Protein 8H25 (pdb70)

Secondary structure (DSSP, 8-state):
--EEESSSEEETTEEE--EEEEE-GGGS-GGGHHHHHHHHHHHT--EEEEE--HHHHTSBTTB---SGGG-HHHHHHHHHHTT-EEEEE--S---TTBGGGG--GGGGGSS--TTSS-HHHHHHHHHHHHHHGGGTGGGBGGGTSSEEEEESSSSGGGT---HHHHHHHHHHHHHTT--S-EEEEE-SSHHHHHHH--GGGTPEEEEEESS-HHHHHHHHHHHHHHTT-----EEEEEE-S---BTTSPPP---HHHHHHHHHHHHHHSEEEEEEEE--B--TT-B-EEEETTEEEEBPSB--TT-SB-TTS-B-HHHHHHHHHHHHH-TTS---PPP---BPPPEEEE--EEEEGGGSHHHH---EEESS--BGGGGT--SSEEEEEE--EE---SSSSPPEEEEEEEESEEEEEETTEEEEEEEGGGTTS-EEPPS--EE--EEEEEE------SSGGGG-GGGS-EEEEEEEETTEE---EEEEE--GGGGGG--TTS---SSS-EEEEEEEEESS--BEEEE-TT--EEEEEETTEEEEEEETT-SB-EEEE-GGG--SEEEEEEEEESSS---SEEEEESS--B---/--EEESSSEEETTEEE--EEEEE-GGGS-GGGHHHHHHHHHHHT--EEEEE--HHHHTSBTTB---SGGG-HHHHHHHHHHTT-EEEEE--S---TTBGGGG--GGGGGSS--TTSS-HHHHHHHHHHHHHHGGGTGGGBGGGTSSEEEEESSSSGGGT---HHHHHHHHHHHHHTT--S-EEEEE-SSHHHHHHH--GGGTPEEEEEESS-HHHHHHHHHHHHHHTT-----EEEEEE-S---BTTSPPP---HHHHHHHHHHHHHHSEEEEEEEE--B--TT-B-EEEETTEEEEBPSB--TT-SB-TTS-B-HHHHHHHHHHHHH-TTS---PPP---BPPPEEEE--EEEEGGGSHHHH---EEESS--BGGGGT--SSEEEEEE--EE---SSSSPPEEEEEEEESEEEEEETTEEEEEEEGGGBTB-EEPPS--EE--EEEEEE------SSGGGG-GGGS-EEEEEEEETTEE---EEEEE--GGGGGG--TTS---SSS-EEEEEEEEESS--BEEEE-TT--EEEEEETTEEEEEEETT-SB-EEEE-GGG--SEEEEEEEEESSS---SEEEEESS--B---/--EEESSSEEETTEEE--EEEEE-GGGS-GGGHHHHHHHHHHHT--EEEEE--HHHHTSBTTB---SGGG-HHHHHHHHHHTT-EEEEE--S---TTBGGGG--GGGGGSS--TTSS-HHHHHHHHHHHHHHGGGTGGGBGGGTSSEEEEESSSSGGGT---HHHHHHHHHHHHHTT--S-EEEEE-SSHHHHHHH--GGGTPEEEEEESS-HHHHHHHHHHHHHHTT-----EEEEEE-S---BTTSPPP---HHHHHHHHHHHHHHSEEEEEEEE--B--TT-B-EEEETTEEEEBPSB--TT-SB-TTS-B-HHHHHHHHHHHHH-TTS---PPP---BPPPEEEE--EEEEGGGSHHHH---EEESS---GGGGT--SSEEEEEE--EE---SSSSPPEEEEEEEESEEEEEETTEEEEEEEGGGTTS-EEPPS--EE--EEEEEE------SSGGGG-GGGS-EEEEEEEETTEE---EEEEE--GGGGGGS-TTS---SSS-EEEEEEEEESS--BEEEE-TT--EEEEEETTEEEEEEETT-SB-EEEE-GGG--SEEEEEEEEESSS---SEEEEESS--B---/--EEESSSEEETTEEE--EEEEE-GGGS-GGGHHHHHHHHHHHT--EEEEE--HHHHTSBTTB---SGGG-HHHHHHHHHHTT-EEEEE--S---TTBGGGG--GGGGGSS--TTSS-HHHHHHHHHHHHHHGGGTGGGBGGGTSSEEEEESSSSGGGT---HHHHHHHHHHHHHTT--S-EEEEE-SSHHHHHHH--GGGTPEEEEEESS-HHHHHHHHHHHHHHTT-----EEEEEE-S---BTTSPPP---HHHHHHHHHHHHHHSEEEEEEEE--B--TT-B-EEEETTEEEEBPSB--TT-SB-TTS-B-HHHHHHHHHHHHHSTTS---PPP---BPPPEEEE--EEEEGGGSHHHH---EEESS--BGGGGT--SSEEEEEE--EE---SSSSPPEEEEEEEESEEEEEETTEEEEEEEGGGTTS-EEPPS--EE--EEEEEE------SSGGGG-GGGS-EEEEEEEETTEE---EEEEE--GGGGGG--TTS---SSS-EEEEEEEEESS--BEEEE-TT--EEEEEETTEEEEEEETT-SB-EEEE-GGG--SEEEEEEEEESSS---SEEEEESS--B---

B-factor: mean 45.54, std 9.88, range [16.18, 108.48]

CATH classification: 3.20.20.80 (+1 more: 2.60.120.260)

Radius of gyration: 41.24 Å; Cα contacts (8 Å, |Δi|>4): 6181; chains: 4; bounding box: 92×114×86 Å

Solvent-accessible surface area: 79110 Å² total; per-residue (Å²): 76,87,19,54,38,99,110,52,0,46,17,73,61,142,94,41,61,0,2,0,0,0,0,0,0,5,1,8,30,34,103,17,1,116,17,1,0,60,0,0,80,4,0,5,2,25,0,2,0,2,3,0,0,0,6,38,0,7,72,99,82,53,110,79,61,30,74,48,49,13,43,0,57,88,0,1,62,22,0,75,126,32,44,2,51,0,0,0,0,0,0,0,2,0,14,3,24,2,4,0,0,0,0,0,5,8,4,25,47,87,101,32,88,4,2,9,68,23,103,80,0,23,90,16,0,33,140,0,0,57,22,0,0,80,51,0,25,98,21,0,7,78,82,64,13,7,0,0,0,0,1,1,1,2,23,1,0,5,8,2,44,1,74,79,0,1,27,27,0,4,147,20,0,108,137,38,29,2,85,2,33,8,0,3,0,0,5,1,28,50,3,0,0,63,10,0,7,2,7,125,68,46,22,2,0,0,0,1,8,11,58,58,5,74,132,12,0,74,53,0,18,55,17,5,126,83,68,71,51,97,30,12,24,0,0,0,11,0,70,0,6,92,26,20,32,22,30,52,86,37,88,86,60,59,37,90,100,0,6,122,46,0,75,28,0,1,112,86,10,3,0,0,0,7,0,0,3,0,2,2,3,33,13,24,15,4,0,3,13,22,140,83,91,69,6,36,11,5,2,8,27,5,43,6,39,2,0,0,39,18,8,0,18,22,31,86,4,0,85,14,0,22,142,10,0,97,94,36,55,86,146,47,156,44,45,134,8,68,104,29,83,41,19,77,88,39,114,21,96,37,77,28,55,0,6,0,22,42,2,7,113,61,4,10,168,53,60,84,33,45,19,2,76,5,2,4,95,25,25,14,21,21,2,1,0,0,1,28,4,90,6,53,4,15,29,16,62,172,50,72,42,6,92,0,43,0,13,46,4,42,7,22,0,7,0,2,6,58,69,126,127,37,18,48,12,66,2,93,40,18,14,64,82,7,106,5,52,130,53,130,30,127,36,41,0,0,2,2,2,6,3,6,2,0,0,4,82,10,11,17,0,52,11,38,26,0,38,0,1,0,69,26,2,0,8,2,18,58,6,12,1,72,34,8,74,1,10,24,9,64,7,82,68,0,47,124,11,61,20,106,89,96,59,89,82,108,3,0,0,0,1,29,0,38,12,108,21,138,104,40,53,3,1,9,2,7,1,115,23,1,0,4,2,0,0,1,0,49,25,65,12,0,0,12,4,26,86,96,1,3,13,4,17,4,13,1,2,28,30,26,13,87,65,34,109,0,37,2,4,0,0,0,3,48,19,123,54,18,121,29,0,96,5,13,68,95,50,10,79,81,144,71,80,84,15,45,38,95,110,50,0,33,19,90,64,151,88,41,61,0,11,0,0,0,0,0,0,5,1,8,29,28,101,15,1,112,15,0,0,62,0,0,80,0,0,10,7,32,0,1,0,2,3,0,0,0,7,37,0,7,71,100,90,54,106,80,66,28,80,48,48,12,43,0,57,84,0,0,58,20,0,74,119,34,59,4,52,0,0,0,0,0,0,0,4,0,14,3,24,3,4,0,0,0,0,0,4,9,3,25,49,79,103,29,86,3,2,10,66,24,102,75,0,22,84,13,0,37,145,0,0,57,22,0,0,80,49,3,27,100,17,1,8,77,82,63,13,8,2,0,0,1,0,2,1,2,24,2,0,6,9,3,43,1,70,84,0,0,26,20,0,6,143,24,0,113,141,39,29,2,80,0,31,13,0,3,1,0,5,2,29,46,2,0,0,64,8,1,4,3,8,126,75,45,21,2,0,0,0,1,8,10,54,54,6,72,113,12,0,77,48,0,17,55,17,4,128,83,69,71,52,97,24,12,30,1,0,0,11,0,69,0,6,98,22,19,31,22,30,49,87,44,71,101,54,42,42,79,65,0,3,86,46,0,57,25,0,0,119,93,11,4,0,0,0,6,0,0,3,0,1,1,2,32,12,23,15,4,0,3,11,21,138,83,88,72,6,35,12,5,1,7,25,4,33,6,19,2,0,0,49,12,9,0,19,24,32,78,2,0,84,14,0,26,138,4,1,95,94,38,56,90,142,46,144,52,43,132,9,71,104,31,84,43,19,76,88,39,115,25,92,37,70,29,55,0,3,0,21,36,2,6,111,65,3,12,175,34,63,76,32,43,19,1,75,4,2,4,93,25,28,15,23,19,1,2,0,0,2,32,4,96,5,33,4,10,35,15,54,175,64,82,35,7,85,0,46,1,12,35,4,41,8,21,0,7,0,2,5,59,70,128,132,37,18,46,13,68,3,84,40,11,8,64,76,7,104,6,60,159,62,125,22,133,28,41,1,0,2,3,1,6,3,8,2,0,0,3,81,9,9,15,0,47,9,40,26,0,38,0,2,0,67,23,2,0,5,2,20,57,2,12,2,61,34,8,64,0,14,24,9,60,7,90,68,0,47,123,12,62,18,106,103,84,62,86,69,115,4,0,0,0,1,29,0,49,9,109,21,138,105,40,52,3,1,6,2,9,0,114,40,3,0,5,1,0,0,1,0,50,22,65,15,0,0,10,4,25,73,94,0,2,11,3,17,4,12,1,1,27,29,31,12,86,64,36,96,0,42,1,4,0,0,0,4,35,18,121,51,24,111,38,0,91,7,14,63,100,52,10,87,73,135,81,76,86,18,49,37,94,112,52,0,43,19,76,60,145,94,40,64,0,1,0,0,0,0,0,0,4,2,8,30,34,101,17,1,119,16,0,0,61,0,0,80,3,0,3,2,17,0,1,0,1,3,0,0,0,7,36,0,6,73,95,76,52,108,79,62,28,73,47,49,12,43,1,57,87,0,1,62,22,0,75,124,30,42,2,51,0,0,0,0,0,0,0,2,0,11,4,25,3,4,0,0,0,0,0,4,9,4,24,49,88,102,32,86,4,3,8,70,22,103,75,0,23,86,10,0,34,128,0,0,58,23,0,0,81,50,0,25,98,19,0,8,77,81,62,12,7,0,0,0,0,0,2,1,2,22,2,0,7,9,2,41,2,65,79,0,0,25,29,0,2,131,20,0,110,139,38,29,1,81,1,32,8,0,3,1,0,4,1,28,46,4,0,1,61,8,1,4,3,6,120,72,46,23,3,0,0,0,1,8,10,57,58,6,74,126,12,0,78,40,0,18,53,16,4,128,82,66,71,52,95,31,13,23,0,0,0,10,0,69,0,6,92,23,20,30,20,30,51,74,43,88,138,57,82,40,99,67,0,6,103,39,0,75,27,0,1,112,87,9,3,0,0,0,7,0,0,2,0,1,1,3,32,13,23,15,4,0,3,13,22,128,132,105,67,6,35,12,4,1,9,25,4,43,6,35,2,0,0,41,18,8,0,18,23,31,96,6,0,89,15,0,22,144,10,0,95,95,36,52,84,147,57,157,46,46,134,9,71,104,29,84,40,20,77,89,38,115,18,95,38,77,27,54,0,6,0,22,32,4,7,96,73,4,10,166,55,64,86,33,45,18,2,74,4,2,4,92,25,25,13,22,20,2,3,0,0,2,29,4,89,6,55,6,17,31,16,59,151,51,77,41,7,90,0,46,1,13,47,4,42,8,22,0,7,0,3,6,57,72,129,135,37,17,48,12,68,3,84,40,14,9,64,80,7,102,6,52,132,54,134,28,128,37,40,2,0,1,3,2,7,3,6,2,0,0,4,83,12,10,17,0,49,10,39,25,0,40,0,1,0,72,25,2,0,6,3,19,58,6,14,2,66,35,8,68,1,9,25,9,64,8,84,68,0,50,125,11,78,18,106,103,79,60,90,82,116,4,0,0,0,1,28,0,33,12,106,21,137,105,40,50,3,1,8,1,10,1,116,26,2,1,4,1,0,0,1,1,48,26,65,15,0,0,11,4,27,94,96,0,3,12,3,18,3,14,0,2,29,30,27,12,86,65,36,125,0,47,1,4,0,0,0,3,58,19,126,54,18,119,27,0,95,5,14,68,88,51,11,88,81,150,76,80,81,15,44,37,96,108,52,1,30,18,90,66,143,82,42,62,0,9,0,0,0,0,0,0,5,1,8,30,31,103,17,1,119,17,0,0,60,0,0,78,3,0,12,3,24,0,1,0,2,3,0,0,0,6,38,0,6,71,92,88,52,104,80,59,31,74,47,49,12,43,0,56,83,0,1,60,22,0,72,127,33,45,3,52,1,0,0,0,0,0,0,3,0,15,2,24,3,4,1,0,0,0,1,4,8,4,25,49,79,104,29,81,4,2,9,63,24,103,78,0,20,81,11,0,36,142,0,0,57,22,0,0,82,50,0,25,99,17,0,7,78,82,60,12,6,0,0,0,0,0,2,2,3,24,2,0,5,9,2,42,1,73,87,0,0,29,22,0,5,145,23,0,109,139,40,29,1,84,1,31,11,0,3,1,1,5,1,26,50,2,0,0,64,8,1,4,2,9,126,73,48,20,2,0,0,0,2,8,10,54,48,6,75,97,8,0,77,53,0,17,54,16,4,129,83,68,72,51,96,22,11,30,0,0,0,11,0,69,0,6,98,24,20,31,21,29,48,69,48,56,119,56,71,41,87,75,0,3,81,46,0,90,27,0,1,125,93,12,3,0,0,0,6,0,0,2,0,1,2,3,32,13,24,14,4,0,2,11,20,142,85,82,74,7,35,12,5,3,8,26,4,36,9,21,2,0,0,49,12,11,0,17,24,32,90,4,0,80,13,0,24,139,5,0,94,114,48,54,88,138,49,168,57,45,134,8,71,104,30,86,42,18,78,85,43,108,26,90,38,70,29,55,0,5,0,24,42,2,6,109,60,4,13,171,28,64,75,34,45,19,1,78,4,1,4,92,25,26,13,22,21,1,2,0,0,1,34,4,95,6,39,4,11,34,18,47,149,52,80,37,6,90,0,43,1,12,46,4,41,8,22,0,7,0,2,7,60,70,129,131,37,18,47,13,65,3,84,39,11,7,62,71,8,110,5,60,130,62,128,24,133,30,41,2,0,2,4,2,5,2,7,2,0,0,3,80,10,9,8,0,50,7,40,26,0,40,0,2,0,68,25,2,0,6,2,18,52,2,14,1,68,34,6,63,1,12,24,9,61,9,92,67,0,50,122,12,60,18,107,91,93,59,93,79,108,3,0,0,0,1,29,0,47,10,112,21,138,104,41,52,3,2,6,1,8,1,109,42,3,0,3,1,0,0,1,1,50,24,64,16,0,0,11,4,25,76,92,0,3,14,3,17,4,12,0,1,28,29,29,12,84,64,36,97,0,44,1,4,0,0,0,2,32,14,121,50,24,109,23,0,102,7,13,64,63,51,17,90,72,159,81

Nearest PDB structures (foldseek):
  8h25-assembly1_C  TM=1.002E+00  e=0.000E+00  Lacticaseibacillus casei
  4e8c-assembly1_B  TM=9.889E-01  e=1.359E-101  Streptococcus pneumoniae TIGR4
  8fa5-assembly2_A  TM=9.360E-01  e=6.084E-71  Xanthomonas campestris pv. campestris
  3wf2-assembly1_A  TM=9.189E-01  e=3.619E-66  Homo sapiens
  3ogv-assembly1_A  TM=7.553E-01  e=1.209E-33  Trichoderma reesei

Structure (mmCIF, N/CA/C/O backbone):
data_8H25
#
_entry.id   8H25
#
_cell.length_a   92.384
_cell.length_b   110.998
_cell.length_c   120.337
_cell.angle_alpha   90.000
_cell.angle_beta   90.015
_cell.angle_gamma   90.000
#
_symmetry.space_group_name_H-M   'P 1 21 1'
#
loop_
_entity.id
_entity.type
_entity.pdbx_description
1 polymer Beta-galactosidase
2 non-polymer DI(HYDROXYETHYL)ETHER
3 non-polymer '4-(2-HYDROXYETHYL)-1-PIPERAZINE ETHANESULFONIC ACID'
4 non-polymer GLYCEROL
5 water water
#
loop_
_atom_site.group_PDB
_atom_site.id
_atom_site.type_symbol
_atom_site.label_atom_id
_atom_site.label_alt_id
_atom_site.label_comp_id
_atom_site.label_asym_id
_atom_site.label_entity_id
_atom_site.label_seq_id
_atom_site.pdbx_PDB_ins_code
_atom_site.Cartn_x
_atom_site.Cartn_y
_atom_site.Cartn_z
_atom_site.occupancy
_atom_site.B_iso_or_equiv
_atom_site.auth_seq_id
_atom_site.auth_comp_id
_atom_site.auth_asym_id
_atom_site.auth_atom_id
_atom_site.pdbx_PDB_model_num
ATOM 1 N N . THR A 1 2 ? 1.940 -42.890 -58.595 1.000 69.316 2 THR A N 1
ATOM 2 C CA . THR A 1 2 ? 0.762 -42.117 -59.079 1.000 66.925 2 THR A CA 1
ATOM 3 C C . THR A 1 2 ? 1.218 -40.745 -59.571 1.000 63.011 2 THR A C 1
ATOM 4 O O . THR A 1 2 ? 2.042 -40.098 -58.925 1.000 57.981 2 THR A O 1
ATOM 8 N N . THR A 1 3 ? 0.667 -40.322 -60.718 1.000 60.396 3 THR A N 1
ATOM 9 C CA . THR A 1 3 ? 0.891 -38.991 -61.262 1.000 62.562 3 THR A CA 1
ATOM 10 C C . THR A 1 3 ? -0.431 -38.227 -61.238 1.000 61.667 3 THR A C 1
ATOM 11 O O . THR A 1 3 ? -1.489 -38.831 -61.398 1.000 62.134 3 THR A O 1
ATOM 15 N N . PHE A 1 4 ? -0.355 -36.901 -61.037 1.000 58.819 4 PHE A N 1
ATOM 16 C CA . PHE A 1 4 ? -1.537 -36.053 -61.042 1.000 58.039 4 PHE A CA 1
ATOM 17 C C . PHE A 1 4 ? -1.198 -34.673 -61.607 1.000 56.251 4 PHE A C 1
ATOM 18 O O . PHE A 1 4 ? -0.244 -34.039 -61.154 1.000 50.304 4 PHE A O 1
ATOM 26 N N . SER A 1 5 ? -1.998 -34.220 -62.588 1.000 52.553 5 SER A N 1
ATOM 27 C CA . SER A 1 5 ? -1.892 -32.873 -63.141 1.000 52.707 5 SER A CA 1
ATOM 28 C C . SER A 1 5 ? -3.265 -32.388 -63.608 1.000 53.135 5 SER A C 1
ATOM 29 O O . SER A 1 5 ? -4.219 -33.160 -63.627 1.000 55.506 5 SER A O 1
ATOM 32 N N . ILE A 1 6 ? -3.351 -31.107 -63.989 1.000 55.733 6 ILE A N 1
ATOM 33 C CA . ILE A 1 6 ? -4.620 -30.478 -64.326 1.000 56.063 6 ILE A CA 1
ATOM 34 C C . ILE A 1 6 ? -4.572 -29.976 -65.771 1.000 56.984 6 ILE A C 1
ATOM 35 O O . ILE A 1 6 ? -3.767 -29.106 -66.096 1.000 51.062 6 ILE A O 1
ATOM 40 N N . GLU A 1 7 ? -5.446 -30.543 -66.618 1.000 59.829 7 GLU A N 1
ATOM 41 C CA . GLU A 1 7 ? -5.689 -30.068 -67.972 1.000 61.481 7 GLU A CA 1
ATOM 42 C C . GLU A 1 7 ? -7.189 -29.816 -68.124 1.000 60.290 7 GLU A C 1
ATOM 43 O O . GLU A 1 7 ? -7.796 -29.262 -67.215 1.000 59.073 7 GLU A O 1
ATOM 49 N N . HIS A 1 8 ? -7.786 -30.225 -69.255 1.000 58.611 8 HIS A N 1
ATOM 50 C CA . HIS A 1 8 ? -9.227 -30.137 -69.441 1.000 59.334 8 HIS A CA 1
ATOM 51 C C . HIS A 1 8 ? -9.931 -30.945 -68.355 1.000 57.012 8 HIS A C 1
ATOM 52 O O . HIS A 1 8 ? -10.935 -30.499 -67.803 1.000 53.909 8 HIS A O 1
ATOM 59 N N . ASP A 1 9 ? -9.422 -32.157 -68.108 1.000 56.685 9 ASP A N 1
ATOM 60 C CA . ASP A 1 9 ? -9.820 -32.960 -66.966 1.000 56.794 9 ASP A CA 1
ATOM 61 C C . ASP A 1 9 ? -8.648 -33.021 -65.996 1.000 59.358 9 ASP A C 1
ATOM 62 O O . ASP A 1 9 ? -7.522 -32.666 -66.349 1.000 58.676 9 ASP A O 1
ATOM 67 N N . PHE A 1 10 ? -8.933 -33.479 -64.773 1.000 57.009 10 PHE A N 1
ATOM 68 C CA . PHE A 1 10 ? -7.892 -33.991 -63.904 1.000 56.893 10 PHE A CA 1
ATOM 69 C C . PHE A 1 10 ? -7.263 -35.193 -64.602 1.000 60.528 10 PHE A C 1
ATOM 70 O O . PHE A 1 10 ? -7.975 -36.048 -65.118 1.000 60.345 10 PHE A O 1
ATOM 78 N N . MET A 1 11 ? -5.930 -35.231 -64.639 1.000 64.363 11 MET A N 1
ATOM 79 C CA . MET A 1 11 ? -5.224 -36.342 -65.250 1.000 65.680 11 MET A CA 1
ATOM 80 C C . MET A 1 11 ? -4.531 -37.143 -64.152 1.000 61.554 11 MET A C 1
ATOM 81 O O . MET A 1 11 ? -3.593 -36.655 -63.528 1.000 60.321 11 MET A O 1
ATOM 86 N N . LEU A 1 12 ? -5.030 -38.362 -63.919 1.000 60.734 12 LEU A N 1
ATOM 87 C CA . LEU A 1 12 ? -4.450 -39.291 -62.961 1.000 61.651 12 LEU A CA 1
ATOM 88 C C . LEU A 1 12 ? -3.854 -40.473 -63.722 1.000 62.540 12 LEU A C 1
ATOM 89 O O . LEU A 1 12 ? -4.591 -41.239 -64.339 1.000 59.160 12 LEU A O 1
ATOM 94 N N . ASP A 1 13 ? -2.521 -40.604 -63.666 1.000 67.838 13 ASP A N 1
ATOM 95 C CA . ASP A 1 13 ? -1.793 -41.626 -64.407 1.000 70.214 13 ASP A CA 1
ATOM 96 C C . ASP A 1 13 ? -2.069 -41.481 -65.905 1.000 73.334 13 ASP A C 1
ATOM 97 O O . ASP A 1 13 ? -2.237 -42.477 -66.607 1.000 78.913 13 ASP A O 1
ATOM 102 N N . GLY A 1 14 ? -2.126 -40.230 -66.380 1.000 73.389 14 GLY A N 1
ATOM 103 C CA . GLY A 1 14 ? -2.269 -39.930 -67.794 1.000 73.184 14 GLY A CA 1
ATOM 104 C C . GLY A 1 14 ? -3.713 -39.976 -68.291 1.000 73.690 14 GLY A C 1
ATOM 105 O O . GLY A 1 14 ? -3.973 -39.591 -69.429 1.000 72.537 14 GLY A O 1
ATOM 106 N N . LYS A 1 15 ? -4.646 -40.413 -67.435 1.000 73.055 15 LYS A N 1
ATOM 107 C CA . LYS A 1 15 ? -6.012 -40.691 -67.853 1.000 73.626 15 LYS A CA 1
ATOM 108 C C . LYS A 1 15 ? -6.966 -39.681 -67.214 1.000 70.944 15 LYS A C 1
ATOM 109 O O . LYS A 1 15 ? -6.785 -39.301 -66.059 1.000 69.823 15 LYS A O 1
ATOM 115 N N . PRO A 1 16 ? -8.007 -39.204 -67.942 1.000 68.307 16 PRO A N 1
ATOM 116 C CA . PRO A 1 16 ? -9.054 -38.370 -67.346 1.000 64.116 16 PRO A CA 1
ATOM 117 C C . PRO A 1 16 ? -9.636 -38.971 -66.067 1.000 56.642 16 PRO A C 1
ATOM 118 O O . PRO A 1 16 ? -10.014 -40.140 -66.045 1.000 52.589 16 PRO A O 1
ATOM 122 N N . PHE A 1 17 ? -9.707 -38.154 -65.009 1.000 55.871 17 PHE A N 1
ATOM 123 C CA . PHE A 1 17 ? -10.121 -38.621 -63.694 1.000 55.386 17 PHE A CA 1
ATOM 124 C C . PHE A 1 17 ? -11.201 -37.703 -63.125 1.000 53.838 17 PHE A C 1
ATOM 125 O O . PHE A 1 17 ? -11.120 -36.480 -63.248 1.000 51.854 17 PHE A O 1
ATOM 133 N N . LYS A 1 18 ? -12.219 -38.309 -62.507 1.000 51.686 18 LYS A N 1
ATOM 134 C CA . LYS A 1 18 ? -13.228 -37.561 -61.777 1.000 50.135 18 LYS A CA 1
ATOM 135 C C . LYS A 1 18 ? -12.984 -37.758 -60.284 1.000 46.631 18 LYS A C 1
ATOM 136 O O . LYS A 1 18 ? -13.045 -38.881 -59.787 1.000 44.016 18 LYS A O 1
ATOM 142 N N . ILE A 1 19 ? -12.708 -36.654 -59.578 1.000 44.634 19 ILE A N 1
ATOM 143 C CA . ILE A 1 19 ? -12.518 -36.701 -58.139 1.000 42.639 19 ILE A CA 1
ATOM 144 C C . ILE A 1 19 ? -13.890 -36.779 -57.477 1.000 41.764 19 ILE A C 1
ATOM 145 O O . ILE A 1 19 ? -14.739 -35.920 -57.702 1.000 45.773 19 ILE A O 1
ATOM 150 N N . LEU A 1 20 ? -14.087 -37.845 -56.692 1.000 44.434 20 LEU A N 1
ATOM 151 C CA . LEU A 1 20 ? -15.233 -37.998 -55.814 1.000 43.262 20 LEU A CA 1
ATOM 152 C C . LEU A 1 20 ? -14.726 -38.019 -54.379 1.000 42.967 20 LEU A C 1
ATOM 153 O O . LEU A 1 20 ? -14.272 -39.055 -53.894 1.000 39.440 20 LEU A O 1
ATOM 158 N N . SER A 1 21 ? -14.800 -36.854 -53.717 1.000 44.268 21 SER A N 1
ATOM 159 C CA . SER A 1 21 ? -14.182 -36.656 -52.417 1.000 43.500 21 SER A CA 1
ATOM 160 C C . SER A 1 21 ? -15.245 -36.478 -51.337 1.000 42.986 21 SER A C 1
ATOM 161 O O . SER A 1 21 ? -16.387 -36.114 -51.624 1.000 44.342 21 SER A O 1
ATOM 164 N N . GLY A 1 22 ? -14.836 -36.742 -50.093 1.000 41.495 22 GLY A N 1
ATOM 165 C CA . GLY A 1 22 ? -15.665 -36.538 -48.917 1.000 40.377 22 GLY A CA 1
ATOM 166 C C . GLY A 1 22 ? -14.838 -35.956 -47.774 1.000 41.866 22 GLY A C 1
ATOM 167 O O . GLY A 1 22 ? -13.734 -36.430 -47.512 1.000 36.553 22 GLY A O 1
ATOM 168 N N . ALA A 1 23 ? -15.387 -34.927 -47.113 1.000 42.783 23 ALA A N 1
ATOM 169 C CA . ALA A 1 23 ? -14.687 -34.226 -46.052 1.000 42.488 23 ALA A CA 1
ATOM 170 C C . ALA A 1 23 ? -14.796 -35.013 -44.752 1.000 42.507 23 ALA A C 1
ATOM 171 O O . ALA A 1 23 ? -15.891 -35.318 -44.289 1.000 40.828 23 ALA A O 1
ATOM 173 N N . ILE A 1 24 ? -13.631 -35.367 -44.197 1.000 43.558 24 ILE A N 1
ATOM 174 C CA . ILE A 1 24 ? -13.537 -35.929 -42.864 1.000 42.878 24 ILE A CA 1
ATOM 175 C C . ILE A 1 24 ? -12.417 -35.180 -42.154 1.000 44.240 24 ILE A C 1
ATOM 176 O O . ILE A 1 24 ? -11.277 -35.193 -42.608 1.000 43.439 24 ILE A O 1
ATOM 181 N N . HIS A 1 25 ? -12.768 -34.517 -41.054 1.000 43.398 25 HIS A N 1
ATOM 182 C CA . HIS A 1 25 ? -11.803 -33.771 -40.277 1.000 42.607 25 HIS A CA 1
ATOM 183 C C . HIS A 1 25 ? -11.258 -34.711 -39.210 1.000 44.220 25 HIS A C 1
ATOM 184 O O . HIS A 1 25 ? -11.966 -35.044 -38.263 1.000 43.900 25 HIS A O 1
ATOM 191 N N . TYR A 1 26 ? -10.005 -35.150 -39.395 1.000 44.008 26 TYR A N 1
ATOM 192 C CA . TYR A 1 26 ? -9.354 -36.068 -38.470 1.000 44.031 26 TYR A CA 1
ATOM 193 C C . TYR A 1 26 ? -9.429 -35.540 -37.039 1.000 42.769 26 TYR A C 1
ATOM 194 O O . TYR A 1 26 ? -9.584 -36.309 -36.095 1.000 50.318 26 TYR A O 1
ATOM 203 N N . PHE A 1 27 ? -9.358 -34.216 -36.889 1.000 41.316 27 PHE A N 1
ATOM 204 C CA . PHE A 1 27 ? -9.290 -33.580 -35.582 1.000 37.765 27 PHE A CA 1
ATOM 205 C C . PHE A 1 27 ? -10.661 -33.551 -34.899 1.000 39.321 27 PHE A C 1
ATOM 206 O O . PHE A 1 27 ? -10.742 -33.190 -33.726 1.000 41.638 27 PHE A O 1
ATOM 214 N N . ARG A 1 28 ? -11.725 -33.949 -35.617 1.000 38.768 28 ARG A N 1
ATOM 215 C CA . ARG A 1 28 ? -13.081 -33.970 -35.080 1.000 39.582 28 ARG A CA 1
ATOM 216 C C . ARG A 1 28 ? -13.586 -35.402 -34.871 1.000 40.838 28 ARG A C 1
ATOM 217 O O . ARG A 1 28 ? -14.770 -35.601 -34.595 1.000 41.347 28 ARG A O 1
ATOM 225 N N . VAL A 1 29 ? -12.692 -36.396 -34.980 1.000 43.057 29 VAL A N 1
ATOM 226 C CA . VAL A 1 29 ? -13.060 -37.803 -34.885 1.000 43.931 29 VAL A CA 1
ATOM 227 C C . VAL A 1 29 ? -11.961 -38.533 -34.114 1.000 46.907 29 VAL A C 1
ATOM 228 O O . VAL A 1 29 ? -10.779 -38.342 -34.398 1.000 47.503 29 VAL A O 1
ATOM 232 N N . HIS A 1 30 ? -12.357 -39.373 -33.144 1.000 47.646 30 HIS A N 1
ATOM 233 C CA . HIS A 1 30 ? -11.396 -40.141 -32.369 1.000 46.459 30 HIS A CA 1
ATOM 234 C C . HIS A 1 30 ? -10.588 -41.020 -33.324 1.000 46.206 30 HIS A C 1
ATOM 235 O O . HIS A 1 30 ? -11.163 -41.635 -34.221 1.000 41.256 30 HIS A O 1
ATOM 242 N N . PRO A 1 31 ? -9.239 -41.082 -33.191 1.000 45.444 31 PRO A N 1
ATOM 243 C CA . PRO A 1 31 ? -8.409 -41.840 -34.136 1.000 45.144 31 PRO A CA 1
ATOM 244 C C . PRO A 1 31 ? -8.738 -43.331 -34.229 1.000 45.958 31 PRO A C 1
ATOM 245 O O . PRO A 1 31 ? -8.456 -43.960 -35.243 1.000 50.114 31 PRO A O 1
ATOM 249 N N . ASP A 1 32 ? -9.352 -43.893 -33.182 1.000 45.007 32 ASP A N 1
ATOM 250 C CA . ASP A 1 32 ? -9.804 -45.277 -33.206 1.000 42.897 32 ASP A CA 1
ATOM 251 C C . ASP A 1 32 ? -10.886 -45.480 -34.270 1.000 42.989 32 ASP A C 1
ATOM 252 O O . ASP A 1 32 ? -11.050 -46.602 -34.750 1.000 40.043 32 ASP A O 1
ATOM 257 N N . ASP A 1 33 ? -11.603 -44.407 -34.649 1.000 42.061 33 ASP A N 1
ATOM 258 C CA . ASP A 1 33 ? -12.715 -44.517 -35.585 1.000 43.448 33 ASP A CA 1
ATOM 259 C C . ASP A 1 33 ? -12.360 -43.968 -36.968 1.000 44.560 33 ASP A C 1
ATOM 260 O O . ASP A 1 33 ? -13.235 -43.848 -37.817 1.000 44.623 33 ASP A O 1
ATOM 265 N N . TRP A 1 34 ? -11.085 -43.651 -37.215 1.000 46.954 34 TRP A N 1
ATOM 266 C CA . TRP A 1 34 ? -10.664 -43.164 -38.523 1.000 47.771 34 TRP A CA 1
ATOM 267 C C . TRP A 1 34 ? -10.888 -44.222 -39.604 1.000 48.709 34 TRP A C 1
ATOM 268 O O . TRP A 1 34 ? -11.471 -43.933 -40.648 1.000 51.312 34 TRP A O 1
ATOM 279 N N . TYR A 1 35 ? -10.416 -45.446 -39.348 1.000 49.587 35 TYR A N 1
ATOM 280 C CA . TYR A 1 35 ? -10.588 -46.550 -40.279 1.000 49.776 35 TYR A CA 1
ATOM 281 C C . TYR A 1 35 ? -12.063 -46.697 -40.646 1.000 46.166 35 TYR A C 1
ATOM 282 O O . TYR A 1 35 ? -12.407 -46.781 -41.819 1.000 44.954 35 TYR A O 1
ATOM 291 N N . HIS A 1 36 ? -12.916 -46.725 -39.621 1.000 45.118 36 HIS A N 1
ATOM 292 C CA . HIS A 1 36 ? -14.355 -46.846 -39.780 1.000 44.841 36 HIS A CA 1
ATOM 293 C C . HIS A 1 36 ? -14.874 -45.831 -40.797 1.000 44.410 36 HIS A C 1
ATOM 294 O O . HIS A 1 36 ? -15.453 -46.215 -41.813 1.000 45.083 36 HIS A O 1
ATOM 301 N N . SER A 1 37 ? -14.641 -44.541 -40.529 1.000 43.245 37 SER A N 1
ATOM 302 C CA . SER A 1 37 ? -15.184 -43.469 -41.351 1.000 43.633 37 SER A CA 1
ATOM 303 C C . SER A 1 37 ? -14.629 -43.534 -42.771 1.000 43.063 37 SER A C 1
ATOM 304 O O . SER A 1 37 ? -15.377 -43.357 -43.734 1.000 44.224 37 SER A O 1
ATOM 307 N N . LEU A 1 38 ? -13.317 -43.764 -42.890 1.000 39.886 38 LEU A N 1
ATOM 308 C CA . LEU A 1 38 ? -12.671 -43.835 -44.188 1.000 39.979 38 LEU A CA 1
ATOM 309 C C . LEU A 1 38 ? -13.206 -45.031 -44.975 1.000 43.501 38 LEU A C 1
ATOM 310 O O . LEU A 1 38 ? -13.515 -44.897 -46.157 1.000 42.758 38 LEU A O 1
ATOM 315 N N . TYR A 1 39 ? -13.346 -46.190 -44.313 1.000 44.983 39 TYR A N 1
ATOM 316 C CA . TYR A 1 39 ? -13.906 -47.376 -44.948 1.000 42.935 39 TYR A CA 1
ATOM 317 C C . TYR A 1 39 ? -15.269 -47.040 -45.545 1.000 43.657 39 TYR A C 1
ATOM 318 O O . TYR A 1 39 ? -15.546 -47.388 -46.691 1.000 45.526 39 TYR A O 1
ATOM 327 N N . ASN A 1 40 ? -16.107 -46.343 -44.769 1.000 45.680 40 ASN A N 1
ATOM 328 C CA . ASN A 1 40 ? -17.455 -46.008 -45.201 1.000 46.531 40 ASN A CA 1
ATOM 329 C C . ASN A 1 40 ? -17.419 -45.028 -46.369 1.000 48.358 40 ASN A C 1
ATOM 330 O O . ASN A 1 40 ? -18.350 -45.004 -47.169 1.000 55.138 40 ASN A O 1
ATOM 335 N N . LEU A 1 41 ? -16.354 -44.225 -46.463 1.000 47.020 41 LEU A N 1
ATOM 336 C CA . LEU A 1 41 ? -16.170 -43.340 -47.604 1.000 47.289 41 LEU A CA 1
ATOM 337 C C . LEU A 1 41 ? -15.860 -44.164 -48.854 1.000 47.438 41 LEU A C 1
ATOM 338 O O . LEU A 1 41 ? -16.376 -43.871 -49.934 1.000 51.243 41 LEU A O 1
ATOM 343 N N . LYS A 1 42 ? -15.018 -45.193 -48.701 1.000 46.033 42 LYS A N 1
ATOM 344 C CA . LYS A 1 42 ? -14.682 -46.085 -49.801 1.000 45.966 42 LYS A CA 1
ATOM 345 C C . LYS A 1 42 ? -15.919 -46.879 -50.222 1.000 46.263 42 LYS A C 1
ATOM 346 O O . LYS A 1 42 ? -16.133 -47.103 -51.411 1.000 45.650 42 LYS A O 1
ATOM 352 N N . ALA A 1 43 ? -16.731 -47.277 -49.231 1.000 45.036 43 ALA A N 1
ATOM 353 C CA . ALA A 1 43 ? -17.899 -48.113 -49.448 1.000 44.598 43 ALA A CA 1
ATOM 354 C C . ALA A 1 43 ? -18.983 -47.355 -50.209 1.000 44.478 43 ALA A C 1
ATOM 355 O O . ALA A 1 43 ? -19.808 -47.969 -50.887 1.000 46.489 43 ALA A O 1
ATOM 357 N N . LEU A 1 44 ? -18.982 -46.024 -50.075 1.000 45.808 44 LEU A N 1
ATOM 358 C CA . LEU A 1 44 ? -19.937 -45.172 -50.764 1.000 42.073 44 LEU A CA 1
ATOM 359 C C . LEU A 1 44 ? -19.663 -45.212 -52.264 1.000 44.520 44 LEU A C 1
ATOM 360 O O . LEU A 1 44 ? -20.582 -45.064 -53.067 1.000 46.970 44 LEU A O 1
ATOM 365 N N . GLY A 1 45 ? -18.391 -45.418 -52.630 1.000 45.652 45 GLY A N 1
ATOM 366 C CA . GLY A 1 45 ? -17.958 -45.415 -54.020 1.000 42.312 45 GLY A CA 1
ATOM 367 C C . GLY A 1 45 ? -17.077 -44.215 -54.358 1.000 43.166 45 GLY A C 1
ATOM 368 O O . GLY A 1 45 ? -16.851 -43.918 -55.530 1.000 41.049 45 GLY A O 1
ATOM 369 N N . PHE A 1 46 ? -16.573 -43.544 -53.315 1.000 44.496 46 PHE A N 1
ATOM 370 C CA . PHE A 1 46 ? -15.761 -42.352 -53.478 1.000 45.861 46 PHE A CA 1
ATOM 371 C C . PHE A 1 46 ? -14.292 -42.759 -53.485 1.000 46.193 46 PHE A C 1
ATOM 372 O O . PHE A 1 46 ? -13.927 -43.804 -52.942 1.000 46.582 46 PHE A O 1
ATOM 380 N N . ASN A 1 47 ? -13.462 -41.926 -54.120 1.000 46.745 47 ASN A N 1
ATOM 381 C CA . ASN A 1 47 ? -12.069 -42.266 -54.365 1.000 46.342 47 ASN A CA 1
ATOM 382 C C . ASN A 1 47 ? -11.118 -41.390 -53.554 1.000 47.169 47 ASN A C 1
ATOM 383 O O . ASN A 1 47 ? -9.927 -41.667 -53.543 1.000 48.989 47 ASN A O 1
ATOM 388 N N . THR A 1 48 ? -11.633 -40.343 -52.890 1.000 46.529 48 THR A N 1
ATOM 389 C CA . THR A 1 48 ? -10.786 -39.348 -52.253 1.000 44.278 48 THR A CA 1
ATOM 390 C C . THR A 1 48 ? -11.379 -38.903 -50.916 1.000 44.057 48 THR A C 1
ATOM 391 O O . THR A 1 48 ? -12.595 -38.888 -50.737 1.000 39.279 48 THR A O 1
ATOM 395 N N . VAL A 1 49 ? -10.485 -38.540 -49.986 1.000 44.025 49 VAL A N 1
ATOM 396 C CA . VAL A 1 49 ? -10.859 -37.928 -48.719 1.000 45.707 49 VAL A CA 1
ATOM 397 C C . VAL A 1 49 ? -10.219 -36.544 -48.655 1.000 45.108 49 VAL A C 1
ATOM 398 O O . VAL A 1 49 ? -9.136 -36.338 -49.195 1.000 42.943 49 VAL A O 1
ATOM 402 N N . GLU A 1 50 ? -10.899 -35.607 -47.988 1.000 45.545 50 GLU A N 1
ATOM 403 C CA . GLU A 1 50 ? -10.435 -34.229 -47.892 1.000 43.984 50 GLU A CA 1
ATOM 404 C C . GLU A 1 50 ? -10.496 -33.777 -46.434 1.000 41.559 50 GLU A C 1
ATOM 405 O O . GLU A 1 50 ? -11.421 -34.133 -45.704 1.000 44.236 50 GLU A O 1
ATOM 411 N N . THR A 1 51 ? -9.501 -32.985 -46.023 1.000 37.593 51 THR A N 1
ATOM 412 C CA . THR A 1 51 ? -9.451 -32.473 -44.665 1.000 39.426 51 THR A CA 1
ATOM 413 C C . THR A 1 51 ? -8.737 -31.123 -44.615 1.000 38.638 51 THR A C 1
ATOM 414 O O . THR A 1 51 ? -7.786 -30.880 -45.360 1.000 37.813 51 THR A O 1
ATOM 418 N N . TYR A 1 52 ? -9.219 -30.272 -43.702 1.000 37.050 52 TYR A N 1
ATOM 419 C CA . TYR A 1 52 ? -8.502 -29.088 -43.264 1.000 39.274 52 TYR A CA 1
ATOM 420 C C . TYR A 1 52 ? -7.379 -29.482 -42.312 1.000 38.360 52 TYR A C 1
ATOM 421 O O . TYR A 1 52 ? -7.345 -30.611 -41.824 1.000 40.566 52 TYR A O 1
ATOM 430 N N . VAL A 1 53 ? -6.487 -28.520 -42.052 1.000 39.665 53 VAL A N 1
ATOM 431 C CA . VAL A 1 53 ? -5.468 -28.636 -41.019 1.000 42.608 53 VAL A CA 1
ATOM 432 C C . VAL A 1 53 ? -5.625 -27.448 -40.068 1.000 41.047 53 VAL A C 1
ATOM 433 O O . VAL A 1 53 ? -5.423 -26.304 -40.477 1.000 39.958 53 VAL A O 1
ATOM 437 N N . PRO A 1 54 ? -6.001 -27.674 -38.784 1.000 40.303 54 PRO A N 1
ATOM 438 C CA . PRO A 1 54 ? -6.277 -26.579 -37.852 1.000 40.890 54 PRO A CA 1
ATOM 439 C C . PRO A 1 54 ? -5.041 -26.050 -37.125 1.000 45.135 54 PRO A C 1
ATOM 440 O O . PRO A 1 54 ? -4.515 -26.691 -36.212 1.000 47.540 54 PRO A O 1
ATOM 444 N N . TRP A 1 55 ? -4.595 -24.857 -37.533 1.000 43.731 55 TRP A N 1
ATOM 445 C CA . TRP A 1 55 ? -3.405 -24.234 -36.978 1.000 40.961 55 TRP A CA 1
ATOM 446 C C . TRP A 1 55 ? -3.522 -24.144 -35.456 1.000 41.168 55 TRP A C 1
ATOM 447 O O . TRP A 1 55 ? -2.555 -24.430 -34.747 1.000 45.005 55 TRP A O 1
ATOM 458 N N . ASN A 1 56 ? -4.718 -23.807 -34.950 1.000 37.129 56 ASN A N 1
ATOM 459 C CA . ASN A 1 56 ? -4.882 -23.516 -33.533 1.000 35.940 56 ASN A CA 1
ATOM 460 C C . ASN A 1 56 ? -4.920 -24.779 -32.667 1.000 36.646 56 ASN A C 1
ATOM 461 O O . ASN A 1 56 ? -4.999 -24.651 -31.447 1.000 39.336 56 ASN A O 1
ATOM 466 N N . LEU A 1 57 ? -4.866 -25.982 -33.266 1.000 35.328 57 LEU A N 1
ATOM 467 C CA . LEU A 1 57 ? -4.642 -27.201 -32.496 1.000 36.653 57 LEU A CA 1
ATOM 468 C C . LEU A 1 57 ? -3.187 -27.661 -32.615 1.000 38.557 57 LEU A C 1
ATOM 469 O O . LEU A 1 57 ? -2.607 -28.128 -31.639 1.000 41.330 57 LEU A O 1
ATOM 474 N N . HIS A 1 58 ? -2.622 -27.569 -33.824 1.000 39.973 58 HIS A N 1
ATOM 475 C CA . HIS A 1 58 ? -1.261 -28.018 -34.078 1.000 39.356 58 HIS A CA 1
ATOM 476 C C . HIS A 1 58 ? -0.251 -27.089 -33.405 1.000 38.755 58 HIS A C 1
ATOM 477 O O . HIS A 1 58 ? 0.806 -27.551 -32.977 1.000 39.334 58 HIS A O 1
ATOM 484 N N . GLU A 1 59 ? -0.571 -25.790 -33.321 1.000 38.352 59 GLU A N 1
ATOM 485 C CA . GLU A 1 59 ? 0.245 -24.839 -32.580 1.000 39.045 59 GLU A CA 1
ATOM 486 C C . GLU A 1 59 ? -0.645 -24.052 -31.625 1.000 39.122 59 GLU A C 1
ATOM 487 O O . GLU A 1 59 ? -0.779 -22.837 -31.747 1.000 39.677 59 GLU A O 1
ATOM 493 N N . TYR A 1 60 ? -1.235 -24.767 -30.663 1.000 40.978 60 TYR A N 1
ATOM 494 C CA . TYR A 1 60 ? -2.165 -24.190 -29.709 1.000 43.026 60 TYR A CA 1
ATOM 495 C C . TYR A 1 60 ? -1.502 -23.034 -28.970 1.000 45.149 60 TYR A C 1
ATOM 496 O O . TYR A 1 60 ? -2.096 -21.973 -28.824 1.000 47.126 60 TYR A O 1
ATOM 505 N N . ARG A 1 61 ? -0.276 -23.280 -28.495 1.000 49.853 61 ARG A N 1
ATOM 506 C CA . ARG A 1 61 ? 0.576 -22.266 -27.899 1.000 54.219 61 ARG A CA 1
ATOM 507 C C . ARG A 1 61 ? 1.789 -22.086 -28.808 1.000 52.197 61 ARG A C 1
ATOM 508 O O . ARG A 1 61 ? 2.273 -23.058 -29.385 1.000 44.747 61 ARG A O 1
ATOM 516 N N . GLU A 1 62 ? 2.267 -20.841 -28.940 1.000 51.545 62 GLU A N 1
ATOM 517 C CA . GLU A 1 62 ? 3.326 -20.521 -29.884 1.000 52.119 62 GLU A CA 1
ATOM 518 C C . GLU A 1 62 ? 4.555 -21.381 -29.592 1.000 54.861 62 GLU A C 1
ATOM 519 O O . GLU A 1 62 ? 5.062 -21.389 -28.473 1.000 53.656 62 GLU A O 1
ATOM 525 N N . GLY A 1 63 ? 5.005 -22.128 -30.608 1.000 55.990 63 GLY A N 1
ATOM 526 C CA . GLY A 1 63 ? 6.214 -22.932 -30.503 1.000 55.443 63 GLY A CA 1
ATOM 527 C C . GLY A 1 63 ? 5.972 -24.340 -29.951 1.000 58.344 63 GLY A C 1
ATOM 528 O O . GLY A 1 63 ? 6.897 -25.149 -29.938 1.000 62.097 63 GLY A O 1
ATOM 529 N N . GLU A 1 64 ? 4.742 -24.627 -29.506 1.000 58.741 64 GLU A N 1
ATOM 530 C CA . GLU A 1 64 ? 4.395 -25.933 -28.969 1.000 59.176 64 GLU A CA 1
ATOM 531 C C . GLU A 1 64 ? 3.564 -26.699 -29.992 1.000 53.689 64 GLU A C 1
ATOM 532 O O . GLU A 1 64 ? 2.341 -26.586 -30.013 1.000 48.950 64 GLU A O 1
ATOM 538 N N . PHE A 1 65 ? 4.253 -27.482 -30.831 1.000 48.864 65 PHE A N 1
ATOM 539 C CA . PHE A 1 65 ? 3.623 -28.224 -31.906 1.000 47.237 65 PHE A CA 1
ATOM 540 C C . PHE A 1 65 ? 3.180 -29.594 -31.401 1.000 46.408 65 PHE A C 1
ATOM 541 O O . PHE A 1 65 ? 3.838 -30.191 -30.553 1.000 42.188 65 PHE A O 1
ATOM 549 N N . ASP A 1 66 ? 2.049 -30.078 -31.933 1.000 47.308 66 ASP A N 1
ATOM 550 C CA . ASP A 1 66 ? 1.508 -31.374 -31.559 1.000 49.606 66 ASP A CA 1
ATOM 551 C C . ASP A 1 66 ? 0.949 -32.033 -32.818 1.000 49.755 66 ASP A C 1
ATOM 552 O O . ASP A 1 66 ? 0.108 -31.453 -33.500 1.000 46.795 66 ASP A O 1
ATOM 557 N N . PHE A 1 67 ? 1.461 -33.232 -33.125 1.000 54.369 67 PHE A N 1
ATOM 558 C CA . PHE A 1 67 ? 1.002 -34.030 -34.252 1.000 54.685 67 PHE A CA 1
ATOM 559 C C . PHE A 1 67 ? 0.775 -35.470 -33.793 1.000 53.337 67 PHE A C 1
ATOM 560 O O . PHE A 1 67 ? 0.951 -36.402 -34.572 1.000 57.220 67 PHE A O 1
ATOM 568 N N . SER A 1 68 ? 0.358 -35.641 -32.530 1.000 52.269 68 SER A N 1
ATOM 569 C CA . SER A 1 68 ? 0.181 -36.960 -31.940 1.000 51.747 68 SER A CA 1
ATOM 570 C C . SER A 1 68 ? -1.303 -37.231 -31.698 1.000 47.363 68 SER A C 1
ATOM 571 O O . SER A 1 68 ? -2.102 -36.302 -31.635 1.000 49.944 68 SER A O 1
ATOM 574 N N . GLY A 1 69 ? -1.649 -38.515 -31.550 1.000 44.309 69 GLY A N 1
ATOM 575 C CA . GLY A 1 69 ? -3.010 -38.925 -31.242 1.000 46.228 69 GLY A CA 1
ATOM 576 C C . GLY A 1 69 ? -4.010 -38.483 -32.313 1.000 44.843 69 GLY A C 1
ATOM 577 O O . GLY A 1 69 ? -3.873 -38.838 -33.479 1.000 42.729 69 GLY A O 1
ATOM 578 N N . ILE A 1 70 ? -4.987 -37.667 -31.907 1.000 45.239 70 ILE A N 1
ATOM 579 C CA . ILE A 1 70 ? -6.053 -37.221 -32.793 1.000 44.940 70 ILE A CA 1
ATOM 580 C C . ILE A 1 70 ? -5.518 -36.177 -33.777 1.000 45.188 70 ILE A C 1
ATOM 581 O O . ILE A 1 70 ? -6.204 -35.838 -34.743 1.000 49.053 70 ILE A O 1
ATOM 586 N N . LEU A 1 71 ? -4.299 -35.672 -33.543 1.000 45.141 71 LEU A N 1
ATOM 587 C CA . LEU A 1 71 ? -3.683 -34.690 -34.426 1.000 44.969 71 LEU A CA 1
ATOM 588 C C . LEU A 1 71 ? -2.627 -35.339 -35.323 1.000 44.441 71 LEU A C 1
ATOM 589 O O . LEU A 1 71 ? -1.870 -34.628 -35.980 1.000 44.080 71 LEU A O 1
ATOM 594 N N . ASP A 1 72 ? -2.573 -36.677 -35.371 1.000 46.967 72 ASP A N 1
ATOM 595 C CA . ASP A 1 72 ? -1.575 -37.370 -36.177 1.000 46.118 72 ASP A CA 1
ATOM 596 C C . ASP A 1 72 ? -2.085 -37.497 -37.610 1.000 45.528 72 ASP A C 1
ATOM 597 O O . ASP A 1 72 ? -2.642 -38.526 -37.990 1.000 43.012 72 ASP A O 1
ATOM 602 N N . ILE A 1 73 ? -1.857 -36.438 -38.400 1.000 46.279 73 ILE A N 1
ATOM 603 C CA . ILE A 1 73 ? -2.352 -36.356 -39.765 1.000 45.450 73 ILE A CA 1
ATOM 604 C C . ILE A 1 73 ? -1.646 -37.387 -40.645 1.000 45.735 73 ILE A C 1
ATOM 605 O O . ILE A 1 73 ? -2.225 -37.851 -41.622 1.000 43.715 73 ILE A O 1
ATOM 610 N N . GLU A 1 74 ? -0.394 -37.727 -40.315 1.000 48.793 74 GLU A N 1
ATOM 611 C CA . GLU A 1 74 ? 0.354 -38.718 -41.076 1.000 50.248 74 GLU A CA 1
ATOM 612 C C . GLU A 1 74 ? -0.353 -40.069 -41.007 1.000 49.771 74 GLU A C 1
ATOM 613 O O . GLU A 1 74 ? -0.522 -40.722 -42.034 1.000 53.333 74 GLU A O 1
ATOM 619 N N . HIS A 1 75 ? -0.766 -40.473 -39.799 1.000 48.489 75 HIS A N 1
ATOM 620 C CA . HIS A 1 75 ? -1.453 -41.740 -39.594 1.000 47.056 75 HIS A CA 1
ATOM 621 C C . HIS A 1 75 ? -2.820 -41.713 -40.280 1.000 46.483 75 HIS A C 1
ATOM 622 O O . HIS A 1 75 ? -3.269 -42.724 -40.816 1.000 44.190 75 HIS A O 1
ATOM 629 N N . PHE A 1 76 ? -3.490 -40.556 -40.243 1.000 46.321 76 PHE A N 1
ATOM 630 C CA . PHE A 1 76 ? -4.769 -40.397 -40.913 1.000 46.672 76 PHE A CA 1
ATOM 631 C C . PHE A 1 76 ? -4.619 -40.682 -42.407 1.000 45.449 76 PHE A C 1
ATOM 632 O O . PHE A 1 76 ? -5.366 -41.480 -42.963 1.000 43.753 76 PHE A O 1
ATOM 640 N N . LEU A 1 77 ? -3.646 -40.021 -43.044 1.000 46.587 77 LEU A N 1
ATOM 641 C CA . LEU A 1 77 ? -3.416 -40.146 -44.475 1.000 47.788 77 LEU A CA 1
ATOM 642 C C . LEU A 1 77 ? -2.953 -41.561 -44.828 1.000 51.276 77 LEU A C 1
ATOM 643 O O . LEU A 1 77 ? -3.233 -42.035 -45.928 1.000 54.290 77 LEU A O 1
ATOM 648 N N . ASP A 1 78 ? -2.261 -42.232 -43.896 1.000 50.575 78 ASP A N 1
ATOM 649 C CA . ASP A 1 78 ? -1.830 -43.611 -44.084 1.000 52.131 78 ASP A CA 1
ATOM 650 C C . ASP A 1 78 ? -3.041 -44.539 -44.151 1.000 51.731 78 ASP A C 1
ATOM 651 O O . ASP A 1 78 ? -3.129 -45.363 -45.054 1.000 52.431 78 ASP A O 1
ATOM 656 N N . VAL A 1 79 ? -3.960 -44.415 -43.186 1.000 51.691 79 VAL A N 1
ATOM 657 C CA . VAL A 1 79 ? -5.147 -45.259 -43.146 1.000 50.148 79 VAL A CA 1
ATOM 658 C C . VAL A 1 79 ? -5.945 -45.079 -44.438 1.000 47.899 79 VAL A C 1
ATOM 659 O O . VAL A 1 79 ? -6.492 -46.045 -44.954 1.000 48.308 79 VAL A O 1
ATOM 663 N N . ALA A 1 80 ? -6.014 -43.845 -44.949 1.000 42.895 80 ALA A N 1
ATOM 664 C CA . ALA A 1 80 ? -6.723 -43.559 -46.187 1.000 43.813 80 ALA A CA 1
ATOM 665 C C . ALA A 1 80 ? -6.062 -44.276 -47.366 1.000 45.457 80 ALA A C 1
ATOM 666 O O . ALA A 1 80 ? -6.743 -44.919 -48.159 1.000 39.324 80 ALA A O 1
ATOM 668 N N . GLU A 1 81 ? -4.733 -44.155 -47.471 1.000 49.370 81 GLU A N 1
ATOM 669 C CA . GLU A 1 81 ? -3.961 -44.763 -48.546 1.000 52.331 81 GLU A CA 1
ATOM 670 C C . GLU A 1 81 ? -4.158 -46.279 -48.543 1.000 51.242 81 GLU A C 1
ATOM 671 O O . GLU A 1 81 ? -4.412 -46.871 -49.587 1.000 54.177 81 GLU A O 1
ATOM 677 N N . ASP A 1 82 ? -4.055 -46.897 -47.360 1.000 52.503 82 ASP A N 1
ATOM 678 C CA . ASP A 1 82 ? -4.153 -48.342 -47.213 1.000 48.718 82 ASP A CA 1
ATOM 679 C C . ASP A 1 82 ? -5.543 -48.837 -47.620 1.000 45.270 82 ASP A C 1
ATOM 680 O O . ASP A 1 82 ? -5.689 -49.988 -48.013 1.000 47.274 82 ASP A O 1
ATOM 685 N N . LEU A 1 83 ? -6.559 -47.972 -47.515 1.000 43.365 83 LEU A N 1
ATOM 686 C CA . LEU A 1 83 ? -7.906 -48.278 -47.980 1.000 42.578 83 LEU A CA 1
ATOM 687 C C . LEU A 1 83 ? -8.054 -47.949 -49.465 1.000 44.939 83 LEU A C 1
ATOM 688 O O . LEU A 1 83 ? -9.124 -48.142 -50.034 1.000 44.613 83 LEU A O 1
ATOM 693 N N . GLY A 1 84 ? -6.982 -47.447 -50.087 1.000 45.494 84 GLY A N 1
ATOM 694 C CA . GLY A 1 84 ? -6.966 -47.178 -51.514 1.000 48.176 84 GLY A CA 1
ATOM 695 C C . GLY A 1 84 ? -7.633 -45.851 -51.882 1.000 48.815 84 GLY A C 1
ATOM 696 O O . GLY A 1 84 ? -8.062 -45.683 -53.021 1.000 45.865 84 GLY A O 1
ATOM 697 N N . LEU A 1 85 ? -7.694 -44.914 -50.921 1.000 52.423 85 LEU A N 1
ATOM 698 C CA . LEU A 1 85 ? -8.216 -43.575 -51.155 1.000 48.673 85 LEU A CA 1
ATOM 699 C C . LEU A 1 85 ? -7.066 -42.610 -51.446 1.000 47.498 85 LEU A C 1
ATOM 700 O O . LEU A 1 85 ? -6.009 -42.698 -50.825 1.000 42.189 85 LEU A O 1
ATOM 705 N N . TYR A 1 86 ? -7.300 -41.689 -52.391 1.000 47.845 86 TYR A N 1
ATOM 706 C CA . TYR A 1 86 ? -6.459 -40.517 -52.578 1.000 50.455 86 TYR A CA 1
ATOM 707 C C . TYR A 1 86 ? -6.860 -39.467 -51.538 1.000 52.381 86 TYR A C 1
ATOM 708 O O . TYR A 1 86 ? -7.777 -39.701 -50.752 1.000 54.883 86 TYR A O 1
ATOM 717 N N . ALA A 1 87 ? -6.166 -38.318 -51.520 1.000 51.342 87 ALA A N 1
ATOM 718 C CA . ALA A 1 87 ? -6.402 -37.305 -50.499 1.000 48.240 87 ALA A CA 1
ATOM 719 C C . ALA A 1 87 ? -6.218 -35.895 -51.057 1.000 46.265 87 ALA A C 1
ATOM 720 O O . ALA A 1 87 ? -5.401 -35.670 -51.947 1.000 45.833 87 ALA A O 1
ATOM 722 N N . ILE A 1 88 ? -7.002 -34.962 -50.504 1.000 42.777 88 ILE A N 1
ATOM 723 C CA . ILE A 1 88 ? -6.840 -33.533 -50.721 1.000 42.666 88 ILE A CA 1
ATOM 724 C C . ILE A 1 88 ? -6.664 -32.891 -49.352 1.000 40.583 88 ILE A C 1
ATOM 725 O O . ILE A 1 88 ? -7.495 -33.083 -48.468 1.000 40.713 88 ILE A O 1
ATOM 730 N N . VAL A 1 89 ? -5.588 -32.119 -49.190 1.000 40.182 89 VAL A N 1
ATOM 731 C CA . VAL A 1 89 ? -5.302 -31.454 -47.932 1.000 40.759 89 VAL A CA 1
ATOM 732 C C . VAL A 1 89 ? -5.478 -29.957 -48.153 1.000 41.498 89 VAL A C 1
ATOM 733 O O . VAL A 1 89 ? -5.124 -29.444 -49.212 1.000 40.143 89 VAL A O 1
ATOM 737 N N . ARG A 1 90 ? -6.039 -29.274 -47.150 1.000 42.704 90 ARG A N 1
ATOM 738 C CA . ARG A 1 90 ? -6.265 -27.840 -47.226 1.000 43.001 90 ARG A CA 1
ATOM 739 C C . ARG A 1 90 ? -5.611 -27.196 -46.005 1.000 43.083 90 ARG A C 1
ATOM 740 O O . ARG A 1 90 ? -6.269 -26.941 -44.998 1.000 38.986 90 ARG A O 1
ATOM 748 N N . PRO A 1 91 ? -4.284 -26.936 -46.062 1.000 46.389 91 PRO A N 1
ATOM 749 C CA . PRO A 1 91 ? -3.516 -26.502 -44.892 1.000 48.731 91 PRO A CA 1
ATOM 750 C C . PRO A 1 91 ? -3.399 -24.987 -44.766 1.000 48.632 91 PRO A C 1
ATOM 751 O O . PRO A 1 91 ? -2.324 -24.462 -44.482 1.000 53.780 91 PRO A O 1
ATOM 755 N N . SER A 1 92 ? -4.515 -24.292 -44.990 1.000 47.869 92 SER A N 1
ATOM 756 C CA . SER A 1 92 ? -4.539 -22.843 -44.928 1.000 45.704 92 SER A CA 1
ATOM 757 C C . SER A 1 92 ? -4.432 -22.405 -43.473 1.000 41.687 92 SER A C 1
ATOM 758 O O . SER A 1 92 ? -4.903 -23.109 -42.585 1.000 41.636 92 SER A O 1
ATOM 761 N N . PRO A 1 93 ? -3.818 -21.239 -43.174 1.000 42.978 93 PRO A N 1
ATOM 762 C CA . PRO A 1 93 ? -3.831 -20.704 -41.814 1.000 40.698 93 PRO A CA 1
ATOM 763 C C . PRO A 1 93 ? -5.263 -20.413 -41.361 1.000 40.604 93 PRO A C 1
ATOM 764 O O . PRO A 1 93 ? -5.587 -20.570 -40.182 1.000 35.950 93 PRO A O 1
ATOM 768 N N . TYR A 1 94 ? -6.109 -20.018 -42.327 1.000 39.900 94 TYR A N 1
ATOM 769 C CA . TYR A 1 94 ? -7.532 -19.815 -42.111 1.000 38.143 94 TYR A CA 1
ATOM 770 C C . TYR A 1 94 ? -8.314 -20.921 -42.812 1.000 42.037 94 TYR A C 1
ATOM 771 O O . TYR A 1 94 ? -8.179 -21.084 -44.024 1.000 43.656 94 TYR A O 1
ATOM 780 N N . ILE A 1 95 ? -9.149 -21.646 -42.056 1.000 38.611 95 ILE A N 1
ATOM 781 C CA . ILE A 1 95 ? -9.895 -22.769 -42.602 1.000 38.081 95 ILE A CA 1
ATOM 782 C C . ILE A 1 95 ? -11.407 -22.567 -42.463 1.000 37.281 95 ILE A C 1
ATOM 783 O O . ILE A 1 95 ? -12.158 -23.358 -43.030 1.000 38.111 95 ILE A O 1
ATOM 788 N N . CYS A 1 96 ? -11.842 -21.546 -41.704 1.000 33.726 96 CYS A N 1
ATOM 789 C CA . CYS A 1 96 ? -13.257 -21.287 -41.456 1.000 34.906 96 CYS A CA 1
ATOM 790 C C . CYS A 1 96 ? -13.863 -22.455 -40.677 1.000 36.480 96 CYS A C 1
ATOM 791 O O . CYS A 1 96 ? -13.804 -22.472 -39.448 1.000 36.407 96 CYS A O 1
ATOM 794 N N . ALA A 1 97 ? -14.479 -23.406 -41.393 1.000 37.667 97 ALA A N 1
ATOM 795 C CA . ALA A 1 97 ? -14.723 -24.754 -40.898 1.000 39.685 97 ALA A CA 1
ATOM 796 C C . ALA A 1 97 ? -15.704 -24.793 -39.724 1.000 38.386 97 ALA A C 1
ATOM 797 O O . ALA A 1 97 ? -15.806 -25.820 -39.053 1.000 40.664 97 ALA A O 1
ATOM 799 N N . GLU A 1 98 ? -16.446 -23.704 -39.490 1.000 37.858 98 GLU A N 1
ATOM 800 C CA . GLU A 1 98 ? -17.282 -23.589 -38.301 1.000 37.969 98 GLU A CA 1
ATOM 801 C C . GLU A 1 98 ? -16.448 -23.984 -37.085 1.000 35.950 98 GLU A C 1
ATOM 802 O O . GLU A 1 98 ? -16.831 -24.853 -36.303 1.000 33.783 98 GLU A O 1
ATOM 808 N N . TRP A 1 99 ? -15.295 -23.318 -36.944 1.000 33.770 99 TRP A N 1
ATOM 809 C CA . TRP A 1 99 ? -14.259 -23.725 -36.012 1.000 32.407 99 TRP A CA 1
ATOM 810 C C . TRP A 1 99 ? -13.713 -22.479 -35.316 1.000 33.813 99 TRP A C 1
ATOM 811 O O . TRP A 1 99 ? -13.563 -21.432 -35.944 1.000 33.532 99 TRP A O 1
ATOM 822 N N . GLU A 1 100 ? -13.439 -22.606 -34.014 1.000 34.283 100 GLU A N 1
ATOM 823 C CA . GLU A 1 100 ? -12.889 -21.538 -33.195 1.000 34.293 100 GLU A CA 1
ATOM 824 C C . GLU A 1 100 ? -11.907 -20.705 -34.023 1.000 33.109 100 GLU A C 1
ATOM 825 O O . GLU A 1 100 ? -10.898 -21.217 -34.501 1.000 30.688 100 GLU A O 1
ATOM 831 N N . PHE A 1 101 ? -12.275 -19.432 -34.215 1.000 32.756 101 PHE A N 1
ATOM 832 C CA . PHE A 1 101 ? -11.447 -18.398 -34.823 1.000 34.913 101 PHE A CA 1
ATOM 833 C C . PHE A 1 101 ? -11.070 -18.753 -36.263 1.000 35.916 101 PHE A C 1
ATOM 834 O O . PHE A 1 101 ? -10.084 -18.233 -36.795 1.000 35.345 101 PHE A O 1
ATOM 842 N N . GLY A 1 102 ? -11.862 -19.630 -36.896 1.000 33.899 102 GLY A N 1
ATOM 843 C CA . GLY A 1 102 ? -11.561 -20.101 -38.235 1.000 33.805 102 GLY A CA 1
ATOM 844 C C . GLY A 1 102 ? -10.179 -20.746 -38.341 1.000 33.512 102 GLY A C 1
ATOM 845 O O . GLY A 1 102 ? -9.601 -20.779 -39.426 1.000 31.408 102 GLY A O 1
ATOM 846 N N . GLY A 1 103 ? -9.661 -21.253 -37.214 1.000 33.830 103 GLY A N 1
ATOM 847 C CA . GLY A 1 103 ? -8.413 -21.998 -37.199 1.000 38.828 103 GLY A CA 1
ATOM 848 C C . GLY A 1 103 ? -7.217 -21.177 -36.716 1.000 37.955 103 GLY A C 1
ATOM 849 O O . GLY A 1 103 ? -6.159 -21.745 -36.450 1.000 41.153 103 GLY A O 1
ATOM 850 N N . PHE A 1 104 ? -7.380 -19.852 -36.612 1.000 36.917 104 PHE A N 1
ATOM 851 C CA . PHE A 1 104 ? -6.290 -18.989 -36.182 1.000 39.858 104 PHE A CA 1
ATOM 852 C C . PHE A 1 104 ? -6.007 -19.204 -34.699 1.000 41.358 104 PHE A C 1
ATOM 853 O O . PHE A 1 104 ? -6.938 -19.190 -33.894 1.000 45.148 104 PHE A O 1
ATOM 861 N N . PRO A 1 105 ? -4.729 -19.416 -34.301 1.000 43.228 105 PRO A N 1
ATOM 862 C CA . PRO A 1 105 ? -4.344 -19.417 -32.887 1.000 42.920 105 PRO A CA 1
ATOM 863 C C . PRO A 1 105 ? -4.630 -18.087 -32.199 1.000 41.552 105 PRO A C 1
ATOM 864 O O . PRO A 1 105 ? -4.343 -17.023 -32.743 1.000 41.133 105 PRO A O 1
ATOM 868 N N . ALA A 1 106 ? -5.162 -18.159 -30.974 1.000 42.605 106 ALA A N 1
ATOM 869 C CA . ALA A 1 106 ? -5.615 -16.969 -30.269 1.000 42.435 106 ALA A CA 1
ATOM 870 C C . ALA A 1 106 ? -4.449 -16.021 -29.984 1.000 41.378 106 ALA A C 1
ATOM 871 O O . ALA A 1 106 ? -4.663 -14.818 -29.865 1.000 41.811 106 ALA A O 1
ATOM 873 N N . TRP A 1 107 ? -3.222 -16.556 -29.883 1.000 40.445 107 TRP A N 1
ATOM 874 C CA . TRP A 1 107 ? -2.068 -15.740 -29.522 1.000 43.028 107 TRP A CA 1
ATOM 875 C C . TRP A 1 107 ? -1.696 -14.765 -30.642 1.000 43.192 107 TRP A C 1
ATOM 876 O O . TRP A 1 107 ? -0.961 -13.811 -30.397 1.000 42.527 107 TRP A O 1
ATOM 887 N N . LEU A 1 108 ? -2.232 -14.971 -31.852 1.000 46.841 108 LEU A N 1
ATOM 888 C CA . LEU A 1 108 ? -2.078 -14.008 -32.938 1.000 46.657 108 LEU A CA 1
ATOM 889 C C . LEU A 1 108 ? -2.669 -12.648 -32.566 1.000 45.394 108 LEU A C 1
ATOM 890 O O . LEU A 1 108 ? -2.202 -11.624 -33.068 1.000 43.702 108 LEU A O 1
ATOM 895 N N . LEU A 1 109 ? -3.691 -12.640 -31.698 1.000 44.721 109 LEU A N 1
ATOM 896 C CA . LEU A 1 109 ? -4.347 -11.408 -31.276 1.000 44.844 109 LEU A CA 1
ATOM 897 C C . LEU A 1 109 ? -3.403 -10.534 -30.450 1.000 44.811 109 LEU A C 1
ATOM 898 O O . LEU A 1 109 ? -3.602 -9.324 -30.379 1.000 45.454 109 LEU A O 1
ATOM 903 N N . THR A 1 110 ? -2.407 -11.149 -29.802 1.000 44.480 110 THR A N 1
ATOM 904 C CA . THR A 1 110 ? -1.476 -10.417 -28.955 1.000 46.227 110 THR A CA 1
ATOM 905 C C . THR A 1 110 ? -0.340 -9.821 -29.787 1.000 48.079 110 THR A C 1
ATOM 906 O O . THR A 1 110 ? 0.504 -9.109 -29.248 1.000 51.052 110 THR A O 1
ATOM 910 N N . LYS A 1 111 ? -0.315 -10.101 -31.094 1.000 50.455 111 LYS A N 1
ATOM 911 C CA . LYS A 1 111 ? 0.743 -9.603 -31.960 1.000 50.588 111 LYS A CA 1
ATOM 912 C C . LYS A 1 111 ? 0.209 -8.440 -32.796 1.000 47.621 111 LYS A C 1
ATOM 913 O O . LYS A 1 111 ? -0.997 -8.303 -32.978 1.000 43.217 111 LYS A O 1
ATOM 919 N N . SER A 1 112 ? 1.126 -7.592 -33.276 1.000 51.143 112 SER A N 1
ATOM 920 C CA . SER A 1 112 ? 0.801 -6.501 -34.186 1.000 53.758 112 SER A CA 1
ATOM 921 C C . SER A 1 112 ? 0.767 -7.053 -35.609 1.000 55.153 112 SER A C 1
ATOM 922 O O . SER A 1 112 ? 1.820 -7.373 -36.169 1.000 53.737 112 SER A O 1
ATOM 925 N N . MET A 1 113 ? -0.442 -7.180 -36.182 1.000 52.162 113 MET A N 1
ATOM 926 C CA . MET A 1 113 ? -0.641 -8.115 -37.280 1.000 49.866 113 MET A CA 1
ATOM 927 C C . MET A 1 113 ? -2.058 -7.990 -37.842 1.000 53.412 113 MET A C 1
ATOM 928 O O . MET A 1 113 ? -3.027 -8.023 -37.088 1.000 56.110 113 MET A O 1
ATOM 933 N N . ARG A 1 114 ? -2.168 -7.847 -39.173 1.000 50.738 114 ARG A N 1
ATOM 934 C CA . ARG A 1 114 ? -3.460 -7.771 -39.841 1.000 48.118 114 ARG A CA 1
ATOM 935 C C . ARG A 1 114 ? -3.705 -9.066 -40.615 1.000 45.228 114 ARG A C 1
ATOM 936 O O . ARG A 1 114 ? -3.090 -9.307 -41.651 1.000 41.955 114 ARG A O 1
ATOM 944 N N . LEU A 1 115 ? -4.636 -9.879 -40.109 1.000 43.508 115 LEU A N 1
ATOM 945 C CA . LEU A 1 115 ? -4.846 -11.233 -40.598 1.000 43.823 115 LEU A CA 1
ATOM 946 C C . LEU A 1 115 ? -5.407 -11.227 -42.024 1.000 40.102 115 LEU A C 1
ATOM 947 O O . LEU A 1 115 ? -6.213 -10.372 -42.387 1.000 45.074 115 LEU A O 1
ATOM 952 N N . ARG A 1 116 ? -4.961 -12.214 -42.812 1.000 37.385 116 ARG A N 1
ATOM 953 C CA . ARG A 1 116 ? -5.410 -12.458 -44.176 1.000 38.473 116 ARG A CA 1
ATOM 954 C C . ARG A 1 116 ? -5.101 -11.260 -45.072 1.000 39.791 116 ARG A C 1
ATOM 955 O O . ARG A 1 116 ? -5.926 -10.866 -45.891 1.000 39.350 116 ARG A O 1
ATOM 963 N N . THR A 1 117 ? -3.889 -10.710 -44.919 1.000 41.661 117 THR A N 1
ATOM 964 C CA . THR A 1 117 ? -3.392 -9.639 -45.770 1.000 42.274 117 THR A CA 1
ATOM 965 C C . THR A 1 117 ? -1.890 -9.837 -45.952 1.000 41.583 117 THR A C 1
ATOM 966 O O . THR A 1 117 ? -1.301 -10.686 -45.286 1.000 38.439 117 THR A O 1
ATOM 970 N N . ASP A 1 118 ? -1.280 -9.037 -46.837 1.000 43.591 118 ASP A N 1
ATOM 971 C CA . ASP A 1 118 ? 0.150 -9.097 -47.086 1.000 44.638 118 ASP A CA 1
ATOM 972 C C . ASP A 1 118 ? 0.882 -8.395 -45.942 1.000 45.105 118 ASP A C 1
ATOM 973 O O . ASP A 1 118 ? 1.487 -7.343 -46.139 1.000 44.708 118 ASP A O 1
ATOM 978 N N . ASP A 1 119 ? 0.828 -9.011 -44.754 1.000 44.878 119 ASP A N 1
ATOM 979 C CA . ASP A 1 119 ? 1.453 -8.487 -43.555 1.000 47.141 119 ASP A CA 1
ATOM 980 C C . ASP A 1 119 ? 2.693 -9.333 -43.276 1.000 47.946 119 ASP A C 1
ATOM 981 O O . ASP A 1 119 ? 2.595 -10.552 -43.194 1.000 48.687 119 ASP A O 1
ATOM 986 N N . PRO A 1 120 ? 3.900 -8.734 -43.162 1.000 49.995 120 PRO A N 1
ATOM 987 C CA . PRO A 1 120 ? 5.132 -9.515 -43.025 1.000 48.849 120 PRO A CA 1
ATOM 988 C C . PRO A 1 120 ? 5.200 -10.368 -41.757 1.000 48.191 120 PRO A C 1
ATOM 989 O O . PRO A 1 120 ? 5.764 -11.462 -41.781 1.000 49.554 120 PRO A O 1
ATOM 993 N N . ASN A 1 121 ? 4.618 -9.874 -40.653 1.000 45.411 121 ASN A N 1
ATOM 994 C CA . ASN A 1 121 ? 4.613 -10.615 -39.401 1.000 45.036 121 ASN A CA 1
ATOM 995 C C . ASN A 1 121 ? 3.645 -11.793 -39.490 1.000 43.498 121 ASN A C 1
ATOM 996 O O . ASN A 1 121 ? 3.898 -12.851 -38.915 1.000 44.009 121 ASN A O 1
ATOM 1001 N N . TYR A 1 122 ? 2.536 -11.592 -40.211 1.000 40.830 122 TYR A N 1
ATOM 1002 C CA . TYR A 1 122 ? 1.542 -12.631 -40.420 1.000 38.569 122 TYR A CA 1
ATOM 1003 C C . TYR A 1 122 ? 2.141 -13.754 -41.260 1.000 35.964 122 TYR A C 1
ATOM 1004 O O . TYR A 1 122 ? 2.054 -14.919 -40.890 1.000 35.249 122 TYR A O 1
ATOM 1013 N N . LEU A 1 123 ? 2.757 -13.386 -42.386 1.000 35.305 123 LEU A N 1
ATOM 1014 C CA . LEU A 1 123 ? 3.332 -14.359 -43.302 1.000 37.343 123 LEU A CA 1
ATOM 1015 C C . LEU A 1 123 ? 4.479 -15.106 -42.633 1.000 39.164 123 LEU A C 1
ATOM 1016 O O . LEU A 1 123 ? 4.635 -16.302 -42.859 1.000 41.652 123 LEU A O 1
ATOM 1021 N N . GLN A 1 124 ? 5.258 -14.405 -41.797 1.000 40.995 124 GLN A N 1
ATOM 1022 C CA . GLN A 1 124 ? 6.366 -15.020 -41.088 1.000 41.921 124 GLN A CA 1
ATOM 1023 C C . GLN A 1 124 ? 5.829 -16.096 -40.145 1.000 44.488 124 GLN A C 1
ATOM 1024 O O . GLN A 1 124 ? 6.367 -17.197 -40.101 1.000 46.861 124 GLN A O 1
ATOM 1030 N N . ALA A 1 125 ? 4.755 -15.787 -39.407 1.000 47.242 125 ALA A N 1
ATOM 1031 C CA . ALA A 1 125 ? 4.194 -16.734 -38.454 1.000 46.173 125 ALA A CA 1
ATOM 1032 C C . ALA A 1 125 ? 3.676 -17.978 -39.180 1.000 44.731 125 ALA A C 1
ATOM 1033 O O . ALA A 1 125 ? 3.764 -19.083 -38.657 1.000 41.275 125 ALA A O 1
ATOM 1035 N N . ILE A 1 126 ? 3.143 -17.791 -40.392 1.000 45.973 126 ILE A N 1
ATOM 1036 C CA . ILE A 1 126 ? 2.709 -18.907 -41.221 1.000 47.159 126 ILE A CA 1
ATOM 1037 C C . ILE A 1 126 ? 3.925 -19.733 -41.645 1.000 48.273 126 ILE A C 1
ATOM 1038 O O . ILE A 1 126 ? 3.880 -20.962 -41.616 1.000 52.276 126 ILE A O 1
ATOM 1043 N N . ASP A 1 127 ? 5.001 -19.042 -42.047 1.000 51.097 127 ASP A N 1
ATOM 1044 C CA . ASP A 1 127 ? 6.250 -19.676 -42.453 1.000 51.524 127 ASP A CA 1
ATOM 1045 C C . ASP A 1 127 ? 6.729 -20.627 -41.358 1.000 48.292 127 ASP A C 1
ATOM 1046 O O . ASP A 1 127 ? 7.102 -21.761 -41.643 1.000 53.523 127 ASP A O 1
ATOM 1051 N N . ARG A 1 128 ? 6.692 -20.154 -40.109 1.000 44.892 128 ARG A N 1
ATOM 1052 C CA . ARG A 1 128 ? 7.173 -20.911 -38.963 1.000 44.854 128 ARG A CA 1
ATOM 1053 C C . ARG A 1 128 ? 6.226 -22.070 -38.657 1.000 44.489 128 ARG A C 1
ATOM 1054 O O . ARG A 1 128 ? 6.674 -23.134 -38.250 1.000 43.882 128 ARG A O 1
ATOM 1062 N N . TYR A 1 129 ? 4.916 -21.852 -38.832 1.000 43.105 129 TYR A N 1
ATOM 1063 C CA . TYR A 1 129 ? 3.934 -22.914 -38.694 1.000 43.235 129 TYR A CA 1
ATOM 1064 C C . TYR A 1 129 ? 4.205 -23.996 -39.742 1.000 44.072 129 TYR A C 1
ATOM 1065 O O . TYR A 1 129 ? 4.205 -25.182 -39.424 1.000 41.721 129 TYR A O 1
ATOM 1074 N N . TYR A 1 130 ? 4.467 -23.576 -40.986 1.000 47.505 130 TYR A N 1
ATOM 1075 C CA . TYR A 1 130 ? 4.660 -24.507 -42.092 1.000 47.268 130 TYR A CA 1
ATOM 1076 C C . TYR A 1 130 ? 5.954 -25.305 -41.930 1.000 48.090 130 TYR A C 1
ATOM 1077 O O . TYR A 1 130 ? 6.036 -26.434 -42.401 1.000 47.796 130 TYR A O 1
ATOM 1086 N N . ALA A 1 131 ? 6.954 -24.740 -41.245 1.000 52.024 131 ALA A N 1
ATOM 1087 C CA . ALA A 1 131 ? 8.201 -25.447 -40.977 1.000 53.385 131 ALA A CA 1
ATOM 1088 C C . ALA A 1 131 ? 7.947 -26.704 -40.146 1.000 55.818 131 ALA A C 1
ATOM 1089 O O . ALA A 1 131 ? 8.671 -27.690 -40.284 1.000 57.027 131 ALA A O 1
ATOM 1091 N N . ALA A 1 132 ? 6.928 -26.661 -39.276 1.000 55.361 132 ALA A N 1
ATOM 1092 C CA . ALA A 1 132 ? 6.582 -27.796 -38.434 1.000 53.086 132 ALA A CA 1
ATOM 1093 C C . ALA A 1 132 ? 5.592 -28.718 -39.145 1.000 49.059 132 ALA A C 1
ATOM 1094 O O . ALA A 1 132 ? 5.677 -29.932 -39.000 1.000 48.695 132 ALA A O 1
ATOM 1096 N N . LEU A 1 133 ? 4.651 -28.138 -39.902 1.000 47.551 133 LEU A N 1
ATOM 1097 C CA . LEU A 1 133 ? 3.555 -28.900 -40.484 1.000 43.877 133 LEU A CA 1
ATOM 1098 C C . LEU A 1 133 ? 4.012 -29.644 -41.737 1.000 44.863 133 LEU A C 1
ATOM 1099 O O . LEU A 1 133 ? 3.734 -30.831 -41.894 1.000 46.736 133 LEU A O 1
ATOM 1104 N N . MET A 1 134 ? 4.691 -28.937 -42.640 1.000 41.862 134 MET A N 1
ATOM 1105 C CA . MET A 1 134 ? 4.837 -29.417 -44.002 1.000 47.294 134 MET A CA 1
ATOM 1106 C C . MET A 1 134 ? 5.701 -30.677 -44.074 1.000 49.517 134 MET A C 1
ATOM 1107 O O . MET A 1 134 ? 5.494 -31.486 -44.974 1.000 49.559 134 MET A O 1
ATOM 1112 N N . PRO A 1 135 ? 6.672 -30.925 -43.160 1.000 52.684 135 PRO A N 1
ATOM 1113 C CA . PRO A 1 135 ? 7.324 -32.240 -43.081 1.000 53.033 135 PRO A CA 1
ATOM 1114 C C . PRO A 1 135 ? 6.382 -33.424 -42.860 1.000 53.564 135 PRO A C 1
ATOM 1115 O O . PRO A 1 135 ? 6.708 -34.545 -43.241 1.000 57.888 135 PRO A O 1
ATOM 1119 N N . HIS A 1 136 ? 5.217 -33.176 -42.247 1.000 53.486 136 HIS A N 1
ATOM 1120 C CA . HIS A 1 136 ? 4.222 -34.219 -42.048 1.000 52.891 136 HIS A CA 1
ATOM 1121 C C . HIS A 1 136 ? 3.347 -34.397 -43.288 1.000 52.113 136 HIS A C 1
ATOM 1122 O O . HIS A 1 136 ? 2.506 -35.290 -43.308 1.000 53.396 136 HIS A O 1
ATOM 1129 N N . LEU A 1 137 ? 3.541 -33.562 -44.319 1.000 52.585 137 LEU A N 1
ATOM 1130 C CA . LEU A 1 137 ? 2.715 -33.619 -45.519 1.000 53.292 137 LEU A CA 1
ATOM 1131 C C . LEU A 1 137 ? 3.541 -33.932 -46.766 1.000 52.303 137 LEU A C 1
ATOM 1132 O O . LEU A 1 137 ? 3.052 -34.614 -47.663 1.000 54.274 137 LEU A O 1
ATOM 1137 N N . VAL A 1 138 ? 4.772 -33.413 -46.836 1.000 54.088 138 VAL A N 1
ATOM 1138 C CA . VAL A 1 138 ? 5.556 -33.395 -48.064 1.000 57.137 138 VAL A CA 1
ATOM 1139 C C . VAL A 1 138 ? 5.620 -34.792 -48.675 1.000 56.520 138 VAL A C 1
ATOM 1140 O O . VAL A 1 138 ? 5.334 -34.962 -49.858 1.000 59.022 138 VAL A O 1
ATOM 1144 N N . ASN A 1 139 ? 5.982 -35.788 -47.857 1.000 57.153 139 ASN A N 1
ATOM 1145 C CA . ASN A 1 139 ? 6.240 -37.132 -48.352 1.000 55.055 139 ASN A CA 1
ATOM 1146 C C . ASN A 1 139 ? 4.939 -37.899 -48.597 1.000 50.989 139 ASN A C 1
ATOM 1147 O O . ASN A 1 139 ? 4.980 -38.995 -49.147 1.000 47.031 139 ASN A O 1
ATOM 1152 N N . HIS A 1 140 ? 3.789 -37.318 -48.229 1.000 50.045 140 HIS A N 1
ATOM 1153 C CA . HIS A 1 140 ? 2.498 -37.936 -48.491 1.000 47.006 140 HIS A CA 1
ATOM 1154 C C . HIS A 1 140 ? 1.957 -37.516 -49.855 1.000 47.131 140 HIS A C 1
ATOM 1155 O O . HIS A 1 140 ? 0.928 -38.025 -50.292 1.000 47.234 140 HIS A O 1
ATOM 1162 N N . GLN A 1 141 ? 2.650 -36.590 -50.525 1.000 46.986 141 GLN A N 1
ATOM 1163 C CA . GLN A 1 141 ? 2.281 -36.179 -51.869 1.000 49.509 141 GLN A CA 1
ATOM 1164 C C . GLN A 1 141 ? 2.477 -37.344 -52.836 1.000 52.076 141 GLN A C 1
ATOM 1165 O O . GLN A 1 141 ? 3.303 -38.224 -52.592 1.000 54.606 141 GLN A O 1
ATOM 1171 N N . VAL A 1 142 ? 1.714 -37.333 -53.936 1.000 52.309 142 VAL A N 1
ATOM 1172 C CA . VAL A 1 142 ? 1.845 -38.339 -54.980 1.000 53.361 142 VAL A CA 1
ATOM 1173 C C . VAL A 1 142 ? 3.234 -38.245 -55.607 1.000 55.435 142 VAL A C 1
ATOM 1174 O O . VAL A 1 142 ? 3.787 -39.253 -56.034 1.000 59.220 142 VAL A O 1
ATOM 1178 N N . THR A 1 143 ? 3.796 -37.031 -55.636 1.000 59.243 143 THR A N 1
ATOM 1179 C CA . THR A 1 143 ? 5.123 -36.791 -56.177 1.000 59.134 143 THR A CA 1
ATOM 1180 C C . THR A 1 143 ? 6.198 -37.491 -55.344 1.000 58.483 143 THR A C 1
ATOM 1181 O O . THR A 1 143 ? 7.320 -37.652 -55.814 1.000 52.477 143 THR A O 1
ATOM 1185 N N . HIS A 1 144 ? 5.863 -37.891 -54.108 1.000 62.483 144 HIS A N 1
ATOM 1186 C CA . HIS A 1 144 ? 6.795 -38.596 -53.237 1.000 59.684 144 HIS A CA 1
ATOM 1187 C C . HIS A 1 144 ? 6.279 -39.998 -52.905 1.000 58.296 144 HIS A C 1
ATOM 1188 O O . HIS A 1 144 ? 6.748 -40.618 -51.953 1.000 53.742 144 HIS A O 1
ATOM 1195 N N . GLY A 1 145 ? 5.312 -40.494 -53.691 1.000 59.530 145 GLY A N 1
ATOM 1196 C CA . GLY A 1 145 ? 4.825 -41.861 -53.560 1.000 57.478 145 GLY A CA 1
ATOM 1197 C C . GLY A 1 145 ? 3.619 -42.003 -52.630 1.000 57.380 145 GLY A C 1
ATOM 1198 O O . GLY A 1 145 ? 3.140 -43.113 -52.420 1.000 57.831 145 GLY A O 1
ATOM 1199 N N . GLY A 1 146 ? 3.126 -40.883 -52.083 1.000 58.961 146 GLY A N 1
ATOM 1200 C CA . GLY A 1 146 ? 1.966 -40.893 -51.204 1.000 57.980 146 GLY A CA 1
ATOM 1201 C C . GLY A 1 146 ? 0.658 -40.797 -51.989 1.000 56.056 146 GLY A C 1
ATOM 1202 O O . GLY A 1 146 ? 0.621 -41.152 -53.165 1.000 57.257 146 GLY A O 1
ATOM 1203 N N . ASN A 1 147 ? -0.406 -40.299 -51.340 1.000 53.944 147 ASN A N 1
ATOM 1204 C CA . ASN A 1 147 ? -1.736 -40.325 -51.928 1.000 50.590 147 ASN A CA 1
ATOM 1205 C C . ASN A 1 147 ? -2.359 -38.929 -52.018 1.000 49.335 147 ASN A C 1
ATOM 1206 O O . ASN A 1 147 ? -3.509 -38.815 -52.435 1.000 47.166 147 ASN A O 1
ATOM 1211 N N . VAL A 1 148 ? -1.613 -37.866 -51.682 1.000 49.902 148 VAL A N 1
ATOM 1212 C CA . VAL A 1 148 ? -2.162 -36.514 -51.699 1.000 48.563 148 VAL A CA 1
ATOM 1213 C C . VAL A 1 148 ? -2.061 -35.927 -53.110 1.000 46.105 148 VAL A C 1
ATOM 1214 O O . VAL A 1 148 ? -0.964 -35.748 -53.633 1.000 43.620 148 VAL A O 1
ATOM 1218 N N . LEU A 1 149 ? -3.224 -35.579 -53.683 1.000 44.729 149 LEU A N 1
ATOM 1219 C CA . LEU A 1 149 ? -3.349 -35.134 -55.066 1.000 44.390 149 LEU A CA 1
ATOM 1220 C C . LEU A 1 149 ? -3.088 -33.635 -55.217 1.000 48.514 149 LEU A C 1
ATOM 1221 O O . LEU A 1 149 ? -2.519 -33.218 -56.216 1.000 48.670 149 LEU A O 1
ATOM 1226 N N . MET A 1 150 ? -3.561 -32.819 -54.266 1.000 49.220 150 MET A N 1
ATOM 1227 C CA . MET A 1 150 ? -3.603 -31.371 -54.418 1.000 48.260 150 MET A CA 1
ATOM 1228 C C . MET A 1 150 ? -3.736 -30.709 -53.048 1.000 43.804 150 MET A C 1
ATOM 1229 O O . MET A 1 150 ? -4.141 -31.361 -52.085 1.000 43.620 150 MET A O 1
ATOM 1234 N N . MET A 1 151 ? -3.467 -29.399 -52.996 1.000 41.469 151 MET A N 1
ATOM 1235 C CA . MET A 1 151 ? -3.557 -28.644 -51.757 1.000 41.431 151 MET A CA 1
ATOM 1236 C C . MET A 1 151 ? -4.108 -27.250 -52.029 1.000 41.646 151 MET A C 1
ATOM 1237 O O . MET A 1 151 ? -3.761 -26.640 -53.038 1.000 41.150 151 MET A O 1
ATOM 1242 N N . GLN A 1 152 ? -4.931 -26.746 -51.093 1.000 43.029 152 GLN A N 1
ATOM 1243 C CA . GLN A 1 152 ? -5.621 -25.473 -51.254 1.000 45.594 152 GLN A CA 1
ATOM 1244 C C . GLN A 1 152 ? -4.748 -24.325 -50.754 1.000 48.340 152 GLN A C 1
ATOM 1245 O O . GLN A 1 152 ? -4.011 -24.485 -49.785 1.000 46.345 152 GLN A O 1
ATOM 1251 N N . VAL A 1 153 ? -4.865 -23.173 -51.431 1.000 48.158 153 VAL A N 1
ATOM 1252 C CA . VAL A 1 153 ? -4.282 -21.922 -50.978 1.000 47.899 153 VAL A CA 1
ATOM 1253 C C . VAL A 1 153 ? -5.387 -21.092 -50.327 1.000 49.695 153 VAL A C 1
ATOM 1254 O O . VAL A 1 153 ? -6.399 -20.816 -50.968 1.000 54.004 153 VAL A O 1
ATOM 1258 N N . GLU A 1 154 ? -5.183 -20.689 -49.064 1.000 50.583 154 GLU A N 1
ATOM 1259 C CA . GLU A 1 154 ? -6.182 -19.933 -48.314 1.000 48.648 154 GLU A CA 1
ATOM 1260 C C . GLU A 1 154 ? -7.492 -20.722 -48.289 1.000 45.014 154 GLU A C 1
ATOM 1261 O O . GLU A 1 154 ? -7.482 -21.930 -48.498 1.000 44.124 154 GLU A O 1
ATOM 1267 N N . ASN A 1 155 ? -8.609 -20.041 -48.002 1.000 43.981 155 ASN A N 1
ATOM 1268 C CA . ASN A 1 155 ? -9.924 -20.662 -48.018 1.000 40.611 155 ASN A CA 1
ATOM 1269 C C . ASN A 1 155 ? -10.985 -19.575 -48.180 1.000 42.100 155 ASN A C 1
ATOM 1270 O O . ASN A 1 155 ? -11.209 -18.782 -47.265 1.000 39.990 155 ASN A O 1
ATOM 1275 N N . GLU A 1 156 ? -11.642 -19.562 -49.349 1.000 41.560 156 GLU A N 1
ATOM 1276 C CA . GLU A 1 156 ? -12.706 -18.618 -49.650 1.000 40.583 156 GLU A CA 1
ATOM 1277 C C . GLU A 1 156 ? -12.235 -17.203 -49.348 1.000 41.555 156 GLU A C 1
ATOM 1278 O O . GLU A 1 156 ? -12.907 -16.468 -48.627 1.000 47.862 156 GLU A O 1
ATOM 1284 N N . TYR A 1 157 ? -11.082 -16.828 -49.909 1.000 41.198 157 TYR A N 1
ATOM 1285 C CA . TYR A 1 157 ? -10.477 -15.545 -49.596 1.000 40.325 157 TYR A CA 1
ATOM 1286 C C . TYR A 1 157 ? -11.290 -14.415 -50.224 1.000 39.636 157 TYR A C 1
ATOM 1287 O O . TYR A 1 157 ? -11.322 -13.297 -49.697 1.000 38.065 157 TYR A O 1
ATOM 1296 N N . GLY A 1 158 ? -11.953 -14.723 -51.345 1.000 37.147 158 GLY A N 1
ATOM 1297 C CA . GLY A 1 158 ? -12.869 -13.788 -51.978 1.000 39.377 158 GLY A CA 1
ATOM 1298 C C . GLY A 1 158 ? -14.079 -13.468 -51.103 1.000 38.749 158 GLY A C 1
ATOM 1299 O O . GLY A 1 158 ? -14.850 -12.571 -51.431 1.000 40.638 158 GLY A O 1
ATOM 1300 N N . SER A 1 159 ? -14.252 -14.216 -50.004 1.000 38.938 159 SER A N 1
ATOM 1301 C CA . SER A 1 159 ? -15.252 -13.882 -49.001 1.000 38.825 159 SER A CA 1
ATOM 1302 C C . SER A 1 159 ? -14.606 -13.202 -47.792 1.000 38.075 159 SER A C 1
ATOM 1303 O O . SER A 1 159 ? -15.161 -13.256 -46.699 1.000 39.784 159 SER A O 1
ATOM 1306 N N . TYR A 1 160 ? -13.447 -12.552 -47.987 1.000 36.764 160 TYR A N 1
ATOM 1307 C CA . TYR A 1 160 ? -12.830 -11.770 -46.925 1.000 36.530 160 TYR A CA 1
ATOM 1308 C C . TYR A 1 160 ? -11.983 -10.613 -47.462 1.000 36.719 160 TYR A C 1
ATOM 1309 O O . TYR A 1 160 ? -12.036 -9.522 -46.901 1.000 37.112 160 TYR A O 1
ATOM 1318 N N . GLY A 1 161 ? -11.172 -10.844 -48.501 1.000 38.509 161 GLY A N 1
ATOM 1319 C CA . GLY A 1 161 ? -10.285 -9.808 -49.013 1.000 40.636 161 GLY A CA 1
ATOM 1320 C C . GLY A 1 161 ? -10.012 -9.938 -50.511 1.000 42.652 161 GLY A C 1
ATOM 1321 O O . GLY A 1 161 ? -10.574 -10.816 -51.168 1.000 44.383 161 GLY A O 1
ATOM 1322 N N . GLU A 1 162 ? -9.148 -9.050 -51.030 1.000 43.785 162 GLU A N 1
ATOM 1323 C CA . GLU A 1 162 ? -8.738 -9.081 -52.426 1.000 44.793 162 GLU A CA 1
ATOM 1324 C C . GLU A 1 162 ? -7.255 -8.735 -52.556 1.000 44.266 162 GLU A C 1
ATOM 1325 O O . GLU A 1 162 ? -6.819 -8.244 -53.595 1.000 45.182 162 GLU A O 1
ATOM 1331 N N . ASP A 1 163 ? -6.481 -9.024 -51.506 1.000 47.914 163 ASP A N 1
ATOM 1332 C CA . ASP A 1 163 ? -5.048 -8.775 -51.500 1.000 46.952 163 ASP A CA 1
ATOM 1333 C C . ASP A 1 163 ? -4.354 -9.915 -52.245 1.000 47.491 163 ASP A C 1
ATOM 1334 O O . ASP A 1 163 ? -4.170 -10.996 -51.694 1.000 47.684 163 ASP A O 1
ATOM 1339 N N . HIS A 1 164 ? -3.984 -9.674 -53.508 1.000 51.267 164 HIS A N 1
ATOM 1340 C CA . HIS A 1 164 ? -3.429 -10.722 -54.352 1.000 55.386 164 HIS A CA 1
ATOM 1341 C C . HIS A 1 164 ? -1.972 -10.996 -53.983 1.000 53.269 164 HIS A C 1
ATOM 1342 O O . HIS A 1 164 ? -1.503 -12.117 -54.146 1.000 55.048 164 HIS A O 1
ATOM 1349 N N . ASP A 1 165 ? -1.262 -9.977 -53.486 1.000 49.770 165 ASP A N 1
ATOM 1350 C CA . ASP A 1 165 ? 0.106 -10.153 -53.019 1.000 50.371 165 ASP A CA 1
ATOM 1351 C C . ASP A 1 165 ? 0.142 -11.165 -51.870 1.000 47.511 165 ASP A C 1
ATOM 1352 O O . ASP A 1 165 ? 1.115 -11.908 -51.732 1.000 48.306 165 ASP A O 1
ATOM 1357 N N . TYR A 1 166 ? -0.920 -11.192 -51.052 1.000 44.237 166 TYR A N 1
ATOM 1358 C CA . TYR A 1 166 ? -1.058 -12.171 -49.979 1.000 43.492 166 TYR A CA 1
ATOM 1359 C C . TYR A 1 166 ? -1.140 -13.591 -50.545 1.000 44.284 166 TYR A C 1
ATOM 1360 O O . TYR A 1 166 ? -0.385 -14.469 -50.128 1.000 43.378 166 TYR A O 1
ATOM 1369 N N . LEU A 1 167 ? -2.057 -13.811 -51.494 1.000 45.774 167 LEU A N 1
ATOM 1370 C CA . LEU A 1 167 ? -2.264 -15.137 -52.061 1.000 49.639 167 LEU A CA 1
ATOM 1371 C C . LEU A 1 167 ? -0.976 -15.646 -52.704 1.000 49.451 167 LEU A C 1
ATOM 1372 O O . LEU A 1 167 ? -0.614 -16.805 -52.528 1.000 55.219 167 LEU A O 1
ATOM 1377 N N . ALA A 1 168 ? -0.302 -14.772 -53.462 1.000 50.266 168 ALA A N 1
ATOM 1378 C CA . ALA A 1 168 ? 0.923 -15.136 -54.159 1.000 52.312 168 ALA A CA 1
ATOM 1379 C C . ALA A 1 168 ? 2.003 -15.515 -53.149 1.000 51.543 168 ALA A C 1
ATOM 1380 O O . ALA A 1 168 ? 2.734 -16.480 -53.364 1.000 54.744 168 ALA A O 1
ATOM 1382 N N . ALA A 1 169 ? 2.082 -14.761 -52.047 1.000 49.486 169 ALA A N 1
ATOM 1383 C CA . ALA A 1 169 ? 3.097 -14.989 -51.031 1.000 50.210 169 ALA A CA 1
ATOM 1384 C C . ALA A 1 169 ? 2.851 -16.316 -50.318 1.000 51.823 169 ALA A C 1
ATOM 1385 O O . ALA A 1 169 ? 3.802 -17.030 -49.999 1.000 50.857 169 ALA A O 1
ATOM 1387 N N . LEU A 1 170 ? 1.574 -16.638 -50.076 1.000 51.214 170 LEU A N 1
ATOM 1388 C CA . LEU A 1 170 ? 1.209 -17.854 -49.367 1.000 49.832 170 LEU A CA 1
ATOM 1389 C C . LEU A 1 170 ? 1.520 -19.073 -50.236 1.000 50.630 170 LEU A C 1
ATOM 1390 O O . LEU A 1 170 ? 2.063 -20.061 -49.745 1.000 45.523 170 LEU A O 1
ATOM 1395 N N . ALA A 1 171 ? 1.176 -18.996 -51.528 1.000 53.316 171 ALA A N 1
ATOM 1396 C CA . ALA A 1 171 ? 1.498 -20.060 -52.466 1.000 54.392 171 ALA A CA 1
ATOM 1397 C C . ALA A 1 171 ? 3.007 -20.308 -52.482 1.000 52.786 171 ALA A C 1
ATOM 1398 O O . ALA A 1 171 ? 3.442 -21.457 -52.468 1.000 49.412 171 ALA A O 1
ATOM 1400 N N . LYS A 1 172 ? 3.791 -19.223 -52.503 1.000 51.409 172 LYS A N 1
ATOM 1401 C CA . LYS A 1 172 ? 5.245 -19.315 -52.522 1.000 52.788 172 LYS A CA 1
ATOM 1402 C C . LYS A 1 172 ? 5.764 -19.993 -51.256 1.000 48.847 172 LYS A C 1
ATOM 1403 O O . LYS A 1 172 ? 6.746 -20.726 -51.315 1.000 50.215 172 LYS A O 1
ATOM 1409 N N . LEU A 1 173 ? 5.119 -19.724 -50.115 1.000 47.727 173 LEU A N 1
ATOM 1410 C CA . LEU A 1 173 ? 5.499 -20.343 -48.853 1.000 46.702 173 LEU A CA 1
ATOM 1411 C C . LEU A 1 173 ? 5.286 -21.852 -48.932 1.000 47.544 173 LEU A C 1
ATOM 1412 O O . LEU A 1 173 ? 6.145 -22.629 -48.517 1.000 47.982 173 LEU A O 1
ATOM 1417 N N . MET A 1 174 ? 4.132 -22.259 -49.471 1.000 44.735 174 MET A N 1
ATOM 1418 C CA . MET A 1 174 ? 3.787 -23.664 -49.585 1.000 44.923 174 MET A CA 1
ATOM 1419 C C . MET A 1 174 ? 4.818 -24.387 -50.449 1.000 44.520 174 MET A C 1
ATOM 1420 O O . MET A 1 174 ? 5.287 -25.460 -50.074 1.000 45.607 174 MET A O 1
ATOM 1425 N N . LYS A 1 175 ? 5.181 -23.788 -51.593 1.000 42.734 175 LYS A N 1
ATOM 1426 C CA . LYS A 1 175 ? 6.167 -24.369 -52.492 1.000 42.718 175 LYS A CA 1
ATOM 1427 C C . LYS A 1 175 ? 7.535 -24.429 -51.812 1.000 43.130 175 LYS A C 1
ATOM 1428 O O . LYS A 1 175 ? 8.243 -25.424 -51.953 1.000 39.016 175 LYS A O 1
ATOM 1434 N N . LYS A 1 176 ? 7.886 -23.378 -51.057 1.000 43.477 176 LYS A N 1
ATOM 1435 C CA . LYS A 1 176 ? 9.165 -23.315 -50.364 1.000 45.193 176 LYS A CA 1
ATOM 1436 C C . LYS A 1 176 ? 9.304 -24.483 -49.385 1.000 49.443 176 LYS A C 1
ATOM 1437 O O . LYS A 1 176 ? 10.409 -24.988 -49.179 1.000 51.594 176 LYS A O 1
ATOM 1443 N N . HIS A 1 177 ? 8.184 -24.898 -48.776 1.000 49.479 177 HIS A N 1
ATOM 1444 C CA . HIS A 1 177 ? 8.188 -25.986 -47.809 1.000 48.181 177 HIS A CA 1
ATOM 1445 C C . HIS A 1 177 ? 7.995 -27.340 -48.496 1.000 48.322 177 HIS A C 1
ATOM 1446 O O . HIS A 1 177 ? 7.866 -28.358 -47.818 1.000 49.771 177 HIS A O 1
ATOM 1453 N N . GLY A 1 178 ? 7.975 -27.346 -49.837 1.000 48.285 178 GLY A N 1
ATOM 1454 C CA . GLY A 1 178 ? 8.125 -28.566 -50.616 1.000 49.179 178 GLY A CA 1
ATOM 1455 C C . GLY A 1 178 ? 6.811 -29.084 -51.202 1.000 48.506 178 GLY A C 1
ATOM 1456 O O . GLY A 1 178 ? 6.764 -30.215 -51.676 1.000 50.389 178 GLY A O 1
ATOM 1457 N N . VAL A 1 179 ? 5.754 -28.261 -51.175 1.000 50.101 179 VAL A N 1
ATOM 1458 C CA . VAL A 1 179 ? 4.499 -28.612 -51.826 1.000 51.523 179 VAL A CA 1
ATOM 1459 C C . VAL A 1 179 ? 4.680 -28.421 -53.330 1.000 51.083 179 VAL A C 1
ATOM 1460 O O . VAL A 1 179 ? 4.771 -27.291 -53.805 1.000 46.664 179 VAL A O 1
ATOM 1464 N N . ASP A 1 180 ? 4.763 -29.539 -54.063 1.000 56.326 180 ASP A N 1
ATOM 1465 C CA . ASP A 1 180 ? 4.961 -29.508 -55.505 1.000 60.889 180 ASP A CA 1
ATOM 1466 C C . ASP A 1 180 ? 3.754 -30.106 -56.228 1.000 58.512 180 ASP A C 1
ATOM 1467 O O . ASP A 1 180 ? 3.709 -30.098 -57.456 1.000 61.651 180 ASP A O 1
ATOM 1472 N N . VAL A 1 181 ? 2.774 -30.614 -55.471 1.000 56.821 181 VAL A N 1
ATOM 1473 C CA . VAL A 1 181 ? 1.517 -31.063 -56.051 1.000 53.804 181 VAL A CA 1
ATOM 1474 C C . VAL A 1 181 ? 0.742 -29.843 -56.554 1.000 52.756 181 VAL A C 1
ATOM 1475 O O . VAL A 1 181 ? 0.976 -28.735 -56.085 1.000 52.464 181 VAL A O 1
ATOM 1479 N N . PRO A 1 182 ? -0.192 -29.987 -57.526 1.000 52.825 182 PRO A N 1
ATOM 1480 C CA . PRO A 1 182 ? -1.012 -28.857 -57.969 1.000 51.876 182 PRO A CA 1
ATOM 1481 C C . PRO A 1 182 ? -1.754 -28.154 -56.832 1.000 51.155 182 PRO A C 1
ATOM 1482 O O . PRO A 1 182 ? -2.195 -28.809 -55.887 1.000 51.951 182 PRO A O 1
ATOM 1486 N N . LEU A 1 183 ? -1.876 -26.822 -56.954 1.000 45.297 183 LEU A N 1
ATOM 1487 C CA . LEU A 1 183 ? -2.538 -25.977 -55.971 1.000 42.731 183 LEU A CA 1
ATOM 1488 C C . LEU A 1 183 ? -3.906 -25.560 -56.504 1.000 42.265 183 LEU A C 1
ATOM 1489 O O . LEU A 1 183 ? -4.136 -25.596 -57.707 1.000 42.381 183 LEU A O 1
ATOM 1494 N N . PHE A 1 184 ? -4.803 -25.145 -55.603 1.000 44.531 184 PHE A N 1
ATOM 1495 C CA . PHE A 1 184 ? -6.098 -24.616 -56.007 1.000 44.583 184 PHE A CA 1
ATOM 1496 C C . PHE A 1 184 ? -6.632 -23.635 -54.962 1.000 45.492 184 PHE A C 1
ATOM 1497 O O . PHE A 1 184 ? -6.161 -23.589 -53.826 1.000 47.327 184 PHE A O 1
ATOM 1505 N N . THR A 1 185 ? -7.612 -22.833 -55.390 1.000 45.419 185 THR A N 1
ATOM 1506 C CA . THR A 1 185 ? -8.409 -22.000 -54.505 1.000 45.649 185 THR A CA 1
ATOM 1507 C C . THR A 1 185 ? -9.855 -22.481 -54.569 1.000 42.078 185 THR A C 1
ATOM 1508 O O . THR A 1 185 ? -10.231 -23.159 -55.527 1.000 37.525 185 THR A O 1
ATOM 1512 N N . SER A 1 186 ? -10.645 -22.140 -53.542 1.000 40.838 186 SER A N 1
ATOM 1513 C CA . SER A 1 186 ? -12.084 -22.367 -53.566 1.000 40.372 186 SER A CA 1
ATOM 1514 C C . SER A 1 186 ? -12.797 -21.099 -53.113 1.000 38.703 186 SER A C 1
ATOM 1515 O O . SER A 1 186 ? -12.292 -20.375 -52.265 1.000 40.772 186 SER A O 1
ATOM 1518 N N . ASP A 1 187 ? -13.966 -20.833 -53.704 1.000 37.358 187 ASP A N 1
ATOM 1519 C CA . ASP A 1 187 ? -14.698 -19.600 -53.472 1.000 34.790 187 ASP A CA 1
ATOM 1520 C C . ASP A 1 187 ? -16.170 -19.818 -53.800 1.000 34.271 187 ASP A C 1
ATOM 1521 O O . ASP A 1 187 ? -16.530 -20.807 -54.428 1.000 35.687 187 ASP A O 1
ATOM 1526 N N . GLY A 1 188 ? -17.018 -18.875 -53.385 1.000 34.751 188 GLY A N 1
ATOM 1527 C CA . GLY A 1 188 ? -18.359 -18.804 -53.938 1.000 36.284 188 GLY A CA 1
ATOM 1528 C C . GLY A 1 188 ? -18.272 -18.636 -55.452 1.000 36.974 188 GLY A C 1
ATOM 1529 O O . GLY A 1 188 ? -17.505 -17.797 -55.929 1.000 33.425 188 GLY A O 1
ATOM 1530 N N . PRO A 1 189 ? -19.005 -19.442 -56.256 1.000 36.032 189 PRO A N 1
ATOM 1531 C CA . PRO A 1 189 ? -18.857 -19.405 -57.712 1.000 37.495 189 PRO A CA 1
ATOM 1532 C C . PRO A 1 189 ? -19.635 -18.252 -58.347 1.000 36.939 189 PRO A C 1
ATOM 1533 O O . PRO A 1 189 ? -20.649 -18.465 -58.992 1.000 39.363 189 PRO A O 1
ATOM 1537 N N . TRP A 1 190 ? -19.142 -17.027 -58.144 1.000 39.166 190 TRP A N 1
ATOM 1538 C CA . TRP A 1 190 ? -19.690 -15.843 -58.791 1.000 37.833 190 TRP A CA 1
ATOM 1539 C C . TRP A 1 190 ? -18.592 -14.791 -58.894 1.000 36.238 190 TRP A C 1
ATOM 1540 O O . TRP A 1 190 ? -17.618 -14.851 -58.145 1.000 33.940 190 TRP A O 1
ATOM 1551 N N . PRO A 1 191 ? -18.673 -13.840 -59.853 1.000 38.071 191 PRO A N 1
ATOM 1552 C CA . PRO A 1 191 ? -17.524 -13.000 -60.204 1.000 38.702 191 PRO A CA 1
ATOM 1553 C C . PRO A 1 191 ? -16.833 -12.285 -59.041 1.000 41.091 191 PRO A C 1
ATOM 1554 O O . PRO A 1 191 ? -15.604 -12.243 -58.993 1.000 39.624 191 PRO A O 1
ATOM 1558 N N . ALA A 1 192 ? -17.619 -11.720 -58.114 1.000 40.374 192 ALA A N 1
ATOM 1559 C CA . ALA A 1 192 ? -17.072 -10.860 -57.073 1.000 40.747 192 ALA A CA 1
ATOM 1560 C C . ALA A 1 192 ? -16.111 -11.637 -56.175 1.000 41.553 192 ALA A C 1
ATOM 1561 O O . ALA A 1 192 ? -15.020 -11.156 -55.867 1.000 44.956 192 ALA A O 1
ATOM 1563 N N . THR A 1 193 ? -16.528 -12.839 -55.763 1.000 41.090 193 THR A N 1
ATOM 1564 C CA . THR A 1 193 ? -15.725 -13.704 -54.912 1.000 40.201 193 THR A CA 1
ATOM 1565 C C . THR A 1 193 ? -14.546 -14.287 -55.691 1.000 39.312 193 THR A C 1
ATOM 1566 O O . THR A 1 193 ? -13.429 -14.352 -55.172 1.000 36.763 193 THR A O 1
ATOM 1570 N N . LEU A 1 194 ? -14.798 -14.708 -56.937 1.000 39.573 194 LEU A N 1
ATOM 1571 C CA . LEU A 1 194 ? -13.771 -15.329 -57.762 1.000 39.271 194 LEU A CA 1
ATOM 1572 C C . LEU A 1 194 ? -12.698 -14.303 -58.145 1.000 38.729 194 LEU A C 1
ATOM 1573 O O . LEU A 1 194 ? -11.508 -14.607 -58.128 1.000 34.969 194 LEU A O 1
ATOM 1578 N N . ASN A 1 195 ? -13.118 -13.084 -58.497 1.000 39.614 195 ASN A N 1
ATOM 1579 C CA . ASN A 1 195 ? -12.182 -12.036 -58.873 1.000 42.130 195 ASN A CA 1
ATOM 1580 C C . ASN A 1 195 ? -11.253 -11.711 -57.704 1.000 43.418 195 ASN A C 1
ATOM 1581 O O . ASN A 1 195 ? -10.057 -11.504 -57.903 1.000 44.800 195 ASN A O 1
ATOM 1586 N N . ALA A 1 196 ? -11.822 -11.643 -56.497 1.000 40.854 196 ALA A N 1
ATOM 1587 C CA . ALA A 1 196 ? -11.085 -11.250 -55.309 1.000 40.881 196 ALA A CA 1
ATOM 1588 C C . ALA A 1 196 ? -10.247 -12.415 -54.783 1.000 39.899 196 ALA A C 1
ATOM 1589 O O . ALA A 1 196 ? -9.127 -12.211 -54.314 1.000 38.302 196 ALA A O 1
ATOM 1591 N N . GLY A 1 197 ? -10.787 -13.634 -54.893 1.000 40.818 197 GLY A N 1
ATOM 1592 C CA . GLY A 1 197 ? -10.275 -14.778 -54.149 1.000 41.318 197 GLY A CA 1
ATOM 1593 C C . GLY A 1 197 ? -9.352 -15.702 -54.942 1.000 41.764 197 GLY A C 1
ATOM 1594 O O . GLY A 1 197 ? -8.530 -16.395 -54.343 1.000 37.258 197 GLY A O 1
ATOM 1595 N N . SER A 1 198 ? -9.505 -15.748 -56.273 1.000 43.743 198 SER A N 1
ATOM 1596 C CA . SER A 1 198 ? -8.830 -16.768 -57.064 1.000 46.318 198 SER A CA 1
ATOM 1597 C C . SER A 1 198 ? -7.412 -16.326 -57.431 1.000 47.998 198 SER A C 1
ATOM 1598 O O . SER A 1 198 ? -7.058 -15.158 -57.274 1.000 45.547 198 SER A O 1
ATOM 1601 N N . MET A 1 199 ? -6.630 -17.286 -57.944 1.000 46.989 199 MET A N 1
ATOM 1602 C CA . MET A 1 199 ? -5.273 -17.055 -58.411 1.000 49.998 199 MET A CA 1
ATOM 1603 C C . MET A 1 199 ? -5.170 -17.451 -59.885 1.000 50.188 199 MET A C 1
ATOM 1604 O O . MET A 1 199 ? -4.139 -17.950 -60.333 1.000 54.438 199 MET A O 1
ATOM 1609 N N . ILE A 1 200 ? -6.236 -17.186 -60.646 1.000 49.340 200 ILE A N 1
ATOM 1610 C CA . ILE A 1 200 ? -6.379 -17.718 -61.991 1.000 50.517 200 ILE A CA 1
ATOM 1611 C C . ILE A 1 200 ? -5.296 -17.149 -62.909 1.000 49.754 200 ILE A C 1
ATOM 1612 O O . ILE A 1 200 ? -4.800 -17.856 -63.781 1.000 45.863 200 ILE A O 1
ATOM 1617 N N . ASN A 1 201 ? -4.917 -15.884 -62.686 1.000 51.828 201 ASN A N 1
ATOM 1618 C CA . ASN A 1 201 ? -3.884 -15.220 -63.469 1.000 53.857 201 ASN A CA 1
ATOM 1619 C C . ASN A 1 201 ? -2.501 -15.800 -63.177 1.000 56.458 201 ASN A C 1
ATOM 1620 O O . ASN A 1 201 ? -1.569 -15.541 -63.934 1.000 60.590 201 ASN A O 1
ATOM 1625 N N . ASP A 1 202 ? -2.366 -16.568 -62.086 1.000 54.043 202 ASP A N 1
ATOM 1626 C CA . ASP A 1 202 ? -1.123 -17.257 -61.773 1.000 53.342 202 ASP A CA 1
ATOM 1627 C C . ASP A 1 202 ? -1.188 -18.704 -62.271 1.000 54.935 202 ASP A C 1
ATOM 1628 O O . ASP A 1 202 ? -0.292 -19.496 -61.985 1.000 55.149 202 ASP A O 1
ATOM 1633 N N . GLY A 1 203 ? -2.254 -19.051 -63.004 1.000 53.089 203 GLY A N 1
ATOM 1634 C CA . GLY A 1 203 ? -2.388 -20.362 -63.620 1.000 51.707 203 GLY A CA 1
ATOM 1635 C C . GLY A 1 203 ? -2.868 -21.435 -62.644 1.000 51.587 203 GLY A C 1
ATOM 1636 O O . GLY A 1 203 ? -2.734 -22.623 -62.922 1.000 55.672 203 GLY A O 1
ATOM 1637 N N . ILE A 1 204 ? -3.434 -21.010 -61.510 1.000 48.211 204 ILE A N 1
ATOM 1638 C CA . ILE A 1 204 ? -3.815 -21.912 -60.435 1.000 45.686 204 ILE A CA 1
ATOM 1639 C C . ILE A 1 204 ? -5.324 -22.139 -60.494 1.000 43.598 204 ILE A C 1
ATOM 1640 O O . ILE A 1 204 ? -6.089 -21.194 -60.668 1.000 44.620 204 ILE A O 1
ATOM 1645 N N . LEU A 1 205 ? -5.735 -23.407 -60.372 1.000 42.364 205 LEU A N 1
ATOM 1646 C CA . LEU A 1 205 ? -7.125 -23.800 -60.569 1.000 43.218 205 LEU A CA 1
ATOM 1647 C C . LEU A 1 205 ? -8.015 -23.124 -59.530 1.000 45.248 205 LEU A C 1
ATOM 1648 O O . LEU A 1 205 ? -7.716 -23.163 -58.338 1.000 45.362 205 LEU A O 1
ATOM 1653 N N . ALA A 1 206 ? -9.118 -22.531 -60.002 1.000 45.614 206 ALA A N 1
ATOM 1654 C CA . ALA A 1 206 ? -10.164 -22.029 -59.126 1.000 44.857 206 ALA A CA 1
ATOM 1655 C C . ALA A 1 206 ? -11.337 -23.007 -59.132 1.000 46.505 206 ALA A C 1
ATOM 1656 O O . ALA A 1 206 ? -11.742 -23.475 -60.198 1.000 46.969 206 ALA A O 1
ATOM 1658 N N . THR A 1 207 ? -11.853 -23.304 -57.928 1.000 43.451 207 THR A N 1
ATOM 1659 C CA . THR A 1 207 ? -12.993 -24.182 -57.728 1.000 41.137 207 THR A CA 1
ATOM 1660 C C . THR A 1 207 ? -14.106 -23.399 -57.040 1.000 41.724 207 THR A C 1
ATOM 1661 O O . THR A 1 207 ? -13.887 -22.267 -56.613 1.000 40.212 207 THR A O 1
ATOM 1665 N N . GLY A 1 208 ? -15.281 -24.026 -56.904 1.000 42.064 208 GLY A N 1
ATOM 1666 C CA . GLY A 1 208 ? -16.457 -23.355 -56.367 1.000 43.135 208 GLY A CA 1
ATOM 1667 C C . GLY A 1 208 ? -17.075 -24.116 -55.196 1.000 42.710 208 GLY A C 1
ATOM 1668 O O . GLY A 1 208 ? -17.021 -25.342 -55.157 1.000 43.920 208 GLY A O 1
ATOM 1669 N N . ASN A 1 209 ? -17.663 -23.367 -54.253 1.000 41.828 209 ASN A N 1
ATOM 1670 C CA . ASN A 1 209 ? -18.338 -23.934 -53.097 1.000 42.250 209 ASN A CA 1
ATOM 1671 C C . ASN A 1 209 ? -19.820 -23.568 -53.158 1.000 44.092 209 ASN A C 1
ATOM 1672 O O . ASN A 1 209 ? -20.167 -22.396 -53.280 1.000 40.695 209 ASN A O 1
ATOM 1677 N N . PHE A 1 210 ? -20.690 -24.582 -53.068 1.000 42.930 210 PHE A N 1
ATOM 1678 C CA . PHE A 1 210 ? -22.129 -24.376 -53.119 1.000 43.744 210 PHE A CA 1
ATOM 1679 C C . PHE A 1 210 ? -22.838 -25.657 -52.691 1.000 45.177 210 PHE A C 1
ATOM 1680 O O . PHE A 1 210 ? -22.216 -26.714 -52.609 1.000 48.250 210 PHE A O 1
ATOM 1688 N N . GLY A 1 211 ? -24.144 -25.549 -52.421 1.000 46.531 211 GLY A N 1
ATOM 1689 C CA . GLY A 1 211 ? -24.929 -26.676 -51.942 1.000 48.052 211 GLY A CA 1
ATOM 1690 C C . GLY A 1 211 ? -26.151 -26.983 -52.806 1.000 47.505 211 GLY A C 1
ATOM 1691 O O . GLY A 1 211 ? -26.918 -27.881 -52.461 1.000 44.930 211 GLY A O 1
ATOM 1692 N N . SER A 1 212 ? -26.310 -26.263 -53.927 1.000 49.792 212 SER A N 1
ATOM 1693 C CA . SER A 1 212 ? -27.447 -26.449 -54.822 1.000 49.959 212 SER A CA 1
ATOM 1694 C C . SER A 1 212 ? -27.235 -25.674 -56.123 1.000 50.117 212 SER A C 1
ATOM 1695 O O . SER A 1 212 ? -26.231 -24.979 -56.275 1.000 53.100 212 SER A O 1
ATOM 1698 N N . ALA A 1 213 ? -28.184 -25.821 -57.060 1.000 49.952 213 ALA A N 1
ATOM 1699 C CA . ALA A 1 213 ? -28.200 -25.073 -58.312 1.000 46.838 213 ALA A CA 1
ATOM 1700 C C . ALA A 1 213 ? -26.875 -25.257 -59.050 1.000 44.507 213 ALA A C 1
ATOM 1701 O O . ALA A 1 213 ? -26.242 -24.284 -59.458 1.000 44.210 213 ALA A O 1
ATOM 1703 N N . ALA A 1 214 ? -26.485 -26.524 -59.225 1.000 45.537 214 ALA A N 1
ATOM 1704 C CA . ALA A 1 214 ? -25.163 -26.896 -59.699 1.000 48.975 214 ALA A CA 1
ATOM 1705 C C . ALA A 1 214 ? -24.915 -26.366 -61.110 1.000 51.200 214 ALA A C 1
ATOM 1706 O O . ALA A 1 214 ? -23.781 -26.031 -61.440 1.000 52.826 214 ALA A O 1
ATOM 1708 N N . ASP A 1 215 ? -25.969 -26.300 -61.934 1.000 51.260 215 ASP A N 1
ATOM 1709 C CA . ASP A 1 215 ? -25.838 -25.835 -63.306 1.000 54.539 215 ASP A CA 1
ATOM 1710 C C . ASP A 1 215 ? -25.577 -24.332 -63.312 1.000 54.243 215 ASP A C 1
ATOM 1711 O O . ASP A 1 215 ? -24.641 -23.873 -63.967 1.000 53.121 215 ASP A O 1
ATOM 1716 N N . LYS A 1 216 ? -26.403 -23.583 -62.570 1.000 52.798 216 LYS A N 1
ATOM 1717 C CA . LYS A 1 216 ? -26.233 -22.147 -62.412 1.000 50.166 216 LYS A CA 1
ATOM 1718 C C . LYS A 1 216 ? -24.803 -21.827 -61.967 1.000 46.758 216 LYS A C 1
ATOM 1719 O O . LYS A 1 216 ? -24.152 -20.952 -62.533 1.000 49.561 216 LYS A O 1
ATOM 1725 N N . ASN A 1 217 ? -24.311 -22.568 -60.970 1.000 40.064 217 ASN A N 1
ATOM 1726 C CA . ASN A 1 217 ? -23.049 -22.255 -60.314 1.000 37.643 217 ASN A CA 1
ATOM 1727 C C . ASN A 1 217 ? -21.862 -22.694 -61.172 1.000 37.658 217 ASN A C 1
ATOM 1728 O O . ASN A 1 217 ? -20.874 -21.966 -61.276 1.000 35.629 217 ASN A O 1
ATOM 1733 N N . PHE A 1 218 ? -21.958 -23.879 -61.789 1.000 38.149 218 PHE A N 1
ATOM 1734 C CA . PHE A 1 218 ? -20.906 -24.358 -62.673 1.000 39.198 218 PHE A CA 1
ATOM 1735 C C . PHE A 1 218 ? -20.844 -23.501 -63.935 1.000 42.287 218 PHE A C 1
ATOM 1736 O O . PHE A 1 218 ? -19.759 -23.264 -64.460 1.000 45.217 218 PHE A O 1
ATOM 1744 N N . ASP A 1 219 ? -22.001 -23.023 -64.405 1.000 42.581 219 ASP A N 1
ATOM 1745 C CA . ASP A 1 219 ? -22.043 -22.109 -65.537 1.000 45.584 219 ASP A CA 1
ATOM 1746 C C . ASP A 1 219 ? -21.226 -20.854 -65.236 1.000 43.323 219 ASP A C 1
ATOM 1747 O O . ASP A 1 219 ? -20.474 -20.402 -66.099 1.000 48.317 219 ASP A O 1
ATOM 1752 N N . ARG A 1 220 ? -21.377 -20.297 -64.026 1.000 39.629 220 ARG A N 1
ATOM 1753 C CA . ARG A 1 220 ? -20.649 -19.089 -63.657 1.000 42.996 220 ARG A CA 1
ATOM 1754 C C . ARG A 1 220 ? -19.163 -19.404 -63.481 1.000 41.197 220 ARG A C 1
ATOM 1755 O O . ARG A 1 220 ? -18.311 -18.604 -63.859 1.000 42.214 220 ARG A O 1
ATOM 1763 N N . LEU A 1 221 ? -18.870 -20.580 -62.916 1.000 41.799 221 LEU A N 1
ATOM 1764 C CA . LEU A 1 221 ? -17.499 -21.010 -62.696 1.000 45.134 221 LEU A CA 1
ATOM 1765 C C . LEU A 1 221 ? -16.805 -21.219 -64.043 1.000 47.279 221 LEU A C 1
ATOM 1766 O O . LEU A 1 221 ? -15.675 -20.776 -64.233 1.000 50.871 221 LEU A O 1
ATOM 1771 N N . ALA A 1 222 ? -17.496 -21.888 -64.973 1.000 48.650 222 ALA A N 1
ATOM 1772 C CA . ALA A 1 222 ? -16.978 -22.107 -66.317 1.000 50.699 222 ALA A CA 1
ATOM 1773 C C . ALA A 1 222 ? -16.740 -20.768 -67.015 1.000 52.201 222 ALA A C 1
ATOM 1774 O O . ALA A 1 222 ? -15.678 -20.559 -67.604 1.000 51.616 222 ALA A O 1
ATOM 1776 N N . ALA A 1 223 ? -17.728 -19.868 -66.930 1.000 49.530 223 ALA A N 1
ATOM 1777 C CA . ALA A 1 223 ? -17.631 -18.542 -67.526 1.000 52.519 223 ALA A CA 1
ATOM 1778 C C . ALA A 1 223 ? -16.384 -17.810 -67.033 1.000 51.180 223 ALA A C 1
ATOM 1779 O O . ALA A 1 223 ? -15.714 -17.138 -67.818 1.000 57.044 223 ALA A O 1
ATOM 1781 N N . PHE A 1 224 ? -16.084 -17.941 -65.732 1.000 49.526 224 PHE A N 1
ATOM 1782 C CA . PHE A 1 224 ? -14.925 -17.297 -65.129 1.000 46.824 224 PHE A CA 1
ATOM 1783 C C . PHE A 1 224 ? -13.637 -17.892 -65.700 1.000 45.618 224 PHE A C 1
ATOM 1784 O O . PHE A 1 224 ? -12.726 -17.156 -66.072 1.000 47.533 224 PHE A O 1
ATOM 1792 N N . HIS A 1 225 ? -13.560 -19.227 -65.750 1.000 46.008 225 HIS A N 1
ATOM 1793 C CA . HIS A 1 225 ? -12.416 -19.913 -66.334 1.000 44.728 225 HIS A CA 1
ATOM 1794 C C . HIS A 1 225 ? -12.155 -19.405 -67.750 1.000 48.799 225 HIS A C 1
ATOM 1795 O O . HIS A 1 225 ? -11.030 -19.027 -68.082 1.000 55.231 225 HIS A O 1
ATOM 1802 N N . GLN A 1 226 ? -13.211 -19.411 -68.571 1.000 47.782 226 GLN A N 1
ATOM 1803 C CA . GLN A 1 226 ? -13.118 -19.095 -69.988 1.000 48.885 226 GLN A CA 1
ATOM 1804 C C . GLN A 1 226 ? -12.704 -17.639 -70.193 1.000 47.456 226 GLN A C 1
ATOM 1805 O O . GLN A 1 226 ? -11.984 -17.332 -71.140 1.000 45.170 226 GLN A O 1
ATOM 1811 N N . ALA A 1 227 ? -13.156 -16.749 -69.300 1.000 45.025 227 ALA A N 1
ATOM 1812 C CA . ALA A 1 227 ? -12.831 -15.334 -69.404 1.000 44.062 227 ALA A CA 1
ATOM 1813 C C . ALA A 1 227 ? -11.328 -15.111 -69.217 1.000 42.469 227 ALA A C 1
ATOM 1814 O O . ALA A 1 227 ? -10.795 -14.126 -69.712 1.000 40.452 227 ALA A O 1
ATOM 1816 N N . HIS A 1 228 ? -10.654 -16.039 -68.525 1.000 47.088 228 HIS A N 1
ATOM 1817 C CA . HIS A 1 228 ? -9.211 -15.988 -68.319 1.000 49.420 228 HIS A CA 1
ATOM 1818 C C . HIS A 1 228 ? -8.484 -16.999 -69.210 1.000 53.577 228 HIS A C 1
ATOM 1819 O O . HIS A 1 228 ? -7.316 -17.301 -68.975 1.000 50.577 228 HIS A O 1
ATOM 1826 N N . GLY A 1 229 ? -9.176 -17.511 -70.238 1.000 55.002 229 GLY A N 1
ATOM 1827 C CA . GLY A 1 229 ? -8.558 -18.340 -71.263 1.000 56.336 229 GLY A CA 1
ATOM 1828 C C . GLY A 1 229 ? -8.032 -19.673 -70.732 1.000 58.452 229 GLY A C 1
ATOM 1829 O O . GLY A 1 229 ? -7.057 -20.208 -71.264 1.000 54.979 229 GLY A O 1
ATOM 1830 N N . GLN A 1 230 ? -8.691 -20.209 -69.697 1.000 56.998 230 GLN A N 1
ATOM 1831 C CA . GLN A 1 230 ? -8.287 -21.467 -69.090 1.000 57.581 230 GLN A CA 1
ATOM 1832 C C . GLN A 1 230 ? -9.291 -22.549 -69.474 1.000 58.791 230 GLN A C 1
ATOM 1833 O O . GLN A 1 230 ? -10.489 -22.288 -69.526 1.000 58.298 230 GLN A O 1
ATOM 1839 N N . ASP A 1 231 ? -8.774 -23.750 -69.760 1.000 63.148 231 ASP A N 1
ATOM 1840 C CA . ASP A 1 231 ? -9.582 -24.919 -70.080 1.000 61.677 231 ASP A CA 1
ATOM 1841 C C . ASP A 1 231 ? -9.362 -25.934 -68.961 1.000 56.979 231 ASP A C 1
ATOM 1842 O O . ASP A 1 231 ? -8.357 -26.642 -68.949 1.000 56.771 231 ASP A O 1
ATOM 1847 N N . TRP A 1 232 ? -10.313 -25.972 -68.016 1.000 53.332 232 TRP A N 1
ATOM 1848 C CA . TRP A 1 232 ? -10.116 -26.618 -66.729 1.000 50.627 232 TRP A CA 1
ATOM 1849 C C . TRP A 1 232 ? -11.318 -27.477 -66.365 1.000 44.974 232 TRP A C 1
ATOM 1850 O O . TRP A 1 232 ? -12.417 -27.249 -66.858 1.000 49.097 232 TRP A O 1
ATOM 1861 N N . PRO A 1 233 ? -11.155 -28.458 -65.451 1.000 45.307 233 PRO A N 1
ATOM 1862 C CA . PRO A 1 233 ? -12.287 -29.228 -64.938 1.000 44.916 233 PRO A CA 1
ATOM 1863 C C . PRO A 1 233 ? -13.084 -28.408 -63.926 1.000 48.589 233 PRO A C 1
ATOM 1864 O O . PRO A 1 233 ? -12.534 -27.542 -63.249 1.000 50.635 233 PRO A O 1
ATOM 1868 N N . LEU A 1 234 ? -14.389 -28.684 -63.856 1.000 49.135 234 LEU A N 1
ATOM 1869 C CA . LEU A 1 234 ? -15.287 -28.008 -62.935 1.000 46.124 234 LEU A CA 1
ATOM 1870 C C . LEU A 1 234 ? -15.401 -28.865 -61.683 1.000 45.942 234 LEU A C 1
ATOM 1871 O O . LEU A 1 234 ? -15.777 -30.032 -61.778 1.000 49.111 234 LEU A O 1
ATOM 1876 N N . MET A 1 235 ? -15.034 -28.298 -60.526 1.000 39.943 235 MET A N 1
ATOM 1877 C CA . MET A 1 235 ? -15.077 -29.046 -59.282 1.000 40.829 235 MET A CA 1
ATOM 1878 C C . MET A 1 235 ? -15.724 -28.205 -58.187 1.000 41.967 235 MET A C 1
ATOM 1879 O O . MET A 1 235 ? -15.317 -27.077 -57.932 1.000 39.371 235 MET A O 1
ATOM 1884 N N . CYS A 1 236 ? -16.729 -28.807 -57.547 1.000 42.841 236 CYS A N 1
ATOM 1885 C CA . CYS A 1 236 ? -17.344 -28.276 -56.347 1.000 43.743 236 CYS A CA 1
ATOM 1886 C C . CYS A 1 236 ? -16.531 -28.717 -55.132 1.000 42.976 236 CYS A C 1
ATOM 1887 O O . CYS A 1 236 ? -16.648 -29.853 -54.678 1.000 41.001 236 CYS A O 1
ATOM 1890 N N . MET A 1 237 ? -15.696 -27.810 -54.613 1.000 42.812 237 MET A N 1
ATOM 1891 C CA . MET A 1 237 ? -14.706 -28.173 -53.609 1.000 42.931 237 MET A CA 1
ATOM 1892 C C . MET A 1 237 ? -15.370 -28.304 -52.239 1.000 43.157 237 MET A C 1
ATOM 1893 O O . MET A 1 237 ? -14.821 -28.934 -51.337 1.000 41.170 237 MET A O 1
ATOM 1898 N N . GLU A 1 238 ? -16.552 -27.695 -52.093 1.000 45.424 238 GLU A N 1
ATOM 1899 C CA . GLU A 1 238 ? -17.416 -27.937 -50.949 1.000 47.214 238 GLU A CA 1
ATOM 1900 C C . GLU A 1 238 ? -18.857 -28.036 -51.431 1.000 44.508 238 GLU A C 1
ATOM 1901 O O . GLU A 1 238 ? -19.477 -27.021 -51.745 1.000 49.085 238 GLU A O 1
ATOM 1907 N N . PHE A 1 239 ? -19.376 -29.266 -51.513 1.000 42.952 239 PHE A N 1
ATOM 1908 C CA . PHE A 1 239 ? -20.799 -29.462 -51.724 1.000 40.243 239 PHE A CA 1
ATOM 1909 C C . PHE A 1 239 ? -21.469 -29.603 -50.362 1.000 39.441 239 PHE A C 1
ATOM 1910 O O . PHE A 1 239 ? -21.408 -30.671 -49.750 1.000 38.939 239 PHE A O 1
ATOM 1918 N N . TRP A 1 240 ? -22.084 -28.509 -49.896 1.000 37.879 240 TRP A N 1
ATOM 1919 C CA . TRP A 1 240 ? -22.753 -28.482 -48.605 1.000 37.721 240 TRP A CA 1
ATOM 1920 C C . TRP A 1 240 ? -23.968 -29.408 -48.651 1.000 41.607 240 TRP A C 1
ATOM 1921 O O . TRP A 1 240 ? -25.021 -29.025 -49.158 1.000 39.542 240 TRP A O 1
ATOM 1932 N N . ASP A 1 241 ? -23.803 -30.627 -48.116 1.000 44.335 241 ASP A N 1
ATOM 1933 C CA . ASP A 1 241 ? -24.836 -31.650 -48.176 1.000 47.283 241 ASP A CA 1
ATOM 1934 C C . ASP A 1 241 ? -25.577 -31.730 -46.841 1.000 47.770 241 ASP A C 1
ATOM 1935 O O . ASP A 1 241 ? -26.247 -32.725 -46.562 1.000 51.967 241 ASP A O 1
ATOM 1940 N N . GLY A 1 242 ? -25.435 -30.675 -46.031 1.000 45.184 242 GLY A N 1
ATOM 1941 C CA . GLY A 1 242 ? -26.179 -30.501 -44.794 1.000 45.121 242 GLY A CA 1
ATOM 1942 C C . GLY A 1 242 ? -25.982 -29.075 -44.276 1.000 40.414 242 GLY A C 1
ATOM 1943 O O . GLY A 1 242 ? -25.726 -28.179 -45.070 1.000 39.237 242 GLY A O 1
ATOM 1944 N N . TRP A 1 243 ? -26.086 -28.860 -42.958 1.000 40.923 243 TRP A N 1
ATOM 1945 C CA . TRP A 1 243 ? -25.752 -27.558 -42.395 1.000 43.046 243 TRP A CA 1
ATOM 1946 C C . TRP A 1 243 ? -25.442 -27.668 -40.902 1.000 41.982 243 TRP A C 1
ATOM 1947 O O . TRP A 1 243 ? -25.816 -28.641 -40.251 1.000 42.427 243 TRP A O 1
ATOM 1958 N N . PHE A 1 244 ? -24.758 -26.637 -40.378 1.000 42.774 244 PHE A N 1
ATOM 1959 C CA . PHE A 1 244 ? -24.380 -26.544 -38.975 1.000 38.939 244 PHE A CA 1
ATOM 1960 C C . PHE A 1 244 ? -25.519 -25.933 -38.165 1.000 38.383 244 PHE A C 1
ATOM 1961 O O . PHE A 1 244 ? -26.399 -25.287 -38.723 1.000 38.923 244 PHE A O 1
ATOM 1969 N N . ASN A 1 245 ? -25.471 -26.125 -36.842 1.000 39.333 245 ASN A N 1
ATOM 1970 C CA . ASN A 1 245 ? -26.487 -25.614 -35.936 1.000 42.074 245 ASN A CA 1
ATOM 1971 C C . ASN A 1 245 ? -25.854 -24.650 -34.932 1.000 45.371 245 ASN A C 1
ATOM 1972 O O . ASN A 1 245 ? -24.652 -24.714 -34.653 1.000 39.398 245 ASN A O 1
ATOM 1977 N N . ARG A 1 246 ? -26.701 -23.773 -34.371 1.000 46.165 246 ARG A N 1
ATOM 1978 C CA . ARG A 1 246 ? -26.292 -22.804 -33.367 1.000 42.839 246 ARG A CA 1
ATOM 1979 C C . ARG A 1 246 ? -27.236 -22.881 -32.170 1.000 42.075 246 ARG A C 1
ATOM 1980 O O . ARG A 1 246 ? -28.394 -23.270 -32.313 1.000 41.622 246 ARG A O 1
ATOM 1988 N N . TRP A 1 247 ? -26.721 -22.509 -30.991 1.000 39.835 247 TRP A N 1
ATOM 1989 C CA . TRP A 1 247 ? -27.485 -22.541 -29.756 1.000 38.809 247 TRP A CA 1
ATOM 1990 C C . TRP A 1 247 ? -28.719 -21.648 -29.875 1.000 42.101 247 TRP A C 1
ATOM 1991 O O . TRP A 1 247 ? -28.608 -20.470 -30.201 1.000 40.514 247 TRP A O 1
ATOM 2002 N N . GLY A 1 248 ? -29.894 -22.222 -29.590 1.000 44.842 248 GLY A N 1
ATOM 2003 C CA . GLY A 1 248 ? -31.133 -21.463 -29.526 1.000 44.582 248 GLY A CA 1
ATOM 2004 C C . GLY A 1 248 ? -31.882 -21.452 -30.859 1.000 48.060 248 GLY A C 1
ATOM 2005 O O . GLY A 1 248 ? -32.974 -20.882 -30.939 1.000 46.303 248 GLY A O 1
ATOM 2006 N N . GLU A 1 249 ? -31.289 -22.064 -31.895 1.000 46.038 249 GLU A N 1
ATOM 2007 C CA . GLU A 1 249 ? -31.917 -22.143 -33.202 1.000 48.793 249 GLU A CA 1
ATOM 2008 C C . GLU A 1 249 ? -32.251 -23.602 -33.497 1.000 47.378 249 GLU A C 1
ATOM 2009 O O . GLU A 1 249 ? -31.461 -24.482 -33.191 1.000 45.326 249 GLU A O 1
ATOM 2015 N N . PRO A 1 250 ? -33.409 -23.909 -34.121 1.000 44.815 250 PRO A N 1
ATOM 2016 C CA . PRO A 1 250 ? -33.805 -25.296 -34.363 1.000 43.597 250 PRO A CA 1
ATOM 2017 C C . PRO A 1 250 ? -32.898 -26.004 -35.370 1.000 40.143 250 PRO A C 1
ATOM 2018 O O . PRO A 1 250 ? -32.242 -25.358 -36.177 1.000 35.803 250 PRO A O 1
ATOM 2022 N N . ILE A 1 251 ? -32.890 -27.339 -35.308 1.000 40.628 251 ILE A N 1
ATOM 2023 C CA . ILE A 1 251 ? -32.033 -28.168 -36.140 1.000 45.098 251 ILE A CA 1
ATOM 2024 C C . ILE A 1 251 ? -32.516 -28.098 -37.591 1.000 48.358 251 ILE A C 1
ATOM 2025 O O . ILE A 1 251 ? -33.719 -28.137 -37.850 1.000 46.225 251 ILE A O 1
ATOM 2030 N N . ILE A 1 252 ? -31.562 -28.000 -38.526 1.000 52.806 252 ILE A N 1
ATOM 2031 C CA . ILE A 1 252 ? -31.866 -27.906 -39.949 1.000 59.897 252 ILE A CA 1
ATOM 2032 C C . ILE A 1 252 ? -31.632 -29.274 -40.589 1.000 58.435 252 ILE A C 1
ATOM 2033 O O . ILE A 1 252 ? -30.549 -29.847 -40.453 1.000 58.600 252 ILE A O 1
ATOM 2038 N N . ARG A 1 253 ? -32.667 -29.791 -41.268 1.000 57.193 253 ARG A N 1
ATOM 2039 C CA . ARG A 1 253 ? -32.648 -31.131 -41.843 1.000 58.819 253 ARG A CA 1
ATOM 2040 C C . ARG A 1 253 ? -32.932 -31.039 -43.343 1.000 56.804 253 ARG A C 1
ATOM 2041 O O . ARG A 1 253 ? -33.923 -30.440 -43.748 1.000 54.866 253 ARG A O 1
ATOM 2049 N N . ARG A 1 254 ? -32.060 -31.639 -44.160 1.000 56.569 254 ARG A N 1
ATOM 2050 C CA . ARG A 1 254 ? -32.188 -31.588 -45.608 1.000 54.142 254 ARG A CA 1
ATOM 2051 C C . ARG A 1 254 ? -32.581 -32.973 -46.120 1.000 54.038 254 ARG A C 1
ATOM 2052 O O . ARG A 1 254 ? -31.909 -33.960 -45.811 1.000 51.038 254 ARG A O 1
ATOM 2060 N N . ASP A 1 255 ? -33.657 -33.020 -46.922 1.000 50.041 255 ASP A N 1
ATOM 2061 C CA . ASP A 1 255 ? -34.229 -34.271 -47.398 1.000 50.501 255 ASP A CA 1
ATOM 2062 C C . ASP A 1 255 ? -33.156 -35.117 -48.088 1.000 49.038 255 ASP A C 1
ATOM 2063 O O . ASP A 1 255 ? -32.469 -34.642 -48.987 1.000 46.772 255 ASP A O 1
ATOM 2068 N N . PRO A 1 256 ? -32.996 -36.404 -47.700 1.000 52.539 256 PRO A N 1
ATOM 2069 C CA . PRO A 1 256 ? -31.954 -37.269 -48.261 1.000 53.301 256 PRO A CA 1
ATOM 2070 C C . PRO A 1 256 ? -31.933 -37.386 -49.784 1.000 55.265 256 PRO A C 1
ATOM 2071 O O . PRO A 1 256 ? -30.863 -37.317 -50.388 1.000 55.684 256 PRO A O 1
ATOM 2075 N N . ASP A 1 257 ? -33.118 -37.561 -50.387 1.000 55.165 257 ASP A N 1
ATOM 2076 C CA . ASP A 1 257 ? -33.231 -37.881 -51.802 1.000 55.075 257 ASP A CA 1
ATOM 2077 C C . ASP A 1 257 ? -32.950 -36.642 -52.650 1.000 53.618 257 ASP A C 1
ATOM 2078 O O . ASP A 1 257 ? -32.259 -36.742 -53.662 1.000 48.798 257 ASP A O 1
ATOM 2083 N N . GLU A 1 258 ? -33.495 -35.489 -52.237 1.000 51.910 258 GLU A N 1
ATOM 2084 C CA . GLU A 1 258 ? -33.241 -34.235 -52.930 1.000 52.288 258 GLU A CA 1
ATOM 2085 C C . GLU A 1 258 ? -31.742 -33.929 -52.922 1.000 48.601 258 GLU A C 1
ATOM 2086 O O . GLU A 1 258 ? -31.208 -33.417 -53.903 1.000 49.920 258 GLU A O 1
ATOM 2092 N N . THR A 1 259 ? -31.075 -34.234 -51.806 1.000 42.904 259 THR A N 1
ATOM 2093 C CA . THR A 1 259 ? -29.644 -33.998 -51.678 1.000 40.084 259 THR A CA 1
ATOM 2094 C C . THR A 1 259 ? -28.897 -34.772 -52.758 1.000 38.234 259 THR A C 1
ATOM 2095 O O . THR A 1 259 ? -28.023 -34.221 -53.425 1.000 35.552 259 THR A O 1
ATOM 2099 N N . ALA A 1 260 ? -29.261 -36.053 -52.911 1.000 38.861 260 ALA A N 1
ATOM 2100 C CA . ALA A 1 260 ? -28.688 -36.920 -53.930 1.000 38.095 260 ALA A CA 1
ATOM 2101 C C . ALA A 1 260 ? -28.897 -36.325 -55.324 1.000 41.765 260 ALA A C 1
ATOM 2102 O O . ALA A 1 260 ? -27.958 -36.290 -56.118 1.000 43.508 260 ALA A O 1
ATOM 2104 N N . GLU A 1 261 ? -30.124 -35.855 -55.600 1.000 42.793 261 GLU A N 1
ATOM 2105 C CA . GLU A 1 261 ? -30.483 -35.273 -56.886 1.000 44.853 261 GLU A CA 1
ATOM 2106 C C . GLU A 1 261 ? -29.617 -34.052 -57.183 1.000 45.305 261 GLU A C 1
ATOM 2107 O O . GLU A 1 261 ? -29.143 -33.889 -58.302 1.000 52.557 261 GLU A O 1
ATOM 2113 N N . ASP A 1 262 ? -29.461 -33.167 -56.192 1.000 44.571 262 ASP A N 1
ATOM 2114 C CA . ASP A 1 262 ? -28.661 -31.966 -56.358 1.000 43.903 262 ASP A CA 1
ATOM 2115 C C . ASP A 1 262 ? -27.202 -32.354 -56.592 1.000 40.146 262 ASP A C 1
ATOM 2116 O O . ASP A 1 262 ? -26.513 -31.720 -57.387 1.000 39.677 262 ASP A O 1
ATOM 2121 N N . LEU A 1 263 ? -26.748 -33.412 -55.912 1.000 40.133 263 LEU A N 1
ATOM 2122 C CA . LEU A 1 263 ? -25.383 -33.895 -56.050 1.000 40.167 263 LEU A CA 1
ATOM 2123 C C . LEU A 1 263 ? -25.182 -34.545 -57.422 1.000 42.980 263 LEU A C 1
ATOM 2124 O O . LEU A 1 263 ? -24.088 -34.471 -57.979 1.000 40.598 263 LEU A O 1
ATOM 2129 N N . ARG A 1 264 ? -26.240 -35.178 -57.958 1.000 42.972 264 ARG A N 1
ATOM 2130 C CA . ARG A 1 264 ? -26.182 -35.808 -59.268 1.000 39.791 264 ARG A CA 1
ATOM 2131 C C . ARG A 1 264 ? -25.713 -34.803 -60.316 1.000 39.919 264 ARG A C 1
ATOM 2132 O O . ARG A 1 264 ? -24.826 -35.097 -61.109 1.000 39.135 264 ARG A O 1
ATOM 2140 N N . ALA A 1 265 ? -26.315 -33.610 -60.305 1.000 37.424 265 ALA A N 1
ATOM 2141 C CA . ALA A 1 265 ? -26.080 -32.604 -61.327 1.000 36.955 265 ALA A CA 1
ATOM 2142 C C . ALA A 1 265 ? -24.636 -32.103 -61.289 1.000 39.144 265 ALA A C 1
ATOM 2143 O O . ALA A 1 265 ? -24.111 -31.644 -62.304 1.000 40.996 265 ALA A O 1
ATOM 2145 N N . VAL A 1 266 ? -23.997 -32.175 -60.114 1.000 39.752 266 VAL A N 1
ATOM 2146 C CA . VAL A 1 266 ? -22.585 -31.840 -59.989 1.000 40.420 266 VAL A CA 1
ATOM 2147 C C . VAL A 1 266 ? -21.754 -32.919 -60.678 1.000 44.046 266 VAL A C 1
ATOM 2148 O O . VAL A 1 266 ? -20.882 -32.611 -61.484 1.000 48.337 266 VAL A O 1
ATOM 2152 N N . ILE A 1 267 ? -22.040 -34.182 -60.348 1.000 48.763 267 ILE A N 1
ATOM 2153 C CA . ILE A 1 267 ? -21.231 -35.317 -60.767 1.000 50.165 267 ILE A CA 1
ATOM 2154 C C . ILE A 1 267 ? -21.291 -35.480 -62.285 1.000 52.244 267 ILE A C 1
ATOM 2155 O O . ILE A 1 267 ? -20.308 -35.883 -62.892 1.000 53.081 267 ILE A O 1
ATOM 2160 N N . GLU A 1 268 ? -22.450 -35.174 -62.882 1.000 52.899 268 GLU A N 1
ATOM 2161 C CA . GLU A 1 268 ? -22.631 -35.250 -64.323 1.000 55.265 268 GLU A CA 1
ATOM 2162 C C . GLU A 1 268 ? -21.628 -34.340 -65.029 1.000 53.687 268 GLU A C 1
ATOM 2163 O O . GLU A 1 268 ? -21.078 -34.711 -66.065 1.000 53.081 268 GLU A O 1
ATOM 2169 N N . ARG A 1 269 ? -21.392 -33.149 -64.460 1.000 51.043 269 ARG A N 1
ATOM 2170 C CA . ARG A 1 269 ? -20.620 -32.116 -65.133 1.000 49.244 269 ARG A CA 1
ATOM 2171 C C . ARG A 1 269 ? -19.188 -32.032 -64.606 1.000 47.141 269 ARG A C 1
ATOM 2172 O O . ARG A 1 269 ? -18.364 -31.385 -65.246 1.000 46.430 269 ARG A O 1
ATOM 2180 N N . GLY A 1 270 ? -18.875 -32.657 -63.461 1.000 46.565 270 GLY A N 1
ATOM 2181 C CA . GLY A 1 270 ? -17.503 -32.637 -62.977 1.000 45.975 270 GLY A CA 1
ATOM 2182 C C . GLY A 1 270 ? -17.290 -33.320 -61.623 1.000 48.177 270 GLY A C 1
ATOM 2183 O O . GLY A 1 270 ? -18.018 -34.233 -61.250 1.000 52.101 270 GLY A O 1
ATOM 2184 N N . SER A 1 271 ? -16.253 -32.856 -60.911 1.000 47.583 271 SER A N 1
ATOM 2185 C CA . SER A 1 271 ? -15.769 -33.453 -59.675 1.000 45.103 271 SER A CA 1
ATOM 2186 C C . SER A 1 271 ? -16.439 -32.790 -58.471 1.000 43.342 271 SER A C 1
ATOM 2187 O O . SER A 1 271 ? -17.024 -31.715 -58.599 1.000 42.863 271 SER A O 1
ATOM 2190 N N . VAL A 1 272 ? -16.337 -33.428 -57.297 1.000 40.571 272 VAL A N 1
ATOM 2191 C CA . VAL A 1 272 ? -17.053 -32.961 -56.120 1.000 42.263 272 VAL A CA 1
ATOM 2192 C C . VAL A 1 272 ? -16.334 -33.407 -54.846 1.000 43.556 272 VAL A C 1
ATOM 2193 O O . VAL A 1 272 ? -15.670 -34.445 -54.823 1.000 39.832 272 VAL A O 1
ATOM 2197 N N . ASN A 1 273 ? -16.499 -32.594 -53.791 1.000 43.253 273 ASN A N 1
ATOM 2198 C CA . ASN A 1 273 ? -16.101 -32.938 -52.436 1.000 40.307 273 ASN A CA 1
ATOM 2199 C C . ASN A 1 273 ? -17.268 -32.651 -51.494 1.000 39.433 273 ASN A C 1
ATOM 2200 O O . ASN A 1 273 ? -17.710 -31.509 -51.401 1.000 39.857 273 ASN A O 1
ATOM 2205 N N . LEU A 1 274 ? -17.753 -33.686 -50.800 1.000 43.348 274 LEU A N 1
ATOM 2206 C CA . LEU A 1 274 ? -18.874 -33.537 -49.882 1.000 43.709 274 LEU A CA 1
ATOM 2207 C C . LEU A 1 274 ? -18.413 -32.820 -48.616 1.000 43.279 274 LEU A C 1
ATOM 2208 O O . LEU A 1 274 ? -17.480 -33.276 -47.950 1.000 43.176 274 LEU A O 1
ATOM 2213 N N . TYR A 1 275 ? -19.081 -31.706 -48.294 1.000 43.775 275 TYR A N 1
ATOM 2214 C CA . TYR A 1 275 ? -18.863 -31.008 -47.034 1.000 45.245 275 TYR A CA 1
ATOM 2215 C C . TYR A 1 275 ? -20.172 -30.990 -46.244 1.000 44.546 275 TYR A C 1
ATOM 2216 O O . TYR A 1 275 ? -21.048 -30.194 -46.561 1.000 38.660 275 TYR A O 1
ATOM 2225 N N . MET A 1 276 ? -20.326 -31.849 -45.219 1.000 43.787 276 MET A N 1
ATOM 2226 C CA . MET A 1 276 ? -19.342 -32.819 -44.759 1.000 41.938 276 MET A CA 1
ATOM 2227 C C . MET A 1 276 ? -19.783 -34.214 -45.189 1.000 40.554 276 MET A C 1
ATOM 2228 O O . MET A 1 276 ? -20.960 -34.431 -45.471 1.000 37.541 276 MET A O 1
ATOM 2233 N N . PHE A 1 277 ? -18.834 -35.158 -45.239 1.000 38.567 277 PHE A N 1
ATOM 2234 C CA . PHE A 1 277 ? -19.186 -36.563 -45.389 1.000 38.911 277 PHE A CA 1
ATOM 2235 C C . PHE A 1 277 ? -19.431 -37.161 -44.006 1.000 37.002 277 PHE A C 1
ATOM 2236 O O . PHE A 1 277 ? -20.443 -37.819 -43.780 1.000 33.544 277 PHE A O 1
ATOM 2244 N N . HIS A 1 278 ? -18.463 -36.952 -43.105 1.000 39.058 278 HIS A N 1
ATOM 2245 C CA . HIS A 1 278 ? -18.616 -37.263 -41.692 1.000 39.129 278 HIS A CA 1
ATOM 2246 C C . HIS A 1 278 ? -18.089 -36.078 -40.887 1.000 41.417 278 HIS A C 1
ATOM 2247 O O . HIS A 1 278 ? -16.910 -35.747 -40.973 1.000 41.232 278 HIS A O 1
ATOM 2254 N N . GLY A 1 279 ? -18.976 -35.449 -40.107 1.000 42.897 279 GLY A N 1
ATOM 2255 C CA . GLY A 1 279 ? -18.679 -34.178 -39.467 1.000 41.577 279 GLY A CA 1
ATOM 2256 C C . GLY A 1 279 ? -18.023 -34.353 -38.103 1.000 42.949 279 GLY A C 1
ATOM 2257 O O . GLY A 1 279 ? -17.056 -33.666 -37.785 1.000 43.864 279 GLY A O 1
ATOM 2258 N N . GLY A 1 280 ? -18.567 -35.275 -37.302 1.000 43.224 280 GLY A N 1
ATOM 2259 C CA . GLY A 1 280 ? -18.018 -35.576 -35.993 1.000 43.109 280 GLY A CA 1
ATOM 2260 C C . GLY A 1 280 ? -18.351 -34.485 -34.977 1.000 43.971 280 GLY A C 1
ATOM 2261 O O . GLY A 1 280 ? -19.451 -33.938 -34.981 1.000 46.286 280 GLY A O 1
ATOM 2262 N N . THR A 1 281 ? -17.373 -34.160 -34.122 1.000 43.254 281 THR A N 1
ATOM 2263 C CA . THR A 1 281 ? -17.631 -33.419 -32.900 1.000 42.342 281 THR A CA 1
ATOM 2264 C C . THR A 1 281 ? -16.623 -32.287 -32.753 1.000 38.661 281 THR A C 1
ATOM 2265 O O . THR A 1 281 ? -15.448 -32.465 -33.060 1.000 40.608 281 THR A O 1
ATOM 2269 N N . ASN A 1 282 ? -17.106 -31.139 -32.271 1.000 38.939 282 ASN A N 1
ATOM 2270 C CA . ASN A 1 282 ? -16.252 -30.041 -31.849 1.000 38.855 282 ASN A CA 1
ATOM 2271 C C . ASN A 1 282 ? -15.890 -30.253 -30.384 1.000 42.099 282 ASN A C 1
ATOM 2272 O O . ASN A 1 282 ? -16.554 -29.723 -29.499 1.000 42.068 282 ASN A O 1
ATOM 2277 N N . PHE A 1 283 ? -14.844 -31.055 -30.143 1.000 43.066 283 PHE A N 1
ATOM 2278 C CA . PHE A 1 283 ? -14.420 -31.372 -28.792 1.000 44.509 283 PHE A CA 1
ATOM 2279 C C . PHE A 1 283 ? -13.939 -30.098 -28.099 1.000 44.963 283 PHE A C 1
ATOM 2280 O O . PHE A 1 283 ? -13.450 -29.169 -28.754 1.000 44.089 283 PHE A O 1
ATOM 2288 N N . GLY A 1 284 ? -14.102 -30.067 -26.767 1.000 45.608 284 GLY A N 1
ATOM 2289 C CA . GLY A 1 284 ? -13.575 -28.978 -25.961 1.000 44.536 284 GLY A CA 1
ATOM 2290 C C . GLY A 1 284 ? -14.273 -27.651 -26.255 1.000 45.363 284 GLY A C 1
ATOM 2291 O O . GLY A 1 284 ? -15.497 -27.563 -26.196 1.000 44.688 284 GLY A O 1
ATOM 2292 N N . PHE A 1 285 ? -13.477 -26.633 -26.600 1.000 43.273 285 PHE A N 1
ATOM 2293 C CA . PHE A 1 285 ? -13.970 -25.281 -26.780 1.000 41.672 285 PHE A CA 1
ATOM 2294 C C . PHE A 1 285 ? -13.844 -24.846 -28.240 1.000 39.989 285 PHE A C 1
ATOM 2295 O O . PHE A 1 285 ? -13.852 -23.648 -28.527 1.000 38.216 285 PHE A O 1
ATOM 2303 N N . MET A 1 286 ? -13.766 -25.807 -29.170 1.000 39.487 286 MET A N 1
ATOM 2304 C CA . MET A 1 286 ? -13.281 -25.502 -30.509 1.000 39.506 286 MET A CA 1
ATOM 2305 C C . MET A 1 286 ? -14.428 -25.188 -31.479 1.000 40.136 286 MET A C 1
ATOM 2306 O O . MET A 1 286 ? -14.184 -24.949 -32.661 1.000 35.469 286 MET A O 1
ATOM 2311 N N . ASN A 1 287 ? -15.670 -25.123 -30.977 1.000 38.277 287 ASN A N 1
ATOM 2312 C CA . ASN A 1 287 ? -16.791 -24.671 -31.783 1.000 37.691 287 ASN A CA 1
ATOM 2313 C C . ASN A 1 287 ? -16.482 -23.298 -32.380 1.000 39.966 287 ASN A C 1
ATOM 2314 O O . ASN A 1 287 ? -15.702 -22.525 -31.828 1.000 43.176 287 ASN A O 1
ATOM 2319 N N . GLY A 1 288 ? -17.120 -23.004 -33.518 1.000 38.158 288 GLY A N 1
ATOM 2320 C CA . GLY A 1 288 ? -17.027 -21.700 -34.146 1.000 36.860 288 GLY A CA 1
ATOM 2321 C C . GLY A 1 288 ? -18.183 -20.795 -33.725 1.000 36.870 288 GLY A C 1
ATOM 2322 O O . GLY A 1 288 ? -19.009 -21.181 -32.902 1.000 36.954 288 GLY A O 1
ATOM 2323 N N . THR A 1 289 ? -18.235 -19.596 -34.319 1.000 37.292 289 THR A N 1
ATOM 2324 C CA . THR A 1 289 ? -19.251 -18.605 -34.003 1.000 38.697 289 THR A CA 1
ATOM 2325 C C . THR A 1 289 ? -19.564 -17.784 -35.249 1.000 40.152 289 THR A C 1
ATOM 2326 O O . THR A 1 289 ? -18.652 -17.332 -35.936 1.000 39.413 289 THR A O 1
ATOM 2330 N N . SER A 1 290 ? -20.865 -17.595 -35.517 1.000 42.108 290 SER A N 1
ATOM 2331 C CA . SER A 1 290 ? -21.328 -16.764 -36.619 1.000 43.035 290 SER A CA 1
ATOM 2332 C C . SER A 1 290 ? -21.565 -15.346 -36.119 1.000 41.894 290 SER A C 1
ATOM 2333 O O . SER A 1 290 ? -21.761 -15.141 -34.928 1.000 44.224 290 SER A O 1
ATOM 2336 N N . ALA A 1 291 ? -21.578 -14.382 -37.046 1.000 41.212 291 ALA A N 1
ATOM 2337 C CA . ALA A 1 291 ? -21.865 -12.997 -36.721 1.000 40.630 291 ALA A CA 1
ATOM 2338 C C . ALA A 1 291 ? -22.854 -12.419 -37.731 1.000 43.877 291 ALA A C 1
ATOM 2339 O O . ALA A 1 291 ? -22.679 -12.573 -38.940 1.000 45.205 291 ALA A O 1
ATOM 2341 N N . ARG A 1 292 ? -23.905 -11.781 -37.208 1.000 45.811 292 ARG A N 1
ATOM 2342 C CA . ARG A 1 292 ? -24.816 -10.952 -37.980 1.000 48.487 292 ARG A CA 1
ATOM 2343 C C . ARG A 1 292 ? -24.629 -9.500 -37.546 1.000 49.814 292 ARG A C 1
ATOM 2344 O O . ARG A 1 292 ? -25.008 -9.130 -36.437 1.000 49.812 292 ARG A O 1
ATOM 2352 N N . LYS A 1 293 ? -24.031 -8.691 -38.429 1.000 51.966 293 LYS A N 1
ATOM 2353 C CA . LYS A 1 293 ? -23.617 -7.333 -38.105 1.000 55.145 293 LYS A CA 1
ATOM 2354 C C . LYS A 1 293 ? -22.618 -7.394 -36.944 1.000 55.889 293 LYS A C 1
ATOM 2355 O O . LYS A 1 293 ? -21.496 -7.859 -37.139 1.000 59.388 293 LYS A O 1
ATOM 2361 N N . ASP A 1 294 ? -23.023 -6.958 -35.744 1.000 56.294 294 ASP A N 1
ATOM 2362 C CA . ASP A 1 294 ? -22.133 -6.923 -34.590 1.000 57.571 294 ASP A CA 1
ATOM 2363 C C . ASP A 1 294 ? -22.538 -7.978 -33.556 1.000 53.267 294 ASP A C 1
ATOM 2364 O O . ASP A 1 294 ? -21.887 -8.086 -32.519 1.000 52.753 294 ASP A O 1
ATOM 2369 N N . HIS A 1 295 ? -23.578 -8.768 -33.861 1.000 45.856 295 HIS A N 1
ATOM 2370 C CA . HIS A 1 295 ? -24.123 -9.745 -32.931 1.000 45.595 295 HIS A CA 1
ATOM 2371 C C . HIS A 1 295 ? -23.579 -11.139 -33.254 1.000 44.458 295 HIS A C 1
ATOM 2372 O O . HIS A 1 295 ? -23.774 -11.636 -34.360 1.000 48.149 295 HIS A O 1
ATOM 2379 N N . ASP A 1 296 ? -22.923 -11.765 -32.268 1.000 42.664 296 ASP A N 1
ATOM 2380 C CA . ASP A 1 296 ? -22.335 -13.087 -32.399 1.000 40.036 296 ASP A CA 1
ATOM 2381 C C . ASP A 1 296 ? -23.372 -14.164 -32.063 1.000 42.179 296 ASP A C 1
ATOM 2382 O O . ASP A 1 296 ? -24.219 -13.967 -31.192 1.000 43.191 296 ASP A O 1
ATOM 2387 N N . LEU A 1 297 ? -23.248 -15.322 -32.729 1.000 40.190 297 LEU A N 1
ATOM 2388 C CA . LEU A 1 297 ? -24.149 -16.453 -32.561 1.000 41.171 297 LEU A CA 1
ATOM 2389 C C . LEU A 1 297 ? -23.325 -17.736 -32.507 1.000 41.640 297 LEU A C 1
ATOM 2390 O O . LEU A 1 297 ? -22.951 -18.264 -33.555 1.000 46.428 297 LEU A O 1
ATOM 2395 N N . PRO A 1 298 ? -22.999 -18.278 -31.309 1.000 38.871 298 PRO A N 1
ATOM 2396 C CA . PRO A 1 298 ? -22.130 -19.454 -31.224 1.000 37.680 298 PRO A CA 1
ATOM 2397 C C . PRO A 1 298 ? -22.761 -20.734 -31.770 1.000 35.224 298 PRO A C 1
ATOM 2398 O O . PRO A 1 298 ? -23.962 -20.958 -31.631 1.000 31.590 298 PRO A O 1
ATOM 2402 N N . GLN A 1 299 ? -21.919 -21.563 -32.399 1.000 35.621 299 GLN A N 1
ATOM 2403 C CA . GLN A 1 299 ? -22.324 -22.841 -32.962 1.000 36.297 299 GLN A CA 1
ATOM 2404 C C . GLN A 1 299 ? -22.222 -23.913 -31.873 1.000 36.060 299 GLN A C 1
ATOM 2405 O O . GLN A 1 299 ? -21.503 -23.738 -30.891 1.000 41.367 299 GLN A O 1
ATOM 2411 N N . VAL A 1 300 ? -22.955 -25.018 -32.047 1.000 34.047 300 VAL A N 1
ATOM 2412 C CA . VAL A 1 300 ? -23.088 -26.042 -31.020 1.000 33.988 300 VAL A CA 1
ATOM 2413 C C . VAL A 1 300 ? -21.885 -26.986 -31.049 1.000 31.524 300 VAL A C 1
ATOM 2414 O O . VAL A 1 300 ? -21.053 -26.928 -31.949 1.000 31.800 300 VAL A O 1
ATOM 2418 N N . THR A 1 301 ? -21.830 -27.878 -30.056 1.000 30.343 301 THR A N 1
ATOM 2419 C CA . THR A 1 301 ? -20.738 -28.826 -29.911 1.000 32.716 301 THR A CA 1
ATOM 2420 C C . THR A 1 301 ? -20.768 -29.865 -31.032 1.000 36.352 301 THR A C 1
ATOM 2421 O O . THR A 1 301 ? -19.735 -30.181 -31.621 1.000 37.154 301 THR A O 1
ATOM 2425 N N . SER A 1 302 ? -21.954 -30.422 -31.298 1.000 39.248 302 SER A N 1
ATOM 2426 C CA . SER A 1 302 ? -22.115 -31.418 -32.346 1.000 41.512 302 SER A CA 1
ATOM 2427 C C . SER A 1 302 ? -21.798 -30.805 -33.707 1.000 39.063 302 SER A C 1
ATOM 2428 O O . SER A 1 302 ? -22.253 -29.701 -34.013 1.000 40.576 302 SER A O 1
ATOM 2431 N N . TYR A 1 303 ? -21.000 -31.527 -34.508 1.000 38.551 303 TYR A N 1
ATOM 2432 C CA . TYR A 1 303 ? -20.824 -31.198 -35.916 1.000 37.513 303 TYR A CA 1
ATOM 2433 C C . TYR A 1 303 ? -21.404 -32.334 -36.755 1.000 38.288 303 TYR A C 1
ATOM 2434 O O . TYR A 1 303 ? -20.812 -32.764 -37.745 1.000 36.117 303 TYR A O 1
ATOM 2443 N N . ASP A 1 304 ? -22.580 -32.819 -36.340 1.000 38.301 304 ASP A N 1
ATOM 2444 C CA . ASP A 1 304 ? -23.308 -33.822 -37.094 1.000 37.306 304 ASP A CA 1
ATOM 2445 C C . ASP A 1 304 ? -23.464 -33.323 -38.527 1.000 36.044 304 ASP A C 1
ATOM 2446 O O . ASP A 1 304 ? -23.155 -34.043 -39.477 1.000 35.254 304 ASP A O 1
ATOM 2451 N N . TYR A 1 305 ? -23.969 -32.092 -38.649 1.000 37.645 305 TYR A N 1
ATOM 2452 C CA . TYR A 1 305 ? -24.048 -31.382 -39.916 1.000 39.617 305 TYR A CA 1
ATOM 2453 C C . TYR A 1 305 ? -25.122 -31.984 -40.823 1.000 38.403 305 TYR A C 1
ATOM 2454 O O . TYR A 1 305 ? -25.189 -31.625 -41.993 1.000 39.975 305 TYR A O 1
ATOM 2463 N N . ASP A 1 306 ? -25.958 -32.882 -40.283 1.000 39.318 306 ASP A N 1
ATOM 2464 C CA . ASP A 1 306 ? -26.898 -33.663 -41.078 1.000 41.271 306 ASP A CA 1
ATOM 2465 C C . ASP A 1 306 ? -26.160 -34.303 -42.253 1.000 41.620 306 ASP A C 1
ATOM 2466 O O . ASP A 1 306 ? -26.642 -34.275 -43.381 1.000 47.670 306 ASP A O 1
ATOM 2471 N N . ALA A 1 307 ? -24.997 -34.896 -41.970 1.000 41.516 307 ALA A N 1
ATOM 2472 C CA . ALA A 1 307 ? -24.127 -35.451 -42.995 1.000 43.306 307 ALA A CA 1
ATOM 2473 C C . ALA A 1 307 ? -24.505 -36.904 -43.289 1.000 41.957 307 ALA A C 1
ATOM 2474 O O . ALA A 1 307 ? -25.266 -37.516 -42.541 1.000 42.653 307 ALA A O 1
ATOM 2476 N N . PRO A 1 308 ? -23.994 -37.495 -44.396 1.000 41.277 308 PRO A N 1
ATOM 2477 C CA . PRO A 1 308 ? -24.186 -38.917 -44.693 1.000 43.902 308 PRO A CA 1
ATOM 2478 C C . PRO A 1 308 ? -23.876 -39.854 -43.529 1.000 46.068 308 PRO A C 1
ATOM 2479 O O . PRO A 1 308 ? -24.620 -40.803 -43.286 1.000 48.021 308 PRO A O 1
ATOM 2483 N N . LEU A 1 309 ? -22.764 -39.593 -42.827 1.000 45.948 309 LEU A N 1
ATOM 2484 C CA . LEU A 1 309 ? -22.520 -40.219 -41.539 1.000 44.512 309 LEU A CA 1
ATOM 2485 C C . LEU A 1 309 ? -22.959 -39.251 -40.442 1.000 43.965 309 LEU A C 1
ATOM 2486 O O . LEU A 1 309 ? -22.677 -38.056 -40.515 1.000 38.004 309 LEU A O 1
ATOM 2491 N N . ASN A 1 310 ? -23.654 -39.781 -39.427 1.000 44.108 310 ASN A N 1
ATOM 2492 C CA . ASN A 1 310 ? -24.037 -38.994 -38.265 1.000 40.663 310 ASN A CA 1
ATOM 2493 C C . ASN A 1 310 ? -22.787 -38.737 -37.420 1.000 38.838 310 ASN A C 1
ATOM 2494 O O . ASN A 1 310 ? -21.704 -39.209 -37.752 1.000 37.619 310 ASN A O 1
ATOM 2499 N N . GLU A 1 311 ? -22.947 -37.976 -36.331 1.000 40.242 311 GLU A N 1
ATOM 2500 C CA . GLU A 1 311 ? -21.830 -37.587 -35.481 1.000 40.149 311 GLU A CA 1
ATOM 2501 C C . GLU A 1 311 ? -21.041 -38.823 -35.051 1.000 40.817 311 GLU A C 1
ATOM 2502 O O . GLU A 1 311 ? -19.809 -38.807 -35.069 1.000 42.134 311 GLU A O 1
ATOM 2508 N N . GLN A 1 312 ? -21.764 -39.893 -34.701 1.000 40.105 312 GLN A N 1
ATOM 2509 C CA . GLN A 1 312 ? -21.167 -41.141 -34.256 1.000 40.567 312 GLN A CA 1
ATOM 2510 C C . GLN A 1 312 ? -20.338 -41.790 -35.364 1.000 40.498 312 GLN A C 1
ATOM 2511 O O . GLN A 1 312 ? -19.358 -42.475 -35.076 1.000 43.657 312 GLN A O 1
ATOM 2517 N N . GLY A 1 313 ? -20.748 -41.605 -36.623 1.000 39.297 313 GLY A N 1
ATOM 2518 C CA . GLY A 1 313 ? -20.070 -42.227 -37.752 1.000 38.510 313 GLY A CA 1
ATOM 2519 C C . GLY A 1 313 ? -20.922 -43.290 -38.452 1.000 38.368 313 GLY A C 1
ATOM 2520 O O . GLY A 1 313 ? -20.423 -43.998 -39.323 1.000 37.436 313 GLY A O 1
ATOM 2521 N N . ASN A 1 314 ? -22.208 -43.374 -38.089 1.000 38.997 314 ASN A N 1
ATOM 2522 C CA . ASN A 1 314 ? -23.099 -44.394 -38.615 1.000 42.405 314 ASN A CA 1
ATOM 2523 C C . ASN A 1 314 ? -23.841 -43.861 -39.837 1.000 42.028 314 ASN A C 1
ATOM 2524 O O . ASN A 1 314 ? -24.117 -42.668 -39.937 1.000 42.997 314 ASN A O 1
ATOM 2529 N N . PRO A 1 315 ? -24.197 -44.743 -40.802 1.000 44.301 315 PRO A N 1
ATOM 2530 C CA . PRO A 1 315 ? -24.798 -44.311 -42.061 1.000 45.249 315 PRO A CA 1
ATOM 2531 C C . PRO A 1 315 ? -26.257 -43.901 -41.894 1.000 48.036 315 PRO A C 1
ATOM 2532 O O . PRO A 1 315 ? -27.013 -44.572 -41.187 1.000 53.744 315 PRO A O 1
ATOM 2536 N N . THR A 1 316 ? -26.630 -42.799 -42.560 1.000 46.098 316 THR A N 1
ATOM 2537 C CA . THR A 1 316 ? -27.984 -42.276 -42.507 1.000 45.323 316 THR A CA 1
ATOM 2538 C C . THR A 1 316 ? -28.684 -42.542 -43.838 1.000 44.869 316 THR A C 1
ATOM 2539 O O . THR A 1 316 ? -28.023 -42.820 -44.839 1.000 41.552 316 THR A O 1
ATOM 2543 N N . PRO A 1 317 ? -30.033 -42.438 -43.898 1.000 45.604 317 PRO A N 1
ATOM 2544 C CA . PRO A 1 317 ? -30.750 -42.449 -45.176 1.000 45.236 317 PRO A CA 1
ATOM 2545 C C . PRO A 1 317 ? -30.064 -41.665 -46.295 1.000 44.149 317 PRO A C 1
ATOM 2546 O O . PRO A 1 317 ? -30.084 -42.084 -47.448 1.000 43.286 317 PRO A O 1
ATOM 2550 N N . LYS A 1 318 ? -29.447 -40.528 -45.948 1.000 44.558 318 LYS A N 1
ATOM 2551 C CA . LYS A 1 318 ? -28.744 -39.702 -46.919 1.000 44.134 318 LYS A CA 1
ATOM 2552 C C . LYS A 1 318 ? -27.562 -40.460 -47.526 1.000 44.923 318 LYS A C 1
ATOM 2553 O O . LYS A 1 318 ? -27.290 -40.319 -48.717 1.000 49.226 318 LYS A O 1
ATOM 2559 N N . TYR A 1 319 ? -26.855 -41.244 -46.705 1.000 42.686 319 TYR A N 1
ATOM 2560 C CA . TYR A 1 319 ? -25.743 -42.052 -47.181 1.000 43.664 319 TYR A CA 1
ATOM 2561 C C . TYR A 1 319 ? -26.235 -43.005 -48.269 1.000 46.277 319 TYR A C 1
ATOM 2562 O O . TYR A 1 319 ? -25.649 -43.066 -49.347 1.000 44.862 319 TYR A O 1
ATOM 2571 N N . PHE A 1 320 ? -27.329 -43.721 -47.975 1.000 47.518 320 PHE A N 1
ATOM 2572 C CA . PHE A 1 320 ? -27.851 -44.756 -48.855 1.000 50.105 320 PHE A CA 1
ATOM 2573 C C . PHE A 1 320 ? -28.380 -44.151 -50.152 1.000 47.803 320 PHE A C 1
ATOM 2574 O O . PHE A 1 320 ? -28.185 -44.734 -51.218 1.000 49.509 320 PHE A O 1
ATOM 2582 N N . ALA A 1 321 ? -29.027 -42.983 -50.052 1.000 46.256 321 ALA A N 1
ATOM 2583 C CA . ALA A 1 321 ? -29.579 -42.309 -51.218 1.000 44.460 321 ALA A CA 1
ATOM 2584 C C . ALA A 1 321 ? -28.460 -41.865 -52.159 1.000 44.319 321 ALA A C 1
ATOM 2585 O O . ALA A 1 321 ? -28.621 -41.917 -53.376 1.000 42.865 321 ALA A O 1
ATOM 2587 N N . ILE A 1 322 ? -27.334 -41.418 -51.584 1.000 42.659 322 ILE A N 1
ATOM 2588 C CA . ILE A 1 322 ? -26.173 -40.994 -52.352 1.000 41.243 322 ILE A CA 1
ATOM 2589 C C . ILE A 1 322 ? -25.479 -42.215 -52.955 1.000 41.376 322 ILE A C 1
ATOM 2590 O O . ILE A 1 322 ? -24.970 -42.146 -54.071 1.000 39.738 322 ILE A O 1
ATOM 2595 N N . GLN A 1 323 ? -25.439 -43.321 -52.204 1.000 42.717 323 GLN A N 1
ATOM 2596 C CA . GLN A 1 323 ? -24.796 -44.540 -52.669 1.000 43.636 323 GLN A CA 1
ATOM 2597 C C . GLN A 1 323 ? -25.552 -45.075 -53.882 1.000 43.398 323 GLN A C 1
ATOM 2598 O O . GLN A 1 323 ? -24.939 -45.459 -54.874 1.000 38.959 323 GLN A O 1
ATOM 2604 N N . LYS A 1 324 ? -26.885 -45.086 -53.771 1.000 46.079 324 LYS A N 1
ATOM 2605 C CA . LYS A 1 324 ? -27.778 -45.503 -54.837 1.000 44.764 324 LYS A CA 1
ATOM 2606 C C . LYS A 1 324 ? -27.595 -44.608 -56.063 1.000 46.407 324 LYS A C 1
ATOM 2607 O O . LYS A 1 324 ? -27.450 -45.105 -57.174 1.000 48.455 324 LYS A O 1
ATOM 2613 N N . MET A 1 325 ? -27.590 -43.288 -55.850 1.000 45.332 325 MET A N 1
ATOM 2614 C CA . MET A 1 325 ? -27.487 -42.317 -56.931 1.000 46.332 325 MET A CA 1
ATOM 2615 C C . MET A 1 325 ? -26.179 -42.515 -57.699 1.000 48.701 325 MET A C 1
ATOM 2616 O O . MET A 1 325 ? -26.174 -42.481 -58.927 1.000 46.682 325 MET A O 1
ATOM 2621 N N . LEU A 1 326 ? -25.076 -42.725 -56.970 1.000 50.520 326 LEU A N 1
ATOM 2622 C CA . LEU A 1 326 ? -23.762 -42.855 -57.581 1.000 48.369 326 LEU A CA 1
ATOM 2623 C C . LEU A 1 326 ? -23.685 -44.111 -58.450 1.000 51.102 326 LEU A C 1
ATOM 2624 O O . LEU A 1 326 ? -23.011 -44.104 -59.482 1.000 54.876 326 LEU A O 1
ATOM 2629 N N . HIS A 1 327 ? -24.366 -45.186 -58.026 1.000 50.517 327 HIS A N 1
ATOM 2630 C CA . HIS A 1 327 ? -24.350 -46.449 -58.752 1.000 51.169 327 HIS A CA 1
ATOM 2631 C C . HIS A 1 327 ? -25.198 -46.345 -60.019 1.000 51.886 327 HIS A C 1
ATOM 2632 O O . HIS A 1 327 ? -24.977 -47.103 -60.964 1.000 46.849 327 HIS A O 1
ATOM 2639 N N . GLU A 1 328 ? -26.159 -45.410 -60.033 1.000 51.323 328 GLU A N 1
ATOM 2640 C CA . GLU A 1 328 ? -26.944 -45.142 -61.225 1.000 50.667 328 GLU A CA 1
ATOM 2641 C C . GLU A 1 328 ? -26.079 -44.384 -62.231 1.000 52.473 328 GLU A C 1
ATOM 2642 O O . GLU A 1 328 ? -26.019 -44.767 -63.398 1.000 58.144 328 GLU A O 1
ATOM 2648 N N . VAL A 1 329 ? -25.381 -43.335 -61.774 1.000 53.863 329 VAL A N 1
ATOM 2649 C CA . VAL A 1 329 ? -24.665 -42.446 -62.678 1.000 56.907 329 VAL A CA 1
ATOM 2650 C C . VAL A 1 329 ? -23.338 -43.074 -63.100 1.000 57.591 329 VAL A C 1
ATOM 2651 O O . VAL A 1 329 ? -22.942 -42.941 -64.257 1.000 61.796 329 VAL A O 1
ATOM 2655 N N . LEU A 1 330 ? -22.649 -43.742 -62.163 1.000 55.544 330 LEU A N 1
ATOM 2656 C CA . LEU A 1 330 ? -21.348 -44.339 -62.435 1.000 53.727 330 LEU A CA 1
ATOM 2657 C C . LEU A 1 330 ? -21.376 -45.809 -62.017 1.000 51.037 330 LEU A C 1
ATOM 2658 O O . LEU A 1 330 ? -20.875 -46.174 -60.958 1.000 46.633 330 LEU A O 1
ATOM 2663 N N . PRO A 1 331 ? -21.958 -46.711 -62.845 1.000 51.116 331 PRO A N 1
ATOM 2664 C CA . PRO A 1 331 ? -22.189 -48.101 -62.440 1.000 49.623 331 PRO A CA 1
ATOM 2665 C C . PRO A 1 331 ? -20.953 -48.977 -62.222 1.000 50.148 331 PRO A C 1
ATOM 2666 O O . PRO A 1 331 ? -21.051 -50.004 -61.558 1.000 47.232 331 PRO A O 1
ATOM 2670 N N . ASP A 1 332 ? -19.794 -48.569 -62.756 1.000 54.994 332 ASP A N 1
ATOM 2671 C CA . ASP A 1 332 ? -18.588 -49.381 -62.684 1.000 59.056 332 ASP A CA 1
ATOM 2672 C C . ASP A 1 332 ? -17.871 -49.218 -61.342 1.000 57.536 332 ASP A C 1
ATOM 2673 O O . ASP A 1 332 ? -17.035 -50.055 -61.000 1.000 54.986 332 ASP A O 1
ATOM 2678 N N . ILE A 1 333 ? -18.176 -48.145 -60.595 1.000 57.944 333 ILE A N 1
ATOM 2679 C CA . ILE A 1 333 ? -17.522 -47.888 -59.319 1.000 52.564 333 ILE A CA 1
ATOM 2680 C C . ILE A 1 333 ? -17.926 -48.967 -58.318 1.000 49.390 333 ILE A C 1
ATOM 2681 O O . ILE A 1 333 ? -19.112 -49.214 -58.100 1.000 49.561 333 ILE A O 1
ATOM 2686 N N . GLN A 1 334 ? -16.917 -49.586 -57.696 1.000 51.901 334 GLN A N 1
ATOM 2687 C CA . GLN A 1 334 ? -17.127 -50.628 -56.703 1.000 55.049 334 GLN A CA 1
ATOM 2688 C C . GLN A 1 334 ? -17.660 -49.999 -55.411 1.000 54.896 334 GLN A C 1
ATOM 2689 O O . GLN A 1 334 ? -17.183 -48.951 -54.978 1.000 53.799 334 GLN A O 1
ATOM 2695 N N . GLN A 1 335 ? -18.663 -50.656 -54.818 1.000 52.719 335 GLN A N 1
ATOM 2696 C CA . GLN A 1 335 ? -19.289 -50.213 -53.583 1.000 49.992 335 GLN A CA 1
ATOM 2697 C C . GLN A 1 335 ? -19.304 -51.372 -52.590 1.000 47.620 335 GLN A C 1
ATOM 2698 O O . GLN A 1 335 ? -19.008 -52.506 -52.952 1.000 45.657 335 GLN A O 1
ATOM 2704 N N . ALA A 1 336 ? -19.665 -51.067 -51.341 1.000 50.588 336 ALA A N 1
ATOM 2705 C CA . ALA A 1 336 ? -19.784 -52.063 -50.289 1.000 54.092 336 ALA A CA 1
ATOM 2706 C C . ALA A 1 336 ? -20.830 -51.614 -49.275 1.000 56.954 336 ALA A C 1
ATOM 2707 O O . ALA A 1 336 ? -21.305 -50.480 -49.325 1.000 68.889 336 ALA A O 1
ATOM 2709 N N . GLU A 1 337 ? -21.182 -52.522 -48.359 1.000 59.373 337 GLU A N 1
ATOM 2710 C CA . GLU A 1 337 ? -22.092 -52.207 -47.271 1.000 65.568 337 GLU A CA 1
ATOM 2711 C C . GLU A 1 337 ? -21.333 -51.384 -46.232 1.000 66.386 337 GLU A C 1
ATOM 2712 O O . GLU A 1 337 ? -20.200 -51.719 -45.890 1.000 69.170 337 GLU A O 1
ATOM 2718 N N . PRO A 1 338 ? -21.917 -50.279 -45.710 1.000 64.646 338 PRO A N 1
ATOM 2719 C CA . PRO A 1 338 ? -21.261 -49.485 -44.670 1.000 60.415 338 PRO A CA 1
ATOM 2720 C C . PRO A 1 338 ? -21.264 -50.185 -43.314 1.000 58.693 338 PRO A C 1
ATOM 2721 O O . PRO A 1 338 ? -22.211 -50.898 -42.986 1.000 59.037 338 PRO A O 1
ATOM 2725 N N . LEU A 1 339 ? -20.194 -49.957 -42.539 1.000 54.347 339 LEU A N 1
ATOM 2726 C CA . LEU A 1 339 ? -20.081 -50.473 -41.185 1.000 51.944 339 LEU A CA 1
ATOM 2727 C C . LEU A 1 339 ? -20.954 -49.639 -40.250 1.000 48.816 339 LEU A C 1
ATOM 2728 O O . LEU A 1 339 ? -21.127 -48.440 -40.453 1.000 49.348 339 LEU A O 1
ATOM 2733 N N . VAL A 1 340 ? -21.488 -50.306 -39.223 1.000 50.233 340 VAL A N 1
ATOM 2734 C CA . VAL A 1 340 ? -22.344 -49.693 -38.223 1.000 50.650 340 VAL A CA 1
ATOM 2735 C C . VAL A 1 340 ? -21.765 -50.038 -36.854 1.000 52.026 340 VAL A C 1
ATOM 2736 O O . VAL A 1 340 ? -21.509 -51.207 -36.564 1.000 47.199 340 VAL A O 1
ATOM 2740 N N . LYS A 1 341 ? -21.546 -49.002 -36.032 1.000 57.304 341 LYS A N 1
ATOM 2741 C CA . LYS A 1 341 ? -21.031 -49.184 -34.684 1.000 57.001 341 LYS A CA 1
ATOM 2742 C C . LYS A 1 341 ? -22.201 -49.282 -33.710 1.000 54.891 341 LYS A C 1
ATOM 2743 O O . LYS A 1 341 ? -23.215 -48.607 -33.879 1.000 56.268 341 LYS A O 1
ATOM 2749 N N . PRO A 1 342 ? -22.088 -50.110 -32.647 1.000 56.146 342 PRO A N 1
ATOM 2750 C CA . PRO A 1 342 ? -23.113 -50.167 -31.604 1.000 56.081 342 PRO A CA 1
ATOM 2751 C C . PRO A 1 342 ? -23.018 -49.000 -30.624 1.000 56.415 342 PRO A C 1
ATOM 2752 O O . PRO A 1 342 ? -22.089 -48.191 -30.692 1.000 58.939 342 PRO A O 1
ATOM 2756 N N . THR A 1 343 ? -24.004 -48.934 -29.722 1.000 54.823 343 THR A N 1
ATOM 2757 C CA . THR A 1 343 ? -24.050 -47.926 -28.673 1.000 54.317 343 THR A CA 1
ATOM 2758 C C . THR A 1 343 ? -24.224 -48.625 -27.330 1.000 56.475 343 THR A C 1
ATOM 2759 O O . THR A 1 343 ? -24.862 -49.677 -27.269 1.000 58.953 343 THR A O 1
ATOM 2763 N N . LEU A 1 344 ? -23.655 -48.038 -26.267 1.000 54.789 344 LEU A N 1
ATOM 2764 C CA . LEU A 1 344 ? -23.894 -48.523 -24.917 1.000 52.985 344 LEU A CA 1
ATOM 2765 C C . LEU A 1 344 ? -25.400 -48.601 -24.663 1.000 51.406 344 LEU A C 1
ATOM 2766 O O . LEU A 1 344 ? -26.150 -47.743 -25.108 1.000 51.701 344 LEU A O 1
ATOM 2771 N N . ALA A 1 345 ? -25.824 -49.633 -23.929 1.000 49.994 345 ALA A N 1
ATOM 2772 C CA . ALA A 1 345 ? -27.177 -49.697 -23.408 1.000 49.351 345 ALA A CA 1
ATOM 2773 C C . ALA A 1 345 ? -27.378 -48.543 -22.426 1.000 48.076 345 ALA A C 1
ATOM 2774 O O . ALA A 1 345 ? -26.460 -48.207 -21.683 1.000 51.773 345 ALA A O 1
ATOM 2776 N N . PRO A 1 346 ? -28.563 -47.897 -22.402 1.000 48.607 346 PRO A N 1
ATOM 2777 C CA . PRO A 1 346 ? -28.833 -46.818 -21.448 1.000 47.421 346 PRO A CA 1
ATOM 2778 C C . PRO A 1 346 ? -28.507 -47.203 -20.003 1.000 45.635 346 PRO A C 1
ATOM 2779 O O . PRO A 1 346 ? -28.615 -48.369 -19.622 1.000 41.073 346 PRO A O 1
ATOM 2783 N N . ALA A 1 347 ? -28.092 -46.209 -19.209 1.000 45.652 347 ALA A N 1
ATOM 2784 C CA . ALA A 1 347 ? -27.749 -46.419 -17.809 1.000 46.232 347 ALA A CA 1
ATOM 2785 C C . ALA A 1 347 ? -27.783 -45.083 -17.064 1.000 45.647 347 ALA A C 1
ATOM 2786 O O . ALA A 1 347 ? -27.774 -44.028 -17.698 1.000 47.267 347 ALA A O 1
ATOM 2788 N N . GLU A 1 348 ? -27.837 -45.151 -15.730 1.000 44.167 348 GLU A N 1
ATOM 2789 C CA . GLU A 1 348 ? -27.765 -43.967 -14.893 1.000 48.395 348 GLU A CA 1
ATOM 2790 C C . GLU A 1 348 ? -26.709 -44.179 -13.815 1.000 47.114 348 GLU A C 1
ATOM 2791 O O . GLU A 1 348 ? -26.663 -45.234 -13.180 1.000 45.042 348 GLU A O 1
ATOM 2797 N N . HIS A 1 349 ? -25.870 -43.162 -13.603 1.000 46.982 349 HIS A N 1
ATOM 2798 C CA . HIS A 1 349 ? -24.788 -43.262 -12.639 1.000 47.875 349 HIS A CA 1
ATOM 2799 C C . HIS A 1 349 ? -25.004 -42.219 -11.549 1.000 47.219 349 HIS A C 1
ATOM 2800 O O . HIS A 1 349 ? -25.217 -41.052 -11.856 1.000 45.957 349 HIS A O 1
ATOM 2807 N N . PRO A 1 350 ? -24.952 -42.604 -10.252 1.000 50.155 350 PRO A N 1
ATOM 2808 C CA . PRO A 1 350 ? -25.164 -41.652 -9.159 1.000 51.128 350 PRO A CA 1
ATOM 2809 C C . PRO A 1 350 ? -23.990 -40.691 -8.995 1.000 47.059 350 PRO A C 1
ATOM 2810 O O . PRO A 1 350 ? -22.874 -41.009 -9.389 1.000 44.555 350 PRO A O 1
ATOM 2814 N N . LEU A 1 351 ? -24.274 -39.517 -8.421 1.000 47.469 351 LEU A N 1
ATOM 2815 C CA . LEU A 1 351 ? -23.264 -38.512 -8.121 1.000 47.454 351 LEU A CA 1
ATOM 2816 C C . LEU A 1 351 ? -22.306 -39.063 -7.067 1.000 46.988 351 LEU A C 1
ATOM 2817 O O . LEU A 1 351 ? -22.742 -39.532 -6.022 1.000 44.404 351 LEU A O 1
ATOM 2822 N N . THR A 1 352 ? -21.002 -39.025 -7.366 1.000 51.176 352 THR A N 1
ATOM 2823 C CA . THR A 1 352 ? -19.979 -39.516 -6.455 1.000 53.433 352 THR A CA 1
ATOM 2824 C C . THR A 1 352 ? -19.601 -38.418 -5.464 1.000 54.172 352 THR A C 1
ATOM 2825 O O . THR A 1 352 ? -19.587 -38.651 -4.257 1.000 58.101 352 THR A O 1
ATOM 2829 N N . ALA A 1 353 ? -19.272 -37.233 -5.994 1.000 49.995 353 ALA A N 1
ATOM 2830 C CA . ALA A 1 353 ? -18.797 -36.123 -5.184 1.000 52.286 353 ALA A CA 1
ATOM 2831 C C . ALA A 1 353 ? -18.994 -34.816 -5.947 1.000 50.322 353 ALA A C 1
ATOM 2832 O O . ALA A 1 353 ? -19.232 -34.834 -7.152 1.000 52.873 353 ALA A O 1
ATOM 2834 N N . LYS A 1 354 ? -18.898 -33.693 -5.224 1.000 50.181 354 LYS A N 1
ATOM 2835 C CA . LYS A 1 354 ? -19.073 -32.374 -5.810 1.000 50.137 354 LYS A CA 1
ATOM 2836 C C . LYS A 1 354 ? -18.321 -31.327 -4.987 1.000 50.716 354 LYS A C 1
ATOM 2837 O O . LYS A 1 354 ? -18.266 -31.410 -3.761 1.000 53.972 354 LYS A O 1
ATOM 2843 N N . VAL A 1 355 ? -17.775 -30.327 -5.690 1.000 50.255 355 VAL A N 1
ATOM 2844 C CA . VAL A 1 355 ? -16.946 -29.295 -5.090 1.000 50.073 355 VAL A CA 1
ATOM 2845 C C . VAL A 1 355 ? -17.142 -27.996 -5.870 1.000 54.185 355 VAL A C 1
ATOM 2846 O O . VAL A 1 355 ? -17.265 -28.020 -7.093 1.000 56.232 355 VAL A O 1
ATOM 2850 N N . SER A 1 356 ? -17.164 -26.869 -5.148 1.000 53.107 356 SER A N 1
ATOM 2851 C CA . SER A 1 356 ? -17.349 -25.563 -5.753 1.000 56.032 356 SER A CA 1
ATOM 2852 C C . SER A 1 356 ? -16.043 -25.072 -6.371 1.000 54.149 356 SER A C 1
ATOM 2853 O O . SER A 1 356 ? -14.963 -25.346 -5.857 1.000 54.875 356 SER A O 1
ATOM 2856 N N . LEU A 1 357 ? -16.175 -24.315 -7.469 1.000 51.569 357 LEU A N 1
ATOM 2857 C CA . LEU A 1 357 ? -15.044 -23.704 -8.148 1.000 47.640 357 LEU A CA 1
ATOM 2858 C C . LEU A 1 357 ? -14.210 -22.864 -7.177 1.000 46.672 357 LEU A C 1
ATOM 2859 O O . LEU A 1 357 ? -12.986 -22.877 -7.259 1.000 43.963 357 LEU A O 1
ATOM 2864 N N . PHE A 1 358 ? -14.870 -22.133 -6.269 1.000 46.420 358 PHE A N 1
ATOM 2865 C CA . PHE A 1 358 ? -14.182 -21.193 -5.390 1.000 49.957 358 PHE A CA 1
ATOM 2866 C C . PHE A 1 358 ? -13.269 -21.909 -4.397 1.000 50.822 358 PHE A C 1
ATOM 2867 O O . PHE A 1 358 ? -12.324 -21.311 -3.890 1.000 56.858 358 PHE A O 1
ATOM 2875 N N . ALA A 1 359 ? -13.542 -23.193 -4.141 1.000 52.396 359 ALA A N 1
ATOM 2876 C CA . ALA A 1 359 ? -12.811 -23.954 -3.145 1.000 48.554 359 ALA A CA 1
ATOM 2877 C C . ALA A 1 359 ? -11.522 -24.546 -3.717 1.000 48.415 359 ALA A C 1
ATOM 2878 O O . ALA A 1 359 ? -10.624 -24.889 -2.954 1.000 44.508 359 ALA A O 1
ATOM 2880 N N . VAL A 1 360 ? -11.421 -24.658 -5.050 1.000 48.474 360 VAL A N 1
ATOM 2881 C CA . VAL A 1 360 ? -10.334 -25.395 -5.683 1.000 47.992 360 VAL A CA 1
ATOM 2882 C C . VAL A 1 360 ? -9.601 -24.519 -6.699 1.000 45.463 360 VAL A C 1
ATOM 2883 O O . VAL A 1 360 ? -8.921 -25.033 -7.581 1.000 44.991 360 VAL A O 1
ATOM 2887 N N . LEU A 1 361 ? -9.708 -23.196 -6.549 1.000 49.641 361 LEU A N 1
ATOM 2888 C CA . LEU A 1 361 ? -9.243 -22.253 -7.554 1.000 52.027 361 LEU A CA 1
ATOM 2889 C C . LEU A 1 361 ? -7.755 -22.449 -7.853 1.000 56.829 361 LEU A C 1
ATOM 2890 O O . LEU A 1 361 ? -7.342 -22.330 -9.003 1.000 56.931 361 LEU A O 1
ATOM 2895 N N . ASP A 1 362 ? -6.958 -22.755 -6.823 1.000 56.819 362 ASP A N 1
ATOM 2896 C CA . ASP A 1 362 ? -5.509 -22.776 -6.949 1.000 59.915 362 ASP A CA 1
ATOM 2897 C C . ASP A 1 362 ? -5.027 -24.103 -7.542 1.000 58.524 362 ASP A C 1
ATOM 2898 O O . ASP A 1 362 ? -3.860 -24.218 -7.909 1.000 58.956 362 ASP A O 1
ATOM 2903 N N . GLN A 1 363 ? -5.924 -25.093 -7.658 1.000 57.891 363 GLN A N 1
ATOM 2904 C CA . GLN A 1 363 ? -5.619 -26.319 -8.383 1.000 60.431 363 GLN A CA 1
ATOM 2905 C C . GLN A 1 363 ? -5.860 -26.136 -9.884 1.000 58.226 363 GLN A C 1
ATOM 2906 O O . GLN A 1 363 ? -5.383 -26.936 -10.688 1.000 60.440 363 GLN A O 1
ATOM 2912 N N . LEU A 1 364 ? -6.612 -25.091 -10.253 1.000 53.682 364 LEU A N 1
ATOM 2913 C CA . LEU A 1 364 ? -7.047 -24.889 -11.627 1.000 51.217 364 LEU A CA 1
ATOM 2914 C C . LEU A 1 364 ? -6.139 -23.905 -12.355 1.000 50.666 364 LEU A C 1
ATOM 2915 O O . LEU A 1 364 ? -6.016 -24.000 -13.574 1.000 48.734 364 LEU A O 1
ATOM 2920 N N . ALA A 1 365 ? -5.526 -22.963 -11.621 1.000 51.895 365 A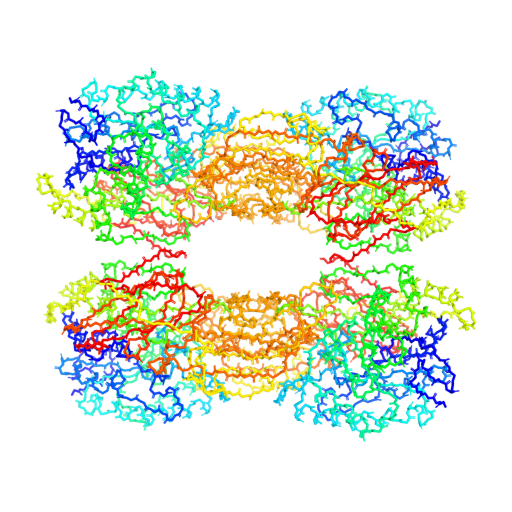LA A N 1
ATOM 2921 C CA . ALA A 1 365 ? -4.791 -21.882 -12.255 1.000 51.715 365 ALA A CA 1
ATOM 2922 C C . ALA A 1 365 ? -3.810 -21.216 -11.291 1.000 54.894 365 ALA A C 1
ATOM 2923 O O . ALA A 1 365 ? -4.076 -21.095 -10.095 1.000 49.583 365 ALA A O 1
ATOM 2925 N N . LYS A 1 366 ? -2.677 -20.777 -11.852 1.000 55.321 366 LYS A N 1
ATOM 2926 C CA . LYS A 1 366 ? -1.764 -19.877 -11.171 1.000 56.635 366 LYS A CA 1
ATOM 2927 C C . LYS A 1 366 ? -2.220 -18.444 -11.440 1.000 55.902 366 LYS A C 1
ATOM 2928 O O . LYS A 1 366 ? -2.179 -17.979 -12.579 1.000 53.271 366 LYS A O 1
ATOM 2934 N N . PRO A 1 367 ? -2.682 -17.703 -10.406 1.000 55.245 367 PRO A N 1
ATOM 2935 C CA . PRO A 1 367 ? -3.202 -16.351 -10.607 1.000 55.072 367 PRO A CA 1
ATOM 2936 C C . PRO A 1 367 ? -2.124 -15.362 -11.037 1.000 53.636 367 PRO A C 1
ATOM 2937 O O . PRO A 1 367 ? -0.993 -15.427 -10.566 1.000 51.591 367 PRO A O 1
ATOM 2941 N N . VAL A 1 368 ? -2.497 -14.461 -11.953 1.000 53.861 368 VAL A N 1
ATOM 2942 C CA . VAL A 1 368 ? -1.641 -13.363 -12.362 1.000 52.007 368 VAL A CA 1
ATOM 2943 C C . VAL A 1 368 ? -2.183 -12.092 -11.716 1.000 53.049 368 VAL A C 1
ATOM 2944 O O . VAL A 1 368 ? -3.332 -11.725 -11.942 1.000 50.518 368 VAL A O 1
ATOM 2948 N N . ALA A 1 369 ? -1.343 -11.451 -10.897 1.000 53.304 369 ALA A N 1
ATOM 2949 C CA . ALA A 1 369 ? -1.692 -10.202 -10.242 1.000 54.366 369 ALA A CA 1
ATOM 2950 C C . ALA A 1 369 ? -1.475 -9.050 -11.216 1.000 54.487 369 ALA A C 1
ATOM 2951 O O . ALA A 1 369 ? -0.496 -9.039 -11.959 1.000 60.080 369 ALA A O 1
ATOM 2953 N N . ALA A 1 370 ? -2.400 -8.088 -11.205 1.000 53.608 370 ALA A N 1
ATOM 2954 C CA . ALA A 1 370 ? -2.268 -6.892 -12.020 1.000 52.252 370 ALA A CA 1
ATOM 2955 C C . ALA A 1 370 ? -3.146 -5.793 -11.439 1.000 49.604 370 ALA A C 1
ATOM 2956 O O . ALA A 1 370 ? -4.175 -6.074 -10.826 1.000 50.814 370 ALA A O 1
ATOM 2958 N N . ALA A 1 371 ? -2.718 -4.544 -11.653 1.000 47.603 371 ALA A N 1
ATOM 2959 C CA . ALA A 1 371 ? -3.478 -3.377 -11.245 1.000 45.482 371 ALA A CA 1
ATOM 2960 C C . ALA A 1 371 ? -4.783 -3.313 -12.033 1.000 42.512 371 ALA A C 1
ATOM 2961 O O . ALA A 1 371 ? -5.823 -2.965 -11.484 1.000 40.996 371 ALA A O 1
ATOM 2963 N N . TYR A 1 372 ? -4.709 -3.648 -13.327 1.000 43.732 372 TYR A N 1
ATOM 2964 C CA . TYR A 1 372 ? -5.862 -3.576 -14.212 1.000 42.067 372 TYR A CA 1
ATOM 2965 C C . TYR A 1 372 ? -5.910 -4.836 -15.071 1.000 41.654 372 TYR A C 1
ATOM 2966 O O . TYR A 1 372 ? -4.878 -5.463 -15.300 1.000 42.311 372 TYR A O 1
ATOM 2975 N N . PRO A 1 373 ? -7.105 -5.248 -15.554 1.000 39.937 373 PRO A N 1
ATOM 2976 C CA . PRO A 1 373 ? -7.277 -6.573 -16.148 1.000 40.530 373 PRO A CA 1
ATOM 2977 C C . PRO A 1 373 ? -6.859 -6.637 -17.613 1.000 42.880 373 PRO A C 1
ATOM 2978 O O . PRO A 1 373 ? -6.922 -5.637 -18.322 1.000 43.771 373 PRO A O 1
ATOM 2982 N N . GLN A 1 374 ? -6.441 -7.833 -18.040 1.000 46.628 374 GLN A N 1
ATOM 2983 C CA . GLN A 1 374 ? -6.136 -8.120 -19.431 1.000 47.022 374 GLN A CA 1
ATOM 2984 C C . GLN A 1 374 ? -7.028 -9.262 -19.901 1.000 45.300 374 GLN A C 1
ATOM 2985 O O . GLN A 1 374 ? -7.529 -10.032 -19.085 1.000 44.982 374 GLN A O 1
ATOM 2991 N N . THR A 1 375 ? -7.213 -9.365 -21.222 1.000 44.207 375 THR A N 1
ATOM 2992 C CA . THR A 1 375 ? -7.958 -10.472 -21.803 1.000 43.463 375 THR A CA 1
ATOM 2993 C C . THR A 1 375 ? -7.090 -11.727 -21.765 1.000 43.441 375 THR A C 1
ATOM 2994 O O . THR A 1 375 ? -5.871 -11.641 -21.620 1.000 45.177 375 THR A O 1
ATOM 2998 N N . GLN A 1 376 ? -7.739 -12.886 -21.913 1.000 42.113 376 GLN A N 1
ATOM 2999 C CA . GLN A 1 376 ? -7.143 -14.172 -21.582 1.000 44.420 376 GLN A CA 1
ATOM 3000 C C . GLN A 1 376 ? -5.916 -14.448 -22.454 1.000 45.599 376 GLN A C 1
ATOM 3001 O O . GLN A 1 376 ? -5.001 -15.144 -22.019 1.000 43.228 376 GLN A O 1
ATOM 3007 N N . GLU A 1 377 ? -5.894 -13.896 -23.673 1.000 45.699 377 GLU A N 1
ATOM 3008 C CA . GLU A 1 377 ? -4.805 -14.144 -24.606 1.000 45.549 377 GLU A CA 1
ATOM 3009 C C . GLU A 1 377 ? -3.483 -13.632 -24.030 1.000 46.560 377 GLU A C 1
ATOM 3010 O O . GLU A 1 377 ? -2.440 -14.255 -24.215 1.000 44.191 377 GLU A O 1
ATOM 3016 N N . PHE A 1 378 ? -3.542 -12.501 -23.315 1.000 45.376 378 PHE A N 1
ATOM 3017 C CA . PHE A 1 378 ? -2.366 -11.905 -22.701 1.000 46.688 378 PHE A CA 1
ATOM 3018 C C . PHE A 1 378 ? -1.988 -12.625 -21.404 1.000 47.206 378 PHE A C 1
ATOM 3019 O O . PHE A 1 378 ? -0.923 -12.359 -20.854 1.000 50.763 378 PHE A O 1
ATOM 3027 N N . LEU A 1 379 ? -2.856 -13.524 -20.919 1.000 47.535 379 LEU A N 1
ATOM 3028 C CA . LEU A 1 379 ? -2.557 -14.359 -19.765 1.000 46.240 379 LEU A CA 1
ATOM 3029 C C . LEU A 1 379 ? -2.068 -15.734 -20.207 1.000 46.333 379 LEU A C 1
ATOM 3030 O O . LEU A 1 379 ? -1.790 -16.586 -19.365 1.000 50.440 379 LEU A O 1
ATOM 3035 N N . GLY A 1 380 ? -1.998 -15.957 -21.524 1.000 43.806 380 GLY A N 1
ATOM 3036 C CA . GLY A 1 380 ? -1.512 -17.217 -22.052 1.000 41.566 380 GLY A CA 1
ATOM 3037 C C . GLY A 1 380 ? -2.612 -18.271 -22.159 1.000 43.054 380 GLY A C 1
ATOM 3038 O O . GLY A 1 380 ? -2.317 -19.456 -22.316 1.000 35.333 380 GLY A O 1
ATOM 3039 N N . GLN A 1 381 ? -3.873 -17.826 -22.097 1.000 45.057 381 GLN A N 1
ATOM 3040 C CA . GLN A 1 381 ? -5.030 -18.704 -22.209 1.000 42.978 381 GLN A CA 1
ATOM 3041 C C . GLN A 1 381 ? -5.744 -18.412 -23.522 1.000 43.958 381 GLN A C 1
ATOM 3042 O O . GLN A 1 381 ? -6.024 -17.258 -23.835 1.000 48.341 381 GLN A O 1
ATOM 3048 N N . TYR A 1 382 ? -6.039 -19.466 -24.288 1.000 44.665 382 TYR A N 1
ATOM 3049 C CA . TYR A 1 382 ? -6.503 -19.298 -25.655 1.000 44.760 382 TYR A CA 1
ATOM 3050 C C . TYR A 1 382 ? -7.901 -19.889 -25.844 1.000 44.116 382 TYR A C 1
ATOM 3051 O O . TYR A 1 382 ? -8.502 -19.686 -26.897 1.000 45.066 382 TYR A O 1
ATOM 3060 N N . THR A 1 383 ? -8.428 -20.572 -24.818 1.000 43.953 383 THR A N 1
ATOM 3061 C CA . THR A 1 383 ? -9.804 -21.045 -24.810 1.000 45.116 383 THR A CA 1
ATOM 3062 C C . THR A 1 383 ? -10.307 -21.105 -23.371 1.000 43.341 383 THR A C 1
ATOM 3063 O O . THR A 1 383 ? -9.507 -21.178 -22.444 1.000 44.221 383 THR A O 1
ATOM 3067 N N . GLY A 1 384 ? -11.633 -21.088 -23.195 1.000 41.449 384 GLY A N 1
ATOM 3068 C CA . GLY A 1 384 ? -12.246 -21.502 -21.939 1.000 40.835 384 GLY A CA 1
ATOM 3069 C C . GLY A 1 384 ? -12.624 -20.331 -21.033 1.000 38.554 384 GLY A C 1
ATOM 3070 O O . GLY A 1 384 ? -13.014 -19.262 -21.504 1.000 37.250 384 GLY A O 1
ATOM 3071 N N . TYR A 1 385 ? -12.501 -20.564 -19.723 1.000 36.789 385 TYR A N 1
ATOM 3072 C CA . TYR A 1 385 ? -13.045 -19.675 -18.713 1.000 37.990 385 TYR A CA 1
ATOM 3073 C C . TYR A 1 385 ? -11.926 -18.919 -17.997 1.000 40.180 385 TYR A C 1
ATOM 3074 O O . TYR A 1 385 ? -10.884 -19.494 -17.694 1.000 40.316 385 TYR A O 1
ATOM 3083 N N . THR A 1 386 ? -12.182 -17.643 -17.683 1.000 39.476 386 THR A N 1
ATOM 3084 C CA . THR A 1 386 ? -11.240 -16.808 -16.956 1.000 43.451 386 THR A CA 1
ATOM 3085 C C . THR A 1 386 ? -11.967 -16.140 -15.791 1.000 43.506 386 THR A C 1
ATOM 3086 O O . THR A 1 386 ? -12.969 -15.456 -16.005 1.000 42.439 386 THR A O 1
ATOM 3090 N N . LEU A 1 387 ? -11.456 -16.352 -14.568 1.000 41.882 387 LEU A N 1
ATOM 3091 C CA . LEU A 1 387 ? -12.015 -15.723 -13.380 1.000 43.463 387 LEU A CA 1
ATOM 3092 C C . LEU A 1 387 ? -11.169 -14.510 -12.998 1.000 43.201 387 LEU A C 1
ATOM 3093 O O . LEU A 1 387 ? -9.960 -14.622 -12.837 1.000 45.899 387 LEU A O 1
ATOM 3098 N N . TYR A 1 388 ? -11.826 -13.355 -12.861 1.000 43.990 388 TYR A N 1
ATOM 3099 C CA . TYR A 1 388 ? -11.197 -12.146 -12.353 1.000 44.509 388 TYR A CA 1
ATOM 3100 C C . TYR A 1 388 ? -11.692 -11.889 -10.932 1.000 45.755 388 TYR A C 1
ATOM 3101 O O . TYR A 1 388 ? -12.899 -11.884 -10.690 1.000 45.780 388 TYR A O 1
ATOM 3110 N N . ARG A 1 389 ? -10.747 -11.662 -10.012 1.000 45.572 389 ARG A N 1
ATOM 3111 C CA . ARG A 1 389 ? -11.054 -11.455 -8.605 1.000 47.059 389 ARG A CA 1
ATOM 3112 C C . ARG A 1 389 ? -10.518 -10.095 -8.166 1.000 43.953 389 ARG A C 1
ATOM 3113 O O . ARG A 1 389 ? -9.372 -9.756 -8.452 1.000 43.586 389 ARG A O 1
ATOM 3121 N N . ALA A 1 390 ? -11.361 -9.325 -7.471 1.000 42.762 390 ALA A N 1
ATOM 3122 C CA . ALA A 1 390 ? -10.955 -8.048 -6.901 1.000 45.899 390 ALA A CA 1
ATOM 3123 C C . ALA A 1 390 ? -11.486 -7.937 -5.472 1.000 47.787 390 ALA A C 1
ATOM 3124 O O . ALA A 1 390 ? -12.325 -8.733 -5.054 1.000 49.493 390 ALA A O 1
ATOM 3126 N N . GLN A 1 391 ? -10.997 -6.928 -4.743 1.000 50.540 391 GLN A N 1
ATOM 3127 C CA . GLN A 1 391 ? -11.416 -6.674 -3.373 1.000 51.012 391 GLN A CA 1
ATOM 3128 C C . GLN A 1 391 ? -11.883 -5.222 -3.266 1.000 50.121 391 GLN A C 1
ATOM 3129 O O . GLN A 1 391 ? -11.305 -4.433 -2.521 1.000 47.333 391 GLN A O 1
ATOM 3135 N N . PRO A 1 392 ? -12.925 -4.810 -4.024 1.000 50.828 392 PRO A N 1
ATOM 3136 C CA . PRO A 1 392 ? -13.350 -3.409 -4.055 1.000 51.283 392 PRO A CA 1
ATOM 3137 C C . PRO A 1 392 ? -13.970 -2.897 -2.757 1.000 53.483 392 PRO A C 1
ATOM 3138 O O . PRO A 1 392 ? -14.722 -3.610 -2.099 1.000 53.018 392 PRO A O 1
ATOM 3142 N N . LEU A 1 393 ? -13.641 -1.641 -2.430 1.000 56.312 393 LEU A N 1
ATOM 3143 C CA . LEU A 1 393 ? -14.256 -0.893 -1.346 1.000 51.969 393 LEU A CA 1
ATOM 3144 C C . LEU A 1 393 ? -15.671 -0.498 -1.757 1.000 52.561 393 LEU A C 1
ATOM 3145 O O . LEU A 1 393 ? -15.862 0.119 -2.807 1.000 49.949 393 LEU A O 1
ATOM 3150 N N . ILE A 1 394 ? -16.661 -0.868 -0.934 1.000 52.108 394 ILE A N 1
ATOM 3151 C CA . ILE A 1 394 ? -18.037 -0.450 -1.151 1.000 49.345 394 ILE A CA 1
ATOM 3152 C C . ILE A 1 394 ? -18.405 0.587 -0.089 1.000 48.715 394 ILE A C 1
ATOM 3153 O O . ILE A 1 394 ? -18.160 0.371 1.094 1.000 47.562 394 ILE A O 1
ATOM 3158 N N . SER A 1 395 ? -19.006 1.703 -0.525 1.000 48.428 395 SER A N 1
ATOM 3159 C CA . SER A 1 395 ? -19.293 2.842 0.335 1.000 48.589 395 SER A CA 1
ATOM 3160 C C . SER A 1 395 ? -20.452 3.657 -0.241 1.000 49.862 395 SER A C 1
ATOM 3161 O O . SER A 1 395 ? -20.892 3.406 -1.360 1.000 53.222 395 SER A O 1
ATOM 3164 N N . GLY A 1 396 ? -20.918 4.647 0.534 1.000 48.979 396 GLY A N 1
ATOM 3165 C CA . GLY A 1 396 ? -22.168 5.337 0.268 1.000 46.334 396 GLY A CA 1
ATOM 3166 C C . GLY A 1 396 ? -22.177 6.075 -1.069 1.000 47.344 396 GLY A C 1
ATOM 3167 O O . GLY A 1 396 ? -21.144 6.554 -1.538 1.000 43.221 396 GLY A O 1
ATOM 3168 N N . THR A 1 397 ? -23.383 6.195 -1.639 1.000 47.341 397 THR A N 1
ATOM 3169 C CA . THR A 1 397 ? -23.593 6.706 -2.981 1.000 49.672 397 THR A CA 1
ATOM 3170 C C . THR A 1 397 ? -24.267 8.072 -2.905 1.000 53.721 397 THR A C 1
ATOM 3171 O O . THR A 1 397 ? -24.723 8.486 -1.841 1.000 52.406 397 THR A O 1
ATOM 3175 N N . ASP A 1 398 ? -24.343 8.756 -4.052 1.000 54.228 398 ASP A N 1
ATOM 3176 C CA . ASP A 1 398 ? -24.907 10.093 -4.128 1.000 59.030 398 ASP A CA 1
ATOM 3177 C C . ASP A 1 398 ? -26.326 10.089 -3.565 1.000 59.275 398 ASP A C 1
ATOM 3178 O O . ASP A 1 398 ? -26.651 10.896 -2.694 1.000 59.163 398 ASP A O 1
ATOM 3183 N N . LYS A 1 399 ? -27.153 9.170 -4.078 1.000 60.363 399 LYS A N 1
ATOM 3184 C CA . LYS A 1 399 ? -28.578 9.169 -3.805 1.000 64.830 399 LYS A CA 1
ATOM 3185 C C . LYS A 1 399 ? -28.916 8.271 -2.620 1.000 61.879 399 LYS A C 1
ATOM 3186 O O . LYS A 1 399 ? -30.078 8.180 -2.237 1.000 65.330 399 LYS A O 1
ATOM 3192 N N . GLY A 1 400 ? -27.912 7.580 -2.075 1.000 60.976 400 GLY A N 1
ATOM 3193 C CA . GLY A 1 400 ? -28.122 6.671 -0.958 1.000 61.319 400 GLY A CA 1
ATOM 3194 C C . GLY A 1 400 ? -28.553 5.273 -1.403 1.000 61.858 400 GLY A C 1
ATOM 3195 O O . GLY A 1 400 ? -28.579 4.357 -0.590 1.000 60.325 400 GLY A O 1
ATOM 3196 N N . THR A 1 401 ? -28.894 5.120 -2.692 1.000 64.674 401 THR A N 1
ATOM 3197 C CA . THR A 1 401 ? -29.337 3.853 -3.255 1.000 66.433 401 THR A CA 1
ATOM 3198 C C . THR A 1 401 ? -28.144 2.905 -3.374 1.000 67.191 401 THR A C 1
ATOM 3199 O O . THR A 1 401 ? -27.001 3.323 -3.203 1.000 74.473 401 THR A O 1
ATOM 3203 N N . PRO A 1 402 ? -28.365 1.596 -3.645 1.000 66.261 402 PRO A N 1
ATOM 3204 C CA . PRO A 1 402 ? -27.260 0.646 -3.795 1.000 63.511 402 PRO A CA 1
ATOM 3205 C C . PRO A 1 402 ? -26.248 1.055 -4.865 1.000 61.307 402 PRO A C 1
ATOM 3206 O O . PRO A 1 402 ? -26.624 1.589 -5.909 1.000 61.223 402 PRO A O 1
ATOM 3210 N N . ALA A 1 403 ? -24.968 0.786 -4.587 1.000 57.370 403 ALA A N 1
ATOM 3211 C CA . ALA A 1 403 ? -23.889 1.100 -5.507 1.000 57.472 403 ALA A CA 1
ATOM 3212 C C . ALA A 1 403 ? -23.988 0.202 -6.740 1.000 54.778 403 ALA A C 1
ATOM 3213 O O . ALA A 1 403 ? -24.257 -0.992 -6.629 1.000 52.704 403 ALA A O 1
ATOM 3215 N N . LYS A 1 404 ? -23.747 0.790 -7.912 1.000 53.536 404 LYS A N 1
ATOM 3216 C CA . LYS A 1 404 ? -23.914 0.093 -9.175 1.000 51.642 404 LYS A CA 1
ATOM 3217 C C . LYS A 1 404 ? -22.580 -0.523 -9.588 1.000 50.362 404 LYS A C 1
ATOM 3218 O O . LYS A 1 404 ? -21.538 0.126 -9.510 1.000 47.471 404 LYS A O 1
ATOM 3224 N N . LEU A 1 405 ? -22.635 -1.803 -9.982 1.000 47.307 405 LEU A N 1
ATOM 3225 C CA . LEU A 1 405 ? -21.511 -2.501 -10.581 1.000 45.356 405 LEU A CA 1
ATOM 3226 C C . LEU A 1 405 ? -21.727 -2.553 -12.092 1.000 43.383 405 LEU A C 1
ATOM 3227 O O . LEU A 1 405 ? -22.829 -2.838 -12.549 1.000 39.742 405 LEU A O 1
ATOM 3232 N N . ARG A 1 406 ? -20.679 -2.228 -12.857 1.000 44.640 406 ARG A N 1
ATOM 3233 C CA . ARG A 1 406 ? -20.729 -2.294 -14.309 1.000 46.557 406 ARG A CA 1
ATOM 3234 C C . ARG A 1 406 ? -19.450 -2.959 -14.803 1.000 46.283 406 ARG A C 1
ATOM 3235 O O . ARG A 1 406 ? -18.359 -2.585 -14.371 1.000 42.323 406 ARG A O 1
ATOM 3243 N N . VAL A 1 407 ? -19.603 -3.949 -15.698 1.000 40.559 407 VAL A N 1
ATOM 3244 C CA . VAL A 1 407 ? -18.467 -4.558 -16.366 1.000 39.825 407 VAL A CA 1
ATOM 3245 C C . VAL A 1 407 ? -18.276 -3.851 -17.704 1.000 40.548 407 VAL A C 1
ATOM 3246 O O . VAL A 1 407 ? -19.196 -3.821 -18.519 1.000 40.274 407 VAL A O 1
ATOM 3250 N N . ILE A 1 408 ? -17.085 -3.272 -17.913 1.000 41.106 408 ILE A N 1
ATOM 3251 C CA . ILE A 1 408 ? -16.836 -2.465 -19.097 1.000 41.773 408 ILE A CA 1
ATOM 3252 C C . ILE A 1 408 ? -15.973 -3.256 -20.077 1.000 44.132 408 ILE A C 1
ATOM 3253 O O . ILE A 1 408 ? -14.816 -3.543 -19.782 1.000 40.038 408 ILE A O 1
ATOM 3258 N N . ASP A 1 409 ? -16.562 -3.587 -21.238 1.000 45.107 409 ASP A N 1
ATOM 3259 C CA . ASP A 1 409 ? -15.849 -4.150 -22.377 1.000 46.578 409 ASP A CA 1
ATOM 3260 C C . ASP A 1 409 ? -15.356 -5.550 -22.025 1.000 47.749 409 ASP A C 1
ATOM 3261 O O . ASP A 1 409 ? -14.174 -5.759 -21.746 1.000 45.811 409 ASP A O 1
ATOM 3266 N N . ALA A 1 410 ? -16.293 -6.500 -22.029 1.000 48.250 410 ALA A N 1
ATOM 3267 C CA . ALA A 1 410 ? -15.973 -7.887 -21.743 1.000 46.249 410 ALA A CA 1
ATOM 3268 C C . ALA A 1 410 ? -16.794 -8.785 -22.658 1.000 43.804 410 ALA A C 1
ATOM 3269 O O . ALA A 1 410 ? -17.862 -8.394 -23.125 1.000 45.761 410 ALA A O 1
ATOM 3271 N N . ARG A 1 411 ? -16.266 -9.984 -22.904 1.000 41.526 411 ARG A N 1
ATOM 3272 C CA . ARG A 1 411 ? -16.877 -10.956 -23.793 1.000 41.183 411 ARG A CA 1
ATOM 3273 C C . ARG A 1 411 ? -16.461 -12.352 -23.335 1.000 39.743 411 ARG A C 1
ATOM 3274 O O . ARG A 1 411 ? -15.325 -12.531 -22.909 1.000 42.960 411 ARG A O 1
ATOM 3282 N N . ASP A 1 412 ? -17.344 -13.350 -23.453 1.000 41.942 412 ASP A N 1
ATOM 3283 C CA . ASP A 1 412 ? -18.632 -13.261 -24.125 1.000 42.227 412 ASP A CA 1
ATOM 3284 C C . ASP A 1 412 ? -19.773 -13.234 -23.109 1.000 39.795 412 ASP A C 1
ATOM 3285 O O . ASP A 1 412 ? -20.832 -12.672 -23.380 1.000 41.622 412 ASP A O 1
ATOM 3290 N N . ARG A 1 413 ? -19.571 -13.894 -21.967 1.000 36.743 413 ARG A N 1
ATOM 3291 C CA . ARG A 1 413 ? -20.598 -14.042 -20.951 1.000 35.720 413 ARG A CA 1
ATOM 3292 C C . ARG A 1 413 ? -19.937 -13.917 -19.581 1.000 35.682 413 ARG A C 1
ATOM 3293 O O . ARG A 1 413 ? -18.921 -14.563 -19.338 1.000 36.814 413 ARG A O 1
ATOM 3301 N N . ILE A 1 414 ? -20.513 -13.082 -18.705 1.000 35.317 414 ILE A N 1
ATOM 3302 C CA . ILE A 1 414 ? -19.937 -12.831 -17.395 1.000 35.392 414 ILE A CA 1
ATOM 3303 C C . ILE A 1 414 ? -20.941 -13.227 -16.315 1.000 34.888 414 ILE A C 1
ATOM 3304 O O . ILE A 1 414 ? -22.137 -13.001 -16.462 1.000 35.516 414 ILE A O 1
ATOM 3309 N N . GLN A 1 415 ? -20.427 -13.825 -15.236 1.000 35.305 415 GLN A N 1
ATOM 3310 C CA . GLN A 1 415 ? -21.190 -14.076 -14.024 1.000 37.138 415 GLN A CA 1
ATOM 3311 C C . GLN A 1 415 ? -20.516 -13.343 -12.866 1.000 37.795 415 GLN A C 1
ATOM 3312 O O . GLN A 1 415 ? -19.311 -13.488 -12.662 1.000 35.629 415 GLN A O 1
ATOM 3318 N N . ALA A 1 416 ? -21.303 -12.559 -12.117 1.000 39.732 416 ALA A N 1
ATOM 3319 C CA . ALA A 1 416 ? -20.777 -11.712 -11.056 1.000 40.282 416 ALA A CA 1
ATOM 3320 C C . ALA A 1 416 ? -21.204 -12.239 -9.688 1.000 43.399 416 ALA A C 1
ATOM 3321 O O . ALA A 1 416 ? -22.376 -12.569 -9.482 1.000 44.741 416 ALA A O 1
ATOM 3323 N N . TYR A 1 417 ? -20.234 -12.297 -8.762 1.000 42.539 417 TYR A N 1
ATOM 3324 C CA . TYR A 1 417 ? -20.467 -12.721 -7.391 1.000 45.759 417 TYR A CA 1
ATOM 3325 C C . TYR A 1 417 ? -19.836 -11.715 -6.429 1.000 48.747 417 TYR A C 1
ATOM 3326 O O . TYR A 1 417 ? -18.769 -11.164 -6.712 1.000 49.057 417 TYR A O 1
ATOM 3335 N N . LEU A 1 418 ? -20.511 -11.487 -5.292 1.000 49.854 418 LEU A N 1
ATOM 3336 C CA . LEU A 1 418 ? -19.941 -10.738 -4.182 1.000 51.036 418 LEU A CA 1
ATOM 3337 C C . LEU A 1 418 ? -19.911 -11.646 -2.949 1.000 52.954 418 LEU A C 1
ATOM 3338 O O . LEU A 1 418 ? -20.940 -12.196 -2.560 1.000 50.292 418 LEU A O 1
ATOM 3343 N N . ASP A 1 419 ? -18.712 -11.814 -2.370 1.000 55.103 419 ASP A N 1
ATOM 3344 C CA . ASP A 1 419 ? -18.474 -12.741 -1.271 1.000 56.055 419 ASP A CA 1
ATOM 3345 C C . ASP A 1 419 ? -19.011 -14.125 -1.639 1.000 60.428 419 ASP A C 1
ATOM 3346 O O . ASP A 1 419 ? -19.625 -14.790 -0.808 1.000 62.902 419 ASP A O 1
ATOM 3351 N N . GLN A 1 420 ? -18.784 -14.526 -2.900 1.000 57.379 420 GLN A N 1
ATOM 3352 C CA . GLN A 1 420 ? -19.121 -15.845 -3.416 1.000 53.636 420 GLN A CA 1
ATOM 3353 C C . GLN A 1 420 ? -20.634 -16.076 -3.408 1.000 52.277 420 GLN A C 1
ATOM 3354 O O . GLN A 1 420 ? -21.075 -17.220 -3.333 1.000 56.993 420 GLN A O 1
ATOM 3360 N N . HIS A 1 421 ? -21.421 -14.996 -3.524 1.000 51.907 421 HIS A N 1
ATOM 3361 C CA . HIS A 1 421 ? -22.863 -15.087 -3.708 1.000 53.366 421 HIS A CA 1
ATOM 3362 C C . HIS A 1 421 ? -23.242 -14.433 -5.033 1.000 53.726 421 HIS A C 1
ATOM 3363 O O . HIS A 1 421 ? -22.823 -13.313 -5.311 1.000 50.293 421 HIS A O 1
ATOM 3370 N N . TRP A 1 422 ? -24.063 -15.136 -5.825 1.000 52.434 422 TRP A N 1
ATOM 3371 C CA . TRP A 1 422 ? -24.431 -14.715 -7.168 1.000 48.986 422 TRP A CA 1
ATOM 3372 C C . TRP A 1 422 ? -25.171 -13.382 -7.138 1.000 48.226 422 TRP A C 1
ATOM 3373 O O . TRP A 1 422 ? -26.069 -13.197 -6.316 1.000 48.825 422 TRP A O 1
ATOM 3384 N N . LEU A 1 423 ? -24.789 -12.483 -8.063 1.000 46.973 423 LEU A N 1
ATOM 3385 C CA . LEU A 1 423 ? -25.436 -11.193 -8.249 1.000 46.486 423 LEU A CA 1
ATOM 3386 C C . LEU A 1 423 ? -26.167 -11.147 -9.590 1.000 45.482 423 LEU A C 1
ATOM 3387 O O . LEU A 1 423 ? -27.308 -10.701 -9.649 1.000 47.187 423 LEU A O 1
ATOM 3392 N N . ALA A 1 424 ? -25.481 -11.546 -10.673 1.000 43.708 424 ALA A N 1
ATOM 3393 C CA . ALA A 1 424 ? -26.007 -11.357 -12.016 1.000 42.585 424 ALA A CA 1
ATOM 3394 C C . ALA A 1 424 ? -25.203 -12.137 -13.058 1.000 42.281 424 ALA A C 1
ATOM 3395 O O . ALA A 1 424 ? -24.027 -12.438 -12.863 1.000 38.698 424 ALA A O 1
ATOM 3397 N N . THR A 1 425 ? -25.881 -12.425 -14.175 1.000 42.928 425 THR A N 1
ATOM 3398 C CA . THR A 1 425 ? -25.310 -13.063 -15.349 1.000 42.622 425 THR A CA 1
ATOM 3399 C C . THR A 1 425 ? -25.646 -12.189 -16.554 1.000 42.500 425 THR A C 1
ATOM 3400 O O . THR A 1 425 ? -26.807 -11.819 -16.741 1.000 40.239 425 THR A O 1
ATOM 3404 N N . GLN A 1 426 ? -24.628 -11.835 -17.349 1.000 42.419 426 GLN A N 1
ATOM 3405 C CA . GLN A 1 426 ? -24.823 -10.956 -18.493 1.000 41.212 426 GLN A CA 1
ATOM 3406 C C . GLN A 1 426 ? -24.188 -11.590 -19.728 1.000 42.477 426 GLN A C 1
ATOM 3407 O O . GLN A 1 426 ? -23.029 -12.004 -19.676 1.000 40.383 426 GLN A O 1
ATOM 3413 N N . TYR A 1 427 ? -24.971 -11.650 -20.823 1.000 43.261 427 TYR A N 1
ATOM 3414 C CA . TYR A 1 427 ? -24.514 -12.211 -22.086 1.000 41.490 427 TYR A CA 1
ATOM 3415 C C . TYR A 1 427 ? -24.359 -11.119 -23.142 1.000 40.978 427 TYR A C 1
ATOM 3416 O O . TYR A 1 427 ? -25.285 -10.354 -23.400 1.000 43.394 427 TYR A O 1
ATOM 3425 N N . GLN A 1 428 ? -23.165 -11.077 -23.742 1.000 41.809 428 GLN A N 1
ATOM 3426 C CA . GLN A 1 428 ? -22.838 -10.251 -24.894 1.000 41.753 428 GLN A CA 1
ATOM 3427 C C . GLN A 1 428 ? -23.293 -8.809 -24.658 1.000 42.961 428 GLN A C 1
ATOM 3428 O O . GLN A 1 428 ? -22.678 -8.111 -23.852 1.000 42.413 428 GLN A O 1
ATOM 3434 N N . GLU A 1 429 ? -24.358 -8.363 -25.350 1.000 44.778 429 GLU A N 1
ATOM 3435 C CA . GLU A 1 429 ? -24.720 -6.951 -25.412 1.000 45.751 429 GLU A CA 1
ATOM 3436 C C . GLU A 1 429 ? -25.177 -6.436 -24.046 1.000 44.442 429 GLU A C 1
ATOM 3437 O O . GLU A 1 429 ? -25.073 -5.244 -23.777 1.000 43.980 429 GLU A O 1
ATOM 3443 N N . ALA A 1 430 ? -25.715 -7.334 -23.211 1.000 44.505 430 ALA A N 1
ATOM 3444 C CA . ALA A 1 430 ? -26.222 -6.981 -21.894 1.000 42.908 430 ALA A CA 1
ATOM 3445 C C . ALA A 1 430 ? -25.076 -6.630 -20.942 1.000 41.809 430 ALA A C 1
ATOM 3446 O O . ALA A 1 430 ? -25.287 -5.911 -19.967 1.000 43.558 430 ALA A O 1
ATOM 3448 N N . ILE A 1 431 ? -23.872 -7.154 -21.211 1.000 40.898 431 ILE A N 1
ATOM 3449 C CA . ILE A 1 431 ? -22.691 -6.830 -20.419 1.000 40.292 431 ILE A CA 1
ATOM 3450 C C . ILE A 1 431 ? -22.504 -5.317 -20.447 1.000 41.886 431 ILE A C 1
ATOM 3451 O O . ILE A 1 431 ? -22.454 -4.727 -21.525 1.000 43.601 431 ILE A O 1
ATOM 3456 N N . GLY A 1 432 ? -22.426 -4.705 -19.259 1.000 44.041 432 GLY A N 1
ATOM 3457 C CA . GLY A 1 432 ? -22.340 -3.261 -19.124 1.000 42.801 432 GLY A CA 1
ATOM 3458 C C . GLY A 1 432 ? -23.582 -2.658 -18.468 1.000 44.366 432 GLY A C 1
ATOM 3459 O O . GLY A 1 432 ? -23.544 -1.505 -18.031 1.000 43.074 432 GLY A O 1
ATOM 3460 N N . ASP A 1 433 ? -24.677 -3.430 -18.424 1.000 41.878 433 ASP A N 1
ATOM 3461 C CA . ASP A 1 433 ? -25.875 -3.029 -17.698 1.000 42.769 433 ASP A CA 1
ATOM 3462 C C . ASP A 1 433 ? -25.595 -3.011 -16.192 1.000 43.940 433 ASP A C 1
ATOM 3463 O O . ASP A 1 433 ? -24.743 -3.759 -15.705 1.000 44.212 433 ASP A O 1
ATOM 3468 N N . ASP A 1 434 ? -26.335 -2.167 -15.460 1.000 44.603 434 ASP A N 1
ATOM 3469 C CA . ASP A 1 434 ? -26.092 -1.971 -14.041 1.000 46.372 434 ASP A CA 1
ATOM 3470 C C . ASP A 1 434 ? -26.426 -3.243 -13.263 1.000 49.566 434 ASP A C 1
ATOM 3471 O O . ASP A 1 434 ? -27.453 -3.874 -13.504 1.000 49.593 434 ASP A O 1
ATOM 3476 N N . ILE A 1 435 ? -25.523 -3.604 -12.342 1.000 46.222 435 ILE A N 1
ATOM 3477 C CA . ILE A 1 435 ? -25.742 -4.669 -11.380 1.000 45.084 435 ILE A CA 1
ATOM 3478 C C . ILE A 1 435 ? -25.731 -4.049 -9.983 1.000 48.387 435 ILE A C 1
ATOM 3479 O O . ILE A 1 435 ? -24.740 -3.432 -9.593 1.000 42.993 435 ILE A O 1
ATOM 3484 N N . LEU A 1 436 ? -26.842 -4.195 -9.250 1.000 49.396 436 LEU A N 1
ATOM 3485 C CA . LEU A 1 436 ? -26.996 -3.582 -7.938 1.000 52.315 436 LEU A CA 1
ATOM 3486 C C . LEU A 1 436 ? -26.230 -4.395 -6.899 1.000 53.702 436 LEU A C 1
ATOM 3487 O O . LEU A 1 436 ? -26.502 -5.576 -6.727 1.000 54.565 436 LEU A O 1
ATOM 3492 N N . LEU A 1 437 ? -25.274 -3.749 -6.223 1.000 54.364 437 LEU A N 1
ATOM 3493 C CA . LEU A 1 437 ? -24.494 -4.399 -5.183 1.000 54.895 437 LEU A CA 1
ATOM 3494 C C . LEU A 1 437 ? -25.300 -4.439 -3.890 1.000 56.731 437 LEU A C 1
ATOM 3495 O O . LEU A 1 437 ? -26.110 -3.553 -3.635 1.000 50.491 437 LEU A O 1
ATOM 3500 N N . PRO A 1 438 ? -25.111 -5.475 -3.039 1.000 61.946 438 PRO A N 1
ATOM 3501 C CA . PRO A 1 438 ? -25.661 -5.474 -1.685 1.000 65.322 438 PRO A CA 1
ATOM 3502 C C . PRO A 1 438 ? -25.272 -4.208 -0.927 1.000 72.954 438 PRO A C 1
ATOM 3503 O O . PRO A 1 438 ? -24.171 -3.686 -1.107 1.000 69.301 438 PRO A O 1
ATOM 3507 N N . GLN A 1 439 ? -26.207 -3.716 -0.107 1.000 78.368 439 GLN A N 1
ATOM 3508 C CA . GLN A 1 439 ? -26.009 -2.480 0.629 1.000 78.541 439 GLN A CA 1
ATOM 3509 C C . GLN A 1 439 ? -25.152 -2.811 1.846 1.000 74.386 439 GLN A C 1
ATOM 3510 O O . GLN A 1 439 ? -25.681 -3.109 2.917 1.000 72.733 439 GLN A O 1
ATOM 3516 N N . VAL A 1 440 ? -23.826 -2.791 1.648 1.000 72.149 440 VAL A N 1
ATOM 3517 C CA . VAL A 1 440 ? -22.877 -3.237 2.659 1.000 68.934 440 VAL A CA 1
ATOM 3518 C C . VAL A 1 440 ? -21.756 -2.202 2.758 1.000 65.940 440 VAL A C 1
ATOM 3519 O O . VAL A 1 440 ? -21.846 -1.149 2.132 1.000 65.003 440 VAL A O 1
ATOM 3523 N N . GLU A 1 441 ? -20.717 -2.506 3.551 1.000 63.212 441 GLU A N 1
ATOM 3524 C CA . GLU A 1 441 ? -19.668 -1.544 3.860 1.000 61.116 441 GLU A CA 1
ATOM 3525 C C . GLU A 1 441 ? -18.315 -2.254 3.894 1.000 57.847 441 GLU A C 1
ATOM 3526 O O . GLU A 1 441 ? -18.242 -3.440 4.200 1.000 55.352 441 GLU A O 1
ATOM 3532 N N . GLY A 1 442 ? -17.253 -1.508 3.566 1.000 56.550 442 GLY A N 1
ATOM 3533 C CA . GLY A 1 442 ? -15.893 -2.015 3.627 1.000 54.005 442 GLY A CA 1
ATOM 3534 C C . GLY A 1 442 ? -15.497 -2.728 2.339 1.000 55.527 442 GLY A C 1
ATOM 3535 O O . GLY A 1 442 ? -16.185 -2.628 1.324 1.000 51.302 442 GLY A O 1
ATOM 3536 N N . HIS A 1 443 ? -14.360 -3.437 2.403 1.000 53.106 443 HIS A N 1
ATOM 3537 C CA . HIS A 1 443 ? -13.858 -4.219 1.286 1.000 56.548 443 HIS A CA 1
ATOM 3538 C C . HIS A 1 443 ? -14.607 -5.550 1.220 1.000 58.543 443 HIS A C 1
ATOM 3539 O O . HIS A 1 443 ? -14.945 -6.131 2.252 1.000 61.608 443 HIS A O 1
ATOM 3546 N N . HIS A 1 444 ? -14.859 -6.020 -0.009 1.000 55.411 444 HIS A N 1
ATOM 3547 C CA . HIS A 1 444 ? -15.590 -7.255 -0.258 1.000 53.539 444 HIS A CA 1
ATOM 3548 C C . HIS A 1 444 ? -14.986 -7.959 -1.471 1.000 50.337 444 HIS A C 1
ATOM 3549 O O . HIS A 1 444 ? -14.382 -7.319 -2.320 1.000 46.849 444 HIS A O 1
ATOM 3556 N N . GLN A 1 445 ? -15.150 -9.284 -1.535 1.000 51.291 445 GLN A N 1
ATOM 3557 C CA . GLN A 1 445 ? -14.598 -10.085 -2.616 1.000 51.166 445 GLN A CA 1
ATOM 3558 C C . GLN A 1 445 ? -15.549 -10.060 -3.810 1.000 46.833 445 GLN A C 1
ATOM 3559 O O . GLN A 1 445 ? -16.677 -10.537 -3.714 1.000 45.801 445 GLN A O 1
ATOM 3565 N N . LEU A 1 446 ? -15.072 -9.505 -4.929 1.000 45.178 446 LEU A N 1
ATOM 3566 C CA . LEU A 1 446 ? -15.808 -9.510 -6.183 1.000 44.411 446 LEU A CA 1
ATOM 3567 C C . LEU A 1 446 ? -15.212 -10.568 -7.102 1.000 44.178 446 LEU A C 1
ATOM 3568 O O . LEU A 1 446 ? -14.013 -10.556 -7.360 1.000 47.254 446 LEU A O 1
ATOM 3573 N N . ASP A 1 447 ? -16.062 -11.480 -7.585 1.000 47.314 447 ASP A N 1
ATOM 3574 C CA . ASP A 1 447 ? -15.641 -12.524 -8.507 1.000 47.954 447 ASP A CA 1
ATOM 3575 C C . ASP A 1 447 ? -16.416 -12.375 -9.814 1.000 45.385 447 ASP A C 1
ATOM 3576 O O . ASP A 1 447 ? -17.639 -12.252 -9.801 1.000 46.259 447 ASP A O 1
ATOM 3581 N N . LEU A 1 448 ? -15.687 -12.385 -10.936 1.000 42.160 448 LEU A N 1
ATOM 3582 C CA . LEU A 1 448 ? -16.287 -12.327 -12.259 1.000 43.546 448 LEU A CA 1
ATOM 3583 C C . LEU A 1 448 ? -15.770 -13.502 -13.081 1.000 43.296 448 LEU A C 1
ATOM 3584 O O . LEU A 1 448 ? -14.610 -13.510 -13.480 1.000 48.489 448 LEU A O 1
ATOM 3589 N N . LEU A 1 449 ? -16.626 -14.507 -13.287 1.000 43.807 449 LEU A N 1
ATOM 3590 C CA . LEU A 1 449 ? -16.285 -15.641 -14.134 1.000 45.210 449 LEU A CA 1
ATOM 3591 C C . LEU A 1 449 ? -16.704 -15.310 -15.563 1.000 40.598 449 LEU A C 1
ATOM 3592 O O . LEU A 1 449 ? -17.881 -15.087 -15.817 1.000 41.463 449 LEU A O 1
ATOM 3597 N N . VAL A 1 450 ? -15.724 -15.254 -16.471 1.000 40.869 450 VAL A N 1
ATOM 3598 C CA . VAL A 1 450 ? -15.947 -14.835 -17.846 1.000 39.331 450 VAL A CA 1
ATOM 3599 C C . VAL A 1 450 ? -15.727 -16.037 -18.758 1.000 38.098 450 VAL A C 1
ATOM 3600 O O . VAL A 1 450 ? -14.716 -16.729 -18.659 1.000 34.998 450 VAL A O 1
ATOM 3604 N N . GLU A 1 451 ? -16.693 -16.289 -19.650 1.000 38.216 451 GLU A N 1
ATOM 3605 C CA . GLU A 1 451 ? -16.606 -17.422 -20.556 1.000 35.271 451 GLU A CA 1
ATOM 3606 C C . GLU A 1 451 ? -16.331 -16.928 -21.972 1.000 35.456 451 GLU A C 1
ATOM 3607 O O . GLU A 1 451 ? -17.042 -16.064 -22.481 1.000 35.580 451 GLU A O 1
ATOM 3613 N N . ASN A 1 452 ? -15.290 -17.503 -22.586 1.000 37.511 452 ASN A N 1
ATOM 3614 C CA . ASN A 1 452 ? -15.058 -17.432 -24.019 1.000 38.205 452 ASN A CA 1
ATOM 3615 C C . ASN A 1 452 ? -15.936 -18.491 -24.681 1.000 37.743 452 ASN A C 1
ATOM 3616 O O . ASN A 1 452 ? -15.730 -19.683 -24.470 1.000 36.503 452 ASN A O 1
ATOM 3621 N N . MET A 1 453 ? -16.916 -18.043 -25.470 1.000 37.860 453 MET A N 1
ATOM 3622 C CA . MET A 1 453 ? -17.850 -18.950 -26.122 1.000 38.679 453 MET A CA 1
ATOM 3623 C C . MET A 1 453 ? -17.448 -19.174 -27.580 1.000 37.660 453 MET A C 1
ATOM 3624 O O . MET A 1 453 ? -18.156 -19.850 -28.315 1.000 38.120 453 MET A O 1
ATOM 3629 N N . SER A 1 454 ? -16.302 -18.590 -27.958 1.000 40.218 454 SER A N 1
ATOM 3630 C CA . SER A 1 454 ? -15.521 -18.891 -29.154 1.000 41.638 454 SER A CA 1
ATOM 3631 C C . SER A 1 454 ? -15.512 -17.675 -30.080 1.000 38.927 454 SER A C 1
ATOM 3632 O O . SER A 1 454 ? -16.463 -16.896 -30.124 1.000 35.824 454 SER A O 1
ATOM 3635 N N . ARG A 1 455 ? -14.407 -17.529 -30.816 1.000 35.545 455 ARG A N 1
ATOM 3636 C CA . ARG A 1 455 ? -14.177 -16.361 -31.646 1.000 35.194 455 ARG A CA 1
ATOM 3637 C C . ARG A 1 455 ? -14.792 -16.585 -33.024 1.000 35.938 455 ARG A C 1
ATOM 3638 O O . ARG A 1 455 ? -14.787 -17.696 -33.547 1.000 34.312 455 ARG A O 1
ATOM 3646 N N . VAL A 1 456 ? -15.305 -15.498 -33.606 1.000 37.667 456 VAL A N 1
ATOM 3647 C CA . VAL A 1 456 ? -15.987 -15.531 -34.889 1.000 36.911 456 VAL A CA 1
ATOM 3648 C C . VAL A 1 456 ? -15.042 -16.118 -35.935 1.000 39.514 456 VAL A C 1
ATOM 3649 O O . VAL A 1 456 ? -13.854 -15.785 -35.956 1.000 39.578 456 VAL A O 1
ATOM 3653 N N . ASN A 1 457 ? -15.589 -16.977 -36.807 1.000 37.136 457 ASN A N 1
ATOM 3654 C CA . ASN A 1 457 ? -14.773 -17.771 -37.713 1.000 37.157 457 ASN A CA 1
ATOM 3655 C C . ASN A 1 457 ? -15.004 -17.375 -39.169 1.000 36.334 457 ASN A C 1
ATOM 3656 O O . ASN A 1 457 ? -14.421 -17.997 -40.054 1.000 39.995 457 ASN A O 1
ATOM 3661 N N . TYR A 1 458 ? -15.836 -16.352 -39.419 1.000 35.251 458 TYR A N 1
ATOM 3662 C CA . TYR A 1 458 ? -16.137 -15.941 -40.782 1.000 35.328 458 TYR A CA 1
ATOM 3663 C C . TYR A 1 458 ? -16.645 -14.502 -40.815 1.000 31.949 458 TYR A C 1
ATOM 3664 O O . TYR A 1 458 ? -17.482 -14.110 -40.005 1.000 32.785 458 TYR A O 1
ATOM 3673 N N . GLY A 1 459 ? -16.134 -13.730 -41.778 1.000 31.840 459 GLY A N 1
ATOM 3674 C CA . GLY A 1 459 ? -16.743 -12.473 -42.174 1.000 30.968 459 GLY A CA 1
ATOM 3675 C C . GLY A 1 459 ? -16.052 -11.267 -41.549 1.000 33.583 459 GLY A C 1
ATOM 3676 O O . GLY A 1 459 ? -14.872 -11.316 -41.198 1.000 33.098 459 GLY A O 1
ATOM 3677 N N . ALA A 1 460 ? -16.832 -10.193 -41.397 1.000 34.112 460 ALA A N 1
ATOM 3678 C CA . ALA A 1 460 ? -16.310 -8.878 -41.074 1.000 35.941 460 ALA A CA 1
ATOM 3679 C C . ALA A 1 460 ? -15.642 -8.858 -39.702 1.000 36.459 460 ALA A C 1
ATOM 3680 O O . ALA A 1 460 ? -14.762 -8.032 -39.479 1.000 35.043 460 ALA A O 1
ATOM 3682 N N . LYS A 1 461 ? -16.068 -9.745 -38.789 1.000 35.769 461 LYS A N 1
ATOM 3683 C CA . LYS A 1 461 ? -15.703 -9.620 -37.386 1.000 37.475 461 LYS A CA 1
ATOM 3684 C C . LYS A 1 461 ? -14.512 -10.503 -37.020 1.000 35.868 461 LYS A C 1
ATOM 3685 O O . LYS A 1 461 ? -14.213 -10.647 -35.840 1.000 34.364 461 LYS A O 1
ATOM 3691 N N . ILE A 1 462 ? -13.822 -11.076 -38.011 1.000 36.202 462 ILE A N 1
ATOM 3692 C CA . ILE A 1 462 ? -12.702 -11.955 -37.717 1.000 37.495 462 ILE A CA 1
ATOM 3693 C C . ILE A 1 462 ? -11.655 -11.190 -36.902 1.000 38.349 462 ILE A C 1
ATOM 3694 O O . ILE A 1 462 ? -10.986 -11.790 -36.068 1.000 38.905 462 ILE A O 1
ATOM 3699 N N . GLU A 1 463 ? -11.530 -9.876 -37.138 1.000 39.628 463 GLU A N 1
ATOM 3700 C CA . GLU A 1 463 ? -10.607 -9.039 -36.384 1.000 43.363 463 GLU A CA 1
ATOM 3701 C C . GLU A 1 463 ? -11.360 -8.000 -35.554 1.000 43.412 463 GLU A C 1
ATOM 3702 O O . GLU A 1 463 ? -10.822 -6.932 -35.272 1.000 43.705 463 GLU A O 1
ATOM 3708 N N . ALA A 1 464 ? -12.593 -8.317 -35.137 1.000 42.444 464 ALA A N 1
ATOM 3709 C CA . ALA A 1 464 ? -13.357 -7.398 -34.308 1.000 40.983 464 ALA A CA 1
ATOM 3710 C C . ALA A 1 464 ? -12.722 -7.325 -32.921 1.000 40.864 464 ALA A C 1
ATOM 3711 O O . ALA A 1 464 ? -12.110 -8.288 -32.470 1.000 40.880 464 ALA A O 1
ATOM 3713 N N . ILE A 1 465 ? -12.913 -6.187 -32.243 1.000 40.177 465 ILE A N 1
ATOM 3714 C CA . ILE A 1 465 ? -12.356 -5.967 -30.916 1.000 42.535 465 ILE A CA 1
ATOM 3715 C C . ILE A 1 465 ? -12.966 -6.961 -29.922 1.000 40.088 465 ILE A C 1
ATOM 3716 O O . ILE A 1 465 ? -12.365 -7.246 -28.887 1.000 43.202 465 ILE A O 1
ATOM 3721 N N . THR A 1 466 ? -14.143 -7.505 -30.262 1.000 38.106 466 THR A N 1
ATOM 3722 C CA . THR A 1 466 ? -14.823 -8.499 -29.444 1.000 35.450 466 THR A CA 1
ATOM 3723 C C . THR A 1 466 ? -14.186 -9.886 -29.566 1.000 32.688 466 THR A C 1
ATOM 3724 O O . THR A 1 466 ? -14.593 -10.802 -28.857 1.000 32.385 466 THR A O 1
ATOM 3728 N N . GLN A 1 467 ? -13.189 -10.056 -30.447 1.000 32.946 467 GLN A N 1
ATOM 3729 C CA . GLN A 1 467 ? -12.496 -11.332 -30.565 1.000 32.306 467 GLN A CA 1
ATOM 3730 C C . GLN A 1 467 ? -11.596 -11.557 -29.349 1.000 33.578 467 GLN A C 1
ATOM 3731 O O . GLN A 1 467 ? -11.196 -12.689 -29.074 1.000 35.115 467 GLN A O 1
ATOM 3737 N N . PHE A 1 468 ? -11.258 -10.475 -28.634 1.000 36.379 468 PHE A N 1
ATOM 3738 C CA . PHE A 1 468 ? -10.573 -10.578 -27.354 1.000 37.062 468 PHE A CA 1
ATOM 3739 C C . PHE A 1 468 ? -11.564 -11.003 -26.270 1.000 38.509 468 PHE A C 1
ATOM 3740 O O . PHE A 1 468 ? -12.603 -10.372 -26.105 1.000 42.306 468 PHE A O 1
ATOM 3748 N N . LYS A 1 469 ? -11.225 -12.058 -25.520 1.000 40.113 469 LYS A N 1
ATOM 3749 C CA . LYS A 1 469 ? -12.155 -12.652 -24.572 1.000 42.127 469 LYS A CA 1
ATOM 3750 C C . LYS A 1 469 ? -11.622 -12.491 -23.151 1.000 42.182 469 LYS A C 1
ATOM 3751 O O . LYS A 1 469 ? -10.440 -12.709 -22.893 1.000 42.325 469 LYS A O 1
ATOM 3757 N N . GLY A 1 470 ? -12.524 -12.137 -22.233 1.000 41.594 470 GLY A N 1
ATOM 3758 C CA . GLY A 1 470 ? -12.157 -11.704 -20.896 1.000 41.847 470 GLY A CA 1
ATOM 3759 C C . GLY A 1 470 ? -12.622 -10.272 -20.670 1.000 41.632 470 GLY A C 1
ATOM 3760 O O . GLY A 1 470 ? -13.510 -9.803 -21.373 1.000 40.428 470 GLY A O 1
ATOM 3761 N N . ILE A 1 471 ? -12.015 -9.585 -19.696 1.000 45.651 471 ILE A N 1
ATOM 3762 C CA . ILE A 1 471 ? -12.314 -8.185 -19.442 1.000 43.125 471 ILE A CA 1
ATOM 3763 C C . ILE A 1 471 ? -11.210 -7.337 -20.060 1.000 44.304 471 ILE A C 1
ATOM 3764 O O . ILE A 1 471 ? -10.044 -7.496 -19.708 1.000 46.718 471 ILE A O 1
ATOM 3769 N N . ARG A 1 472 ? -11.597 -6.420 -20.956 1.000 47.181 472 ARG A N 1
ATOM 3770 C CA . ARG A 1 472 ? -10.638 -5.636 -21.718 1.000 47.745 472 ARG A CA 1
ATOM 3771 C C . ARG A 1 472 ? -10.391 -4.284 -21.050 1.000 49.604 472 ARG A C 1
ATOM 3772 O O . ARG A 1 472 ? -9.243 -3.849 -20.967 1.000 45.663 472 ARG A O 1
ATOM 3780 N N . THR A 1 473 ? -11.456 -3.608 -20.599 1.000 48.155 473 THR A N 1
ATOM 3781 C CA . THR A 1 473 ? -11.307 -2.255 -20.080 1.000 50.927 473 THR A CA 1
ATOM 3782 C C . THR A 1 473 ? -11.268 -2.269 -18.550 1.000 51.036 473 THR A C 1
ATOM 3783 O O . THR A 1 473 ? -10.261 -1.885 -17.961 1.000 50.834 473 THR A O 1
ATOM 3787 N N . GLY A 1 474 ? -12.354 -2.705 -17.899 1.000 52.221 474 GLY A N 1
ATOM 3788 C CA . GLY A 1 474 ? -12.354 -2.780 -16.446 1.000 51.232 474 GLY A CA 1
ATOM 3789 C C . GLY A 1 474 ? -13.742 -2.971 -15.844 1.000 51.020 474 GLY A C 1
ATOM 3790 O O . GLY A 1 474 ? -14.705 -3.265 -16.550 1.000 48.765 474 GLY A O 1
ATOM 3791 N N . VAL A 1 475 ? -13.799 -2.814 -14.516 1.000 50.447 475 VAL A N 1
ATOM 3792 C CA . VAL A 1 475 ? -15.019 -2.957 -13.740 1.000 49.026 475 VAL A CA 1
ATOM 3793 C C . VAL A 1 475 ? -15.199 -1.695 -12.901 1.000 48.353 475 VAL A C 1
ATOM 3794 O O . VAL A 1 475 ? -14.242 -1.230 -12.277 1.000 45.054 475 VAL A O 1
ATOM 3798 N N . MET A 1 476 ? -16.431 -1.169 -12.886 1.000 47.243 476 MET A N 1
ATOM 3799 C CA . MET A 1 476 ? -16.749 0.053 -12.168 1.000 47.247 476 MET A CA 1
ATOM 3800 C C . MET A 1 476 ? -17.634 -0.259 -10.963 1.000 47.117 476 MET A C 1
ATOM 3801 O O . MET A 1 476 ? -18.575 -1.042 -11.053 1.000 42.583 476 MET A O 1
ATOM 3806 N N . VAL A 1 477 ? -17.301 0.373 -9.832 1.000 46.746 477 VAL A N 1
ATOM 3807 C CA . VAL A 1 477 ? -18.163 0.426 -8.665 1.000 44.922 477 VAL A CA 1
ATOM 3808 C C . VAL A 1 477 ? -18.525 1.888 -8.450 1.000 44.689 477 VAL A C 1
ATOM 3809 O O . VAL A 1 477 ? -17.636 2.736 -8.362 1.000 45.064 477 VAL A O 1
ATOM 3813 N N . ASP A 1 478 ? -19.831 2.175 -8.379 1.000 40.362 478 ASP A N 1
ATOM 3814 C CA . ASP A 1 478 ? -20.307 3.547 -8.406 1.000 39.997 478 ASP A CA 1
ATOM 3815 C C . ASP A 1 478 ? -19.762 4.184 -9.688 1.000 39.933 478 ASP A C 1
ATOM 3816 O O . ASP A 1 478 ? -20.080 3.707 -10.776 1.000 38.246 478 ASP A O 1
ATOM 3821 N N . LEU A 1 479 ? -18.915 5.214 -9.579 1.000 38.050 479 LEU A N 1
ATOM 3822 C CA . LEU A 1 479 ? -18.486 5.971 -10.745 1.000 38.145 479 LEU A CA 1
ATOM 3823 C C . LEU A 1 479 ? -17.023 5.683 -11.093 1.000 37.241 479 LEU A C 1
ATOM 3824 O O . LEU A 1 479 ? -16.511 6.252 -12.057 1.000 41.476 479 LEU A O 1
ATOM 3829 N N . HIS A 1 480 ? -16.358 4.785 -10.354 1.000 33.897 480 HIS A N 1
ATOM 3830 C CA . HIS A 1 480 ? -14.920 4.621 -10.498 1.000 36.094 480 HIS A CA 1
ATOM 3831 C C . HIS A 1 480 ? -14.562 3.200 -10.920 1.000 36.405 480 HIS A C 1
ATOM 3832 O O . HIS A 1 480 ? -15.180 2.242 -10.465 1.000 40.339 480 HIS A O 1
ATOM 3839 N N . PHE A 1 481 ? -13.552 3.093 -11.791 1.000 38.236 481 PHE A N 1
ATOM 3840 C CA . PHE A 1 481 ? -12.911 1.831 -12.104 1.000 41.616 481 PHE A CA 1
ATOM 3841 C C . PHE A 1 481 ? -12.098 1.376 -10.900 1.000 41.797 481 PHE A C 1
ATOM 3842 O O . PHE A 1 481 ? -11.375 2.174 -10.305 1.000 47.180 481 PHE A O 1
ATOM 3850 N N . ILE A 1 482 ? -12.181 0.085 -10.580 1.000 41.523 482 ILE A N 1
ATOM 3851 C CA . ILE A 1 482 ? -11.461 -0.462 -9.443 1.000 42.134 482 ILE A CA 1
ATOM 3852 C C . ILE A 1 482 ? -10.041 -0.836 -9.869 1.000 43.907 482 ILE A C 1
ATOM 3853 O O . ILE A 1 482 ? -9.771 -1.059 -11.048 1.000 45.200 482 ILE A O 1
ATOM 3858 N N . LYS A 1 483 ? -9.140 -0.896 -8.881 1.000 46.050 483 LYS A N 1
ATOM 3859 C CA . LYS A 1 483 ? -7.759 -1.301 -9.081 1.000 49.023 483 LYS A CA 1
ATOM 3860 C C . LYS A 1 483 ? -7.481 -2.527 -8.210 1.000 47.620 483 LYS A C 1
ATOM 3861 O O . LYS A 1 483 ? -7.992 -2.621 -7.099 1.000 45.169 483 LYS A O 1
ATOM 3867 N N . GLY A 1 484 ? -6.681 -3.461 -8.737 1.000 47.687 484 GLY A N 1
ATOM 3868 C CA . GLY A 1 484 ? -6.260 -4.639 -7.995 1.000 49.011 484 GLY A CA 1
ATOM 3869 C C . GLY A 1 484 ? -7.067 -5.873 -8.387 1.000 48.755 484 GLY A C 1
ATOM 3870 O O . GLY A 1 484 ? -8.180 -6.061 -7.906 1.000 50.488 484 GLY A O 1
ATOM 3871 N N . TYR A 1 485 ? -6.496 -6.694 -9.276 1.000 44.976 485 TYR A N 1
ATOM 3872 C CA . TYR A 1 485 ? -7.132 -7.923 -9.720 1.000 46.435 485 TYR A CA 1
ATOM 3873 C C . TYR A 1 485 ? -6.189 -9.100 -9.498 1.000 44.226 485 TYR A C 1
ATOM 3874 O O . TYR A 1 485 ? -4.980 -8.945 -9.644 1.000 40.961 485 TYR A O 1
ATOM 3883 N N . GLN A 1 486 ? -6.764 -10.259 -9.147 1.000 44.318 486 GLN A N 1
ATOM 3884 C CA . GLN A 1 486 ? -6.132 -11.547 -9.372 1.000 46.106 486 GLN A CA 1
ATOM 3885 C C . GLN A 1 486 ? -6.855 -12.233 -10.527 1.000 44.825 486 GLN A C 1
ATOM 3886 O O . GLN A 1 486 ? -8.076 -12.338 -10.517 1.000 45.584 486 GLN A O 1
ATOM 3892 N N . GLN A 1 487 ? -6.081 -12.665 -11.526 1.000 42.862 487 GLN A N 1
ATOM 3893 C CA . GLN A 1 487 ? -6.617 -13.167 -12.778 1.000 41.726 487 GLN A CA 1
ATOM 3894 C C . GLN A 1 487 ? -6.288 -14.648 -12.900 1.000 43.126 487 GLN A C 1
ATOM 3895 O O . GLN A 1 487 ? -5.120 -15.020 -12.962 1.000 44.329 487 GLN A O 1
ATOM 3901 N N . TYR A 1 488 ? -7.335 -15.480 -12.928 1.000 45.533 488 TYR A N 1
ATOM 3902 C CA . TYR A 1 488 ? -7.191 -16.925 -12.918 1.000 44.783 488 TYR A CA 1
ATOM 3903 C C . TYR A 1 488 ? -7.522 -17.475 -14.303 1.000 46.203 488 TYR A C 1
ATOM 3904 O O . TYR A 1 488 ? -8.693 -17.551 -14.671 1.000 46.341 488 TYR A O 1
ATOM 3913 N N . PRO A 1 489 ? -6.512 -17.850 -15.125 1.000 47.194 489 PRO A N 1
ATOM 3914 C CA . PRO A 1 489 ? -6.764 -18.593 -16.358 1.000 47.335 489 PRO A CA 1
ATOM 3915 C C . PRO A 1 489 ? -7.013 -20.072 -16.078 1.000 46.165 489 PRO A C 1
ATOM 3916 O O . PRO A 1 489 ? -6.072 -20.844 -15.928 1.000 48.477 489 PRO A O 1
ATOM 3920 N N . LEU A 1 490 ? -8.294 -20.457 -16.028 1.000 43.591 490 LEU A N 1
ATOM 3921 C CA . LEU A 1 490 ? -8.687 -21.773 -15.547 1.000 44.716 490 LEU A CA 1
ATOM 3922 C C . LEU A 1 490 ? -8.343 -22.849 -16.577 1.000 47.942 490 LEU A C 1
ATOM 3923 O O . LEU A 1 490 ? -8.718 -22.734 -17.745 1.000 48.480 490 LEU A O 1
ATOM 3928 N N . ASP A 1 491 ? -7.633 -23.891 -16.120 1.000 47.143 491 ASP A N 1
ATOM 3929 C CA . ASP A 1 491 ? -7.375 -25.078 -16.919 1.000 50.571 491 ASP A CA 1
ATOM 3930 C C . ASP A 1 491 ? -8.231 -26.221 -16.376 1.000 47.281 491 ASP A C 1
ATOM 3931 O O . ASP A 1 491 ? -7.846 -26.892 -15.418 1.000 44.044 491 ASP A O 1
ATOM 3936 N N . LEU A 1 492 ? -9.380 -26.449 -17.023 1.000 49.463 492 LEU A N 1
ATOM 3937 C CA . LEU A 1 492 ? -10.338 -27.453 -16.581 1.000 50.344 492 LEU A CA 1
ATOM 3938 C C . LEU A 1 492 ? -9.793 -28.864 -16.793 1.000 47.917 492 LEU A C 1
ATOM 3939 O O . LEU A 1 492 ? -10.355 -29.814 -16.260 1.000 47.136 492 LEU A O 1
ATOM 3944 N N . ASN A 1 493 ? -8.706 -29.013 -17.564 1.000 50.593 493 ASN A N 1
ATOM 3945 C CA . ASN A 1 493 ? -8.103 -30.324 -17.758 1.000 53.749 493 ASN A CA 1
ATOM 3946 C C . ASN A 1 493 ? -7.437 -30.797 -16.466 1.000 52.662 493 ASN A C 1
ATOM 3947 O O . ASN A 1 493 ? -6.985 -31.937 -16.397 1.000 55.282 493 ASN A O 1
ATOM 3952 N N . GLN A 1 494 ? -7.398 -29.928 -15.443 1.000 52.280 494 GLN A N 1
ATOM 3953 C CA . GLN A 1 494 ? -6.938 -30.308 -14.116 1.000 50.579 494 GLN A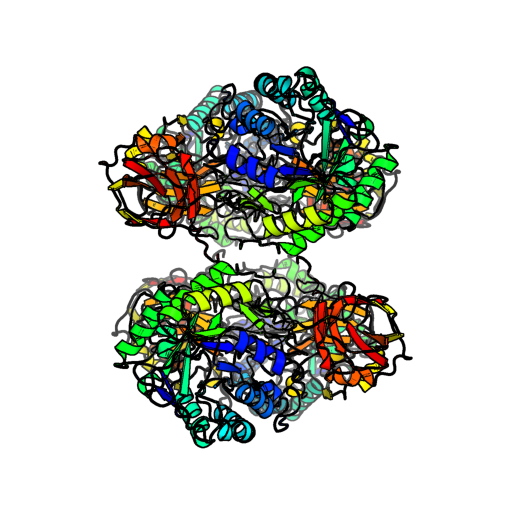 CA 1
ATOM 3954 C C . GLN A 1 494 ? -8.072 -30.906 -13.284 1.000 51.536 494 GLN A C 1
ATOM 3955 O O . GLN A 1 494 ? -7.835 -31.313 -12.148 1.000 51.810 494 GLN A O 1
ATOM 3961 N N . ALA A 1 495 ? -9.283 -30.980 -13.857 1.000 46.054 495 ALA A N 1
ATOM 3962 C CA . ALA A 1 495 ? -10.477 -31.348 -13.110 1.000 44.872 495 ALA A CA 1
ATOM 3963 C C . ALA A 1 495 ? -10.317 -32.693 -12.401 1.000 39.917 495 ALA A C 1
ATOM 3964 O O . ALA A 1 495 ? -10.750 -32.822 -11.260 1.000 41.311 495 ALA A O 1
ATOM 3966 N N . PRO A 1 496 ? -9.718 -33.741 -13.018 1.000 38.946 496 PRO A N 1
ATOM 3967 C CA . PRO A 1 496 ? -9.545 -35.028 -12.332 1.000 41.461 496 PRO A CA 1
ATOM 3968 C C . PRO A 1 496 ? -8.618 -35.016 -11.113 1.000 44.259 496 PRO A C 1
ATOM 3969 O O . PRO A 1 496 ? -8.638 -35.954 -10.321 1.000 44.977 496 PRO A O 1
ATOM 3973 N N . GLU A 1 497 ? -7.803 -33.959 -10.973 1.000 48.151 497 GLU A N 1
ATOM 3974 C CA . GLU A 1 497 ? -6.848 -33.851 -9.878 1.000 51.642 497 GLU A CA 1
ATOM 3975 C C . GLU A 1 497 ? -7.472 -33.111 -8.693 1.000 51.360 497 GLU A C 1
ATOM 3976 O O . GLU A 1 497 ? -6.843 -32.998 -7.644 1.000 55.059 497 GLU A O 1
ATOM 3982 N N . LEU A 1 498 ? -8.692 -32.585 -8.864 1.000 49.561 498 LEU A N 1
ATOM 3983 C CA . LEU A 1 498 ? -9.324 -31.761 -7.844 1.000 48.730 498 LEU A CA 1
ATOM 3984 C C . LEU A 1 498 ? -9.601 -32.591 -6.594 1.000 49.082 498 LEU A C 1
ATOM 3985 O O . LEU A 1 498 ? -9.860 -33.785 -6.688 1.000 51.677 498 LEU A O 1
ATOM 3990 N N . ASP A 1 499 ? -9.562 -31.920 -5.437 1.000 53.282 499 ASP A N 1
ATOM 3991 C CA . ASP A 1 499 ? -9.939 -32.495 -4.156 1.000 54.859 499 ASP A CA 1
ATOM 3992 C C . ASP A 1 499 ? -11.428 -32.236 -3.916 1.000 55.122 499 ASP A C 1
ATOM 3993 O O . ASP A 1 499 ? -11.809 -31.141 -3.503 1.000 54.770 499 ASP A O 1
ATOM 3998 N N . PHE A 1 500 ? -12.257 -33.264 -4.152 1.000 52.061 500 PHE A N 1
ATOM 3999 C CA . PHE A 1 500 ? -13.710 -33.132 -4.119 1.000 51.477 500 PHE A CA 1
ATOM 4000 C C . PHE A 1 500 ? -14.254 -33.214 -2.690 1.000 49.820 500 PHE A C 1
ATOM 4001 O O . PHE A 1 500 ? -15.437 -32.944 -2.467 1.000 47.574 500 PHE A O 1
ATOM 4009 N N . SER A 1 501 ? -13.393 -33.571 -1.726 1.000 51.607 501 SER A N 1
ATOM 4010 C CA . SER A 1 501 ? -13.768 -33.580 -0.318 1.000 54.387 501 SER A CA 1
ATOM 4011 C C . SER A 1 501 ? -13.910 -32.159 0.229 1.000 53.072 501 SER A C 1
ATOM 4012 O O . SER A 1 501 ? -14.370 -31.984 1.355 1.000 53.688 501 SER A O 1
ATOM 4015 N N . LYS A 1 502 ? -13.510 -31.150 -0.560 1.000 53.767 502 LYS A N 1
ATOM 4016 C CA . LYS A 1 502 ? -13.699 -29.760 -0.180 1.000 57.081 502 LYS A CA 1
ATOM 4017 C C . LYS A 1 502 ? -15.154 -29.362 -0.417 1.000 54.383 502 LYS A C 1
ATOM 4018 O O . LYS A 1 502 ? -15.920 -30.102 -1.036 1.000 59.685 502 LYS A O 1
ATOM 4024 N N . ASP A 1 503 ? -15.516 -28.179 0.091 1.000 57.076 503 ASP A N 1
ATOM 4025 C CA . ASP A 1 503 ? -16.904 -27.821 0.329 1.000 58.335 503 ASP A CA 1
ATOM 4026 C C . ASP A 1 503 ? -17.614 -27.494 -0.987 1.000 54.067 503 ASP A C 1
ATOM 4027 O O . ASP A 1 503 ? -16.991 -27.077 -1.968 1.000 47.158 503 ASP A O 1
ATOM 4032 N N . TRP A 1 504 ? -18.934 -27.715 -0.991 1.000 50.750 504 TRP A N 1
ATOM 4033 C CA . TRP A 1 504 ? -19.800 -27.303 -2.081 1.000 46.823 504 TRP A CA 1
ATOM 4034 C C . TRP A 1 504 ? -20.851 -26.327 -1.557 1.000 47.842 504 TRP A C 1
ATOM 4035 O O . TRP A 1 504 ? -21.309 -26.457 -0.424 1.000 51.504 504 TRP A O 1
ATOM 4046 N N . GLN A 1 505 ? -21.234 -25.372 -2.412 1.000 47.313 505 GLN A N 1
ATOM 4047 C CA . GLN A 1 505 ? -22.226 -24.363 -2.083 1.000 52.073 505 GLN A CA 1
ATOM 4048 C C . GLN A 1 505 ? -23.233 -24.273 -3.226 1.000 50.445 505 GLN A C 1
ATOM 4049 O O . GLN A 1 505 ? -22.867 -24.428 -4.385 1.000 49.908 505 GLN A O 1
ATOM 4055 N N . PRO A 1 506 ? -24.531 -24.028 -2.938 1.000 48.044 506 PRO A N 1
ATOM 4056 C CA . PRO A 1 506 ? -25.531 -23.886 -3.998 1.000 50.747 506 PRO A CA 1
ATOM 4057 C C . PRO A 1 506 ? -25.389 -22.552 -4.736 1.000 52.947 506 PRO A C 1
ATOM 4058 O O . PRO A 1 506 ? -24.768 -21.616 -4.226 1.000 50.658 506 PRO A O 1
ATOM 4062 N N . GLU A 1 507 ? -25.969 -22.485 -5.942 1.000 52.142 507 GLU A N 1
ATOM 4063 C CA . GLU A 1 507 ? -25.955 -21.287 -6.771 1.000 50.338 507 GLU A CA 1
ATOM 4064 C C . GLU A 1 507 ? -24.520 -20.789 -6.922 1.000 45.048 507 GLU A C 1
ATOM 4065 O O . GLU A 1 507 ? -24.180 -19.682 -6.514 1.000 46.991 507 GLU A O 1
ATOM 4071 N N . THR A 1 508 ? -23.698 -21.632 -7.548 1.000 43.288 508 THR A N 1
ATOM 4072 C CA . THR A 1 508 ? -22.257 -21.464 -7.574 1.000 42.786 508 THR A CA 1
ATOM 4073 C C . THR A 1 508 ? -21.677 -22.382 -8.650 1.000 43.918 508 THR A C 1
ATOM 4074 O O . THR A 1 508 ? -22.121 -23.523 -8.803 1.000 40.736 508 THR A O 1
ATOM 4078 N N . PRO A 1 509 ? -20.682 -21.922 -9.449 1.000 42.968 509 PRO A N 1
ATOM 4079 C CA . PRO A 1 509 ? -19.971 -22.813 -10.362 1.000 44.240 509 PRO A CA 1
ATOM 4080 C C . PRO A 1 509 ? -19.344 -23.962 -9.575 1.000 45.999 509 PRO A C 1
ATOM 4081 O O . PRO A 1 509 ? -18.744 -23.735 -8.533 1.000 48.839 509 PRO A O 1
ATOM 4085 N N . ALA A 1 510 ? -19.495 -25.193 -10.074 1.000 46.168 510 ALA A N 1
ATOM 4086 C CA . ALA A 1 510 ? -19.013 -26.355 -9.351 1.000 47.758 510 ALA A CA 1
ATOM 4087 C C . ALA A 1 510 ? -18.661 -27.486 -10.310 1.000 45.510 510 ALA A C 1
ATOM 4088 O O . ALA A 1 510 ? -19.083 -27.494 -11.463 1.000 40.774 510 ALA A O 1
ATOM 4090 N N . PHE A 1 511 ? -17.871 -28.429 -9.792 1.000 44.892 511 PHE A N 1
ATOM 4091 C CA . PHE A 1 511 ? -17.552 -29.664 -10.483 1.000 44.606 511 PHE A CA 1
ATOM 4092 C C . PHE A 1 511 ? -18.361 -30.792 -9.850 1.000 44.375 511 PHE A C 1
ATOM 4093 O O . PHE A 1 511 ? -18.502 -30.828 -8.631 1.000 47.565 511 PHE A O 1
ATOM 4101 N N . TYR A 1 512 ? -18.886 -31.696 -10.691 1.000 45.154 512 TYR A N 1
ATOM 4102 C CA . TYR A 1 512 ? -19.683 -32.832 -10.253 1.000 41.357 512 TYR A CA 1
ATOM 4103 C C . TYR A 1 512 ? -19.119 -34.107 -10.867 1.000 44.151 512 TYR A C 1
ATOM 4104 O O . TYR A 1 512 ? -19.084 -34.236 -12.087 1.000 47.946 512 TYR A O 1
ATOM 4113 N N . LYS A 1 513 ? -18.675 -35.035 -10.009 1.000 45.656 513 LYS A N 1
ATOM 4114 C CA . LYS A 1 513 ? -17.999 -36.241 -10.451 1.000 44.898 513 LYS A CA 1
ATOM 4115 C C . LYS A 1 513 ? -18.985 -37.404 -10.452 1.000 43.771 513 LYS A C 1
ATOM 4116 O O . LYS A 1 513 ? -19.689 -37.621 -9.471 1.000 40.907 513 LYS A O 1
ATOM 4122 N N . TYR A 1 514 ? -18.996 -38.161 -11.554 1.000 40.533 514 TYR A N 1
ATOM 4123 C CA . TYR A 1 514 ? -19.755 -39.398 -11.647 1.000 40.868 514 TYR A CA 1
ATOM 4124 C C . TYR A 1 514 ? -18.783 -40.519 -12.003 1.000 41.051 514 TYR A C 1
ATOM 4125 O O . TYR A 1 514 ? -18.298 -40.578 -13.130 1.000 40.658 514 TYR A O 1
ATOM 4134 N N . THR A 1 515 ? -18.432 -41.336 -11.003 1.000 40.497 515 THR A N 1
ATOM 4135 C CA . THR A 1 515 ? -17.504 -42.444 -11.155 1.000 42.119 515 THR A CA 1
ATOM 4136 C C . THR A 1 515 ? -18.312 -43.729 -11.252 1.000 40.832 515 THR A C 1
ATOM 4137 O O . THR A 1 515 ? -19.252 -43.929 -10.487 1.000 37.531 515 THR A O 1
ATOM 4141 N N . PHE A 1 516 ? -17.962 -44.593 -12.212 1.000 44.341 516 PHE A N 1
ATOM 4142 C CA . PHE A 1 516 ? -18.822 -45.706 -12.590 1.000 46.482 516 PHE A CA 1
ATOM 4143 C C . PHE A 1 516 ? -17.999 -46.748 -13.346 1.000 50.364 516 PHE A C 1
ATOM 4144 O O . PHE A 1 516 ? -16.990 -46.416 -13.977 1.000 51.312 516 PHE A O 1
ATOM 4152 N N . ASP A 1 517 ? -18.464 -48.004 -13.296 1.000 52.490 517 ASP A N 1
ATOM 4153 C CA . ASP A 1 517 ? -17.762 -49.109 -13.922 1.000 55.340 517 ASP A CA 1
ATOM 4154 C C . ASP A 1 517 ? -18.441 -49.498 -15.233 1.000 55.923 517 ASP A C 1
ATOM 4155 O O . ASP A 1 517 ? -19.659 -49.450 -15.342 1.000 53.171 517 ASP A O 1
ATOM 4160 N N . LEU A 1 518 ? -17.614 -49.872 -16.215 1.000 60.017 518 LEU A N 1
ATOM 4161 C CA . LEU A 1 518 ? -18.076 -50.385 -17.496 1.000 63.060 518 LEU A CA 1
ATOM 4162 C C . LEU A 1 518 ? -17.414 -51.735 -17.765 1.000 63.000 518 LEU A C 1
ATOM 4163 O O . LEU A 1 518 ? -16.214 -51.896 -17.531 1.000 56.081 518 LEU A O 1
ATOM 4168 N N . THR A 1 519 ? -18.214 -52.682 -18.272 1.000 66.000 519 THR A N 1
ATOM 4169 C CA . THR A 1 519 ? -17.742 -54.022 -18.576 1.000 70.458 519 THR A CA 1
ATOM 4170 C C . THR A 1 519 ? -17.012 -54.005 -19.918 1.000 69.417 519 THR A C 1
ATOM 4171 O O . THR A 1 519 ? -15.969 -54.634 -20.062 1.000 73.461 519 THR A O 1
ATOM 4175 N N . GLU A 1 520 ? -17.568 -53.267 -20.888 1.000 67.725 520 GLU A N 1
ATOM 4176 C CA . GLU A 1 520 ? -16.991 -53.141 -22.217 1.000 68.022 520 GLU A CA 1
ATOM 4177 C C . GLU A 1 520 ? -17.301 -51.744 -22.759 1.000 63.650 520 GLU A C 1
ATOM 4178 O O . GLU A 1 520 ? -18.457 -51.328 -22.750 1.000 59.372 520 GLU A O 1
ATOM 4184 N N . PRO A 1 521 ? -16.301 -50.975 -23.254 1.000 56.791 521 PRO A N 1
ATOM 4185 C CA . PRO A 1 521 ? -16.555 -49.633 -23.786 1.000 56.570 521 PRO A CA 1
ATOM 4186 C C . PRO A 1 521 ? -17.220 -49.622 -25.162 1.000 54.443 521 PRO A C 1
ATOM 4187 O O . PRO A 1 521 ? -16.816 -50.359 -26.055 1.000 50.008 521 PRO A O 1
ATOM 4191 N N . HIS A 1 522 ? -18.246 -48.772 -25.314 1.000 57.119 522 HIS A N 1
ATOM 4192 C CA . HIS A 1 522 ? -18.900 -48.529 -26.590 1.000 52.819 522 HIS A CA 1
ATOM 4193 C C . HIS A 1 522 ? -19.204 -47.037 -26.707 1.000 53.556 522 HIS A C 1
ATOM 4194 O O . HIS A 1 522 ? -19.137 -46.300 -25.728 1.000 51.434 522 HIS A O 1
ATOM 4201 N N . ASP A 1 523 ? -19.543 -46.603 -27.924 1.000 51.527 523 ASP A N 1
ATOM 4202 C CA . ASP A 1 523 ? -20.007 -45.248 -28.171 1.000 50.271 523 ASP A CA 1
ATOM 4203 C C . ASP A 1 523 ? -21.247 -44.988 -27.316 1.000 48.936 523 ASP A C 1
ATOM 4204 O O . ASP A 1 523 ? -22.015 -45.908 -27.046 1.000 49.038 523 ASP A O 1
ATOM 4209 N N . THR A 1 524 ? -21.431 -43.731 -26.883 1.000 47.664 524 THR A N 1
ATOM 4210 C CA . THR A 1 524 ? -22.542 -43.380 -26.011 1.000 43.437 524 THR A CA 1
ATOM 4211 C C . THR A 1 524 ? -22.836 -41.884 -26.084 1.000 42.091 524 THR A C 1
ATOM 4212 O O . THR A 1 524 ? -22.061 -41.116 -26.657 1.000 45.791 524 THR A O 1
ATOM 4216 N N . TYR A 1 525 ? -23.969 -41.494 -25.482 1.000 39.214 525 TYR A N 1
ATOM 4217 C CA . TYR A 1 525 ? -24.392 -40.103 -25.401 1.000 39.757 525 TYR A CA 1
ATOM 4218 C C . TYR A 1 525 ? -24.621 -39.739 -23.935 1.000 37.725 525 TYR A C 1
ATOM 4219 O O . TYR A 1 525 ? -25.322 -40.461 -23.229 1.000 40.226 525 TYR A O 1
ATOM 4228 N N . LEU A 1 526 ? -24.023 -38.624 -23.491 1.000 36.588 526 LEU A N 1
ATOM 4229 C CA . LEU A 1 526 ? -24.275 -38.081 -22.165 1.000 37.725 526 LEU A CA 1
ATOM 4230 C C . LEU A 1 526 ? -25.520 -37.199 -22.204 1.000 37.005 526 LEU A C 1
ATOM 4231 O O . LEU A 1 526 ? -25.590 -36.266 -23.000 1.000 38.420 526 LEU A O 1
ATOM 4236 N N . ASP A 1 527 ? -26.479 -37.497 -21.321 1.000 38.000 527 ASP A N 1
ATOM 4237 C CA . ASP A 1 527 ? -27.704 -36.724 -21.211 1.000 41.588 527 ASP A CA 1
ATOM 4238 C C . ASP A 1 527 ? -27.425 -35.498 -20.347 1.000 42.828 527 ASP A C 1
ATOM 4239 O O . ASP A 1 527 ? -27.057 -35.641 -19.186 1.000 47.082 527 ASP A O 1
ATOM 4244 N N . CYS A 1 528 ? -27.613 -34.304 -20.921 1.000 41.501 528 CYS A N 1
ATOM 4245 C CA . CYS A 1 528 ? -27.244 -33.055 -20.273 1.000 41.857 528 CYS A CA 1
ATOM 4246 C C . CYS A 1 528 ? -28.465 -32.347 -19.691 1.000 41.671 528 CYS A C 1
ATOM 4247 O O . CYS A 1 528 ? -28.336 -31.260 -19.132 1.000 44.527 528 CYS A O 1
ATOM 4250 N N . ARG A 1 529 ? -29.638 -32.985 -19.789 1.000 43.166 529 ARG A N 1
ATOM 4251 C CA . ARG A 1 529 ? -30.863 -32.463 -19.218 1.000 45.207 529 ARG A CA 1
ATOM 4252 C C . ARG A 1 529 ? -30.715 -32.501 -17.701 1.000 46.987 529 ARG A C 1
ATOM 4253 O O . ARG A 1 529 ? -30.174 -33.452 -17.130 1.000 46.653 529 ARG A O 1
ATOM 4261 N N . GLY A 1 530 ? -31.154 -31.433 -17.042 1.000 47.066 530 GLY A N 1
ATOM 4262 C CA . GLY A 1 530 ? -30.948 -31.309 -15.608 1.000 47.544 530 GLY A CA 1
ATOM 4263 C C . GLY A 1 530 ? -29.678 -30.538 -15.254 1.000 48.180 530 GLY A C 1
ATOM 4264 O O . GLY A 1 530 ? -29.525 -30.168 -14.092 1.000 46.316 530 GLY A O 1
ATOM 4265 N N . PHE A 1 531 ? -28.799 -30.273 -16.237 1.000 46.061 531 PHE A N 1
ATOM 4266 C CA . PHE A 1 531 ? -27.667 -29.377 -16.022 1.000 44.529 531 PHE A CA 1
ATOM 4267 C C . PHE A 1 531 ? -27.914 -28.055 -16.747 1.000 46.760 531 PHE A C 1
ATOM 4268 O O . PHE A 1 531 ? -28.573 -28.039 -17.782 1.000 48.346 531 PHE A O 1
ATOM 4276 N N . GLY A 1 532 ? -27.372 -26.959 -16.197 1.000 47.301 532 GLY A N 1
ATOM 4277 C CA . GLY A 1 532 ? -27.646 -25.622 -16.706 1.000 48.131 532 GLY A CA 1
ATOM 4278 C C . GLY A 1 532 ? -26.787 -25.270 -17.916 1.000 47.837 532 GLY A C 1
ATOM 4279 O O . GLY A 1 532 ? -27.302 -25.131 -19.024 1.000 50.633 532 GLY A O 1
ATOM 4280 N N . LYS A 1 533 ? -25.481 -25.110 -17.681 1.000 45.780 533 LYS A N 1
ATOM 4281 C CA . LYS A 1 533 ? -24.530 -24.759 -18.726 1.000 44.984 533 LYS A CA 1
ATOM 4282 C C . LYS A 1 533 ? -23.116 -25.103 -18.257 1.000 41.773 533 LYS A C 1
ATOM 4283 O O . LYS A 1 533 ? -22.823 -24.990 -17.073 1.000 40.362 533 LYS A O 1
ATOM 4289 N N . GLY A 1 534 ? -22.254 -25.511 -19.197 1.000 40.121 534 GLY A N 1
ATOM 4290 C CA . GLY A 1 534 ? -20.860 -25.795 -18.902 1.000 41.965 534 GLY A CA 1
ATOM 4291 C C . GLY A 1 534 ? -20.237 -26.784 -19.885 1.000 42.133 534 GLY A C 1
ATOM 4292 O O . GLY A 1 534 ? -20.586 -26.792 -21.062 1.000 39.993 534 GLY A O 1
ATOM 4293 N N . VAL A 1 535 ? -19.307 -27.611 -19.381 1.000 43.521 535 VAL A N 1
ATOM 4294 C CA . VAL A 1 535 ? -18.642 -28.632 -20.178 1.000 46.359 535 VAL A CA 1
ATOM 4295 C C . VAL A 1 535 ? -18.585 -29.936 -19.381 1.000 46.842 535 VAL A C 1
ATOM 4296 O O . VAL A 1 535 ? -18.732 -29.923 -18.163 1.000 48.519 535 VAL A O 1
ATOM 4300 N N . MET A 1 536 ? -18.336 -31.051 -20.082 1.000 44.734 536 MET A N 1
ATOM 4301 C CA . MET A 1 536 ? -18.174 -32.350 -19.450 1.000 42.093 536 MET A CA 1
ATOM 4302 C C . MET A 1 536 ? -16.854 -32.976 -19.896 1.000 42.978 536 MET A C 1
ATOM 4303 O O . MET A 1 536 ? -16.523 -32.945 -21.074 1.000 45.126 536 MET A O 1
ATOM 4308 N N . LEU A 1 537 ? -16.109 -33.545 -18.937 1.000 42.810 537 LEU A N 1
ATOM 4309 C CA . LEU A 1 537 ? -14.836 -34.197 -19.197 1.000 42.900 537 LEU A CA 1
ATOM 4310 C C . LEU A 1 537 ? -14.975 -35.693 -18.938 1.000 42.504 537 LEU A C 1
ATOM 4311 O O . LEU A 1 537 ? -15.386 -36.083 -17.853 1.000 42.309 537 LEU A O 1
ATOM 4316 N N . VAL A 1 538 ? -14.609 -36.507 -19.937 1.000 42.157 538 VAL A N 1
ATOM 4317 C CA . VAL A 1 538 ? -14.659 -37.956 -19.839 1.000 46.222 538 VAL A CA 1
ATOM 4318 C C . VAL A 1 538 ? -13.229 -38.484 -19.717 1.000 48.285 538 VAL A C 1
ATOM 4319 O O . VAL A 1 538 ? -12.447 -38.367 -20.659 1.000 44.398 538 VAL A O 1
ATOM 4323 N N . ASN A 1 539 ? -12.908 -39.055 -18.548 1.000 46.991 539 ASN A N 1
ATOM 4324 C CA . ASN A 1 539 ? -11.582 -39.572 -18.247 1.000 48.689 539 ASN A CA 1
ATOM 4325 C C . ASN A 1 539 ? -10.530 -38.509 -18.569 1.000 48.182 539 ASN A C 1
ATOM 4326 O O . ASN A 1 539 ? -9.490 -38.814 -19.150 1.000 47.109 539 ASN A O 1
ATOM 4331 N N . GLY A 1 540 ? -10.832 -37.258 -18.193 1.000 49.359 540 GLY A N 1
ATOM 4332 C CA . GLY A 1 540 ? -9.885 -36.157 -18.273 1.000 49.658 540 GLY A CA 1
ATOM 4333 C C . GLY A 1 540 ? -9.934 -35.396 -19.597 1.000 50.426 540 GLY A C 1
ATOM 4334 O O . GLY A 1 540 ? -9.128 -34.490 -19.793 1.000 49.607 540 GLY A O 1
ATOM 4335 N N . VAL A 1 541 ? -10.866 -35.760 -20.495 1.000 48.679 541 VAL A N 1
ATOM 4336 C CA . VAL A 1 541 ? -10.925 -35.185 -21.833 1.000 47.251 541 VAL A CA 1
ATOM 4337 C C . VAL A 1 541 ? -12.248 -34.441 -22.004 1.000 44.672 541 VAL A C 1
ATOM 4338 O O . VAL A 1 541 ? -13.315 -35.045 -21.903 1.000 44.929 541 VAL A O 1
ATOM 4342 N N . ASN A 1 542 ? -12.151 -33.135 -22.295 1.000 45.031 542 ASN A N 1
ATOM 4343 C CA . ASN A 1 542 ? -13.297 -32.253 -22.446 1.000 45.210 542 ASN A CA 1
ATOM 4344 C C . ASN A 1 542 ? -13.982 -32.560 -23.775 1.000 45.866 542 ASN A C 1
ATOM 4345 O O . ASN A 1 542 ? -13.421 -32.267 -24.828 1.000 50.381 542 ASN A O 1
ATOM 4350 N N . VAL A 1 543 ? -15.198 -33.121 -23.715 1.000 45.930 543 VAL A N 1
ATOM 4351 C CA . VAL A 1 543 ? -15.887 -33.579 -24.911 1.000 48.902 543 VAL A CA 1
ATOM 4352 C C . VAL A 1 543 ? -16.813 -32.491 -25.450 1.000 48.856 543 VAL A C 1
ATOM 4353 O O . VAL A 1 543 ? -17.430 -32.691 -26.486 1.000 51.400 543 VAL A O 1
ATOM 4357 N N . GLY A 1 544 ? -16.914 -31.352 -24.754 1.000 49.187 544 GLY A N 1
ATOM 4358 C CA . GLY A 1 544 ? -17.542 -30.172 -25.328 1.000 44.001 544 GLY A CA 1
ATOM 4359 C C . GLY A 1 544 ? -18.543 -29.517 -24.382 1.000 41.649 544 GLY A C 1
ATOM 4360 O O . GLY A 1 544 ? -18.649 -29.911 -23.224 1.000 42.473 544 GLY A O 1
ATOM 4361 N N . ARG A 1 545 ? -19.265 -28.518 -24.908 1.000 37.310 545 ARG A N 1
ATOM 4362 C CA . ARG A 1 545 ? -20.156 -27.668 -24.134 1.000 38.763 545 ARG A CA 1
ATOM 4363 C C . ARG A 1 545 ? -21.571 -28.239 -24.122 1.000 39.170 545 ARG A C 1
ATOM 4364 O O . ARG A 1 545 ? -21.967 -28.938 -25.053 1.000 38.641 545 ARG A O 1
ATOM 4372 N N . PHE A 1 546 ? -22.325 -27.905 -23.067 1.000 39.370 546 PHE A N 1
ATOM 4373 C CA . PHE A 1 546 ? -23.756 -28.159 -23.008 1.000 39.187 546 PHE A CA 1
ATOM 4374 C C . PHE A 1 546 ? -24.458 -26.890 -22.522 1.000 38.991 546 PHE A C 1
ATOM 4375 O O . PHE A 1 546 ? -23.840 -26.022 -21.898 1.000 35.932 546 PHE A O 1
ATOM 4383 N N . TRP A 1 547 ? -25.757 -26.794 -22.829 1.000 37.432 547 TRP A N 1
ATOM 4384 C CA . TRP A 1 547 ? -26.562 -25.641 -22.474 1.000 36.474 547 TRP A CA 1
ATOM 4385 C C . TRP A 1 547 ? -28.034 -26.035 -22.547 1.000 39.948 547 TRP A C 1
ATOM 4386 O O . TRP A 1 547 ? -28.473 -26.571 -23.561 1.000 40.164 547 TRP A O 1
ATOM 4397 N N . GLU A 1 548 ? -28.785 -25.766 -21.471 1.000 40.843 548 GLU A N 1
ATOM 4398 C CA . GLU A 1 548 ? -30.208 -26.066 -21.418 1.000 43.199 548 GLU A CA 1
ATOM 4399 C C . GLU A 1 548 ? -30.962 -25.351 -22.542 1.000 42.973 548 GLU A C 1
ATOM 4400 O O . GLU A 1 548 ? -32.054 -25.773 -22.904 1.000 41.033 548 GLU A O 1
ATOM 4406 N N . LYS A 1 549 ? -30.383 -24.269 -23.079 1.000 45.186 549 LYS A N 1
ATOM 4407 C CA . LYS A 1 549 ? -30.987 -23.498 -24.156 1.000 48.517 549 LYS A CA 1
ATOM 4408 C C . LYS A 1 549 ? -31.355 -24.393 -25.342 1.000 49.172 549 LYS A C 1
ATOM 4409 O O . LYS A 1 549 ? -32.396 -24.188 -25.953 1.000 53.857 549 LYS A O 1
ATOM 4415 N N . GLY A 1 550 ? -30.484 -25.349 -25.688 1.000 48.158 550 GLY A N 1
ATOM 4416 C CA . GLY A 1 550 ? -30.759 -26.305 -26.751 1.000 48.194 550 GLY A CA 1
ATOM 4417 C C . GLY A 1 550 ? -30.369 -25.768 -28.128 1.000 45.367 550 GLY A C 1
ATOM 4418 O O . GLY A 1 550 ? -29.814 -24.677 -28.231 1.000 43.628 550 GLY A O 1
ATOM 4419 N N . PRO A 1 551 ? -30.696 -26.471 -29.237 1.000 43.606 551 PRO A N 1
ATOM 4420 C CA . PRO A 1 551 ? -31.557 -27.657 -29.212 1.000 43.210 551 PRO A CA 1
ATOM 4421 C C . PRO A 1 551 ? -30.879 -28.976 -28.844 1.000 43.932 551 PRO A C 1
ATOM 4422 O O . PRO A 1 551 ? -31.564 -29.920 -28.451 1.000 47.967 551 PRO A O 1
ATOM 4426 N N . THR A 1 552 ? -29.546 -29.042 -28.976 1.000 39.299 552 THR A N 1
ATOM 4427 C CA . THR A 1 552 ? -28.777 -30.209 -28.574 1.000 40.740 552 THR A CA 1
ATOM 4428 C C . THR A 1 552 ? -28.709 -30.295 -27.051 1.000 41.995 552 THR A C 1
ATOM 4429 O O . THR A 1 552 ? -28.232 -29.366 -26.396 1.000 42.382 552 THR A O 1
ATOM 4433 N N . LEU A 1 553 ? -29.165 -31.430 -26.504 1.000 42.208 553 LEU A N 1
ATOM 4434 C CA . LEU A 1 553 ? -29.236 -31.638 -25.064 1.000 41.811 553 LEU A CA 1
ATOM 4435 C C . LEU A 1 553 ? -28.452 -32.888 -24.663 1.000 39.783 553 LEU A C 1
ATOM 4436 O O . LEU A 1 553 ? -28.754 -33.513 -23.653 1.000 40.182 553 LEU A O 1
ATOM 4441 N N . SER A 1 554 ? -27.417 -33.233 -25.437 1.000 38.939 554 SER A N 1
ATOM 4442 C CA . SER A 1 554 ? -26.547 -34.345 -25.088 1.000 38.778 554 SER A CA 1
ATOM 4443 C C . SER A 1 554 ? -25.153 -34.112 -25.662 1.000 35.934 554 SER A C 1
ATOM 4444 O O . SER A 1 554 ? -24.953 -33.186 -26.431 1.000 33.287 554 SER A O 1
ATOM 4447 N N . LEU A 1 555 ? -24.204 -34.963 -25.262 1.000 39.538 555 LEU A N 1
ATOM 4448 C CA . LEU A 1 555 ? -22.835 -34.914 -25.749 1.000 39.212 555 LEU A CA 1
ATOM 4449 C C . LEU A 1 555 ? -22.433 -36.314 -26.201 1.000 38.099 555 LEU A C 1
ATOM 4450 O O . LEU A 1 555 ? -22.509 -37.261 -25.420 1.000 35.331 555 LEU A O 1
ATOM 4455 N N . TYR A 1 556 ? -22.022 -36.435 -27.469 1.000 38.983 556 TYR A N 1
ATOM 4456 C CA . TYR A 1 556 ? -21.497 -37.690 -27.982 1.000 40.887 556 TYR A CA 1
ATOM 4457 C C . TYR A 1 556 ? -20.165 -37.995 -27.301 1.000 43.298 556 TYR A C 1
ATOM 4458 O O . TYR A 1 556 ? -19.344 -37.096 -27.105 1.000 46.775 556 TYR A O 1
ATOM 4467 N N . VAL A 1 557 ? -19.971 -39.269 -26.947 1.000 43.618 557 VAL A N 1
ATOM 4468 C CA . VAL A 1 557 ? -18.729 -39.744 -26.360 1.000 45.630 557 VAL A CA 1
ATOM 4469 C C . VAL A 1 557 ? -18.299 -41.000 -27.113 1.000 45.802 557 VAL A C 1
ATOM 4470 O O . VAL A 1 557 ? -18.985 -42.017 -27.043 1.000 46.846 557 VAL A O 1
ATOM 4474 N N . PRO A 1 558 ? -17.179 -40.976 -27.874 1.000 46.353 558 PRO A N 1
ATOM 4475 C CA . PRO A 1 558 ? -16.725 -42.163 -28.599 1.000 47.092 558 PRO A CA 1
ATOM 4476 C C . PRO A 1 558 ? -16.207 -43.227 -27.642 1.000 48.194 558 PRO A C 1
ATOM 4477 O O . PRO A 1 558 ? -15.820 -42.909 -26.523 1.000 49.085 558 PRO A O 1
ATOM 4481 N N . ALA A 1 559 ? -16.196 -44.483 -28.103 1.000 48.791 559 ALA A N 1
ATOM 4482 C CA . ALA A 1 559 ? -15.762 -45.617 -27.302 1.000 48.509 559 ALA A CA 1
ATOM 4483 C C . ALA A 1 559 ? -14.305 -45.437 -26.883 1.000 49.959 559 ALA A C 1
ATOM 4484 O O . ALA A 1 559 ? -13.935 -45.810 -25.775 1.000 50.668 559 ALA A O 1
ATOM 4486 N N . GLY A 1 560 ? -13.497 -44.850 -27.778 1.000 50.008 560 GLY A N 1
ATOM 4487 C CA . GLY A 1 560 ? -12.066 -44.658 -27.572 1.000 50.043 560 GLY A CA 1
ATOM 4488 C C . GLY A 1 560 ? -11.724 -43.839 -26.324 1.000 49.845 560 GLY A C 1
ATOM 4489 O O . GLY A 1 560 ? -10.608 -43.943 -25.822 1.000 50.378 560 GLY A O 1
ATOM 4490 N N . LEU A 1 561 ? -12.667 -43.014 -25.838 1.000 49.028 561 LEU A N 1
ATOM 4491 C CA . LEU A 1 561 ? -12.451 -42.221 -24.631 1.000 47.054 561 LEU A CA 1
ATOM 4492 C C . LEU A 1 561 ? -12.812 -43.011 -23.374 1.000 47.719 561 LEU A C 1
ATOM 4493 O O . LEU A 1 561 ? -12.620 -42.517 -22.268 1.000 45.692 561 LEU A O 1
ATOM 4498 N N . LEU A 1 562 ? -13.353 -44.221 -23.549 1.000 49.012 562 LEU A N 1
ATOM 4499 C CA . LEU A 1 562 ? -13.784 -45.055 -22.444 1.000 50.278 562 LEU A CA 1
ATOM 4500 C C . LEU A 1 562 ? -12.906 -46.302 -22.385 1.000 50.683 562 LEU A C 1
ATOM 4501 O O . LEU A 1 562 ? -12.173 -46.600 -23.326 1.000 48.017 562 LEU A O 1
ATOM 4506 N N . HIS A 1 563 ? -12.968 -47.005 -21.249 1.000 50.480 563 HIS A N 1
ATOM 4507 C CA . HIS A 1 563 ? -12.254 -48.263 -21.086 1.000 54.933 563 HIS A CA 1
ATOM 4508 C C . HIS A 1 563 ? -13.047 -49.186 -20.171 1.000 55.780 563 HIS A C 1
ATOM 4509 O O . HIS A 1 563 ? -13.942 -48.742 -19.458 1.000 57.867 563 HIS A O 1
ATOM 4516 N N . ALA A 1 564 ? -12.731 -50.485 -20.253 1.000 57.276 564 ALA A N 1
ATOM 4517 C CA . ALA A 1 564 ? -13.246 -51.472 -19.319 1.000 57.825 564 ALA A CA 1
ATOM 4518 C C . ALA A 1 564 ? -12.680 -51.160 -17.940 1.000 57.165 564 ALA A C 1
ATOM 4519 O O . ALA A 1 564 ? -11.503 -50.815 -17.822 1.000 64.368 564 ALA A O 1
ATOM 4521 N N . GLY A 1 565 ? -13.536 -51.240 -16.914 1.000 54.821 565 GLY A N 1
ATOM 4522 C CA . GLY A 1 565 ? -13.153 -50.866 -15.561 1.000 55.256 565 GLY A CA 1
ATOM 4523 C C . GLY A 1 565 ? -13.796 -49.548 -15.127 1.000 55.342 565 GLY A C 1
ATOM 4524 O O . GLY A 1 565 ? -14.911 -49.241 -15.544 1.000 50.503 565 GLY A O 1
ATOM 4525 N N . GLN A 1 566 ? -13.067 -48.790 -14.301 1.000 54.500 566 GLN A N 1
ATOM 4526 C CA . GLN A 1 566 ? -13.613 -47.646 -13.594 1.000 58.560 566 GLN A CA 1
ATOM 4527 C C . GLN A 1 566 ? -13.402 -46.385 -14.431 1.000 57.786 566 GLN A C 1
ATOM 4528 O O . GLN A 1 566 ? -12.270 -45.954 -14.627 1.000 64.973 566 GLN A O 1
ATOM 4534 N N . ASN A 1 567 ? -14.515 -45.797 -14.890 1.000 52.129 567 ASN A N 1
ATOM 4535 C CA . ASN A 1 567 ? -14.495 -44.595 -15.706 1.000 49.035 567 ASN A CA 1
ATOM 4536 C C . ASN A 1 567 ? -14.936 -43.410 -14.856 1.000 50.504 567 ASN A C 1
ATOM 4537 O O . ASN A 1 567 ? -15.414 -43.595 -13.746 1.000 50.323 567 ASN A O 1
ATOM 4542 N N . GLU A 1 568 ? -14.766 -42.194 -15.386 1.000 48.934 568 GLU A N 1
ATOM 4543 C CA . GLU A 1 568 ? -15.044 -40.989 -14.624 1.000 49.421 568 GLU A CA 1
ATOM 4544 C C . GLU A 1 568 ? -15.523 -39.884 -15.562 1.000 45.820 568 GLU A C 1
ATOM 4545 O O . GLU A 1 568 ? -14.851 -39.558 -16.540 1.000 46.184 568 GLU A O 1
ATOM 4551 N N . VAL A 1 569 ? -16.697 -39.320 -15.252 1.000 39.960 569 VAL A N 1
ATOM 4552 C CA . VAL A 1 569 ? -17.180 -38.119 -15.907 1.000 35.238 569 VAL A CA 1
ATOM 4553 C C . VAL A 1 569 ? -17.195 -36.996 -14.877 1.000 32.240 569 VAL A C 1
ATOM 4554 O O . VAL A 1 569 ? -17.705 -37.180 -13.781 1.000 31.416 569 VAL A O 1
ATOM 4558 N N . ILE A 1 570 ? -16.630 -35.840 -15.246 1.000 31.788 570 ILE A N 1
ATOM 4559 C CA . ILE A 1 570 ? -16.674 -34.645 -14.417 1.000 32.124 570 ILE A CA 1
ATOM 4560 C C . ILE A 1 570 ? -17.400 -33.551 -15.187 1.000 32.341 570 ILE A C 1
ATOM 4561 O O . ILE A 1 570 ? -17.005 -33.210 -16.294 1.000 32.529 570 ILE A O 1
ATOM 4566 N N . VAL A 1 571 ? -18.453 -33.012 -14.574 1.000 34.988 571 VAL A N 1
ATOM 4567 C CA . VAL A 1 571 ? -19.211 -31.911 -15.137 1.000 37.176 571 VAL A CA 1
ATOM 4568 C C . VAL A 1 571 ? -18.769 -30.615 -14.463 1.000 39.411 571 VAL A C 1
ATOM 4569 O O . VAL A 1 571 ? -18.786 -30.523 -13.239 1.000 42.166 571 VAL A O 1
ATOM 4573 N N . PHE A 1 572 ? -18.356 -29.634 -15.274 1.000 39.099 572 PHE A N 1
ATOM 4574 C CA . PHE A 1 572 ? -18.228 -28.262 -14.818 1.000 36.657 572 PHE A CA 1
ATOM 4575 C C . PHE A 1 572 ? -19.481 -27.505 -15.235 1.000 37.900 572 PHE A C 1
ATOM 4576 O O . PHE A 1 572 ? -19.788 -27.436 -16.420 1.000 39.856 572 PHE A O 1
ATOM 4584 N N . GLU A 1 573 ? -20.190 -26.954 -14.247 1.000 37.725 573 GLU A N 1
ATOM 4585 C CA . GLU A 1 573 ? -21.501 -26.372 -14.456 1.000 39.407 573 GLU A CA 1
ATOM 4586 C C . GLU A 1 573 ? -21.544 -25.031 -13.729 1.000 37.335 573 GLU A C 1
ATOM 4587 O O . GLU A 1 573 ? -21.133 -24.937 -12.573 1.000 35.510 573 GLU A O 1
ATOM 4593 N N . THR A 1 574 ? -22.078 -24.006 -14.404 1.000 39.938 574 THR A N 1
ATOM 4594 C CA . THR A 1 574 ? -21.884 -22.626 -13.985 1.000 41.105 574 THR A CA 1
ATOM 4595 C C . THR A 1 574 ? -23.165 -21.974 -13.456 1.000 40.592 574 THR A C 1
ATOM 4596 O O . THR A 1 574 ? -23.083 -20.943 -12.790 1.000 42.866 574 THR A O 1
ATOM 4600 N N . GLU A 1 575 ? -24.339 -22.539 -13.764 1.000 41.224 575 GLU A N 1
ATOM 4601 C CA . GLU A 1 575 ? -25.611 -21.887 -13.474 1.000 40.024 575 GLU A CA 1
ATOM 4602 C C . GLU A 1 575 ? -26.145 -22.296 -12.102 1.000 38.582 575 GLU A C 1
ATOM 4603 O O . GLU A 1 575 ? -26.974 -21.592 -11.536 1.000 36.375 575 GLU A O 1
ATOM 4609 N N . GLY A 1 576 ? -25.689 -23.442 -11.582 1.000 39.640 576 GLY A N 1
ATOM 4610 C CA . GLY A 1 576 ? -26.162 -23.957 -10.304 1.000 41.570 576 GLY A CA 1
ATOM 4611 C C . GLY A 1 576 ? -27.271 -25.000 -10.453 1.000 42.929 576 GLY A C 1
ATOM 4612 O O . GLY A 1 576 ? -27.939 -25.338 -9.478 1.000 45.398 576 GLY A O 1
ATOM 4613 N N . ARG A 1 577 ? -27.468 -25.502 -11.678 1.000 40.813 577 ARG A N 1
ATOM 4614 C CA . ARG A 1 577 ? -28.446 -26.544 -11.949 1.000 40.566 577 ARG A CA 1
ATOM 4615 C C . ARG A 1 577 ? -27.701 -27.814 -12.347 1.000 40.711 577 ARG A C 1
ATOM 4616 O O . ARG A 1 577 ? -26.929 -27.796 -13.302 1.000 43.980 577 ARG A O 1
ATOM 4624 N N . TYR A 1 578 ? -27.934 -28.902 -11.597 1.000 39.382 578 TYR A N 1
ATOM 4625 C CA . TYR A 1 578 ? -27.243 -30.165 -11.824 1.000 39.069 578 TYR A CA 1
ATOM 4626 C C . TYR A 1 578 ? -28.171 -31.341 -11.532 1.000 37.078 578 TYR A C 1
ATOM 4627 O O . TYR A 1 578 ? -29.209 -31.168 -10.907 1.000 34.404 578 TYR A O 1
ATOM 4636 N N . ALA A 1 579 ? -27.770 -32.540 -11.979 1.000 39.690 579 ALA A N 1
ATOM 4637 C CA . ALA A 1 579 ? -28.562 -33.746 -11.804 1.000 41.339 579 ALA A CA 1
ATOM 4638 C C . ALA A 1 579 ? -27.907 -34.654 -10.768 1.000 43.249 579 ALA A C 1
ATOM 4639 O O . ALA A 1 579 ? -26.680 -34.764 -10.734 1.000 46.822 579 ALA A O 1
ATOM 4641 N N . GLU A 1 580 ? -28.742 -35.315 -9.951 1.000 43.247 580 GLU A N 1
ATOM 4642 C CA . GLU A 1 580 ? -28.290 -36.264 -8.943 1.000 43.727 580 GLU A CA 1
ATOM 4643 C C . GLU A 1 580 ? -27.681 -37.505 -9.587 1.000 41.515 580 GLU A C 1
ATOM 4644 O O . GLU A 1 580 ? -26.926 -38.224 -8.945 1.000 44.909 580 GLU A O 1
ATOM 4650 N N . SER A 1 581 ? -28.042 -37.776 -10.838 1.000 44.717 581 SER A N 1
ATOM 4651 C CA . SER A 1 581 ? -27.494 -38.915 -11.550 1.000 45.117 581 SER A CA 1
ATOM 4652 C C . SER A 1 581 ? -27.249 -38.546 -13.008 1.000 44.426 581 SER A C 1
ATOM 4653 O O . SER A 1 581 ? -28.093 -37.924 -13.652 1.000 44.572 581 SER A O 1
ATOM 4656 N N . LEU A 1 582 ? -26.071 -38.938 -13.506 1.000 44.801 582 LEU A N 1
ATOM 4657 C CA . LEU A 1 582 ? -25.713 -38.747 -14.898 1.000 48.992 582 LEU A CA 1
ATOM 4658 C C . LEU A 1 582 ? -26.281 -39.902 -15.727 1.000 48.566 582 LEU A C 1
ATOM 4659 O O . LEU A 1 582 ? -25.900 -41.051 -15.520 1.000 51.518 582 LEU A O 1
ATOM 4664 N N . LYS A 1 583 ? -27.169 -39.574 -16.673 1.000 46.222 583 LYS A N 1
ATOM 4665 C CA . LYS A 1 583 ? -27.808 -40.572 -17.516 1.000 50.873 583 LYS A CA 1
ATOM 4666 C C . LYS A 1 583 ? -27.058 -40.665 -18.844 1.000 47.284 583 LYS A C 1
ATOM 4667 O O . LYS A 1 583 ? -26.655 -39.651 -19.412 1.000 49.276 583 LYS A O 1
ATOM 4673 N N . MET A 1 584 ? -26.848 -41.900 -19.310 1.000 45.902 584 MET A N 1
ATOM 4674 C CA . MET A 1 584 ? -26.203 -42.153 -20.586 1.000 48.204 584 MET A CA 1
ATOM 4675 C C . MET A 1 584 ? -27.222 -42.848 -21.486 1.000 48.355 584 MET A C 1
ATOM 4676 O O . MET A 1 584 ? -27.831 -43.839 -21.081 1.000 43.870 584 MET A O 1
ATOM 4681 N N . ALA A 1 585 ? -27.424 -42.293 -22.687 1.000 44.468 585 ALA A N 1
ATOM 4682 C CA . ALA A 1 585 ? -28.492 -42.727 -23.572 1.000 43.387 585 ALA A CA 1
ATOM 4683 C C . ALA A 1 585 ? -27.896 -43.289 -24.860 1.000 43.501 585 ALA A C 1
ATOM 4684 O O . ALA A 1 585 ? -26.731 -43.037 -25.168 1.000 44.689 585 ALA A O 1
ATOM 4686 N N . ASP A 1 586 ? -28.722 -44.037 -25.609 1.000 44.113 586 ASP A N 1
ATOM 4687 C CA . ASP A 1 586 ? -28.271 -44.751 -26.796 1.000 44.461 586 ASP A CA 1
ATOM 4688 C C . ASP A 1 586 ? -28.568 -43.959 -28.069 1.000 42.448 586 ASP A C 1
ATOM 4689 O O . ASP A 1 586 ? -28.321 -44.458 -29.163 1.000 42.054 586 ASP A O 1
ATOM 4694 N N . HIS A 1 587 ? -29.086 -42.732 -27.915 1.000 44.668 587 HIS A N 1
ATOM 4695 C CA . HIS A 1 587 ? -29.395 -41.852 -29.031 1.000 44.677 587 HIS A CA 1
ATOM 4696 C C . HIS A 1 587 ? -29.141 -40.407 -28.606 1.000 45.676 587 HIS A C 1
ATOM 4697 O O . HIS A 1 587 ? -29.130 -40.109 -27.415 1.000 42.562 587 HIS A O 1
ATOM 4704 N N . PRO A 1 588 ? -28.909 -39.460 -29.547 1.000 49.219 588 PRO A N 1
ATOM 4705 C CA . PRO A 1 588 ? -28.759 -38.045 -29.191 1.000 48.160 588 PRO A CA 1
ATOM 4706 C C . PRO A 1 588 ? -30.091 -37.423 -28.778 1.000 48.436 588 PRO A C 1
ATOM 4707 O O . PRO A 1 588 ? -31.106 -37.624 -29.446 1.000 47.993 588 PRO A O 1
ATOM 4711 N N . ILE A 1 589 ? -30.077 -36.678 -27.662 1.000 47.698 589 ILE A N 1
ATOM 4712 C CA . ILE A 1 589 ? -31.283 -36.062 -27.126 1.000 47.661 589 ILE A CA 1
ATOM 4713 C C . ILE A 1 589 ? -31.407 -34.648 -27.689 1.000 48.234 589 ILE A C 1
ATOM 4714 O O . ILE A 1 589 ? -30.414 -33.934 -27.805 1.000 46.376 589 ILE A O 1
ATOM 4719 N N . PHE A 1 590 ? -32.644 -34.254 -28.015 1.000 45.381 590 PHE A N 1
ATOM 4720 C CA . PHE A 1 590 ? -32.933 -32.929 -28.531 1.000 47.433 590 PHE A CA 1
ATOM 4721 C C . PHE A 1 590 ? -34.152 -32.353 -27.816 1.000 50.002 590 PHE A C 1
ATOM 4722 O O . PHE A 1 590 ? -35.011 -33.092 -27.343 1.000 50.428 590 PHE A O 1
ATOM 4730 N N . GLU A 1 591 ? -34.204 -31.017 -27.757 1.000 52.540 591 GLU A N 1
ATOM 4731 C CA . GLU A 1 591 ? -35.364 -30.280 -27.285 1.000 58.962 591 GLU A CA 1
ATOM 4732 C C . GLU A 1 591 ? -35.583 -29.079 -28.200 1.000 61.688 591 GLU A C 1
ATOM 4733 O O . GLU A 1 591 ? -34.653 -28.633 -28.871 1.000 62.557 591 GLU A O 1
ATOM 4739 N N . GLU A 1 592 ? -36.822 -28.575 -28.221 1.000 67.411 592 GLU A N 1
ATOM 4740 C CA . GLU A 1 592 ? -37.145 -27.364 -28.958 1.000 74.444 592 GLU A CA 1
ATOM 4741 C C . GLU A 1 592 ? -36.695 -26.157 -28.131 1.000 74.646 592 GLU A C 1
ATOM 4742 O O . GLU A 1 592 ? -37.028 -26.050 -26.947 1.000 76.911 592 GLU A O 1
ATOM 4748 N N . PRO A 1 593 ? -35.913 -25.218 -28.717 1.000 71.169 593 PRO A N 1
ATOM 4749 C CA . PRO A 1 593 ? -35.474 -24.025 -27.991 1.000 68.155 593 PRO A CA 1
ATOM 4750 C C . PRO A 1 593 ? -36.572 -22.949 -27.901 1.000 63.675 593 PRO A C 1
ATOM 4751 O O . PRO A 1 593 ? -37.347 -22.805 -28.848 1.000 64.364 593 PRO A O 1
ATOM 4755 N N . THR B 1 2 ? -72.614 -52.501 -33.923 1.000 64.867 2 THR B N 1
ATOM 4756 C CA . THR B 1 2 ? -71.436 -52.161 -33.078 1.000 64.038 2 THR B CA 1
ATOM 4757 C C . THR B 1 2 ? -71.903 -51.432 -31.818 1.000 63.479 2 THR B C 1
ATOM 4758 O O . THR B 1 2 ? -72.771 -50.559 -31.879 1.000 65.068 2 THR B O 1
ATOM 4762 N N . THR B 1 3 ? -71.308 -51.814 -30.682 1.000 62.674 3 THR B N 1
ATOM 4763 C CA . THR B 1 3 ? -71.526 -51.174 -29.396 1.000 61.565 3 THR B CA 1
ATOM 4764 C C . THR B 1 3 ? -70.224 -50.504 -28.964 1.000 59.626 3 THR B C 1
ATOM 4765 O O . THR B 1 3 ? -69.138 -51.008 -29.257 1.000 56.272 3 THR B O 1
ATOM 4769 N N . PHE B 1 4 ? -70.348 -49.369 -28.264 1.000 57.437 4 PHE B N 1
ATOM 4770 C CA . PHE B 1 4 ? -69.191 -48.650 -27.753 1.000 56.232 4 PHE B CA 1
ATOM 4771 C C . PHE B 1 4 ? -69.535 -47.976 -26.423 1.000 54.429 4 PHE B C 1
ATOM 4772 O O . PHE B 1 4 ? -70.528 -47.248 -26.331 1.000 52.680 4 PHE B O 1
ATOM 4780 N N . SER B 1 5 ? -68.692 -48.217 -25.409 1.000 55.074 5 SER B N 1
ATOM 4781 C CA . SER B 1 5 ? -68.796 -47.545 -24.120 1.000 58.370 5 SER B CA 1
ATOM 4782 C C . SER B 1 5 ? -67.405 -47.381 -23.510 1.000 55.436 5 SER B C 1
ATOM 4783 O O . SER B 1 5 ? -66.428 -47.929 -24.016 1.000 54.383 5 SER B O 1
ATOM 4786 N N . ILE B 1 6 ? -67.332 -46.621 -22.411 1.000 61.209 6 ILE B N 1
ATOM 4787 C CA . ILE B 1 6 ? -66.062 -46.277 -21.789 1.000 62.610 6 ILE B CA 1
ATOM 4788 C C . ILE B 1 6 ? -66.045 -46.804 -20.354 1.000 65.419 6 ILE B C 1
ATOM 4789 O O . ILE B 1 6 ? -66.864 -46.399 -19.532 1.000 64.980 6 ILE B O 1
ATOM 4794 N N . GLU B 1 7 ? -65.109 -47.728 -20.085 1.000 70.088 7 GLU B N 1
ATOM 4795 C CA . GLU B 1 7 ? -64.840 -48.250 -18.752 1.000 70.571 7 GLU B CA 1
ATOM 4796 C C . GLU B 1 7 ? -63.341 -48.080 -18.499 1.000 67.102 7 GLU B C 1
ATOM 4797 O O . GLU B 1 7 ? -62.792 -47.039 -18.854 1.000 68.922 7 GLU B O 1
ATOM 4803 N N . HIS B 1 8 ? -62.681 -49.084 -17.901 1.000 61.248 8 HIS B N 1
ATOM 4804 C CA . HIS B 1 8 ? -61.235 -49.052 -17.727 1.000 58.535 8 HIS B CA 1
ATOM 4805 C C . HIS B 1 8 ? -60.552 -48.941 -19.088 1.000 58.564 8 HIS B C 1
ATOM 4806 O O . HIS B 1 8 ? -59.589 -48.194 -19.246 1.000 55.755 8 HIS B O 1
ATOM 4813 N N . ASP B 1 9 ? -61.035 -49.744 -20.043 1.000 60.839 9 ASP B N 1
ATOM 4814 C CA . ASP B 1 9 ? -60.670 -49.613 -21.443 1.000 60.028 9 ASP B CA 1
ATOM 4815 C C . ASP B 1 9 ? -61.879 -49.092 -22.210 1.000 61.738 9 ASP B C 1
ATOM 4816 O O . ASP B 1 9 ? -62.994 -49.088 -21.692 1.000 65.201 9 ASP B O 1
ATOM 4821 N N . PHE B 1 10 ? -61.642 -48.655 -23.449 1.000 62.041 10 PHE B N 1
ATOM 4822 C CA . PHE B 1 10 ? -62.716 -48.541 -24.418 1.000 63.743 10 PHE B CA 1
ATOM 4823 C C . PHE B 1 10 ? -63.275 -49.942 -24.641 1.000 64.938 10 PHE B C 1
ATOM 4824 O O . PHE B 1 10 ? -62.513 -50.893 -24.805 1.000 54.442 10 PHE B O 1
ATOM 4832 N N . MET B 1 11 ? -64.604 -50.068 -24.598 1.000 71.255 11 MET B N 1
ATOM 4833 C CA . MET B 1 11 ? -65.245 -51.353 -24.811 1.000 76.469 11 MET B CA 1
ATOM 4834 C C . MET B 1 11 ? -65.984 -51.307 -26.144 1.000 76.946 11 MET B C 1
ATOM 4835 O O . MET B 1 11 ? -66.971 -50.585 -26.286 1.000 75.498 11 MET B O 1
ATOM 4840 N N . LEU B 1 12 ? -65.464 -52.063 -27.120 1.000 79.794 12 LEU B N 1
ATOM 4841 C CA . LEU B 1 12 ? -66.077 -52.200 -28.431 1.000 81.904 12 LEU B CA 1
ATOM 4842 C C . LEU B 1 12 ? -66.610 -53.624 -28.579 1.000 78.868 12 LEU B C 1
ATOM 4843 O O . LEU B 1 12 ? -65.830 -54.572 -28.614 1.000 76.655 12 LEU B O 1
ATOM 4848 N N . ASP B 1 13 ? -67.941 -53.755 -28.659 1.000 79.250 13 ASP B N 1
ATOM 4849 C CA . ASP B 1 13 ? -68.615 -55.044 -28.708 1.000 81.746 13 ASP B CA 1
ATOM 4850 C C . ASP B 1 13 ? -68.259 -55.865 -27.469 1.000 83.431 13 ASP B C 1
ATOM 4851 O O . ASP B 1 13 ? -68.038 -57.072 -27.563 1.000 79.753 13 ASP B O 1
ATOM 4856 N N . GLY B 1 14 ? -68.199 -55.193 -26.310 1.000 82.874 14 GLY B N 1
ATOM 4857 C CA . GLY B 1 14 ? -67.986 -55.851 -25.030 1.000 80.986 14 GLY B CA 1
ATOM 4858 C C . GLY B 1 14 ? -66.514 -56.128 -24.719 1.000 82.905 14 GLY B C 1
ATOM 4859 O O . GLY B 1 14 ? -66.196 -56.549 -23.608 1.000 78.702 14 GLY B O 1
ATOM 4860 N N . LYS B 1 15 ? -65.623 -55.873 -25.687 1.000 83.075 15 LYS B N 1
ATOM 4861 C CA . LYS B 1 15 ? -64.233 -56.298 -25.593 1.000 82.740 15 LYS B CA 1
ATOM 4862 C C . LYS B 1 15 ? -63.321 -55.076 -25.480 1.000 80.397 15 LYS B C 1
ATOM 4863 O O . LYS B 1 15 ? -63.569 -54.059 -26.125 1.000 81.759 15 LYS B O 1
ATOM 4869 N N . PRO B 1 16 ? -62.249 -55.128 -24.652 1.000 74.811 16 PRO B N 1
ATOM 4870 C CA . PRO B 1 16 ? -61.251 -54.055 -24.602 1.000 73.765 16 PRO B CA 1
ATOM 4871 C C . PRO B 1 16 ? -60.728 -53.662 -25.983 1.000 72.090 16 PRO B C 1
ATOM 4872 O O . PRO B 1 16 ? -60.319 -54.522 -26.759 1.000 72.024 16 PRO B O 1
ATOM 4876 N N . PHE B 1 17 ? -60.738 -52.354 -26.271 1.000 70.486 17 PHE B N 1
ATOM 4877 C CA . PHE B 1 17 ? -60.383 -51.850 -27.589 1.000 68.213 17 PHE B CA 1
ATOM 4878 C C . PHE B 1 17 ? -59.360 -50.725 -27.462 1.000 63.123 17 PHE B C 1
ATOM 4879 O O . PHE B 1 17 ? -59.475 -49.863 -26.595 1.000 63.676 17 PHE B O 1
ATOM 4887 N N . LYS B 1 18 ? -58.350 -50.749 -28.337 1.000 59.589 18 LYS B N 1
ATOM 4888 C CA . LYS B 1 18 ? -57.404 -49.653 -28.438 1.000 56.189 18 LYS B CA 1
ATOM 4889 C C . LYS B 1 18 ? -57.705 -48.869 -29.709 1.000 57.809 18 LYS B C 1
ATOM 4890 O O . LYS B 1 18 ? -57.643 -49.415 -30.807 1.000 60.486 18 LYS B O 1
ATOM 4896 N N . ILE B 1 19 ? -58.042 -47.584 -29.543 1.000 56.741 19 ILE B N 1
ATOM 4897 C CA . ILE B 1 19 ? -58.310 -46.715 -30.674 1.000 52.274 19 ILE B CA 1
ATOM 4898 C C . ILE B 1 19 ? -56.972 -46.287 -31.267 1.000 50.543 19 ILE B C 1
ATOM 4899 O O . ILE B 1 19 ? -56.134 -45.725 -30.562 1.000 49.470 19 ILE B O 1
ATOM 4904 N N . LEU B 1 20 ? -56.785 -46.597 -32.556 1.000 44.898 20 LEU B N 1
ATOM 4905 C CA . LEU B 1 20 ? -55.684 -46.089 -33.352 1.000 43.584 20 LEU B CA 1
ATOM 4906 C C . LEU B 1 20 ? -56.273 -45.216 -34.459 1.000 43.684 20 LEU B C 1
ATOM 4907 O O . LEU B 1 20 ? -56.716 -45.726 -35.492 1.000 43.248 20 LEU B O 1
ATOM 4912 N N . SER B 1 21 ? -56.273 -43.896 -34.223 1.000 42.503 21 SER B N 1
ATOM 4913 C CA . SER B 1 21 ? -56.968 -42.948 -35.077 1.000 38.361 21 SER B CA 1
ATOM 4914 C C . SER B 1 21 ? -55.974 -42.061 -35.816 1.000 37.481 21 SER B C 1
ATOM 4915 O O . SER B 1 21 ? -54.829 -41.896 -35.394 1.000 35.367 21 SER B O 1
ATOM 4918 N N . GLY B 1 22 ? -56.448 -41.497 -36.933 1.000 38.622 22 GLY B N 1
ATOM 4919 C CA . GLY B 1 22 ? -55.691 -40.535 -37.714 1.000 38.193 22 GLY B CA 1
ATOM 4920 C C . GLY B 1 22 ? -56.597 -39.411 -38.206 1.000 37.630 22 GLY B C 1
ATOM 4921 O O . GLY B 1 22 ? -57.706 -39.665 -38.678 1.000 37.856 22 GLY B O 1
ATOM 4922 N N . ALA B 1 23 ? -56.115 -38.169 -38.066 1.000 38.103 23 ALA B N 1
ATOM 4923 C CA . ALA B 1 23 ? -56.901 -36.994 -38.399 1.000 36.706 23 ALA B CA 1
ATOM 4924 C C . ALA B 1 23 ? -56.838 -36.750 -39.904 1.000 37.009 23 ALA B C 1
ATOM 4925 O O . ALA B 1 23 ? -55.752 -36.633 -40.477 1.000 36.737 23 ALA B O 1
ATOM 4927 N N . ILE B 1 24 ? -58.021 -36.737 -40.528 1.000 34.790 24 ILE B N 1
ATOM 4928 C CA . ILE B 1 24 ? -58.177 -36.327 -41.911 1.000 35.875 24 ILE B CA 1
ATOM 4929 C C . ILE B 1 24 ? -59.355 -35.359 -41.948 1.000 34.848 24 ILE B C 1
ATOM 4930 O O . ILE B 1 24 ? -60.472 -35.717 -41.580 1.000 33.926 24 ILE B O 1
ATOM 4935 N N . HIS B 1 25 ? -59.084 -34.126 -42.370 1.000 35.862 25 HIS B N 1
ATOM 4936 C CA . HIS B 1 25 ? -60.120 -33.109 -42.434 1.000 34.378 25 HIS B CA 1
ATOM 4937 C C . HIS B 1 25 ? -60.715 -33.152 -43.829 1.000 31.930 25 HIS B C 1
ATOM 4938 O O . HIS B 1 25 ? -60.051 -32.773 -44.786 1.000 34.278 25 HIS B O 1
ATOM 4945 N N . TYR B 1 26 ? -61.945 -33.664 -43.931 1.000 31.349 26 TYR B N 1
ATOM 4946 C CA . TYR B 1 26 ? -62.613 -33.839 -45.215 1.000 31.477 26 TYR B CA 1
ATOM 4947 C C . TYR B 1 26 ? -62.628 -32.523 -45.991 1.000 31.282 26 TYR B C 1
ATOM 4948 O O . TYR B 1 26 ? -62.509 -32.515 -47.211 1.000 33.064 26 TYR B O 1
ATOM 4957 N N . PHE B 1 27 ? -62.737 -31.408 -45.266 1.000 34.124 27 PHE B N 1
ATOM 4958 C CA . PHE B 1 27 ? -62.886 -30.089 -45.868 1.000 31.934 27 PHE B CA 1
ATOM 4959 C C . PHE B 1 27 ? -61.556 -29.566 -46.409 1.000 31.523 27 PHE B C 1
ATOM 4960 O O . PHE B 1 27 ? -61.546 -28.548 -47.090 1.000 33.296 27 PHE B O 1
ATOM 4968 N N . ARG B 1 28 ? -60.449 -30.273 -46.140 1.000 31.351 28 ARG B N 1
ATOM 4969 C CA . ARG B 1 28 ? -59.121 -29.888 -46.598 1.000 30.404 28 ARG B CA 1
ATOM 4970 C C . ARG B 1 28 ? -58.596 -30.841 -47.679 1.000 32.500 28 ARG B C 1
ATOM 4971 O O . ARG B 1 28 ? -57.426 -30.765 -48.048 1.000 34.674 28 ARG B O 1
ATOM 4979 N N . VAL B 1 29 ? -59.459 -31.724 -48.202 1.000 34.655 29 VAL B N 1
ATOM 4980 C CA . VAL B 1 29 ? -59.070 -32.735 -49.178 1.000 32.619 29 VAL B CA 1
ATOM 4981 C C . VAL B 1 29 ? -60.203 -32.876 -50.198 1.000 32.872 29 VAL B C 1
ATOM 4982 O O . VAL B 1 29 ? -61.367 -32.973 -49.818 1.000 30.749 29 VAL B O 1
ATOM 4986 N N . HIS B 1 30 ? -59.869 -32.887 -51.493 1.000 33.235 30 HIS B N 1
ATOM 4987 C CA . HIS B 1 30 ? -60.878 -33.040 -52.528 1.000 33.685 30 HIS B CA 1
ATOM 4988 C C . HIS B 1 30 ? -61.582 -34.381 -52.337 1.000 33.912 30 HIS B C 1
ATOM 4989 O O . HIS B 1 30 ? -60.926 -35.381 -52.063 1.000 34.290 30 HIS B O 1
ATOM 4996 N N . PRO B 1 31 ? -62.932 -34.442 -52.419 1.000 35.398 31 PRO B N 1
ATOM 4997 C CA . PRO B 1 31 ? -63.672 -35.680 -52.178 1.000 37.115 31 PRO B CA 1
ATOM 4998 C C . PRO B 1 31 ? -63.282 -36.865 -53.059 1.000 38.966 31 PRO B C 1
ATOM 4999 O O . PRO B 1 31 ? -63.463 -38.013 -52.661 1.000 39.409 31 PRO B O 1
ATOM 5003 N N . ASP B 1 32 ? -62.723 -36.582 -54.243 1.000 39.979 32 ASP B N 1
ATOM 5004 C CA . ASP B 1 32 ? -62.219 -37.621 -55.125 1.000 40.708 32 ASP B CA 1
ATOM 5005 C C . ASP B 1 32 ? -61.075 -38.394 -54.461 1.000 43.605 32 ASP B C 1
ATOM 5006 O O . ASP B 1 32 ? -60.837 -39.547 -54.820 1.000 44.723 32 ASP B O 1
ATOM 5011 N N . ASP B 1 33 ? -60.374 -37.770 -53.498 1.000 42.461 33 ASP B N 1
ATOM 5012 C CA . ASP B 1 33 ? -59.194 -38.367 -52.894 1.000 40.639 33 ASP B CA 1
ATOM 5013 C C . ASP B 1 33 ? -59.455 -38.863 -51.473 1.000 40.577 33 ASP B C 1
ATOM 5014 O O . ASP B 1 33 ? -58.510 -39.279 -50.795 1.000 41.197 33 ASP B O 1
ATOM 5019 N N . TRP B 1 34 ? -60.720 -38.844 -51.025 1.000 38.989 34 TRP B N 1
ATOM 5020 C CA . TRP B 1 34 ? -61.071 -39.332 -49.698 1.000 37.242 34 TRP B CA 1
ATOM 5021 C C . TRP B 1 34 ? -60.737 -40.825 -49.567 1.000 41.079 34 TRP B C 1
ATOM 5022 O O . TRP B 1 34 ? -60.091 -41.235 -48.602 1.000 39.866 34 TRP B O 1
ATOM 5033 N N . TYR B 1 35 ? -61.181 -41.638 -50.537 1.000 41.443 35 TYR B N 1
ATOM 5034 C CA . TYR B 1 35 ? -60.920 -43.071 -50.529 1.000 44.177 35 TYR B CA 1
ATOM 5035 C C . TYR B 1 35 ? -59.422 -43.323 -50.376 1.000 42.197 35 TYR B C 1
ATOM 5036 O O . TYR B 1 35 ? -59.002 -44.117 -49.541 1.000 44.093 35 TYR B O 1
ATOM 5045 N N . HIS B 1 36 ? -58.629 -42.637 -51.206 1.000 41.711 36 HIS B N 1
ATOM 5046 C CA . HIS B 1 36 ? -57.182 -42.766 -51.213 1.000 40.364 36 HIS B CA 1
ATOM 5047 C C . HIS B 1 36 ? -56.637 -42.602 -49.797 1.000 43.541 36 HIS B C 1
ATOM 5048 O O . HIS B 1 36 ? -55.972 -43.501 -49.283 1.000 48.068 36 HIS B O 1
ATOM 5055 N N . SER B 1 37 ? -56.923 -41.448 -49.177 1.000 44.703 37 SER B N 1
ATOM 5056 C CA . SER B 1 37 ? -56.353 -41.110 -47.882 1.000 43.071 37 SER B CA 1
ATOM 5057 C C . SER B 1 37 ? -56.814 -42.097 -46.812 1.000 39.325 37 SER B C 1
ATOM 5058 O O . SER B 1 37 ? -56.014 -42.521 -45.984 1.000 36.752 37 SER B O 1
ATOM 5061 N N . LEU B 1 38 ? -58.109 -42.427 -46.822 1.000 36.623 38 LEU B N 1
ATOM 5062 C CA . LEU B 1 38 ? -58.678 -43.354 -45.859 1.000 37.857 38 LEU B CA 1
ATOM 5063 C C . LEU B 1 38 ? -58.042 -44.742 -46.030 1.000 40.658 38 LEU B C 1
ATOM 5064 O O . LEU B 1 38 ? -57.655 -45.369 -45.046 1.000 44.631 38 LEU B O 1
ATOM 5069 N N . TYR B 1 39 ? -57.905 -45.203 -47.277 1.000 39.290 39 TYR B N 1
ATOM 5070 C CA . TYR B 1 39 ? -57.267 -46.479 -47.561 1.000 42.271 39 TYR B CA 1
ATOM 5071 C C . TYR B 1 39 ? -55.873 -46.510 -46.930 1.000 41.545 39 TYR B C 1
ATOM 5072 O O . TYR B 1 39 ? -55.502 -47.492 -46.285 1.000 41.421 39 TYR B O 1
ATOM 5081 N N . ASN B 1 40 ? -55.110 -45.427 -47.109 1.000 39.514 40 ASN B N 1
ATOM 5082 C CA . ASN B 1 40 ? -53.746 -45.355 -46.607 1.000 40.601 40 ASN B CA 1
ATOM 5083 C C . ASN B 1 40 ? -53.735 -45.349 -45.079 1.000 38.894 40 ASN B C 1
ATOM 5084 O O . ASN B 1 40 ? -52.752 -45.775 -44.476 1.000 35.987 40 ASN B O 1
ATOM 5089 N N . LEU B 1 41 ? -54.823 -44.864 -44.465 1.000 40.619 41 LEU B N 1
ATOM 5090 C CA . LEU B 1 41 ? -54.969 -44.922 -43.019 1.000 45.223 41 LEU B CA 1
ATOM 5091 C C . LEU B 1 41 ? -55.163 -46.371 -42.578 1.000 46.407 41 LEU B C 1
ATOM 5092 O O . LEU B 1 41 ? -54.587 -46.791 -41.584 1.000 48.848 41 LEU B O 1
ATOM 5097 N N . LYS B 1 42 ? -55.972 -47.124 -43.328 1.000 50.210 42 LYS B N 1
ATOM 5098 C CA . LYS B 1 42 ? -56.199 -48.534 -43.048 1.000 50.476 42 LYS B CA 1
ATOM 5099 C C . LYS B 1 42 ? -54.909 -49.322 -43.260 1.000 47.282 42 LYS B C 1
ATOM 5100 O O . LYS B 1 42 ? -54.615 -50.247 -42.507 1.000 49.423 42 LYS B O 1
ATOM 5106 N N . ALA B 1 43 ? -54.153 -48.946 -44.298 1.000 45.531 43 ALA B N 1
ATOM 5107 C CA . ALA B 1 43 ? -52.939 -49.646 -44.691 1.000 44.001 43 ALA B CA 1
ATOM 5108 C C . ALA B 1 43 ? -51.838 -49.468 -43.644 1.000 46.997 43 ALA B C 1
ATOM 5109 O O . ALA B 1 43 ? -50.948 -50.315 -43.526 1.000 48.219 43 ALA B O 1
ATOM 5111 N N . LEU B 1 44 ? -51.900 -48.358 -42.898 1.000 43.683 44 LEU B N 1
ATOM 5112 C CA . LEU B 1 44 ? -50.940 -48.082 -41.842 1.000 43.962 44 LEU B CA 1
ATOM 5113 C C . LEU B 1 44 ? -51.120 -49.088 -40.704 1.000 42.886 44 LEU B C 1
ATOM 5114 O O . LEU B 1 44 ? -50.153 -49.433 -40.026 1.000 39.789 44 LEU B O 1
ATOM 5119 N N . GLY B 1 45 ? -52.364 -49.549 -40.525 1.000 44.097 45 GLY B N 1
ATOM 5120 C CA . GLY B 1 45 ? -52.712 -50.465 -39.451 1.000 47.747 45 GLY B CA 1
ATOM 5121 C C . GLY B 1 45 ? -53.646 -49.822 -38.427 1.000 47.783 45 GLY B C 1
ATOM 5122 O O . GLY B 1 45 ? -53.817 -50.343 -37.330 1.000 51.712 45 GLY B O 1
ATOM 5123 N N . PHE B 1 46 ? -54.263 -48.695 -38.801 1.000 49.859 46 PHE B N 1
ATOM 5124 C CA . PHE B 1 46 ? -55.121 -47.930 -37.910 1.000 47.998 46 PHE B CA 1
ATOM 5125 C C . PHE B 1 46 ? -56.577 -48.333 -38.142 1.000 42.438 46 PHE B C 1
ATOM 5126 O O . PHE B 1 46 ? -56.921 -48.818 -39.206 1.000 38.072 46 PHE B O 1
ATOM 5134 N N . ASN B 1 47 ? -57.422 -48.125 -37.128 1.000 43.494 47 ASN B N 1
ATOM 5135 C CA . ASN B 1 47 ? -58.789 -48.627 -37.129 1.000 44.257 47 ASN B CA 1
ATOM 5136 C C . ASN B 1 47 ? -59.821 -47.496 -37.175 1.000 42.123 47 ASN B C 1
ATOM 5137 O O . ASN B 1 47 ? -61.022 -47.767 -37.312 1.000 38.138 47 ASN B O 1
ATOM 5142 N N . THR B 1 48 ? -59.373 -46.239 -37.041 1.000 43.929 48 THR B N 1
ATOM 5143 C CA . THR B 1 48 ? -60.292 -45.122 -36.850 1.000 45.265 48 THR B CA 1
ATOM 5144 C C . THR B 1 48 ? -59.795 -43.879 -37.587 1.000 43.390 48 THR B C 1
ATOM 5145 O O . THR B 1 48 ? -58.589 -43.684 -37.743 1.000 42.683 48 THR B O 1
ATOM 5149 N N . VAL B 1 49 ? -60.747 -43.053 -38.042 1.000 39.195 49 VAL B N 1
ATOM 5150 C CA . VAL B 1 49 ? -60.460 -41.756 -38.636 1.000 38.728 49 VAL B CA 1
ATOM 5151 C C . VAL B 1 49 ? -61.144 -40.681 -37.790 1.000 37.335 49 VAL B C 1
ATOM 5152 O O . VAL B 1 49 ? -62.200 -40.927 -37.211 1.000 43.470 49 VAL B O 1
ATOM 5156 N N . GLU B 1 50 ? -60.533 -39.493 -37.726 1.000 34.455 50 GLU B N 1
ATOM 5157 C CA . GLU B 1 50 ? -61.049 -38.400 -36.911 1.000 35.313 50 GLU B CA 1
ATOM 5158 C C . GLU B 1 50 ? -61.096 -37.117 -37.738 1.000 32.650 50 GLU B C 1
ATOM 5159 O O . GLU B 1 50 ? -60.199 -36.867 -38.544 1.000 31.120 50 GLU B O 1
ATOM 5165 N N . THR B 1 51 ? -62.137 -36.304 -37.520 1.000 33.278 51 THR B N 1
ATOM 5166 C CA . THR B 1 51 ? -62.285 -35.042 -38.225 1.000 33.552 51 THR B CA 1
ATOM 5167 C C . THR B 1 51 ? -63.040 -34.014 -37.385 1.000 34.630 51 THR B C 1
ATOM 5168 O O . THR B 1 51 ? -63.962 -34.355 -36.644 1.000 31.682 51 THR B O 1
ATOM 5172 N N . TYR B 1 52 ? -62.641 -32.746 -37.548 1.000 34.913 52 TYR B N 1
ATOM 5173 C CA . TYR B 1 52 ? -63.411 -31.596 -37.107 1.000 35.058 52 TYR B CA 1
ATOM 5174 C C . TYR B 1 52 ? -64.573 -31.346 -38.060 1.000 36.809 52 TYR B C 1
ATOM 5175 O O . TYR B 1 52 ? -64.603 -31.904 -39.152 1.000 37.960 52 TYR B O 1
ATOM 5184 N N . VAL B 1 53 ? -65.491 -30.464 -37.636 1.000 39.575 53 VAL B N 1
ATOM 5185 C CA . VAL B 1 53 ? -66.555 -29.939 -38.477 1.000 39.433 53 VAL B CA 1
ATOM 5186 C C . VAL B 1 53 ? -66.475 -28.411 -38.458 1.000 38.526 53 VAL B C 1
ATOM 5187 O O . VAL B 1 53 ? -66.687 -27.801 -37.415 1.000 43.716 53 VAL B O 1
ATOM 5191 N N . PRO B 1 54 ? -66.165 -27.743 -39.595 1.000 38.842 54 PRO B N 1
ATOM 5192 C CA . PRO B 1 54 ? -65.973 -26.291 -39.622 1.000 38.145 54 PRO B CA 1
ATOM 5193 C C . PRO B 1 54 ? -67.254 -25.481 -39.814 1.000 36.982 54 PRO B C 1
ATOM 5194 O O . PRO B 1 54 ? -67.800 -25.412 -40.917 1.000 34.394 54 PRO B O 1
ATOM 5198 N N . TRP B 1 55 ? -67.704 -24.838 -38.729 1.000 35.009 55 TRP B N 1
ATOM 5199 C CA . TRP B 1 55 ? -68.933 -24.060 -38.741 1.000 34.490 55 TRP B CA 1
ATOM 5200 C C . TRP B 1 55 ? -68.898 -23.019 -39.863 1.000 35.892 55 TRP B C 1
ATOM 5201 O O . TRP B 1 55 ? -69.888 -22.830 -40.573 1.000 36.049 55 TRP B O 1
ATOM 5212 N N . ASN B 1 56 ? -67.739 -22.377 -40.062 1.000 34.720 56 ASN B N 1
ATOM 5213 C CA . ASN B 1 56 ? -67.651 -21.237 -40.966 1.000 33.680 56 ASN B CA 1
ATOM 5214 C C . ASN B 1 56 ? -67.608 -21.660 -42.436 1.000 34.299 56 ASN B C 1
ATOM 5215 O O . ASN B 1 56 ? -67.578 -20.786 -43.299 1.000 34.041 56 ASN B O 1
ATOM 5220 N N . LEU B 1 57 ? -67.612 -22.967 -42.742 1.000 34.985 57 LEU B N 1
ATOM 5221 C CA . LEU B 1 57 ? -67.833 -23.425 -44.111 1.000 34.267 57 LEU B CA 1
ATOM 5222 C C . LEU B 1 57 ? -69.265 -23.927 -44.289 1.000 33.132 57 LEU B C 1
ATOM 5223 O O . LEU B 1 57 ? -69.878 -23.692 -45.331 1.000 37.548 57 LEU B O 1
ATOM 5228 N N . HIS B 1 58 ? -69.776 -24.658 -43.294 1.000 32.215 58 HIS B N 1
ATOM 5229 C CA . HIS B 1 58 ? -71.114 -25.225 -43.359 1.000 31.154 58 HIS B CA 1
ATOM 5230 C C . HIS B 1 58 ? -72.174 -24.123 -43.262 1.000 31.462 58 HIS B C 1
ATOM 5231 O O . HIS B 1 58 ? -73.236 -24.261 -43.854 1.000 32.388 58 HIS B O 1
ATOM 5238 N N . GLU B 1 59 ? -71.892 -23.050 -42.508 1.000 31.522 59 GLU B N 1
ATOM 5239 C CA . GLU B 1 59 ? -72.754 -21.877 -42.470 1.000 31.023 59 GLU B CA 1
ATOM 5240 C C . GLU B 1 59 ? -71.921 -20.622 -42.718 1.000 31.049 59 GLU B C 1
ATOM 5241 O O . GLU B 1 59 ? -71.813 -19.753 -41.851 1.000 31.665 59 GLU B O 1
ATOM 5247 N N . TYR B 1 60 ? -71.358 -20.532 -43.924 1.000 32.875 60 TYR B N 1
ATOM 5248 C CA . TYR B 1 60 ? -70.474 -19.438 -44.298 1.000 35.417 60 TYR B CA 1
ATOM 5249 C C . TYR B 1 60 ? -71.189 -18.099 -44.117 1.000 37.847 60 TYR B C 1
ATOM 5250 O O . TYR B 1 60 ? -70.634 -17.148 -43.561 1.000 37.966 60 TYR B O 1
ATOM 5259 N N . ARG B 1 61 ? -72.421 -18.043 -44.632 1.000 39.144 61 ARG B N 1
ATOM 5260 C CA . ARG B 1 61 ? -73.317 -16.912 -44.445 1.000 41.526 61 ARG B CA 1
ATOM 5261 C C . ARG B 1 61 ? -74.503 -17.405 -43.619 1.000 40.553 61 ARG B C 1
ATOM 5262 O O . ARG B 1 61 ? -74.936 -18.549 -43.781 1.000 42.766 61 ARG B O 1
ATOM 5270 N N . GLU B 1 62 ? -75.009 -16.548 -42.724 1.000 38.469 62 GLU B N 1
ATOM 5271 C CA . GLU B 1 62 ? -76.036 -16.952 -41.769 1.000 40.367 62 GLU B CA 1
ATOM 5272 C C . GLU B 1 62 ? -77.254 -17.487 -42.521 1.000 38.698 62 GLU B C 1
ATOM 5273 O O . GLU B 1 62 ? -77.801 -16.807 -43.384 1.000 36.290 62 GLU B O 1
ATOM 5279 N N . GLY B 1 63 ? -77.642 -18.727 -42.205 1.000 42.039 63 GLY B N 1
ATOM 5280 C CA . GLY B 1 63 ? -78.832 -19.340 -42.777 1.000 40.805 63 GLY B CA 1
ATOM 5281 C C . GLY B 1 63 ? -78.577 -20.067 -44.099 1.000 43.043 63 GLY B C 1
ATOM 5282 O O . GLY B 1 63 ? -79.489 -20.709 -44.623 1.000 42.828 63 GLY B O 1
ATOM 5283 N N . GLU B 1 64 ? -77.353 -19.958 -44.637 1.000 42.349 64 GLU B N 1
ATOM 5284 C CA . GLU B 1 64 ? -76.995 -20.611 -45.889 1.000 41.235 64 GLU B CA 1
ATOM 5285 C C . GLU B 1 64 ? -76.118 -21.823 -45.593 1.000 41.104 64 GLU B C 1
ATOM 5286 O O . GLU B 1 64 ? -74.895 -21.705 -45.527 1.000 43.242 64 GLU B O 1
ATOM 5292 N N . PHE B 1 65 ? -76.758 -22.985 -45.428 1.000 37.605 65 PHE B N 1
ATOM 5293 C CA . PHE B 1 65 ? -76.070 -24.215 -45.074 1.000 38.437 65 PHE B CA 1
ATOM 5294 C C . PHE B 1 65 ? -75.617 -24.946 -46.337 1.000 41.918 65 PHE B C 1
ATOM 5295 O O . PHE B 1 65 ? -76.288 -24.892 -47.367 1.000 42.805 65 PHE B O 1
ATOM 5303 N N . ASP B 1 66 ? -74.462 -25.620 -46.244 1.000 41.354 66 ASP B N 1
ATOM 5304 C CA . ASP B 1 66 ? -73.901 -26.356 -47.366 1.000 40.423 66 ASP B CA 1
ATOM 5305 C C . ASP B 1 66 ? -73.277 -27.641 -46.830 1.000 38.014 66 ASP B C 1
ATOM 5306 O O . ASP B 1 66 ? -72.425 -27.588 -45.951 1.000 36.589 66 ASP B O 1
ATOM 5311 N N . PHE B 1 67 ? -73.737 -28.787 -47.355 1.000 39.277 67 PHE B N 1
ATOM 5312 C CA . PHE B 1 67 ? -73.209 -30.099 -47.003 1.000 35.832 67 PHE B CA 1
ATOM 5313 C C . PHE B 1 67 ? -72.959 -30.908 -48.277 1.000 38.692 67 PHE B C 1
ATOM 5314 O O . PHE B 1 67 ? -73.075 -32.138 -48.279 1.000 36.958 67 PHE B O 1
ATOM 5322 N N . SER B 1 68 ? -72.593 -30.206 -49.360 1.000 40.376 68 SER B N 1
ATOM 5323 C CA . SER B 1 68 ? -72.407 -30.829 -50.664 1.000 41.612 68 SER B CA 1
ATOM 5324 C C . SER B 1 68 ? -70.929 -30.823 -51.035 1.000 37.763 68 SER B C 1
ATOM 5325 O O . SER B 1 68 ? -70.159 -30.032 -50.504 1.000 33.236 68 SER B O 1
ATOM 5328 N N . GLY B 1 69 ? -70.559 -31.704 -51.967 1.000 38.524 69 GLY B N 1
ATOM 5329 C CA . GLY B 1 69 ? -69.203 -31.761 -52.488 1.000 40.746 69 GLY B CA 1
ATOM 5330 C C . GLY B 1 69 ? -68.183 -32.062 -51.390 1.000 38.734 69 GLY B C 1
ATOM 5331 O O . GLY B 1 69 ? -68.259 -33.086 -50.713 1.000 41.733 69 GLY B O 1
ATOM 5332 N N . ILE B 1 70 ? -67.239 -31.138 -51.209 1.000 35.716 70 ILE B N 1
ATOM 5333 C CA . ILE B 1 70 ? -66.155 -31.301 -50.251 1.000 35.940 70 ILE B CA 1
ATOM 5334 C C . ILE B 1 70 ? -66.671 -31.148 -48.819 1.000 35.793 70 ILE B C 1
ATOM 5335 O O . ILE B 1 70 ? -65.953 -31.466 -47.878 1.000 37.847 70 ILE B O 1
ATOM 5340 N N . LEU B 1 71 ? -67.911 -30.663 -48.661 1.000 35.902 71 LEU B N 1
ATOM 5341 C CA . LEU B 1 71 ? -68.515 -30.500 -47.349 1.000 36.317 71 LEU B CA 1
ATOM 5342 C C . LEU B 1 71 ? -69.512 -31.624 -47.051 1.000 36.927 71 LEU B C 1
ATOM 5343 O O . LEU B 1 71 ? -70.260 -31.531 -46.081 1.000 34.164 71 LEU B O 1
ATOM 5348 N N . ASP B 1 72 ? -69.523 -32.692 -47.863 1.000 36.912 72 ASP B N 1
ATOM 5349 C CA . ASP B 1 72 ? -70.463 -33.787 -47.663 1.000 38.639 72 ASP B CA 1
ATOM 5350 C C . ASP B 1 72 ? -69.882 -34.768 -46.644 1.000 39.091 72 ASP B C 1
ATOM 5351 O O . ASP B 1 72 ? -69.267 -35.773 -47.010 1.000 42.395 72 ASP B O 1
ATOM 5356 N N . ILE B 1 73 ? -70.108 -34.467 -45.358 1.000 40.208 73 ILE B N 1
ATOM 5357 C CA . ILE B 1 73 ? -69.539 -35.243 -44.265 1.000 40.188 73 ILE B CA 1
ATOM 5358 C C . ILE B 1 73 ? -70.164 -36.640 -44.219 1.000 40.482 73 ILE B C 1
ATOM 5359 O O . ILE B 1 73 ? -69.524 -37.590 -43.768 1.000 42.613 73 ILE B O 1
ATOM 5364 N N . GLU B 1 74 ? -71.418 -36.761 -44.671 1.000 38.943 74 GLU B N 1
ATOM 5365 C CA . GLU B 1 74 ? -72.097 -38.047 -44.710 1.000 40.179 74 GLU B CA 1
ATOM 5366 C C . GLU B 1 74 ? -71.346 -39.007 -45.630 1.000 38.805 74 GLU B C 1
ATOM 5367 O O . GLU B 1 74 ? -71.103 -40.156 -45.256 1.000 45.773 74 GLU B O 1
ATOM 5373 N N . HIS B 1 75 ? -70.982 -38.527 -46.824 1.000 34.366 75 HIS B N 1
ATOM 5374 C CA . HIS B 1 75 ? -70.260 -39.332 -47.798 1.000 35.424 75 HIS B CA 1
ATOM 5375 C C . HIS B 1 75 ? -68.863 -39.668 -47.280 1.000 36.385 75 HIS B C 1
ATOM 5376 O O . HIS B 1 75 ? -68.346 -40.753 -47.528 1.000 38.334 75 HIS B O 1
ATOM 5383 N N . PHE B 1 76 ? -68.242 -38.725 -46.564 1.000 35.386 76 PHE B N 1
ATOM 5384 C CA . PHE B 1 76 ? -66.937 -38.960 -45.969 1.000 33.064 76 PHE B CA 1
ATOM 5385 C C . PHE B 1 76 ? -66.993 -40.148 -45.013 1.000 33.155 76 PHE B C 1
ATOM 5386 O O . PHE B 1 76 ? -66.182 -41.080 -45.121 1.000 30.717 76 PHE B O 1
ATOM 5394 N N . LEU B 1 77 ? -67.960 -40.102 -44.087 1.000 34.120 77 LEU B N 1
ATOM 5395 C CA . LEU B 1 77 ? -68.115 -41.132 -43.072 1.000 36.634 77 LEU B CA 1
ATOM 5396 C C . LEU B 1 77 ? -68.499 -42.468 -43.713 1.000 41.404 77 LEU B C 1
ATOM 5397 O O . LEU B 1 77 ? -68.128 -43.519 -43.192 1.000 48.008 77 LEU B O 1
ATOM 5402 N N . ASP B 1 78 ? -69.222 -42.416 -44.845 1.000 41.569 78 ASP B N 1
ATOM 5403 C CA . ASP B 1 78 ? -69.600 -43.612 -45.585 1.000 43.485 78 ASP B CA 1
ATOM 5404 C C . ASP B 1 78 ? -68.360 -44.296 -46.157 1.000 41.403 78 ASP B C 1
ATOM 5405 O O . ASP B 1 78 ? -68.203 -45.503 -46.001 1.000 41.926 78 ASP B O 1
ATOM 5410 N N . VAL B 1 79 ? -67.491 -43.528 -46.828 1.000 38.263 79 VAL B N 1
ATOM 5411 C CA . VAL B 1 79 ? -66.287 -44.087 -47.430 1.000 37.943 79 VAL B CA 1
ATOM 5412 C C . VAL B 1 79 ? -65.434 -44.760 -46.352 1.000 36.643 79 VAL B C 1
ATOM 5413 O O . VAL B 1 79 ? -64.842 -45.817 -46.596 1.000 37.707 79 VAL B O 1
ATOM 5417 N N . ALA B 1 80 ? -65.372 -44.147 -45.165 1.000 35.806 80 ALA B N 1
ATOM 5418 C CA . ALA B 1 80 ? -64.599 -44.697 -44.062 1.000 37.980 80 ALA B CA 1
ATOM 5419 C C . ALA B 1 80 ? -65.187 -46.038 -43.615 1.000 38.364 80 ALA B C 1
ATOM 5420 O O . ALA B 1 80 ? -64.449 -47.009 -43.455 1.000 38.643 80 ALA B O 1
ATOM 5422 N N . GLU B 1 81 ? -66.512 -46.067 -43.415 1.000 39.102 81 GLU B N 1
ATOM 5423 C CA . GLU B 1 81 ? -67.217 -47.255 -42.962 1.000 43.250 81 GLU B CA 1
ATOM 5424 C C . GLU B 1 81 ? -67.004 -48.407 -43.945 1.000 42.572 81 GLU B C 1
ATOM 5425 O O . GLU B 1 81 ? -66.683 -49.517 -43.527 1.000 34.810 81 GLU B O 1
ATOM 5431 N N . ASP B 1 82 ? -67.152 -48.123 -45.247 1.000 44.426 82 ASP B N 1
ATOM 5432 C CA . ASP B 1 82 ? -67.039 -49.132 -46.289 1.000 43.462 82 ASP B CA 1
ATOM 5433 C C . ASP B 1 82 ? -65.633 -49.726 -46.328 1.000 41.744 82 ASP B C 1
ATOM 5434 O O . ASP B 1 82 ? -65.462 -50.863 -46.766 1.000 46.585 82 ASP B O 1
ATOM 5439 N N . LEU B 1 83 ? -64.634 -48.956 -45.884 1.000 43.561 83 LEU B N 1
ATOM 5440 C CA . LEU B 1 83 ? -63.263 -49.438 -45.772 1.000 43.796 83 LEU B CA 1
ATOM 5441 C C . LEU B 1 83 ? -63.039 -50.124 -44.423 1.000 39.015 83 LEU B C 1
ATOM 5442 O O . LEU B 1 83 ? -61.933 -50.581 -44.141 1.000 36.904 83 LEU B O 1
ATOM 5447 N N . GLY B 1 84 ? -64.087 -50.178 -43.589 1.000 38.608 84 GLY B N 1
ATOM 5448 C CA . GLY B 1 84 ? -64.027 -50.865 -42.310 1.000 40.649 84 GLY B CA 1
ATOM 5449 C C . GLY B 1 84 ? -63.353 -50.043 -41.210 1.000 39.924 84 GLY B C 1
ATOM 5450 O O . GLY B 1 84 ? -62.862 -50.616 -40.242 1.000 39.576 84 GLY B O 1
ATOM 5451 N N . LEU B 1 85 ? -63.359 -48.709 -41.353 1.000 38.475 85 LEU B N 1
ATOM 5452 C CA . LEU B 1 85 ? -62.845 -47.800 -40.328 1.000 39.312 85 LEU B CA 1
ATOM 5453 C C . LEU B 1 85 ? -63.990 -47.296 -39.450 1.000 39.824 85 LEU B C 1
ATOM 5454 O O . LEU B 1 85 ? -65.084 -47.020 -39.952 1.000 39.006 85 LEU B O 1
ATOM 5459 N N . TYR B 1 86 ? -63.718 -47.178 -38.142 1.000 41.585 86 TYR B N 1
ATOM 5460 C CA . TYR B 1 86 ? -64.582 -46.439 -37.226 1.000 45.167 86 TYR B CA 1
ATOM 5461 C C . TYR B 1 86 ? -64.268 -44.947 -37.361 1.000 43.499 86 TYR B C 1
ATOM 5462 O O . TYR B 1 86 ? -63.380 -44.583 -38.130 1.000 40.334 86 TYR B O 1
ATOM 5471 N N . ALA B 1 87 ? -64.983 -44.092 -36.614 1.000 45.400 87 ALA B N 1
ATOM 5472 C CA . ALA B 1 87 ? -64.825 -42.650 -36.750 1.000 46.190 87 ALA B CA 1
ATOM 5473 C C . ALA B 1 87 ? -65.022 -41.935 -35.416 1.000 46.991 87 ALA B C 1
ATOM 5474 O O . ALA B 1 87 ? -65.818 -42.362 -34.578 1.000 49.022 87 ALA B O 1
ATOM 5476 N N . ILE B 1 88 ? -64.289 -40.823 -35.255 1.000 45.969 88 ILE B N 1
ATOM 5477 C CA . ILE B 1 88 ? -64.508 -39.860 -34.186 1.000 44.144 88 ILE B CA 1
ATOM 5478 C C . ILE B 1 88 ? -64.780 -38.503 -34.828 1.000 43.794 88 ILE B C 1
ATOM 5479 O O . ILE B 1 88 ? -63.987 -38.045 -35.652 1.000 39.312 88 ILE B O 1
ATOM 5484 N N . VAL B 1 89 ? -65.895 -37.871 -34.442 1.000 43.069 89 VAL B N 1
ATOM 5485 C CA . VAL B 1 89 ? -66.259 -36.573 -34.977 1.000 42.915 89 VAL B CA 1
ATOM 5486 C C . VAL B 1 89 ? -66.129 -35.543 -33.860 1.000 42.545 89 VAL B C 1
ATOM 5487 O O . VAL B 1 89 ? -66.440 -35.839 -32.715 1.000 41.913 89 VAL B O 1
ATOM 5491 N N . ARG B 1 90 ? -65.653 -34.340 -34.206 1.000 40.471 90 ARG B N 1
ATOM 5492 C CA . ARG B 1 90 ? -65.473 -33.270 -33.239 1.000 39.819 90 ARG B CA 1
ATOM 5493 C C . ARG B 1 90 ? -66.217 -32.035 -33.741 1.000 37.064 90 ARG B C 1
ATOM 5494 O O . ARG B 1 90 ? -65.618 -31.154 -34.354 1.000 36.447 90 ARG B O 1
ATOM 5502 N N . PRO B 1 91 ? -67.548 -31.953 -33.512 1.000 36.033 91 PRO B N 1
ATOM 5503 C CA . PRO B 1 91 ? -68.389 -30.903 -34.090 1.000 36.324 91 PRO B CA 1
ATOM 5504 C C . PRO B 1 91 ? -68.559 -29.671 -33.206 1.000 37.032 91 PRO B C 1
ATOM 5505 O O . PRO B 1 91 ? -69.665 -29.153 -33.040 1.000 38.935 91 PRO B O 1
ATOM 5509 N N . SER B 1 92 ? -67.448 -29.210 -32.632 1.000 33.975 92 SER B N 1
ATOM 5510 C CA . SER B 1 92 ? -67.477 -28.044 -31.766 1.000 35.966 92 SER B CA 1
ATOM 5511 C C . SER B 1 92 ? -67.678 -26.788 -32.611 1.000 35.957 92 SER B C 1
ATOM 5512 O O . SER B 1 92 ? -67.240 -26.742 -33.753 1.000 35.676 92 SER B O 1
ATOM 5515 N N . PRO B 1 93 ? -68.333 -25.728 -32.089 1.000 37.425 93 PRO B N 1
ATOM 5516 C CA . PRO B 1 93 ? -68.401 -24.449 -32.801 1.000 36.871 93 PRO B CA 1
ATOM 5517 C C . PRO B 1 93 ? -67.000 -23.864 -32.993 1.000 33.269 93 PRO B C 1
ATOM 5518 O O . PRO B 1 93 ? -66.728 -23.208 -33.995 1.000 32.814 93 PRO B O 1
ATOM 5522 N N . TYR B 1 94 ? -66.120 -24.136 -32.022 1.000 34.210 94 TYR B N 1
ATOM 5523 C CA . TYR B 1 94 ? -64.713 -23.771 -32.082 1.000 30.983 94 TYR B CA 1
ATOM 5524 C C . TYR B 1 94 ? -63.875 -25.027 -32.262 1.000 30.562 94 TYR B C 1
ATOM 5525 O O . TYR B 1 94 ? -63.947 -25.920 -31.429 1.000 32.726 94 TYR B O 1
ATOM 5534 N N . ILE B 1 95 ? -63.050 -25.065 -33.317 1.000 30.968 95 ILE B N 1
ATOM 5535 C CA . ILE B 1 95 ? -62.244 -26.240 -33.620 1.000 30.386 95 ILE B CA 1
ATOM 5536 C C . ILE B 1 95 ? -60.747 -25.919 -33.621 1.000 31.388 95 ILE B C 1
ATOM 5537 O O . ILE B 1 95 ? -59.942 -26.845 -33.710 1.000 31.989 95 ILE B O 1
ATOM 5542 N N . CYS B 1 96 ? -60.377 -24.628 -33.556 1.000 31.764 96 CYS B N 1
ATOM 5543 C CA . CYS B 1 96 ? -58.984 -24.197 -33.607 1.000 34.058 96 CYS B CA 1
ATOM 5544 C C . CYS B 1 96 ? -58.381 -24.570 -34.963 1.000 35.616 96 CYS B C 1
ATOM 5545 O O . CYS B 1 96 ? -58.505 -23.809 -35.921 1.000 35.473 96 CYS B O 1
ATOM 5548 N N . ALA B 1 97 ? -57.695 -25.720 -35.030 1.000 35.402 97 ALA B N 1
ATOM 5549 C CA . ALA B 1 97 ? -57.439 -26.432 -36.276 1.000 33.719 97 ALA B CA 1
ATOM 5550 C C . ALA B 1 97 ? -56.522 -25.668 -37.228 1.000 33.151 97 ALA B C 1
ATOM 5551 O O . ALA B 1 97 ? -56.426 -26.024 -38.402 1.000 33.032 97 ALA B O 1
ATOM 5553 N N . GLU B 1 98 ? -55.821 -24.646 -36.730 1.000 35.284 98 GLU B N 1
ATOM 5554 C CA . GLU B 1 98 ? -55.051 -23.759 -37.585 1.000 33.087 98 GLU B CA 1
ATOM 5555 C C . GLU B 1 98 ? -55.938 -23.325 -38.749 1.000 32.257 98 GLU B C 1
ATOM 5556 O O . GLU B 1 98 ? -55.567 -23.464 -39.913 1.000 34.043 98 GLU B O 1
ATOM 5562 N N . TRP B 1 99 ? -57.113 -22.787 -38.406 1.000 33.484 99 TRP B N 1
ATOM 5563 C CA . TRP B 1 99 ? -58.186 -22.550 -39.361 1.000 32.904 99 TRP B CA 1
ATOM 5564 C C . TRP B 1 99 ? -58.796 -21.176 -39.089 1.000 32.489 99 TRP B C 1
ATOM 5565 O O . TRP B 1 99 ? -58.933 -20.781 -37.936 1.000 33.287 99 TRP B O 1
ATOM 5576 N N . GLU B 1 100 ? -59.133 -20.455 -40.165 1.000 32.533 100 GLU B N 1
ATOM 5577 C CA . GLU B 1 100 ? -59.737 -19.130 -40.099 1.000 28.525 100 GLU B CA 1
ATOM 5578 C C . GLU B 1 100 ? -60.692 -19.063 -38.913 1.000 28.195 100 GLU B C 1
ATOM 5579 O O . GLU B 1 100 ? -61.668 -19.809 -38.854 1.000 27.361 100 GLU B O 1
ATOM 5585 N N . PHE B 1 101 ? -60.341 -18.193 -37.954 1.000 28.836 101 PHE B N 1
ATOM 5586 C CA . PHE B 1 101 ? -61.171 -17.829 -36.814 1.000 29.558 101 PHE B CA 1
ATOM 5587 C C . PHE B 1 101 ? -61.478 -19.040 -35.933 1.000 30.248 101 PHE B C 1
ATOM 5588 O O . PHE B 1 101 ? -62.440 -19.026 -35.172 1.000 31.432 101 PHE B O 1
ATOM 5596 N N . GLY B 1 102 ? -60.640 -20.081 -36.021 1.000 31.327 102 GLY B N 1
ATOM 5597 C CA . GLY B 1 102 ? -60.867 -21.316 -35.291 1.000 32.097 102 GLY B CA 1
ATOM 5598 C C . GLY B 1 102 ? -62.224 -21.947 -35.604 1.000 30.706 102 GLY B C 1
ATOM 5599 O O . GLY B 1 102 ? -62.744 -22.706 -34.795 1.000 30.909 102 GLY B O 1
ATOM 5600 N N . GLY B 1 103 ? -62.787 -21.636 -36.777 1.000 29.613 103 GLY B N 1
ATOM 5601 C CA . GLY B 1 103 ? -64.023 -22.252 -37.232 1.000 28.882 103 GLY B CA 1
ATOM 5602 C C . GLY B 1 103 ? -65.247 -21.354 -37.064 1.000 29.857 103 GLY B C 1
ATOM 5603 O O . GLY B 1 103 ? -66.301 -21.651 -37.614 1.000 33.162 103 GLY B O 1
ATOM 5604 N N . PHE B 1 104 ? -65.118 -20.262 -36.307 1.000 32.735 104 PHE B N 1
ATOM 5605 C CA . PHE B 1 104 ? -66.241 -19.365 -36.070 1.000 31.659 104 PHE B CA 1
ATOM 5606 C C . PHE B 1 104 ? -66.581 -18.587 -37.337 1.000 31.660 104 PHE B C 1
ATOM 5607 O O . PHE B 1 104 ? -65.683 -18.027 -37.962 1.000 35.007 104 PHE B O 1
ATOM 5615 N N . PRO B 1 105 ? -67.866 -18.550 -37.763 1.000 29.069 105 PRO B N 1
ATOM 5616 C CA . PRO B 1 105 ? -68.301 -17.672 -38.850 1.000 28.070 105 PRO B CA 1
ATOM 5617 C C . PRO B 1 105 ? -68.086 -16.192 -38.544 1.000 26.623 105 PRO B C 1
ATOM 5618 O O . PRO B 1 105 ? -68.384 -15.730 -37.450 1.000 28.572 105 PRO B O 1
ATOM 5622 N N . ALA B 1 106 ? -67.592 -15.443 -39.530 1.000 27.759 106 ALA B N 1
ATOM 5623 C CA . ALA B 1 106 ? -67.206 -14.052 -39.322 1.000 28.175 106 ALA B CA 1
ATOM 5624 C C . ALA B 1 106 ? -68.406 -13.191 -38.933 1.000 28.516 106 ALA B C 1
ATOM 5625 O O . ALA B 1 106 ? -68.228 -12.172 -38.273 1.000 32.825 106 ALA B O 1
ATOM 5627 N N . TRP B 1 107 ? -69.620 -13.593 -39.338 1.000 29.679 107 TRP B N 1
ATOM 5628 C CA . TRP B 1 107 ? -70.808 -12.788 -39.084 1.000 31.143 107 TRP B CA 1
ATOM 5629 C C . TRP B 1 107 ? -71.166 -12.759 -37.596 1.000 31.291 107 TRP B C 1
ATOM 5630 O O . TRP B 1 107 ? -71.934 -11.890 -37.177 1.000 32.521 107 TRP B O 1
ATOM 5641 N N . LEU B 1 108 ? -70.581 -13.670 -36.802 1.000 32.155 108 LEU B N 1
ATOM 5642 C CA . LEU B 1 108 ? -70.719 -13.629 -35.350 1.000 33.789 108 LEU B CA 1
ATOM 5643 C C . LEU B 1 108 ? -70.180 -12.315 -34.783 1.000 33.683 108 LEU B C 1
ATOM 5644 O O . LEU B 1 108 ? -70.642 -11.872 -33.737 1.000 33.536 108 LEU B O 1
ATOM 5649 N N . LEU B 1 109 ? -69.191 -11.711 -35.458 1.000 35.364 109 LEU B N 1
ATOM 5650 C CA . LEU B 1 109 ? -68.576 -10.472 -34.997 1.000 34.934 109 LEU B CA 1
ATOM 5651 C C . LEU B 1 109 ? -69.564 -9.305 -35.069 1.000 37.348 109 LEU B C 1
ATOM 5652 O O . LEU B 1 109 ? -69.391 -8.311 -34.366 1.000 40.360 109 LEU B O 1
ATOM 5657 N N . THR B 1 110 ? -70.577 -9.409 -35.939 1.000 37.531 110 THR B N 1
ATOM 5658 C CA . THR B 1 110 ? -71.557 -8.346 -36.094 1.000 39.790 110 THR B CA 1
ATOM 5659 C C . THR B 1 110 ? -72.667 -8.467 -35.048 1.000 43.811 110 THR B C 1
ATOM 5660 O O . THR B 1 110 ? -73.543 -7.609 -34.983 1.000 51.500 110 THR B O 1
ATOM 5664 N N . LYS B 1 111 ? -72.646 -9.532 -34.240 1.000 46.093 111 LYS B N 1
ATOM 5665 C CA . LYS B 1 111 ? -73.657 -9.739 -33.214 1.000 48.724 111 LYS B CA 1
ATOM 5666 C C . LYS B 1 111 ? -73.099 -9.360 -31.842 1.000 48.454 111 LYS B C 1
ATOM 5667 O O . LYS B 1 111 ? -71.888 -9.331 -31.645 1.000 47.694 111 LYS B O 1
ATOM 5673 N N . SER B 1 112 ? -74.006 -9.056 -30.911 1.000 49.103 112 SER B N 1
ATOM 5674 C CA . SER B 1 112 ? -73.654 -8.800 -29.520 1.000 56.448 112 SER B CA 1
ATOM 5675 C C . SER B 1 112 ? -73.553 -10.137 -28.788 1.000 53.957 112 SER B C 1
ATOM 5676 O O . SER B 1 112 ? -74.578 -10.779 -28.543 1.000 54.227 112 SER B O 1
ATOM 5679 N N . MET B 1 113 ? -72.323 -10.563 -28.464 1.000 49.226 113 MET B N 1
ATOM 5680 C CA . MET B 1 113 ? -72.074 -11.977 -28.216 1.000 47.068 113 MET B CA 1
ATOM 5681 C C . MET B 1 113 ? -70.638 -12.190 -27.730 1.000 45.202 113 MET B C 1
ATOM 5682 O O . MET B 1 113 ? -69.696 -11.705 -28.354 1.000 43.391 113 MET B O 1
ATOM 5687 N N . ARG B 1 114 ? -70.480 -12.922 -26.618 1.000 45.968 114 ARG B N 1
ATOM 5688 C CA . ARG B 1 114 ? -69.172 -13.237 -26.068 1.000 44.452 114 ARG B CA 1
ATOM 5689 C C . ARG B 1 114 ? -68.867 -14.717 -26.299 1.000 44.796 114 ARG B C 1
ATOM 5690 O O . ARG B 1 114 ? -69.424 -15.590 -25.640 1.000 45.787 114 ARG B O 1
ATOM 5698 N N . LEU B 1 115 ? -67.942 -14.983 -27.224 1.000 43.647 115 LEU B N 1
ATOM 5699 C CA . LEU B 1 115 ? -67.683 -16.327 -27.720 1.000 41.205 115 LEU B CA 1
ATOM 5700 C C . LEU B 1 115 ? -67.052 -17.201 -26.631 1.000 39.927 115 LEU B C 1
ATOM 5701 O O . LEU B 1 115 ? -66.251 -16.737 -25.827 1.000 41.765 115 LEU B O 1
ATOM 5706 N N . ARG B 1 116 ? -67.432 -18.483 -26.640 1.000 41.448 116 ARG B N 1
ATOM 5707 C CA . ARG B 1 116 ? -66.922 -19.518 -25.754 1.000 38.037 116 ARG B CA 1
ATOM 5708 C C . ARG B 1 116 ? -67.206 -19.181 -24.293 1.000 37.113 116 ARG B C 1
ATOM 5709 O O . ARG B 1 116 ? -66.351 -19.365 -23.433 1.000 43.002 116 ARG B O 1
ATOM 5717 N N . THR B 1 117 ? -68.431 -18.717 -24.030 1.000 35.278 117 THR B N 1
ATOM 5718 C CA . THR B 1 117 ? -68.908 -18.452 -22.682 1.000 37.104 117 THR B CA 1
ATOM 5719 C C . THR B 1 117 ? -70.397 -18.789 -22.636 1.000 39.784 117 THR B C 1
ATOM 5720 O O . THR B 1 117 ? -70.998 -19.044 -23.679 1.000 37.341 117 THR B O 1
ATOM 5724 N N . ASP B 1 118 ? -70.983 -18.764 -21.431 1.000 41.068 118 ASP B N 1
ATOM 5725 C CA . ASP B 1 118 ? -72.400 -19.042 -21.258 1.000 42.147 118 ASP B CA 1
ATOM 5726 C C . ASP B 1 118 ? -73.196 -17.803 -21.662 1.000 45.093 118 ASP B C 1
ATOM 5727 O O . ASP B 1 118 ? -73.815 -17.157 -20.824 1.000 46.202 118 ASP B O 1
ATOM 5732 N N . ASP B 1 119 ? -73.179 -17.502 -22.968 1.000 46.639 119 ASP B N 1
ATOM 5733 C CA . ASP B 1 119 ? -73.864 -16.357 -23.542 1.000 45.683 119 ASP B CA 1
ATOM 5734 C C . ASP B 1 119 ? -75.093 -16.886 -24.280 1.000 45.233 119 ASP B C 1
ATOM 5735 O O . ASP B 1 119 ? -74.969 -17.771 -25.125 1.000 48.280 119 ASP B O 1
ATOM 5740 N N . PRO B 1 120 ? -76.315 -16.402 -23.966 1.000 45.384 120 PRO B N 1
ATOM 5741 C CA . PRO B 1 120 ? -77.536 -16.969 -24.543 1.000 46.189 120 PRO B CA 1
ATOM 5742 C C . PRO B 1 120 ? -77.635 -16.834 -26.065 1.000 50.393 120 PRO B C 1
ATOM 5743 O O . PRO B 1 120 ? -78.171 -17.715 -26.731 1.000 48.620 120 PRO B O 1
ATOM 5747 N N . ASN B 1 121 ? -77.115 -15.731 -26.611 1.000 49.145 121 ASN B N 1
ATOM 5748 C CA . ASN B 1 121 ? -77.151 -15.479 -28.042 1.000 47.809 121 ASN B CA 1
ATOM 5749 C C . ASN B 1 121 ? -76.154 -16.400 -28.750 1.000 45.826 121 ASN B C 1
ATOM 5750 O O . ASN B 1 121 ? -76.404 -16.852 -29.868 1.000 42.816 121 ASN B O 1
ATOM 5755 N N . TYR B 1 122 ? -75.020 -16.659 -28.091 1.000 43.915 122 TYR B N 1
ATOM 5756 C CA . TYR B 1 122 ? -73.996 -17.549 -28.611 1.000 42.604 122 TYR B CA 1
ATOM 5757 C C . TYR B 1 122 ? -74.535 -18.975 -28.672 1.000 40.353 122 TYR B C 1
ATOM 5758 O O . TYR B 1 122 ? -74.433 -19.628 -29.707 1.000 42.161 122 TYR B O 1
ATOM 5767 N N . LEU B 1 123 ? -75.107 -19.442 -27.557 1.000 39.022 123 LEU B N 1
ATOM 5768 C CA . LEU B 1 123 ? -75.616 -20.801 -27.462 1.000 40.845 123 LEU B CA 1
ATOM 5769 C C . LEU B 1 123 ? -76.776 -21.002 -28.436 1.000 41.495 123 LEU B C 1
ATOM 5770 O O . LEU B 1 123 ? -76.901 -22.067 -29.031 1.000 40.289 123 LEU B O 1
ATOM 5775 N N . GLN B 1 124 ? -77.599 -19.965 -28.615 1.000 42.054 124 GLN B N 1
ATOM 5776 C CA . GLN B 1 124 ? -78.723 -20.030 -29.530 1.000 43.579 124 GLN B CA 1
ATOM 5777 C C . GLN B 1 124 ? -78.212 -20.225 -30.957 1.000 43.828 124 GLN B C 1
ATOM 5778 O O . GLN B 1 124 ? -78.738 -21.062 -31.688 1.000 40.430 124 GLN B O 1
ATOM 5784 N N . ALA B 1 125 ? -77.172 -19.469 -31.348 1.000 44.973 125 ALA B N 1
ATOM 5785 C CA . ALA B 1 125 ? -76.640 -19.561 -32.699 1.000 39.605 125 ALA B CA 1
ATOM 5786 C C . ALA B 1 125 ? -76.067 -20.957 -32.948 1.000 39.523 125 ALA B C 1
ATOM 5787 O O . ALA B 1 125 ? -76.154 -21.475 -34.061 1.000 37.331 125 ALA B O 1
ATOM 5789 N N . ILE B 1 126 ? -75.482 -21.562 -31.905 1.000 37.911 126 ILE B N 1
ATOM 5790 C CA . ILE B 1 126 ? -74.990 -22.927 -31.992 1.000 40.709 126 ILE B CA 1
ATOM 5791 C C . ILE B 1 126 ? -76.168 -23.888 -32.174 1.000 43.653 126 ILE B C 1
ATOM 5792 O O . ILE B 1 126 ? -76.090 -24.820 -32.975 1.000 41.334 126 ILE B O 1
ATOM 5797 N N . ASP B 1 127 ? -77.244 -23.658 -31.410 1.000 44.722 127 ASP B N 1
ATOM 5798 C CA . ASP B 1 127 ? -78.450 -24.469 -31.473 1.000 45.104 127 ASP B CA 1
ATOM 5799 C C . ASP B 1 127 ? -78.956 -24.537 -32.912 1.000 44.796 127 ASP B C 1
ATOM 5800 O O . ASP B 1 127 ? -79.287 -25.616 -33.410 1.000 40.046 127 ASP B O 1
ATOM 5805 N N . ARG B 1 128 ? -78.981 -23.371 -33.572 1.000 43.471 128 ARG B N 1
ATOM 5806 C CA . ARG B 1 128 ? -79.485 -23.254 -34.930 1.000 44.734 128 ARG B CA 1
ATOM 5807 C C . ARG B 1 128 ? -78.524 -23.915 -35.919 1.000 44.585 128 ARG B C 1
ATOM 5808 O O . ARG B 1 128 ? -78.956 -24.504 -36.903 1.000 48.208 128 ARG B O 1
ATOM 5816 N N . TYR B 1 129 ? -77.217 -23.791 -35.669 1.000 44.242 129 TYR B N 1
ATOM 5817 C CA . TYR B 1 129 ? -76.212 -24.478 -36.467 1.000 43.012 129 TYR B CA 1
ATOM 5818 C C . TYR B 1 129 ? -76.403 -25.992 -36.336 1.000 44.066 129 TYR B C 1
ATOM 5819 O O . TYR B 1 129 ? -76.373 -26.711 -37.335 1.000 49.783 129 TYR B O 1
ATOM 5828 N N . TYR B 1 130 ? -76.625 -26.468 -35.104 1.000 42.648 130 TYR B N 1
ATOM 5829 C CA . TYR B 1 130 ? -76.742 -27.895 -34.838 1.000 43.941 130 TYR B CA 1
ATOM 5830 C C . TYR B 1 130 ? -78.013 -28.481 -35.462 1.000 43.857 130 TYR B C 1
ATOM 5831 O O . TYR B 1 130 ? -78.033 -29.658 -35.817 1.000 51.206 130 TYR B O 1
ATOM 5840 N N . ALA B 1 131 ? -79.057 -27.661 -35.619 1.000 41.288 131 ALA B N 1
ATOM 5841 C CA . ALA B 1 131 ? -80.287 -28.099 -36.260 1.000 43.332 131 ALA B CA 1
ATOM 5842 C C . ALA B 1 131 ? -80.029 -28.530 -37.704 1.000 46.545 131 ALA B C 1
ATOM 5843 O O . ALA B 1 131 ? -80.716 -29.415 -38.219 1.000 51.213 131 ALA B O 1
ATOM 5845 N N . ALA B 1 132 ? -79.049 -27.890 -38.359 1.000 47.577 132 ALA B N 1
ATOM 5846 C CA . ALA B 1 132 ? -78.700 -28.204 -39.737 1.000 45.611 132 ALA B CA 1
ATOM 5847 C C . ALA B 1 132 ? -77.670 -29.334 -39.784 1.000 45.919 132 ALA B C 1
ATOM 5848 O O . ALA B 1 132 ? -77.735 -30.190 -40.664 1.000 45.473 132 ALA B O 1
ATOM 5850 N N . LEU B 1 133 ? -76.714 -29.323 -38.844 1.000 46.090 133 LEU B N 1
ATOM 5851 C CA . LEU B 1 133 ? -75.577 -30.229 -38.900 1.000 43.935 133 LEU B CA 1
ATOM 5852 C C . LEU B 1 133 ? -75.960 -31.623 -38.409 1.000 43.979 133 LEU B C 1
ATOM 5853 O O . LEU B 1 133 ? -75.635 -32.625 -39.046 1.000 41.010 133 LEU B O 1
ATOM 5858 N N . MET B 1 134 ? -76.611 -31.685 -37.245 1.000 43.930 134 MET B N 1
ATOM 5859 C CA . MET B 1 134 ? -76.666 -32.927 -36.495 1.000 46.273 134 MET B CA 1
ATOM 5860 C C . MET B 1 134 ? -77.490 -33.998 -37.217 1.000 47.317 134 MET B C 1
ATOM 5861 O O . MET B 1 134 ? -77.215 -35.188 -37.041 1.000 53.704 134 MET B O 1
ATOM 5866 N N . PRO B 1 135 ? -78.502 -33.656 -38.055 1.000 45.025 135 PRO B N 1
ATOM 5867 C CA . PRO B 1 135 ? -79.122 -34.653 -38.937 1.000 45.998 135 PRO B CA 1
ATOM 5868 C C . PRO B 1 135 ? -78.165 -35.383 -39.881 1.000 44.736 135 PRO B C 1
ATOM 5869 O O . PRO B 1 135 ? -78.445 -36.511 -40.290 1.000 45.815 135 PRO B O 1
ATOM 5873 N N . HIS B 1 136 ? -77.038 -34.743 -40.226 1.000 42.097 136 HIS B N 1
ATOM 5874 C CA . HIS B 1 136 ? -76.033 -35.371 -41.067 1.000 41.794 136 HIS B CA 1
ATOM 5875 C C . HIS B 1 136 ? -75.087 -36.248 -40.245 1.000 42.488 136 HIS B C 1
ATOM 5876 O O . HIS B 1 136 ? -74.212 -36.901 -40.814 1.000 44.230 136 HIS B O 1
ATOM 5883 N N . LEU B 1 137 ? -75.254 -36.276 -38.915 1.000 43.696 137 LEU B N 1
ATOM 5884 C CA . LEU B 1 137 ? -74.369 -37.045 -38.049 1.000 42.565 137 LEU B CA 1
ATOM 5885 C C . LEU B 1 137 ? -75.119 -38.134 -37.283 1.000 41.961 137 LEU B C 1
ATOM 5886 O O . LEU B 1 137 ? -74.554 -39.204 -37.034 1.000 48.165 137 LEU B O 1
ATOM 5891 N N . VAL B 1 138 ? -76.362 -37.848 -36.879 1.000 41.538 138 VAL B N 1
ATOM 5892 C CA . VAL B 1 138 ? -77.068 -38.661 -35.898 1.000 43.311 138 VAL B CA 1
ATOM 5893 C C . VAL B 1 138 ? -77.055 -40.137 -36.311 1.000 45.095 138 VAL B C 1
ATOM 5894 O O . VAL B 1 138 ? -76.696 -41.004 -35.512 1.000 40.283 138 VAL B O 1
ATOM 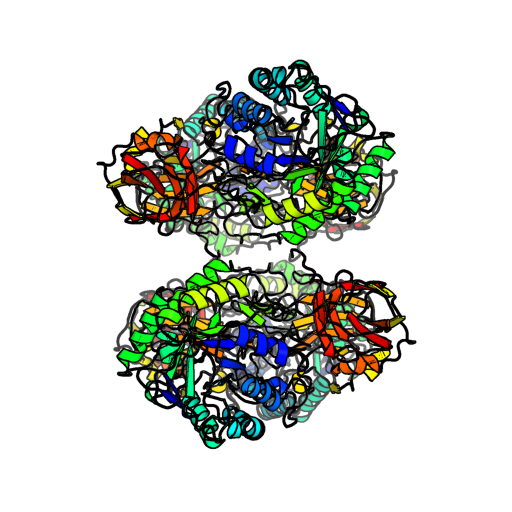5898 N N . ASN B 1 139 ? -77.432 -40.412 -37.567 1.000 46.844 139 ASN B N 1
ATOM 5899 C CA . ASN B 1 139 ? -77.606 -41.778 -38.033 1.000 49.222 139 ASN B CA 1
ATOM 5900 C C . ASN B 1 139 ? -76.266 -42.451 -38.344 1.000 52.139 139 ASN B C 1
ATOM 5901 O O . ASN B 1 139 ? -76.240 -43.647 -38.625 1.000 54.026 139 ASN B O 1
ATOM 5906 N N . HIS B 1 140 ? -75.159 -41.701 -38.273 1.000 49.594 140 HIS B N 1
ATOM 5907 C CA . HIS B 1 140 ? -73.836 -42.267 -38.494 1.000 48.137 140 HIS B CA 1
ATOM 5908 C C . HIS B 1 140 ? -73.232 -42.784 -37.188 1.000 44.249 140 HIS B C 1
ATOM 5909 O O . HIS B 1 140 ? -72.165 -43.403 -37.197 1.000 39.825 140 HIS B O 1
ATOM 5916 N N . GLN B 1 141 ? -73.926 -42.535 -36.073 1.000 46.400 141 GLN B N 1
ATOM 5917 C CA . GLN B 1 141 ? -73.505 -43.049 -34.780 1.000 47.995 141 GLN B CA 1
ATOM 5918 C C . GLN B 1 141 ? -73.616 -44.572 -34.775 1.000 52.063 141 GLN B C 1
ATOM 5919 O O . GLN B 1 141 ? -74.423 -45.143 -35.509 1.000 55.726 141 GLN B O 1
ATOM 5925 N N . VAL B 1 142 ? -72.800 -45.223 -33.934 1.000 55.232 142 VAL B N 1
ATOM 5926 C CA . VAL B 1 142 ? -72.854 -46.669 -33.767 1.000 56.061 142 VAL B CA 1
ATOM 5927 C C . VAL B 1 142 ? -74.214 -47.069 -33.198 1.000 58.363 142 VAL B C 1
ATOM 5928 O O . VAL B 1 142 ? -74.713 -48.149 -33.499 1.000 64.431 142 VAL B O 1
ATOM 5932 N N . THR B 1 143 ? -74.812 -46.179 -32.397 1.000 57.816 143 THR B N 1
ATOM 5933 C CA . THR B 1 143 ? -76.120 -46.410 -31.806 1.000 57.805 143 THR B CA 1
ATOM 5934 C C . THR B 1 143 ? -77.208 -46.486 -32.880 1.000 57.809 143 THR B C 1
ATOM 5935 O O . THR B 1 143 ? -78.303 -46.969 -32.604 1.000 59.287 143 THR B O 1
ATOM 5939 N N . HIS B 1 144 ? -76.918 -45.993 -34.091 1.000 58.837 144 HIS B N 1
ATOM 5940 C CA . HIS B 1 144 ? -77.867 -46.037 -35.195 1.000 58.000 144 HIS B CA 1
ATOM 5941 C C . HIS B 1 144 ? -77.322 -46.879 -36.352 1.000 56.878 144 HIS B C 1
ATOM 5942 O O . HIS B 1 144 ? -77.818 -46.773 -37.474 1.000 55.386 144 HIS B O 1
ATOM 5949 N N . GLY B 1 145 ? -76.302 -47.706 -36.078 1.000 51.170 145 GLY B N 1
ATOM 5950 C CA . GLY B 1 145 ? -75.776 -48.644 -37.059 1.000 52.394 145 GLY B CA 1
ATOM 5951 C C . GLY B 1 145 ? -74.614 -48.091 -37.891 1.000 52.631 145 GLY B C 1
ATOM 5952 O O . GLY B 1 145 ? -74.108 -48.777 -38.779 1.000 45.827 145 GLY B O 1
ATOM 5953 N N . GLY B 1 146 ? -74.183 -46.856 -37.596 1.000 51.095 146 GLY B N 1
ATOM 5954 C CA . GLY B 1 146 ? -73.070 -46.239 -38.301 1.000 46.380 146 GLY B CA 1
ATOM 5955 C C . GLY B 1 146 ? -71.731 -46.598 -37.660 1.000 42.663 146 GLY B C 1
ATOM 5956 O O . GLY B 1 146 ? -71.627 -47.617 -36.977 1.000 39.172 146 GLY B O 1
ATOM 5957 N N . ASN B 1 147 ? -70.715 -45.752 -37.877 1.000 42.066 147 ASN B N 1
ATOM 5958 C CA . ASN B 1 147 ? -69.357 -46.085 -37.466 1.000 42.574 147 ASN B CA 1
ATOM 5959 C C . ASN B 1 147 ? -68.763 -45.041 -36.518 1.000 43.558 147 ASN B C 1
ATOM 5960 O O . ASN B 1 147 ? -67.594 -45.167 -36.153 1.000 44.557 147 ASN B O 1
ATOM 5965 N N . VAL B 1 148 ? -69.558 -44.048 -36.083 1.000 47.227 148 VAL B N 1
ATOM 5966 C CA . VAL B 1 148 ? -69.042 -42.985 -35.227 1.000 47.098 148 VAL B CA 1
ATOM 5967 C C . VAL B 1 148 ? -69.093 -43.442 -33.768 1.000 46.874 148 VAL B C 1
ATOM 5968 O O . VAL B 1 148 ? -70.176 -43.683 -33.235 1.000 46.686 148 VAL B O 1
ATOM 5972 N N . LEU B 1 149 ? -67.911 -43.490 -33.126 1.000 44.860 149 LEU B N 1
ATOM 5973 C CA . LEU B 1 149 ? -67.740 -44.035 -31.787 1.000 44.077 149 LEU B CA 1
ATOM 5974 C C . LEU B 1 149 ? -68.044 -42.997 -30.708 1.000 44.698 149 LEU B C 1
ATOM 5975 O O . LEU B 1 149 ? -68.607 -43.351 -29.671 1.000 50.372 149 LEU B O 1
ATOM 5980 N N . MET B 1 150 ? -67.605 -41.742 -30.907 1.000 44.207 150 MET B N 1
ATOM 5981 C CA . MET B 1 150 ? -67.814 -40.700 -29.907 1.000 44.843 150 MET B CA 1
ATOM 5982 C C . MET B 1 150 ? -67.602 -39.318 -30.519 1.000 45.299 150 MET B C 1
ATOM 5983 O O . MET B 1 150 ? -67.163 -39.195 -31.660 1.000 44.136 150 MET B O 1
ATOM 5988 N N . MET B 1 151 ? -67.947 -38.280 -29.746 1.000 47.686 151 MET B N 1
ATOM 5989 C CA . MET B 1 151 ? -67.917 -36.909 -30.227 1.000 47.048 151 MET B CA 1
ATOM 5990 C C . MET B 1 151 ? -67.401 -35.980 -29.132 1.000 46.051 151 MET B C 1
ATOM 5991 O O . MET B 1 151 ? -67.728 -36.164 -27.964 1.000 45.720 151 MET B O 1
ATOM 5996 N N . GLN B 1 152 ? -66.632 -34.960 -29.539 1.000 47.877 152 GLN B N 1
ATOM 5997 C CA . GLN B 1 152 ? -65.971 -34.048 -28.620 1.000 45.047 152 GLN B CA 1
ATOM 5998 C C . GLN B 1 152 ? -66.899 -32.889 -28.262 1.000 44.394 152 GLN B C 1
ATOM 5999 O O . GLN B 1 152 ? -67.681 -32.426 -29.094 1.000 47.888 152 GLN B O 1
ATOM 6005 N N . VAL B 1 153 ? -66.791 -32.435 -27.006 1.000 45.468 153 VAL B N 1
ATOM 6006 C CA . VAL B 1 153 ? -67.434 -31.218 -26.538 1.000 43.639 153 VAL B CA 1
ATOM 6007 C C . VAL B 1 153 ? -66.386 -30.108 -26.526 1.000 43.144 153 VAL B C 1
ATOM 6008 O O . VAL B 1 153 ? -65.344 -30.256 -25.879 1.000 44.062 153 VAL B O 1
ATOM 6012 N N . GLU B 1 154 ? -66.672 -29.004 -27.238 1.000 39.751 154 GLU B N 1
ATOM 6013 C CA . GLU B 1 154 ? -65.743 -27.892 -27.354 1.000 38.168 154 GLU B CA 1
ATOM 6014 C C . GLU B 1 154 ? -64.417 -28.414 -27.910 1.000 37.558 154 GLU B C 1
ATOM 6015 O O . GLU B 1 154 ? -64.377 -29.477 -28.527 1.000 36.933 154 GLU B O 1
ATOM 6021 N N . ASN B 1 155 ? -63.340 -27.644 -27.723 1.000 36.119 155 ASN B N 1
ATOM 6022 C CA . ASN B 1 155 ? -62.014 -28.066 -28.140 1.000 35.608 155 ASN B CA 1
ATOM 6023 C C . ASN B 1 155 ? -60.980 -27.288 -27.332 1.000 35.341 155 ASN B C 1
ATOM 6024 O O . ASN B 1 155 ? -60.828 -26.088 -27.533 1.000 36.598 155 ASN B O 1
ATOM 6029 N N . GLU B 1 156 ? -60.274 -27.989 -26.435 1.000 34.675 156 GLU B N 1
ATOM 6030 C CA . GLU B 1 156 ? -59.222 -27.396 -25.627 1.000 35.571 156 GLU B CA 1
ATOM 6031 C C . GLU B 1 156 ? -59.751 -26.137 -24.950 1.000 35.472 156 GLU B C 1
ATOM 6032 O O . GLU B 1 156 ? -59.145 -25.076 -25.057 1.000 35.709 156 GLU B O 1
ATOM 6038 N N . TYR B 1 157 ? -60.888 -26.266 -24.257 1.000 38.016 157 TYR B N 1
ATOM 6039 C CA . TYR B 1 157 ? -61.540 -25.113 -23.661 1.000 37.056 157 TYR B CA 1
ATOM 6040 C C . TYR B 1 157 ? -60.724 -24.607 -22.472 1.000 39.126 157 TYR B C 1
ATOM 6041 O O . TYR B 1 157 ? -60.744 -23.413 -22.161 1.000 38.841 157 TYR B O 1
ATOM 6050 N N . GLY B 1 158 ? -59.995 -25.524 -21.825 1.000 36.729 158 GLY B N 1
ATOM 6051 C CA . GLY B 1 158 ? -59.073 -25.162 -20.764 1.000 35.907 158 GLY B CA 1
ATOM 6052 C C . GLY B 1 158 ? -57.915 -24.300 -21.262 1.000 35.646 158 GLY B C 1
ATOM 6053 O O . GLY B 1 158 ? -57.150 -23.776 -20.458 1.000 32.946 158 GLY B O 1
ATOM 6054 N N . SER B 1 159 ? -57.783 -24.164 -22.590 1.000 35.688 159 SER B N 1
ATOM 6055 C CA . SER B 1 159 ? -56.846 -23.218 -23.176 1.000 36.240 159 SER B CA 1
ATOM 6056 C C . SER B 1 159 ? -57.570 -21.955 -23.649 1.000 33.626 159 SER B C 1
ATOM 6057 O O . SER B 1 159 ? -57.075 -21.264 -24.535 1.000 33.098 159 SER B O 1
ATOM 6060 N N . TYR B 1 160 ? -58.727 -21.638 -23.045 1.000 33.446 160 TYR B N 1
ATOM 6061 C CA . TYR B 1 160 ? -59.419 -20.393 -23.345 1.000 34.603 160 TYR B CA 1
ATOM 6062 C C . TYR B 1 160 ? -60.257 -19.890 -22.167 1.000 35.851 160 TYR B C 1
ATOM 6063 O O . TYR B 1 160 ? -60.267 -18.691 -21.901 1.000 37.530 160 TYR B O 1
ATOM 6072 N N . GLY B 1 161 ? -60.997 -20.774 -21.491 1.000 37.853 161 GLY B N 1
ATOM 6073 C CA . GLY B 1 161 ? -61.888 -20.349 -20.421 1.000 38.434 161 GLY B CA 1
ATOM 6074 C C . GLY B 1 161 ? -62.084 -21.426 -19.356 1.000 41.734 161 GLY B C 1
ATOM 6075 O O . GLY B 1 161 ? -61.471 -22.490 -19.421 1.000 41.741 161 GLY B O 1
ATOM 6076 N N . GLU B 1 162 ? -62.941 -21.123 -18.371 1.000 39.893 162 GLU B N 1
ATOM 6077 C CA . GLU B 1 162 ? -63.277 -22.049 -17.297 1.000 40.473 162 GLU B CA 1
ATOM 6078 C C . GLU B 1 162 ? -64.760 -21.923 -16.947 1.000 39.773 162 GLU B C 1
ATOM 6079 O O . GLU B 1 162 ? -65.158 -22.193 -15.818 1.000 38.769 162 GLU B O 1
ATOM 6085 N N . ASP B 1 163 ? -65.579 -21.519 -17.928 1.000 45.359 163 ASP B N 1
ATOM 6086 C CA . ASP B 1 163 ? -67.014 -21.386 -17.744 1.000 46.601 163 ASP B CA 1
ATOM 6087 C C . ASP B 1 163 ? -67.642 -22.771 -17.882 1.000 52.619 163 ASP B C 1
ATOM 6088 O O . ASP B 1 163 ? -67.820 -23.264 -18.997 1.000 51.542 163 ASP B O 1
ATOM 6093 N N . HIS B 1 164 ? -67.960 -23.406 -16.747 1.000 56.180 164 HIS B N 1
ATOM 6094 C CA . HIS B 1 164 ? -68.443 -24.781 -16.763 1.000 59.080 164 HIS B CA 1
ATOM 6095 C C . HIS B 1 164 ? -69.908 -24.839 -17.194 1.000 53.995 164 HIS B C 1
ATOM 6096 O O . HIS B 1 164 ? -70.335 -25.826 -17.783 1.000 55.205 164 HIS B O 1
ATOM 6103 N N . ASP B 1 165 ? -70.672 -23.780 -16.904 1.000 51.927 165 ASP B N 1
ATOM 6104 C CA . ASP B 1 165 ? -72.048 -23.679 -17.364 1.000 52.084 165 ASP B CA 1
ATOM 6105 C C . ASP B 1 165 ? -72.106 -23.720 -18.893 1.000 53.581 165 ASP B C 1
ATOM 6106 O O . ASP B 1 165 ? -73.067 -24.243 -19.456 1.000 56.537 165 ASP B O 1
ATOM 6111 N N . TYR B 1 166 ? -71.081 -23.167 -19.554 1.000 47.962 166 TYR B N 1
ATOM 6112 C CA . TYR B 1 166 ? -70.969 -23.219 -21.006 1.000 44.925 166 TYR B CA 1
ATOM 6113 C C . TYR B 1 166 ? -70.824 -24.664 -21.486 1.000 44.841 166 TYR B C 1
ATOM 6114 O O . TYR B 1 166 ? -71.571 -25.104 -22.358 1.000 43.197 166 TYR B O 1
ATOM 6123 N N . LEU B 1 167 ? -69.855 -25.395 -20.920 1.000 47.638 167 LEU B N 1
ATOM 6124 C CA . LEU B 1 167 ? -69.591 -26.769 -21.330 1.000 46.269 167 LEU B CA 1
ATOM 6125 C C . LEU B 1 167 ? -70.837 -27.633 -21.148 1.000 44.078 167 LEU B C 1
ATOM 6126 O O . LEU B 1 167 ? -71.174 -28.425 -22.026 1.000 45.238 167 LEU B O 1
ATOM 6131 N N . ALA B 1 168 ? -71.499 -27.480 -19.997 1.000 45.017 168 ALA B N 1
ATOM 6132 C CA . ALA B 1 168 ? -72.681 -28.264 -19.677 1.000 46.608 168 ALA B CA 1
ATOM 6133 C C . ALA B 1 168 ? -73.796 -27.952 -20.671 1.000 44.922 168 ALA B C 1
ATOM 6134 O O . ALA B 1 168 ? -74.500 -28.857 -21.110 1.000 49.923 168 ALA B O 1
ATOM 6136 N N . ALA B 1 169 ? -73.943 -26.673 -21.027 1.000 43.658 169 ALA B N 1
ATOM 6137 C CA . ALA B 1 169 ? -74.998 -26.241 -21.934 1.000 44.543 169 ALA B CA 1
ATOM 6138 C C . ALA B 1 169 ? -74.754 -26.791 -23.340 1.000 47.410 169 ALA B C 1
ATOM 6139 O O . ALA B 1 169 ? -75.701 -27.178 -24.030 1.000 46.926 169 ALA B O 1
ATOM 6141 N N . LEU B 1 170 ? -73.480 -26.827 -23.754 1.000 45.039 170 LEU B N 1
ATOM 6142 C CA . LEU B 1 170 ? -73.122 -27.286 -25.083 1.000 45.967 170 LEU B CA 1
ATOM 6143 C C . LEU B 1 170 ? -73.364 -28.789 -25.194 1.000 49.260 170 LEU B C 1
ATOM 6144 O O . LEU B 1 170 ? -73.910 -29.255 -26.196 1.000 49.195 170 LEU B O 1
ATOM 6149 N N . ALA B 1 171 ? -72.961 -29.542 -24.159 1.000 48.136 171 ALA B N 1
ATOM 6150 C CA . ALA B 1 171 ? -73.217 -30.973 -24.112 1.000 47.642 171 ALA B CA 1
ATOM 6151 C C . ALA B 1 171 ? -74.717 -31.241 -24.231 1.000 51.378 171 ALA B C 1
ATOM 6152 O O . ALA B 1 171 ? -75.123 -32.136 -24.967 1.000 50.036 171 ALA B O 1
ATOM 6154 N N . LYS B 1 172 ? -75.530 -30.460 -23.504 1.000 54.024 172 LYS B N 1
ATOM 6155 C CA . LYS B 1 172 ? -76.978 -30.615 -23.517 1.000 55.151 172 LYS B CA 1
ATOM 6156 C C . LYS B 1 172 ? -77.532 -30.358 -24.917 1.000 54.034 172 LYS B C 1
ATOM 6157 O O . LYS B 1 172 ? -78.492 -31.006 -25.324 1.000 60.160 172 LYS B O 1
ATOM 6163 N N . LEU B 1 173 ? -76.951 -29.389 -25.634 1.000 54.434 173 LEU B N 1
ATOM 6164 C CA . LEU B 1 173 ? -77.381 -29.080 -26.990 1.000 51.305 173 LEU B CA 1
ATOM 6165 C C . LEU B 1 173 ? -77.114 -30.275 -27.905 1.000 50.634 173 LEU B C 1
ATOM 6166 O O . LEU B 1 173 ? -77.970 -30.647 -28.702 1.000 50.236 173 LEU B O 1
ATOM 6171 N N . MET B 1 174 ? -75.925 -30.867 -27.774 1.000 49.117 174 MET B N 1
ATOM 6172 C CA . MET B 1 174 ? -75.530 -32.006 -28.585 1.000 48.668 174 MET B CA 1
ATOM 6173 C C . MET B 1 174 ? -76.504 -33.165 -28.362 1.000 51.465 174 MET B C 1
ATOM 6174 O O . MET B 1 174 ? -76.954 -33.778 -29.328 1.000 54.108 174 MET B O 1
ATOM 6179 N N . LYS B 1 175 ? -76.830 -33.454 -27.094 1.000 51.430 175 LYS B N 1
ATOM 6180 C CA . LYS B 1 175 ? -77.757 -34.523 -26.756 1.000 52.276 175 LYS B CA 1
ATOM 6181 C C . LYS B 1 175 ? -79.149 -34.209 -27.296 1.000 53.674 175 LYS B C 1
ATOM 6182 O O . LYS B 1 175 ? -79.819 -35.104 -27.810 1.000 55.451 175 LYS B O 1
ATOM 6188 N N . LYS B 1 176 ? -79.564 -32.938 -27.200 1.000 53.518 176 LYS B N 1
ATOM 6189 C CA . LYS B 1 176 ? -80.878 -32.522 -27.667 1.000 52.640 176 LYS B CA 1
ATOM 6190 C C . LYS B 1 176 ? -81.028 -32.795 -29.164 1.000 53.788 176 LYS B C 1
ATOM 6191 O O . LYS B 1 176 ? -82.124 -33.100 -29.630 1.000 51.155 176 LYS B O 1
ATOM 6197 N N . HIS B 1 177 ? -79.926 -32.667 -29.917 1.000 53.414 177 HIS B N 1
ATOM 6198 C CA . HIS B 1 177 ? -79.944 -32.884 -31.356 1.000 51.215 177 HIS B CA 1
ATOM 6199 C C . HIS B 1 177 ? -79.666 -34.352 -31.695 1.000 48.907 177 HIS B C 1
ATOM 6200 O O . HIS B 1 177 ? -79.521 -34.689 -32.865 1.000 49.049 177 HIS B O 1
ATOM 6207 N N . GLY B 1 178 ? -79.581 -35.214 -30.670 1.000 46.633 178 GLY B N 1
ATOM 6208 C CA . GLY B 1 178 ? -79.655 -36.658 -30.846 1.000 46.932 178 GLY B CA 1
ATOM 6209 C C . GLY B 1 178 ? -78.303 -37.366 -30.745 1.000 46.493 178 GLY B C 1
ATOM 6210 O O . GLY B 1 178 ? -78.196 -38.545 -31.089 1.000 42.979 178 GLY B O 1
ATOM 6211 N N . VAL B 1 179 ? -77.274 -36.660 -30.254 1.000 46.451 179 VAL B N 1
ATOM 6212 C CA . VAL B 1 179 ? -75.989 -37.286 -29.976 1.000 47.658 179 VAL B CA 1
ATOM 6213 C C . VAL B 1 179 ? -76.123 -38.106 -28.691 1.000 47.952 179 VAL B C 1
ATOM 6214 O O . VAL B 1 179 ? -76.250 -37.543 -27.602 1.000 41.237 179 VAL B O 1
ATOM 6218 N N . ASP B 1 180 ? -76.128 -39.438 -28.836 1.000 51.386 180 ASP B N 1
ATOM 6219 C CA . ASP B 1 180 ? -76.268 -40.337 -27.699 1.000 54.898 180 ASP B CA 1
ATOM 6220 C C . ASP B 1 180 ? -75.013 -41.186 -27.518 1.000 52.518 180 ASP B C 1
ATOM 6221 O O . ASP B 1 180 ? -74.915 -41.925 -26.541 1.000 52.183 180 ASP B O 1
ATOM 6226 N N . VAL B 1 181 ? -74.054 -41.072 -28.445 1.000 49.514 181 VAL B N 1
ATOM 6227 C CA . VAL B 1 181 ? -72.791 -41.783 -28.313 1.000 51.359 181 VAL B CA 1
ATOM 6228 C C . VAL B 1 181 ? -71.980 -41.110 -27.205 1.000 53.163 181 VAL B C 1
ATOM 6229 O O . VAL B 1 181 ? -72.249 -39.949 -26.870 1.000 54.160 181 VAL B O 1
ATOM 6233 N N . PRO B 1 182 ? -70.999 -41.794 -26.567 1.000 52.087 182 PRO B N 1
ATOM 6234 C CA . PRO B 1 182 ? -70.174 -41.166 -25.529 1.000 51.015 182 PRO B CA 1
ATOM 6235 C C . PRO B 1 182 ? -69.523 -39.853 -25.964 1.000 51.922 182 PRO B C 1
ATOM 6236 O O . PRO B 1 182 ? -69.123 -39.719 -27.120 1.000 51.083 182 PRO B O 1
ATOM 6240 N N . LEU B 1 183 ? -69.419 -38.906 -25.018 1.000 51.371 183 LEU B N 1
ATOM 6241 C CA . LEU B 1 183 ? -68.823 -37.596 -25.248 1.000 52.405 183 LEU B CA 1
ATOM 6242 C C . LEU B 1 183 ? -67.430 -37.558 -24.622 1.000 51.987 183 LEU B C 1
ATOM 6243 O O . LEU B 1 183 ? -67.130 -38.352 -23.734 1.000 57.467 183 LEU B O 1
ATOM 6248 N N . PHE B 1 184 ? -66.590 -36.622 -25.078 1.000 49.595 184 PHE B N 1
ATOM 6249 C CA . PHE B 1 184 ? -65.291 -36.411 -24.462 1.000 46.094 184 PHE B CA 1
ATOM 6250 C C . PHE B 1 184 ? -64.833 -34.963 -24.635 1.000 46.713 184 PHE B C 1
ATOM 6251 O O . PHE B 1 184 ? -65.372 -34.220 -25.458 1.000 44.078 184 PHE B O 1
ATOM 6259 N N . THR B 1 185 ? -63.848 -34.579 -23.812 1.000 42.768 185 THR B N 1
ATOM 6260 C CA . THR B 1 185 ? -63.108 -33.340 -23.989 1.000 42.540 185 THR B CA 1
ATOM 6261 C C . THR B 1 185 ? -61.654 -33.692 -24.281 1.000 41.616 185 THR B C 1
ATOM 6262 O O . THR B 1 185 ? -61.212 -34.804 -23.986 1.000 41.589 185 THR B O 1
ATOM 6266 N N . SER B 1 186 ? -60.925 -32.739 -24.874 1.000 38.734 186 SER B N 1
ATOM 6267 C CA . SER B 1 186 ? -59.482 -32.840 -25.019 1.000 38.917 186 SER B CA 1
ATOM 6268 C C . SER B 1 186 ? -58.844 -31.530 -24.567 1.000 39.064 186 SER B C 1
ATOM 6269 O O . SER B 1 186 ? -59.425 -30.463 -24.749 1.000 43.191 186 SER B O 1
ATOM 6272 N N . ASP B 1 187 ? -57.655 -31.631 -23.963 1.000 41.925 187 ASP B N 1
ATOM 6273 C CA . ASP B 1 187 ? -56.974 -30.488 -23.381 1.000 42.533 187 ASP B CA 1
ATOM 6274 C C . ASP B 1 187 ? -55.483 -30.794 -23.290 1.000 42.846 187 ASP B C 1
ATOM 6275 O O . ASP B 1 187 ? -55.061 -31.938 -23.446 1.000 46.446 187 ASP B O 1
ATOM 6280 N N . GLY B 1 188 ? -54.682 -29.757 -23.027 1.000 43.678 188 GLY B N 1
ATOM 6281 C CA . GLY B 1 188 ? -53.316 -29.972 -22.580 1.000 43.904 188 GLY B CA 1
ATOM 6282 C C . GLY B 1 188 ? -53.332 -30.818 -21.309 1.000 44.033 188 GLY B C 1
ATOM 6283 O O . GLY B 1 188 ? -54.107 -30.531 -20.400 1.000 40.512 188 GLY B O 1
ATOM 6284 N N . PRO B 1 189 ? -52.532 -31.905 -21.217 1.000 46.477 189 PRO B N 1
ATOM 6285 C CA . PRO B 1 189 ? -52.606 -32.820 -20.075 1.000 47.135 189 PRO B CA 1
ATOM 6286 C C . PRO B 1 189 ? -51.844 -32.294 -18.859 1.000 46.003 189 PRO B C 1
ATOM 6287 O O . PRO B 1 189 ? -50.776 -32.796 -18.513 1.000 41.838 189 PRO B O 1
ATOM 6291 N N . TRP B 1 190 ? -52.394 -31.249 -18.228 1.000 49.285 190 TRP B N 1
ATOM 6292 C CA . TRP B 1 190 ? -51.857 -30.718 -16.987 1.000 48.097 190 TRP B CA 1
ATOM 6293 C C . TRP B 1 190 ? -52.988 -30.039 -16.222 1.000 47.454 190 TRP B C 1
ATOM 6294 O O . TRP B 1 190 ? -53.989 -29.658 -16.821 1.000 51.352 190 TRP B O 1
ATOM 6305 N N . PRO B 1 191 ? -52.892 -29.915 -14.877 1.000 43.387 191 PRO B N 1
ATOM 6306 C CA . PRO B 1 191 ? -54.050 -29.560 -14.054 1.000 43.644 191 PRO B CA 1
ATOM 6307 C C . PRO B 1 191 ? -54.817 -28.304 -14.469 1.000 42.992 191 PRO B C 1
ATOM 6308 O O . PRO B 1 191 ? -56.044 -28.309 -14.455 1.000 42.490 191 PRO B O 1
ATOM 6312 N N . ALA B 1 192 ? -54.096 -27.236 -14.830 1.000 44.328 192 ALA B N 1
ATOM 6313 C CA . ALA B 1 192 ? -54.717 -25.938 -15.075 1.000 43.807 192 ALA B CA 1
ATOM 6314 C C . ALA B 1 192 ? -55.696 -26.016 -16.248 1.000 41.466 192 ALA B C 1
ATOM 6315 O O . ALA B 1 192 ? -56.819 -25.521 -16.154 1.000 38.904 192 ALA B O 1
ATOM 6317 N N . THR B 1 193 ? -55.257 -26.653 -17.341 1.000 40.054 193 THR B N 1
ATOM 6318 C CA . THR B 1 193 ? -56.072 -26.822 -18.533 1.000 40.059 193 THR B CA 1
ATOM 6319 C C . THR B 1 193 ? -57.195 -27.831 -18.285 1.000 41.260 193 THR B C 1
ATOM 6320 O O . THR B 1 193 ? -58.335 -27.609 -18.699 1.000 42.055 193 THR B O 1
ATOM 6324 N N . LEU B 1 194 ? -56.871 -28.934 -17.602 1.000 39.667 194 LEU B N 1
ATOM 6325 C CA . LEU B 1 194 ? -57.835 -29.994 -17.351 1.000 41.074 194 LEU B CA 1
ATOM 6326 C C . LEU B 1 194 ? -58.915 -29.523 -16.378 1.000 43.794 194 LEU B C 1
ATOM 6327 O O . LEU B 1 194 ? -60.091 -29.820 -16.569 1.000 45.053 194 LEU B O 1
ATOM 6332 N N . ASN B 1 195 ? -58.518 -28.789 -15.330 1.000 44.332 195 ASN B N 1
ATOM 6333 C CA . ASN B 1 195 ? -59.471 -28.281 -14.353 1.000 43.428 195 ASN B CA 1
ATOM 6334 C C . ASN B 1 195 ? -60.480 -27.350 -15.023 1.000 42.451 195 ASN B C 1
ATOM 6335 O O . ASN B 1 195 ? -61.674 -27.402 -14.724 1.000 42.157 195 ASN B O 1
ATOM 6340 N N . ALA B 1 196 ? -59.975 -26.489 -15.914 1.000 39.775 196 ALA B N 1
ATOM 6341 C CA . ALA B 1 196 ? -60.783 -25.460 -16.546 1.000 40.044 196 ALA B CA 1
ATOM 6342 C C . ALA B 1 196 ? -61.603 -26.061 -17.689 1.000 41.531 196 ALA B C 1
ATOM 6343 O O . ALA B 1 196 ? -62.746 -25.662 -17.899 1.000 38.361 196 ALA B O 1
ATOM 6345 N N . GLY B 1 197 ? -61.017 -27.038 -18.397 1.000 42.722 197 GLY B N 1
ATOM 6346 C CA . GLY B 1 197 ? -61.525 -27.466 -19.691 1.000 46.611 197 GLY B CA 1
ATOM 6347 C C . GLY B 1 197 ? -62.374 -28.736 -19.660 1.000 48.448 197 GLY B C 1
ATOM 6348 O O . GLY B 1 197 ? -63.209 -28.925 -20.541 1.000 51.585 197 GLY B O 1
ATOM 6349 N N . SER B 1 198 ? -62.157 -29.615 -18.672 1.000 47.019 198 SER B N 1
ATOM 6350 C CA . SER B 1 198 ? -62.762 -30.939 -18.703 1.000 46.156 198 SER B CA 1
ATOM 6351 C C . SER B 1 198 ? -64.164 -30.904 -18.098 1.000 47.693 198 SER B C 1
ATOM 6352 O O . SER B 1 198 ? -64.552 -29.921 -17.464 1.000 51.101 198 SER B O 1
ATOM 6355 N N . MET B 1 199 ? -64.900 -32.006 -18.301 1.000 47.709 199 MET B N 1
ATOM 6356 C CA . MET B 1 199 ? -66.236 -32.192 -17.754 1.000 49.248 199 MET B CA 1
ATOM 6357 C C . MET B 1 199 ? -66.254 -33.442 -16.866 1.000 50.478 199 MET B C 1
ATOM 6358 O O . MET B 1 199 ? -67.245 -34.171 -16.814 1.000 48.304 199 MET B O 1
ATOM 6363 N N . ILE B 1 200 ? -65.154 -33.666 -16.139 1.000 54.265 200 ILE B N 1
ATOM 6364 C CA . ILE B 1 200 ? -64.913 -34.929 -15.456 1.000 57.958 200 ILE B CA 1
ATOM 6365 C C . ILE B 1 200 ? -65.958 -35.153 -14.365 1.000 61.708 200 ILE B C 1
ATOM 6366 O O . ILE B 1 200 ? -66.372 -36.289 -14.147 1.000 62.910 200 ILE B O 1
ATOM 6371 N N . ASN B 1 201 ? -66.398 -34.072 -13.707 1.000 67.007 201 ASN B N 1
ATOM 6372 C CA . ASN B 1 201 ? -67.406 -34.150 -12.656 1.000 70.954 201 ASN B CA 1
ATOM 6373 C C . ASN B 1 201 ? -68.783 -34.507 -13.225 1.000 70.983 201 ASN B C 1
ATOM 6374 O O . ASN B 1 201 ? -69.680 -34.866 -12.465 1.000 73.681 201 ASN B O 1
ATOM 6379 N N . ASP B 1 202 ? -68.954 -34.393 -14.551 1.000 73.341 202 ASP B N 1
ATOM 6380 C CA . ASP B 1 202 ? -70.187 -34.810 -15.208 1.000 73.611 202 ASP B CA 1
ATOM 6381 C C . ASP B 1 202 ? -70.035 -36.227 -15.764 1.000 70.970 202 ASP B C 1
ATOM 6382 O O . ASP B 1 202 ? -70.920 -36.710 -16.464 1.000 66.003 202 ASP B O 1
ATOM 6387 N N . GLY B 1 203 ? -68.908 -36.884 -15.457 1.000 70.689 203 GLY B N 1
ATOM 6388 C CA . GLY B 1 203 ? -68.681 -38.270 -15.839 1.000 69.448 203 GLY B CA 1
ATOM 6389 C C . GLY B 1 203 ? -68.238 -38.415 -17.293 1.000 70.622 203 GLY B C 1
ATOM 6390 O O . GLY B 1 203 ? -68.315 -39.508 -17.853 1.000 70.545 203 GLY B O 1
ATOM 6391 N N . ILE B 1 204 ? -67.750 -37.316 -17.886 1.000 67.783 204 ILE B N 1
ATOM 6392 C CA . ILE B 1 204 ? -67.400 -37.277 -19.298 1.000 61.399 204 ILE B CA 1
ATOM 6393 C C . ILE B 1 204 ? -65.883 -37.412 -19.427 1.000 60.410 204 ILE B C 1
ATOM 6394 O O . ILE B 1 204 ? -65.139 -36.754 -18.700 1.000 67.575 204 ILE B O 1
ATOM 6399 N N . LEU B 1 205 ? -65.443 -38.288 -20.342 1.000 58.178 205 LEU B N 1
ATOM 6400 C CA . LEU B 1 205 ? -64.037 -38.653 -20.468 1.000 58.347 205 LEU B CA 1
ATOM 6401 C C . LEU B 1 205 ? -63.217 -37.428 -20.852 1.000 55.751 205 LEU B C 1
ATOM 6402 O O . LEU B 1 205 ? -63.579 -36.717 -21.786 1.000 54.505 205 LEU B O 1
ATOM 6407 N N . ALA B 1 206 ? -62.108 -37.214 -20.137 1.000 50.536 206 ALA B N 1
ATOM 6408 C CA . ALA B 1 206 ? -61.124 -36.212 -20.513 1.000 50.300 206 ALA B CA 1
ATOM 6409 C C . ALA B 1 206 ? -59.924 -36.909 -21.149 1.000 50.045 206 ALA B C 1
ATOM 6410 O O . ALA B 1 206 ? -59.455 -37.923 -20.635 1.000 52.349 206 ALA B O 1
ATOM 6412 N N . THR B 1 207 ? -59.458 -36.351 -22.277 1.000 47.502 207 THR B N 1
ATOM 6413 C CA . THR B 1 207 ? -58.301 -36.839 -23.012 1.000 46.919 207 THR B CA 1
ATOM 6414 C C . THR B 1 207 ? -57.250 -35.737 -23.068 1.000 46.175 207 THR B C 1
ATOM 6415 O O . THR B 1 207 ? -57.527 -34.610 -22.673 1.000 53.249 207 THR B O 1
ATOM 6419 N N . GLY B 1 208 ? -56.060 -36.067 -23.586 1.000 43.646 208 GLY B N 1
ATOM 6420 C CA . GLY B 1 208 ? -54.935 -35.148 -23.583 1.000 42.349 208 GLY B CA 1
ATOM 6421 C C . GLY B 1 208 ? -54.343 -34.945 -24.974 1.000 41.057 208 GLY B C 1
ATOM 6422 O O . GLY B 1 208 ? -54.351 -35.866 -25.789 1.000 40.981 208 GLY B O 1
ATOM 6423 N N . ASN B 1 209 ? -53.833 -33.727 -25.224 1.000 37.438 209 ASN B N 1
ATOM 6424 C CA . ASN B 1 209 ? -53.204 -33.382 -26.489 1.000 35.788 209 ASN B CA 1
ATOM 6425 C C . ASN B 1 209 ? -51.737 -33.054 -26.240 1.000 35.062 209 ASN B C 1
ATOM 6426 O O . ASN B 1 209 ? -51.428 -32.212 -25.406 1.000 36.939 209 ASN B O 1
ATOM 6431 N N . PHE B 1 210 ? -50.841 -33.722 -26.974 1.000 39.336 210 PHE B N 1
ATOM 6432 C CA . PHE B 1 210 ? -49.407 -33.500 -26.835 1.000 42.509 210 PHE B CA 1
ATOM 6433 C C . PHE B 1 210 ? -48.673 -34.164 -27.997 1.000 44.551 210 PHE B C 1
ATOM 6434 O O . PHE B 1 210 ? -49.260 -34.959 -28.724 1.000 47.580 210 PHE B O 1
ATOM 6442 N N . GLY B 1 211 ? -47.392 -33.822 -28.163 1.000 46.293 211 GLY B N 1
ATOM 6443 C CA . GLY B 1 211 ? -46.590 -34.323 -29.268 1.000 52.078 211 GLY B CA 1
ATOM 6444 C C . GLY B 1 211 ? -45.308 -35.025 -28.824 1.000 54.314 211 GLY B C 1
ATOM 6445 O O . GLY B 1 211 ? -44.517 -35.440 -29.671 1.000 51.209 211 GLY B O 1
ATOM 6446 N N . SER B 1 212 ? -45.107 -35.156 -27.503 1.000 57.734 212 SER B N 1
ATOM 6447 C CA . SER B 1 212 ? -43.899 -35.754 -26.952 1.000 56.161 212 SER B CA 1
ATOM 6448 C C . SER B 1 212 ? -44.080 -36.026 -25.460 1.000 52.765 212 SER B C 1
ATOM 6449 O O . SER B 1 212 ? -45.110 -35.675 -24.882 1.000 50.654 212 SER B O 1
ATOM 6452 N N . ALA B 1 213 ? -43.071 -36.678 -24.859 1.000 51.707 213 ALA B N 1
ATOM 6453 C CA . ALA B 1 213 ? -43.023 -36.924 -23.425 1.000 52.163 213 ALA B CA 1
ATOM 6454 C C . ALA B 1 213 ? -44.300 -37.628 -22.970 1.000 49.029 213 ALA B C 1
ATOM 6455 O O . ALA B 1 213 ? -44.956 -37.193 -22.023 1.000 48.665 213 ALA B O 1
ATOM 6457 N N . ALA B 1 214 ? -44.614 -38.739 -23.647 1.000 46.881 214 ALA B N 1
ATOM 6458 C CA . ALA B 1 214 ? -45.897 -39.415 -23.517 1.000 48.341 214 ALA B CA 1
ATOM 6459 C C . ALA B 1 214 ? -46.115 -39.929 -22.097 1.000 49.672 214 ALA B C 1
ATOM 6460 O O . ALA B 1 214 ? -47.247 -39.957 -21.615 1.000 51.676 214 ALA B O 1
ATOM 6462 N N . ASP B 1 215 ? -45.024 -40.341 -21.440 1.000 52.709 215 ASP B N 1
ATOM 6463 C CA . ASP B 1 215 ? -45.101 -40.887 -20.092 1.000 52.515 215 ASP B CA 1
ATOM 6464 C C . ASP B 1 215 ? -45.412 -39.764 -19.108 1.000 49.003 215 ASP B C 1
ATOM 6465 O O . ASP B 1 215 ? -46.325 -39.889 -18.295 1.000 46.778 215 ASP B O 1
ATOM 6470 N N . LYS B 1 216 ? -44.650 -38.669 -19.204 1.000 49.013 216 LYS B N 1
ATOM 6471 C CA . LYS B 1 216 ? -44.877 -37.480 -18.392 1.000 53.584 216 LYS B CA 1
ATOM 6472 C C . LYS B 1 216 ? -46.336 -37.032 -18.497 1.000 48.028 216 LYS B C 1
ATOM 6473 O O . LYS B 1 216 ? -46.983 -36.762 -17.490 1.000 47.380 216 LYS B O 1
ATOM 6479 N N . ASN B 1 217 ? -46.855 -36.984 -19.727 1.000 49.472 217 ASN B N 1
ATOM 6480 C CA . ASN B 1 217 ? -48.159 -36.398 -19.998 1.000 48.114 217 ASN B CA 1
ATOM 6481 C C . ASN B 1 217 ? -49.282 -37.361 -19.615 1.000 46.997 217 ASN B C 1
ATOM 6482 O O . ASN B 1 217 ? -50.290 -36.932 -19.055 1.000 48.701 217 ASN B O 1
ATOM 6487 N N . PHE B 1 218 ? -49.114 -38.656 -19.908 1.000 48.649 218 PHE B N 1
ATOM 6488 C CA . PHE B 1 218 ? -50.102 -39.654 -19.517 1.000 52.569 218 PHE B CA 1
ATOM 6489 C C . PHE B 1 218 ? -50.135 -39.807 -17.996 1.000 50.367 218 PHE B C 1
ATOM 6490 O O . PHE B 1 218 ? -51.201 -40.027 -17.420 1.000 50.944 218 PHE B O 1
ATOM 6498 N N . ASP B 1 219 ? -48.969 -39.673 -17.351 1.000 51.877 219 ASP B N 1
ATOM 6499 C CA . ASP B 1 219 ? -48.898 -39.695 -15.898 1.000 54.602 219 ASP B CA 1
ATOM 6500 C C . ASP B 1 219 ? -49.774 -38.590 -15.308 1.000 57.657 219 ASP B C 1
ATOM 6501 O O . ASP B 1 219 ? -50.498 -38.833 -14.343 1.000 61.326 219 ASP B O 1
ATOM 6506 N N . ARG B 1 220 ? -49.706 -37.380 -15.883 1.000 58.282 220 ARG B N 1
ATOM 6507 C CA . ARG B 1 220 ? -50.490 -36.263 -15.379 1.000 56.164 220 ARG B CA 1
ATOM 6508 C C . ARG B 1 220 ? -51.968 -36.467 -15.691 1.000 51.089 220 ARG B C 1
ATOM 6509 O O . ARG B 1 220 ? -52.829 -36.132 -14.877 1.000 50.529 220 ARG B O 1
ATOM 6517 N N . LEU B 1 221 ? -52.251 -37.028 -16.872 1.000 50.743 221 LEU B N 1
ATOM 6518 C CA . LEU B 1 221 ? -53.619 -37.290 -17.290 1.000 46.202 221 LEU B CA 1
ATOM 6519 C C . LEU B 1 221 ? -54.242 -38.342 -16.374 1.000 47.006 221 LEU B C 1
ATOM 6520 O O . LEU B 1 221 ? -55.378 -38.177 -15.920 1.000 52.780 221 LEU B O 1
ATOM 6525 N N . ALA B 1 222 ? -53.483 -39.414 -16.101 1.000 47.105 222 ALA B N 1
ATOM 6526 C CA . ALA B 1 222 ? -53.925 -40.462 -15.194 1.000 47.883 222 ALA B CA 1
ATOM 6527 C C . ALA B 1 222 ? -54.173 -39.884 -13.799 1.000 45.864 222 ALA B C 1
ATOM 6528 O O . ALA B 1 222 ? -55.208 -40.155 -13.189 1.000 47.584 222 ALA B O 1
ATOM 6530 N N . ALA B 1 223 ? -53.220 -39.081 -13.311 1.000 47.006 223 ALA B N 1
ATOM 6531 C CA . ALA B 1 223 ? -53.326 -38.445 -12.005 1.000 50.033 223 ALA B CA 1
ATOM 6532 C C . ALA B 1 223 ? -54.620 -37.636 -11.889 1.000 50.475 223 ALA B C 1
ATOM 6533 O O . ALA B 1 223 ? -55.265 -37.656 -10.842 1.000 53.975 223 ALA B O 1
ATOM 6535 N N . PHE B 1 224 ? -54.987 -36.930 -12.969 1.000 49.561 224 PHE B N 1
ATOM 6536 C CA . PHE B 1 224 ? -56.200 -36.125 -12.994 1.000 48.546 224 PHE B CA 1
ATOM 6537 C C . PHE B 1 224 ? -57.434 -37.021 -12.900 1.000 46.814 224 PHE B C 1
ATOM 6538 O O . PHE B 1 224 ? -58.351 -36.743 -12.124 1.000 46.377 224 PHE B O 1
ATOM 6546 N N . HIS B 1 225 ? -57.462 -38.087 -13.712 1.000 52.228 225 HIS B N 1
ATOM 6547 C CA . HIS B 1 225 ? -58.554 -39.051 -13.674 1.000 54.943 225 HIS B CA 1
ATOM 6548 C C . HIS B 1 225 ? -58.751 -39.581 -12.252 1.000 52.468 225 HIS B C 1
ATOM 6549 O O . HIS B 1 225 ? -59.866 -39.569 -11.725 1.000 45.440 225 HIS B O 1
ATOM 6556 N N . GLN B 1 226 ? -57.646 -40.039 -11.649 1.000 54.100 226 GLN B N 1
ATOM 6557 C CA . GLN B 1 226 ? -57.664 -40.699 -10.352 1.000 57.760 226 GLN B CA 1
ATOM 6558 C C . GLN B 1 226 ? -58.114 -39.735 -9.256 1.000 58.420 226 GLN B C 1
ATOM 6559 O O . GLN B 1 226 ? -58.792 -40.145 -8.316 1.000 54.862 226 GLN B O 1
ATOM 6565 N N . ALA B 1 227 ? -57.747 -38.453 -9.390 1.000 64.428 227 ALA B N 1
ATOM 6566 C CA . ALA B 1 227 ? -58.107 -37.448 -8.400 1.000 62.664 227 ALA B CA 1
ATOM 6567 C C . ALA B 1 227 ? -59.624 -37.254 -8.359 1.000 57.130 227 ALA B C 1
ATOM 6568 O O . ALA B 1 227 ? -60.155 -36.839 -7.334 1.000 57.791 227 ALA B O 1
ATOM 6570 N N . HIS B 1 228 ? -60.309 -37.571 -9.469 1.000 52.884 228 HIS B N 1
ATOM 6571 C CA . HIS B 1 228 ? -61.760 -37.483 -9.553 1.000 54.032 228 HIS B CA 1
ATOM 6572 C C . HIS B 1 228 ? -62.404 -38.869 -9.498 1.000 57.052 228 HIS B C 1
ATOM 6573 O O . HIS B 1 228 ? -63.579 -39.019 -9.833 1.000 51.933 228 HIS B O 1
ATOM 6580 N N . GLY B 1 229 ? -61.640 -39.877 -9.053 1.000 60.249 229 GLY B N 1
ATOM 6581 C CA . GLY B 1 229 ? -62.177 -41.204 -8.779 1.000 61.789 229 GLY B CA 1
ATOM 6582 C C . GLY B 1 229 ? -62.705 -41.914 -10.027 1.000 62.372 229 GLY B C 1
ATOM 6583 O O . GLY B 1 229 ? -63.639 -42.713 -9.939 1.000 61.764 229 GLY B O 1
ATOM 6584 N N . GLN B 1 230 ? -62.088 -41.628 -11.181 1.000 63.424 230 GLN B N 1
ATOM 6585 C CA . GLN B 1 230 ? -62.487 -42.228 -12.443 1.000 60.714 230 GLN B CA 1
ATOM 6586 C C . GLN B 1 230 ? -61.433 -43.253 -12.852 1.000 59.817 230 GLN B C 1
ATOM 6587 O O . GLN B 1 230 ? -60.236 -43.026 -12.665 1.000 59.465 230 GLN B O 1
ATOM 6593 N N . ASP B 1 231 ? -61.908 -44.380 -13.396 1.000 57.335 231 ASP B N 1
ATOM 6594 C CA . ASP B 1 231 ? -61.055 -45.440 -13.907 1.000 59.083 231 ASP B CA 1
ATOM 6595 C C . ASP B 1 231 ? -61.276 -45.515 -15.416 1.000 58.773 231 ASP B C 1
ATOM 6596 O O . ASP B 1 231 ? -62.258 -46.102 -15.865 1.000 60.790 231 ASP B O 1
ATOM 6601 N N . TRP B 1 232 ? -60.369 -44.892 -16.179 1.000 56.560 232 TRP B N 1
ATOM 6602 C CA . TRP B 1 232 ? -60.604 -44.567 -17.579 1.000 52.082 232 TRP B CA 1
ATOM 6603 C C . TRP B 1 232 ? -59.391 -44.924 -18.428 1.000 50.647 232 TRP B C 1
ATOM 6604 O O . TRP B 1 232 ? -58.278 -45.011 -17.921 1.000 54.655 232 TRP B O 1
ATOM 6615 N N . PRO B 1 233 ? -59.563 -45.110 -19.756 1.000 50.406 233 PRO B N 1
ATOM 6616 C CA . PRO B 1 233 ? -58.432 -45.313 -20.659 1.000 48.859 233 PRO B CA 1
ATOM 6617 C C . PRO B 1 233 ? -57.707 -43.996 -20.925 1.000 46.432 233 PRO B C 1
ATOM 6618 O O . PRO B 1 233 ? -58.318 -42.932 -20.891 1.000 40.493 233 PRO B O 1
ATOM 6622 N N . LEU B 1 234 ? -56.402 -44.099 -21.184 1.000 47.619 234 LEU B N 1
ATOM 6623 C CA . LEU B 1 234 ? -55.567 -42.960 -21.504 1.000 50.347 234 LEU B CA 1
ATOM 6624 C C . LEU B 1 234 ? -55.499 -42.835 -23.022 1.000 49.863 234 LEU B C 1
ATOM 6625 O O . LEU B 1 234 ? -55.076 -43.773 -23.696 1.000 53.780 234 LEU B O 1
ATOM 6630 N N . MET B 1 235 ? -55.944 -41.687 -23.546 1.000 43.403 235 MET B N 1
ATOM 6631 C CA . MET B 1 235 ? -55.944 -41.464 -24.979 1.000 41.065 235 MET B CA 1
ATOM 6632 C C . MET B 1 235 ? -55.390 -40.076 -25.281 1.000 38.309 235 MET B C 1
ATOM 6633 O O . MET B 1 235 ? -55.868 -39.068 -24.755 1.000 36.047 235 MET B O 1
ATOM 6638 N N . CYS B 1 236 ? -54.396 -40.066 -26.171 1.000 37.753 236 CYS B N 1
ATOM 6639 C CA . CYS B 1 236 ? -53.860 -38.853 -26.758 1.000 40.166 236 CYS B CA 1
ATOM 6640 C C . CYS B 1 236 ? -54.718 -38.467 -27.963 1.000 42.028 236 CYS B C 1
ATOM 6641 O O . CYS B 1 236 ? -54.573 -39.045 -29.041 1.000 41.634 236 CYS B O 1
ATOM 6644 N N . MET B 1 237 ? -55.620 -37.496 -27.764 1.000 41.967 237 MET B N 1
ATOM 6645 C CA . MET B 1 237 ? -56.655 -37.197 -28.743 1.000 43.969 237 MET B CA 1
ATOM 6646 C C . MET B 1 237 ? -56.057 -36.379 -29.887 1.000 42.259 237 MET B C 1
ATOM 6647 O O . MET B 1 237 ? -56.633 -36.315 -30.970 1.000 43.352 237 MET B O 1
ATOM 6652 N N . GLU B 1 238 ? -54.905 -35.746 -29.631 1.000 42.676 238 GLU B N 1
ATOM 6653 C CA . GLU B 1 238 ? -54.095 -35.150 -30.679 1.000 42.296 238 GLU B CA 1
ATOM 6654 C C . GLU B 1 238 ? -52.626 -35.452 -30.397 1.000 41.778 238 GLU B C 1
ATOM 6655 O O . GLU B 1 238 ? -52.024 -34.837 -29.521 1.000 37.689 238 GLU B O 1
ATOM 6661 N N . PHE B 1 239 ? -52.061 -36.418 -31.128 1.000 42.076 239 PHE B N 1
ATOM 6662 C CA . PHE B 1 239 ? -50.622 -36.614 -31.127 1.000 41.563 239 PHE B CA 1
ATOM 6663 C C . PHE B 1 239 ? -50.027 -35.815 -32.281 1.000 41.428 239 PHE B C 1
ATOM 6664 O O . PHE B 1 239 ? -50.082 -36.253 -33.428 1.000 36.180 239 PHE B O 1
ATOM 6672 N N . TRP B 1 240 ? -49.475 -34.641 -31.958 1.000 42.571 240 TRP B N 1
ATOM 6673 C CA . TRP B 1 240 ? -48.873 -33.760 -32.944 1.000 43.058 240 TRP B CA 1
ATOM 6674 C C . TRP B 1 240 ? -47.631 -34.430 -33.527 1.000 41.596 240 TRP B C 1
ATOM 6675 O O . TRP B 1 240 ? -46.565 -34.363 -32.929 1.000 37.017 240 TRP B O 1
ATOM 6686 N N . ASP B 1 241 ? -47.780 -35.050 -34.709 1.000 41.803 241 ASP B N 1
ATOM 6687 C CA . ASP B 1 241 ? -46.707 -35.813 -35.336 1.000 42.694 241 ASP B CA 1
ATOM 6688 C C . ASP B 1 241 ? -46.042 -34.990 -36.438 1.000 43.309 241 ASP B C 1
ATOM 6689 O O . ASP B 1 241 ? -45.362 -35.525 -37.308 1.000 45.256 241 ASP B O 1
ATOM 6694 N N . GLY B 1 242 ? -46.259 -33.672 -36.390 1.000 45.933 242 GLY B N 1
ATOM 6695 C CA . GLY B 1 242 ? -45.583 -32.707 -37.242 1.000 43.455 242 GLY B CA 1
ATOM 6696 C C . GLY B 1 242 ? -45.845 -31.301 -36.720 1.000 42.488 242 GLY B C 1
ATOM 6697 O O . GLY B 1 242 ? -46.088 -31.134 -35.531 1.000 42.288 242 GLY B O 1
ATOM 6698 N N . TRP B 1 243 ? -45.818 -30.295 -37.601 1.000 39.427 243 TRP B N 1
ATOM 6699 C CA . TRP B 1 243 ? -46.222 -28.958 -37.186 1.000 39.694 243 TRP B CA 1
ATOM 6700 C C . TRP B 1 243 ? -46.613 -28.115 -38.397 1.000 39.442 243 TRP B C 1
ATOM 6701 O O . TRP B 1 243 ? -46.239 -28.421 -39.531 1.000 37.037 243 TRP B O 1
ATOM 6712 N N . PHE B 1 244 ? -47.360 -27.038 -38.120 1.000 40.333 244 PHE B N 1
ATOM 6713 C CA . PHE B 1 244 ? -47.832 -26.104 -39.132 1.000 38.213 244 PHE B CA 1
ATOM 6714 C C . PHE B 1 244 ? -46.766 -25.047 -39.384 1.000 38.951 244 PHE B C 1
ATOM 6715 O O . PHE B 1 244 ? -45.883 -24.836 -38.562 1.000 37.183 244 PHE B O 1
ATOM 6723 N N . ASN B 1 245 ? -46.882 -24.374 -40.534 1.000 42.069 245 ASN B N 1
ATOM 6724 C CA . ASN B 1 245 ? -45.926 -23.355 -40.937 1.000 43.136 245 ASN B CA 1
ATOM 6725 C C . ASN B 1 245 ? -46.625 -22.005 -41.066 1.000 42.853 245 ASN B C 1
ATOM 6726 O O . ASN B 1 245 ? -47.838 -21.941 -41.277 1.000 40.399 245 ASN B O 1
ATOM 6731 N N . ARG B 1 246 ? -45.822 -20.941 -40.941 1.000 41.713 246 ARG B N 1
ATOM 6732 C CA . ARG B 1 246 ? -46.297 -19.574 -41.074 1.000 41.092 246 ARG B CA 1
ATOM 6733 C C . ARG B 1 246 ? -45.411 -18.824 -42.067 1.000 40.364 246 ARG B C 1
ATOM 6734 O O . ARG B 1 246 ? -44.236 -19.149 -42.231 1.000 43.468 246 ARG B O 1
ATOM 6742 N N . TRP B 1 247 ? -45.999 -17.825 -42.735 1.000 38.473 247 TRP B N 1
ATOM 6743 C CA . TRP B 1 247 ? -45.294 -17.025 -43.726 1.000 39.328 247 TRP B CA 1
ATOM 6744 C C . TRP B 1 247 ? -44.078 -16.345 -43.102 1.000 40.217 247 TRP B C 1
ATOM 6745 O O . TRP B 1 247 ? -44.215 -15.641 -42.104 1.000 38.478 247 TRP B O 1
ATOM 6756 N N . GLY B 1 248 ? -42.905 -16.547 -43.717 1.000 43.411 248 GLY B N 1
ATOM 6757 C CA . GLY B 1 248 ? -41.691 -15.848 -43.320 1.000 45.366 248 GLY B CA 1
ATOM 6758 C C . GLY B 1 248 ? -40.873 -16.605 -42.280 1.000 44.885 248 GLY B C 1
ATOM 6759 O O . GLY B 1 248 ? -39.791 -16.165 -41.894 1.000 46.586 248 GLY B O 1
ATOM 6760 N N . GLU B 1 249 ? -41.399 -17.754 -41.839 1.000 45.773 249 GLU B N 1
ATOM 6761 C CA . GLU B 1 249 ? -40.689 -18.628 -40.919 1.000 45.279 249 GLU B CA 1
ATOM 6762 C C . GLU B 1 249 ? -40.301 -19.896 -41.666 1.000 45.941 249 GLU B C 1
ATOM 6763 O O . GLU B 1 249 ? -41.068 -20.382 -42.495 1.000 50.642 249 GLU B O 1
ATOM 6769 N N . PRO B 1 250 ? -39.103 -20.471 -41.416 1.000 47.599 250 PRO B N 1
ATOM 6770 C CA . PRO B 1 250 ? -38.665 -21.671 -42.133 1.000 46.804 250 PRO B CA 1
ATOM 6771 C C . PRO B 1 250 ? -39.544 -22.876 -41.816 1.000 45.088 250 PRO B C 1
ATOM 6772 O O . PRO B 1 250 ? -40.202 -22.914 -40.770 1.000 45.654 250 PRO B O 1
ATOM 6776 N N . ILE B 1 251 ? -39.513 -23.867 -42.714 1.000 46.467 251 ILE B N 1
ATOM 6777 C CA . ILE B 1 251 ? -40.302 -25.079 -42.562 1.000 52.039 251 ILE B CA 1
ATOM 6778 C C . ILE B 1 251 ? -39.733 -25.892 -41.401 1.000 54.640 251 ILE B C 1
ATOM 6779 O O . ILE B 1 251 ? -38.513 -26.011 -41.258 1.000 54.100 251 ILE B O 1
ATOM 6784 N N . ILE B 1 252 ? -40.637 -26.457 -40.585 1.000 59.182 252 ILE B N 1
ATOM 6785 C CA . ILE B 1 252 ? -40.256 -27.268 -39.444 1.000 61.793 252 ILE B CA 1
ATOM 6786 C C . ILE B 1 252 ? -40.423 -28.735 -39.834 1.000 61.127 252 ILE B C 1
ATOM 6787 O O . ILE B 1 252 ? -41.498 -29.156 -40.251 1.000 52.890 252 ILE B O 1
ATOM 6792 N N . ARG B 1 253 ? -39.328 -29.492 -39.689 1.000 59.551 253 ARG B N 1
ATOM 6793 C CA . ARG B 1 253 ? -39.258 -30.883 -40.091 1.000 64.076 253 ARG B CA 1
ATOM 6794 C C . ARG B 1 253 ? -38.880 -31.715 -38.869 1.000 63.614 253 ARG B C 1
ATOM 6795 O O . ARG B 1 253 ? -37.874 -31.443 -38.215 1.000 68.260 253 ARG B O 1
ATOM 6803 N N . ARG B 1 254 ? -39.708 -32.725 -38.574 1.000 59.495 254 ARG B N 1
ATOM 6804 C CA . ARG B 1 254 ? -39.501 -33.584 -37.423 1.000 60.399 254 ARG B CA 1
ATOM 6805 C C . ARG B 1 254 ? -39.034 -34.952 -37.916 1.000 60.103 254 ARG B C 1
ATOM 6806 O O . ARG B 1 254 ? -39.681 -35.558 -38.775 1.000 58.828 254 ARG B O 1
ATOM 6814 N N . ASP B 1 255 ? -37.915 -35.426 -37.348 1.000 58.034 255 ASP B N 1
ATOM 6815 C CA . ASP B 1 255 ? -37.255 -36.640 -37.799 1.000 56.417 255 ASP B CA 1
ATOM 6816 C C . ASP B 1 255 ? -38.247 -37.800 -37.797 1.000 52.460 255 ASP B C 1
ATOM 6817 O O . ASP B 1 255 ? -38.899 -38.051 -36.785 1.000 55.019 255 ASP B O 1
ATOM 6822 N N . PRO B 1 256 ? -38.373 -38.555 -38.914 1.000 53.700 256 PRO B N 1
ATOM 6823 C CA . PRO B 1 256 ? -39.348 -39.647 -39.010 1.000 53.452 256 PRO B CA 1
ATOM 6824 C C . PRO B 1 256 ? -39.270 -40.696 -37.903 1.000 52.814 256 PRO B C 1
ATOM 6825 O O . PRO B 1 256 ? -40.298 -41.111 -37.372 1.000 48.362 256 PRO B O 1
ATOM 6829 N N . ASP B 1 257 ? -38.041 -41.120 -37.570 1.000 54.091 257 ASP B N 1
ATOM 6830 C CA . ASP B 1 257 ? -37.819 -42.259 -36.694 1.000 55.968 257 ASP B CA 1
ATOM 6831 C C . ASP B 1 257 ? -38.096 -41.865 -35.244 1.000 53.006 257 ASP B C 1
ATOM 6832 O O . ASP B 1 257 ? -38.718 -42.633 -34.511 1.000 52.215 257 ASP B O 1
ATOM 6837 N N . GLU B 1 258 ? -37.633 -40.675 -34.835 1.000 53.251 258 GLU B N 1
ATOM 6838 C CA . GLU B 1 258 ? -37.903 -40.166 -33.497 1.000 54.013 258 GLU B CA 1
ATOM 6839 C C . GLU B 1 258 ? -39.408 -40.039 -33.276 1.000 52.352 258 GLU B C 1
ATOM 6840 O O . GLU B 1 258 ? -39.894 -40.310 -32.178 1.000 55.020 258 GLU B O 1
ATOM 6846 N N . THR B 1 259 ? -40.134 -39.617 -34.320 1.000 49.322 259 THR B N 1
ATOM 6847 C CA . THR B 1 259 ? -41.578 -39.462 -34.240 1.000 46.612 259 THR B CA 1
ATOM 6848 C C . THR B 1 259 ? -42.211 -40.797 -33.872 1.000 43.630 259 THR B C 1
ATOM 6849 O O . THR B 1 259 ? -43.067 -40.857 -32.990 1.000 47.492 259 THR B O 1
ATOM 6853 N N . ALA B 1 260 ? -41.778 -41.854 -34.572 1.000 48.658 260 ALA B N 1
ATOM 6854 C CA . ALA B 1 260 ? -42.252 -43.209 -34.333 1.000 47.339 260 ALA B CA 1
ATOM 6855 C C . ALA B 1 260 ? -41.979 -43.621 -32.888 1.000 44.875 260 ALA B C 1
ATOM 6856 O O . ALA B 1 260 ? -42.869 -44.162 -32.234 1.000 41.883 260 ALA B O 1
ATOM 6858 N N . GLU B 1 261 ? -40.756 -43.345 -32.403 1.000 45.287 261 GLU B N 1
ATOM 6859 C CA . GLU B 1 261 ? -40.348 -43.676 -31.041 1.000 46.714 261 GLU B CA 1
ATOM 6860 C C . GLU B 1 261 ? -41.251 -42.992 -30.015 1.000 49.655 261 GLU B C 1
ATOM 6861 O O . GLU B 1 261 ? -41.666 -43.621 -29.044 1.000 49.611 261 GLU B O 1
ATOM 6867 N N . ASP B 1 262 ? -41.513 -41.697 -30.221 1.000 48.666 262 ASP B N 1
ATOM 6868 C CA . ASP B 1 262 ? -42.355 -40.939 -29.310 1.000 50.511 262 ASP B CA 1
ATOM 6869 C C . ASP B 1 262 ? -43.776 -41.499 -29.347 1.000 45.411 262 ASP B C 1
ATOM 6870 O O . ASP B 1 262 ? -44.447 -41.572 -28.317 1.000 45.900 262 ASP B O 1
ATOM 6875 N N . LEU B 1 263 ? -44.220 -41.910 -30.540 1.000 47.947 263 LEU B N 1
ATOM 6876 C CA . LEU B 1 263 ? -45.555 -42.464 -30.722 1.000 48.988 263 LEU B CA 1
ATOM 6877 C C . LEU B 1 263 ? -45.645 -43.850 -30.084 1.000 47.327 263 LEU B C 1
ATOM 6878 O O . LEU B 1 263 ? -46.708 -44.221 -29.591 1.000 43.531 263 LEU B O 1
ATOM 6883 N N . ARG B 1 264 ? -44.528 -44.603 -30.088 1.000 50.473 264 ARG B N 1
ATOM 6884 C CA . ARG B 1 264 ? -44.471 -45.922 -29.466 1.000 52.161 264 ARG B CA 1
ATOM 6885 C C . ARG B 1 264 ? -44.957 -45.845 -28.023 1.000 47.760 264 ARG B C 1
ATOM 6886 O O . ARG B 1 264 ? -45.807 -46.636 -27.616 1.000 47.526 264 ARG B O 1
ATOM 6894 N N . ALA B 1 265 ? -44.416 -44.876 -27.273 1.000 47.438 265 ALA B N 1
ATOM 6895 C CA . ALA B 1 265 ? -44.655 -44.778 -25.841 1.000 46.727 265 ALA B CA 1
ATOM 6896 C C . ALA B 1 265 ? -46.124 -44.479 -25.541 1.000 45.750 265 ALA B C 1
ATOM 6897 O O . ALA B 1 265 ? -46.611 -44.839 -24.469 1.000 43.530 265 ALA B O 1
ATOM 6899 N N . VAL B 1 266 ? -46.820 -43.826 -26.487 1.000 46.741 266 VAL B N 1
ATOM 6900 C CA . VAL B 1 266 ? -48.247 -43.583 -26.352 1.000 46.474 266 VAL B CA 1
ATOM 6901 C C . VAL B 1 266 ? -48.994 -44.903 -26.508 1.000 47.995 266 VAL B C 1
ATOM 6902 O O . VAL B 1 266 ? -49.845 -45.239 -25.688 1.000 51.342 266 VAL B O 1
ATOM 6906 N N . ILE B 1 267 ? -48.670 -45.633 -27.583 1.000 55.663 267 ILE B N 1
ATOM 6907 C CA . ILE B 1 267 ? -49.422 -46.807 -27.997 1.000 59.438 267 ILE B CA 1
ATOM 6908 C C . ILE B 1 267 ? -49.286 -47.909 -26.946 1.000 60.631 267 ILE B C 1
ATOM 6909 O O . ILE B 1 267 ? -50.236 -48.672 -26.735 1.000 59.255 267 ILE B O 1
ATOM 6914 N N . GLU B 1 268 ? -48.108 -47.993 -26.311 1.000 61.794 268 GLU B N 1
ATOM 6915 C CA . GLU B 1 268 ? -47.855 -48.980 -25.273 1.000 64.543 268 GLU B CA 1
ATOM 6916 C C . GLU B 1 268 ? -48.852 -48.810 -24.130 1.000 63.018 268 GLU B C 1
ATOM 6917 O O . GLU B 1 268 ? -49.330 -49.802 -23.581 1.000 61.454 268 GLU B O 1
ATOM 6923 N N . ARG B 1 269 ? -49.160 -47.552 -23.787 1.000 60.041 269 ARG B N 1
ATOM 6924 C CA . ARG B 1 269 ? -49.936 -47.254 -22.594 1.000 55.981 269 ARG B CA 1
ATOM 6925 C C . ARG B 1 269 ? -51.399 -46.953 -22.913 1.000 54.003 269 ARG B C 1
ATOM 6926 O O . ARG B 1 269 ? -52.211 -46.946 -21.991 1.000 52.719 269 ARG B O 1
ATOM 6934 N N . GLY B 1 270 ? -51.749 -46.690 -24.182 1.000 54.925 270 GLY B N 1
ATOM 6935 C CA . GLY B 1 270 ? -53.142 -46.402 -24.495 1.000 52.619 270 GLY B CA 1
ATOM 6936 C C . GLY B 1 270 ? -53.413 -46.083 -25.967 1.000 55.530 270 GLY B C 1
ATOM 6937 O O . GLY B 1 270 ? -52.655 -46.482 -26.857 1.000 53.816 270 GLY B O 1
ATOM 6938 N N . SER B 1 271 ? -54.515 -45.345 -26.182 1.000 56.144 271 SER B N 1
ATOM 6939 C CA . SER B 1 271 ? -55.060 -45.039 -27.498 1.000 53.061 271 SER B CA 1
ATOM 6940 C C . SER B 1 271 ? -54.477 -43.723 -28.015 1.000 56.065 271 SER B C 1
ATOM 6941 O O . SER B 1 271 ? -53.922 -42.943 -27.240 1.000 52.014 271 SER B O 1
ATOM 6944 N N . VAL B 1 272 ? -54.619 -43.477 -29.326 1.000 48.737 272 VAL B N 1
ATOM 6945 C CA . VAL B 1 272 ? -53.981 -42.328 -29.945 1.000 47.514 272 VAL B CA 1
ATOM 6946 C C . VAL B 1 272 ? -54.752 -41.896 -31.190 1.000 48.638 272 VAL B C 1
ATOM 6947 O O . VAL B 1 272 ? -55.393 -42.711 -31.855 1.000 49.421 272 VAL B O 1
ATOM 6951 N N . ASN B 1 273 ? -54.676 -40.590 -31.476 1.000 45.623 273 ASN B N 1
ATOM 6952 C CA . ASN B 1 273 ? -55.165 -40.007 -32.717 1.000 45.566 273 ASN B CA 1
ATOM 6953 C C . ASN B 1 273 ? -54.065 -39.113 -33.280 1.000 42.309 273 ASN B C 1
ATOM 6954 O O . ASN B 1 273 ? -53.665 -38.149 -32.632 1.000 44.161 273 ASN B O 1
ATOM 6959 N N . LEU B 1 274 ? -53.579 -39.445 -34.482 1.000 39.840 274 LEU B N 1
ATOM 6960 C CA . LEU B 1 274 ? -52.513 -38.676 -35.108 1.000 38.193 274 LEU B CA 1
ATOM 6961 C C . LEU B 1 274 ? -53.073 -37.349 -35.613 1.000 38.600 274 LEU B C 1
ATOM 6962 O O . LEU B 1 274 ? -54.030 -37.325 -36.394 1.000 36.550 274 LEU B O 1
ATOM 6967 N N . TYR B 1 275 ? -52.457 -36.248 -35.160 1.000 40.842 275 TYR B N 1
ATOM 6968 C CA . TYR B 1 275 ? -52.759 -34.924 -35.677 1.000 37.839 275 TYR B CA 1
ATOM 6969 C C . TYR B 1 275 ? -51.495 -34.340 -36.302 1.000 39.330 275 TYR B C 1
ATOM 6970 O O . TYR B 1 275 ? -50.626 -33.881 -35.571 1.000 42.008 275 TYR B O 1
ATOM 6979 N N . MET B 1 276 ? -51.368 -34.341 -37.640 1.000 37.645 276 MET B N 1
ATOM 6980 C CA . MET B 1 276 ? -52.348 -34.845 -38.592 1.000 36.873 276 MET B CA 1
ATOM 6981 C C . MET B 1 276 ? -51.842 -36.170 -39.160 1.000 34.692 276 MET B C 1
ATOM 6982 O O . MET B 1 276 ? -50.646 -36.453 -39.109 1.000 34.834 276 MET B O 1
ATOM 6987 N N . PHE B 1 277 ? -52.759 -36.977 -39.703 1.000 32.617 277 PHE B N 1
ATOM 6988 C CA . PHE B 1 277 ? -52.360 -38.126 -40.500 1.000 34.233 277 PHE B CA 1
ATOM 6989 C C . PHE B 1 277 ? -52.171 -37.688 -41.949 1.000 34.456 277 PHE B C 1
ATOM 6990 O O . PHE B 1 277 ? -51.150 -37.992 -42.564 1.000 36.309 277 PHE B O 1
ATOM 6998 N N . HIS B 1 278 ? -53.198 -37.013 -42.486 1.000 34.156 278 HIS B N 1
ATOM 6999 C CA . HIS B 1 278 ? -53.118 -36.339 -43.769 1.000 33.532 278 HIS B CA 1
ATOM 7000 C C . HIS B 1 278 ? -53.720 -34.944 -43.611 1.000 33.579 278 HIS B C 1
ATOM 7001 O O . HIS B 1 278 ? -54.897 -34.813 -43.292 1.000 35.921 278 HIS B O 1
ATOM 7008 N N . GLY B 1 279 ? -52.904 -33.914 -43.838 1.000 33.736 279 GLY B N 1
ATOM 7009 C CA . GLY B 1 279 ? -53.276 -32.549 -43.497 1.000 35.156 279 GLY B CA 1
ATOM 7010 C C . GLY B 1 279 ? -54.013 -31.848 -44.631 1.000 34.764 279 GLY B C 1
ATOM 7011 O O . GLY B 1 279 ? -55.014 -31.172 -44.404 1.000 37.651 279 GLY B O 1
ATOM 7012 N N . GLY B 1 280 ? -53.493 -32.006 -45.850 1.000 35.756 280 GLY B N 1
ATOM 7013 C CA . GLY B 1 280 ? -54.115 -31.433 -47.027 1.000 38.206 280 GLY B CA 1
ATOM 7014 C C . GLY B 1 280 ? -53.864 -29.931 -47.122 1.000 38.879 280 GLY B C 1
ATOM 7015 O O . GLY B 1 280 ? -52.775 -29.460 -46.803 1.000 42.204 280 GLY B O 1
ATOM 7016 N N . THR B 1 281 ? -54.896 -29.192 -47.543 1.000 37.922 281 THR B N 1
ATOM 7017 C CA . THR B 1 281 ? -54.727 -27.827 -48.013 1.000 36.883 281 THR B CA 1
ATOM 7018 C C . THR B 1 281 ? -55.774 -26.918 -47.383 1.000 36.557 281 THR B C 1
ATOM 7019 O O . THR B 1 281 ? -56.925 -27.318 -47.236 1.000 37.106 281 THR B O 1
ATOM 7023 N N . ASN B 1 282 ? -55.351 -25.700 -47.029 1.000 37.513 282 ASN B N 1
ATOM 7024 C CA . ASN B 1 282 ? -56.254 -24.636 -46.625 1.000 36.082 282 ASN B CA 1
ATOM 7025 C C . ASN B 1 282 ? -56.691 -23.884 -47.876 1.000 36.537 282 ASN B C 1
ATOM 7026 O O . ASN B 1 282 ? -56.091 -22.869 -48.231 1.000 33.278 282 ASN B O 1
ATOM 7031 N N . PHE B 1 283 ? -57.734 -24.398 -48.538 1.000 34.083 283 PHE B N 1
ATOM 7032 C CA . PHE B 1 283 ? -58.225 -23.792 -49.765 1.000 35.401 283 PHE B CA 1
ATOM 7033 C C . PHE B 1 283 ? -58.767 -22.393 -49.472 1.000 34.196 283 PHE B C 1
ATOM 7034 O O . PHE B 1 283 ? -59.232 -22.120 -48.366 1.000 36.099 283 PHE B O 1
ATOM 7042 N N . GLY B 1 284 ? -58.689 -21.510 -50.475 1.000 31.775 284 GLY B N 1
ATOM 7043 C CA . GLY B 1 284 ? -59.287 -20.190 -50.388 1.000 29.691 284 GLY B CA 1
ATOM 7044 C C . GLY B 1 284 ? -58.592 -19.320 -49.350 1.000 27.463 284 GLY B C 1
ATOM 7045 O O . GLY B 1 284 ? -57.375 -19.157 -49.383 1.000 27.416 284 GLY B O 1
ATOM 7046 N N . PHE B 1 285 ? -59.393 -18.778 -48.425 1.000 27.668 285 PHE B N 1
ATOM 7047 C CA . PHE B 1 285 ? -58.907 -17.835 -47.431 1.000 27.708 285 PHE B CA 1
ATOM 7048 C C . PHE B 1 285 ? -58.970 -18.440 -46.028 1.000 25.878 285 PHE B C 1
ATOM 7049 O O . PHE B 1 285 ? -58.963 -17.710 -45.044 1.000 26.160 285 PHE B O 1
ATOM 7057 N N . MET B 1 286 ? -58.986 -19.771 -45.925 1.000 26.326 286 MET B N 1
ATOM 7058 C CA . MET B 1 286 ? -59.399 -20.425 -44.692 1.000 27.209 286 MET B CA 1
ATOM 7059 C C . MET B 1 286 ? -58.212 -20.757 -43.787 1.000 27.637 286 MET B C 1
ATOM 7060 O O . MET B 1 286 ? -58.401 -21.334 -42.721 1.000 25.475 286 MET B O 1
ATOM 7065 N N . ASN B 1 287 ? -57.001 -20.328 -44.157 1.000 30.633 287 ASN B N 1
ATOM 7066 C CA . ASN B 1 287 ? -55.849 -20.454 -43.270 1.000 32.907 287 ASN B CA 1
ATOM 7067 C C . ASN B 1 287 ? -56.152 -19.805 -41.923 1.000 33.516 287 ASN B C 1
ATOM 7068 O O . ASN B 1 287 ? -56.970 -18.892 -41.834 1.000 35.540 287 ASN B O 1
ATOM 7073 N N . GLY B 1 288 ? -55.469 -20.270 -40.879 1.000 35.093 288 GLY B N 1
ATOM 7074 C CA . GLY B 1 288 ? -55.561 -19.673 -39.559 1.000 35.581 288 GLY B CA 1
ATOM 7075 C C . GLY B 1 288 ? -54.443 -18.665 -39.322 1.000 33.358 288 GLY B C 1
ATOM 7076 O O . GLY B 1 288 ? -53.646 -18.397 -40.217 1.000 31.726 288 GLY B O 1
ATOM 7077 N N . THR B 1 289 ? -54.405 -18.124 -38.098 1.000 36.595 289 THR B N 1
ATOM 7078 C CA . THR B 1 289 ? -53.423 -17.124 -37.707 1.000 36.724 289 THR B CA 1
ATOM 7079 C C . THR B 1 289 ? -53.074 -17.296 -36.231 1.000 33.784 289 THR B C 1
ATOM 7080 O O . THR B 1 289 ? -53.968 -17.420 -35.401 1.000 36.285 289 THR B O 1
ATOM 7084 N N . SER B 1 290 ? -51.773 -17.281 -35.923 1.000 34.138 290 SER B N 1
ATOM 7085 C CA . SER B 1 290 ? -51.281 -17.354 -34.551 1.000 33.436 290 SER B CA 1
ATOM 7086 C C . SER B 1 290 ? -51.101 -15.942 -34.007 1.000 34.453 290 SER B C 1
ATOM 7087 O O . SER B 1 290 ? -50.954 -14.998 -34.781 1.000 30.746 290 SER B O 1
ATOM 7090 N N . ALA B 1 291 ? -51.088 -15.822 -32.671 1.000 36.026 291 ALA B N 1
ATOM 7091 C CA . ALA B 1 291 ? -50.828 -14.545 -32.028 1.000 38.487 291 ALA B CA 1
ATOM 7092 C C . ALA B 1 291 ? -49.803 -14.724 -30.912 1.000 41.741 291 ALA B C 1
ATOM 7093 O O . ALA B 1 291 ? -49.933 -15.625 -30.083 1.000 46.153 291 ALA B O 1
ATOM 7095 N N . ARG B 1 292 ? -48.783 -13.857 -30.922 1.000 43.905 292 ARG B N 1
ATOM 7096 C CA . ARG B 1 292 ? -47.883 -13.670 -29.793 1.000 46.279 292 ARG B CA 1
ATOM 7097 C C . ARG B 1 292 ? -48.137 -12.288 -29.194 1.000 44.341 292 ARG B C 1
ATOM 7098 O O . ARG B 1 292 ? -47.791 -11.281 -29.806 1.000 41.445 292 ARG B O 1
ATOM 7106 N N . LYS B 1 293 ? -48.733 -12.258 -27.997 1.000 47.320 293 LYS B N 1
ATOM 7107 C CA . LYS B 1 293 ? -49.141 -11.019 -27.347 1.000 53.269 293 LYS B CA 1
ATOM 7108 C C . LYS B 1 293 ? -50.166 -10.325 -28.251 1.000 52.620 293 LYS B C 1
ATOM 7109 O O . LYS B 1 293 ? -51.285 -10.817 -28.373 1.000 52.948 293 LYS B O 1
ATOM 7115 N N . ASP B 1 294 ? -49.798 -9.204 -28.893 1.000 50.435 294 ASP B N 1
ATOM 7116 C CA . ASP B 1 294 ? -50.722 -8.468 -29.747 1.000 49.866 294 ASP B CA 1
ATOM 7117 C C . ASP B 1 294 ? -50.341 -8.605 -31.223 1.000 47.862 294 ASP B C 1
ATOM 7118 O O . ASP B 1 294 ? -51.018 -8.038 -32.084 1.000 46.055 294 ASP B O 1
ATOM 7123 N N . HIS B 1 295 ? -49.287 -9.384 -31.516 1.000 42.105 295 HIS B N 1
ATOM 7124 C CA . HIS B 1 295 ? -48.758 -9.509 -32.866 1.000 39.670 295 HIS B CA 1
ATOM 7125 C C . HIS B 1 295 ? -49.270 -10.802 -33.506 1.000 39.469 295 HIS B C 1
ATOM 7126 O O . HIS B 1 295 ? -49.044 -11.886 -32.977 1.000 38.514 295 HIS B O 1
ATOM 7133 N N . ASP B 1 296 ? -49.944 -10.668 -34.658 1.000 38.281 296 ASP B N 1
ATOM 7134 C CA . ASP B 1 296 ? -50.512 -11.784 -35.399 1.000 35.825 296 ASP B CA 1
ATOM 7135 C C . ASP B 1 296 ? -49.471 -12.360 -36.360 1.000 33.343 296 ASP B C 1
ATOM 7136 O O . ASP B 1 296 ? -48.641 -11.632 -36.904 1.000 31.587 296 ASP B O 1
ATOM 7141 N N . LEU B 1 297 ? -49.551 -13.676 -36.594 1.000 31.989 297 LEU B N 1
ATOM 7142 C CA . LEU B 1 297 ? -48.632 -14.399 -37.466 1.000 33.298 297 LEU B CA 1
ATOM 7143 C C . LEU B 1 297 ? -49.423 -15.367 -38.339 1.000 34.437 297 LEU B C 1
ATOM 7144 O O . LEU B 1 297 ? -49.752 -16.457 -37.884 1.000 35.710 297 LEU B O 1
ATOM 7149 N N . PRO B 1 298 ? -49.784 -15.013 -39.592 1.000 35.267 298 PRO B N 1
ATOM 7150 C CA . PRO B 1 298 ? -50.630 -15.877 -40.415 1.000 35.099 298 PRO B CA 1
ATOM 7151 C C . PRO B 1 298 ? -49.951 -17.172 -40.857 1.000 35.321 298 PRO B C 1
ATOM 7152 O O . PRO B 1 298 ? -48.757 -17.197 -41.138 1.000 36.392 298 PRO B O 1
ATOM 7156 N N . GLN B 1 299 ? -50.749 -18.240 -40.909 1.000 33.610 299 GLN B N 1
ATOM 7157 C CA . GLN B 1 299 ? -50.294 -19.560 -41.309 1.000 33.700 299 GLN B CA 1
ATOM 7158 C C . GLN B 1 299 ? -50.427 -19.680 -42.828 1.000 33.422 299 GLN B C 1
ATOM 7159 O O . GLN B 1 299 ? -51.192 -18.949 -43.451 1.000 32.660 299 GLN B O 1
ATOM 7165 N N . VAL B 1 300 ? -49.658 -20.599 -43.423 1.000 32.544 300 VAL B N 1
ATOM 7166 C CA . VAL B 1 300 ? -49.552 -20.714 -44.871 1.000 30.851 300 VAL B CA 1
ATOM 7167 C C . VAL B 1 300 ? -50.737 -21.507 -45.422 1.000 28.701 300 VAL B C 1
ATOM 7168 O O . VAL B 1 300 ? -51.529 -22.069 -44.675 1.000 27.489 300 VAL B O 1
ATOM 7172 N N . THR B 1 301 ? -50.832 -21.556 -46.749 1.000 28.673 301 THR B N 1
ATOM 7173 C CA . THR B 1 301 ? -51.911 -22.244 -47.439 1.000 33.135 301 THR B CA 1
ATOM 7174 C C . THR B 1 301 ? -51.788 -23.756 -47.250 1.000 34.549 301 THR B C 1
ATOM 7175 O O . THR B 1 301 ? -52.778 -24.430 -46.970 1.000 31.881 301 THR B O 1
ATOM 7179 N N . SER B 1 302 ? -50.574 -24.281 -47.444 1.000 36.837 302 SER B N 1
ATOM 7180 C CA . SER B 1 302 ? -50.314 -25.699 -47.281 1.000 37.545 302 SER B CA 1
ATOM 7181 C C . SER B 1 302 ? -50.570 -26.119 -45.836 1.000 37.643 302 SER B C 1
ATOM 7182 O O . SER B 1 302 ? -50.129 -25.446 -44.904 1.000 33.646 302 SER B O 1
ATOM 7185 N N . TYR B 1 303 ? -51.305 -27.230 -45.667 1.000 36.530 303 TYR B N 1
ATOM 7186 C CA . TYR B 1 303 ? -51.409 -27.887 -44.373 1.000 35.346 303 TYR B CA 1
ATOM 7187 C C . TYR B 1 303 ? -50.755 -29.261 -44.477 1.000 35.675 303 TYR B C 1
ATOM 7188 O O . TYR B 1 303 ? -51.276 -30.255 -43.973 1.000 33.348 303 TYR B O 1
ATOM 7197 N N . ASP B 1 304 ? -49.593 -29.297 -45.141 1.000 36.162 304 ASP B N 1
ATOM 7198 C CA . ASP B 1 304 ? -48.788 -30.502 -45.224 1.000 35.078 304 ASP B CA 1
ATOM 7199 C C . ASP B 1 304 ? -48.555 -31.021 -43.811 1.000 33.790 304 ASP B C 1
ATOM 7200 O O . ASP B 1 304 ? -48.783 -32.195 -43.533 1.000 37.933 304 ASP B O 1
ATOM 7205 N N . TYR B 1 305 ? -48.083 -30.127 -42.936 1.000 31.172 305 TYR B N 1
ATOM 7206 C CA . TYR B 1 305 ? -47.957 -30.391 -41.511 1.000 32.639 305 TYR B CA 1
ATOM 7207 C C . TYR B 1 305 ? -46.808 -31.360 -41.230 1.000 32.568 305 TYR B C 1
ATOM 7208 O O . TYR B 1 305 ? -46.682 -31.837 -40.102 1.000 31.540 305 TYR B O 1
ATOM 7217 N N . ASP B 1 306 ? -45.974 -31.642 -42.247 1.000 33.359 306 ASP B N 1
ATOM 7218 C CA . ASP B 1 306 ? -44.964 -32.690 -42.163 1.000 35.821 306 ASP B CA 1
ATOM 7219 C C . ASP B 1 306 ? -45.606 -33.981 -41.653 1.000 35.159 306 ASP B C 1
ATOM 7220 O O . ASP B 1 306 ? -45.061 -34.642 -40.772 1.000 31.957 306 ASP B O 1
ATOM 7225 N N . ALA B 1 307 ? -46.770 -34.326 -42.219 1.000 34.630 307 ALA B N 1
ATOM 7226 C CA . ALA B 1 307 ? -47.574 -35.448 -41.745 1.000 38.111 307 ALA B CA 1
ATOM 7227 C C . ALA B 1 307 ? -47.147 -36.729 -42.460 1.000 37.620 307 ALA B C 1
ATOM 7228 O O . ALA B 1 307 ? -46.423 -36.669 -43.454 1.000 39.389 307 ALA B O 1
ATOM 7230 N N . PRO B 1 308 ? -47.575 -37.919 -41.973 1.000 36.973 308 PRO B N 1
ATOM 7231 C CA . PRO B 1 308 ? -47.323 -39.187 -42.665 1.000 38.779 308 PRO B CA 1
ATOM 7232 C C . PRO B 1 308 ? -47.683 -39.177 -44.149 1.000 40.047 308 PRO B C 1
ATOM 7233 O O . PRO B 1 308 ? -46.921 -39.696 -44.965 1.000 40.860 308 PRO B O 1
ATOM 7237 N N . LEU B 1 309 ? -48.844 -38.593 -44.489 1.000 36.121 309 LEU B N 1
ATOM 7238 C CA . LEU B 1 309 ? -49.147 -38.266 -45.872 1.000 35.583 309 LEU B CA 1
ATOM 7239 C C . LEU B 1 309 ? -48.813 -36.795 -46.109 1.000 35.170 309 LEU B C 1
ATOM 7240 O O . LEU B 1 309 ? -49.124 -35.947 -45.277 1.000 38.178 309 LEU B O 1
ATOM 7245 N N . ASN B 1 310 ? -48.174 -36.506 -47.249 1.000 34.616 310 ASN B N 1
ATOM 7246 C CA . ASN B 1 310 ? -47.889 -35.138 -47.648 1.000 39.165 310 ASN B CA 1
ATOM 7247 C C . ASN B 1 310 ? -49.195 -34.477 -48.091 1.000 40.922 310 ASN B C 1
ATOM 7248 O O . ASN B 1 310 ? -50.244 -35.117 -48.108 1.000 40.828 310 ASN B O 1
ATOM 7253 N N . GLU B 1 311 ? -49.119 -33.188 -48.441 1.000 44.516 311 GLU B N 1
ATOM 7254 C CA . GLU B 1 311 ? -50.293 -32.410 -48.811 1.000 42.313 311 GLU B CA 1
ATOM 7255 C C . GLU B 1 311 ? -51.079 -33.131 -49.907 1.000 41.674 311 GLU B C 1
ATOM 7256 O O . GLU B 1 311 ? -52.302 -33.200 -49.850 1.000 43.523 311 GLU B O 1
ATOM 7262 N N . GLN B 1 312 ? -50.360 -33.686 -50.887 1.000 41.368 312 GLN B N 1
ATOM 7263 C CA . GLN B 1 312 ? -50.965 -34.379 -52.014 1.000 40.458 312 GLN B CA 1
ATOM 7264 C C . GLN B 1 312 ? -51.689 -35.647 -51.554 1.000 39.886 312 GLN B C 1
ATOM 7265 O O . GLN B 1 312 ? -52.682 -36.042 -52.166 1.000 44.170 312 GLN B O 1
ATOM 7271 N N . GLY B 1 313 ? -51.196 -36.291 -50.491 1.000 38.759 313 GLY B N 1
ATOM 7272 C CA . GLY B 1 313 ? -51.781 -37.534 -50.006 1.000 39.157 313 GLY B CA 1
ATOM 7273 C C . GLY B 1 313 ? -50.849 -38.740 -50.168 1.000 39.080 313 GLY B C 1
ATOM 7274 O O . GLY B 1 313 ? -51.256 -39.871 -49.927 1.000 36.841 313 GLY B O 1
ATOM 7275 N N . ASN B 1 314 ? -49.586 -38.494 -50.533 1.000 40.712 314 ASN B N 1
ATOM 7276 C CA . ASN B 1 314 ? -48.626 -39.553 -50.812 1.000 40.815 314 ASN B CA 1
ATOM 7277 C C . ASN B 1 314 ? -47.817 -39.877 -49.555 1.000 41.503 314 ASN B C 1
ATOM 7278 O O . ASN B 1 314 ? -47.579 -39.010 -48.723 1.000 40.500 314 ASN B O 1
ATOM 7283 N N . PRO B 1 315 ? -47.349 -41.135 -49.386 1.000 43.696 315 PRO B N 1
ATOM 7284 C CA . PRO B 1 315 ? -46.672 -41.552 -48.157 1.000 42.040 315 PRO B CA 1
ATOM 7285 C C . PRO B 1 315 ? -45.245 -41.023 -48.053 1.000 42.569 315 PRO B C 1
ATOM 7286 O O . PRO B 1 315 ? -44.516 -41.017 -49.041 1.000 43.123 315 PRO B O 1
ATOM 7290 N N . THR B 1 316 ? -44.869 -40.590 -46.844 1.000 41.399 316 THR B N 1
ATOM 7291 C CA . THR B 1 316 ? -43.541 -40.058 -46.574 1.000 44.654 316 THR B CA 1
ATOM 7292 C C . THR B 1 316 ? -42.735 -41.056 -45.747 1.000 45.479 316 THR B C 1
ATOM 7293 O O . THR B 1 316 ? -43.307 -41.955 -45.133 1.000 39.902 316 THR B O 1
ATOM 7297 N N . PRO B 1 317 ? -41.390 -40.912 -45.679 1.000 42.333 317 PRO B N 1
ATOM 7298 C CA . PRO B 1 317 ? -40.577 -41.675 -44.729 1.000 43.116 317 PRO B CA 1
ATOM 7299 C C . PRO B 1 317 ? -41.201 -41.849 -43.343 1.000 42.624 317 PRO B C 1
ATOM 7300 O O . PRO B 1 317 ? -41.084 -42.910 -42.731 1.000 39.359 317 PRO B O 1
ATOM 7304 N N . LYS B 1 318 ? -41.880 -40.803 -42.862 1.000 43.291 318 LYS B N 1
ATOM 7305 C CA . LYS B 1 318 ? -42.542 -40.842 -41.567 1.000 43.484 318 LYS B CA 1
ATOM 7306 C C . LYS B 1 318 ? -43.650 -41.894 -41.549 1.000 44.036 318 LYS B C 1
ATOM 7307 O O . LYS B 1 318 ? -43.844 -42.560 -40.532 1.000 44.662 318 LYS B O 1
ATOM 7313 N N . TYR B 1 319 ? -44.387 -42.021 -42.661 1.000 43.835 319 TYR B N 1
ATOM 7314 C CA . TYR B 1 319 ? -45.437 -43.023 -42.775 1.000 45.325 319 TYR B CA 1
ATOM 7315 C C . TYR B 1 319 ? -44.840 -44.410 -42.551 1.000 43.917 319 TYR B C 1
ATOM 7316 O O . TYR B 1 319 ? -45.349 -45.178 -41.738 1.000 44.659 319 TYR B O 1
ATOM 7325 N N . PHE B 1 320 ? -43.745 -44.700 -43.268 1.000 48.099 320 PHE B N 1
ATOM 7326 C CA . PHE B 1 320 ? -43.129 -46.017 -43.267 1.000 50.108 320 PHE B CA 1
ATOM 7327 C C . PHE B 1 320 ? -42.525 -46.336 -41.898 1.000 49.864 320 PHE B C 1
ATOM 7328 O O . PHE B 1 320 ? -42.620 -47.473 -41.435 1.000 52.048 320 PHE B O 1
ATOM 7336 N N . ALA B 1 321 ? -41.926 -45.329 -41.252 1.000 46.498 321 ALA B N 1
ATOM 7337 C CA . ALA B 1 321 ? -41.318 -45.510 -39.944 1.000 47.342 321 ALA B CA 1
ATOM 7338 C C . ALA B 1 321 ? -42.379 -45.838 -38.892 1.000 47.800 321 ALA B C 1
ATOM 7339 O O . ALA B 1 321 ? -42.132 -46.641 -37.989 1.000 50.425 321 ALA B O 1
ATOM 7341 N N . ILE B 1 322 ? -43.557 -45.210 -39.018 1.000 46.569 322 ILE B N 1
ATOM 7342 C CA . ILE B 1 322 ? -44.674 -45.452 -38.116 1.000 47.406 322 ILE B CA 1
ATOM 7343 C C . ILE B 1 322 ? -45.280 -46.824 -38.409 1.000 46.734 322 ILE B C 1
ATOM 7344 O O . ILE B 1 322 ? -45.719 -47.513 -37.492 1.000 45.874 322 ILE B O 1
ATOM 7349 N N . GLN B 1 323 ? -45.336 -47.201 -39.693 1.000 47.020 323 GLN B N 1
ATOM 7350 C CA . GLN B 1 323 ? -45.903 -48.481 -40.083 1.000 47.601 323 GLN B CA 1
ATOM 7351 C C . GLN B 1 323 ? -45.045 -49.609 -39.515 1.000 49.482 323 GLN B C 1
ATOM 7352 O O . GLN B 1 323 ? -45.573 -50.580 -38.984 1.000 49.002 323 GLN B O 1
ATOM 7358 N N . LYS B 1 324 ? -43.721 -49.451 -39.642 1.000 51.510 324 LYS B N 1
ATOM 7359 C CA . LYS B 1 324 ? -42.743 -50.389 -39.116 1.000 54.921 324 LYS B CA 1
ATOM 7360 C C . LYS B 1 324 ? -42.881 -50.500 -37.597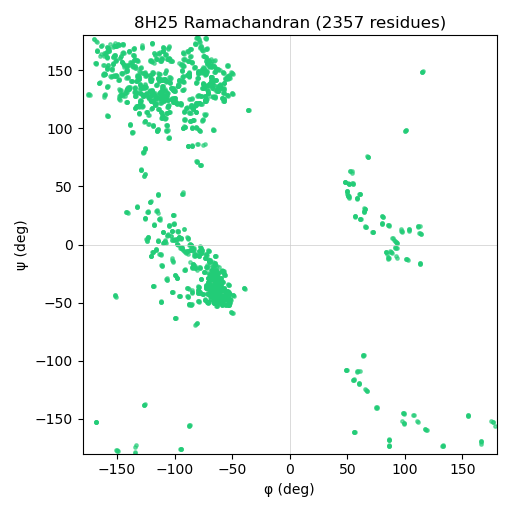 1.000 56.123 324 LYS B C 1
ATOM 7361 O O . LYS B 1 324 ? -42.932 -51.607 -37.054 1.000 52.519 324 LYS B O 1
ATOM 7367 N N . MET B 1 325 ? -42.953 -49.344 -36.920 1.000 59.463 325 MET B N 1
ATOM 7368 C CA . MET B 1 325 ? -43.026 -49.301 -35.469 1.000 53.458 325 MET B CA 1
ATOM 7369 C C . MET B 1 325 ? -44.275 -50.032 -34.975 1.000 50.006 325 MET B C 1
ATOM 7370 O O . MET B 1 325 ? -44.203 -50.787 -34.002 1.000 45.078 325 MET B O 1
ATOM 7375 N N . LEU B 1 326 ? -45.418 -49.800 -35.641 1.000 48.965 326 LEU B N 1
ATOM 7376 C CA . LEU B 1 326 ? -46.693 -50.372 -35.222 1.000 48.978 326 LEU B CA 1
ATOM 7377 C C . LEU B 1 326 ? -46.654 -51.898 -35.351 1.000 51.640 326 LEU B C 1
ATOM 7378 O O . LEU B 1 326 ? -47.257 -52.594 -34.544 1.000 51.875 326 LEU B O 1
ATOM 7383 N N . HIS B 1 327 ? -45.955 -52.411 -36.370 1.000 54.210 327 HIS B N 1
ATOM 7384 C CA . HIS B 1 327 ? -45.877 -53.843 -36.611 1.000 57.290 327 HIS B CA 1
ATOM 7385 C C . HIS B 1 327 ? -44.960 -54.517 -35.588 1.000 61.849 327 HIS B C 1
ATOM 7386 O O . HIS B 1 327 ? -45.091 -55.715 -35.333 1.000 62.734 327 HIS B O 1
ATOM 7393 N N . GLU B 1 328 ? -44.037 -53.744 -35.004 1.000 62.038 328 GLU B N 1
ATOM 7394 C CA . GLU B 1 328 ? -43.207 -54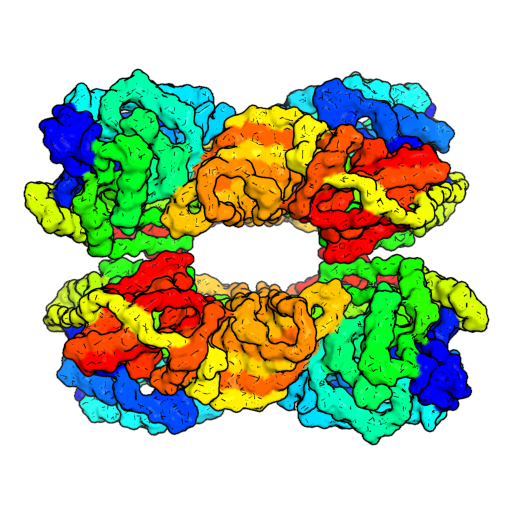.240 -33.920 1.000 57.822 328 GLU B CA 1
ATOM 7395 C C . GLU B 1 328 ? -44.047 -54.354 -32.646 1.000 56.202 328 GLU B C 1
ATOM 7396 O O . GLU B 1 328 ? -44.032 -55.389 -31.987 1.000 55.173 328 GLU B O 1
ATOM 7402 N N . VAL B 1 329 ? -44.808 -53.303 -32.323 1.000 56.124 329 VAL B N 1
ATOM 7403 C CA . VAL B 1 329 ? -45.515 -53.228 -31.051 1.000 55.468 329 VAL B CA 1
ATOM 7404 C C . VAL B 1 329 ? -46.799 -54.063 -31.104 1.000 50.008 329 VAL B C 1
ATOM 7405 O O . VAL B 1 329 ? -47.145 -54.714 -30.125 1.000 45.805 329 VAL B O 1
ATOM 7409 N N . LEU B 1 330 ? -47.506 -54.029 -32.240 1.000 48.939 330 LEU B N 1
ATOM 7410 C CA . LEU B 1 330 ? -48.756 -54.751 -32.407 1.000 50.164 330 LEU B CA 1
ATOM 7411 C C . LEU B 1 330 ? -48.675 -55.618 -33.666 1.000 48.297 330 LEU B C 1
ATOM 7412 O O . LEU B 1 330 ? -49.229 -55.269 -34.708 1.000 45.629 330 LEU B O 1
ATOM 7417 N N . PRO B 1 331 ? -48.015 -56.796 -33.600 1.000 46.874 331 PRO B N 1
ATOM 7418 C CA . PRO B 1 331 ? -47.764 -57.609 -34.797 1.000 46.071 331 PRO B CA 1
ATOM 7419 C C . PRO B 1 331 ? -48.986 -58.228 -35.483 1.000 42.120 331 PRO B C 1
ATOM 7420 O O . PRO B 1 331 ? -48.900 -58.598 -36.648 1.000 38.427 331 PRO B O 1
ATOM 7424 N N . ASP B 1 332 ? -50.117 -58.323 -34.770 1.000 43.167 332 ASP B N 1
ATOM 7425 C CA . ASP B 1 332 ? -51.311 -58.984 -35.269 1.000 47.544 332 ASP B CA 1
ATOM 7426 C C . ASP B 1 332 ? -52.104 -58.073 -36.211 1.000 51.985 332 ASP B C 1
ATOM 7427 O O . ASP B 1 332 ? -52.920 -58.557 -36.991 1.000 52.935 332 ASP B O 1
ATOM 7432 N N . ILE B 1 333 ? -51.903 -56.752 -36.101 1.000 56.882 333 ILE B N 1
ATOM 7433 C CA . ILE B 1 333 ? -52.673 -55.794 -36.877 1.000 58.768 333 ILE B CA 1
ATOM 7434 C C . ILE B 1 333 ? -52.259 -55.907 -38.343 1.000 57.493 333 ILE B C 1
ATOM 7435 O O . ILE B 1 333 ? -51.075 -55.848 -38.672 1.000 62.930 333 ILE B O 1
ATOM 7440 N N . GLN B 1 334 ? -53.256 -56.073 -39.214 1.000 54.317 334 GLN B N 1
ATOM 7441 C CA . GLN B 1 334 ? -53.024 -56.260 -40.636 1.000 56.303 334 GLN B CA 1
ATOM 7442 C C . GLN B 1 334 ? -52.630 -54.923 -41.267 1.000 55.181 334 GLN B C 1
ATOM 7443 O O . GLN B 1 334 ? -53.208 -53.884 -40.951 1.000 55.147 334 GLN B O 1
ATOM 7449 N N . GLN B 1 335 ? -51.630 -54.971 -42.154 1.000 52.037 335 GLN B N 1
ATOM 7450 C CA . GLN B 1 335 ? -51.125 -53.797 -42.848 1.000 52.107 335 GLN B CA 1
ATOM 7451 C C . GLN B 1 335 ? -51.099 -54.062 -44.350 1.000 52.165 335 GLN B C 1
ATOM 7452 O O . GLN B 1 335 ? -51.300 -55.193 -44.786 1.000 54.121 335 GLN B O 1
ATOM 7458 N N . ALA B 1 336 ? -50.870 -52.994 -45.126 1.000 54.182 336 ALA B N 1
ATOM 7459 C CA . ALA B 1 336 ? -50.801 -53.081 -46.577 1.000 54.165 336 ALA B CA 1
ATOM 7460 C C . ALA B 1 336 ? -49.868 -51.997 -47.113 1.000 52.639 336 ALA B C 1
ATOM 7461 O O . ALA B 1 336 ? -49.438 -51.116 -46.370 1.000 50.277 336 ALA B O 1
ATOM 7463 N N . GLU B 1 337 ? -49.562 -52.083 -48.410 1.000 52.501 337 GLU B N 1
ATOM 7464 C CA . GLU B 1 337 ? -48.748 -51.085 -49.080 1.000 53.673 337 GLU B CA 1
ATOM 7465 C C . GLU B 1 337 ? -49.605 -49.844 -49.329 1.000 53.222 337 GLU B C 1
ATOM 7466 O O . GLU B 1 337 ? -50.752 -49.958 -49.757 1.000 53.488 337 GLU B O 1
ATOM 7472 N N . PRO B 1 338 ? -49.093 -48.623 -49.049 1.000 49.477 338 PRO B N 1
ATOM 7473 C CA . PRO B 1 338 ? -49.843 -47.399 -49.329 1.000 45.826 338 PRO B CA 1
ATOM 7474 C C . PRO B 1 338 ? -49.895 -47.077 -50.820 1.000 45.422 338 PRO B C 1
ATOM 7475 O O . PRO B 1 338 ? -48.938 -47.341 -51.550 1.000 40.834 338 PRO B O 1
ATOM 7479 N N . LEU B 1 339 ? -51.023 -46.490 -51.247 1.000 42.465 339 LEU B N 1
ATOM 7480 C CA . LEU B 1 339 ? -51.208 -46.044 -52.615 1.000 44.780 339 LEU B CA 1
ATOM 7481 C C . LEU B 1 339 ? -50.437 -44.744 -52.833 1.000 46.114 339 LEU B C 1
ATOM 7482 O O . LEU B 1 339 ? -50.292 -43.934 -51.914 1.000 43.372 339 LEU B O 1
ATOM 7487 N N . VAL B 1 340 ? -49.969 -44.561 -54.073 1.000 47.385 340 VAL B N 1
ATOM 7488 C CA . VAL B 1 340 ? -49.238 -43.377 -54.490 1.000 47.629 340 VAL B CA 1
ATOM 7489 C C . VAL B 1 340 ? -49.930 -42.807 -55.726 1.000 49.078 340 VAL B C 1
ATOM 7490 O O . VAL B 1 340 ? -50.175 -43.536 -56.692 1.000 48.764 340 VAL B O 1
ATOM 7494 N N . LYS B 1 341 ? -50.249 -41.506 -55.676 1.000 41.918 341 LYS B N 1
ATOM 7495 C CA . LYS B 1 341 ? -50.881 -40.819 -56.786 1.000 43.710 341 LYS B CA 1
ATOM 7496 C C . LYS B 1 341 ? -49.817 -40.183 -57.675 1.000 42.053 341 LYS B C 1
ATOM 7497 O O . LYS B 1 341 ? -48.809 -39.687 -57.175 1.000 44.913 341 LYS B O 1
ATOM 7503 N N . PRO B 1 342 ? -50.035 -40.154 -59.011 1.000 40.240 342 PRO B N 1
ATOM 7504 C CA . PRO B 1 342 ? -49.129 -39.464 -59.924 1.000 42.094 342 PRO B CA 1
ATOM 7505 C C . PRO B 1 342 ? -49.345 -37.951 -59.933 1.000 41.589 342 PRO B C 1
ATOM 7506 O O . PRO B 1 342 ? -50.265 -37.441 -59.302 1.000 40.960 342 PRO B O 1
ATOM 7510 N N . THR B 1 343 ? -48.488 -37.256 -60.684 1.000 40.218 343 THR B N 1
ATOM 7511 C CA . THR B 1 343 ? -48.538 -35.817 -60.842 1.000 41.866 343 THR B CA 1
ATOM 7512 C C . THR B 1 343 ? -48.479 -35.490 -62.333 1.000 41.355 343 THR B C 1
ATOM 7513 O O . THR B 1 343 ? -47.848 -36.206 -63.098 1.000 40.237 343 THR B O 1
ATOM 7517 N N . LEU B 1 344 ? -49.128 -34.393 -62.739 1.000 42.270 344 LEU B N 1
ATOM 7518 C CA . LEU B 1 344 ? -48.974 -33.870 -64.089 1.000 45.361 344 LEU B CA 1
ATOM 7519 C C . LEU B 1 344 ? -47.492 -33.651 -64.373 1.000 48.806 344 LEU B C 1
ATOM 7520 O O . LEU B 1 344 ? -46.728 -33.252 -63.481 1.000 50.425 344 LEU B O 1
ATOM 7525 N N . ALA B 1 345 ? -47.105 -33.917 -65.628 1.000 49.991 345 ALA B N 1
ATOM 7526 C CA . ALA B 1 345 ? -45.759 -33.632 -66.086 1.000 50.212 345 ALA B CA 1
ATOM 7527 C C . ALA B 1 345 ? -45.556 -32.125 -66.045 1.000 47.883 345 ALA B C 1
ATOM 7528 O O . ALA B 1 345 ? -46.487 -31.375 -66.346 1.000 43.156 345 ALA B O 1
ATOM 7530 N N . PRO B 1 346 ? -44.351 -31.636 -65.659 1.000 46.231 346 PRO B N 1
ATOM 7531 C CA . PRO B 1 346 ? -44.055 -30.209 -65.726 1.000 47.185 346 PRO B CA 1
ATOM 7532 C C . PRO B 1 346 ? -44.397 -29.599 -67.083 1.000 47.178 346 PRO B C 1
ATOM 7533 O O . PRO B 1 346 ? -44.308 -30.264 -68.115 1.000 51.292 346 PRO B O 1
ATOM 7537 N N . ALA B 1 347 ? -44.803 -28.326 -67.053 1.000 45.862 347 ALA B N 1
ATOM 7538 C CA . ALA B 1 347 ? -45.142 -27.593 -68.261 1.000 46.370 347 ALA B CA 1
ATOM 7539 C C . ALA B 1 347 ? -45.172 -26.106 -67.933 1.000 45.480 347 ALA B C 1
ATOM 7540 O O . ALA B 1 347 ? -45.228 -25.727 -66.767 1.000 44.810 347 ALA B O 1
ATOM 7542 N N . GLU B 1 348 ? -45.141 -25.274 -68.977 1.000 47.764 348 GLU B N 1
ATOM 7543 C CA . GLU B 1 348 ? -45.299 -23.838 -68.829 1.000 49.380 348 GLU B CA 1
ATOM 7544 C C . GLU B 1 348 ? -46.389 -23.380 -69.794 1.000 49.683 348 GLU B C 1
ATOM 7545 O O . GLU B 1 348 ? -46.394 -23.764 -70.959 1.000 52.795 348 GLU B O 1
ATOM 7551 N N . HIS B 1 349 ? -47.291 -22.532 -69.300 1.000 50.205 349 HIS B N 1
ATOM 7552 C CA . HIS B 1 349 ? -48.400 -22.055 -70.105 1.000 48.934 349 HIS B CA 1
ATOM 7553 C C . HIS B 1 349 ? -48.271 -20.542 -70.254 1.000 48.540 349 HIS B C 1
ATOM 7554 O O . HIS B 1 349 ? -48.082 -19.840 -69.264 1.000 49.237 349 HIS B O 1
ATOM 7561 N N . PRO B 1 350 ? -48.371 -19.998 -71.492 1.000 47.351 350 PRO B N 1
ATOM 7562 C CA . PRO B 1 350 ? -48.245 -18.559 -71.713 1.000 47.792 350 PRO B CA 1
ATOM 7563 C C . PRO B 1 350 ? -49.459 -17.798 -71.184 1.000 47.998 350 PRO B C 1
ATOM 7564 O O . PRO B 1 350 ? -50.548 -18.360 -71.055 1.000 44.329 350 PRO B O 1
ATOM 7568 N N . LEU B 1 351 ? -49.238 -16.515 -70.885 1.000 44.336 351 LEU B N 1
ATOM 7569 C CA . LEU B 1 351 ? -50.292 -15.615 -70.457 1.000 46.387 351 LEU B CA 1
ATOM 7570 C C . LEU B 1 351 ? -51.292 -15.425 -71.595 1.000 46.079 351 LEU B C 1
ATOM 7571 O O . LEU B 1 351 ? -50.905 -15.103 -72.714 1.000 46.140 351 LEU B O 1
ATOM 7576 N N . THR B 1 352 ? -52.578 -15.644 -71.296 1.000 46.600 352 THR B N 1
ATOM 7577 C CA . THR B 1 352 ? -53.641 -15.511 -72.280 1.000 49.290 352 THR B CA 1
ATOM 7578 C C . THR B 1 352 ? -54.092 -14.055 -72.340 1.000 48.493 352 THR B C 1
ATOM 7579 O O . THR B 1 352 ? -54.169 -13.469 -73.416 1.000 45.368 352 THR B O 1
ATOM 7583 N N . ALA B 1 353 ? -54.408 -13.489 -71.168 1.000 51.177 353 ALA B N 1
ATOM 7584 C CA . ALA B 1 353 ? -54.896 -12.123 -71.069 1.000 50.127 353 ALA B CA 1
ATOM 7585 C C . ALA B 1 353 ? -54.671 -11.604 -69.653 1.000 49.562 353 ALA B C 1
ATOM 7586 O O . ALA B 1 353 ? -54.399 -12.381 -68.741 1.000 47.067 353 ALA B O 1
ATOM 7588 N N . LYS B 1 354 ? -54.807 -10.282 -69.489 1.000 49.729 354 LYS B N 1
ATOM 7589 C CA . LYS B 1 354 ? -54.611 -9.637 -68.200 1.000 49.370 354 LYS B CA 1
ATOM 7590 C C . LYS B 1 354 ? -55.402 -8.332 -68.140 1.000 48.311 354 LYS B C 1
ATOM 7591 O O . LYS B 1 354 ? -55.519 -7.618 -69.138 1.000 49.771 354 LYS B O 1
ATOM 7597 N N . VAL B 1 355 ? -55.923 -8.029 -66.942 1.000 44.243 355 VAL B N 1
ATOM 7598 C CA . VAL B 1 355 ? -56.789 -6.879 -66.727 1.000 40.769 355 VAL B CA 1
ATOM 7599 C C . VAL B 1 355 ? -56.573 -6.371 -65.306 1.000 40.475 355 VAL B C 1
ATOM 7600 O O . VAL B 1 355 ? -56.394 -7.165 -64.384 1.000 37.639 355 VAL B O 1
ATOM 7604 N N . SER B 1 356 ? -56.590 -5.042 -65.144 1.000 43.876 356 SER B N 1
ATOM 7605 C CA . SER B 1 356 ? -56.373 -4.416 -63.848 1.000 42.801 356 SER B CA 1
ATOM 7606 C C . SER B 1 356 ? -57.648 -4.469 -63.017 1.000 41.870 356 SER B C 1
ATOM 7607 O O . SER B 1 356 ? -58.745 -4.377 -63.557 1.000 39.308 356 SER B O 1
ATOM 7610 N N . LEU B 1 357 ? -57.468 -4.588 -61.693 1.000 42.900 357 LEU B N 1
ATOM 7611 C CA . LEU B 1 357 ? -58.565 -4.585 -60.740 1.000 42.719 357 LEU B CA 1
ATOM 7612 C C . LEU B 1 357 ? -59.460 -3.359 -60.928 1.000 41.485 357 LEU B C 1
ATOM 7613 O O . LEU B 1 357 ? -60.684 -3.457 -60.834 1.000 40.929 357 LEU B O 1
ATOM 7618 N N . PHE B 1 358 ? -58.843 -2.200 -61.178 1.000 40.710 358 PHE B N 1
ATOM 7619 C CA . PHE B 1 358 ? -59.560 -0.934 -61.210 1.000 40.292 358 PHE B CA 1
ATOM 7620 C C . PHE B 1 358 ? -60.509 -0.864 -62.405 1.000 38.389 358 PHE B C 1
ATOM 7621 O O . PHE B 1 358 ? -61.477 -0.113 -62.377 1.000 40.318 358 PHE B O 1
ATOM 7629 N N . ALA B 1 359 ? -60.242 -1.667 -63.440 1.000 40.554 359 ALA B N 1
ATOM 7630 C CA . ALA B 1 359 ? -61.012 -1.625 -64.671 1.000 39.579 359 ALA B CA 1
ATOM 7631 C C . ALA B 1 359 ? -62.271 -2.495 -64.586 1.000 42.315 359 ALA B C 1
ATOM 7632 O O . ALA B 1 359 ? -63.199 -2.295 -65.370 1.000 42.497 359 ALA B O 1
ATOM 7634 N N . VAL B 1 360 ? -62.318 -3.442 -63.639 1.000 41.328 360 VAL B N 1
ATOM 7635 C CA . VAL B 1 360 ? -63.375 -4.446 -63.605 1.000 43.488 360 VAL B CA 1
ATOM 7636 C C . VAL B 1 360 ? -64.070 -4.459 -62.242 1.000 43.658 360 VAL B C 1
ATOM 7637 O O . VAL B 1 360 ? -64.702 -5.450 -61.877 1.000 39.901 360 VAL B O 1
ATOM 7641 N N . LEU B 1 361 ? -63.986 -3.344 -61.512 1.000 43.943 361 LEU B N 1
ATOM 7642 C CA . LEU B 1 361 ? -64.428 -3.292 -60.127 1.000 44.767 361 LEU B CA 1
ATOM 7643 C C . LEU B 1 361 ? -65.897 -3.687 -59.987 1.000 48.331 361 LEU B C 1
ATOM 7644 O O . LEU B 1 361 ? -66.265 -4.351 -59.018 1.000 48.980 361 LEU B O 1
ATOM 7649 N N . ASP B 1 362 ? -66.730 -3.292 -60.955 1.000 49.873 362 ASP B N 1
ATOM 7650 C CA . ASP B 1 362 ? -68.173 -3.445 -60.830 1.000 52.937 362 ASP B CA 1
ATOM 7651 C C . ASP B 1 362 ? -68.609 -4.861 -61.225 1.000 53.168 362 ASP B C 1
ATOM 7652 O O . ASP B 1 362 ? -69.759 -5.236 -60.997 1.000 56.899 362 ASP B O 1
ATOM 7657 N N . GLN B 1 363 ? -67.692 -5.659 -61.791 1.000 48.048 363 GLN B N 1
ATOM 7658 C CA . GLN B 1 363 ? -67.944 -7.075 -62.021 1.000 45.175 363 GLN B CA 1
ATOM 7659 C C . GLN B 1 363 ? -67.636 -7.890 -60.760 1.000 42.677 363 GLN B C 1
ATOM 7660 O O . GLN B 1 363 ? -68.064 -9.032 -60.647 1.000 39.235 363 GLN B O 1
ATOM 7666 N N . LEU B 1 364 ? -66.891 -7.298 -59.818 1.000 40.561 364 LEU B N 1
ATOM 7667 C CA . LEU B 1 364 ? -66.401 -8.009 -58.647 1.000 40.654 364 LEU B CA 1
ATOM 7668 C C . LEU B 1 364 ? -67.289 -7.763 -57.434 1.000 39.622 364 LEU B C 1
ATOM 7669 O O . LEU B 1 364 ? -67.362 -8.613 -56.552 1.000 42.875 364 LEU B O 1
ATOM 7674 N N . ALA B 1 365 ? -67.946 -6.600 -57.374 1.000 38.786 365 ALA B N 1
ATOM 7675 C CA . ALA B 1 365 ? -68.660 -6.208 -56.170 1.000 38.678 365 ALA B CA 1
ATOM 7676 C C . ALA B 1 365 ? -69.699 -5.130 -56.467 1.000 40.191 365 ALA B C 1
ATOM 7677 O O . ALA B 1 365 ? -69.491 -4.265 -57.319 1.000 35.192 365 ALA B O 1
ATOM 7679 N N . LYS B 1 366 ? -70.801 -5.186 -55.707 1.000 42.111 366 LYS B N 1
ATOM 7680 C CA . LYS B 1 366 ? -71.741 -4.085 -55.624 1.000 46.760 366 LYS B CA 1
ATOM 7681 C C . LYS B 1 366 ? -71.264 -3.134 -54.527 1.000 42.570 366 LYS B C 1
ATOM 7682 O O . LYS B 1 366 ? -71.238 -3.497 -53.347 1.000 43.664 366 LYS B O 1
ATOM 7688 N N . PRO B 1 367 ? -70.849 -1.893 -54.873 1.000 39.880 367 PRO B N 1
ATOM 7689 C CA . PRO B 1 367 ? -70.322 -0.957 -53.884 1.000 40.029 367 PRO B CA 1
ATOM 7690 C C . PRO B 1 367 ? -71.384 -0.501 -52.888 1.000 38.877 367 PRO B C 1
ATOM 7691 O O . PRO B 1 367 ? -72.540 -0.294 -53.255 1.000 38.224 367 PRO B O 1
ATOM 7695 N N . VAL B 1 368 ? -70.966 -0.366 -51.626 1.000 38.572 368 VAL B N 1
ATOM 7696 C CA . VAL B 1 368 ? -71.807 0.201 -50.588 1.000 39.793 368 VAL B CA 1
ATOM 7697 C C . VAL B 1 368 ? -71.296 1.607 -50.299 1.000 38.275 368 VAL B C 1
ATOM 7698 O O . VAL B 1 368 ? -70.139 1.782 -49.920 1.000 37.780 368 VAL B O 1
ATOM 7702 N N . ALA B 1 369 ? -72.170 2.596 -50.510 1.000 37.178 369 ALA B N 1
ATOM 7703 C CA . ALA B 1 369 ? -71.865 3.988 -50.235 1.000 39.534 369 ALA B CA 1
ATOM 7704 C C . ALA B 1 369 ? -72.051 4.252 -48.746 1.000 39.357 369 ALA B C 1
ATOM 7705 O O . ALA B 1 369 ? -72.997 3.760 -48.136 1.000 41.295 369 ALA B O 1
ATOM 7707 N N . ALA B 1 370 ? -71.138 5.033 -48.169 1.000 39.761 370 ALA B N 1
ATOM 7708 C CA . ALA B 1 370 ? -71.243 5.422 -46.776 1.000 38.810 370 ALA B CA 1
ATOM 7709 C C . ALA B 1 370 ? -70.410 6.675 -46.545 1.000 38.540 370 ALA B C 1
ATOM 7710 O O . ALA B 1 370 ? -69.412 6.893 -47.230 1.000 39.037 370 ALA B O 1
ATOM 7712 N N . ALA B 1 371 ? -70.830 7.471 -45.556 1.000 36.967 371 ALA B N 1
ATOM 7713 C CA . ALA B 1 371 ? -70.088 8.645 -45.138 1.000 37.169 371 ALA B CA 1
ATOM 7714 C C . ALA B 1 371 ? -68.751 8.221 -44.537 1.000 35.768 371 ALA B C 1
ATOM 7715 O O . ALA B 1 371 ? -67.735 8.871 -44.764 1.000 35.504 371 ALA B O 1
ATOM 7717 N N . TYR B 1 372 ? -68.772 7.131 -43.760 1.000 40.078 372 TYR B N 1
ATOM 7718 C CA . TYR B 1 372 ? -67.598 6.648 -43.056 1.000 39.078 372 TYR B CA 1
ATOM 7719 C C . TYR B 1 372 ? -67.524 5.131 -43.191 1.000 38.671 372 TYR B C 1
ATOM 7720 O O . TYR B 1 372 ? -68.554 4.473 -43.365 1.000 37.541 372 TYR B O 1
ATOM 7729 N N . PRO B 1 373 ? -66.312 4.528 -43.112 1.000 35.353 373 PRO B N 1
ATOM 7730 C CA . PRO B 1 373 ? -66.121 3.126 -43.487 1.000 34.649 373 PRO B CA 1
ATOM 7731 C C . PRO B 1 373 ? -66.497 2.129 -42.399 1.000 33.875 373 PRO B C 1
ATOM 7732 O O . PRO B 1 373 ? -66.427 2.446 -41.222 1.000 32.167 373 PRO B O 1
ATOM 7736 N N . GLN B 1 374 ? -66.891 0.923 -42.822 1.000 38.350 374 GLN B N 1
ATOM 7737 C CA . GLN B 1 374 ? -67.149 -0.197 -41.929 1.000 36.631 374 GLN B CA 1
ATOM 7738 C C . GLN B 1 374 ? -66.229 -1.353 -42.311 1.000 36.167 374 GLN B C 1
ATOM 7739 O O . GLN B 1 374 ? -65.746 -1.412 -43.442 1.000 37.196 374 GLN B O 1
ATOM 7745 N N . THR B 1 375 ? -65.992 -2.272 -41.364 1.000 34.785 375 THR B N 1
ATOM 7746 C CA . THR B 1 375 ? -65.228 -3.474 -41.644 1.000 32.223 375 THR B CA 1
ATOM 7747 C C . THR B 1 375 ? -66.090 -4.438 -42.462 1.000 34.258 375 THR B C 1
ATOM 7748 O O . THR B 1 375 ? -67.312 -4.317 -42.493 1.000 35.350 375 THR B O 1
ATOM 7752 N N . GLN B 1 376 ? -65.427 -5.405 -43.102 1.000 32.762 376 GLN B N 1
ATOM 7753 C CA . GLN B 1 376 ? -66.017 -6.198 -44.166 1.000 34.015 376 GLN B CA 1
ATOM 7754 C C . GLN B 1 376 ? -67.209 -7.008 -43.664 1.000 34.900 376 GLN B C 1
ATOM 7755 O O . GLN B 1 376 ? -68.132 -7.280 -44.433 1.000 38.654 376 GLN B O 1
ATOM 7761 N N . GLU B 1 377 ? -67.198 -7.368 -42.377 1.000 35.502 377 GLU B N 1
ATOM 7762 C CA . GLU B 1 377 ? -68.248 -8.198 -41.803 1.000 35.196 377 GLU B CA 1
ATOM 7763 C C . GLU B 1 377 ? -69.592 -7.479 -41.898 1.000 34.500 377 GLU B C 1
ATOM 7764 O O . GLU B 1 377 ? -70.617 -8.112 -42.136 1.000 36.258 377 GLU B O 1
ATOM 7770 N N . PHE B 1 378 ? -69.571 -6.156 -41.714 1.000 34.061 378 PHE B N 1
ATOM 7771 C CA . PHE B 1 378 ? -70.771 -5.337 -41.771 1.000 35.504 378 PHE B CA 1
ATOM 7772 C C . PHE B 1 378 ? -71.189 -5.059 -43.213 1.000 35.239 378 PHE B C 1
ATOM 7773 O O . PHE B 1 378 ? -72.274 -4.533 -43.432 1.000 39.105 378 PHE B O 1
ATOM 7781 N N . LEU B 1 379 ? -70.331 -5.404 -44.184 1.000 37.128 379 LEU B N 1
ATOM 7782 C CA . LEU B 1 379 ? -70.669 -5.310 -45.598 1.000 35.090 379 LEU B CA 1
ATOM 7783 C C . LEU B 1 379 ? -71.120 -6.668 -46.131 1.000 33.737 379 LEU B C 1
ATOM 7784 O O . LEU B 1 379 ? -71.404 -6.796 -47.317 1.000 34.709 379 LEU B O 1
ATOM 7789 N N . GLY B 1 380 ? -71.152 -7.685 -45.264 1.000 32.376 380 GLY B N 1
ATOM 7790 C CA . GLY B 1 380 ? -71.608 -9.013 -45.642 1.000 32.666 380 GLY B CA 1
ATOM 7791 C C . GLY B 1 380 ? -70.499 -9.862 -46.267 1.000 30.883 380 GLY B C 1
ATOM 7792 O O . GLY B 1 380 ? -70.781 -10.876 -46.910 1.000 27.491 380 GLY B O 1
ATOM 7793 N N . GLN B 1 381 ? -69.242 -9.435 -46.060 1.000 30.292 381 GLN B N 1
ATOM 7794 C CA . GLN B 1 381 ? -68.073 -10.139 -46.565 1.000 30.459 381 GLN B CA 1
ATOM 7795 C C . GLN B 1 381 ? -67.318 -10.743 -45.384 1.000 30.019 381 GLN B C 1
ATOM 7796 O O . GLN B 1 381 ? -67.039 -10.052 -44.400 1.000 28.270 381 GLN B O 1
ATOM 7802 N N . TYR B 1 382 ? -66.984 -12.036 -45.492 1.000 29.767 382 TYR B N 1
ATOM 7803 C CA . TYR B 1 382 ? -66.465 -12.760 -44.339 1.000 31.333 382 TYR B CA 1
ATOM 7804 C C . TYR B 1 382 ? -65.045 -13.274 -44.589 1.000 31.845 382 TYR B C 1
ATOM 7805 O O . TYR B 1 382 ? -64.413 -13.787 -43.672 1.000 34.254 382 TYR B O 1
ATOM 7814 N N . THR B 1 383 ? -64.549 -13.125 -45.821 1.000 33.892 383 THR B N 1
ATOM 7815 C CA . THR B 1 383 ? -63.169 -13.435 -46.159 1.000 35.248 383 THR B CA 1
ATOM 7816 C C . THR B 1 383 ? -62.726 -12.550 -47.318 1.000 33.115 383 THR B C 1
ATOM 7817 O O . THR B 1 383 ? -63.559 -12.051 -48.073 1.000 31.134 383 THR B O 1
ATOM 7821 N N . GLY B 1 384 ? -61.409 -12.371 -47.450 1.000 31.546 384 GLY B N 1
ATOM 7822 C CA . GLY B 1 384 ? -60.826 -11.861 -48.678 1.000 31.259 384 GLY B CA 1
ATOM 7823 C C . GLY B 1 384 ? -60.496 -10.377 -48.626 1.000 32.092 384 GLY B C 1
ATOM 7824 O O . GLY B 1 384 ? -60.107 -9.846 -47.582 1.000 31.625 384 GLY B O 1
ATOM 7825 N N . TYR B 1 385 ? -60.668 -9.721 -49.779 1.000 29.770 385 TYR B N 1
ATOM 7826 C CA . TYR B 1 385 ? -60.169 -8.377 -49.992 1.000 28.195 385 TYR B CA 1
ATOM 7827 C C . TYR B 1 385 ? -61.315 -7.374 -50.040 1.000 30.308 385 TYR B C 1
ATOM 7828 O O . TYR B 1 385 ? -62.358 -7.654 -50.629 1.000 30.283 385 TYR B O 1
ATOM 7837 N N . THR B 1 386 ? -61.077 -6.184 -49.468 1.000 30.965 386 THR B N 1
ATOM 7838 C CA . THR B 1 386 ? -62.051 -5.106 -49.482 1.000 31.959 386 THR B CA 1
ATOM 7839 C C . THR B 1 386 ? -61.361 -3.830 -49.960 1.000 33.236 386 THR B C 1
ATOM 7840 O O . THR B 1 386 ? -60.353 -3.421 -49.380 1.000 29.977 386 THR B O 1
ATOM 7844 N N . LEU B 1 387 ? -61.904 -3.223 -51.027 1.000 32.693 387 LEU B N 1
ATOM 7845 C CA . LEU B 1 387 ? -61.388 -1.967 -51.549 1.000 35.218 387 LEU B CA 1
ATOM 7846 C C . LEU B 1 387 ? -62.254 -0.812 -51.052 1.000 36.744 387 LEU B C 1
ATOM 7847 O O . LEU B 1 387 ? -63.472 -0.821 -51.236 1.000 36.829 387 LEU B O 1
ATOM 7852 N N . TYR B 1 388 ? -61.604 0.177 -50.425 1.000 36.104 388 TYR B N 1
ATOM 7853 C CA . TYR B 1 388 ? -62.257 1.408 -50.022 1.000 35.659 388 TYR B CA 1
ATOM 7854 C C . TYR B 1 388 ? -61.808 2.536 -50.948 1.000 36.773 388 TYR B C 1
ATOM 7855 O O . TYR B 1 388 ? -60.608 2.722 -51.153 1.000 33.216 388 TYR B O 1
ATOM 7864 N N . ARG B 1 389 ? -62.785 3.284 -51.485 1.000 36.542 389 ARG B N 1
ATOM 7865 C CA . ARG B 1 389 ? -62.518 4.356 -52.432 1.000 36.044 389 ARG B CA 1
ATOM 7866 C C . ARG B 1 389 ? -63.081 5.668 -51.892 1.000 36.657 389 ARG B C 1
ATOM 7867 O O . ARG B 1 389 ? -64.227 5.720 -51.452 1.000 35.033 389 ARG B O 1
ATOM 7875 N N . ALA B 1 390 ? -62.262 6.724 -51.942 1.000 37.107 390 ALA B N 1
ATOM 7876 C CA . ALA B 1 390 ? -62.689 8.056 -51.543 1.000 37.730 390 ALA B CA 1
ATOM 7877 C C . ALA B 1 390 ? -62.190 9.075 -52.558 1.000 37.216 390 ALA B C 1
ATOM 7878 O O . ALA B 1 390 ? -61.359 8.751 -53.405 1.000 41.072 390 ALA B O 1
ATOM 7880 N N . GLN B 1 391 ? -62.709 10.305 -52.463 1.000 38.257 391 GLN B N 1
ATOM 7881 C CA . GLN B 1 391 ? -62.347 11.378 -53.379 1.000 37.474 391 GLN B CA 1
ATOM 7882 C C . GLN B 1 391 ? -61.885 12.583 -52.566 1.000 36.614 391 GLN B C 1
ATOM 7883 O O . GLN B 1 391 ? -62.479 13.654 -52.655 1.000 33.935 391 GLN B O 1
ATOM 7889 N N . PRO B 1 392 ? -60.825 12.445 -51.732 1.000 36.786 392 PRO B N 1
ATOM 7890 C CA . PRO B 1 392 ? -60.416 13.512 -50.821 1.000 34.965 392 PRO B CA 1
ATOM 7891 C C . PRO B 1 392 ? -59.842 14.749 -51.507 1.000 37.512 392 PRO B C 1
ATOM 7892 O O . PRO B 1 392 ? -59.097 14.630 -52.479 1.000 33.949 392 PRO B O 1
ATOM 7896 N N . LEU B 1 393 ? -60.204 15.922 -50.966 1.000 38.359 393 LEU B N 1
ATOM 7897 C CA . LEU B 1 393 ? -59.619 17.199 -51.346 1.000 42.273 393 LEU B CA 1
ATOM 7898 C C . LEU B 1 393 ? -58.210 17.283 -50.771 1.000 40.139 393 LEU B C 1
ATOM 7899 O O . LEU B 1 393 ? -58.034 17.127 -49.574 1.000 45.239 393 LEU B O 1
ATOM 7904 N N . ILE B 1 394 ? -57.215 17.527 -51.627 1.000 41.696 394 ILE B N 1
ATOM 7905 C CA . ILE B 1 394 ? -55.835 17.690 -51.194 1.000 41.209 394 ILE B CA 1
ATOM 7906 C C . ILE B 1 394 ? -55.452 19.161 -51.348 1.000 43.899 394 ILE B C 1
ATOM 7907 O O . ILE B 1 394 ? -55.718 19.768 -52.381 1.000 46.203 394 ILE B O 1
ATOM 7912 N N . SER B 1 395 ? -54.826 19.720 -50.299 1.000 44.034 395 SER B N 1
ATOM 7913 C CA . SER B 1 395 ? -54.571 21.148 -50.203 1.000 43.777 395 SER B CA 1
ATOM 7914 C C . SER B 1 395 ? -53.331 21.408 -49.351 1.000 40.024 395 SER B C 1
ATOM 7915 O O . SER B 1 395 ? -52.796 20.494 -48.727 1.000 38.558 395 SER B O 1
ATOM 7918 N N . GLY B 1 396 ? -52.906 22.678 -49.307 1.000 39.540 396 GLY B N 1
ATOM 7919 C CA . GLY B 1 396 ? -51.658 23.078 -48.673 1.000 36.285 396 GLY B CA 1
ATOM 7920 C C . GLY B 1 396 ? -51.604 22.742 -47.184 1.000 34.913 396 GLY B C 1
ATOM 7921 O O . GLY B 1 396 ? -52.626 22.762 -46.498 1.000 34.975 396 GLY B O 1
ATOM 7922 N N . THR B 1 397 ? -50.380 22.496 -46.699 1.000 33.875 397 THR B N 1
ATOM 7923 C CA . THR B 1 397 ? -50.133 22.062 -45.335 1.000 37.017 397 THR B CA 1
ATOM 7924 C C . THR B 1 397 ? -49.477 23.192 -44.547 1.000 39.035 397 THR B C 1
ATOM 7925 O O . THR B 1 397 ? -49.044 24.190 -45.121 1.000 42.123 397 THR B O 1
ATOM 7929 N N . ASP B 1 398 ? -49.410 23.007 -43.227 1.000 38.141 398 ASP B N 1
ATOM 7930 C CA . ASP B 1 398 ? -48.869 24.008 -42.324 1.000 39.274 398 ASP B CA 1
ATOM 7931 C C . ASP B 1 398 ? -47.449 24.372 -42.753 1.000 39.217 398 ASP B C 1
ATOM 7932 O O . ASP B 1 398 ? -47.120 25.544 -42.920 1.000 36.069 398 ASP B O 1
ATOM 7937 N N . LYS B 1 399 ? -46.624 23.336 -42.920 1.000 39.774 399 LYS B N 1
ATOM 7938 C CA . LYS B 1 399 ? -45.186 23.468 -43.078 1.000 38.522 399 LYS B CA 1
ATOM 7939 C C . LYS B 1 399 ? -44.819 23.520 -44.561 1.000 37.370 399 LYS B C 1
ATOM 7940 O O . LYS B 1 399 ? -43.648 23.662 -44.896 1.000 41.026 399 LYS B O 1
ATOM 7946 N N . GLY B 1 400 ? -45.814 23.374 -45.448 1.000 37.788 400 GLY B N 1
ATOM 7947 C CA . GLY B 1 400 ? -45.591 23.424 -46.883 1.000 38.074 400 GLY B CA 1
ATOM 7948 C C . GLY B 1 400 ? -45.181 22.075 -47.472 1.000 39.528 400 GLY B C 1
ATOM 7949 O O . GLY B 1 400 ? -45.171 21.925 -48.686 1.000 42.041 400 GLY B O 1
ATOM 7950 N N . THR B 1 401 ? -44.835 21.109 -46.609 1.000 41.350 401 THR B N 1
ATOM 7951 C CA . THR B 1 401 ? -44.390 19.787 -47.023 1.000 43.104 401 THR B CA 1
ATOM 7952 C C . THR B 1 401 ? -45.582 18.993 -47.555 1.000 44.246 401 THR B C 1
ATOM 7953 O O . THR B 1 401 ? -46.726 19.418 -47.395 1.000 45.539 401 THR B O 1
ATOM 7957 N N . PRO B 1 402 ? -45.358 17.829 -48.211 1.000 42.861 402 PRO B N 1
ATOM 7958 C CA . PRO B 1 402 ? -46.457 16.992 -48.697 1.000 42.225 402 PRO B CA 1
ATOM 7959 C C . PRO B 1 402 ? -47.451 16.606 -47.604 1.000 39.839 402 PRO B C 1
ATOM 7960 O O . PRO B 1 402 ? -47.059 16.341 -46.465 1.000 38.760 402 PRO B O 1
ATOM 7964 N N . ALA B 1 403 ? -48.737 16.569 -47.974 1.000 37.195 403 ALA B N 1
ATOM 7965 C CA . ALA B 1 403 ? -49.801 16.215 -47.048 1.000 36.886 403 ALA B CA 1
ATOM 7966 C C . ALA B 1 403 ? -49.682 14.742 -46.673 1.000 35.611 403 ALA B C 1
ATOM 7967 O O . ALA B 1 403 ? -49.401 13.897 -47.520 1.000 35.913 403 ALA B O 1
ATOM 7969 N N . LYS B 1 404 ? -49.903 14.454 -45.386 1.000 37.503 404 LYS B N 1
ATOM 7970 C CA . LYS B 1 404 ? -49.731 13.113 -44.862 1.000 39.545 404 LYS B CA 1
ATOM 7971 C C . LYS B 1 404 ? -51.059 12.364 -44.941 1.000 38.743 404 LYS B C 1
ATOM 7972 O O . LYS B 1 404 ? -52.108 12.903 -44.598 1.000 37.767 404 LYS B O 1
ATOM 7978 N N . LEU B 1 405 ? -50.978 11.124 -45.433 1.000 36.609 405 LEU B N 1
ATOM 7979 C CA . LEU B 1 405 ? -52.077 10.178 -45.392 1.000 35.591 405 LEU B CA 1
ATOM 7980 C C . LEU B 1 405 ? -51.816 9.197 -44.251 1.000 34.815 405 LEU B C 1
ATOM 7981 O O . LEU B 1 405 ? -50.701 8.703 -44.107 1.000 34.168 405 LEU B O 1
ATOM 7986 N N . ARG B 1 406 ? -52.841 8.949 -43.428 1.000 34.366 406 ARG B N 1
ATOM 7987 C CA . ARG B 1 406 ? -52.751 7.970 -42.354 1.000 35.983 406 ARG B CA 1
ATOM 7988 C C . ARG B 1 406 ? -54.009 7.109 -42.373 1.000 34.313 406 ARG B C 1
ATOM 7989 O O . ARG B 1 406 ? -55.107 7.647 -42.436 1.000 36.458 406 ARG B O 1
ATOM 7997 N N . VAL B 1 407 ? -53.839 5.782 -42.326 1.000 32.578 407 VAL B N 1
ATOM 7998 C CA . VAL B 1 407 ? -54.959 4.866 -42.184 1.000 30.688 407 VAL B CA 1
ATOM 7999 C C . VAL B 1 407 ? -55.110 4.545 -40.700 1.000 31.074 407 VAL B C 1
ATOM 8000 O O . VAL B 1 407 ? -54.169 4.067 -40.067 1.000 30.755 407 VAL B O 1
ATOM 8004 N N . ILE B 1 408 ? -56.293 4.826 -40.144 1.000 30.497 408 ILE B N 1
ATOM 8005 C CA . ILE B 1 408 ? -56.517 4.672 -38.716 1.000 30.957 408 ILE B CA 1
ATOM 8006 C C . ILE B 1 408 ? -57.348 3.416 -38.467 1.000 31.341 408 ILE B C 1
ATOM 8007 O O . ILE B 1 408 ? -58.510 3.364 -38.853 1.000 31.532 408 ILE B O 1
ATOM 8012 N N . ASP B 1 409 ? -56.724 2.423 -37.812 1.000 32.947 409 ASP B N 1
ATOM 8013 C CA . ASP B 1 409 ? -57.397 1.243 -37.286 1.000 34.888 409 ASP B CA 1
ATOM 8014 C C . ASP B 1 409 ? -57.887 0.387 -38.449 1.000 37.542 409 ASP B C 1
ATOM 8015 O O . ASP B 1 409 ? -59.070 0.375 -38.782 1.000 41.159 409 ASP B O 1
ATOM 8020 N N . ALA B 1 410 ? -56.943 -0.310 -39.077 1.000 38.563 410 ALA B N 1
ATOM 8021 C CA . ALA B 1 410 ? -57.250 -1.204 -40.176 1.000 36.714 410 ALA B CA 1
ATOM 8022 C C . ALA B 1 410 ? -56.395 -2.458 -40.051 1.000 34.431 410 ALA B C 1
ATOM 8023 O O . ALA B 1 410 ? -55.315 -2.423 -39.456 1.000 33.620 410 ALA B O 1
ATOM 8025 N N . ARG B 1 411 ? -56.906 -3.550 -40.625 1.000 30.976 411 ARG B N 1
ATOM 8026 C CA . ARG B 1 411 ? -56.249 -4.846 -40.579 1.000 32.751 411 ARG B CA 1
ATOM 8027 C C . ARG B 1 411 ? -56.659 -5.639 -41.815 1.000 30.890 411 ARG B C 1
ATOM 8028 O O . ARG B 1 411 ? -57.809 -5.539 -42.235 1.000 33.410 411 ARG B O 1
ATOM 8036 N N . ASP B 1 412 ? -55.758 -6.450 -42.378 1.000 29.896 412 ASP B N 1
ATOM 8037 C CA . ASP B 1 412 ? -54.454 -6.780 -41.831 1.000 32.329 412 ASP B CA 1
ATOM 8038 C C . ASP B 1 412 ? -53.347 -6.084 -42.620 1.000 34.004 412 ASP B C 1
ATOM 8039 O O . ASP B 1 412 ? -52.281 -5.805 -42.068 1.000 36.076 412 ASP B O 1
ATOM 8044 N N . ARG B 1 413 ? -53.588 -5.848 -43.917 1.000 35.679 413 ARG B N 1
ATOM 8045 C CA . ARG B 1 413 ? -52.585 -5.286 -44.806 1.000 37.025 413 ARG B CA 1
ATOM 8046 C C . ARG B 1 413 ? -53.282 -4.341 -45.780 1.000 38.722 413 ARG B C 1
ATOM 8047 O O . ARG B 1 413 ? -54.299 -4.709 -46.367 1.000 40.316 413 ARG B O 1
ATOM 8055 N N . ILE B 1 414 ? -52.745 -3.124 -45.935 1.000 37.096 414 ILE B N 1
ATOM 8056 C CA . ILE B 1 414 ? -53.369 -2.104 -46.761 1.000 35.664 414 ILE B CA 1
ATOM 8057 C C . ILE B 1 414 ? -52.394 -1.685 -47.859 1.000 36.197 414 ILE B C 1
ATOM 8058 O O . ILE B 1 414 ? -51.190 -1.570 -47.627 1.000 34.230 414 ILE B O 1
ATOM 8063 N N . GLN B 1 415 ? -52.939 -1.465 -49.061 1.000 37.290 415 GLN B N 1
ATOM 8064 C CA . GLN B 1 415 ? -52.206 -0.857 -50.157 1.000 39.178 415 GLN B CA 1
ATOM 8065 C C . GLN B 1 415 ? -52.920 0.421 -50.576 1.000 39.977 415 GLN B C 1
ATOM 8066 O O . GLN B 1 415 ? -54.129 0.397 -50.802 1.000 41.039 415 GLN B O 1
ATOM 8072 N N . ALA B 1 416 ? -52.159 1.518 -50.680 1.000 41.650 416 ALA B N 1
ATOM 8073 C CA . ALA B 1 416 ? -52.728 2.829 -50.950 1.000 42.931 416 ALA B CA 1
ATOM 8074 C C . ALA B 1 416 ? -52.343 3.302 -52.348 1.000 42.909 416 ALA B C 1
ATOM 8075 O O . ALA B 1 416 ? -51.181 3.207 -52.742 1.000 40.798 416 ALA B O 1
ATOM 8077 N N . TYR B 1 417 ? -53.341 3.829 -53.072 1.000 45.174 417 TYR B N 1
ATOM 8078 C CA . TYR B 1 417 ? -53.153 4.387 -54.403 1.000 42.661 417 TYR B CA 1
ATOM 8079 C C . TYR B 1 417 ? -53.819 5.759 -54.480 1.000 45.239 417 TYR B C 1
ATOM 8080 O O . TYR B 1 417 ? -54.872 5.976 -53.880 1.000 43.246 417 TYR B O 1
ATOM 8089 N N . LEU B 1 418 ? -53.194 6.665 -55.244 1.000 47.176 418 LEU B N 1
ATOM 8090 C CA . LEU B 1 418 ? -53.794 7.941 -55.598 1.000 45.425 418 LEU B CA 1
ATOM 8091 C C . LEU B 1 418 ? -53.876 8.023 -57.121 1.000 40.786 418 LEU B C 1
ATOM 8092 O O . LEU B 1 418 ? -52.865 7.874 -57.798 1.000 38.345 418 LEU B O 1
ATOM 8097 N N . ASP B 1 419 ? -55.098 8.228 -57.639 1.000 38.560 419 ASP B N 1
ATOM 8098 C CA . ASP B 1 419 ? -55.379 8.214 -59.067 1.000 40.707 419 ASP B CA 1
ATOM 8099 C C . ASP B 1 419 ? -54.820 6.937 -59.694 1.000 38.226 419 ASP B C 1
ATOM 8100 O O . ASP B 1 419 ? -54.226 6.983 -60.773 1.000 37.217 419 ASP B O 1
ATOM 8105 N N . GLN B 1 420 ? -54.995 5.815 -58.980 1.000 39.238 420 GLN B N 1
ATOM 8106 C CA . GLN B 1 420 ? -54.632 4.481 -59.443 1.000 40.152 420 GLN B CA 1
ATOM 8107 C C . GLN B 1 420 ? -53.118 4.357 -59.641 1.000 41.814 420 GLN B C 1
ATOM 8108 O O . GLN B 1 420 ? -52.678 3.550 -60.451 1.000 42.660 420 GLN B O 1
ATOM 8114 N N . HIS B 1 421 ? -52.331 5.129 -58.872 1.000 41.403 421 HIS B N 1
ATOM 8115 C CA . HIS B 1 421 ? -50.883 4.973 -58.822 1.000 43.304 421 HIS B CA 1
ATOM 8116 C C . HIS B 1 421 ? -50.460 4.633 -57.394 1.000 41.293 421 HIS B C 1
ATOM 8117 O O . HIS B 1 421 ? -50.872 5.310 -56.453 1.000 39.683 421 HIS B O 1
ATOM 8124 N N . TRP B 1 422 ? -49.606 3.609 -57.251 1.000 38.592 422 TRP B N 1
ATOM 8125 C CA . TRP B 1 422 ? -49.201 3.087 -55.951 1.000 40.191 422 TRP B CA 1
ATOM 8126 C C . TRP B 1 422 ? -48.470 4.150 -55.133 1.000 41.122 422 TRP B C 1
ATOM 8127 O O . TRP B 1 422 ? -47.605 4.842 -55.664 1.000 41.270 422 TRP B O 1
ATOM 8138 N N . LEU B 1 423 ? -48.822 4.239 -53.839 1.000 42.170 423 LEU B N 1
ATOM 8139 C CA . LEU B 1 423 ? -48.171 5.127 -52.884 1.000 40.669 423 LEU B CA 1
ATOM 8140 C C . LEU B 1 423 ? -47.384 4.334 -51.846 1.000 40.420 423 LEU B C 1
ATOM 8141 O O . LEU B 1 423 ? -46.236 4.666 -51.556 1.000 41.270 423 LEU B O 1
ATOM 8146 N N . ALA B 1 424 ? -48.029 3.324 -51.244 1.000 39.315 424 ALA B N 1
ATOM 8147 C CA . ALA B 1 424 ? -47.450 2.632 -50.100 1.000 37.703 424 ALA B CA 1
ATOM 8148 C C . ALA B 1 424 ? -48.225 1.362 -49.762 1.000 35.218 424 ALA B C 1
ATOM 8149 O O . ALA B 1 424 ? -49.415 1.235 -50.063 1.000 33.782 424 ALA B O 1
ATOM 8151 N N . THR B 1 425 ? -47.511 0.444 -49.100 1.000 36.449 425 THR B N 1
ATOM 8152 C CA . THR B 1 425 ? -48.045 -0.805 -48.584 1.000 37.212 425 THR B CA 1
ATOM 8153 C C . THR B 1 425 ? -47.692 -0.897 -47.101 1.000 38.113 425 THR B C 1
ATOM 8154 O O . THR B 1 425 ? -46.536 -0.700 -46.7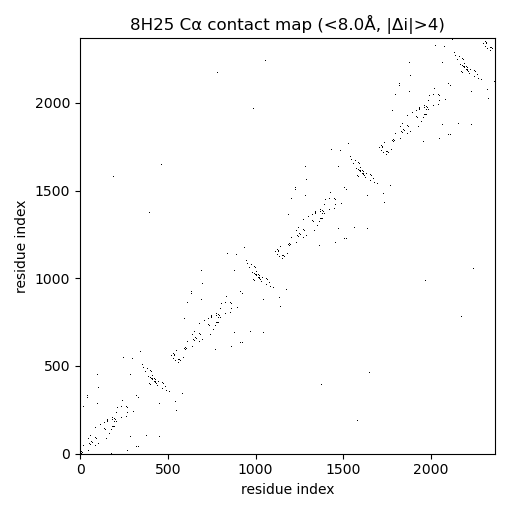43 1.000 41.631 425 THR B O 1
ATOM 8158 N N . GLN B 1 426 ? -48.689 -1.171 -46.248 1.000 37.327 426 GLN B N 1
ATOM 8159 C CA . GLN B 1 426 ? -48.465 -1.235 -44.810 1.000 37.659 426 GLN B CA 1
ATOM 8160 C C . GLN B 1 426 ? -49.062 -2.527 -44.261 1.000 38.655 426 GLN B C 1
ATOM 8161 O O . GLN B 1 426 ? -50.220 -2.833 -44.533 1.000 35.406 426 GLN B O 1
ATOM 8167 N N . TYR B 1 427 ? -48.256 -3.248 -43.469 1.000 38.089 427 TYR B N 1
ATOM 8168 C CA . TYR B 1 427 ? -48.659 -4.496 -42.848 1.000 37.550 427 TYR B CA 1
ATOM 8169 C C . TYR B 1 427 ? -48.786 -4.331 -41.334 1.000 39.028 427 TYR B C 1
ATOM 8170 O O . TYR B 1 427 ? -47.858 -3.881 -40.665 1.000 40.762 427 TYR B O 1
ATOM 8179 N N . GLN B 1 428 ? -49.955 -4.729 -40.821 1.000 37.521 428 GLN B N 1
ATOM 8180 C CA . GLN B 1 428 ? -50.242 -4.839 -39.399 1.000 36.902 428 GLN B CA 1
ATOM 8181 C C . GLN B 1 428 ? -49.816 -3.565 -38.663 1.000 39.005 428 GLN B C 1
ATOM 8182 O O . GLN B 1 428 ? -50.470 -2.537 -38.823 1.000 40.114 428 GLN B O 1
ATOM 8188 N N . GLU B 1 429 ? -48.733 -3.627 -37.867 1.000 38.497 429 GLU B N 1
ATOM 8189 C CA . GLU B 1 429 ? -48.392 -2.566 -36.924 1.000 37.763 429 GLU B CA 1
ATOM 8190 C C . GLU B 1 429 ? -47.978 -1.292 -37.656 1.000 37.344 429 GLU B C 1
ATOM 8191 O O . GLU B 1 429 ? -48.107 -0.202 -37.104 1.000 44.467 429 GLU B O 1
ATOM 8197 N N . ALA B 1 430 ? -47.455 -1.437 -38.876 1.000 35.435 430 ALA B N 1
ATOM 8198 C CA . ALA B 1 430 ? -47.009 -0.312 -39.686 1.000 33.601 430 ALA B CA 1
ATOM 8199 C C . ALA B 1 430 ? -48.194 0.528 -40.160 1.000 34.321 430 ALA B C 1
ATOM 8200 O O . ALA B 1 430 ? -48.025 1.710 -40.440 1.000 35.860 430 ALA B O 1
ATOM 8202 N N . ILE B 1 431 ? -49.385 -0.080 -40.263 1.000 33.380 431 ILE B N 1
ATOM 8203 C CA . ILE B 1 431 ? -50.592 0.641 -40.641 1.000 32.299 431 ILE B CA 1
ATOM 8204 C C . ILE B 1 431 ? -50.795 1.772 -39.640 1.000 33.242 431 ILE B C 1
ATOM 8205 O O . ILE B 1 431 ? -50.829 1.532 -38.436 1.000 34.691 431 ILE B O 1
ATOM 8210 N N . GLY B 1 432 ? -50.913 3.006 -40.152 1.000 35.646 432 GLY B N 1
ATOM 8211 C CA . GLY B 1 432 ? -51.020 4.190 -39.311 1.000 34.681 432 GLY B CA 1
ATOM 8212 C C . GLY B 1 432 ? -49.803 5.104 -39.433 1.000 36.130 432 GLY B C 1
ATOM 8213 O O . GLY B 1 432 ? -49.871 6.262 -39.019 1.000 35.448 432 GLY B O 1
ATOM 8214 N N . ASP B 1 433 ? -48.702 4.571 -39.989 1.000 37.989 433 ASP B N 1
ATOM 8215 C CA . ASP B 1 433 ? -47.527 5.371 -40.299 1.000 39.250 433 ASP B CA 1
ATOM 8216 C C . ASP B 1 433 ? -47.864 6.331 -41.437 1.000 40.473 433 ASP B C 1
ATOM 8217 O O . ASP B 1 433 ? -48.722 6.046 -42.276 1.000 40.021 433 ASP B O 1
ATOM 8222 N N . ASP B 1 434 ? -47.141 7.457 -41.480 1.000 40.489 434 ASP B N 1
ATOM 8223 C CA . ASP B 1 434 ? -47.407 8.508 -42.449 1.000 40.342 434 ASP B CA 1
ATOM 8224 C C . ASP B 1 434 ? -47.091 8.011 -43.856 1.000 39.827 434 ASP B C 1
ATOM 8225 O O . ASP B 1 434 ? -46.055 7.393 -44.082 1.000 40.137 434 ASP B O 1
ATOM 8230 N N . ILE B 1 435 ? -48.011 8.294 -44.787 1.000 40.259 435 ILE B N 1
ATOM 8231 C CA . ILE B 1 435 ? -47.800 8.092 -46.207 1.000 40.130 435 ILE B CA 1
ATOM 8232 C C . ILE B 1 435 ? -47.841 9.462 -46.878 1.000 40.685 435 ILE B C 1
ATOM 8233 O O . ILE B 1 435 ? -48.845 10.161 -46.772 1.000 37.575 435 ILE B O 1
ATOM 8238 N N . LEU B 1 436 ? -46.750 9.818 -47.568 1.000 42.793 436 LEU B N 1
ATOM 8239 C CA . LEU B 1 436 ? -46.619 11.107 -48.226 1.000 46.166 436 LEU B CA 1
ATOM 8240 C C . LEU B 1 436 ? -47.444 11.100 -49.509 1.000 48.129 436 LEU B C 1
ATOM 8241 O O . LEU B 1 436 ? -47.215 10.277 -50.396 1.000 51.426 436 LEU B O 1
ATOM 8246 N N . LEU B 1 437 ? -48.399 12.032 -49.603 1.000 47.030 437 LEU B N 1
ATOM 8247 C CA . LEU B 1 437 ? -49.196 12.183 -50.807 1.000 48.801 437 LEU B CA 1
ATOM 8248 C C . LEU B 1 437 ? -48.395 12.964 -51.846 1.000 50.185 437 LEU B C 1
ATOM 8249 O O . LEU B 1 437 ? -47.569 13.803 -51.494 1.000 49.568 437 LEU B O 1
ATOM 8254 N N . PRO B 1 438 ? -48.611 12.716 -53.158 1.000 56.977 438 PRO B N 1
ATOM 8255 C CA . PRO B 1 438 ? -48.067 13.576 -54.206 1.000 57.730 438 PRO B CA 1
ATOM 8256 C C . PRO B 1 438 ? -48.431 15.040 -53.966 1.000 60.785 438 PRO B C 1
ATOM 8257 O O . PRO B 1 438 ? -49.505 15.347 -53.447 1.000 56.433 438 PRO B O 1
ATOM 8261 N N . GLN B 1 439 ? -47.511 15.932 -54.344 1.000 61.330 439 GLN B N 1
ATOM 8262 C CA . GLN B 1 439 ? -47.735 17.365 -54.268 1.000 63.515 439 GLN B CA 1
ATOM 8263 C C . GLN B 1 439 ? -48.677 17.763 -55.406 1.000 63.587 439 GLN B C 1
ATOM 8264 O O . GLN B 1 439 ? -48.230 18.121 -56.494 1.000 60.406 439 GLN B O 1
ATOM 8270 N N . VAL B 1 440 ? -49.987 17.647 -55.141 1.000 65.668 440 VAL B N 1
ATOM 8271 C CA . VAL B 1 440 ? -51.034 17.889 -56.123 1.000 65.603 440 VAL B CA 1
ATOM 8272 C C . VAL B 1 440 ? -52.106 18.751 -55.450 1.000 63.361 440 VAL B C 1
ATOM 8273 O O . VAL B 1 440 ? -51.960 19.128 -54.288 1.000 65.514 440 VAL B O 1
ATOM 8277 N N . GLU B 1 441 ? -53.176 19.075 -56.189 1.000 61.109 441 GLU B N 1
ATOM 8278 C CA . GLU B 1 441 ? -54.208 20.001 -55.746 1.000 61.475 441 GLU B CA 1
ATOM 8279 C C . GLU B 1 441 ? -55.574 19.505 -56.220 1.000 57.263 441 GLU B C 1
ATOM 8280 O O . GLU B 1 441 ? -55.676 18.825 -57.237 1.000 56.584 441 GLU B O 1
ATOM 8286 N N . GLY B 1 442 ? -56.628 19.866 -55.481 1.000 54.569 442 GLY B N 1
ATOM 8287 C CA . GLY B 1 442 ? -57.994 19.516 -55.847 1.000 52.114 442 GLY B CA 1
ATOM 8288 C C . GLY B 1 442 ? -58.392 18.142 -55.319 1.000 48.695 442 GLY B C 1
ATOM 8289 O O . GLY B 1 442 ? -57.686 17.570 -54.492 1.000 45.496 442 GLY B O 1
ATOM 8290 N N . HIS B 1 443 ? -59.531 17.633 -55.807 1.000 47.708 443 HIS B N 1
ATOM 8291 C CA . HIS B 1 443 ? -60.017 16.308 -55.456 1.000 45.960 443 HIS B CA 1
ATOM 8292 C C . HIS B 1 443 ? -59.272 15.255 -56.271 1.000 47.010 443 HIS B C 1
ATOM 8293 O O . HIS B 1 443 ? -58.959 15.481 -57.435 1.000 47.133 443 HIS B O 1
ATOM 8300 N N . HIS B 1 444 ? -59.000 14.107 -55.635 1.000 48.287 444 HIS B N 1
ATOM 8301 C CA . HIS B 1 444 ? -58.266 13.010 -56.250 1.000 45.753 444 HIS B CA 1
ATOM 8302 C C . HIS B 1 444 ? -58.841 11.686 -55.755 1.000 44.452 444 HIS B C 1
ATOM 8303 O O . HIS B 1 444 ? -59.415 11.630 -54.674 1.000 44.402 444 HIS B O 1
ATOM 8310 N N . GLN B 1 445 ? -58.669 10.626 -56.552 1.000 44.143 445 GLN B N 1
ATOM 8311 C CA . GLN B 1 445 ? -59.181 9.309 -56.215 1.000 41.771 445 GLN B CA 1
ATOM 8312 C C . GLN B 1 445 ? -58.186 8.600 -55.302 1.000 39.792 445 GLN B C 1
ATOM 8313 O O . GLN B 1 445 ? -57.066 8.320 -55.714 1.000 36.046 445 GLN B O 1
ATOM 8319 N N . LEU B 1 446 ? -58.619 8.307 -54.071 1.000 38.524 446 LEU B N 1
ATOM 8320 C CA . LEU B 1 446 ? -57.844 7.509 -53.137 1.000 40.230 446 LEU B CA 1
ATOM 8321 C C . LEU B 1 446 ? -58.411 6.090 -53.100 1.000 40.061 446 LEU B C 1
ATOM 8322 O O . LEU B 1 446 ? -59.602 5.908 -52.866 1.000 37.247 446 LEU B O 1
ATOM 8327 N N . ASP B 1 447 ? -57.543 5.100 -53.334 1.000 39.623 447 ASP B N 1
ATOM 8328 C CA . ASP B 1 447 ? -57.930 3.698 -53.288 1.000 39.959 447 ASP B CA 1
ATOM 8329 C C . ASP B 1 447 ? -57.114 2.991 -52.209 1.000 37.327 447 ASP B C 1
ATOM 8330 O O . ASP B 1 447 ? -55.896 3.134 -52.165 1.000 39.133 447 ASP B O 1
ATOM 8335 N N . LEU B 1 448 ? -57.808 2.247 -51.338 1.000 35.274 448 LEU B N 1
ATOM 8336 C CA . LEU B 1 448 ? -57.172 1.458 -50.299 1.000 36.774 448 LEU B CA 1
ATOM 8337 C C . LEU B 1 448 ? -57.656 0.017 -50.413 1.000 35.954 448 LEU B C 1
ATOM 8338 O O . LEU B 1 448 ? -58.803 -0.276 -50.095 1.000 39.235 448 LEU B O 1
ATOM 8343 N N . LEU B 1 449 ? -56.788 -0.864 -50.913 1.000 34.692 449 LEU B N 1
ATOM 8344 C CA . LEU B 1 449 ? -57.093 -2.283 -50.996 1.000 32.217 449 LEU B CA 1
ATOM 8345 C C . LEU B 1 449 ? -56.631 -2.942 -49.703 1.000 33.254 449 LEU B C 1
ATOM 8346 O O . LEU B 1 449 ? -55.444 -2.899 -49.384 1.000 34.977 449 LEU B O 1
ATOM 8351 N N . VAL B 1 450 ? -57.586 -3.511 -48.954 1.000 32.486 450 VAL B N 1
ATOM 8352 C CA . VAL B 1 450 ? -57.325 -4.049 -47.629 1.000 31.025 450 VAL B CA 1
ATOM 8353 C C . VAL B 1 450 ? -57.503 -5.560 -47.689 1.000 32.206 450 VAL B C 1
ATOM 8354 O O . VAL B 1 450 ? -58.520 -6.053 -48.181 1.000 32.462 450 VAL B O 1
ATOM 8358 N N . GLU B 1 451 ? -56.508 -6.291 -47.177 1.000 32.153 451 GLU B N 1
ATOM 8359 C CA . GLU B 1 451 ? -56.560 -7.739 -47.197 1.000 32.441 451 GLU B CA 1
ATOM 8360 C C . GLU B 1 451 ? -56.788 -8.276 -45.792 1.000 33.151 451 GLU B C 1
ATOM 8361 O O . GLU B 1 451 ? -56.060 -7.927 -44.866 1.000 32.585 451 GLU B O 1
ATOM 8367 N N . ASN B 1 452 ? -57.809 -9.136 -45.670 1.000 35.424 452 ASN B N 1
ATOM 8368 C CA . ASN B 1 452 ? -57.996 -10.009 -44.523 1.000 34.559 452 ASN B CA 1
ATOM 8369 C C . ASN B 1 452 ? -57.089 -11.219 -44.719 1.000 34.613 452 ASN B C 1
ATOM 8370 O O . ASN B 1 452 ? -57.292 -12.003 -45.645 1.000 37.042 452 ASN B O 1
ATOM 8375 N N . MET B 1 453 ? -56.087 -11.354 -43.847 1.000 31.859 453 MET B N 1
ATOM 8376 C CA . MET B 1 453 ? -55.118 -12.431 -43.961 1.000 33.926 453 MET B CA 1
ATOM 8377 C C . MET B 1 453 ? -55.464 -13.554 -42.984 1.000 30.704 453 MET B C 1
ATOM 8378 O O . MET B 1 453 ? -54.710 -14.501 -42.863 1.000 27.202 453 MET B O 1
ATOM 8383 N N . SER B 1 454 ? -56.601 -13.391 -42.291 1.000 33.506 454 SER B N 1
ATOM 8384 C CA . SER B 1 454 ? -57.335 -14.409 -41.551 1.000 34.694 454 SER B CA 1
ATOM 8385 C C . SER B 1 454 ? -57.329 -14.066 -40.063 1.000 33.273 454 SER B C 1
ATOM 8386 O O . SER B 1 454 ? -56.389 -13.465 -39.550 1.000 36.952 454 SER B O 1
ATOM 8389 N N . ARG B 1 455 ? -58.401 -14.463 -39.379 1.000 31.349 455 ARG B N 1
ATOM 8390 C CA . ARG B 1 455 ? -58.618 -14.105 -37.991 1.000 30.479 455 ARG B CA 1
ATOM 8391 C C . ARG B 1 455 ? -57.944 -15.129 -37.087 1.000 30.531 455 ARG B C 1
ATOM 8392 O O . ARG B 1 455 ? -57.912 -16.316 -37.398 1.000 30.821 455 ARG B O 1
ATOM 8400 N N . VAL B 1 456 ? -57.434 -14.643 -35.950 1.000 30.666 456 VAL B N 1
ATOM 8401 C CA . VAL B 1 456 ? -56.705 -15.467 -34.999 1.000 30.965 456 VAL B CA 1
ATOM 8402 C C . VAL B 1 456 ? -57.597 -16.624 -34.559 1.000 30.371 456 VAL B C 1
ATOM 8403 O O . VAL B 1 456 ? -58.790 -16.431 -34.316 1.000 28.673 456 VAL B O 1
ATOM 8407 N N . ASN B 1 457 ? -56.995 -17.815 -34.445 1.000 31.171 457 ASN B N 1
ATOM 8408 C CA . ASN B 1 457 ? -57.747 -19.043 -34.249 1.000 31.813 457 ASN B CA 1
ATOM 8409 C C . ASN B 1 457 ? -57.466 -19.657 -32.881 1.000 33.162 457 ASN B C 1
ATOM 8410 O O . ASN B 1 457 ? -57.991 -20.726 -32.592 1.000 33.934 457 ASN B O 1
ATOM 8415 N N . TYR B 1 458 ? -56.656 -18.992 -32.044 1.000 35.189 458 TYR B N 1
ATOM 8416 C CA . TYR B 1 458 ? -56.307 -19.534 -30.738 1.000 34.069 458 TYR B CA 1
ATOM 8417 C C . TYR B 1 458 ? -55.850 -18.426 -29.790 1.000 32.565 458 TYR B C 1
ATOM 8418 O O . TYR B 1 458 ? -55.068 -17.555 -30.164 1.000 29.832 458 TYR B O 1
ATOM 8427 N N . GLY B 1 459 ? -56.348 -18.496 -28.550 1.000 33.309 459 GLY B N 1
ATOM 8428 C CA . GLY B 1 459 ? -55.768 -17.777 -27.429 1.000 34.053 459 GLY B CA 1
ATOM 8429 C C . GLY B 1 459 ? -56.492 -16.467 -27.128 1.000 36.334 459 GLY B C 1
ATOM 8430 O O . GLY B 1 459 ? -57.681 -16.309 -27.421 1.000 35.776 459 GLY B O 1
ATOM 8431 N N . ALA B 1 460 ? -55.727 -15.524 -26.572 1.000 34.622 460 ALA B N 1
ATOM 8432 C CA . ALA B 1 460 ? -56.271 -14.319 -25.972 1.000 33.734 460 ALA B CA 1
ATOM 8433 C C . ALA B 1 460 ? -57.001 -13.449 -26.996 1.000 32.528 460 ALA B C 1
ATOM 8434 O O . ALA B 1 460 ? -57.900 -12.705 -26.623 1.000 34.341 460 ALA B O 1
ATOM 8436 N N . LYS B 1 461 ? -56.598 -13.521 -28.271 1.000 32.552 461 LYS B N 1
ATOM 8437 C CA . LYS B 1 461 ? -57.018 -12.536 -29.259 1.000 31.245 461 LYS B CA 1
ATOM 8438 C C . LYS B 1 461 ? -58.199 -13.029 -30.093 1.000 32.413 461 LYS B C 1
ATOM 8439 O O . LYS B 1 461 ? -58.530 -12.400 -31.100 1.000 32.397 461 LYS B O 1
ATOM 8445 N N . ILE B 1 462 ? -58.847 -14.129 -29.688 1.000 32.598 462 ILE B N 1
ATOM 8446 C CA . ILE B 1 462 ? -59.953 -14.657 -30.473 1.000 35.810 462 ILE B CA 1
ATOM 8447 C C . ILE B 1 462 ? -61.044 -13.593 -30.604 1.000 35.016 462 ILE B C 1
ATOM 8448 O O . ILE B 1 462 ? -61.726 -13.546 -31.624 1.000 33.001 462 ILE B O 1
ATOM 8453 N N . GLU B 1 463 ? -61.188 -12.737 -29.584 1.000 37.035 463 GLU B N 1
ATOM 8454 C CA . GLU B 1 463 ? -62.149 -11.641 -29.614 1.000 38.166 463 GLU B CA 1
ATOM 8455 C C . GLU B 1 463 ? -61.436 -10.290 -29.581 1.000 36.829 463 GLU B C 1
ATOM 8456 O O . GLU B 1 463 ? -61.986 -9.309 -29.082 1.000 38.554 463 GLU B O 1
ATOM 8462 N N . ALA B 1 464 ? -60.219 -10.221 -30.123 1.000 33.994 464 ALA B N 1
ATOM 8463 C CA . ALA B 1 464 ? -59.495 -8.962 -30.173 1.000 33.332 464 ALA B CA 1
ATOM 8464 C C . ALA B 1 464 ? -60.174 -8.042 -31.183 1.000 32.972 464 ALA B C 1
ATOM 8465 O O . ALA B 1 464 ? -60.794 -8.511 -32.135 1.000 34.580 464 ALA B O 1
ATOM 8467 N N . ILE B 1 465 ? -60.016 -6.729 -30.978 1.000 32.579 465 ILE B N 1
ATOM 8468 C CA . ILE B 1 465 ? -60.605 -5.727 -31.851 1.000 32.757 465 ILE B CA 1
ATOM 8469 C C . ILE B 1 465 ? -60.024 -5.847 -33.260 1.000 31.093 465 ILE B C 1
ATOM 8470 O O . ILE B 1 465 ? -60.650 -5.419 -34.227 1.000 33.340 465 ILE B O 1
ATOM 8475 N N . THR B 1 466 ? -58.832 -6.447 -33.369 1.000 30.583 466 THR B N 1
ATOM 8476 C CA . THR B 1 466 ? -58.163 -6.662 -34.643 1.000 29.794 466 THR B CA 1
ATOM 8477 C C . THR B 1 466 ? -58.777 -7.828 -35.427 1.000 28.775 466 THR B C 1
ATOM 8478 O O . THR B 1 466 ? -58.387 -8.058 -36.571 1.000 26.664 466 THR B O 1
ATOM 8482 N N . GLN B 1 467 ? -59.744 -8.544 -34.843 1.000 27.361 467 GLN B N 1
ATOM 8483 C CA . GLN B 1 467 ? -60.432 -9.615 -35.557 1.000 27.989 467 GLN B CA 1
ATOM 8484 C C . GLN B 1 467 ? -61.367 -9.033 -36.619 1.000 27.969 467 GLN B C 1
ATOM 8485 O O . GLN B 1 467 ? -61.764 -9.734 -37.550 1.000 28.462 467 GLN B O 1
ATOM 8491 N N . PHE B 1 468 ? -61.718 -7.753 -36.476 1.000 27.152 468 PHE B N 1
ATOM 8492 C CA . PHE B 1 468 ? -62.451 -7.029 -37.506 1.000 27.753 468 PHE B CA 1
ATOM 8493 C C . PHE B 1 468 ? -61.490 -6.625 -38.623 1.000 27.241 468 PHE B C 1
ATOM 8494 O O . PHE B 1 468 ? -60.462 -6.003 -38.364 1.000 25.858 468 PHE B O 1
ATOM 8502 N N . LYS B 1 469 ? -61.836 -6.968 -39.868 1.000 26.183 469 LYS B N 1
ATOM 8503 C CA . LYS B 1 469 ? -60.929 -6.787 -40.990 1.000 25.600 469 LYS B CA 1
ATOM 8504 C C . LYS B 1 469 ? -61.503 -5.768 -41.969 1.000 25.678 469 LYS B C 1
ATOM 8505 O O . LYS B 1 469 ? -62.694 -5.808 -42.286 1.000 26.576 469 LYS B O 1
ATOM 8511 N N . GLY B 1 470 ? -60.628 -4.889 -42.467 1.000 25.736 470 GLY B N 1
ATOM 8512 C CA . GLY B 1 470 ? -61.032 -3.712 -43.213 1.000 28.775 470 GLY B CA 1
ATOM 8513 C C . GLY B 1 470 ? -60.604 -2.452 -42.466 1.000 31.932 470 GLY B C 1
ATOM 8514 O O . GLY B 1 470 ? -59.702 -2.511 -41.640 1.000 31.802 470 GLY B O 1
ATOM 8515 N N . ILE B 1 471 ? -61.258 -1.322 -42.756 1.000 34.857 471 ILE B N 1
ATOM 8516 C CA . ILE B 1 471 ? -60.979 -0.075 -42.064 1.000 34.326 471 ILE B CA 1
ATOM 8517 C C . ILE B 1 471 ? -62.074 0.150 -41.028 1.000 35.161 471 ILE B C 1
ATOM 8518 O O . ILE B 1 471 ? -63.248 0.216 -41.377 1.000 34.614 471 ILE B O 1
ATOM 8523 N N . ARG B 1 472 ? -61.668 0.292 -39.761 1.000 34.502 472 ARG B N 1
ATOM 8524 C CA . ARG B 1 472 ? -62.606 0.363 -38.654 1.000 34.447 472 ARG B CA 1
ATOM 8525 C C . ARG B 1 472 ? -62.892 1.817 -38.282 1.000 32.229 472 ARG B C 1
ATOM 8526 O O . ARG B 1 472 ? -64.044 2.166 -38.042 1.000 34.724 472 ARG B O 1
ATOM 8534 N N . THR B 1 473 ? -61.853 2.659 -38.215 1.000 33.000 473 THR B N 1
ATOM 8535 C CA . THR B 1 473 ? -62.031 4.032 -37.763 1.000 33.423 473 THR B CA 1
ATOM 8536 C C . THR B 1 473 ? -62.128 4.980 -38.960 1.000 34.215 473 THR B C 1
ATOM 8537 O O . THR B 1 473 ? -63.156 5.624 -39.145 1.000 37.267 473 THR B O 1
ATOM 8541 N N . GLY B 1 474 ? -61.065 5.093 -39.763 1.000 36.857 474 GLY B N 1
ATOM 8542 C CA . GLY B 1 474 ? -61.089 6.007 -40.900 1.000 35.652 474 GLY B CA 1
ATOM 8543 C C . GLY B 1 474 ? -59.711 6.272 -41.500 1.000 36.119 474 GLY B C 1
ATOM 8544 O O . GLY B 1 474 ? -58.725 5.636 -41.131 1.000 36.521 474 GLY B O 1
ATOM 8545 N N . VAL B 1 475 ? -59.675 7.234 -42.430 1.000 37.935 475 VAL B N 1
ATOM 8546 C CA . VAL B 1 475 ? -58.462 7.644 -43.122 1.000 39.582 475 VAL B CA 1
ATOM 8547 C C . VAL B 1 475 ? -58.320 9.157 -42.985 1.000 40.801 475 VAL B C 1
ATOM 8548 O O . VAL B 1 475 ? -59.299 9.877 -43.170 1.000 35.498 475 VAL B O 1
ATOM 8552 N N . MET B 1 476 ? -57.097 9.617 -42.681 1.000 41.105 476 MET B N 1
ATOM 8553 C CA . MET B 1 476 ? -56.819 11.026 -42.470 1.000 42.618 476 MET B CA 1
ATOM 8554 C C . MET B 1 476 ? -55.971 11.577 -43.617 1.000 42.386 476 MET B C 1
ATOM 8555 O O . MET B 1 476 ? -55.010 10.945 -44.050 1.000 39.900 476 MET B O 1
ATOM 8560 N N . VAL B 1 477 ? -56.342 12.775 -44.086 1.000 40.744 477 VAL B N 1
ATOM 8561 C CA . VAL B 1 477 ? -55.501 13.591 -44.945 1.000 39.359 477 VAL B CA 1
ATOM 8562 C C . VAL B 1 477 ? -55.148 14.855 -44.168 1.000 41.733 477 VAL B C 1
ATOM 8563 O O . VAL B 1 477 ? -56.038 15.541 -43.674 1.000 39.583 477 VAL B O 1
ATOM 8567 N N . ASP B 1 478 ? -53.845 15.136 -44.044 1.000 42.069 478 ASP B N 1
ATOM 8568 C CA . ASP B 1 478 ? -53.361 16.148 -43.123 1.000 40.550 478 ASP B CA 1
ATOM 8569 C C . ASP B 1 478 ? -53.904 15.795 -41.738 1.000 40.490 478 ASP B C 1
ATOM 8570 O O . ASP B 1 478 ? -53.589 14.718 -41.227 1.000 42.275 478 ASP B O 1
ATOM 8575 N N . LEU B 1 479 ? -54.750 16.658 -41.151 1.000 38.006 479 LEU B N 1
ATOM 8576 C CA . LEU B 1 479 ? -55.171 16.472 -39.770 1.000 37.366 479 LEU B CA 1
ATOM 8577 C C . LEU B 1 479 ? -56.633 16.033 -39.682 1.000 34.869 479 LEU B C 1
ATOM 8578 O O . LEU B 1 479 ? -57.157 15.895 -38.578 1.000 38.250 479 LEU B O 1
ATOM 8583 N N . HIS B 1 480 ? -57.298 15.795 -40.817 1.000 33.172 480 HIS B N 1
ATOM 8584 C CA . HIS B 1 480 ? -58.733 15.551 -40.803 1.000 33.054 480 HIS B CA 1
ATOM 8585 C C . HIS B 1 480 ? -59.064 14.184 -41.391 1.000 36.272 480 HIS B C 1
ATOM 8586 O O . HIS B 1 480 ? -58.451 13.757 -42.367 1.000 38.474 480 HIS B O 1
ATOM 8593 N N . PHE B 1 481 ? -60.051 13.519 -40.778 1.000 35.915 481 PHE B N 1
ATOM 8594 C CA . PHE B 1 481 ? -60.658 12.325 -41.341 1.000 37.155 481 PHE B CA 1
ATOM 8595 C C . PHE B 1 481 ? -61.499 12.719 -42.551 1.000 39.031 481 PHE B C 1
ATOM 8596 O O . PHE B 1 481 ? -62.237 13.701 -42.501 1.000 39.756 481 PHE B O 1
ATOM 8604 N N . ILE B 1 482 ? -61.405 11.931 -43.624 1.000 38.855 482 ILE B N 1
ATOM 8605 C CA . ILE B 1 482 ? -62.145 12.210 -44.840 1.000 39.896 482 ILE B CA 1
ATOM 8606 C C . ILE B 1 482 ? -63.551 11.618 -44.739 1.000 41.320 482 ILE B C 1
ATOM 8607 O O . ILE B 1 482 ? -63.786 10.685 -43.974 1.000 42.197 482 ILE B O 1
ATOM 8612 N N . LYS B 1 483 ? -64.476 12.189 -45.522 1.000 41.976 483 LYS B N 1
ATOM 8613 C CA . LYS B 1 483 ? -65.856 11.734 -45.585 1.000 44.901 483 LYS B CA 1
ATOM 8614 C C . LYS B 1 483 ? -66.182 11.354 -47.025 1.000 40.124 483 LYS B C 1
ATOM 8615 O O . LYS B 1 483 ? -65.709 11.999 -47.953 1.000 39.215 483 LYS B O 1
ATOM 8621 N N . GLY B 1 484 ? -66.976 10.290 -47.197 1.000 38.864 484 GLY B N 1
ATOM 8622 C CA . GLY B 1 484 ? -67.409 9.845 -48.516 1.000 37.573 484 GLY B CA 1
ATOM 8623 C C . GLY B 1 484 ? -66.581 8.663 -49.009 1.000 34.719 484 GLY B C 1
ATOM 8624 O O . GLY B 1 484 ? -65.479 8.850 -49.513 1.000 35.560 484 GLY B O 1
ATOM 8625 N N . TYR B 1 485 ? -67.113 7.451 -48.824 1.000 34.341 485 TYR B N 1
ATOM 8626 C CA . TYR B 1 485 ? -66.460 6.239 -49.284 1.000 33.619 485 TYR B CA 1
ATOM 8627 C C . TYR B 1 485 ? -67.396 5.457 -50.198 1.000 34.303 485 TYR B C 1
ATOM 8628 O O . TYR B 1 485 ? -68.610 5.457 -49.986 1.000 33.929 485 TYR B O 1
ATOM 8637 N N . GLN B 1 486 ? -66.805 4.798 -51.204 1.000 36.343 486 GLN B N 1
ATOM 8638 C CA . GLN B 1 486 ? -67.419 3.646 -51.850 1.000 36.717 486 GLN B CA 1
ATOM 8639 C C . GLN B 1 486 ? -66.655 2.407 -51.393 1.000 35.332 486 GLN B C 1
ATOM 8640 O O . GLN B 1 486 ? -65.427 2.372 -51.467 1.000 32.531 486 GLN B O 1
ATOM 8646 N N . GLN B 1 487 ? -67.401 1.410 -50.898 1.000 34.588 487 GLN B N 1
ATOM 8647 C CA . GLN B 1 487 ? -66.818 0.238 -50.271 1.000 31.565 487 GLN B CA 1
ATOM 8648 C C . GLN B 1 487 ? -67.134 -0.975 -51.130 1.000 32.001 487 GLN B C 1
ATOM 8649 O O . GLN B 1 487 ? -68.297 -1.335 -51.288 1.000 34.846 487 GLN B O 1
ATOM 8655 N N . TYR B 1 488 ? -66.082 -1.606 -51.662 1.000 32.484 488 TYR B N 1
ATOM 8656 C CA . TYR B 1 488 ? -66.222 -2.723 -52.578 1.000 34.257 488 TYR B CA 1
ATOM 8657 C C . TYR B 1 488 ? -65.841 -4.017 -51.864 1.000 35.779 488 TYR B C 1
ATOM 8658 O O . TYR B 1 488 ? -64.657 -4.277 -51.661 1.000 38.968 488 TYR B O 1
ATOM 8667 N N . PRO B 1 489 ? -66.814 -4.853 -51.436 1.000 34.632 489 PRO B N 1
ATOM 8668 C CA . PRO B 1 489 ? -66.518 -6.204 -50.967 1.000 35.877 489 PRO B CA 1
ATOM 8669 C C . PRO B 1 489 ? -66.282 -7.156 -52.135 1.000 35.970 489 PRO B C 1
ATOM 8670 O O . PRO B 1 489 ? -67.230 -7.682 -52.709 1.000 36.445 489 PRO B O 1
ATOM 8674 N N . LEU B 1 490 ? -65.003 -7.386 -52.458 1.000 35.125 490 LEU B N 1
ATOM 8675 C CA . LEU B 1 490 ? -64.622 -8.078 -53.679 1.000 35.202 490 LEU B CA 1
ATOM 8676 C C . LEU B 1 490 ? -64.929 -9.566 -53.557 1.000 36.736 490 LEU B C 1
ATOM 8677 O O . LEU B 1 490 ? -64.509 -10.214 -52.595 1.000 37.074 490 LEU B O 1
ATOM 8682 N N . ASP B 1 491 ? -65.655 -10.095 -54.555 1.000 36.422 491 ASP B N 1
ATOM 8683 C CA . ASP B 1 491 ? -65.887 -11.524 -54.673 1.000 37.326 491 ASP B CA 1
ATOM 8684 C C . ASP B 1 491 ? -65.047 -12.037 -55.839 1.000 36.026 491 ASP B C 1
ATOM 8685 O O . ASP B 1 491 ? -65.456 -11.941 -56.992 1.000 34.097 491 ASP B O 1
ATOM 8690 N N . LEU B 1 492 ? -63.878 -12.605 -55.516 1.000 35.736 492 LEU B N 1
ATOM 8691 C CA . LEU B 1 492 ? -62.936 -13.065 -56.521 1.000 36.503 492 LEU B CA 1
ATOM 8692 C C . LEU B 1 492 ? -63.470 -14.306 -57.233 1.000 35.743 492 LEU B C 1
ATOM 8693 O O . LEU B 1 492 ? -62.926 -14.684 -58.269 1.000 39.048 492 LEU B O 1
ATOM 8698 N N . ASN B 1 493 ? -64.534 -14.934 -56.717 1.000 34.659 493 ASN B N 1
ATOM 8699 C CA . ASN B 1 493 ? -65.125 -16.073 -57.404 1.000 39.315 493 ASN B CA 1
ATOM 8700 C C . ASN B 1 493 ? -65.837 -15.607 -58.676 1.000 39.811 493 ASN B C 1
ATOM 8701 O O . ASN B 1 493 ? -66.286 -16.433 -59.460 1.000 41.021 493 ASN B O 1
ATOM 8706 N N . GLN B 1 494 ? -65.915 -14.287 -58.893 1.000 40.781 494 GLN B N 1
ATOM 8707 C CA . GLN B 1 494 ? -66.425 -13.727 -60.133 1.000 42.620 494 GLN B CA 1
ATOM 8708 C C . GLN B 1 494 ? -65.304 -13.580 -61.162 1.000 39.702 494 GLN B C 1
ATOM 8709 O O . GLN B 1 494 ? -65.562 -13.145 -62.282 1.000 38.870 494 GLN B O 1
ATOM 8715 N N . ALA B 1 495 ? -64.071 -13.962 -60.803 1.000 40.081 495 ALA B N 1
ATOM 8716 C CA . ALA B 1 495 ? -62.905 -13.728 -61.649 1.000 40.919 495 ALA B CA 1
ATOM 8717 C C . ALA B 1 495 ? -63.094 -14.324 -63.049 1.000 38.541 495 ALA B C 1
ATOM 8718 O O . ALA B 1 495 ? -62.702 -13.702 -64.031 1.000 40.317 495 ALA B O 1
ATOM 8720 N N . PRO B 1 496 ? -63.669 -15.537 -63.219 1.000 37.108 496 PRO B N 1
ATOM 8721 C CA . PRO B 1 496 ? -63.886 -16.107 -64.554 1.000 40.393 496 PRO B CA 1
ATOM 8722 C C . PRO B 1 496 ? -64.866 -15.350 -65.451 1.000 40.577 496 PRO B C 1
ATOM 8723 O O . PRO B 1 496 ? -64.887 -15.581 -66.657 1.000 45.469 496 PRO B O 1
ATOM 8727 N N . GLU B 1 497 ? -65.677 -14.461 -64.861 1.000 44.107 497 GLU B N 1
ATOM 8728 C CA . GLU B 1 497 ? -66.664 -13.691 -65.605 1.000 48.192 497 GLU B CA 1
ATOM 8729 C C . GLU B 1 497 ? -66.073 -12.374 -66.094 1.000 47.826 497 GLU B C 1
ATOM 8730 O O . GLU B 1 497 ? -66.738 -11.655 -66.835 1.000 50.600 497 GLU B O 1
ATOM 8736 N N . LEU B 1 498 ? -64.844 -12.052 -65.669 1.000 45.649 498 LEU B N 1
ATOM 8737 C CA . LEU B 1 498 ? -64.239 -10.765 -65.970 1.000 43.517 498 LEU B CA 1
ATOM 8738 C C . LEU B 1 498 ? -64.013 -10.635 -67.471 1.000 45.288 498 LEU B C 1
ATOM 8739 O O . LEU B 1 498 ? -63.741 -11.621 -68.150 1.000 44.034 498 LEU B O 1
ATOM 8744 N N . ASP B 1 499 ? -64.106 -9.390 -67.957 1.000 46.354 499 ASP B N 1
ATOM 8745 C CA . ASP B 1 499 ? -63.786 -9.040 -69.331 1.000 47.652 499 ASP B CA 1
ATOM 8746 C C . ASP B 1 499 ? -62.314 -8.629 -69.383 1.000 45.033 499 ASP B C 1
ATOM 8747 O O . ASP B 1 499 ? -61.972 -7.506 -69.014 1.000 45.451 499 ASP B O 1
ATOM 8752 N N . PHE B 1 500 ? -61.454 -9.545 -69.857 1.000 41.244 500 PHE B N 1
ATOM 8753 C CA . PHE B 1 500 ? -60.010 -9.362 -69.826 1.000 40.965 500 PHE B CA 1
ATOM 8754 C C . PHE B 1 500 ? -59.523 -8.503 -70.998 1.000 42.719 500 PHE B C 1
ATOM 8755 O O . PHE B 1 500 ? -58.359 -8.111 -71.036 1.000 41.228 500 PHE B O 1
ATOM 8763 N N . SER B 1 501 ? -60.414 -8.200 -71.953 1.000 43.516 501 SER B N 1
ATOM 8764 C CA . SER B 1 501 ? -60.089 -7.307 -73.057 1.000 42.763 501 SER B CA 1
ATOM 8765 C C . SER B 1 501 ? -60.005 -5.852 -72.586 1.000 44.899 501 SER B C 1
ATOM 8766 O O . SER B 1 501 ? -59.607 -4.979 -73.355 1.000 44.234 501 SER B O 1
ATOM 8769 N N . LYS B 1 502 ? -60.396 -5.589 -71.331 1.000 47.419 502 LYS B N 1
ATOM 8770 C CA . LYS B 1 502 ? -60.253 -4.267 -70.740 1.000 48.181 502 LYS B CA 1
ATOM 8771 C C . LYS B 1 502 ? -58.799 -4.046 -70.328 1.000 47.045 502 LYS B C 1
ATOM 8772 O O . LYS B 1 502 ? -57.988 -4.969 -70.346 1.000 46.331 502 LYS B O 1
ATOM 8778 N N . ASP B 1 503 ? -58.498 -2.801 -69.954 1.000 48.120 503 ASP B N 1
ATOM 8779 C CA . ASP B 1 503 ? -57.139 -2.275 -69.925 1.000 51.040 503 ASP B CA 1
ATOM 8780 C C . ASP B 1 503 ? -56.356 -2.852 -68.748 1.000 50.906 503 ASP B C 1
ATOM 8781 O O . ASP B 1 503 ? -56.922 -3.179 -67.711 1.000 48.541 503 ASP B O 1
ATOM 8786 N N . TRP B 1 504 ? -55.037 -2.968 -68.943 1.000 48.124 504 TRP B N 1
ATOM 8787 C CA . TRP B 1 504 ? -54.110 -3.320 -67.885 1.000 46.610 504 TRP B CA 1
ATOM 8788 C C . TRP B 1 504 ? -53.080 -2.206 -67.727 1.000 49.245 504 TRP B C 1
ATOM 8789 O O . TRP B 1 504 ? -52.699 -1.561 -68.702 1.000 51.486 504 TRP B O 1
ATOM 8800 N N . GLN B 1 505 ? -52.649 -1.982 -66.481 1.000 46.356 505 GLN B N 1
ATOM 8801 C CA . GLN B 1 505 ? -51.658 -0.972 -66.149 1.000 47.960 505 GLN B CA 1
ATOM 8802 C C . GLN B 1 505 ? -50.606 -1.605 -65.242 1.000 45.936 505 GLN B C 1
ATOM 8803 O O . GLN B 1 505 ? -50.929 -2.467 -64.427 1.000 42.304 505 GLN B O 1
ATOM 8809 N N . PRO B 1 506 ? -49.317 -1.216 -65.359 1.000 44.958 506 PRO B N 1
ATOM 8810 C CA . PRO B 1 506 ? -48.268 -1.767 -64.504 1.000 45.229 506 PRO B CA 1
ATOM 8811 C C . PRO B 1 506 ? -48.354 -1.266 -63.066 1.000 45.593 506 PRO B C 1
ATOM 8812 O O . PRO B 1 506 ? -48.979 -0.242 -62.805 1.000 45.358 506 PRO B O 1
ATOM 8816 N N . GLU B 1 507 ? -47.727 -2.014 -62.151 1.000 48.355 507 GLU B N 1
ATOM 8817 C CA . GLU B 1 507 ? -47.655 -1.656 -60.743 1.000 53.106 507 GLU B CA 1
ATOM 8818 C C . GLU B 1 507 ? -49.066 -1.407 -60.214 1.000 50.069 507 GLU B C 1
ATOM 8819 O O . GLU B 1 507 ? -49.397 -0.312 -59.768 1.000 50.645 507 GLU B O 1
ATOM 8825 N N . THR B 1 508 ? -49.881 -2.466 -60.244 1.000 48.463 508 THR B N 1
ATOM 8826 C CA . THR B 1 508 ? -51.315 -2.363 -60.031 1.000 48.720 508 THR B CA 1
ATOM 8827 C C . THR B 1 508 ? -51.881 -3.753 -59.745 1.000 48.745 508 THR B C 1
ATOM 8828 O O . THR B 1 508 ? -51.455 -4.724 -60.364 1.000 50.615 508 THR B O 1
ATOM 8832 N N . PRO B 1 509 ? -52.841 -3.909 -58.801 1.000 47.014 509 PRO B N 1
ATOM 8833 C CA . PRO B 1 509 ? -53.548 -5.175 -58.634 1.000 46.195 509 PRO B CA 1
ATOM 8834 C C . PRO B 1 509 ? -54.209 -5.571 -59.951 1.000 45.162 509 PRO B C 1
ATOM 8835 O O . PRO B 1 509 ? -54.845 -4.738 -60.598 1.000 45.260 509 PRO B O 1
ATOM 8839 N N . ALA B 1 510 ? -54.045 -6.839 -60.346 1.000 40.897 510 ALA B N 1
ATOM 8840 C CA . ALA B 1 510 ? -54.548 -7.278 -61.635 1.000 40.488 510 ALA B CA 1
ATOM 8841 C C . ALA B 1 510 ? -54.850 -8.771 -61.604 1.000 39.374 510 ALA B C 1
ATOM 8842 O O . ALA B 1 510 ? -54.377 -9.503 -60.734 1.000 39.388 510 ALA B O 1
ATOM 8844 N N . PHE B 1 511 ? -55.659 -9.186 -62.578 1.000 39.282 511 PHE B N 1
ATOM 8845 C CA . PHE B 1 511 ? -55.939 -10.586 -62.829 1.000 38.332 511 PHE B CA 1
ATOM 8846 C C . PHE B 1 511 ? -55.150 -11.018 -64.060 1.000 39.357 511 PHE B C 1
ATOM 8847 O O . PHE B 1 511 ? -55.060 -10.264 -65.025 1.000 38.901 511 PHE B O 1
ATOM 8855 N N . TYR B 1 512 ? -54.570 -12.227 -63.996 1.000 41.001 512 TYR B N 1
ATOM 8856 C CA . TYR B 1 512 ? -53.795 -12.794 -65.086 1.000 38.278 512 TYR B CA 1
ATOM 8857 C C . TYR B 1 512 ? -54.335 -14.185 -65.412 1.000 40.597 512 TYR B C 1
ATOM 8858 O O . TYR B 1 512 ? -54.316 -15.071 -64.554 1.000 39.414 512 TYR B O 1
ATOM 8867 N N . LYS B 1 513 ? -54.803 -14.371 -66.654 1.000 39.483 513 LYS B N 1
ATOM 8868 C CA . LYS B 1 513 ? -55.448 -15.610 -67.062 1.000 40.859 513 LYS B CA 1
ATOM 8869 C C . LYS B 1 513 ? -54.454 -16.471 -67.831 1.000 40.346 513 LYS B C 1
ATOM 8870 O O . LYS B 1 513 ? -53.797 -15.978 -68.744 1.000 42.651 513 LYS B O 1
ATOM 8876 N N . TYR B 1 514 ? -54.373 -17.753 -67.460 1.000 39.248 514 TYR B N 1
ATOM 8877 C CA . TYR B 1 514 ? -53.585 -18.727 -68.193 1.000 40.040 514 TYR B CA 1
ATOM 8878 C C . TYR B 1 514 ? -54.503 -19.876 -68.608 1.000 41.126 514 TYR B C 1
ATOM 8879 O O . TYR B 1 514 ? -54.976 -20.627 -67.754 1.000 45.051 514 TYR B O 1
ATOM 8888 N N . THR B 1 515 ? -54.758 -19.984 -69.922 1.000 39.490 515 THR B N 1
ATOM 8889 C CA . THR B 1 515 ? -55.539 -21.084 -70.475 1.000 44.690 515 THR B CA 1
ATOM 8890 C C . THR B 1 515 ? -54.622 -22.217 -70.944 1.000 47.449 515 THR B C 1
ATOM 8891 O O . THR B 1 515 ? -53.579 -21.949 -71.534 1.000 49.935 515 THR B O 1
ATOM 8895 N N . PHE B 1 516 ? -55.043 -23.464 -70.714 1.000 49.762 516 PHE B N 1
ATOM 8896 C CA . PHE B 1 516 ? -54.252 -24.618 -71.109 1.000 50.300 516 PHE B CA 1
ATOM 8897 C C . PHE B 1 516 ? -55.142 -25.852 -71.250 1.000 47.637 516 PHE B C 1
ATOM 8898 O O . PHE B 1 516 ? -56.200 -25.932 -70.635 1.000 43.733 516 PHE B O 1
ATOM 8906 N N . ASP B 1 517 ? -54.700 -26.802 -72.080 1.000 48.531 517 ASP B N 1
ATOM 8907 C CA . ASP B 1 517 ? -55.474 -27.996 -72.378 1.000 49.983 517 ASP B CA 1
ATOM 8908 C C . ASP B 1 517 ? -54.892 -29.191 -71.627 1.000 47.772 517 ASP B C 1
ATOM 8909 O O . ASP B 1 517 ? -53.677 -29.292 -71.457 1.000 46.019 517 ASP B O 1
ATOM 8914 N N . LEU B 1 518 ? -55.785 -30.087 -71.183 1.000 42.965 518 LEU B N 1
ATOM 8915 C CA . LEU B 1 518 ? -55.400 -31.347 -70.572 1.000 45.822 518 LEU B CA 1
ATOM 8916 C C . LEU B 1 518 ? -56.067 -32.496 -71.320 1.000 47.664 518 LEU B C 1
ATOM 8917 O O . LEU B 1 518 ? -57.257 -32.435 -71.621 1.000 46.797 518 LEU B O 1
ATOM 8922 N N . THR B 1 519 ? -55.293 -33.551 -71.591 1.000 51.361 519 THR B N 1
ATOM 8923 C CA . THR B 1 519 ? -55.837 -34.794 -72.120 1.000 58.266 519 THR B CA 1
ATOM 8924 C C . THR B 1 519 ? -56.443 -35.590 -70.965 1.000 57.700 519 THR B C 1
ATOM 8925 O O . THR B 1 519 ? -57.516 -36.164 -71.105 1.000 57.837 519 THR B O 1
ATOM 8929 N N . GLU B 1 520 ? -55.741 -35.601 -69.825 1.000 58.642 520 GLU B N 1
ATOM 8930 C CA . GLU B 1 520 ? -56.184 -36.306 -68.632 1.000 59.743 520 GLU B CA 1
ATOM 8931 C C . GLU B 1 520 ? -55.777 -35.501 -67.394 1.000 57.428 520 GLU B C 1
ATOM 8932 O O . GLU B 1 520 ? -54.612 -35.128 -67.246 1.000 60.900 520 GLU B O 1
ATOM 8938 N N . PRO B 1 521 ? -56.716 -35.207 -66.462 1.000 49.746 521 PRO B N 1
ATOM 8939 C CA . PRO B 1 521 ? -56.381 -34.479 -65.238 1.000 48.897 521 PRO B CA 1
ATOM 8940 C C . PRO B 1 521 ? -55.622 -35.306 -64.198 1.000 47.602 521 PRO B C 1
ATOM 8941 O O . PRO B 1 521 ? -55.959 -36.463 -63.947 1.000 46.426 521 PRO B O 1
ATOM 8945 N N . HIS B 1 522 ? -54.586 -34.689 -63.614 1.000 44.302 522 HIS B N 1
ATOM 8946 C CA . HIS B 1 522 ? -53.832 -35.267 -62.513 1.000 42.972 522 HIS B CA 1
ATOM 8947 C C . HIS B 1 522 ? -53.514 -34.181 -61.486 1.000 38.187 522 HIS B C 1
ATOM 8948 O O . HIS B 1 522 ? -53.648 -32.996 -61.767 1.000 35.455 522 HIS B O 1
ATOM 8955 N N . ASP B 1 523 ? -53.086 -34.609 -60.294 1.000 38.348 523 ASP B N 1
ATOM 8956 C CA . ASP B 1 523 ? -52.605 -33.702 -59.262 1.000 39.485 523 ASP B CA 1
ATOM 8957 C C . ASP B 1 523 ? -51.437 -32.890 -59.820 1.000 41.667 523 ASP B C 1
ATOM 8958 O O . ASP B 1 523 ? -50.697 -33.376 -60.673 1.000 40.828 523 ASP B O 1
ATOM 8963 N N . THR B 1 524 ? -51.287 -31.644 -59.355 1.000 41.794 524 THR B N 1
ATOM 8964 C CA . THR B 1 524 ? -50.232 -30.770 -59.851 1.000 43.360 524 THR B CA 1
ATOM 8965 C C . THR B 1 524 ? -49.927 -29.668 -58.836 1.000 43.034 524 THR B C 1
ATOM 8966 O O . THR B 1 524 ? -50.666 -29.469 -57.879 1.000 43.030 524 THR B O 1
ATOM 8970 N N . TYR B 1 525 ? -48.829 -28.950 -59.093 1.000 43.375 525 TYR B N 1
ATOM 8971 C CA . TYR B 1 525 ? -48.400 -27.819 -58.292 1.000 41.401 525 TYR B CA 1
ATOM 8972 C C . TYR B 1 525 ? -48.239 -26.595 -59.186 1.000 40.433 525 TYR B C 1
ATOM 8973 O O . TYR B 1 525 ? -47.599 -26.672 -60.232 1.000 37.926 525 TYR B O 1
ATOM 8982 N N . LEU B 1 526 ? -48.835 -25.474 -58.760 1.000 38.852 526 LEU B N 1
ATOM 8983 C CA . LEU B 1 526 ? -48.664 -24.203 -59.445 1.000 37.253 526 LEU B CA 1
ATOM 8984 C C . LEU B 1 526 ? -47.424 -23.511 -58.885 1.000 39.204 526 LEU B C 1
ATOM 8985 O O . LEU B 1 526 ? -47.319 -23.307 -57.681 1.000 41.769 526 LEU B O 1
ATOM 8990 N N . ASP B 1 527 ? -46.492 -23.148 -59.774 1.000 41.282 527 ASP B N 1
ATOM 8991 C CA . ASP B 1 527 ? -45.282 -22.434 -59.403 1.000 41.766 527 ASP B CA 1
ATOM 8992 C C . ASP B 1 527 ? -45.618 -20.950 -59.282 1.000 42.667 527 ASP B C 1
ATOM 8993 O O . ASP B 1 527 ? -46.047 -20.331 -60.253 1.000 42.824 527 ASP B O 1
ATOM 8998 N N . CYS B 1 528 ? -45.411 -20.389 -58.085 1.000 43.188 528 CYS B N 1
ATOM 8999 C CA . CYS B 1 528 ? -45.831 -19.031 -57.778 1.000 41.952 528 CYS B CA 1
ATOM 9000 C C . CYS B 1 528 ? -44.651 -18.060 -57.804 1.000 39.691 528 CYS B C 1
ATOM 9001 O O . CYS B 1 528 ? -44.828 -16.896 -57.469 1.000 36.299 528 CYS B O 1
ATOM 9004 N N . ARG B 1 529 ? -43.471 -18.522 -58.238 1.000 44.636 529 ARG B N 1
ATOM 9005 C CA . ARG B 1 529 ? -42.221 -17.823 -57.949 1.000 44.195 529 ARG B CA 1
ATOM 9006 C C . ARG B 1 529 ? -42.123 -16.396 -58.497 1.000 48.799 529 ARG B C 1
ATOM 9007 O O . ARG B 1 529 ? -41.571 -15.562 -57.786 1.000 56.300 529 ARG B O 1
ATOM 9015 N N . GLY B 1 530 ? -42.604 -16.098 -59.713 1.000 51.522 530 GLY B N 1
ATOM 9016 C CA . GLY B 1 530 ? -42.450 -14.757 -60.270 1.000 48.288 530 GLY B CA 1
ATOM 9017 C C . GLY B 1 530 ? -43.627 -13.822 -59.973 1.000 46.102 530 GLY B C 1
ATOM 9018 O O . GLY B 1 530 ? -43.793 -12.780 -60.613 1.000 44.021 530 GLY B O 1
ATOM 9019 N N . PHE B 1 531 ? -44.492 -14.242 -59.041 1.000 43.697 531 PHE B N 1
ATOM 9020 C CA . PHE B 1 531 ? -45.653 -13.474 -58.627 1.000 39.689 531 PHE B CA 1
ATOM 9021 C C . PHE B 1 531 ? -45.396 -12.945 -57.222 1.000 40.281 531 PHE B C 1
ATOM 9022 O O . PHE B 1 531 ? -44.746 -13.603 -56.417 1.000 40.624 531 PHE B O 1
ATOM 9030 N N . GLY B 1 532 ? -45.943 -11.762 -56.930 1.000 40.353 532 GLY B N 1
ATOM 9031 C CA . GLY B 1 532 ? -45.664 -11.067 -55.687 1.000 37.626 532 GLY B CA 1
ATOM 9032 C C . GLY B 1 532 ? -46.492 -11.601 -54.523 1.000 38.051 532 GLY B C 1
ATOM 9033 O O . GLY B 1 532 ? -45.938 -12.147 -53.587 1.000 37.762 532 GLY B O 1
ATOM 9034 N N . LYS B 1 533 ? -47.812 -11.392 -54.571 1.000 34.294 533 LYS B N 1
ATOM 9035 C CA . LYS B 1 533 ? -48.714 -11.843 -53.525 1.000 31.524 533 LYS B CA 1
ATOM 9036 C C . LYS B 1 533 ? -50.135 -11.872 -54.076 1.000 29.299 533 LYS B C 1
ATOM 9037 O O . LYS B 1 533 ? -50.476 -11.041 -54.907 1.000 28.830 533 LYS B O 1
ATOM 9043 N N . GLY B 1 534 ? -50.950 -12.818 -53.593 1.000 31.048 534 GLY B N 1
ATOM 9044 C CA . GLY B 1 534 ? -52.350 -12.897 -53.976 1.000 32.398 534 GLY B CA 1
ATOM 9045 C C . GLY B 1 534 ? -52.915 -14.308 -53.837 1.000 34.649 534 GLY B C 1
ATOM 9046 O O . GLY B 1 534 ? -52.520 -15.055 -52.943 1.000 36.356 534 GLY B O 1
ATOM 9047 N N . VAL B 1 535 ? -53.862 -14.647 -54.728 1.000 36.753 535 VAL B N 1
ATOM 9048 C CA . VAL B 1 535 ? -54.481 -15.965 -54.746 1.000 33.821 535 VAL B CA 1
ATOM 9049 C C . VAL B 1 535 ? -54.559 -16.458 -56.190 1.000 31.522 535 VAL B C 1
ATOM 9050 O O . VAL B 1 535 ? -54.470 -15.671 -57.127 1.000 31.218 535 VAL B O 1
ATOM 9054 N N . MET B 1 536 ? -54.757 -17.773 -56.349 1.000 31.601 536 MET B N 1
ATOM 9055 C CA . MET B 1 536 ? -54.933 -18.384 -57.658 1.000 31.701 536 MET B CA 1
ATOM 9056 C C . MET B 1 536 ? -56.232 -19.188 -57.675 1.000 31.028 536 MET B C 1
ATOM 9057 O O . MET B 1 536 ? -56.517 -19.933 -56.739 1.000 31.105 536 MET B O 1
ATOM 9062 N N . LEU B 1 537 ? -57.010 -19.020 -58.751 1.000 32.772 537 LEU B N 1
ATOM 9063 C CA . LEU B 1 537 ? -58.270 -19.725 -58.935 1.000 32.305 537 LEU B CA 1
ATOM 9064 C C . LEU B 1 537 ? -58.138 -20.701 -60.098 1.000 32.464 537 LEU B C 1
ATOM 9065 O O . LEU B 1 537 ? -57.759 -20.298 -61.194 1.000 34.370 537 LEU B O 1
ATOM 9070 N N . VAL B 1 538 ? -58.474 -21.973 -59.838 1.000 32.129 538 VAL B N 1
ATOM 9071 C CA . VAL B 1 538 ? -58.425 -23.028 -60.839 1.000 32.792 538 VAL B CA 1
ATOM 9072 C C . VAL B 1 538 ? -59.856 -23.377 -61.245 1.000 36.148 538 VAL B C 1
ATOM 9073 O O . VAL B 1 538 ? -60.624 -23.899 -60.440 1.000 38.516 538 VAL B O 1
ATOM 9077 N N . ASN B 1 539 ? -60.196 -23.072 -62.504 1.000 38.420 539 ASN B N 1
ATOM 9078 C CA . ASN B 1 539 ? -61.532 -23.273 -63.046 1.000 40.507 539 ASN B CA 1
ATOM 9079 C C . ASN B 1 539 ? -62.561 -22.633 -62.116 1.000 38.439 539 ASN B C 1
ATOM 9080 O O . ASN B 1 539 ? -63.615 -23.210 -61.889 1.000 38.568 539 ASN B O 1
ATOM 9085 N N . GLY B 1 540 ? -62.239 -21.447 -61.573 1.000 39.353 540 GLY B N 1
ATOM 9086 C CA . GLY B 1 540 ? -63.167 -20.667 -60.766 1.000 35.308 540 GLY B CA 1
ATOM 9087 C C . GLY B 1 540 ? -63.141 -20.990 -59.274 1.000 35.678 540 GLY B C 1
ATOM 9088 O O . GLY B 1 540 ? -63.967 -20.467 -58.534 1.000 36.304 540 GLY B O 1
ATOM 9089 N N . VAL B 1 541 ? -62.200 -21.849 -58.844 1.000 34.460 541 VAL B N 1
ATOM 9090 C CA . VAL B 1 541 ? -62.097 -22.267 -57.451 1.000 32.437 541 VAL B CA 1
ATOM 9091 C C . VAL B 1 541 ? -60.763 -21.785 -56.877 1.000 31.322 541 VAL B C 1
ATOM 9092 O O . VAL B 1 541 ? -59.701 -22.151 -57.368 1.000 32.328 541 VAL B O 1
ATOM 9096 N N . ASN B 1 542 ? -60.841 -20.984 -55.809 1.000 30.627 542 ASN B N 1
ATOM 9097 C CA . ASN B 1 542 ? -59.683 -20.387 -55.161 1.000 28.008 542 ASN B CA 1
ATOM 9098 C C . ASN B 1 542 ? -58.947 -21.457 -54.358 1.000 28.842 542 ASN B C 1
ATOM 9099 O O . ASN B 1 542 ? -59.466 -21.934 -53.354 1.000 31.218 542 ASN B O 1
ATOM 9104 N N . VAL B 1 543 ? -57.731 -21.811 -54.792 1.000 29.631 543 VAL B N 1
ATOM 9105 C CA . VAL B 1 543 ? -56.988 -22.906 -54.183 1.000 30.077 543 VAL B CA 1
ATOM 9106 C C . VAL B 1 543 ? -56.035 -22.382 -53.109 1.000 31.503 543 VAL B C 1
ATOM 9107 O O . VAL B 1 543 ? -55.349 -23.168 -52.462 1.000 35.996 543 VAL B O 1
ATOM 9111 N N . GLY B 1 544 ? -55.973 -21.062 -52.920 1.000 32.046 544 GLY B N 1
ATOM 9112 C CA . GLY B 1 544 ? -55.310 -20.506 -51.750 1.000 31.350 544 GLY B CA 1
ATOM 9113 C C . GLY B 1 544 ? -54.363 -19.359 -52.090 1.000 30.413 544 GLY B C 1
ATOM 9114 O O . GLY B 1 544 ? -54.316 -18.906 -53.227 1.000 29.588 544 GLY B O 1
ATOM 9115 N N . ARG B 1 545 ? -53.628 -18.905 -51.071 1.000 30.360 545 ARG B N 1
ATOM 9116 C CA . ARG B 1 545 ? -52.799 -17.713 -51.138 1.000 34.186 545 ARG B CA 1
ATOM 9117 C C . ARG B 1 545 ? -51.375 -18.077 -51.544 1.000 36.358 545 ARG B C 1
ATOM 9118 O O . ARG B 1 545 ? -50.924 -19.184 -51.274 1.000 39.791 545 ARG B O 1
ATOM 9126 N N . PHE B 1 546 ? -50.673 -17.114 -52.160 1.000 35.363 546 PHE B N 1
ATOM 9127 C CA . PHE B 1 546 ? -49.242 -17.208 -52.403 1.000 35.519 546 PHE B CA 1
ATOM 9128 C C . PHE B 1 546 ? -48.582 -15.895 -51.978 1.000 36.424 546 PHE B C 1
ATOM 9129 O O . PHE B 1 546 ? -49.243 -14.865 -51.884 1.000 35.644 546 PHE B O 1
ATOM 9137 N N . TRP B 1 547 ? -47.274 -15.954 -51.710 1.000 35.755 547 TRP B N 1
ATOM 9138 C CA . TRP B 1 547 ? -46.503 -14.801 -51.274 1.000 35.618 547 TRP B CA 1
ATOM 9139 C C . TRP B 1 547 ? -45.024 -15.076 -51.527 1.000 37.895 547 TRP B C 1
ATOM 9140 O O . TRP B 1 547 ? -44.524 -16.110 -51.108 1.000 38.273 547 TRP B O 1
ATOM 9151 N N . GLU B 1 548 ? -44.332 -14.142 -52.192 1.000 39.541 548 GLU B N 1
ATOM 9152 C CA . GLU B 1 548 ? -42.908 -14.262 -52.473 1.000 41.657 548 GLU B CA 1
ATOM 9153 C C . GLU B 1 548 ? -42.108 -14.399 -51.178 1.000 42.394 548 GLU B C 1
ATOM 9154 O O . GLU B 1 548 ? -40.997 -14.916 -51.204 1.000 48.113 548 GLU B O 1
ATOM 9160 N N . LYS B 1 549 ? -42.674 -13.944 -50.055 1.000 43.702 549 LYS B N 1
ATOM 9161 C CA . LYS B 1 549 ? -42.017 -14.012 -48.757 1.000 45.032 549 LYS B CA 1
ATOM 9162 C C . LYS B 1 549 ? -41.595 -15.444 -48.430 1.000 42.814 549 LYS B C 1
ATOM 9163 O O . LYS B 1 549 ? -40.527 -15.641 -47.862 1.000 44.463 549 LYS B O 1
ATOM 9169 N N . GLY B 1 550 ? -42.449 -16.430 -48.746 1.000 41.881 550 GLY B N 1
ATOM 9170 C CA . GLY B 1 550 ? -42.114 -17.833 -48.549 1.000 39.571 550 GLY B CA 1
ATOM 9171 C C . GLY B 1 550 ? -42.445 -18.308 -47.136 1.000 39.222 550 GLY B C 1
ATOM 9172 O O . GLY B 1 550 ? -43.006 -17.555 -46.342 1.000 35.522 550 GLY B O 1
ATOM 9173 N N . PRO B 1 551 ? -42.075 -19.551 -46.742 1.000 41.432 551 PRO B N 1
ATOM 9174 C CA . PRO B 1 551 ? -41.200 -20.413 -47.545 1.000 42.074 551 PRO B CA 1
ATOM 9175 C C . PRO B 1 551 ? -41.867 -21.220 -48.658 1.000 44.450 551 PRO B C 1
ATOM 9176 O O . PRO B 1 551 ? -41.183 -21.661 -49.580 1.000 43.288 551 PRO B O 1
ATOM 9180 N N . THR B 1 552 ? -43.192 -21.408 -48.571 1.000 43.525 552 THR B N 1
ATOM 9181 C CA . THR B 1 552 ? -43.952 -22.093 -49.605 1.000 42.373 552 THR B CA 1
ATOM 9182 C C . THR B 1 552 ? -44.093 -21.189 -50.827 1.000 40.796 552 THR B C 1
ATOM 9183 O O . THR B 1 552 ? -44.617 -20.076 -50.720 1.000 45.358 552 THR B O 1
ATOM 9187 N N . LEU B 1 553 ? -43.645 -21.687 -51.987 1.000 36.587 553 LEU B N 1
ATOM 9188 C CA . LEU B 1 553 ? -43.641 -20.919 -53.223 1.000 37.204 553 LEU B CA 1
ATOM 9189 C C . LEU B 1 553 ? -44.425 -21.649 -54.318 1.000 38.451 553 LEU B C 1
ATOM 9190 O O . LEU B 1 553 ? -44.158 -21.462 -55.508 1.000 41.212 553 LEU B O 1
ATOM 9195 N N . SER B 1 554 ? -45.406 -22.468 -53.917 1.000 36.825 554 SER B N 1
ATOM 9196 C CA . SER B 1 554 ? -46.274 -23.131 -54.874 1.000 36.352 554 SER B CA 1
ATOM 9197 C C . SER B 1 554 ? -47.635 -23.390 -54.236 1.000 37.003 554 SER B C 1
ATOM 9198 O O . SER B 1 554 ? -47.807 -23.216 -53.034 1.000 39.354 554 SER B O 1
ATOM 9201 N N . LEU B 1 555 ? -48.594 -23.814 -55.064 1.000 39.402 555 LEU B N 1
ATOM 9202 C CA . LEU B 1 555 ? -49.938 -24.142 -54.618 1.000 35.767 555 LEU B CA 1
ATOM 9203 C C . LEU B 1 555 ? -50.304 -25.517 -55.158 1.000 34.971 555 LEU B C 1
ATOM 9204 O O . LEU B 1 555 ? -50.262 -25.745 -56.364 1.000 35.847 555 LEU B O 1
ATOM 9209 N N . TYR B 1 556 ? -50.656 -26.423 -54.246 1.000 33.619 556 TYR B N 1
ATOM 9210 C CA . TYR B 1 556 ? -51.152 -27.728 -54.634 1.000 33.179 556 TYR B CA 1
ATOM 9211 C C . TYR B 1 556 ? -52.519 -27.576 -55.292 1.000 32.674 556 TYR B C 1
ATOM 9212 O O . TYR B 1 556 ? -53.345 -26.794 -54.835 1.000 32.417 556 TYR B O 1
ATOM 9221 N N . VAL B 1 557 ? -52.738 -28.335 -56.371 1.000 32.769 557 VAL B N 1
ATOM 9222 C CA . VAL B 1 557 ? -54.017 -28.382 -57.057 1.000 31.676 557 VAL B CA 1
ATOM 9223 C C . VAL B 1 557 ? -54.388 -29.851 -57.255 1.000 31.347 557 VAL B C 1
ATOM 9224 O O . VAL B 1 557 ? -53.711 -30.555 -57.995 1.000 32.354 557 VAL B O 1
ATOM 9228 N N . PRO B 1 558 ? -55.451 -30.372 -56.602 1.000 30.766 558 PRO B N 1
ATOM 9229 C CA . PRO B 1 558 ? -55.843 -31.769 -56.786 1.000 31.230 558 PRO B CA 1
ATOM 9230 C C . PRO B 1 558 ? -56.451 -31.990 -58.167 1.000 31.820 558 PRO B C 1
ATOM 9231 O O . PRO B 1 558 ? -56.926 -31.040 -58.797 1.000 32.824 558 PRO B O 1
ATOM 9235 N N . ALA B 1 559 ? -56.419 -33.253 -58.617 1.000 30.645 559 ALA B N 1
ATOM 9236 C CA . ALA B 1 559 ? -56.887 -33.629 -59.942 1.000 31.148 559 ALA B CA 1
ATOM 9237 C C . ALA B 1 559 ? -58.358 -33.270 -60.121 1.000 30.766 559 ALA B C 1
ATOM 9238 O O . ALA B 1 559 ? -58.778 -32.845 -61.196 1.000 33.558 559 ALA B O 1
ATOM 9240 N N . GLY B 1 560 ? -59.129 -33.431 -59.046 1.000 31.950 560 GLY B N 1
ATOM 9241 C CA . GLY B 1 560 ? -60.565 -33.243 -59.094 1.000 33.158 560 GLY B CA 1
ATOM 9242 C C . GLY B 1 560 ? -60.994 -31.819 -59.444 1.000 33.927 560 GLY B C 1
ATOM 9243 O O . GLY B 1 560 ? -62.142 -31.632 -59.838 1.000 39.708 560 GLY B O 1
ATOM 9244 N N . LEU B 1 561 ? -60.101 -30.826 -59.305 1.000 33.460 561 LEU B N 1
ATOM 9245 C CA . LEU B 1 561 ? -60.413 -29.452 -59.706 1.000 34.776 561 LEU B CA 1
ATOM 9246 C C . LEU B 1 561 ? -60.131 -29.220 -61.196 1.000 34.840 561 LEU B C 1
ATOM 9247 O O . LEU B 1 561 ? -60.408 -28.136 -61.737 1.000 38.485 561 LEU B O 1
ATOM 9252 N N . LEU B 1 562 ? -59.561 -30.239 -61.855 1.000 34.137 562 LEU B N 1
ATOM 9253 C CA . LEU B 1 562 ? -59.211 -30.159 -63.263 1.000 33.224 562 LEU B CA 1
ATOM 9254 C C . LEU B 1 562 ? -60.095 -31.115 -64.057 1.000 34.264 562 LEU B C 1
ATOM 9255 O O . LEU B 1 562 ? -60.759 -31.979 -63.490 1.000 37.221 562 LEU B O 1
ATOM 9260 N N . HIS B 1 563 ? -60.102 -30.948 -65.382 1.000 33.923 563 HIS B N 1
ATOM 9261 C CA . HIS B 1 563 ? -60.847 -31.826 -66.265 1.000 31.534 563 HIS B CA 1
ATOM 9262 C C . HIS B 1 563 ? -60.098 -31.972 -67.585 1.000 32.883 563 HIS B C 1
ATOM 9263 O O . HIS B 1 563 ? -59.226 -31.156 -67.901 1.000 31.933 563 HIS B O 1
ATOM 9270 N N . ALA B 1 564 ? -60.459 -33.025 -68.335 1.000 33.163 564 ALA B N 1
ATOM 9271 C CA . ALA B 1 564 ? -60.091 -33.145 -69.734 1.000 35.413 564 ALA B CA 1
ATOM 9272 C C . ALA B 1 564 ? -60.683 -31.977 -70.521 1.000 37.195 564 ALA B C 1
ATOM 9273 O O . ALA B 1 564 ? -61.829 -31.604 -70.308 1.000 36.879 564 ALA B O 1
ATOM 9275 N N . GLY B 1 565 ? -59.881 -31.393 -71.416 1.000 42.782 565 GLY B N 1
ATOM 9276 C CA . GLY B 1 565 ? -60.297 -30.245 -72.205 1.000 38.701 565 GLY B CA 1
ATOM 9277 C C . GLY B 1 565 ? -59.555 -28.976 -71.799 1.000 39.750 565 GLY B C 1
ATOM 9278 O O . GLY B 1 565 ? -58.422 -29.031 -71.324 1.000 38.989 565 GLY B O 1
ATOM 9279 N N . GLN B 1 566 ? -60.209 -27.825 -72.001 1.000 39.621 566 GLN B N 1
ATOM 9280 C CA . GLN B 1 566 ? -59.589 -26.522 -71.817 1.000 38.065 566 GLN B CA 1
ATOM 9281 C C . GLN B 1 566 ? -59.817 -26.050 -70.381 1.000 36.388 566 GLN B C 1
ATOM 9282 O O . GLN B 1 566 ? -60.953 -25.808 -69.972 1.000 34.716 566 GLN B O 1
ATOM 9288 N N . ASN B 1 567 ? -58.720 -25.927 -69.631 1.000 33.766 567 ASN B N 1
ATOM 9289 C CA . ASN B 1 567 ? -58.749 -25.517 -68.238 1.000 35.018 567 ASN B CA 1
ATOM 9290 C C . ASN B 1 567 ? -58.272 -24.069 -68.138 1.000 35.552 567 ASN B C 1
ATOM 9291 O O . ASN B 1 567 ? -57.748 -23.514 -69.104 1.000 32.537 567 ASN B O 1
ATOM 9296 N N . GLU B 1 568 ? -58.420 -23.473 -66.950 1.000 37.778 568 GLU B N 1
ATOM 9297 C CA . GLU B 1 568 ? -58.149 -22.056 -66.777 1.000 37.976 568 GLU B CA 1
ATOM 9298 C C . GLU B 1 568 ? -57.625 -21.795 -65.368 1.000 37.299 568 GLU B C 1
ATOM 9299 O O . GLU B 1 568 ? -58.255 -22.199 -64.391 1.000 36.062 568 GLU B O 1
ATOM 9305 N N . VAL B 1 569 ? -56.475 -21.112 -65.282 1.000 34.995 569 VAL B N 1
ATOM 9306 C CA . VAL B 1 569 ? -56.001 -20.556 -64.027 1.000 33.461 569 VAL B CA 1
ATOM 9307 C C . VAL B 1 569 ? -56.081 -19.035 -64.122 1.000 33.829 569 VAL B C 1
ATOM 9308 O O . VAL B 1 569 ? -55.616 -18.457 -65.103 1.000 33.928 569 VAL B O 1
ATOM 9312 N N . ILE B 1 570 ? -56.655 -18.404 -63.089 1.000 32.575 570 ILE B N 1
ATOM 9313 C CA . ILE B 1 570 ? -56.652 -16.956 -62.962 1.000 32.021 570 ILE B CA 1
ATOM 9314 C C . ILE B 1 570 ? -55.897 -16.582 -61.691 1.000 32.155 570 ILE B C 1
ATOM 9315 O O . ILE B 1 570 ? -56.238 -17.045 -60.605 1.000 33.102 570 ILE B O 1
ATOM 9320 N N . VAL B 1 571 ? -54.872 -15.745 -61.853 1.000 31.274 571 VAL B N 1
ATOM 9321 C CA . VAL B 1 571 ? -54.089 -15.244 -60.738 1.000 31.916 571 VAL B CA 1
ATOM 9322 C C . VAL B 1 571 ? -54.558 -13.829 -60.416 1.000 33.350 571 VAL B C 1
ATOM 9323 O O . VAL B 1 571 ? -54.596 -12.974 -61.295 1.000 29.535 571 VAL B O 1
ATOM 9327 N N . PHE B 1 572 ? -54.937 -13.605 -59.151 1.000 34.750 572 PHE B N 1
ATOM 9328 C CA . PHE B 1 572 ? -55.093 -12.264 -58.624 1.000 33.080 572 PHE B CA 1
ATOM 9329 C C . PHE B 1 572 ? -53.826 -11.918 -57.858 1.000 35.153 572 PHE B C 1
ATOM 9330 O O . PHE B 1 572 ? -53.475 -12.613 -56.914 1.000 37.678 572 PHE B O 1
ATOM 9338 N N . GLU B 1 573 ? -53.167 -10.832 -58.275 1.000 36.260 573 GLU B N 1
ATOM 9339 C CA . GLU B 1 573 ? -51.862 -10.463 -57.768 1.000 36.971 573 GLU B CA 1
ATOM 9340 C C . GLU B 1 573 ? -51.879 -8.970 -57.453 1.000 37.467 573 GLU B C 1
ATOM 9341 O O . GLU B 1 573 ? -52.345 -8.177 -58.263 1.000 40.483 573 GLU B O 1
ATOM 9347 N N . THR B 1 574 ? -51.333 -8.599 -56.291 1.000 36.295 574 THR B N 1
ATOM 9348 C CA . THR B 1 574 ? -51.563 -7.285 -55.708 1.000 37.868 574 THR B CA 1
ATOM 9349 C C . THR B 1 574 ? -50.313 -6.400 -55.706 1.000 38.290 574 THR B C 1
ATOM 9350 O O . THR B 1 574 ? -50.435 -5.194 -55.534 1.000 42.283 574 THR B O 1
ATOM 9354 N N . GLU B 1 575 ? -49.117 -6.982 -55.865 1.000 39.710 575 GLU B N 1
ATOM 9355 C CA . GLU B 1 575 ? -47.872 -6.243 -55.687 1.000 40.378 575 GLU B CA 1
ATOM 9356 C C . GLU B 1 575 ? -47.387 -5.630 -57.001 1.000 41.099 575 GLU B C 1
ATOM 9357 O O . GLU B 1 575 ? -46.589 -4.694 -56.977 1.000 38.036 575 GLU B O 1
ATOM 9363 N N . GLY B 1 576 ? -47.843 -6.176 -58.134 1.000 42.670 576 GLY B N 1
ATOM 9364 C CA . GLY B 1 576 ? -47.403 -5.714 -59.440 1.000 45.051 576 GLY B CA 1
ATOM 9365 C C . GLY B 1 576 ? -46.288 -6.573 -60.037 1.000 45.329 576 GLY B C 1
ATOM 9366 O O . GLY B 1 576 ? -45.693 -6.191 -61.046 1.000 45.491 576 GLY B O 1
ATOM 9367 N N . ARG B 1 577 ? -46.020 -7.732 -59.424 1.000 46.692 577 ARG B N 1
ATOM 9368 C CA . ARG B 1 577 ? -45.029 -8.665 -59.940 1.000 49.058 577 ARG B CA 1
ATOM 9369 C C . ARG B 1 577 ? -45.744 -9.921 -60.434 1.000 45.788 577 ARG B C 1
ATOM 9370 O O . ARG B 1 577 ? -46.469 -10.546 -59.669 1.000 39.763 577 ARG B O 1
ATOM 9378 N N . TYR B 1 578 ? -45.537 -10.266 -61.711 1.000 46.821 578 TYR B N 1
ATOM 9379 C CA . TYR B 1 578 ? -46.180 -11.418 -62.324 1.000 48.848 578 TYR B CA 1
ATOM 9380 C C . TYR B 1 578 ? -45.227 -12.080 -63.317 1.000 48.627 578 TYR B C 1
ATOM 9381 O O . TYR B 1 578 ? -44.232 -11.486 -63.716 1.000 41.573 578 TYR B O 1
ATOM 9390 N N . ALA B 1 579 ? -45.563 -13.311 -63.720 1.000 50.457 579 ALA B N 1
ATOM 9391 C CA . ALA B 1 579 ? -44.770 -14.071 -64.671 1.000 48.706 579 ALA B CA 1
ATOM 9392 C C . ALA B 1 579 ? -45.519 -14.159 -65.996 1.000 52.050 579 ALA B C 1
ATOM 9393 O O . ALA B 1 579 ? -46.745 -14.308 -66.015 1.000 53.624 579 ALA B O 1
ATOM 9395 N N . GLU B 1 580 ? -44.762 -14.081 -67.099 1.000 54.063 580 GLU B N 1
ATOM 9396 C CA . GLU B 1 580 ? -45.339 -14.114 -68.438 1.000 54.106 580 GLU B CA 1
ATOM 9397 C C . GLU B 1 580 ? -45.833 -15.526 -68.757 1.000 51.255 580 GLU B C 1
ATOM 9398 O O . GLU B 1 580 ? -46.609 -15.709 -69.686 1.000 46.758 580 GLU B O 1
ATOM 9404 N N . SER B 1 581 ? -45.367 -16.532 -68.007 1.000 52.724 581 SER B N 1
ATOM 9405 C CA . SER B 1 581 ? -45.867 -17.886 -68.173 1.000 54.921 581 SER B CA 1
ATOM 9406 C C . SER B 1 581 ? -46.056 -18.557 -66.815 1.000 55.588 581 SER B C 1
ATOM 9407 O O . SER B 1 581 ? -45.204 -18.453 -65.933 1.000 58.596 581 SER B O 1
ATOM 9410 N N . LEU B 1 582 ? -47.202 -19.230 -66.665 1.000 54.871 582 LEU B N 1
ATOM 9411 C CA . LEU B 1 582 ? -47.509 -19.980 -65.460 1.000 56.260 582 LEU B CA 1
ATOM 9412 C C . LEU B 1 582 ? -46.915 -21.375 -65.584 1.000 55.916 582 LEU B C 1
ATOM 9413 O O . LEU B 1 582 ? -47.293 -22.134 -66.479 1.000 54.741 582 LEU B O 1
ATOM 9418 N N . LYS B 1 583 ? -45.989 -21.703 -64.671 1.000 58.160 583 LYS B N 1
ATOM 9419 C CA . LYS B 1 583 ? -45.311 -22.986 -64.689 1.000 59.937 583 LYS B CA 1
ATOM 9420 C C . LYS B 1 583 ? -46.017 -23.941 -63.730 1.000 60.469 583 LYS B C 1
ATOM 9421 O O . LYS B 1 583 ? -46.405 -23.552 -62.632 1.000 63.819 583 LYS B O 1
ATOM 9427 N N . MET B 1 584 ? -46.194 -25.192 -64.172 1.000 60.964 584 MET B N 1
ATOM 9428 C CA . MET B 1 584 ? -46.780 -26.237 -63.352 1.000 59.327 584 MET B CA 1
ATOM 9429 C C . MET B 1 584 ? -45.722 -27.312 -63.129 1.000 58.456 584 MET B C 1
ATOM 9430 O O . MET B 1 584 ? -45.104 -27.770 -64.080 1.000 61.081 584 MET B O 1
ATOM 9435 N N . ALA B 1 585 ? -45.498 -27.672 -61.861 1.000 55.795 585 ALA B N 1
ATOM 9436 C CA . ALA B 1 585 ? -44.399 -28.540 -61.472 1.000 48.832 585 ALA B CA 1
ATOM 9437 C C . ALA B 1 585 ? -44.954 -29.818 -60.848 1.000 48.819 585 ALA B C 1
ATOM 9438 O O . ALA B 1 585 ? -46.117 -29.870 -60.458 1.000 46.799 585 ALA B O 1
ATOM 9440 N N . ASP B 1 586 ? -44.096 -30.840 -60.738 1.000 50.457 586 ASP B N 1
ATOM 9441 C CA . ASP B 1 586 ? -44.493 -32.152 -60.242 1.000 51.126 586 ASP B CA 1
ATOM 9442 C C . ASP B 1 586 ? -44.137 -32.302 -58.760 1.000 49.308 586 ASP B C 1
ATOM 9443 O O . ASP B 1 586 ? -44.318 -33.385 -58.197 1.000 52.359 586 ASP B O 1
ATOM 9448 N N . HIS B 1 587 ? -43.636 -31.228 -58.136 1.000 47.603 587 HIS B N 1
ATOM 9449 C CA . HIS B 1 587 ? -43.252 -31.247 -56.731 1.000 47.155 587 HIS B CA 1
ATOM 9450 C C . HIS B 1 587 ? -43.549 -29.883 -56.111 1.000 45.572 587 HIS B C 1
ATOM 9451 O O . HIS B 1 587 ? -43.622 -28.888 -56.823 1.000 41.995 587 HIS B O 1
ATOM 9458 N N . PRO B 1 588 ? -43.732 -29.784 -54.773 1.000 43.441 588 PRO B N 1
ATOM 9459 C CA . PRO B 1 588 ? -43.865 -28.481 -54.119 1.000 44.599 588 PRO B CA 1
ATOM 9460 C C . PRO B 1 588 ? -42.549 -27.707 -54.090 1.000 43.260 588 PRO B C 1
ATOM 9461 O O . PRO B 1 588 ? -41.522 -28.260 -53.728 1.000 42.128 588 PRO B O 1
ATOM 9465 N N . ILE B 1 589 ? -42.599 -26.424 -54.476 1.000 45.809 589 ILE B N 1
ATOM 9466 C CA . ILE B 1 589 ? -41.423 -25.569 -54.530 1.000 45.293 589 ILE B CA 1
ATOM 9467 C C . ILE B 1 589 ? -41.298 -24.829 -53.200 1.000 46.853 589 ILE B C 1
ATOM 9468 O O . ILE B 1 589 ? -42.299 -24.386 -52.637 1.000 45.261 589 ILE B O 1
ATOM 9473 N N . PHE B 1 590 ? -40.055 -24.694 -52.719 1.000 45.166 590 PHE B N 1
ATOM 9474 C CA . PHE B 1 590 ? -39.774 -23.988 -51.480 1.000 50.477 590 PHE B CA 1
ATOM 9475 C C . PHE B 1 590 ? -38.587 -23.045 -51.671 1.000 53.444 590 PHE B C 1
ATOM 9476 O O . PHE B 1 590 ? -37.732 -23.282 -52.522 1.000 54.628 590 PHE B O 1
ATOM 9484 N N . GLU B 1 591 ? -38.557 -21.979 -50.863 1.000 54.631 591 GLU B N 1
ATOM 9485 C CA . GLU B 1 591 ? -37.429 -21.065 -50.777 1.000 54.689 591 GLU B CA 1
ATOM 9486 C C . GLU B 1 591 ? -37.199 -20.712 -49.310 1.000 57.702 591 GLU B C 1
ATOM 9487 O O . GLU B 1 591 ? -38.102 -20.832 -48.488 1.000 57.444 591 GLU B O 1
ATOM 9493 N N . GLU B 1 592 ? -35.974 -20.290 -48.990 1.000 61.638 592 GLU B N 1
ATOM 9494 C CA . GLU B 1 592 ? -35.645 -19.812 -47.657 1.000 64.094 592 GLU B CA 1
ATOM 9495 C C . GLU B 1 592 ? -36.125 -18.367 -47.526 1.000 61.916 592 GLU B C 1
ATOM 9496 O O . GLU B 1 592 ? -35.823 -17.531 -48.377 1.000 61.156 592 GLU B O 1
ATOM 9502 N N . PRO B 1 593 ? -36.899 -18.025 -46.471 1.000 62.938 593 PRO B N 1
ATOM 9503 C CA . PRO B 1 593 ? -37.353 -16.648 -46.267 1.000 63.323 593 PRO B CA 1
ATOM 9504 C C . PRO B 1 593 ? -36.262 -15.735 -45.687 1.000 66.412 593 PRO B C 1
ATOM 9505 O O . PRO B 1 593 ? -36.312 -14.579 -46.032 1.000 67.218 593 PRO B O 1
ATOM 9509 N N . THR C 1 2 ? 1.150 38.688 -1.088 1.000 63.049 2 THR C N 1
ATOM 9510 C CA . THR C 1 2 ? -0.022 37.904 -0.608 1.000 61.612 2 THR C CA 1
ATOM 9511 C C . THR C 1 2 ? 0.450 36.541 -0.101 1.000 61.720 2 THR C C 1
ATOM 9512 O O . THR C 1 2 ? 1.295 35.905 -0.728 1.000 60.263 2 THR C O 1
ATOM 9516 N N . THR C 1 3 ? -0.106 36.111 1.041 1.000 60.827 3 THR C N 1
ATOM 9517 C CA . THR C 1 3 ? 0.119 34.778 1.581 1.000 60.543 3 THR C CA 1
ATOM 9518 C C . THR C 1 3 ? -1.197 34.005 1.537 1.000 58.736 3 THR C C 1
ATOM 9519 O O . THR C 1 3 ? -2.261 34.598 1.690 1.000 58.177 3 THR C O 1
ATOM 9523 N N . PHE C 1 4 ? -1.110 32.683 1.326 1.000 57.899 4 PHE C N 1
ATOM 9524 C CA . PHE C 1 4 ? -2.282 31.821 1.332 1.000 56.844 4 PHE C CA 1
ATOM 9525 C C . PHE C 1 4 ? -1.924 30.446 1.898 1.000 54.758 4 PHE C C 1
ATOM 9526 O O . PHE C 1 4 ? -0.956 29.830 1.457 1.000 52.933 4 PHE C O 1
ATOM 9534 N N . SER C 1 5 ? -2.721 29.978 2.873 1.000 55.122 5 SER C N 1
ATOM 9535 C CA . SER C 1 5 ? -2.608 28.628 3.411 1.000 54.498 5 SER C CA 1
ATOM 9536 C C . SER C 1 5 ? -3.983 28.119 3.844 1.000 54.011 5 SER C C 1
ATOM 9537 O O . SER C 1 5 ? -4.948 28.883 3.869 1.000 52.238 5 SER C O 1
ATOM 9540 N N . ILE C 1 6 ? -4.056 26.828 4.200 1.000 52.472 6 ILE C N 1
ATOM 9541 C CA . ILE C 1 6 ? -5.322 26.187 4.524 1.000 53.782 6 ILE C CA 1
ATOM 9542 C C . ILE C 1 6 ? -5.278 25.664 5.959 1.000 53.653 6 ILE C C 1
ATOM 9543 O O . ILE C 1 6 ? -4.463 24.802 6.279 1.000 49.195 6 ILE C O 1
ATOM 9548 N N . GLU C 1 7 ? -6.164 26.211 6.807 1.000 56.771 7 GLU C N 1
ATOM 9549 C CA . GLU C 1 7 ? -6.376 25.750 8.173 1.000 61.540 7 GLU C CA 1
ATOM 9550 C C . GLU C 1 7 ? -7.873 25.476 8.334 1.000 58.886 7 GLU C C 1
ATOM 9551 O O . GLU C 1 7 ? -8.482 24.916 7.426 1.000 62.607 7 GLU C O 1
ATOM 9557 N N . HIS C 1 8 ? -8.471 25.873 9.469 1.000 54.641 8 HIS C N 1
ATOM 9558 C CA . HIS C 1 8 ? -9.913 25.776 9.656 1.000 54.138 8 HIS C CA 1
ATOM 9559 C C . HIS C 1 8 ? -10.629 26.574 8.572 1.000 54.856 8 HIS C C 1
ATOM 9560 O O . HIS C 1 8 ? -11.631 26.119 8.021 1.000 54.135 8 HIS C O 1
ATOM 9567 N N . ASP C 1 9 ? -10.129 27.792 8.327 1.000 55.757 9 ASP C N 1
ATOM 9568 C CA . ASP C 1 9 ? -10.544 28.597 7.192 1.000 56.154 9 ASP C CA 1
ATOM 9569 C C . ASP C 1 9 ? -9.380 28.671 6.213 1.000 52.329 9 ASP C C 1
ATOM 9570 O O . ASP C 1 9 ? -8.251 28.320 6.558 1.000 51.800 9 ASP C O 1
ATOM 9575 N N . PHE C 1 10 ? -9.670 29.141 4.995 1.000 49.592 10 PHE C N 1
ATOM 9576 C CA . PHE C 1 10 ? -8.630 29.666 4.131 1.000 46.611 10 PHE C CA 1
ATOM 9577 C C . PHE C 1 10 ? -8.018 30.871 4.838 1.000 46.221 10 PHE C C 1
ATOM 9578 O O . PHE C 1 10 ? -8.748 31.716 5.350 1.000 43.745 10 PHE C O 1
ATOM 9586 N N . MET C 1 11 ? -6.685 30.922 4.891 1.000 47.122 11 MET C N 1
ATOM 9587 C CA . MET C 1 11 ? -6.000 32.045 5.510 1.000 50.410 11 MET C CA 1
ATOM 9588 C C . MET C 1 11 ? -5.310 32.860 4.419 1.000 51.136 11 MET C C 1
ATOM 9589 O O . MET C 1 11 ? -4.361 32.389 3.799 1.000 48.330 11 MET C O 1
ATOM 9594 N N . LEU C 1 12 ? -5.825 34.072 4.180 1.000 55.809 12 LEU C N 1
ATOM 9595 C CA . LEU C 1 12 ? -5.248 35.011 3.228 1.000 59.764 12 LEU C CA 1
ATOM 9596 C C . LEU C 1 12 ? -4.672 36.200 3.994 1.000 64.312 12 LEU C C 1
ATOM 9597 O O . LEU C 1 12 ? -5.422 36.960 4.605 1.000 67.870 12 LEU C O 1
ATOM 9602 N N . ASP C 1 13 ? -3.341 36.347 3.950 1.000 70.471 13 ASP C N 1
ATOM 9603 C CA . ASP C 1 13 ? -2.629 37.374 4.698 1.000 71.087 13 ASP C CA 1
ATOM 9604 C C . ASP C 1 13 ? -2.912 37.221 6.193 1.000 70.824 13 ASP C C 1
ATOM 9605 O O . ASP C 1 13 ? -3.086 38.213 6.897 1.000 71.641 13 ASP C O 1
ATOM 9610 N N . GLY C 1 14 ? -2.963 35.967 6.666 1.000 69.703 14 GLY C N 1
ATOM 9611 C CA . GLY C 1 14 ? -3.114 35.665 8.080 1.000 68.472 14 GLY C CA 1
ATOM 9612 C C . GLY C 1 14 ? -4.565 35.700 8.564 1.000 69.376 14 GLY C C 1
ATOM 9613 O O . GLY C 1 14 ? -4.835 35.307 9.697 1.000 73.799 14 GLY C O 1
ATOM 9614 N N . LYS C 1 15 ? -5.494 36.131 7.699 1.000 65.537 15 LYS C N 1
ATOM 9615 C CA . LYS C 1 15 ? -6.868 36.387 8.101 1.000 66.669 15 LYS C CA 1
ATOM 9616 C C . LYS C 1 15 ? -7.802 35.362 7.457 1.000 64.642 15 LYS C C 1
ATOM 9617 O O . LYS C 1 15 ? -7.606 34.984 6.303 1.000 58.569 15 LYS C O 1
ATOM 9623 N N . PRO C 1 16 ? -8.845 34.874 8.174 1.000 64.367 16 PRO C N 1
ATOM 9624 C CA . PRO C 1 16 ? -9.879 34.030 7.567 1.000 60.701 16 PRO C CA 1
ATOM 9625 C C . PRO C 1 16 ? -10.451 34.627 6.280 1.000 60.656 16 PRO C C 1
ATOM 9626 O O . PRO C 1 16 ? -10.838 35.796 6.251 1.000 56.338 16 PRO C O 1
ATOM 9630 N N . PHE C 1 17 ? -10.502 33.806 5.223 1.000 59.491 17 PHE C N 1
ATOM 9631 C CA . PHE C 1 17 ? -10.912 34.267 3.908 1.000 62.546 17 PHE C CA 1
ATOM 9632 C C . PHE C 1 17 ? -11.979 33.338 3.333 1.000 59.563 17 PHE C C 1
ATOM 9633 O O . PHE C 1 17 ? -11.884 32.119 3.450 1.000 57.935 17 PHE C O 1
ATOM 9641 N N . LYS C 1 18 ? -13.004 33.936 2.718 1.000 58.740 18 LYS C N 1
ATOM 9642 C CA . LYS C 1 18 ? -14.003 33.179 1.984 1.000 57.716 18 LYS C CA 1
ATOM 9643 C C . LYS C 1 18 ? -13.756 33.381 0.492 1.000 55.095 18 LYS C C 1
ATOM 9644 O O . LYS C 1 18 ? -13.827 34.504 -0.002 1.000 54.476 18 LYS C O 1
ATOM 9650 N N . ILE C 1 19 ? -13.461 32.282 -0.214 1.000 53.081 19 ILE C N 1
ATOM 9651 C CA . ILE C 1 19 ? -13.260 32.336 -1.651 1.000 52.597 19 ILE C CA 1
ATOM 9652 C C . ILE C 1 19 ? -14.629 32.395 -2.323 1.000 49.489 19 ILE C C 1
ATOM 9653 O O . ILE C 1 19 ? -15.464 31.524 -2.106 1.000 43.965 19 ILE C O 1
ATOM 9658 N N . LEU C 1 20 ? -14.841 33.462 -3.103 1.000 51.313 20 LEU C N 1
ATOM 9659 C CA . LEU C 1 20 ? -15.978 33.600 -3.993 1.000 51.947 20 LEU C CA 1
ATOM 9660 C C . LEU C 1 20 ? -15.451 33.632 -5.425 1.000 54.862 20 LEU C C 1
ATOM 9661 O O . LEU C 1 20 ? -15.010 34.674 -5.907 1.000 50.110 20 LEU C O 1
ATOM 9666 N N . SER C 1 21 ? -15.498 32.470 -6.092 1.000 56.054 21 SER C N 1
ATOM 9667 C CA . SER C 1 21 ? -14.862 32.288 -7.388 1.000 53.368 21 SER C CA 1
ATOM 9668 C C . SER C 1 21 ? -15.911 32.101 -8.480 1.000 52.433 21 SER C C 1
ATOM 9669 O O . SER C 1 21 ? -17.051 31.725 -8.209 1.000 53.365 21 SER C O 1
ATOM 9672 N N . GLY C 1 22 ? -15.492 32.376 -9.719 1.000 51.894 22 GLY C N 1
ATOM 9673 C CA . GLY C 1 22 ? -16.311 32.169 -10.902 1.000 51.047 22 GLY C CA 1
ATOM 9674 C C . GLY C 1 22 ? -15.468 31.607 -12.043 1.000 52.362 22 GLY C C 1
ATOM 9675 O O . GLY C 1 22 ? -14.363 32.095 -12.292 1.000 50.256 22 GLY C O 1
ATOM 9676 N N . ALA C 1 23 ? -15.999 30.576 -12.715 1.000 50.093 23 ALA C N 1
ATOM 9677 C CA . ALA C 1 23 ? -15.274 29.890 -13.770 1.000 49.868 23 ALA C CA 1
ATOM 9678 C C . ALA C 1 23 ? -15.382 30.683 -15.070 1.000 47.989 23 ALA C C 1
ATOM 9679 O O . ALA C 1 23 ? -16.478 30.979 -15.541 1.000 41.423 23 ALA C O 1
ATOM 9681 N N . ILE C 1 24 ? -14.218 31.054 -15.609 1.000 47.195 24 ILE C N 1
ATOM 9682 C CA . ILE C 1 24 ? -14.116 31.626 -16.938 1.000 47.716 24 ILE C CA 1
ATOM 9683 C C . ILE C 1 24 ? -12.973 30.905 -17.636 1.000 48.773 24 ILE C C 1
ATOM 9684 O O . ILE C 1 24 ? -11.838 30.940 -17.171 1.000 49.605 24 ILE C O 1
ATOM 9689 N N . HIS C 1 25 ? -13.299 30.235 -18.740 1.000 49.400 25 HIS C N 1
ATOM 9690 C CA . HIS C 1 25 ? -12.312 29.507 -19.509 1.000 46.274 25 HIS C CA 1
ATOM 9691 C C . HIS C 1 25 ? -11.769 30.461 -20.564 1.000 44.353 25 HIS C C 1
ATOM 9692 O O . HIS C 1 25 ? -12.470 30.801 -21.513 1.000 41.875 25 HIS C O 1
ATOM 9699 N N . TYR C 1 26 ? -10.522 30.910 -20.366 1.000 42.768 26 TYR C N 1
ATOM 9700 C CA . TYR C 1 26 ? -9.874 31.843 -21.278 1.000 39.752 26 TYR C CA 1
ATOM 9701 C C . TYR C 1 26 ? -9.930 31.325 -22.712 1.000 38.658 26 TYR C C 1
ATOM 9702 O O . TYR C 1 26 ? -10.085 32.100 -23.649 1.000 44.344 26 TYR C O 1
ATOM 9711 N N . PHE C 1 27 ? -9.838 30.004 -22.867 1.000 40.588 27 PHE C N 1
ATOM 9712 C CA . PHE C 1 27 ? -9.755 29.372 -24.175 1.000 39.812 27 PHE C CA 1
ATOM 9713 C C . PHE C 1 27 ? -11.118 29.335 -24.873 1.000 37.344 27 PHE C C 1
ATOM 9714 O O . PHE C 1 27 ? -11.182 28.981 -26.043 1.000 38.085 27 PHE C O 1
ATOM 9722 N N . ARG C 1 28 ? -12.192 29.720 -24.166 1.000 39.232 28 ARG C N 1
ATOM 9723 C CA . ARG C 1 28 ? -13.544 29.730 -24.711 1.000 38.036 28 ARG C CA 1
ATOM 9724 C C . ARG C 1 28 ? -14.063 31.157 -24.920 1.000 40.148 28 ARG C C 1
ATOM 9725 O O . ARG C 1 28 ? -15.248 31.343 -25.217 1.000 38.568 28 ARG C O 1
ATOM 9733 N N . VAL C 1 29 ? -13.180 32.161 -24.795 1.000 39.423 29 VAL C N 1
ATOM 9734 C CA . VAL C 1 29 ? -13.561 33.565 -24.892 1.000 38.884 29 VAL C CA 1
ATOM 9735 C C . VAL C 1 29 ? -12.461 34.313 -25.641 1.000 38.348 29 VAL C C 1
ATOM 9736 O O . VAL C 1 29 ? -11.279 34.135 -25.340 1.000 39.399 29 VAL C O 1
ATOM 9740 N N . HIS C 1 30 ? -12.846 35.161 -26.607 1.000 38.568 30 HIS C N 1
ATOM 9741 C CA . HIS C 1 30 ? -11.876 35.939 -27.366 1.000 37.889 30 HIS C CA 1
ATOM 9742 C C . HIS C 1 30 ? -11.096 36.825 -26.397 1.000 41.236 30 HIS C C 1
ATOM 9743 O O . HIS C 1 30 ? -11.684 37.423 -25.501 1.000 39.079 30 HIS C O 1
ATOM 9750 N N . PRO C 1 31 ? -9.747 36.903 -26.508 1.000 48.761 31 PRO C N 1
ATOM 9751 C CA . PRO C 1 31 ? -8.941 37.668 -25.547 1.000 47.754 31 PRO C CA 1
ATOM 9752 C C . PRO C 1 31 ? -9.295 39.153 -25.442 1.000 50.929 31 PRO C C 1
ATOM 9753 O O . PRO C 1 31 ? -9.040 39.768 -24.410 1.000 56.431 31 PRO C O 1
ATOM 9757 N N . ASP C 1 32 ? -9.896 39.720 -26.493 1.000 49.128 32 ASP C N 1
ATOM 9758 C CA . ASP C 1 32 ? -10.374 41.095 -26.459 1.000 49.814 32 ASP C CA 1
ATOM 9759 C C . ASP C 1 32 ? -11.462 41.274 -25.396 1.000 50.147 32 ASP C C 1
ATOM 9760 O O . ASP C 1 32 ? -11.651 42.386 -24.903 1.000 53.498 32 ASP C O 1
ATOM 9765 N N . ASP C 1 33 ? -12.176 40.188 -25.047 1.000 49.383 33 ASP C N 1
ATOM 9766 C CA . ASP C 1 33 ? -13.313 40.269 -24.141 1.000 45.229 33 ASP C CA 1
ATOM 9767 C C . ASP C 1 33 ? -12.981 39.716 -22.753 1.000 46.079 33 ASP C C 1
ATOM 9768 O O . ASP C 1 33 ? -13.873 39.594 -21.921 1.000 45.985 33 ASP C O 1
ATOM 9773 N N . TRP C 1 34 ? -11.707 39.398 -22.488 1.000 45.554 34 TRP C N 1
ATOM 9774 C CA . TRP C 1 34 ? -11.292 38.911 -21.180 1.000 44.947 34 TRP C CA 1
ATOM 9775 C C . TRP C 1 34 ? -11.538 39.968 -20.102 1.000 46.278 34 TRP C C 1
ATOM 9776 O O . TRP C 1 34 ? -12.130 39.666 -19.066 1.000 44.911 34 TRP C O 1
ATOM 9787 N N . TYR C 1 35 ? -11.076 41.201 -20.348 1.000 48.034 35 TYR C N 1
ATOM 9788 C CA . TYR C 1 35 ? -11.272 42.297 -19.410 1.000 50.327 35 TYR C CA 1
ATOM 9789 C C . TYR C 1 35 ? -12.752 42.425 -19.056 1.000 49.172 35 TYR C C 1
ATOM 9790 O O . TYR C 1 35 ? -13.110 42.489 -17.883 1.000 47.616 35 TYR C O 1
ATOM 9799 N N . HIS C 1 36 ? -13.594 42.454 -20.095 1.000 50.693 36 HIS C N 1
ATOM 9800 C CA . HIS C 1 36 ? -15.036 42.561 -19.947 1.000 51.121 36 HIS C CA 1
ATOM 9801 C C . HIS C 1 36 ? -15.547 41.534 -18.938 1.000 51.914 36 HIS C C 1
ATOM 9802 O O . HIS C 1 36 ? -16.148 41.903 -17.931 1.000 51.660 36 HIS C O 1
ATOM 9809 N N . SER C 1 37 ? -15.299 40.248 -19.217 1.000 50.762 37 SER C N 1
ATOM 9810 C CA . SER C 1 37 ? -15.848 39.168 -18.412 1.000 52.935 37 SER C CA 1
ATOM 9811 C C . SER C 1 37 ? -15.309 39.219 -16.985 1.000 49.397 37 SER C C 1
ATOM 9812 O O . SER C 1 37 ? -16.061 39.024 -16.036 1.000 48.564 37 SER C O 1
ATOM 9815 N N . LEU C 1 38 ? -14.002 39.454 -16.849 1.000 51.508 38 LEU C N 1
ATOM 9816 C CA . LEU C 1 38 ? -13.369 39.528 -15.541 1.000 53.386 38 LEU C CA 1
ATOM 9817 C C . LEU C 1 38 ? -13.932 40.712 -14.751 1.000 53.769 38 LEU C C 1
ATOM 9818 O O . LEU C 1 38 ? -14.256 40.563 -13.576 1.000 56.168 38 LEU C O 1
ATOM 9823 N N . TYR C 1 39 ? -14.081 41.872 -15.405 1.000 51.633 39 TYR C N 1
ATOM 9824 C CA . TYR C 1 39 ? -14.664 43.044 -14.769 1.000 51.067 39 TYR C CA 1
ATOM 9825 C C . TYR C 1 39 ? -16.032 42.687 -14.192 1.000 48.940 39 TYR C C 1
ATOM 9826 O O . TYR C 1 39 ? -16.334 43.026 -13.051 1.000 48.158 39 TYR C O 1
ATOM 9835 N N . ASN C 1 40 ? -16.851 41.989 -14.984 1.000 48.470 40 ASN C N 1
ATOM 9836 C CA . ASN C 1 40 ? -18.200 41.630 -14.575 1.000 46.125 40 ASN C CA 1
ATOM 9837 C C . ASN C 1 40 ? -18.166 40.640 -13.413 1.000 48.911 40 ASN C C 1
ATOM 9838 O O . ASN C 1 40 ? -19.106 40.593 -12.624 1.000 49.186 40 ASN C O 1
ATOM 9843 N N . LEU C 1 41 ? -17.089 39.850 -13.312 1.000 50.141 41 LEU C N 1
ATOM 9844 C CA . LEU C 1 41 ? -16.904 38.961 -12.177 1.000 51.933 41 LEU C CA 1
ATOM 9845 C C . LEU C 1 41 ? -16.621 39.781 -10.918 1.000 51.917 41 LEU C C 1
ATOM 9846 O O . LEU C 1 41 ? -17.148 39.474 -9.850 1.000 51.704 41 LEU C O 1
ATOM 9851 N N . LYS C 1 42 ? -15.796 40.824 -11.051 1.000 54.520 42 LYS C N 1
ATOM 9852 C CA . LYS C 1 42 ? -15.488 41.717 -9.943 1.000 58.496 42 LYS C CA 1
ATOM 9853 C C . LYS C 1 42 ? -16.743 42.487 -9.532 1.000 58.408 42 LYS C C 1
ATOM 9854 O O . LYS C 1 42 ? -16.974 42.698 -8.344 1.000 59.182 42 LYS C O 1
ATOM 9860 N N . ALA C 1 43 ? -17.551 42.876 -10.527 1.000 54.341 43 ALA C N 1
ATOM 9861 C CA . ALA C 1 43 ? -18.736 43.694 -10.317 1.000 56.255 43 ALA C CA 1
ATOM 9862 C C . ALA C 1 43 ? -19.818 42.912 -9.578 1.000 55.740 43 ALA C C 1
ATOM 9863 O O . ALA C 1 43 ? -20.663 43.506 -8.911 1.000 53.573 43 ALA C O 1
ATOM 9865 N N . LEU C 1 44 ? -19.790 41.580 -9.719 1.000 59.650 44 LEU C N 1
ATOM 9866 C CA . LEU C 1 44 ? -20.737 40.706 -9.044 1.000 62.587 44 LEU C CA 1
ATOM 9867 C C . LEU C 1 44 ? -20.484 40.745 -7.539 1.000 62.199 44 LEU C C 1
ATOM 9868 O O . LEU C 1 44 ? -21.411 40.583 -6.749 1.000 62.686 44 LEU C O 1
ATOM 9873 N N . GLY C 1 45 ? -19.218 40.966 -7.161 1.000 61.234 45 GLY C N 1
ATOM 9874 C CA . GLY C 1 45 ? -18.802 40.954 -5.768 1.000 60.315 45 GLY C CA 1
ATOM 9875 C C . GLY C 1 45 ? -17.905 39.765 -5.434 1.000 61.190 45 GLY C C 1
ATOM 9876 O O . GLY C 1 45 ? -17.684 39.456 -4.262 1.000 62.164 45 GLY C O 1
ATOM 9877 N N . PHE C 1 46 ? -17.376 39.117 -6.478 1.000 57.816 46 PHE C N 1
ATOM 9878 C CA . PHE C 1 46 ? -16.543 37.940 -6.324 1.000 57.058 46 PHE C CA 1
ATOM 9879 C C . PHE C 1 46 ? -15.080 38.372 -6.306 1.000 55.085 46 PHE C C 1
ATOM 9880 O O . PHE C 1 46 ? -14.731 39.427 -6.829 1.000 52.912 46 PHE C O 1
ATOM 9888 N N . ASN C 1 47 ? -14.240 37.550 -5.671 1.000 53.579 47 ASN C N 1
ATOM 9889 C CA . ASN C 1 47 ? -12.856 37.913 -5.407 1.000 57.640 47 ASN C CA 1
ATOM 9890 C C . ASN C 1 47 ? -11.879 37.055 -6.208 1.000 56.429 47 ASN C C 1
ATOM 9891 O O . ASN C 1 47 ? -10.685 37.347 -6.201 1.000 52.462 47 ASN C O 1
ATOM 9896 N N . THR C 1 48 ? -12.372 36.004 -6.883 1.000 51.641 48 THR C N 1
ATOM 9897 C CA . THR C 1 48 ? -11.499 35.026 -7.512 1.000 50.092 48 THR C CA 1
ATOM 9898 C C . THR C 1 48 ? -12.074 34.578 -8.856 1.000 51.208 48 THR C C 1
ATOM 9899 O O . THR C 1 48 ? -13.289 34.545 -9.045 1.000 49.190 48 THR C O 1
ATOM 9903 N N . VAL C 1 49 ? -11.165 34.234 -9.780 1.000 49.868 49 VAL C N 1
ATOM 9904 C CA . VAL C 1 49 ? -11.519 33.623 -11.052 1.000 50.001 49 VAL C CA 1
ATOM 9905 C C . VAL C 1 49 ? -10.858 32.250 -11.109 1.000 50.853 49 VAL C C 1
ATOM 9906 O O . VAL C 1 49 ? -9.776 32.055 -10.554 1.000 49.611 49 VAL C O 1
ATOM 9910 N N . GLU C 1 50 ? -11.527 31.308 -11.784 1.000 50.457 50 GLU C N 1
ATOM 9911 C CA . GLU C 1 50 ? -11.036 29.945 -11.888 1.000 49.726 50 GLU C CA 1
ATOM 9912 C C . GLU C 1 50 ? -11.076 29.505 -13.349 1.000 50.540 50 GLU C C 1
ATOM 9913 O O . GLU C 1 50 ? -12.000 29.847 -14.088 1.000 52.126 50 GLU C O 1
ATOM 9919 N N . THR C 1 51 ? -10.060 28.732 -13.752 1.000 49.298 51 THR C N 1
ATOM 9920 C CA . THR C 1 51 ? -9.986 28.233 -15.113 1.000 48.845 51 THR C CA 1
ATOM 9921 C C . THR C 1 51 ? -9.248 26.898 -15.161 1.000 47.998 51 THR C C 1
ATOM 9922 O O . THR C 1 51 ? -8.300 26.667 -14.411 1.000 47.388 51 THR C O 1
ATOM 9926 N N . TYR C 1 52 ? -9.708 26.045 -16.082 1.000 48.678 52 TYR C N 1
ATOM 9927 C CA . TYR C 1 52 ? -8.977 24.872 -16.522 1.000 48.643 52 TYR C CA 1
ATOM 9928 C C . TYR C 1 52 ? -7.850 25.293 -17.459 1.000 46.620 52 TYR C C 1
ATOM 9929 O O . TYR C 1 52 ? -7.821 26.422 -17.936 1.000 43.126 52 TYR C O 1
ATOM 9938 N N . VAL C 1 53 ? -6.948 24.342 -17.724 1.000 50.356 53 VAL C N 1
ATOM 9939 C CA . VAL C 1 53 ? -5.922 24.467 -18.745 1.000 48.483 53 VAL C CA 1
ATOM 9940 C C . VAL C 1 53 ? -6.068 23.278 -19.693 1.000 46.116 53 VAL C C 1
ATOM 9941 O O . VAL C 1 53 ? -5.862 22.136 -19.285 1.000 46.181 53 VAL C O 1
ATOM 9945 N N . PRO C 1 54 ? -6.433 23.503 -20.981 1.000 45.987 54 PRO C N 1
ATOM 9946 C CA . PRO C 1 54 ? -6.671 22.410 -21.923 1.000 44.484 54 PRO C CA 1
ATOM 9947 C C . PRO C 1 54 ? -5.417 21.895 -22.628 1.000 42.244 54 PRO C C 1
ATOM 9948 O O . PRO C 1 54 ? -4.894 22.542 -23.534 1.000 40.576 54 PRO C O 1
ATOM 9952 N N . TRP C 1 55 ? -4.965 20.704 -22.218 1.000 38.554 55 TRP C N 1
ATOM 9953 C CA . TRP C 1 55 ? -3.762 20.096 -22.761 1.000 39.760 55 TRP C CA 1
ATOM 9954 C C . TRP C 1 55 ? -3.856 20.013 -24.289 1.000 40.145 55 TRP C C 1
ATOM 9955 O O . TRP C 1 55 ? -2.886 20.315 -24.983 1.000 38.837 55 TRP C O 1
ATOM 9966 N N . ASN C 1 56 ? -5.039 19.665 -24.814 1.000 37.810 56 ASN C N 1
ATOM 9967 C CA . ASN C 1 56 ? -5.182 19.377 -26.232 1.000 40.671 56 ASN C CA 1
ATOM 9968 C C . ASN C 1 56 ? -5.226 20.641 -27.095 1.000 40.703 56 ASN C C 1
ATOM 9969 O O . ASN C 1 56 ? -5.290 20.521 -28.316 1.000 44.521 56 ASN C O 1
ATOM 9974 N N . LEU C 1 57 ? -5.187 21.838 -26.494 1.000 42.276 57 LEU C N 1
ATOM 9975 C CA . LEU C 1 57 ? -4.978 23.067 -27.255 1.000 43.964 57 LEU C CA 1
ATOM 9976 C C . LEU C 1 57 ? -3.536 23.547 -27.116 1.000 41.849 57 LEU C C 1
ATOM 9977 O O . LEU C 1 57 ? -2.950 24.026 -28.084 1.000 45.026 57 LEU C O 1
ATOM 9982 N N . HIS C 1 58 ? -2.987 23.460 -25.900 1.000 43.043 58 HIS C N 1
ATOM 9983 C CA . HIS C 1 58 ? -1.635 23.925 -25.628 1.000 40.298 58 HIS C CA 1
ATOM 9984 C C . HIS C 1 58 ? -0.604 23.015 -26.292 1.000 41.551 58 HIS C C 1
ATOM 9985 O O . HIS C 1 58 ? 0.449 23.491 -26.706 1.000 43.142 58 HIS C O 1
ATOM 9992 N N . GLU C 1 59 ? -0.905 21.711 -26.383 1.000 44.701 59 GLU C N 1
ATOM 9993 C CA . GLU C 1 59 ? -0.065 20.774 -27.118 1.000 42.617 59 GLU C CA 1
ATOM 9994 C C . GLU C 1 59 ? -0.934 19.974 -28.083 1.000 39.493 59 GLU C C 1
ATOM 9995 O O . GLU C 1 59 ? -1.055 18.759 -27.961 1.000 38.215 59 GLU C O 1
ATOM 10001 N N . TYR C 1 60 ? -1.521 20.680 -29.050 1.000 41.524 60 TYR C N 1
ATOM 10002 C CA . TYR C 1 60 ? -2.430 20.091 -30.019 1.000 42.491 60 TYR C CA 1
ATOM 10003 C C . TYR C 1 60 ? -1.741 18.947 -30.753 1.000 41.943 60 TYR C C 1
ATOM 10004 O O . TYR C 1 60 ? -2.318 17.878 -30.906 1.000 42.396 60 TYR C O 1
ATOM 10013 N N . ARG C 1 61 ? -0.510 19.207 -31.208 1.000 43.860 61 ARG C N 1
ATOM 10014 C CA . ARG C 1 61 ? 0.364 18.204 -31.793 1.000 42.954 61 ARG C CA 1
ATOM 10015 C C . ARG C 1 61 ? 1.566 18.040 -30.866 1.000 42.779 61 ARG C C 1
ATOM 10016 O O . ARG C 1 61 ? 2.024 19.024 -30.287 1.000 35.119 61 ARG C O 1
ATOM 10024 N N . GLU C 1 62 ? 2.060 16.800 -30.724 1.000 42.458 62 GLU C N 1
ATOM 10025 C CA . GLU C 1 62 ? 3.109 16.498 -29.760 1.000 43.826 62 GLU C CA 1
ATOM 10026 C C . GLU C 1 62 ? 4.325 17.387 -30.030 1.000 43.858 62 GLU C C 1
ATOM 10027 O O . GLU C 1 62 ? 4.854 17.402 -31.139 1.000 43.609 62 GLU C O 1
ATOM 10033 N N . GLY C 1 63 ? 4.745 18.144 -29.006 1.000 46.589 63 GLY C N 1
ATOM 10034 C CA . GLY C 1 63 ? 5.944 18.964 -29.084 1.000 49.667 63 GLY C CA 1
ATOM 10035 C C . GLY C 1 63 ? 5.695 20.361 -29.657 1.000 53.075 63 GLY C C 1
ATOM 10036 O O . GLY C 1 63 ? 6.611 21.182 -29.682 1.000 53.945 63 GLY C O 1
ATOM 10037 N N . GLU C 1 64 ? 4.463 20.631 -30.119 1.000 52.928 64 GLU C N 1
ATOM 10038 C CA . GLU C 1 64 ? 4.104 21.926 -30.679 1.000 53.919 64 GLU C CA 1
ATOM 10039 C C . GLU C 1 64 ? 3.246 22.682 -29.670 1.000 52.234 64 GLU C C 1
ATOM 10040 O O . GLU C 1 64 ? 2.022 22.556 -29.673 1.000 50.391 64 GLU C O 1
ATOM 10046 N N . PHE C 1 65 ? 3.913 23.476 -28.826 1.000 48.025 65 PHE C N 1
ATOM 10047 C CA . PHE C 1 65 ? 3.257 24.205 -27.756 1.000 47.552 65 PHE C CA 1
ATOM 10048 C C . PHE C 1 65 ? 2.800 25.571 -28.267 1.000 44.340 65 PHE C C 1
ATOM 10049 O O . PHE C 1 65 ? 3.453 26.177 -29.111 1.000 42.747 65 PHE C O 1
ATOM 10057 N N . ASP C 1 66 ? 1.662 26.040 -27.743 1.000 42.902 66 ASP C N 1
ATOM 10058 C CA . ASP C 1 66 ? 1.104 27.329 -28.110 1.000 43.068 66 ASP C CA 1
ATOM 10059 C C . ASP C 1 66 ? 0.529 27.971 -26.850 1.000 43.503 66 ASP C C 1
ATOM 10060 O O . ASP C 1 66 ? -0.310 27.375 -26.177 1.000 45.342 66 ASP C O 1
ATOM 10065 N N . PHE C 1 67 ? 1.023 29.174 -26.530 1.000 42.439 67 PHE C N 1
ATOM 10066 C CA . PHE C 1 67 ? 0.539 29.959 -25.404 1.000 42.236 67 PHE C CA 1
ATOM 10067 C C . PHE C 1 67 ? 0.297 31.399 -25.857 1.000 43.623 67 PHE C C 1
ATOM 10068 O O . PHE C 1 67 ? 0.459 32.330 -25.072 1.000 46.833 67 PHE C O 1
ATOM 10076 N N . SER C 1 68 ? -0.110 31.572 -27.123 1.000 45.176 68 SER C N 1
ATOM 10077 C CA . SER C 1 68 ? -0.298 32.889 -27.711 1.000 46.657 68 SER C CA 1
ATOM 10078 C C . SER C 1 68 ? -1.780 33.148 -27.964 1.000 47.223 68 SER C C 1
ATOM 10079 O O . SER C 1 68 ? -2.572 32.213 -28.042 1.000 52.611 68 SER C O 1
ATOM 10082 N N . GLY C 1 69 ? -2.137 34.429 -28.099 1.000 48.018 69 GLY C N 1
ATOM 10083 C CA . GLY C 1 69 ? -3.500 34.832 -28.415 1.000 47.265 69 GLY C CA 1
ATOM 10084 C C . GLY C 1 69 ? -4.504 34.368 -27.359 1.000 45.157 69 GLY C C 1
ATOM 10085 O O . GLY C 1 69 ? -4.380 34.717 -26.188 1.000 43.816 69 GLY C O 1
ATOM 10086 N N . ILE C 1 70 ? -5.469 33.542 -27.783 1.000 42.509 70 ILE C N 1
ATOM 10087 C CA . ILE C 1 70 ? -6.533 33.074 -26.910 1.000 41.261 70 ILE C CA 1
ATOM 10088 C C . ILE C 1 70 ? -5.994 32.028 -25.929 1.000 39.521 70 ILE C C 1
ATOM 10089 O O . ILE C 1 70 ? -6.684 31.672 -24.974 1.000 38.422 70 ILE C O 1
ATOM 10094 N N . LEU C 1 71 ? -4.765 31.541 -26.156 1.000 39.019 71 LEU C N 1
ATOM 10095 C CA . LEU C 1 71 ? -4.146 30.565 -25.272 1.000 39.123 71 LEU C CA 1
ATOM 10096 C C . LEU C 1 71 ? -3.113 31.223 -24.356 1.000 39.798 71 LEU C C 1
ATOM 10097 O O . LEU C 1 71 ? -2.356 30.515 -23.696 1.000 45.152 71 LEU C O 1
ATOM 10102 N N . ASP C 1 72 ? -3.075 32.561 -24.301 1.000 40.793 72 ASP C N 1
ATOM 10103 C CA . ASP C 1 72 ? -2.088 33.260 -23.484 1.000 42.536 72 ASP C CA 1
ATOM 10104 C C . ASP C 1 72 ? -2.609 33.373 -22.053 1.000 42.734 72 ASP C C 1
ATOM 10105 O O . ASP C 1 72 ? -3.183 34.387 -21.671 1.000 38.831 72 ASP C O 1
ATOM 10110 N N . ILE C 1 73 ? -2.381 32.313 -21.269 1.000 44.117 73 ILE C N 1
ATOM 10111 C CA . ILE C 1 73 ? -2.885 32.212 -19.909 1.000 46.527 73 ILE C CA 1
ATOM 10112 C C . ILE C 1 73 ? -2.200 33.246 -19.015 1.000 49.044 73 ILE C C 1
ATOM 10113 O O . ILE C 1 73 ? -2.795 33.691 -18.034 1.000 43.447 73 ILE C O 1
ATOM 10118 N N . GLU C 1 74 ? -0.949 33.609 -19.336 1.000 50.969 74 GLU C N 1
ATOM 10119 C CA . GLU C 1 74 ? -0.224 34.603 -18.558 1.000 53.838 74 GLU C CA 1
ATOM 10120 C C . GLU C 1 74 ? -0.951 35.943 -18.624 1.000 52.418 74 GLU C C 1
ATOM 10121 O O . GLU C 1 74 ? -1.141 36.585 -17.594 1.000 53.351 74 GLU C O 1
ATOM 10127 N N . HIS C 1 75 ? -1.354 36.349 -19.835 1.000 51.663 75 HIS C N 1
ATOM 10128 C CA . HIS C 1 75 ? -2.066 37.602 -20.042 1.000 50.177 75 HIS C CA 1
ATOM 10129 C C . HIS C 1 75 ? -3.438 37.547 -19.367 1.000 47.946 75 HIS C C 1
ATOM 10130 O O . HIS C 1 75 ? -3.911 38.548 -18.835 1.000 52.229 75 HIS C O 1
ATOM 10137 N N . PHE C 1 76 ? -4.087 36.381 -19.411 1.000 44.147 76 PHE C N 1
ATOM 10138 C CA . PHE C 1 76 ? -5.370 36.199 -18.754 1.000 42.591 76 PHE C CA 1
ATOM 10139 C C . PHE C 1 76 ? -5.242 36.481 -17.256 1.000 43.799 76 PHE C C 1
ATOM 10140 O O . PHE C 1 76 ? -6.010 37.269 -16.706 1.000 40.571 76 PHE C O 1
ATOM 10148 N N . LEU C 1 77 ? -4.265 35.832 -16.613 1.000 42.712 77 LEU C N 1
ATOM 10149 C CA . LEU C 1 77 ? -4.044 35.963 -15.180 1.000 44.074 77 LEU C CA 1
ATOM 10150 C C . LEU C 1 77 ? -3.611 37.384 -14.823 1.000 43.635 77 LEU C C 1
ATOM 10151 O O . LEU C 1 77 ? -3.906 37.850 -13.728 1.000 47.951 77 LEU C O 1
ATOM 10156 N N . ASP C 1 78 ? -2.922 38.068 -15.747 1.000 45.830 78 ASP C N 1
ATOM 10157 C CA . ASP C 1 78 ? -2.511 39.452 -15.554 1.000 46.474 78 ASP C CA 1
ATOM 10158 C C . ASP C 1 78 ? -3.737 40.362 -15.493 1.000 48.121 78 ASP C C 1
ATOM 10159 O O . ASP C 1 78 ? -3.844 41.189 -14.586 1.000 48.974 78 ASP C O 1
ATOM 10164 N N . VAL C 1 79 ? -4.646 40.223 -16.467 1.000 47.662 79 VAL C N 1
ATOM 10165 C CA . VAL C 1 79 ? -5.845 41.049 -16.515 1.000 48.074 79 VAL C CA 1
ATOM 10166 C C . VAL C 1 79 ? -6.646 40.860 -15.226 1.000 47.878 79 VAL C C 1
ATOM 10167 O O . VAL C 1 79 ? -7.213 41.817 -14.705 1.000 50.427 79 VAL C O 1
ATOM 10171 N N . ALA C 1 80 ? -6.700 39.622 -14.720 1.000 50.296 80 ALA C N 1
ATOM 10172 C CA . ALA C 1 80 ? -7.419 39.322 -13.491 1.000 52.342 80 ALA C CA 1
ATOM 10173 C C . ALA C 1 80 ? -6.779 40.044 -12.305 1.000 53.459 80 ALA C C 1
ATOM 10174 O O . ALA C 1 80 ? -7.478 40.676 -11.519 1.000 56.066 80 ALA C O 1
ATOM 10176 N N . GLU C 1 81 ? -5.451 39.940 -12.188 1.000 54.940 81 GLU C N 1
ATOM 10177 C CA . GLU C 1 81 ? -4.699 40.554 -11.104 1.000 59.380 81 GLU C CA 1
ATOM 10178 C C . GLU C 1 81 ? -4.918 42.067 -11.097 1.000 61.961 81 GLU C C 1
ATOM 10179 O O . GLU C 1 81 ? -5.196 42.642 -10.046 1.000 61.947 81 GLU C O 1
ATOM 10185 N N . ASP C 1 82 ? -4.815 42.695 -12.275 1.000 64.650 82 ASP C N 1
ATOM 10186 C CA . ASP C 1 82 ? -4.938 44.141 -12.408 1.000 65.599 82 ASP C CA 1
ATOM 10187 C C . ASP C 1 82 ? -6.334 44.614 -12.002 1.000 65.115 82 ASP C C 1
ATOM 10188 O O . ASP C 1 82 ? -6.495 45.761 -11.588 1.000 68.344 82 ASP C O 1
ATOM 10193 N N . LEU C 1 83 ? -7.337 43.734 -12.126 1.000 61.997 83 LEU C N 1
ATOM 10194 C CA . LEU C 1 83 ? -8.690 44.020 -11.675 1.000 60.268 83 LEU C CA 1
ATOM 10195 C C . LEU C 1 83 ? -8.853 43.676 -10.194 1.000 58.183 83 LEU C C 1
ATOM 10196 O O . LEU C 1 83 ? -9.937 43.849 -9.637 1.000 54.811 83 LEU C O 1
ATOM 10201 N N . GLY C 1 84 ? -7.778 43.180 -9.566 1.000 57.052 84 GLY C N 1
ATOM 10202 C CA . GLY C 1 84 ? -7.775 42.891 -8.141 1.000 58.340 84 GLY C CA 1
ATOM 10203 C C . GLY C 1 84 ? -8.440 41.556 -7.801 1.000 59.266 84 GLY C C 1
ATOM 10204 O O . GLY C 1 84 ? -8.898 41.370 -6.671 1.000 63.525 84 GLY C O 1
ATOM 10205 N N . LEU C 1 85 ? -8.471 40.631 -8.775 1.000 54.134 85 LEU C N 1
ATOM 10206 C CA . LEU C 1 85 ? -8.972 39.283 -8.564 1.000 52.199 85 LEU C CA 1
ATOM 10207 C C . LEU C 1 85 ? -7.813 38.335 -8.267 1.000 50.250 85 LEU C C 1
ATOM 10208 O O . LEU C 1 85 ? -6.743 38.447 -8.863 1.000 45.452 85 LEU C O 1
ATOM 10213 N N . TYR C 1 86 ? -8.049 37.401 -7.335 1.000 51.618 86 TYR C N 1
ATOM 10214 C CA . TYR C 1 86 ? -7.187 36.243 -7.142 1.000 52.359 86 TYR C CA 1
ATOM 10215 C C . TYR C 1 86 ? -7.563 35.192 -8.188 1.000 51.984 86 TYR C C 1
ATOM 10216 O O . TYR C 1 86 ? -8.473 35.419 -8.987 1.000 51.406 86 TYR C O 1
ATOM 10225 N N . ALA C 1 87 ? -6.848 34.056 -8.199 1.000 49.931 87 ALA C N 1
ATOM 10226 C CA . ALA C 1 87 ? -7.062 33.041 -9.218 1.000 48.989 87 ALA C CA 1
ATOM 10227 C C . ALA C 1 87 ? -6.868 31.634 -8.658 1.000 49.578 87 ALA C C 1
ATOM 10228 O O . ALA C 1 87 ? -6.044 31.412 -7.772 1.000 46.109 87 ALA C O 1
ATOM 10230 N N . ILE C 1 88 ? -7.649 30.698 -9.214 1.000 48.244 88 ILE C N 1
ATOM 10231 C CA . ILE C 1 88 ? -7.466 29.269 -9.015 1.000 48.733 88 ILE C CA 1
ATOM 10232 C C . ILE C 1 88 ? -7.268 28.640 -10.389 1.000 50.519 88 ILE C C 1
ATOM 10233 O O . ILE C 1 88 ? -8.090 28.830 -11.279 1.000 52.421 88 ILE C O 1
ATOM 10238 N N . VAL C 1 89 ? -6.176 27.890 -10.548 1.000 51.111 89 VAL C N 1
ATOM 10239 C CA . VAL C 1 89 ? -5.864 27.247 -11.811 1.000 51.020 89 VAL C CA 1
ATOM 10240 C C . VAL C 1 89 ? -6.011 25.745 -11.612 1.000 51.428 89 VAL C C 1
ATOM 10241 O O . VAL C 1 89 ? -5.664 25.228 -10.551 1.000 49.824 89 VAL C O 1
ATOM 10245 N N . ARG C 1 90 ? -6.550 25.062 -12.631 1.000 47.747 90 ARG C N 1
ATOM 10246 C CA . ARG C 1 90 ? -6.755 23.625 -12.565 1.000 45.950 90 ARG C CA 1
ATOM 10247 C C . ARG C 1 90 ? -6.079 23.000 -13.782 1.000 46.134 90 ARG C C 1
ATOM 10248 O O . ARG C 1 90 ? -6.720 22.738 -14.801 1.000 41.429 90 ARG C O 1
ATOM 10256 N N . PRO C 1 91 ? -4.747 22.757 -13.708 1.000 45.657 91 PRO C N 1
ATOM 10257 C CA . PRO C 1 91 ? -3.962 22.323 -14.864 1.000 41.666 91 PRO C CA 1
ATOM 10258 C C . PRO C 1 91 ? -3.830 20.806 -14.972 1.000 43.193 91 PRO C C 1
ATOM 10259 O O . PRO C 1 91 ? -2.750 20.288 -15.244 1.000 37.317 91 PRO C O 1
ATOM 10263 N N . SER C 1 92 ? -4.942 20.101 -14.755 1.000 43.962 92 SER C N 1
ATOM 10264 C CA . SER C 1 92 ? -4.960 18.654 -14.836 1.000 42.840 92 SER C CA 1
ATOM 10265 C C . SER C 1 92 ? -4.832 18.229 -16.296 1.000 40.499 92 SER C C 1
ATOM 10266 O O . SER C 1 92 ? -5.289 18.937 -17.185 1.000 36.680 92 SER C O 1
ATOM 10269 N N . PRO C 1 93 ? -4.204 17.068 -16.593 1.000 41.472 93 PRO C N 1
ATOM 10270 C CA . PRO C 1 93 ? -4.197 16.538 -17.954 1.000 42.855 93 PRO C CA 1
ATOM 10271 C C . PRO C 1 93 ? -5.621 16.243 -18.425 1.000 42.423 93 PRO C C 1
ATOM 10272 O O . PRO C 1 93 ? -5.930 16.398 -19.604 1.000 43.117 93 PRO C O 1
ATOM 10276 N N . TYR C 1 94 ? -6.472 15.837 -17.475 1.000 41.175 94 TYR C N 1
ATOM 10277 C CA . TYR C 1 94 ? -7.888 15.613 -17.702 1.000 41.774 94 TYR C CA 1
ATOM 10278 C C . TYR C 1 94 ? -8.690 16.708 -17.006 1.000 43.010 94 TYR C C 1
ATOM 10279 O O . TYR C 1 94 ? -8.570 16.869 -15.796 1.000 42.553 94 TYR C O 1
ATOM 10288 N N . ILE C 1 95 ? -9.530 17.422 -17.766 1.000 42.959 95 ILE C N 1
ATOM 10289 C CA . ILE C 1 95 ? -10.292 18.538 -17.227 1.000 43.634 95 ILE C CA 1
ATOM 10290 C C . ILE C 1 95 ? -11.799 18.319 -17.380 1.000 44.286 95 ILE C C 1
ATOM 10291 O O . ILE C 1 95 ? -12.568 19.095 -16.819 1.000 46.055 95 ILE C O 1
ATOM 10296 N N . CYS C 1 96 ? -12.214 17.294 -18.142 1.000 41.987 96 CYS C N 1
ATOM 10297 C CA . CYS C 1 96 ? -13.624 17.021 -18.409 1.000 43.117 96 CYS C CA 1
ATOM 10298 C C . CYS C 1 96 ? -14.231 18.189 -19.193 1.000 39.045 96 CYS C C 1
ATOM 10299 O O . CYS C 1 96 ? -14.155 18.215 -20.418 1.000 35.513 96 CYS C O 1
ATOM 10302 N N . ALA C 1 97 ? -14.861 19.132 -18.481 1.000 38.135 97 ALA C N 1
ATOM 10303 C CA . ALA C 1 97 ? -15.114 20.478 -18.977 1.000 38.333 97 ALA C CA 1
ATOM 10304 C C . ALA C 1 97 ? -16.083 20.507 -20.159 1.000 36.899 97 ALA C C 1
ATOM 10305 O O . ALA C 1 97 ? -16.188 21.534 -20.826 1.000 37.320 97 ALA C O 1
ATOM 10307 N N . GLU C 1 98 ? -16.809 19.412 -20.405 1.000 38.576 98 GLU C N 1
ATOM 10308 C CA . GLU C 1 98 ? -17.630 19.291 -21.604 1.000 41.157 98 GLU C CA 1
ATOM 10309 C C . GLU C 1 98 ? -16.786 19.696 -22.811 1.000 41.857 98 GLU C C 1
ATOM 10310 O O . GLU C 1 98 ? -17.168 20.565 -23.593 1.000 43.546 98 GLU C O 1
ATOM 10316 N N . TRP C 1 99 ? -15.627 19.042 -22.940 1.000 41.347 99 TRP C N 1
ATOM 10317 C CA . TRP C 1 99 ? -14.581 19.462 -23.859 1.000 39.159 99 TRP C CA 1
ATOM 10318 C C . TRP C 1 99 ? -14.015 18.230 -24.556 1.000 38.165 99 TRP C C 1
ATOM 10319 O O . TRP C 1 99 ? -13.865 17.182 -23.930 1.000 39.008 99 TRP C O 1
ATOM 10330 N N . GLU C 1 100 ? -13.726 18.367 -25.854 1.000 35.575 100 GLU C N 1
ATOM 10331 C CA . GLU C 1 100 ? -13.159 17.305 -26.673 1.000 36.546 100 GLU C CA 1
ATOM 10332 C C . GLU C 1 100 ? -12.178 16.482 -25.836 1.000 37.896 100 GLU C C 1
ATOM 10333 O O . GLU C 1 100 ? -11.177 17.005 -25.340 1.000 39.218 100 GLU C O 1
ATOM 10339 N N . PHE C 1 101 ? -12.536 15.202 -25.651 1.000 39.011 101 PHE C N 1
ATOM 10340 C CA . PHE C 1 101 ? -11.699 14.180 -25.034 1.000 38.263 101 PHE C CA 1
ATOM 10341 C C . PHE C 1 101 ? -11.342 14.537 -23.590 1.000 37.366 101 PHE C C 1
ATOM 10342 O O . PHE C 1 101 ? -10.361 14.028 -23.044 1.000 39.602 101 PHE C O 1
ATOM 10350 N N . GLY C 1 102 ? -12.149 15.397 -22.964 1.000 35.333 102 GLY C N 1
ATOM 10351 C CA . GLY C 1 102 ? -11.873 15.870 -21.618 1.000 39.324 102 GLY C CA 1
ATOM 10352 C C . GLY C 1 102 ? -10.504 16.536 -21.493 1.000 40.051 102 GLY C C 1
ATOM 10353 O O . GLY C 1 102 ? -9.939 16.571 -20.403 1.000 47.210 102 GLY C O 1
ATOM 10354 N N . GLY C 1 103 ? -9.979 17.056 -22.610 1.000 41.444 103 GLY C N 1
ATOM 10355 C CA . GLY C 1 103 ? -8.735 17.812 -22.609 1.000 40.840 103 GLY C CA 1
ATOM 10356 C C . GLY C 1 103 ? -7.529 17.005 -23.080 1.000 39.999 103 GLY C C 1
ATOM 10357 O O . GLY C 1 103 ? -6.478 17.584 -23.335 1.000 40.976 103 GLY C O 1
ATOM 10358 N N . PHE C 1 104 ? -7.675 15.675 -23.192 1.000 39.498 104 PHE C N 1
ATOM 10359 C CA . PHE C 1 104 ? -6.571 14.827 -23.612 1.000 38.210 104 PHE C CA 1
ATOM 10360 C C . PHE C 1 104 ? -6.281 15.053 -25.094 1.000 41.051 104 PHE C C 1
ATOM 10361 O O . PHE C 1 104 ? -7.204 15.033 -25.908 1.000 43.266 104 PHE C O 1
ATOM 10369 N N . PRO C 1 105 ? -5.003 15.283 -25.484 1.000 41.607 105 PRO C N 1
ATOM 10370 C CA . PRO C 1 105 ? -4.610 15.293 -26.893 1.000 39.722 105 PRO C CA 1
ATOM 10371 C C . PRO C 1 105 ? -4.865 13.955 -27.584 1.000 39.911 105 PRO C C 1
ATOM 10372 O O . PRO C 1 105 ? -4.561 12.897 -27.039 1.000 36.746 105 PRO C O 1
ATOM 10376 N N . ALA C 1 106 ? -5.379 14.017 -28.817 1.000 38.737 106 ALA C N 1
ATOM 10377 C CA . ALA C 1 106 ? -5.791 12.820 -29.534 1.000 39.175 106 ALA C CA 1
ATOM 10378 C C . ALA C 1 106 ? -4.604 11.895 -29.801 1.000 38.669 106 ALA C C 1
ATOM 10379 O O . ALA C 1 106 ? -4.792 10.690 -29.928 1.000 38.091 106 ALA C O 1
ATOM 10381 N N . TRP C 1 107 ? -3.385 12.446 -29.870 1.000 39.781 107 TRP C N 1
ATOM 10382 C CA . TRP C 1 107 ? -2.215 11.650 -30.217 1.000 39.191 107 TRP C CA 1
ATOM 10383 C C . TRP C 1 107 ? -1.844 10.678 -29.093 1.000 40.826 107 TRP C C 1
ATOM 10384 O O . TRP C 1 107 ? -1.089 9.735 -29.328 1.000 36.624 107 TRP C O 1
ATOM 10395 N N . LEU C 1 108 ? -2.402 10.876 -27.888 1.000 42.353 108 LEU C N 1
ATOM 10396 C CA . LEU C 1 108 ? -2.247 9.911 -26.808 1.000 44.784 108 LEU C CA 1
ATOM 10397 C C . LEU C 1 108 ? -2.819 8.544 -27.189 1.000 40.653 108 LEU C C 1
ATOM 10398 O O . LEU C 1 108 ? -2.346 7.530 -26.681 1.000 38.984 108 LEU C O 1
ATOM 10403 N N . LEU C 1 109 ? -3.827 8.530 -28.070 1.000 39.404 109 LEU C N 1
ATOM 10404 C CA . LEU C 1 109 ? -4.467 7.294 -28.507 1.000 39.139 109 LEU C CA 1
ATOM 10405 C C . LEU C 1 109 ? -3.504 6.433 -29.324 1.000 38.284 109 LEU C C 1
ATOM 10406 O O . LEU C 1 109 ? -3.692 5.225 -29.415 1.000 38.460 109 LEU C O 1
ATOM 10411 N N . THR C 1 110 ? -2.501 7.058 -29.950 1.000 42.041 110 THR C N 1
ATOM 10412 C CA . THR C 1 110 ? -1.548 6.341 -30.783 1.000 45.618 110 THR C CA 1
ATOM 10413 C C . THR C 1 110 ? -0.418 5.753 -29.938 1.000 47.700 110 THR C C 1
ATOM 10414 O O . THR C 1 110 ? 0.442 5.054 -30.470 1.000 54.323 110 THR C O 1
ATOM 10418 N N . LYS C 1 111 ? -0.415 6.028 -28.631 1.000 48.674 111 LYS C N 1
ATOM 10419 C CA . LYS C 1 111 ? 0.628 5.525 -27.750 1.000 51.611 111 LYS C CA 1
ATOM 10420 C C . LYS C 1 111 ? 0.083 4.349 -26.937 1.000 54.589 111 LYS C C 1
ATOM 10421 O O . LYS C 1 111 ? -1.128 4.201 -26.778 1.000 56.332 111 LYS C O 1
ATOM 10427 N N . SER C 1 112 ? 0.998 3.504 -26.442 1.000 58.352 112 SER C N 1
ATOM 10428 C CA . SER C 1 112 ? 0.668 2.422 -25.526 1.000 59.732 112 SER C CA 1
ATOM 10429 C C . SER C 1 112 ? 0.604 2.986 -24.109 1.000 60.804 112 SER C C 1
ATOM 10430 O O . SER C 1 112 ? 1.636 3.317 -23.527 1.000 55.487 112 SER C O 1
ATOM 10433 N N . MET C 1 113 ? -0.613 3.108 -23.562 1.000 59.407 113 MET C N 1
ATOM 10434 C CA . MET C 1 113 ? -0.837 4.044 -22.472 1.000 54.700 113 MET C CA 1
ATOM 10435 C C . MET C 1 113 ? -2.256 3.888 -21.927 1.000 53.991 113 MET C C 1
ATOM 10436 O O . MET C 1 113 ? -3.219 3.913 -22.691 1.000 52.939 113 MET C O 1
ATOM 10441 N N . ARG C 1 114 ? -2.373 3.726 -20.600 1.000 50.773 114 ARG C N 1
ATOM 10442 C CA . ARG C 1 114 ? -3.669 3.618 -19.940 1.000 48.521 114 ARG C CA 1
ATOM 10443 C C . ARG C 1 114 ? -3.933 4.906 -19.160 1.000 44.888 114 ARG C C 1
ATOM 10444 O O . ARG C 1 114 ? -3.319 5.151 -18.118 1.000 42.438 114 ARG C O 1
ATOM 10452 N N . LEU C 1 115 ? -4.879 5.708 -19.666 1.000 38.416 115 LEU C N 1
ATOM 10453 C CA . LEU C 1 115 ? -5.098 7.060 -19.184 1.000 39.236 115 LEU C CA 1
ATOM 10454 C C . LEU C 1 115 ? -5.663 7.042 -17.760 1.000 38.580 115 LEU C C 1
ATOM 10455 O O . LEU C 1 115 ? -6.457 6.175 -17.401 1.000 36.813 115 LEU C O 1
ATOM 10460 N N . ARG C 1 116 ? -5.235 8.035 -16.969 1.000 36.393 116 ARG C N 1
ATOM 10461 C CA . ARG C 1 116 ? -5.695 8.273 -15.608 1.000 36.236 116 ARG C CA 1
ATOM 10462 C C . ARG C 1 116 ? -5.372 7.078 -14.712 1.000 37.509 116 ARG C C 1
ATOM 10463 O O . ARG C 1 116 ? -6.193 6.676 -13.896 1.000 38.575 116 ARG C O 1
ATOM 10471 N N . THR C 1 117 ? -4.156 6.539 -14.854 1.000 38.765 117 THR C N 1
ATOM 10472 C CA . THR C 1 117 ? -3.656 5.471 -14.003 1.000 41.512 117 THR C CA 1
ATOM 10473 C C . THR C 1 117 ? -2.159 5.683 -13.802 1.000 43.785 117 THR C C 1
ATOM 10474 O O . THR C 1 117 ? -1.571 6.544 -14.456 1.000 44.817 117 THR C O 1
ATOM 10478 N N . ASP C 1 118 ? -1.552 4.887 -12.911 1.000 46.414 118 ASP C N 1
ATOM 10479 C CA . ASP C 1 118 ? -0.124 4.961 -12.647 1.000 47.513 118 ASP C CA 1
ATOM 10480 C C . ASP C 1 118 ? 0.620 4.264 -13.785 1.000 49.042 118 ASP C C 1
ATOM 10481 O O . ASP C 1 118 ? 1.224 3.207 -13.588 1.000 50.436 118 ASP C O 1
ATOM 10486 N N . ASP C 1 119 ? 0.573 4.883 -14.972 1.000 46.875 119 ASP C N 1
ATOM 10487 C CA . ASP C 1 119 ? 1.200 4.358 -16.173 1.000 46.720 119 ASP C CA 1
ATOM 10488 C C . ASP C 1 119 ? 2.430 5.215 -16.444 1.000 44.648 119 ASP C C 1
ATOM 10489 O O . ASP C 1 119 ? 2.315 6.436 -16.523 1.000 46.344 119 ASP C O 1
ATOM 10494 N N . PRO C 1 120 ? 3.644 4.625 -16.549 1.000 47.064 120 PRO C N 1
ATOM 10495 C CA . PRO C 1 120 ? 4.870 5.417 -16.663 1.000 45.644 120 PRO C CA 1
ATOM 10496 C C . PRO C 1 120 ? 4.940 6.288 -17.918 1.000 43.991 120 PRO C C 1
ATOM 10497 O O . PRO C 1 120 ? 5.486 7.388 -17.871 1.000 43.902 120 PRO C O 1
ATOM 10501 N N . ASN C 1 121 ? 4.382 5.796 -19.032 1.000 45.757 121 ASN C N 1
ATOM 10502 C CA . ASN C 1 121 ? 4.384 6.542 -20.282 1.000 45.585 121 ASN C CA 1
ATOM 10503 C C . ASN C 1 121 ? 3.402 7.709 -20.198 1.000 42.794 121 ASN C C 1
ATOM 10504 O O . ASN C 1 121 ? 3.652 8.769 -20.767 1.000 44.253 121 ASN C O 1
ATOM 10509 N N . TYR C 1 122 ? 2.284 7.494 -19.495 1.000 42.085 122 TYR C N 1
ATOM 10510 C CA . TYR C 1 122 ? 1.275 8.522 -19.295 1.000 41.852 122 TYR C CA 1
ATOM 10511 C C . TYR C 1 122 ? 1.851 9.647 -18.442 1.000 40.980 122 TYR C C 1
ATOM 10512 O O . TYR C 1 122 ? 1.756 10.813 -18.810 1.000 43.117 122 TYR C O 1
ATOM 10521 N N . LEU C 1 123 ? 2.452 9.280 -17.307 1.000 41.286 123 LEU C N 1
ATOM 10522 C CA . LEU C 1 123 ? 2.998 10.258 -16.379 1.000 43.117 123 LEU C CA 1
ATOM 10523 C C . LEU C 1 123 ? 4.144 11.026 -17.034 1.000 44.727 123 LEU C C 1
ATOM 10524 O O . LEU C 1 123 ? 4.289 12.225 -16.814 1.000 48.047 123 LEU C O 1
ATOM 10529 N N . GLN C 1 124 ? 4.940 10.333 -17.853 1.000 45.050 124 GLN C N 1
ATOM 10530 C CA . GLN C 1 124 ? 6.051 10.961 -18.545 1.000 46.388 124 GLN C CA 1
ATOM 10531 C C . GLN C 1 124 ? 5.528 12.024 -19.512 1.000 45.546 124 GLN C C 1
ATOM 10532 O O . GLN C 1 124 ? 6.059 13.126 -19.557 1.000 51.193 124 GLN C O 1
ATOM 10538 N N . ALA C 1 125 ? 4.470 11.708 -20.261 1.000 46.531 125 ALA C N 1
ATOM 10539 C CA . ALA C 1 125 ? 3.906 12.646 -21.223 1.000 45.894 125 ALA C CA 1
ATOM 10540 C C . ALA C 1 125 ? 3.369 13.888 -20.510 1.000 43.878 125 ALA C C 1
ATOM 10541 O O . ALA C 1 125 ? 3.454 14.996 -21.036 1.000 42.989 125 ALA C O 1
ATOM 10543 N N . ILE C 1 126 ? 2.821 13.697 -19.306 1.000 42.476 126 ILE C N 1
ATOM 10544 C CA . ILE C 1 126 ? 2.367 14.809 -18.484 1.000 43.199 126 ILE C CA 1
ATOM 10545 C C . ILE C 1 126 ? 3.572 15.645 -18.044 1.000 44.145 126 ILE C C 1
ATOM 10546 O O . ILE C 1 126 ? 3.514 16.876 -18.066 1.000 44.925 126 ILE C O 1
ATOM 10551 N N . ASP C 1 127 ? 4.651 14.965 -17.633 1.000 42.789 127 ASP C N 1
ATOM 10552 C CA . ASP C 1 127 ? 5.887 15.611 -17.208 1.000 45.154 127 ASP C CA 1
ATOM 10553 C C . ASP C 1 127 ? 6.365 16.573 -18.294 1.000 44.097 127 ASP C C 1
ATOM 10554 O O . ASP C 1 127 ? 6.730 17.711 -18.006 1.000 46.250 127 ASP C O 1
ATOM 10559 N N . ARG C 1 128 ? 6.346 16.100 -19.545 1.000 42.022 128 ARG C N 1
ATOM 10560 C CA . ARG C 1 128 ? 6.832 16.866 -20.680 1.000 43.842 128 ARG C CA 1
ATOM 10561 C C . ARG C 1 128 ? 5.876 18.014 -20.999 1.000 43.643 128 ARG C C 1
ATOM 10562 O O . ARG C 1 128 ? 6.313 19.088 -21.398 1.000 46.011 128 ARG C O 1
ATOM 10570 N N . TYR C 1 129 ? 4.570 17.779 -20.841 1.000 42.823 129 TYR C N 1
ATOM 10571 C CA . TYR C 1 129 ? 3.576 18.837 -20.974 1.000 44.638 129 TYR C CA 1
ATOM 10572 C C . TYR C 1 129 ? 3.826 19.919 -19.924 1.000 42.419 129 TYR C C 1
ATOM 10573 O O . TYR C 1 129 ? 3.812 21.110 -20.241 1.000 43.234 129 TYR C O 1
ATOM 10582 N N . TYR C 1 130 ? 4.079 19.495 -18.681 1.000 43.872 130 TYR C N 1
ATOM 10583 C CA . TYR C 1 130 ? 4.250 20.426 -17.571 1.000 47.782 130 TYR C CA 1
ATOM 10584 C C . TYR C 1 130 ? 5.533 21.247 -17.718 1.000 44.946 130 TYR C C 1
ATOM 10585 O O . TYR C 1 130 ? 5.592 22.378 -17.244 1.000 49.003 130 TYR C O 1
ATOM 10594 N N . ALA C 1 131 ? 6.545 20.697 -18.398 1.000 45.448 131 ALA C N 1
ATOM 10595 C CA . ALA C 1 131 ? 7.782 21.421 -18.654 1.000 45.960 131 ALA C CA 1
ATOM 10596 C C . ALA C 1 131 ? 7.519 22.683 -19.474 1.000 47.728 131 ALA C C 1
ATOM 10597 O O . ALA C 1 131 ? 8.233 23.675 -19.322 1.000 47.463 131 ALA C O 1
ATOM 10599 N N . ALA C 1 132 ? 6.511 22.631 -20.357 1.000 49.676 132 ALA C N 1
ATOM 10600 C CA . ALA C 1 132 ? 6.163 23.768 -21.195 1.000 46.321 132 ALA C CA 1
ATOM 10601 C C . ALA C 1 132 ? 5.149 24.671 -20.495 1.000 46.484 132 ALA C C 1
ATOM 10602 O O . ALA C 1 132 ? 5.218 25.889 -20.634 1.000 51.565 132 ALA C O 1
ATOM 10604 N N . LEU C 1 133 ? 4.208 24.074 -19.751 1.000 44.190 133 LEU C N 1
ATOM 10605 C CA . LEU C 1 133 ? 3.100 24.822 -19.178 1.000 42.727 133 LEU C CA 1
ATOM 10606 C C . LEU C 1 133 ? 3.536 25.567 -17.918 1.000 42.089 133 LEU C C 1
ATOM 10607 O O . LEU C 1 133 ? 3.237 26.749 -17.757 1.000 45.699 133 LEU C O 1
ATOM 10612 N N . MET C 1 134 ? 4.210 24.864 -17.009 1.000 42.993 134 MET C N 1
ATOM 10613 C CA . MET C 1 134 ? 4.331 25.340 -15.642 1.000 46.158 134 MET C CA 1
ATOM 10614 C C . MET C 1 134 ? 5.183 26.608 -15.557 1.000 44.184 134 MET C C 1
ATOM 10615 O O . MET C 1 134 ? 4.961 27.408 -14.654 1.000 48.958 134 MET C O 1
ATOM 10620 N N . PRO C 1 135 ? 6.158 26.873 -16.459 1.000 43.414 135 PRO C N 1
ATOM 10621 C CA . PRO C 1 135 ? 6.796 28.195 -16.519 1.000 44.281 135 PRO C CA 1
ATOM 10622 C C . PRO C 1 135 ? 5.842 29.369 -16.751 1.000 44.514 135 PRO C C 1
ATOM 10623 O O . PRO C 1 135 ? 6.150 30.493 -16.361 1.000 47.741 135 PRO C O 1
ATOM 10627 N N . HIS C 1 136 ? 4.689 29.111 -17.381 1.000 42.688 136 HIS C N 1
ATOM 10628 C CA . HIS C 1 136 ? 3.681 30.141 -17.581 1.000 43.164 136 HIS C CA 1
ATOM 10629 C C . HIS C 1 136 ? 2.790 30.299 -16.347 1.000 44.586 136 HIS C C 1
ATOM 10630 O O . HIS C 1 136 ? 1.938 31.183 -16.328 1.000 50.042 136 HIS C O 1
ATOM 10637 N N . LEU C 1 137 ? 2.990 29.465 -15.318 1.000 44.883 137 LEU C N 1
ATOM 10638 C CA . LEU C 1 137 ? 2.159 29.508 -14.121 1.000 44.844 137 LEU C CA 1
ATOM 10639 C C . LEU C 1 137 ? 2.980 29.822 -12.868 1.000 44.463 137 LEU C C 1
ATOM 10640 O O . LEU C 1 137 ? 2.478 30.476 -11.965 1.000 42.204 137 LEU C O 1
ATOM 10645 N N . VAL C 1 138 ? 4.221 29.328 -12.796 1.000 47.351 138 VAL C N 1
ATOM 10646 C CA . VAL C 1 138 ? 4.988 29.299 -11.554 1.000 47.586 138 VAL C CA 1
ATOM 10647 C C . VAL C 1 138 ? 5.037 30.690 -10.928 1.000 48.090 138 VAL C C 1
ATOM 10648 O O . VAL C 1 138 ? 4.735 30.844 -9.749 1.000 50.096 138 VAL C O 1
ATOM 10652 N N . ASN C 1 139 ? 5.395 31.696 -11.731 1.000 49.663 139 ASN C N 1
ATOM 10653 C CA . ASN C 1 139 ? 5.620 33.041 -11.229 1.000 50.024 139 ASN C CA 1
ATOM 10654 C C . ASN C 1 139 ? 4.303 33.781 -11.000 1.000 49.837 139 ASN C C 1
ATOM 10655 O O . ASN C 1 139 ? 4.319 34.878 -10.453 1.000 48.702 139 ASN C O 1
ATOM 10660 N N . HIS C 1 140 ? 3.167 33.186 -11.387 1.000 50.031 140 HIS C N 1
ATOM 10661 C CA . HIS C 1 140 ? 1.863 33.786 -11.139 1.000 47.122 140 HIS C CA 1
ATOM 10662 C C . HIS C 1 140 ? 1.310 33.351 -9.782 1.000 46.631 140 HIS C C 1
ATOM 10663 O O . HIS C 1 140 ? 0.268 33.846 -9.353 1.000 43.278 140 HIS C O 1
ATOM 10670 N N . GLN C 1 141 ? 2.007 32.425 -9.114 1.000 43.167 141 GLN C N 1
ATOM 10671 C CA . GLN C 1 141 ? 1.639 32.002 -7.774 1.000 45.819 141 GLN C CA 1
ATOM 10672 C C . GLN C 1 141 ? 1.812 33.168 -6.801 1.000 46.600 141 GLN C C 1
ATOM 10673 O O . GLN C 1 141 ? 2.626 34.060 -7.032 1.000 44.098 141 GLN C O 1
ATOM 10679 N N . VAL C 1 142 ? 1.039 33.143 -5.708 1.000 48.407 142 VAL C N 1
ATOM 10680 C CA . VAL C 1 142 ? 1.151 34.141 -4.655 1.000 48.536 142 VAL C CA 1
ATOM 10681 C C . VAL C 1 142 ? 2.539 34.058 -4.020 1.000 49.769 142 VAL C C 1
ATOM 10682 O O . VAL C 1 142 ? 3.075 35.074 -3.583 1.000 53.016 142 VAL C O 1
ATOM 10686 N N . THR C 1 143 ? 3.115 32.851 -3.990 1.000 48.754 143 THR C N 1
ATOM 10687 C CA . THR C 1 143 ? 4.441 32.632 -3.434 1.000 51.229 143 THR C CA 1
ATOM 10688 C C . THR C 1 143 ? 5.513 33.352 -4.255 1.000 50.639 143 THR C C 1
ATOM 10689 O O . THR C 1 143 ? 6.630 33.533 -3.771 1.000 48.304 143 THR C O 1
ATOM 10693 N N . HIS C 1 144 ? 5.180 33.750 -5.493 1.000 50.681 144 HIS C N 1
ATOM 10694 C CA . HIS C 1 144 ? 6.110 34.473 -6.349 1.000 49.367 144 HIS C CA 1
ATOM 10695 C C . HIS C 1 144 ? 5.576 35.866 -6.685 1.000 49.569 144 HIS C C 1
ATOM 10696 O O . HIS C 1 144 ? 6.039 36.488 -7.642 1.000 50.486 144 HIS C O 1
ATOM 10703 N N . GLY C 1 145 ? 4.597 36.349 -5.907 1.000 50.190 145 GLY C N 1
ATOM 10704 C CA . GLY C 1 145 ? 4.097 37.710 -6.040 1.000 48.913 145 GLY C CA 1
ATOM 10705 C C . GLY C 1 145 ? 2.888 37.839 -6.970 1.000 49.904 145 GLY C C 1
ATOM 10706 O O . GLY C 1 145 ? 2.391 38.945 -7.179 1.000 50.670 145 GLY C O 1
ATOM 10707 N N . GLY C 1 146 ? 2.412 36.716 -7.521 1.000 50.288 146 GLY C N 1
ATOM 10708 C CA . GLY C 1 146 ? 1.259 36.719 -8.412 1.000 50.686 146 GLY C CA 1
ATOM 10709 C C . GLY C 1 146 ? -0.054 36.603 -7.639 1.000 53.136 146 GLY C C 1
ATOM 10710 O O . GLY C 1 146 ? -0.106 36.951 -6.460 1.000 52.091 146 GLY C O 1
ATOM 10711 N N . ASN C 1 147 ? -1.106 36.099 -8.304 1.000 52.399 147 ASN C N 1
ATOM 10712 C CA . ASN C 1 147 ? -2.443 36.107 -7.727 1.000 49.810 147 ASN C CA 1
ATOM 10713 C C . ASN C 1 147 ? -3.048 34.701 -7.652 1.000 47.488 147 ASN C C 1
ATOM 10714 O O . ASN C 1 147 ? -4.202 34.570 -7.254 1.000 43.126 147 ASN C O 1
ATOM 10719 N N . VAL C 1 148 ? -2.283 33.650 -7.984 1.000 48.890 148 VAL C N 1
ATOM 10720 C CA . VAL C 1 148 ? -2.814 32.292 -7.982 1.000 47.013 148 VAL C CA 1
ATOM 10721 C C . VAL C 1 148 ? -2.717 31.700 -6.574 1.000 48.109 148 VAL C C 1
ATOM 10722 O O . VAL C 1 148 ? -1.617 31.528 -6.043 1.000 46.361 148 VAL C O 1
ATOM 10726 N N . LEU C 1 149 ? -3.883 31.336 -6.012 1.000 47.502 149 LEU C N 1
ATOM 10727 C CA . LEU C 1 149 ? -4.015 30.888 -4.632 1.000 46.259 149 LEU C CA 1
ATOM 10728 C C . LEU C 1 149 ? -3.724 29.395 -4.483 1.000 49.336 149 LEU C C 1
ATOM 10729 O O . LEU C 1 149 ? -3.137 28.990 -3.480 1.000 49.265 149 LEU C O 1
ATOM 10734 N N . MET C 1 150 ? -4.206 28.572 -5.424 1.000 48.595 150 MET C N 1
ATOM 10735 C CA . MET C 1 150 ? -4.043 27.126 -5.326 1.000 49.638 150 MET C CA 1
ATOM 10736 C C . MET C 1 150 ? -4.318 26.467 -6.678 1.000 47.622 150 MET C C 1
ATOM 10737 O O . MET C 1 150 ? -4.775 27.113 -7.620 1.000 44.114 150 MET C O 1
ATOM 10742 N N . MET C 1 151 ? -4.006 25.167 -6.761 1.000 48.016 151 MET C N 1
ATOM 10743 C CA . MET C 1 151 ? -4.101 24.427 -8.009 1.000 47.377 151 MET C CA 1
ATOM 10744 C C . MET C 1 151 ? -4.643 23.027 -7.747 1.000 46.047 151 MET C C 1
ATOM 10745 O O . MET C 1 151 ? -4.291 22.415 -6.740 1.000 49.458 151 MET C O 1
ATOM 10750 N N . GLN C 1 152 ? -5.458 22.522 -8.688 1.000 42.942 152 GLN C N 1
ATOM 10751 C CA . GLN C 1 152 ? -6.135 21.242 -8.535 1.000 40.140 152 GLN C CA 1
ATOM 10752 C C . GLN C 1 152 ? -5.245 20.107 -9.033 1.000 38.722 152 GLN C C 1
ATOM 10753 O O . GLN C 1 152 ? -4.505 20.275 -10.000 1.000 38.525 152 GLN C O 1
ATOM 10759 N N . VAL C 1 153 ? -5.345 18.954 -8.358 1.000 38.718 153 VAL C N 1
ATOM 10760 C CA . VAL C 1 153 ? -4.746 17.708 -8.810 1.000 35.909 153 VAL C CA 1
ATOM 10761 C C . VAL C 1 153 ? -5.839 16.873 -9.475 1.000 36.656 153 VAL C C 1
ATOM 10762 O O . VAL C 1 153 ? -6.860 16.587 -8.846 1.000 39.078 153 VAL C O 1
ATOM 10766 N N . GLU C 1 154 ? -5.614 16.478 -10.736 1.000 37.200 154 GLU C N 1
ATOM 10767 C CA . GLU C 1 154 ? -6.596 15.712 -11.500 1.000 38.773 154 GLU C CA 1
ATOM 10768 C C . GLU C 1 154 ? -7.919 16.483 -11.527 1.000 39.465 154 GLU C C 1
ATOM 10769 O O . GLU C 1 154 ? -7.928 17.692 -11.314 1.000 40.205 154 GLU C O 1
ATOM 10775 N N . ASN C 1 155 ? -9.022 15.791 -11.828 1.000 42.851 155 ASN C N 1
ATOM 10776 C CA . ASN C 1 155 ? -10.343 16.399 -11.825 1.000 43.331 155 ASN C CA 1
ATOM 10777 C C . ASN C 1 155 ? -11.395 15.303 -11.675 1.000 47.959 155 ASN C C 1
ATOM 10778 O O . ASN C 1 155 ? -11.596 14.512 -12.598 1.000 50.950 155 ASN C O 1
ATOM 10783 N N . GLU C 1 156 ? -12.061 15.277 -10.511 1.000 47.837 156 GLU C N 1
ATOM 10784 C CA . GLU C 1 156 ? -13.123 14.322 -10.230 1.000 49.209 156 GLU C CA 1
ATOM 10785 C C . GLU C 1 156 ? -12.635 12.912 -10.535 1.000 49.251 156 GLU C C 1
ATOM 10786 O O . GLU C 1 156 ? -13.290 12.173 -11.267 1.000 55.089 156 GLU C O 1
ATOM 10792 N N . TYR C 1 157 ? -11.483 12.548 -9.965 1.000 46.649 157 TYR C N 1
ATOM 10793 C CA . TYR C 1 157 ? -10.860 11.275 -10.274 1.000 43.378 157 TYR C CA 1
ATOM 10794 C C . TYR C 1 157 ? -11.667 10.134 -9.656 1.000 45.611 157 TYR C C 1
ATOM 10795 O O . TYR C 1 157 ? -11.678 9.021 -10.181 1.000 42.017 157 TYR C O 1
ATOM 10804 N N . GLY C 1 158 ? -12.346 10.424 -8.540 1.000 45.651 158 GLY C N 1
ATOM 10805 C CA . GLY C 1 158 ? -13.254 9.474 -7.919 1.000 45.186 158 GLY C CA 1
ATOM 10806 C C . GLY C 1 158 ? -14.455 9.154 -8.811 1.000 45.927 158 GLY C C 1
ATOM 10807 O O . GLY C 1 158 ? -15.225 8.250 -8.495 1.000 51.569 158 GLY C O 1
ATOM 10808 N N . SER C 1 159 ? -14.626 9.905 -9.909 1.000 41.528 159 SER C N 1
ATOM 10809 C CA . SER C 1 159 ? -15.612 9.564 -10.923 1.000 42.828 159 SER C CA 1
ATOM 10810 C C . SER C 1 159 ? -14.948 8.891 -12.128 1.000 40.785 159 SER C C 1
ATOM 10811 O O . SER C 1 159 ? -15.487 8.943 -13.229 1.000 40.369 159 SER C O 1
ATOM 10814 N N . TYR C 1 160 ? -13.784 8.258 -11.921 1.000 38.305 160 TYR C N 1
ATOM 10815 C CA . TYR C 1 160 ? -13.143 7.483 -12.970 1.000 38.041 160 TYR C CA 1
ATOM 10816 C C . TYR C 1 160 ? -12.303 6.332 -12.412 1.000 38.151 160 TYR C C 1
ATOM 10817 O O . TYR C 1 160 ? -12.348 5.244 -12.967 1.000 37.734 160 TYR C O 1
ATOM 10826 N N . GLY C 1 161 ? -11.496 6.573 -11.367 1.000 40.282 161 GLY C N 1
ATOM 10827 C CA . GLY C 1 161 ? -10.591 5.552 -10.856 1.000 42.073 161 GLY C CA 1
ATOM 10828 C C . GLY C 1 161 ? -10.335 5.682 -9.356 1.000 41.386 161 GLY C C 1
ATOM 10829 O O . GLY C 1 161 ? -10.913 6.541 -8.699 1.000 41.353 161 GLY C O 1
ATOM 10830 N N . GLU C 1 162 ? -9.469 4.804 -8.833 1.000 43.944 162 GLU C N 1
ATOM 10831 C CA . GLU C 1 162 ? -9.080 4.813 -7.429 1.000 47.040 162 GLU C CA 1
ATOM 10832 C C . GLU C 1 162 ? -7.595 4.479 -7.286 1.000 46.450 162 GLU C C 1
ATOM 10833 O O . GLU C 1 162 ? -7.167 3.937 -6.266 1.000 44.468 162 GLU C O 1
ATOM 10839 N N . ASP C 1 163 ? -6.811 4.807 -8.317 1.000 47.577 163 ASP C N 1
ATOM 10840 C CA . ASP C 1 163 ? -5.377 4.571 -8.311 1.000 52.341 163 ASP C CA 1
ATOM 10841 C C . ASP C 1 163 ? -4.709 5.709 -7.542 1.000 51.817 163 ASP C C 1
ATOM 10842 O O . ASP C 1 163 ? -4.527 6.795 -8.079 1.000 50.277 163 ASP C O 1
ATOM 10847 N N . HIS C 1 164 ? -4.353 5.454 -6.280 1.000 52.937 164 HIS C N 1
ATOM 10848 C CA . HIS C 1 164 ? -3.816 6.495 -5.420 1.000 55.542 164 HIS C CA 1
ATOM 10849 C C . HIS C 1 164 ? -2.357 6.799 -5.759 1.000 50.329 164 HIS C C 1
ATOM 10850 O O . HIS C 1 164 ? -1.905 7.930 -5.581 1.000 51.588 164 HIS C O 1
ATOM 10857 N N . ASP C 1 165 ? -1.627 5.789 -6.252 1.000 47.584 165 ASP C N 1
ATOM 10858 C CA . ASP C 1 165 ? -0.257 5.984 -6.701 1.000 47.095 165 ASP C CA 1
ATOM 10859 C C . ASP C 1 165 ? -0.217 6.998 -7.846 1.000 43.189 165 ASP C C 1
ATOM 10860 O O . ASP C 1 165 ? 0.754 7.746 -7.971 1.000 41.278 165 ASP C O 1
ATOM 10865 N N . TYR C 1 166 ? -1.272 7.020 -8.676 1.000 42.796 166 TYR C N 1
ATOM 10866 C CA . TYR C 1 166 ? -1.403 7.995 -9.753 1.000 43.037 166 TYR C CA 1
ATOM 10867 C C . TYR C 1 166 ? -1.500 9.410 -9.184 1.000 42.030 166 TYR C C 1
ATOM 10868 O O . TYR C 1 166 ? -0.754 10.297 -9.595 1.000 41.233 166 TYR C O 1
ATOM 10877 N N . LEU C 1 167 ? -2.425 9.622 -8.244 1.000 42.336 167 LEU C N 1
ATOM 10878 C CA . LEU C 1 167 ? -2.652 10.948 -7.687 1.000 44.495 167 LEU C CA 1
ATOM 10879 C C . LEU C 1 167 ? -1.381 11.467 -7.025 1.000 48.208 167 LEU C C 1
ATOM 10880 O O . LEU C 1 167 ? -1.028 12.630 -7.202 1.000 49.299 167 LEU C O 1
ATOM 10885 N N . ALA C 1 168 ? -0.708 10.600 -6.257 1.000 50.520 168 ALA C N 1
ATOM 10886 C CA . ALA C 1 168 ? 0.506 10.980 -5.553 1.000 50.923 168 ALA C CA 1
ATOM 10887 C C . ALA C 1 168 ? 1.595 11.364 -6.554 1.000 50.354 168 ALA C C 1
ATOM 10888 O O . ALA C 1 168 ? 2.324 12.331 -6.334 1.000 52.912 168 ALA C O 1
ATOM 10890 N N . ALA C 1 169 ? 1.691 10.609 -7.654 1.000 46.302 169 ALA C N 1
ATOM 10891 C CA . ALA C 1 169 ? 2.708 10.850 -8.665 1.000 44.860 169 ALA C CA 1
ATOM 10892 C C . ALA C 1 169 ? 2.453 12.173 -9.385 1.000 43.250 169 ALA C C 1
ATOM 10893 O O . ALA C 1 169 ? 3.393 12.898 -9.702 1.000 42.807 169 ALA C O 1
ATOM 10895 N N . LEU C 1 170 ? 1.176 12.488 -9.629 1.000 42.584 170 LEU C N 1
ATOM 10896 C CA . LEU C 1 170 ? 0.802 13.698 -10.345 1.000 40.940 170 LEU C CA 1
ATOM 10897 C C . LEU C 1 170 ? 1.090 14.918 -9.470 1.000 41.770 170 LEU C C 1
ATOM 10898 O O . LEU C 1 170 ? 1.627 15.912 -9.954 1.000 41.520 170 LEU C O 1
ATOM 10903 N N . ALA C 1 171 ? 0.740 14.835 -8.183 1.000 42.943 171 ALA C N 1
ATOM 10904 C CA . ALA C 1 171 ? 1.050 15.900 -7.239 1.000 46.794 171 ALA C CA 1
ATOM 10905 C C . ALA C 1 171 ? 2.557 16.160 -7.212 1.000 44.989 171 ALA C C 1
ATOM 10906 O O . ALA C 1 171 ? 2.979 17.313 -7.221 1.000 47.248 171 ALA C O 1
ATOM 10908 N N . LYS C 1 172 ? 3.355 15.085 -7.186 1.000 44.457 172 LYS C N 1
ATOM 10909 C CA . LYS C 1 172 ? 4.807 15.191 -7.160 1.000 47.869 172 LYS C CA 1
ATOM 10910 C C . LYS C 1 172 ? 5.316 15.880 -8.426 1.000 46.998 172 LYS C C 1
ATOM 10911 O O . LYS C 1 172 ? 6.290 16.625 -8.360 1.000 48.674 172 LYS C O 1
ATOM 10917 N N . LEU C 1 173 ? 4.678 15.608 -9.573 1.000 46.981 173 LEU C N 1
ATOM 10918 C CA . LEU C 1 173 ? 5.060 16.238 -10.830 1.000 44.744 173 LEU C CA 1
ATOM 10919 C C . LEU C 1 173 ? 4.827 17.746 -10.748 1.000 42.338 173 LEU C C 1
ATOM 10920 O O . LEU C 1 173 ? 5.679 18.532 -11.153 1.000 45.059 173 LEU C O 1
ATOM 10925 N N . MET C 1 174 ? 3.669 18.138 -10.210 1.000 39.805 174 MET C N 1
ATOM 10926 C CA . MET C 1 174 ? 3.306 19.539 -10.090 1.000 40.152 174 MET C CA 1
ATOM 10927 C C . MET C 1 174 ? 4.327 20.269 -9.213 1.000 42.312 174 MET C C 1
ATOM 10928 O O . MET C 1 174 ? 4.788 21.347 -9.576 1.000 44.388 174 MET C O 1
ATOM 10933 N N . LYS C 1 175 ? 4.688 19.669 -8.072 1.000 41.087 175 LYS C N 1
ATOM 10934 C CA . LYS C 1 175 ? 5.666 20.255 -7.164 1.000 45.502 175 LYS C CA 1
ATOM 10935 C C . LYS C 1 175 ? 7.036 20.329 -7.838 1.000 43.543 175 LYS C C 1
ATOM 10936 O O . LYS C 1 175 ? 7.741 21.325 -7.686 1.000 42.676 175 LYS C O 1
ATOM 10942 N N . LYS C 1 176 ? 7.397 19.285 -8.596 1.000 43.960 176 LYS C N 1
ATOM 10943 C CA . LYS C 1 176 ? 8.681 19.237 -9.281 1.000 45.372 176 LYS C CA 1
ATOM 10944 C C . LYS C 1 176 ? 8.816 20.403 -10.261 1.000 46.580 176 LYS C C 1
ATOM 10945 O O . LYS C 1 176 ? 9.915 20.915 -10.464 1.000 49.281 176 LYS C O 1
ATOM 10951 N N . HIS C 1 177 ? 7.697 20.814 -10.867 1.000 46.312 177 HIS C N 1
ATOM 10952 C CA . HIS C 1 177 ? 7.689 21.910 -11.827 1.000 46.821 177 HIS C CA 1
ATOM 10953 C C . HIS C 1 177 ? 7.485 23.258 -11.134 1.000 47.197 177 HIS C C 1
ATOM 10954 O O . HIS C 1 177 ? 7.343 24.277 -11.809 1.000 49.050 177 HIS C O 1
ATOM 10961 N N . GLY C 1 178 ? 7.463 23.256 -9.794 1.000 48.615 178 GLY C N 1
ATOM 10962 C CA . GLY C 1 178 ? 7.600 24.474 -9.009 1.000 47.354 178 GLY C CA 1
ATOM 10963 C C . GLY C 1 178 ? 6.283 24.971 -8.417 1.000 46.683 178 GLY C C 1
ATOM 10964 O O . GLY C 1 178 ? 6.229 26.094 -7.925 1.000 48.302 178 GLY C O 1
ATOM 10965 N N . VAL C 1 179 ? 5.230 24.142 -8.459 1.000 45.149 179 VAL C N 1
ATOM 10966 C CA . VAL C 1 179 ? 3.970 24.473 -7.812 1.000 45.437 179 VAL C CA 1
ATOM 10967 C C . VAL C 1 179 ? 4.139 24.274 -6.307 1.000 44.274 179 VAL C C 1
ATOM 10968 O O . VAL C 1 179 ? 4.235 23.145 -5.834 1.000 42.179 179 VAL C O 1
ATOM 10972 N N . ASP C 1 180 ? 4.205 25.388 -5.569 1.000 46.816 180 ASP C N 1
ATOM 10973 C CA . ASP C 1 180 ? 4.394 25.357 -4.125 1.000 47.569 180 ASP C CA 1
ATOM 10974 C C . ASP C 1 180 ? 3.175 25.940 -3.411 1.000 47.506 180 ASP C C 1
ATOM 10975 O O . ASP C 1 180 ? 3.115 25.911 -2.186 1.000 52.218 180 ASP C O 1
ATOM 10980 N N . VAL C 1 181 ? 2.199 26.448 -4.173 1.000 47.209 181 VAL C N 1
ATOM 10981 C CA . VAL C 1 181 ? 0.928 26.872 -3.609 1.000 46.543 181 VAL C CA 1
ATOM 10982 C C . VAL C 1 181 ? 0.167 25.635 -3.125 1.000 48.164 181 VAL C C 1
ATOM 10983 O O . VAL C 1 181 ? 0.418 24.530 -3.609 1.000 49.499 181 VAL C O 1
ATOM 10987 N N . PRO C 1 182 ? -0.779 25.760 -2.160 1.000 46.111 182 PRO C N 1
ATOM 10988 C CA . PRO C 1 182 ? -1.588 24.614 -1.740 1.000 46.015 182 PRO C CA 1
ATOM 10989 C C . PRO C 1 182 ? -2.317 23.924 -2.895 1.000 46.833 182 PRO C C 1
ATOM 10990 O O . PRO C 1 182 ? -2.749 24.583 -3.841 1.000 47.758 182 PRO C O 1
ATOM 10994 N N . LEU C 1 183 ? -2.438 22.590 -2.793 1.000 43.295 183 LEU C N 1
ATOM 10995 C CA . LEU C 1 183 ? -3.089 21.754 -3.791 1.000 41.815 183 LEU C CA 1
ATOM 10996 C C . LEU C 1 183 ? -4.463 21.330 -3.282 1.000 44.714 183 LEU C C 1
ATOM 10997 O O . LEU C 1 183 ? -4.711 21.364 -2.078 1.000 47.623 183 LEU C O 1
ATOM 11002 N N . PHE C 1 184 ? -5.345 20.908 -4.199 1.000 42.993 184 PHE C N 1
ATOM 11003 C CA . PHE C 1 184 ? -6.639 20.369 -3.805 1.000 43.932 184 PHE C CA 1
ATOM 11004 C C . PHE C 1 184 ? -7.159 19.381 -4.844 1.000 47.460 184 PHE C C 1
ATOM 11005 O O . PHE C 1 184 ? -6.678 19.340 -5.977 1.000 50.098 184 PHE C O 1
ATOM 11013 N N . THR C 1 185 ? -8.134 18.567 -4.415 1.000 48.276 185 THR C N 1
ATOM 11014 C CA . THR C 1 185 ? -8.924 17.739 -5.312 1.000 45.864 185 THR C CA 1
ATOM 11015 C C . THR C 1 185 ? -10.373 18.209 -5.254 1.000 46.272 185 THR C C 1
ATOM 11016 O O . THR C 1 185 ? -10.757 18.879 -4.295 1.000 45.463 185 THR C O 1
ATOM 11020 N N . SER C 1 186 ? -11.152 17.865 -6.289 1.000 45.217 186 SER C N 1
ATOM 11021 C CA . SER C 1 186 ? -12.591 18.067 -6.275 1.000 46.440 186 SER C CA 1
ATOM 11022 C C . SER C 1 186 ? -13.279 16.785 -6.738 1.000 48.762 186 SER C C 1
ATOM 11023 O O . SER C 1 186 ? -12.761 16.072 -7.596 1.000 50.121 186 SER C O 1
ATOM 11026 N N . ASP C 1 187 ? -14.447 16.496 -6.153 1.000 48.389 187 ASP C N 1
ATOM 11027 C CA . ASP C 1 187 ? -15.166 15.259 -6.413 1.000 48.961 187 ASP C CA 1
ATOM 11028 C C . ASP C 1 187 ? -16.642 15.456 -6.088 1.000 48.173 187 ASP C C 1
ATOM 11029 O O . ASP C 1 187 ? -17.013 16.433 -5.448 1.000 51.359 187 ASP C O 1
ATOM 11034 N N . GLY C 1 188 ? -17.483 14.516 -6.522 1.000 46.153 188 GLY C N 1
ATOM 11035 C CA . GLY C 1 188 ? -18.824 14.420 -5.975 1.000 46.629 188 GLY C CA 1
ATOM 11036 C C . GLY C 1 188 ? -18.745 14.243 -4.461 1.000 46.521 188 GLY C C 1
ATOM 11037 O O . GLY C 1 188 ? -17.971 13.415 -3.985 1.000 42.679 188 GLY C O 1
ATOM 11038 N N . PRO C 1 189 ? -19.496 15.026 -3.655 1.000 45.549 189 PRO C N 1
ATOM 11039 C CA . PRO C 1 189 ? -19.356 14.984 -2.197 1.000 46.365 189 PRO C CA 1
ATOM 11040 C C . PRO C 1 189 ? -20.124 13.817 -1.574 1.000 45.312 189 PRO C C 1
ATOM 11041 O O . PRO C 1 189 ? -21.150 14.009 -0.932 1.000 44.899 189 PRO C O 1
ATOM 11045 N N . TRP C 1 190 ? -19.611 12.602 -1.787 1.000 43.935 190 TRP C N 1
ATOM 11046 C CA . TRP C 1 190 ? -20.150 11.409 -1.155 1.000 45.206 190 TRP C CA 1
ATOM 11047 C C . TRP C 1 190 ? -19.041 10.372 -1.050 1.000 44.418 190 TRP C C 1
ATOM 11048 O O . TRP C 1 190 ? -18.061 10.452 -1.790 1.000 46.837 190 TRP C O 1
ATOM 11059 N N . PRO C 1 191 ? -19.122 9.413 -0.099 1.000 46.955 191 PRO C N 1
ATOM 11060 C CA . PRO C 1 191 ? -17.964 8.587 0.258 1.000 47.916 191 PRO C CA 1
ATOM 11061 C C . PRO C 1 191 ? -17.254 7.885 -0.901 1.000 48.641 191 PRO C C 1
ATOM 11062 O O . PRO C 1 191 ? -16.025 7.862 -0.938 1.000 52.369 191 PRO C O 1
ATOM 11066 N N . ALA C 1 192 ? -18.022 7.315 -1.838 1.000 47.029 192 ALA C N 1
ATOM 11067 C CA . ALA C 1 192 ? -17.457 6.472 -2.885 1.000 47.496 192 ALA C CA 1
ATOM 11068 C C . ALA C 1 192 ? -16.500 7.269 -3.771 1.000 45.102 192 ALA C C 1
ATOM 11069 O O . ALA C 1 192 ? -15.399 6.804 -4.065 1.000 43.609 192 ALA C O 1
ATOM 11071 N N . THR C 1 193 ? -16.928 8.470 -4.177 1.000 43.558 193 THR C N 1
ATOM 11072 C CA . THR C 1 193 ? -16.127 9.351 -5.013 1.000 42.507 193 THR C CA 1
ATOM 11073 C C . THR C 1 193 ? -14.964 9.941 -4.218 1.000 44.890 193 THR C C 1
ATOM 11074 O O . THR C 1 193 ? -13.842 10.019 -4.724 1.000 42.204 193 THR C O 1
ATOM 11078 N N . LEU C 1 194 ? -15.232 10.351 -2.971 1.000 49.018 194 LEU C N 1
ATOM 11079 C CA . LEU C 1 194 ? -14.218 10.983 -2.134 1.000 48.719 194 LEU C CA 1
ATOM 11080 C C . LEU C 1 194 ? -13.137 9.970 -1.745 1.000 49.417 194 LEU C C 1
ATOM 11081 O O . LEU C 1 194 ? -11.948 10.293 -1.754 1.000 49.817 194 LEU C O 1
ATOM 11086 N N . ASN C 1 195 ? -13.549 8.744 -1.401 1.000 51.997 195 ASN C N 1
ATOM 11087 C CA . ASN C 1 195 ? -12.605 7.704 -1.019 1.000 52.429 195 ASN C CA 1
ATOM 11088 C C . ASN C 1 195 ? -11.661 7.393 -2.178 1.000 52.517 195 ASN C C 1
ATOM 11089 O O . ASN C 1 195 ? -10.466 7.199 -1.969 1.000 52.394 195 ASN C O 1
ATOM 11094 N N . ALA C 1 196 ? -12.216 7.324 -3.392 1.000 50.229 196 ALA C N 1
ATOM 11095 C CA . ALA C 1 196 ? -11.457 6.941 -4.572 1.000 48.374 196 ALA C CA 1
ATOM 11096 C C . ALA C 1 196 ? -10.633 8.123 -5.084 1.000 46.690 196 ALA C C 1
ATOM 11097 O O . ALA C 1 196 ? -9.506 7.937 -5.537 1.000 46.458 196 ALA C O 1
ATOM 11099 N N . GLY C 1 197 ? -11.192 9.337 -4.983 1.000 46.097 197 GLY C N 1
ATOM 11100 C CA . GLY C 1 197 ? -10.688 10.488 -5.718 1.000 46.505 197 GLY C CA 1
ATOM 11101 C C . GLY C 1 197 ? -9.786 11.427 -4.915 1.000 46.950 197 GLY C C 1
ATOM 11102 O O . GLY C 1 197 ? -8.970 12.133 -5.506 1.000 46.824 197 GLY C O 1
ATOM 11103 N N . SER C 1 198 ? -9.946 11.472 -3.587 1.000 50.396 198 SER C N 1
ATOM 11104 C CA . SER C 1 198 ? -9.295 12.505 -2.790 1.000 51.795 198 SER C CA 1
ATOM 11105 C C . SER C 1 198 ? -7.876 12.083 -2.409 1.000 49.839 198 SER C C 1
ATOM 11106 O O . SER C 1 198 ? -7.503 10.923 -2.569 1.000 43.722 198 SER C O 1
ATOM 11109 N N . MET C 1 199 ? -7.110 13.052 -1.888 1.000 49.553 199 MET C N 1
ATOM 11110 C CA . MET C 1 199 ? -5.751 12.832 -1.414 1.000 49.596 199 MET C CA 1
ATOM 11111 C C . MET C 1 199 ? -5.651 13.215 0.064 1.000 49.588 199 MET C C 1
ATOM 11112 O O . MET C 1 199 ? -4.624 13.726 0.520 1.000 43.545 199 MET C O 1
ATOM 11117 N N . ILE C 1 200 ? -6.721 12.932 0.815 1.000 49.872 200 ILE C N 1
ATOM 11118 C CA . ILE C 1 200 ? -6.883 13.458 2.162 1.000 51.774 200 ILE C CA 1
ATOM 11119 C C . ILE C 1 200 ? -5.796 12.903 3.085 1.000 52.294 200 ILE C C 1
ATOM 11120 O O . ILE C 1 200 ? -5.318 13.615 3.962 1.000 53.536 200 ILE C O 1
ATOM 11125 N N . ASN C 1 201 ? -5.391 11.648 2.857 1.000 52.620 201 ASN C N 1
ATOM 11126 C CA . ASN C 1 201 ? -4.358 10.996 3.648 1.000 50.768 201 ASN C CA 1
ATOM 11127 C C . ASN C 1 201 ? -2.981 11.599 3.371 1.000 52.818 201 ASN C C 1
ATOM 11128 O O . ASN C 1 201 ? -2.044 11.352 4.129 1.000 50.503 201 ASN C O 1
ATOM 11133 N N . ASP C 1 202 ? -2.848 12.381 2.289 1.000 53.007 202 ASP C N 1
ATOM 11134 C CA . ASP C 1 202 ? -1.614 13.099 1.996 1.000 50.015 202 ASP C CA 1
ATOM 11135 C C . ASP C 1 202 ? -1.707 14.536 2.506 1.000 48.629 202 ASP C C 1
ATOM 11136 O O . ASP C 1 202 ? -0.816 15.340 2.239 1.000 45.911 202 ASP C O 1
ATOM 11141 N N . GLY C 1 203 ? -2.790 14.859 3.225 1.000 47.915 203 GLY C N 1
ATOM 11142 C CA . GLY C 1 203 ? -2.950 16.167 3.844 1.000 49.732 203 GLY C CA 1
ATOM 11143 C C . GLY C 1 203 ? -3.422 17.234 2.857 1.000 50.669 203 GLY C C 1
ATOM 11144 O O . GLY C 1 203 ? -3.305 18.426 3.134 1.000 55.164 203 GLY C O 1
ATOM 11145 N N . ILE C 1 204 ? -3.974 16.795 1.718 1.000 47.950 204 ILE C N 1
ATOM 11146 C CA . ILE C 1 204 ? -4.358 17.696 0.641 1.000 48.209 204 ILE C CA 1
ATOM 11147 C C . ILE C 1 204 ? -5.871 17.899 0.693 1.000 48.862 204 ILE C C 1
ATOM 11148 O O . ILE C 1 204 ? -6.624 16.941 0.855 1.000 49.878 204 ILE C O 1
ATOM 11153 N N . LEU C 1 205 ? -6.297 19.163 0.582 1.000 46.602 205 LEU C N 1
ATOM 11154 C CA . LEU C 1 205 ? -7.692 19.537 0.770 1.000 46.632 205 LEU C CA 1
ATOM 11155 C C . LEU C 1 205 ? -8.563 18.858 -0.281 1.000 45.708 205 LEU C C 1
ATOM 11156 O O . LEU C 1 205 ? -8.254 18.907 -1.470 1.000 51.808 205 LEU C O 1
ATOM 11161 N N . ALA C 1 206 ? -9.660 18.247 0.178 1.000 47.653 206 ALA C N 1
ATOM 11162 C CA . ALA C 1 206 ? -10.692 17.732 -0.710 1.000 47.344 206 ALA C CA 1
ATOM 11163 C C . ALA C 1 206 ? -11.880 18.690 -0.696 1.000 44.989 206 ALA C C 1
ATOM 11164 O O . ALA C 1 206 ? -12.291 19.143 0.371 1.000 41.511 206 ALA C O 1
ATOM 11166 N N . THR C 1 207 ? -12.395 18.991 -1.899 1.000 45.648 207 THR C N 1
ATOM 11167 C CA . THR C 1 207 ? -13.550 19.848 -2.101 1.000 43.872 207 THR C CA 1
ATOM 11168 C C . THR C 1 207 ? -14.642 19.050 -2.805 1.000 46.566 207 THR C C 1
ATOM 11169 O O . THR C 1 207 ? -14.400 17.926 -3.235 1.000 49.815 207 THR C O 1
ATOM 11173 N N . GLY C 1 208 ? -15.832 19.652 -2.940 1.000 48.879 208 GLY C N 1
ATOM 11174 C CA . GLY C 1 208 ? -16.991 18.967 -3.493 1.000 50.307 208 GLY C CA 1
ATOM 11175 C C . GLY C 1 208 ? -17.608 19.723 -4.670 1.000 50.087 208 GLY C C 1
ATOM 11176 O O . GLY C 1 208 ? -17.577 20.951 -4.703 1.000 49.182 208 GLY C O 1
ATOM 11177 N N . ASN C 1 209 ? -18.180 18.970 -5.620 1.000 48.245 209 ASN C N 1
ATOM 11178 C CA . ASN C 1 209 ? -18.853 19.532 -6.780 1.000 47.047 209 ASN C CA 1
ATOM 11179 C C . ASN C 1 209 ? -20.329 19.148 -6.730 1.000 47.132 209 ASN C C 1
ATOM 11180 O O . ASN C 1 209 ? -20.660 17.973 -6.615 1.000 49.979 209 ASN C O 1
ATOM 11185 N N . PHE C 1 210 ? -21.215 20.145 -6.825 1.000 44.791 210 PHE C N 1
ATOM 11186 C CA . PHE C 1 210 ? -22.651 19.918 -6.788 1.000 42.904 210 PHE C CA 1
ATOM 11187 C C . PHE C 1 210 ? -23.376 21.190 -7.219 1.000 43.948 210 PHE C C 1
ATOM 11188 O O . PHE C 1 210 ? -22.771 22.255 -7.298 1.000 42.888 210 PHE C O 1
ATOM 11196 N N . GLY C 1 211 ? -24.677 21.063 -7.499 1.000 45.608 211 GLY C N 1
ATOM 11197 C CA . GLY C 1 211 ? -25.478 22.175 -7.986 1.000 49.016 211 GLY C CA 1
ATOM 11198 C C . GLY C 1 211 ? -26.714 22.458 -7.131 1.000 51.348 211 GLY C C 1
ATOM 11199 O O . GLY C 1 211 ? -27.499 23.336 -7.487 1.000 52.975 211 GLY C O 1
ATOM 11200 N N . SER C 1 212 ? -26.870 21.737 -6.010 1.000 55.586 212 SER C N 1
ATOM 11201 C CA . SER C 1 212 ? -28.013 21.906 -5.121 1.000 59.059 212 SER C CA 1
ATOM 11202 C C . SER C 1 212 ? -27.794 21.133 -3.818 1.000 59.793 212 SER C C 1
ATOM 11203 O O . SER C 1 212 ? -26.785 20.449 -3.662 1.000 59.273 212 SER C O 1
ATOM 11206 N N . ALA C 1 213 ? -28.751 21.264 -2.885 1.000 58.379 213 ALA C N 1
ATOM 11207 C CA . ALA C 1 213 ? -28.767 20.512 -1.639 1.000 57.428 213 ALA C CA 1
ATOM 11208 C C . ALA C 1 213 ? -27.449 20.710 -0.893 1.000 62.449 213 ALA C C 1
ATOM 11209 O O . ALA C 1 213 ? -26.800 19.744 -0.487 1.000 60.859 213 ALA C O 1
ATOM 11211 N N . ALA C 1 214 ? -27.086 21.984 -0.701 1.000 61.769 214 ALA C N 1
ATOM 11212 C CA . ALA C 1 214 ? -25.771 22.370 -0.217 1.000 63.472 214 ALA C CA 1
ATOM 11213 C C . ALA C 1 214 ? -25.524 21.835 1.194 1.000 64.216 214 ALA C C 1
ATOM 11214 O O . ALA C 1 214 ? -24.388 21.511 1.532 1.000 54.478 214 ALA C O 1
ATOM 11216 N N . ASP C 1 215 ? -26.586 21.745 2.005 1.000 65.745 215 ASP C N 1
ATOM 11217 C CA . ASP C 1 215 ? -26.459 21.276 3.377 1.000 68.925 215 ASP C CA 1
ATOM 11218 C C . ASP C 1 215 ? -26.178 19.775 3.378 1.000 68.817 215 ASP C C 1
ATOM 11219 O O . ASP C 1 215 ? -25.242 19.328 4.039 1.000 64.039 215 ASP C O 1
ATOM 11224 N N . LYS C 1 216 ? -26.984 19.017 2.618 1.000 67.699 216 LYS C N 1
ATOM 11225 C CA . LYS C 1 216 ? -26.791 17.584 2.449 1.000 64.029 216 LYS C CA 1
ATOM 11226 C C . LYS C 1 216 ? -25.350 17.295 2.028 1.000 63.110 216 LYS C C 1
ATOM 11227 O O . LYS C 1 216 ? -24.695 16.424 2.599 1.000 64.741 216 LYS C O 1
ATOM 11233 N N . ASN C 1 217 ? -24.857 18.050 1.037 1.000 61.219 217 ASN C N 1
ATOM 11234 C CA . ASN C 1 217 ? -23.591 17.753 0.388 1.000 56.723 217 ASN C CA 1
ATOM 11235 C C . ASN C 1 217 ? -22.421 18.204 1.264 1.000 59.220 217 ASN C C 1
ATOM 11236 O O . ASN C 1 217 ? -21.423 17.490 1.373 1.000 59.488 217 ASN C O 1
ATOM 11241 N N . PHE C 1 218 ? -22.538 19.386 1.885 1.000 59.006 218 PHE C N 1
ATOM 11242 C CA . PHE C 1 218 ? -21.500 19.877 2.784 1.000 58.222 218 PHE C CA 1
ATOM 11243 C C . PHE C 1 218 ? -21.436 19.014 4.042 1.000 57.592 218 PHE C C 1
ATOM 11244 O O . PHE C 1 218 ? -20.354 18.791 4.577 1.000 58.701 218 PHE C O 1
ATOM 11252 N N . ASP C 1 219 ? -22.589 18.515 4.498 1.000 58.150 219 ASP C N 1
ATOM 11253 C CA . ASP C 1 219 ? -22.630 17.598 5.627 1.000 57.593 219 ASP C CA 1
ATOM 11254 C C . ASP C 1 219 ? -21.792 16.358 5.329 1.000 57.853 219 ASP C C 1
ATOM 11255 O O . ASP C 1 219 ? -21.042 15.913 6.196 1.000 60.888 219 ASP C O 1
ATOM 11260 N N . ARG C 1 220 ? -21.923 15.804 4.114 1.000 56.298 220 ARG C N 1
ATOM 11261 C CA . ARG C 1 220 ? -21.179 14.606 3.744 1.000 54.912 220 ARG C CA 1
ATOM 11262 C C . ARG C 1 220 ? -19.697 14.943 3.581 1.000 51.874 220 ARG C C 1
ATOM 11263 O O . ARG C 1 220 ? -18.837 14.150 3.956 1.000 50.965 220 ARG C O 1
ATOM 11271 N N . LEU C 1 221 ? -19.415 16.124 3.025 1.000 50.972 221 LEU C N 1
ATOM 11272 C CA . LEU C 1 221 ? -18.049 16.571 2.815 1.000 51.226 221 LEU C CA 1
ATOM 11273 C C . LEU C 1 221 ? -17.367 16.786 4.166 1.000 52.232 221 LEU C C 1
ATOM 11274 O O . LEU C 1 221 ? -16.231 16.357 4.362 1.000 46.778 221 LEU C O 1
ATOM 11279 N N . ALA C 1 222 ? -18.075 17.441 5.096 1.000 53.359 222 ALA C N 1
ATOM 11280 C CA . ALA C 1 222 ? -17.572 17.656 6.445 1.000 57.466 222 ALA C CA 1
ATOM 11281 C C . ALA C 1 222 ? -17.319 16.315 7.136 1.000 57.403 222 ALA C C 1
ATOM 11282 O O . ALA C 1 222 ? -16.261 16.116 7.734 1.000 59.141 222 ALA C O 1
ATOM 11284 N N . ALA C 1 223 ? -18.290 15.400 7.031 1.000 55.978 223 ALA C N 1
ATOM 11285 C CA . ALA C 1 223 ? -18.182 14.073 7.621 1.000 57.695 223 ALA C CA 1
ATOM 11286 C C . ALA C 1 223 ? -16.920 13.362 7.137 1.000 56.413 223 ALA C C 1
ATOM 11287 O O . ALA C 1 223 ? -16.250 12.691 7.919 1.000 56.663 223 ALA C O 1
ATOM 11289 N N . PHE C 1 224 ? -16.612 13.506 5.840 1.000 56.465 224 PHE C N 1
ATOM 11290 C CA . PHE C 1 224 ? -15.438 12.888 5.242 1.000 54.659 224 PHE C CA 1
ATOM 11291 C C . PHE C 1 224 ? -14.164 13.499 5.827 1.000 54.894 224 PHE C C 1
ATOM 11292 O O . PHE C 1 224 ? -13.245 12.775 6.199 1.000 55.429 224 PHE C O 1
ATOM 11300 N N . HIS C 1 225 ? -14.108 14.834 5.890 1.000 55.308 225 HIS C N 1
ATOM 11301 C CA . HIS C 1 225 ? -12.978 15.532 6.493 1.000 56.122 225 HIS C CA 1
ATOM 11302 C C . HIS C 1 225 ? -12.724 15.019 7.910 1.000 56.120 225 HIS C C 1
ATOM 11303 O O . HIS C 1 225 ? -11.599 14.654 8.247 1.000 52.969 225 HIS C O 1
ATOM 11310 N N . GLN C 1 226 ? -13.789 15.000 8.722 1.000 57.018 226 GLN C N 1
ATOM 11311 C CA . GLN C 1 226 ? -13.709 14.665 10.136 1.000 57.626 226 GLN C CA 1
ATOM 11312 C C . GLN C 1 226 ? -13.270 13.213 10.327 1.000 56.936 226 GLN C C 1
ATOM 11313 O O . GLN C 1 226 ? -12.550 12.908 11.277 1.000 53.543 226 GLN C O 1
ATOM 11319 N N . ALA C 1 227 ? -13.694 12.324 9.416 1.000 54.536 227 ALA C N 1
ATOM 11320 C CA . ALA C 1 227 ? -13.349 10.915 9.508 1.000 50.253 227 ALA C CA 1
ATOM 11321 C C . ALA C 1 227 ? -11.842 10.720 9.338 1.000 50.932 227 ALA C C 1
ATOM 11322 O O . ALA C 1 227 ? -11.295 9.736 9.833 1.000 54.166 227 ALA C O 1
ATOM 11324 N N . HIS C 1 228 ? -11.179 11.666 8.658 1.000 50.778 228 HIS C N 1
ATOM 11325 C CA . HIS C 1 228 ? -9.735 11.636 8.461 1.000 51.229 228 HIS C CA 1
ATOM 11326 C C . HIS C 1 228 ? -9.030 12.651 9.367 1.000 54.905 228 HIS C C 1
ATOM 11327 O O . HIS C 1 228 ? -7.866 12.973 9.146 1.000 54.349 228 HIS C O 1
ATOM 11334 N N . GLY C 1 229 ? -9.737 13.145 10.393 1.000 57.572 229 GLY C N 1
ATOM 11335 C CA . GLY C 1 229 ? -9.139 13.973 11.431 1.000 58.766 229 GLY C CA 1
ATOM 11336 C C . GLY C 1 229 ? -8.627 15.318 10.914 1.000 57.340 229 GLY C C 1
ATOM 11337 O O . GLY C 1 229 ? -7.669 15.865 11.459 1.000 58.141 229 GLY C O 1
ATOM 11338 N N . GLN C 1 230 ? -9.286 15.853 9.879 1.000 50.387 230 GLN C N 1
ATOM 11339 C CA . GLN C 1 230 ? -8.899 17.124 9.287 1.000 51.839 230 GLN C CA 1
ATOM 11340 C C . GLN C 1 230 ? -9.921 18.186 9.684 1.000 50.398 230 GLN C C 1
ATOM 11341 O O . GLN C 1 230 ? -11.116 17.910 9.739 1.000 48.514 230 GLN C O 1
ATOM 11347 N N . ASP C 1 231 ? -9.416 19.391 9.979 1.000 50.705 231 ASP C N 1
ATOM 11348 C CA . ASP C 1 231 ? -10.231 20.555 10.287 1.000 49.348 231 ASP C CA 1
ATOM 11349 C C . ASP C 1 231 ? -10.015 21.568 9.165 1.000 47.911 231 ASP C C 1
ATOM 11350 O O . ASP C 1 231 ? -9.011 22.283 9.153 1.000 47.757 231 ASP C O 1
ATOM 11355 N N . TRP C 1 232 ? -10.966 21.601 8.221 1.000 48.932 232 TRP C N 1
ATOM 11356 C CA . TRP C 1 232 ? -10.773 22.251 6.932 1.000 47.946 232 TRP C CA 1
ATOM 11357 C C . TRP C 1 232 ? -11.983 23.099 6.565 1.000 45.248 232 TRP C C 1
ATOM 11358 O O . TRP C 1 232 ? -13.080 22.859 7.058 1.000 48.549 232 TRP C O 1
ATOM 11369 N N . PRO C 1 233 ? -11.830 24.086 5.654 1.000 41.623 233 PRO C N 1
ATOM 11370 C CA . PRO C 1 233 ? -12.970 24.841 5.143 1.000 41.745 233 PRO C CA 1
ATOM 11371 C C . PRO C 1 233 ? -13.757 24.013 4.127 1.000 44.646 233 PRO C C 1
ATOM 11372 O O . PRO C 1 233 ? -13.194 23.151 3.453 1.000 41.668 233 PRO C O 1
ATOM 11376 N N . LEU C 1 234 ? -15.064 24.282 4.044 1.000 44.789 234 LEU C N 1
ATOM 11377 C CA . LEU C 1 234 ? -15.947 23.607 3.112 1.000 44.018 234 LEU C CA 1
ATOM 11378 C C . LEU C 1 234 ? -16.064 24.469 1.864 1.000 46.276 234 LEU C C 1
ATOM 11379 O O . LEU C 1 234 ? -16.468 25.627 1.961 1.000 51.314 234 LEU C O 1
ATOM 11384 N N . MET C 1 235 ? -15.678 23.915 0.705 1.000 45.199 235 MET C N 1
ATOM 11385 C CA . MET C 1 235 ? -15.736 24.664 -0.539 1.000 45.946 235 MET C CA 1
ATOM 11386 C C . MET C 1 235 ? -16.362 23.819 -1.645 1.000 49.105 235 MET C C 1
ATOM 11387 O O . MET C 1 235 ? -15.933 22.697 -1.904 1.000 49.796 235 MET C O 1
ATOM 11392 N N . CYS C 1 236 ? -17.373 24.404 -2.292 1.000 48.233 236 CYS C N 1
ATOM 11393 C CA . CYS C 1 236 ? -17.964 23.870 -3.504 1.000 48.787 236 CYS C CA 1
ATOM 11394 C C . CYS C 1 236 ? -17.146 24.327 -4.712 1.000 46.053 236 CYS C C 1
ATOM 11395 O O . CYS C 1 236 ? -17.277 25.461 -5.162 1.000 45.328 236 CYS C O 1
ATOM 11398 N N . MET C 1 237 ? -16.287 23.439 -5.225 1.000 43.991 237 MET C N 1
ATOM 11399 C CA . MET C 1 237 ? -15.292 23.822 -6.215 1.000 42.445 237 MET C CA 1
ATOM 11400 C C . MET C 1 237 ? -15.945 23.941 -7.593 1.000 41.686 237 MET C C 1
ATOM 11401 O O . MET C 1 237 ? -15.396 24.579 -8.489 1.000 38.825 237 MET C O 1
ATOM 11406 N N . GLU C 1 238 ? -17.117 23.318 -7.754 1.000 41.061 238 GLU C N 1
ATOM 11407 C CA . GLU C 1 238 ? -17.970 23.553 -8.909 1.000 41.379 238 GLU C CA 1
ATOM 11408 C C . GLU C 1 238 ? -19.419 23.629 -8.438 1.000 43.668 238 GLU C C 1
ATOM 11409 O O . GLU C 1 238 ? -20.028 22.608 -8.125 1.000 45.537 238 GLU C O 1
ATOM 11415 N N . PHE C 1 239 ? -19.958 24.850 -8.360 1.000 43.851 239 PHE C N 1
ATOM 11416 C CA . PHE C 1 239 ? -21.384 25.027 -8.165 1.000 44.896 239 PHE C CA 1
ATOM 11417 C C . PHE C 1 239 ? -22.039 25.160 -9.535 1.000 44.908 239 PHE C C 1
ATOM 11418 O O . PHE C 1 239 ? -21.985 26.226 -10.143 1.000 46.523 239 PHE C O 1
ATOM 11426 N N . TRP C 1 240 ? -22.638 24.060 -10.008 1.000 45.987 240 TRP C N 1
ATOM 11427 C CA . TRP C 1 240 ? -23.297 24.028 -11.304 1.000 47.195 240 TRP C CA 1
ATOM 11428 C C . TRP C 1 240 ? -24.522 24.939 -11.266 1.000 46.859 240 TRP C C 1
ATOM 11429 O O . TRP C 1 240 ? -25.574 24.542 -10.769 1.000 44.900 240 TRP C O 1
ATOM 11440 N N . ASP C 1 241 ? -24.368 26.164 -11.789 1.000 48.287 241 ASP C N 1
ATOM 11441 C CA . ASP C 1 241 ? -25.416 27.171 -11.743 1.000 49.433 241 ASP C CA 1
ATOM 11442 C C . ASP C 1 241 ? -26.139 27.242 -13.089 1.000 48.996 241 ASP C C 1
ATOM 11443 O O . ASP C 1 241 ? -26.823 28.224 -13.373 1.000 47.858 241 ASP C O 1
ATOM 11448 N N . GLY C 1 242 ? -25.968 26.195 -13.905 1.000 47.076 242 GLY C N 1
ATOM 11449 C CA . GLY C 1 242 ? -26.697 26.017 -15.151 1.000 48.926 242 GLY C CA 1
ATOM 11450 C C . GLY C 1 242 ? -26.477 24.597 -15.672 1.000 50.900 242 GLY C C 1
ATOM 11451 O O . GLY C 1 242 ? -26.215 23.697 -14.877 1.000 48.461 242 GLY C O 1
ATOM 11452 N N . TRP C 1 243 ? -26.565 24.390 -16.994 1.000 51.666 243 TRP C N 1
ATOM 11453 C CA . TRP C 1 243 ? -26.211 23.097 -17.560 1.000 52.842 243 TRP C CA 1
ATOM 11454 C C . TRP C 1 243 ? -25.886 23.224 -19.050 1.000 53.454 243 TRP C C 1
ATOM 11455 O O . TRP C 1 243 ? -26.268 24.195 -19.698 1.000 53.609 243 TRP C O 1
ATOM 11466 N N . PHE C 1 244 ? -25.180 22.211 -19.572 1.000 54.939 244 PHE C N 1
ATOM 11467 C CA . PHE C 1 244 ? -24.774 22.144 -20.970 1.000 53.780 244 PHE C CA 1
ATOM 11468 C C . PHE C 1 244 ? -25.882 21.518 -21.809 1.000 48.729 244 PHE C C 1
ATOM 11469 O O . PHE C 1 244 ? -26.762 20.850 -21.270 1.000 47.913 244 PHE C O 1
ATOM 11477 N N A ASN C 1 245 ? -25.811 21.729 -23.130 0.500 48.323 245 ASN C N 1
ATOM 11478 N N B ASN C 1 245 ? -25.810 21.726 -23.130 0.500 49.328 245 ASN C N 1
ATOM 11479 C CA A ASN C 1 245 ? -26.810 21.223 -24.058 0.500 48.295 245 ASN C CA 1
ATOM 11480 C CA B ASN C 1 245 ? -26.811 21.217 -24.054 0.500 49.917 245 ASN C CA 1
ATOM 11481 C C A ASN C 1 245 ? -26.158 20.277 -25.067 0.500 49.201 245 ASN C C 1
ATOM 11482 C C B ASN C 1 245 ? -26.159 20.277 -25.067 0.500 50.141 245 ASN C C 1
ATOM 11483 O O A ASN C 1 245 ? -24.955 20.350 -25.324 0.500 47.666 245 ASN C O 1
ATOM 11484 O O B ASN C 1 245 ? -24.957 20.353 -25.322 0.500 48.546 245 ASN C O 1
ATOM 11493 N N . ARG C 1 246 ? -26.987 19.395 -25.641 1.000 50.991 246 ARG C N 1
ATOM 11494 C CA . ARG C 1 246 ? -26.558 18.428 -26.642 1.000 47.584 246 ARG C CA 1
ATOM 11495 C C . ARG C 1 246 ? -27.484 18.509 -27.854 1.000 45.458 246 ARG C C 1
ATOM 11496 O O . ARG C 1 246 ? -28.647 18.879 -27.726 1.000 43.976 246 ARG C O 1
ATOM 11504 N N . TRP C 1 247 ? -26.946 18.155 -29.028 1.000 47.420 247 TRP C N 1
ATOM 11505 C CA . TRP C 1 247 ? -27.692 18.171 -30.274 1.000 43.969 247 TRP C CA 1
ATOM 11506 C C . TRP C 1 247 ? -28.915 17.265 -30.172 1.000 45.903 247 TRP C C 1
ATOM 11507 O O . TRP C 1 247 ? -28.789 16.087 -29.847 1.000 47.860 247 TRP C O 1
ATOM 11518 N N . GLY C 1 248 ? -30.093 17.825 -30.471 1.000 48.197 248 GLY C N 1
ATOM 11519 C CA . GLY C 1 248 ? -31.322 17.052 -30.555 1.000 50.210 248 GLY C CA 1
ATOM 11520 C C . GLY C 1 248 ? -32.084 17.013 -29.232 1.000 53.307 248 GLY C C 1
ATOM 11521 O O . GLY C 1 248 ? -33.168 16.436 -29.169 1.000 57.254 248 GLY C O 1
ATOM 11522 N N . GLU C 1 249 ? -31.514 17.621 -28.182 1.000 54.254 249 GLU C N 1
ATOM 11523 C CA . GLU C 1 249 ? -32.154 17.677 -26.878 1.000 55.954 249 GLU C CA 1
ATOM 11524 C C . GLU C 1 249 ? -32.525 19.126 -26.576 1.000 55.986 249 GLU C C 1
ATOM 11525 O O . GLU C 1 249 ? -31.765 20.032 -26.899 1.000 52.098 249 GLU C O 1
ATOM 11531 N N . PRO C 1 250 ? -33.687 19.392 -25.938 1.000 58.322 250 PRO C N 1
ATOM 11532 C CA . PRO C 1 250 ? -34.116 20.763 -25.664 1.000 60.130 250 PRO C CA 1
ATOM 11533 C C . PRO C 1 250 ? -33.198 21.482 -24.676 1.000 62.804 250 PRO C C 1
ATOM 11534 O O . PRO C 1 250 ? -32.500 20.845 -23.891 1.000 64.116 250 PRO C O 1
ATOM 11538 N N . ILE C 1 251 ? -33.226 22.818 -24.724 1.000 63.515 251 ILE C N 1
ATOM 11539 C CA . ILE C 1 251 ? -32.393 23.656 -23.879 1.000 69.748 251 ILE C CA 1
ATOM 11540 C C . ILE C 1 251 ? -32.889 23.552 -22.436 1.000 69.789 251 ILE C C 1
ATOM 11541 O O . ILE C 1 251 ? -34.094 23.557 -22.191 1.000 67.418 251 ILE C O 1
ATOM 11546 N N . ILE C 1 252 ? -31.945 23.458 -21.489 1.000 68.108 252 ILE C N 1
ATOM 11547 C CA . ILE C 1 252 ? -32.267 23.342 -20.074 1.000 70.809 252 ILE C CA 1
ATOM 11548 C C . ILE C 1 252 ? -32.067 24.711 -19.421 1.000 68.787 252 ILE C C 1
ATOM 11549 O O . ILE C 1 252 ? -30.990 25.295 -19.530 1.000 64.063 252 ILE C O 1
ATOM 11554 N N . ARG C 1 253 ? -33.119 25.208 -18.759 1.000 71.301 253 ARG C N 1
ATOM 11555 C CA . ARG C 1 253 ? -33.126 26.538 -18.167 1.000 75.837 253 ARG C CA 1
ATOM 11556 C C . ARG C 1 253 ? -33.429 26.430 -16.674 1.000 75.813 253 ARG C C 1
ATOM 11557 O O . ARG C 1 253 ? -34.423 25.821 -16.288 1.000 79.517 253 ARG C O 1
ATOM 11565 N N . ARG C 1 254 ? -32.568 27.031 -15.845 1.000 74.147 254 ARG C N 1
ATOM 11566 C CA . ARG C 1 254 ? -32.718 26.981 -14.401 1.000 75.116 254 ARG C CA 1
ATOM 11567 C C . ARG C 1 254 ? -33.139 28.359 -13.895 1.000 76.290 254 ARG C C 1
ATOM 11568 O O . ARG C 1 254 ? -32.487 29.357 -14.196 1.000 75.954 254 ARG C O 1
ATOM 11576 N N . ASP C 1 255 ? -34.227 28.390 -13.111 1.000 77.317 255 ASP C N 1
ATOM 11577 C CA . ASP C 1 255 ? -34.828 29.627 -12.637 1.000 76.343 255 ASP C CA 1
ATOM 11578 C C . ASP C 1 255 ? -33.778 30.490 -11.935 1.000 76.568 255 ASP C C 1
ATOM 11579 O O . ASP C 1 255 ? -33.090 30.022 -11.028 1.000 74.811 255 ASP C O 1
ATOM 11584 N N . PRO C 1 256 ? -33.635 31.782 -12.317 1.000 74.844 256 PRO C N 1
ATOM 11585 C CA . PRO C 1 256 ? -32.613 32.660 -11.740 1.000 72.671 256 PRO C CA 1
ATOM 11586 C C . PRO C 1 256 ? -32.610 32.765 -10.215 1.000 73.552 256 PRO C C 1
ATOM 11587 O O . PRO C 1 256 ? -31.550 32.712 -9.593 1.000 73.263 256 PRO C O 1
ATOM 11591 N N . ASP C 1 257 ? -33.804 32.920 -9.627 1.000 73.993 257 ASP C N 1
ATOM 11592 C CA . ASP C 1 257 ? -33.943 33.238 -8.214 1.000 78.270 257 ASP C CA 1
ATOM 11593 C C . ASP C 1 257 ? -33.663 31.999 -7.366 1.000 81.416 257 ASP C C 1
ATOM 11594 O O . ASP C 1 257 ? -32.991 32.102 -6.340 1.000 85.573 257 ASP C O 1
ATOM 11599 N N . GLU C 1 258 ? -34.183 30.839 -7.791 1.000 80.769 258 GLU C N 1
ATOM 11600 C CA . GLU C 1 258 ? -33.923 29.585 -7.098 1.000 81.929 258 GLU C CA 1
ATOM 11601 C C . GLU C 1 258 ? -32.422 29.300 -7.077 1.000 77.119 258 GLU C C 1
ATOM 11602 O O . GLU C 1 258 ? -31.901 28.797 -6.081 1.000 70.567 258 GLU C O 1
ATOM 11608 N N . THR C 1 259 ? -31.738 29.618 -8.185 1.000 76.049 259 THR C N 1
ATOM 11609 C CA . THR C 1 259 ? -30.303 29.405 -8.291 1.000 76.370 259 THR C CA 1
ATOM 11610 C C . THR C 1 259 ? -29.589 30.184 -7.191 1.000 77.144 259 THR C C 1
ATOM 11611 O O . THR C 1 259 ? -28.717 29.644 -6.513 1.000 75.401 259 THR C O 1
ATOM 11615 N N . ALA C 1 260 ? -29.977 31.457 -7.035 1.000 81.094 260 ALA C N 1
ATOM 11616 C CA . ALA C 1 260 ? -29.430 32.332 -6.009 1.000 79.674 260 ALA C CA 1
ATOM 11617 C C . ALA C 1 260 ? -29.651 31.732 -4.620 1.000 77.195 260 ALA C C 1
ATOM 11618 O O . ALA C 1 260 ? -28.726 31.704 -3.813 1.000 76.459 260 ALA C O 1
ATOM 11620 N N . GLU C 1 261 ? -30.876 31.243 -4.363 1.000 76.307 261 GLU C N 1
ATOM 11621 C CA . GLU C 1 261 ? -31.239 30.652 -3.083 1.000 75.390 261 GLU C CA 1
ATOM 11622 C C . GLU C 1 261 ? -30.361 29.442 -2.774 1.000 72.699 261 GLU C C 1
ATOM 11623 O O . GLU C 1 261 ? -29.896 29.289 -1.646 1.000 73.791 261 GLU C O 1
ATOM 11629 N N . ASP C 1 262 ? -30.177 28.567 -3.768 1.000 69.401 262 ASP C N 1
ATOM 11630 C CA . ASP C 1 262 ? -29.362 27.375 -3.592 1.000 68.856 262 ASP C CA 1
ATOM 11631 C C . ASP C 1 262 ? -27.911 27.784 -3.334 1.000 68.142 262 ASP C C 1
ATOM 11632 O O . ASP C 1 262 ? -27.221 27.159 -2.529 1.000 65.110 262 ASP C O 1
ATOM 11637 N N . LEU C 1 263 ? -27.465 28.849 -4.011 1.000 64.462 263 LEU C N 1
ATOM 11638 C CA . LEU C 1 263 ? -26.109 29.352 -3.858 1.000 64.272 263 LEU C CA 1
ATOM 11639 C C . LEU C 1 263 ? -25.933 30.005 -2.486 1.000 67.837 263 LEU C C 1
ATOM 11640 O O . LEU C 1 263 ? -24.843 29.951 -1.919 1.000 67.987 263 LEU C O 1
ATOM 11645 N N . ARG C 1 264 ? -27.005 30.617 -1.959 1.000 67.847 264 ARG C N 1
ATOM 11646 C CA . ARG C 1 264 ? -26.977 31.242 -0.643 1.000 69.133 264 ARG C CA 1
ATOM 11647 C C . ARG C 1 264 ? -26.484 30.249 0.406 1.000 68.010 264 ARG C C 1
ATOM 11648 O O . ARG C 1 264 ? -25.597 30.565 1.195 1.000 68.023 264 ARG C O 1
ATOM 11656 N N . ALA C 1 265 ? -27.065 29.044 0.389 1.000 60.309 265 ALA C N 1
ATOM 11657 C CA . ALA C 1 265 ? -26.812 28.040 1.412 1.000 62.013 265 ALA C CA 1
ATOM 11658 C C . ALA C 1 265 ? -25.356 27.573 1.384 1.000 63.451 265 ALA C C 1
ATOM 11659 O O . ALA C 1 265 ? -24.830 27.124 2.404 1.000 65.574 265 ALA C O 1
ATOM 11661 N N . VAL C 1 266 ? -24.711 27.662 0.213 1.000 57.844 266 VAL C N 1
ATOM 11662 C CA . VAL C 1 266 ? -23.296 27.345 0.094 1.000 55.891 266 VAL C CA 1
ATOM 11663 C C . VAL C 1 266 ? -22.482 28.436 0.790 1.000 52.165 266 VAL C C 1
ATOM 11664 O O . VAL C 1 266 ? -21.605 28.141 1.600 1.000 49.433 266 VAL C O 1
ATOM 11668 N N . ILE C 1 267 ? -22.788 29.695 0.454 1.000 50.578 267 ILE C N 1
ATOM 11669 C CA . ILE C 1 267 ? -21.999 30.842 0.874 1.000 51.067 267 ILE C CA 1
ATOM 11670 C C . ILE C 1 267 ? -22.069 31.006 2.393 1.000 51.883 267 ILE C C 1
ATOM 11671 O O . ILE C 1 267 ? -21.097 31.427 3.004 1.000 49.875 267 ILE C O 1
ATOM 11676 N N . GLU C 1 268 ? -23.229 30.685 2.984 1.000 53.291 268 GLU C N 1
ATOM 11677 C CA . GLU C 1 268 ? -23.418 30.757 4.423 1.000 56.136 268 GLU C CA 1
ATOM 11678 C C . GLU C 1 268 ? -22.401 29.867 5.137 1.000 55.133 268 GLU C C 1
ATOM 11679 O O . GLU C 1 268 ? -21.860 30.255 6.172 1.000 54.485 268 GLU C O 1
ATOM 11685 N N . ARG C 1 269 ? -22.142 28.680 4.572 1.000 53.862 269 ARG C N 1
ATOM 11686 C CA . ARG C 1 269 ? -21.365 27.660 5.258 1.000 54.592 269 ARG C CA 1
ATOM 11687 C C . ARG C 1 269 ? -19.927 27.594 4.746 1.000 53.520 269 ARG C C 1
ATOM 11688 O O . ARG C 1 269 ? -19.099 26.955 5.390 1.000 49.473 269 ARG C O 1
ATOM 11696 N N . GLY C 1 270 ? -19.614 28.225 3.603 1.000 53.759 270 GLY C N 1
ATOM 11697 C CA . GLY C 1 270 ? -18.233 28.226 3.139 1.000 52.734 270 GLY C CA 1
ATOM 11698 C C . GLY C 1 270 ? -18.021 28.904 1.785 1.000 52.611 270 GLY C C 1
ATOM 11699 O O . GLY C 1 270 ? -18.769 29.802 1.401 1.000 54.489 270 GLY C O 1
ATOM 11700 N N . SER C 1 271 ? -16.971 28.447 1.084 1.000 49.806 271 SER C N 1
ATOM 11701 C CA . SER C 1 271 ? -16.482 29.049 -0.146 1.000 48.323 271 SER C CA 1
ATOM 11702 C C . SER C 1 271 ? -17.137 28.385 -1.358 1.000 48.719 271 SER C C 1
ATOM 11703 O O . SER C 1 271 ? -17.716 27.308 -1.233 1.000 45.593 271 SER C O 1
ATOM 11706 N N . VAL C 1 272 ? -17.031 29.021 -2.534 1.000 47.221 272 VAL C N 1
ATOM 11707 C CA . VAL C 1 272 ? -17.734 28.549 -3.718 1.000 48.456 272 VAL C CA 1
ATOM 11708 C C . VAL C 1 272 ? -17.017 29.011 -4.987 1.000 49.899 272 VAL C C 1
ATOM 11709 O O . VAL C 1 272 ? -16.362 30.056 -5.002 1.000 52.183 272 VAL C O 1
ATOM 11713 N N . ASN C 1 273 ? -17.158 28.202 -6.048 1.000 47.874 273 ASN C N 1
ATOM 11714 C CA . ASN C 1 273 ? -16.735 28.553 -7.397 1.000 46.662 273 ASN C CA 1
ATOM 11715 C C . ASN C 1 273 ? -17.883 28.254 -8.357 1.000 47.123 273 ASN C C 1
ATOM 11716 O O . ASN C 1 273 ? -18.310 27.110 -8.458 1.000 47.951 273 ASN C O 1
ATOM 11721 N N . LEU C 1 274 ? -18.379 29.286 -9.049 1.000 47.382 274 LEU C N 1
ATOM 11722 C CA . LEU C 1 274 ? -19.488 29.125 -9.978 1.000 47.249 274 LEU C CA 1
ATOM 11723 C C . LEU C 1 274 ? -19.004 28.421 -11.243 1.000 45.847 274 LEU C C 1
ATOM 11724 O O . LEU C 1 274 ? -18.072 28.887 -11.899 1.000 43.648 274 LEU C O 1
ATOM 11729 N N . TYR C 1 275 ? -19.652 27.297 -11.574 1.000 45.407 275 TYR C N 1
ATOM 11730 C CA . TYR C 1 275 ? -19.420 26.610 -12.835 1.000 43.848 275 TYR C CA 1
ATOM 11731 C C . TYR C 1 275 ? -20.723 26.581 -13.637 1.000 41.232 275 TYR C C 1
ATOM 11732 O O . TYR C 1 275 ? -21.592 25.772 -13.331 1.000 40.664 275 TYR C O 1
ATOM 11741 N N . MET C 1 276 ? -20.881 27.445 -14.654 1.000 42.767 276 MET C N 1
ATOM 11742 C CA . MET C 1 276 ? -19.905 28.429 -15.104 1.000 44.445 276 MET C CA 1
ATOM 11743 C C . MET C 1 276 ? -20.370 29.815 -14.668 1.000 44.918 276 MET C C 1
ATOM 11744 O O . MET C 1 276 ? -21.553 30.015 -14.402 1.000 45.663 276 MET C O 1
ATOM 11749 N N . PHE C 1 277 ? -19.436 30.771 -14.610 1.000 46.821 277 PHE C N 1
ATOM 11750 C CA . PHE C 1 277 ? -19.806 32.170 -14.462 1.000 49.236 277 PHE C CA 1
ATOM 11751 C C . PHE C 1 277 ? -20.044 32.768 -15.846 1.000 46.963 277 PHE C C 1
ATOM 11752 O O . PHE C 1 277 ? -21.057 33.418 -16.078 1.000 50.680 277 PHE C O 1
ATOM 11760 N N . HIS C 1 278 ? -19.070 32.574 -16.740 1.000 45.756 278 HIS C N 1
ATOM 11761 C CA . HIS C 1 278 ? -19.207 32.900 -18.151 1.000 44.946 278 HIS C CA 1
ATOM 11762 C C . HIS C 1 278 ? -18.654 31.729 -18.957 1.000 42.060 278 HIS C C 1
ATOM 11763 O O . HIS C 1 278 ? -17.472 31.413 -18.854 1.000 42.810 278 HIS C O 1
ATOM 11770 N N . GLY C 1 279 ? -19.525 31.098 -19.752 1.000 42.185 279 GLY C N 1
ATOM 11771 C CA . GLY C 1 279 ? -19.208 29.832 -20.394 1.000 42.332 279 GLY C CA 1
ATOM 11772 C C . GLY C 1 279 ? -18.533 30.027 -21.748 1.000 41.636 279 GLY C C 1
ATOM 11773 O O . GLY C 1 279 ? -17.553 29.359 -22.060 1.000 47.215 279 GLY C O 1
ATOM 11774 N N . GLY C 1 280 ? -19.078 30.940 -22.553 1.000 45.543 280 GLY C N 1
ATOM 11775 C CA . GLY C 1 280 ? -18.511 31.251 -23.854 1.000 45.792 280 GLY C CA 1
ATOM 11776 C C . GLY C 1 280 ? -18.812 30.163 -24.882 1.000 44.422 280 GLY C C 1
ATOM 11777 O O . GLY C 1 280 ? -19.903 29.605 -24.897 1.000 45.299 280 GLY C O 1
ATOM 11778 N N . THR C 1 281 ? -17.819 29.855 -25.723 1.000 46.063 281 THR C N 1
ATOM 11779 C CA . THR C 1 281 ? -18.044 29.122 -26.958 1.000 45.748 281 THR C CA 1
ATOM 11780 C C . THR C 1 281 ? -17.016 28.006 -27.097 1.000 45.194 281 THR C C 1
ATOM 11781 O O . THR C 1 281 ? -15.849 28.196 -26.766 1.000 43.564 281 THR C O 1
ATOM 11785 N N . ASN C 1 282 ? -17.478 26.853 -27.597 1.000 44.303 282 ASN C N 1
ATOM 11786 C CA . ASN C 1 282 ? -16.603 25.770 -28.010 1.000 44.115 282 ASN C CA 1
ATOM 11787 C C . ASN C 1 282 ? -16.224 25.997 -29.469 1.000 44.647 282 ASN C C 1
ATOM 11788 O O . ASN C 1 282 ? -16.869 25.465 -30.371 1.000 45.242 282 ASN C O 1
ATOM 11793 N N . PHE C 1 283 ? -15.182 26.807 -29.688 1.000 42.146 283 PHE C N 1
ATOM 11794 C CA . PHE C 1 283 ? -14.732 27.129 -31.031 1.000 38.871 283 PHE C CA 1
ATOM 11795 C C . PHE C 1 283 ? -14.238 25.860 -31.727 1.000 38.694 283 PHE C C 1
ATOM 11796 O O . PHE C 1 283 ? -13.763 24.929 -31.075 1.000 36.458 283 PHE C O 1
ATOM 11804 N N . GLY C 1 284 ? -14.350 25.838 -33.058 1.000 36.847 284 GLY C N 1
ATOM 11805 C CA . GLY C 1 284 ? -13.798 24.759 -33.866 1.000 35.375 284 GLY C CA 1
ATOM 11806 C C . GLY C 1 284 ? -14.488 23.422 -33.606 1.000 34.782 284 GLY C C 1
ATOM 11807 O O . GLY C 1 284 ? -15.706 23.325 -33.688 1.000 35.512 284 GLY C O 1
ATOM 11808 N N . PHE C 1 285 ? -13.693 22.410 -33.252 1.000 35.695 285 PHE C N 1
ATOM 11809 C CA . PHE C 1 285 ? -14.174 21.051 -33.082 1.000 38.349 285 PHE C CA 1
ATOM 11810 C C . PHE C 1 285 ? -14.067 20.613 -31.622 1.000 38.747 285 PHE C C 1
ATOM 11811 O O . PHE C 1 285 ? -14.080 19.418 -31.339 1.000 37.125 285 PHE C O 1
ATOM 11819 N N . MET C 1 286 ? -14.015 21.571 -30.689 1.000 40.252 286 MET C N 1
ATOM 11820 C CA . MET C 1 286 ? -13.550 21.274 -29.342 1.000 40.978 286 MET C CA 1
ATOM 11821 C C . MET C 1 286 ? -14.707 20.951 -28.391 1.000 40.970 286 MET C C 1
ATOM 11822 O O . MET C 1 286 ? -14.476 20.699 -27.212 1.000 36.260 286 MET C O 1
ATOM 11827 N N . ASN C 1 287 ? -15.943 20.880 -28.906 1.000 38.469 287 ASN C N 1
ATOM 11828 C CA . ASN C 1 287 ? -17.069 20.413 -28.113 1.000 35.631 287 ASN C CA 1
ATOM 11829 C C . ASN C 1 287 ? -16.754 19.042 -27.516 1.000 38.763 287 ASN C C 1
ATOM 11830 O O . ASN C 1 287 ? -15.962 18.280 -28.065 1.000 43.043 287 ASN C O 1
ATOM 11835 N N . GLY C 1 288 ? -17.404 18.733 -26.390 1.000 39.111 288 GLY C N 1
ATOM 11836 C CA . GLY C 1 288 ? -17.301 17.425 -25.769 1.000 38.100 288 GLY C CA 1
ATOM 11837 C C . GLY C 1 288 ? -18.437 16.506 -26.207 1.000 38.423 288 GLY C C 1
ATOM 11838 O O . GLY C 1 288 ? -19.256 16.885 -27.040 1.000 34.575 288 GLY C O 1
ATOM 11839 N N . THR C 1 289 ? -18.476 15.304 -25.617 1.000 38.943 289 THR C N 1
ATOM 11840 C CA . THR C 1 289 ? -19.479 14.302 -25.944 1.000 39.681 289 THR C CA 1
ATOM 11841 C C . THR C 1 289 ? -19.795 13.479 -24.701 1.000 41.190 289 THR C C 1
ATOM 11842 O O . THR C 1 289 ? -18.885 13.035 -24.009 1.000 40.547 289 THR C O 1
ATOM 11846 N N . SER C 1 290 ? -21.095 13.281 -24.437 1.000 44.033 290 SER C N 1
ATOM 11847 C CA . SER C 1 290 ? -21.554 12.440 -23.340 1.000 43.420 290 SER C CA 1
ATOM 11848 C C . SER C 1 290 ? -21.764 11.018 -23.851 1.000 44.912 290 SER C C 1
ATOM 11849 O O . SER C 1 290 ? -21.950 10.810 -25.049 1.000 44.911 290 SER C O 1
ATOM 11852 N N . ALA C 1 291 ? -21.765 10.053 -22.925 1.000 42.525 291 ALA C N 1
ATOM 11853 C CA . ALA C 1 291 ? -22.060 8.672 -23.252 1.000 43.882 291 ALA C CA 1
ATOM 11854 C C . ALA C 1 291 ? -23.063 8.105 -22.251 1.000 48.087 291 ALA C C 1
ATOM 11855 O O . ALA C 1 291 ? -22.889 8.251 -21.040 1.000 46.362 291 ALA C O 1
ATOM 11857 N N . ARG C 1 292 ? -24.117 7.476 -22.790 1.000 51.252 292 ARG C N 1
ATOM 11858 C CA . ARG C 1 292 ? -25.032 6.646 -22.025 1.000 57.382 292 ARG C CA 1
ATOM 11859 C C . ARG C 1 292 ? -24.838 5.193 -22.452 1.000 60.446 292 ARG C C 1
ATOM 11860 O O . ARG C 1 292 ? -25.202 4.817 -23.566 1.000 59.394 292 ARG C O 1
ATOM 11868 N N . LYS C 1 293 ? -24.251 4.393 -21.551 1.000 61.519 293 LYS C N 1
ATOM 11869 C CA . LYS C 1 293 ? -23.811 3.041 -21.862 1.000 60.967 293 LYS C CA 1
ATOM 11870 C C . LYS C 1 293 ? -22.799 3.113 -23.011 1.000 58.186 293 LYS C C 1
ATOM 11871 O O . LYS C 1 293 ? -21.683 3.591 -22.814 1.000 48.324 293 LYS C O 1
ATOM 11877 N N . ASP C 1 294 ? -23.191 2.661 -24.210 1.000 55.682 294 ASP C N 1
ATOM 11878 C CA . ASP C 1 294 ? -22.291 2.608 -25.352 1.000 55.443 294 ASP C CA 1
ATOM 11879 C C . ASP C 1 294 ? -22.694 3.642 -26.405 1.000 50.804 294 ASP C C 1
ATOM 11880 O O . ASP C 1 294 ? -22.033 3.746 -27.437 1.000 51.628 294 ASP C O 1
ATOM 11885 N N . HIS C 1 295 ? -23.749 4.422 -26.127 1.000 45.349 295 HIS C N 1
ATOM 11886 C CA . HIS C 1 295 ? -24.278 5.397 -27.072 1.000 44.676 295 HIS C CA 1
ATOM 11887 C C . HIS C 1 295 ? -23.746 6.796 -26.743 1.000 45.118 295 HIS C C 1
ATOM 11888 O O . HIS C 1 295 ? -23.952 7.296 -25.637 1.000 46.118 295 HIS C O 1
ATOM 11895 N N . ASP C 1 296 ? -23.081 7.424 -27.723 1.000 44.886 296 ASP C N 1
ATOM 11896 C CA . ASP C 1 296 ? -22.495 8.749 -27.585 1.000 44.361 296 ASP C CA 1
ATOM 11897 C C . ASP C 1 296 ? -23.530 9.823 -27.928 1.000 46.935 296 ASP C C 1
ATOM 11898 O O . ASP C 1 296 ? -24.376 9.624 -28.805 1.000 45.101 296 ASP C O 1
ATOM 11903 N N . LEU C 1 297 ? -23.422 10.978 -27.252 1.000 47.146 297 LEU C N 1
ATOM 11904 C CA . LEU C 1 297 ? -24.333 12.101 -27.422 1.000 46.371 297 LEU C CA 1
ATOM 11905 C C . LEU C 1 297 ? -23.524 13.394 -27.469 1.000 46.948 297 LEU C C 1
ATOM 11906 O O . LEU C 1 297 ? -23.168 13.926 -26.419 1.000 42.761 297 LEU C O 1
ATOM 11911 N N . PRO C 1 298 ? -23.196 13.938 -28.664 1.000 48.025 298 PRO C N 1
ATOM 11912 C CA . PRO C 1 298 ? -22.343 15.125 -28.748 1.000 45.158 298 PRO C CA 1
ATOM 11913 C C . PRO C 1 298 ? -22.993 16.397 -28.210 1.000 41.119 298 PRO C C 1
ATOM 11914 O O . PRO C 1 298 ? -24.198 16.604 -28.353 1.000 39.743 298 PRO C O 1
ATOM 11918 N N . GLN C 1 299 ? -22.165 17.234 -27.574 1.000 39.378 299 GLN C N 1
ATOM 11919 C CA . GLN C 1 299 ? -22.591 18.501 -27.004 1.000 39.690 299 GLN C CA 1
ATOM 11920 C C . GLN C 1 299 ? -22.485 19.580 -28.084 1.000 39.171 299 GLN C C 1
ATOM 11921 O O . GLN C 1 299 ? -21.755 19.420 -29.059 1.000 42.042 299 GLN C O 1
ATOM 11927 N N . VAL C 1 300 ? -23.230 20.677 -27.913 1.000 41.655 300 VAL C N 1
ATOM 11928 C CA . VAL C 1 300 ? -23.363 21.702 -28.940 1.000 40.956 300 VAL C CA 1
ATOM 11929 C C . VAL C 1 300 ? -22.171 22.655 -28.892 1.000 43.033 300 VAL C C 1
ATOM 11930 O O . VAL C 1 300 ? -21.348 22.600 -27.978 1.000 45.268 300 VAL C O 1
ATOM 11934 N N . THR C 1 301 ? -22.106 23.545 -29.887 1.000 42.318 301 THR C N 1
ATOM 11935 C CA . THR C 1 301 ? -21.025 24.509 -30.011 1.000 42.404 301 THR C CA 1
ATOM 11936 C C . THR C 1 301 ? -21.097 25.543 -28.887 1.000 42.898 301 THR C C 1
ATOM 11937 O O . THR C 1 301 ? -20.083 25.870 -28.284 1.000 41.384 301 THR C O 1
ATOM 11941 N N . SER C 1 302 ? -22.294 26.085 -28.639 1.000 44.959 302 SER C N 1
ATOM 11942 C CA . SER C 1 302 ? -22.487 27.070 -27.587 1.000 44.927 302 SER C CA 1
ATOM 11943 C C . SER C 1 302 ? -22.185 26.452 -26.222 1.000 45.052 302 SER C C 1
ATOM 11944 O O . SER C 1 302 ? -22.635 25.345 -25.927 1.000 45.919 302 SER C O 1
ATOM 11947 N N . TYR C 1 303 ? -21.408 27.176 -25.401 1.000 41.586 303 TYR C N 1
ATOM 11948 C CA . TYR C 1 303 ? -21.255 26.843 -23.994 1.000 40.981 303 TYR C CA 1
ATOM 11949 C C . TYR C 1 303 ? -21.863 27.966 -23.155 1.000 45.387 303 TYR C C 1
ATOM 11950 O O . TYR C 1 303 ? -21.290 28.403 -22.161 1.000 42.282 303 TYR C O 1
ATOM 11959 N N . ASP C 1 304 ? -23.043 28.428 -23.577 1.000 49.007 304 ASP C N 1
ATOM 11960 C CA . ASP C 1 304 ? -23.794 29.416 -22.827 1.000 49.268 304 ASP C CA 1
ATOM 11961 C C . ASP C 1 304 ? -23.957 28.912 -21.397 1.000 48.843 304 ASP C C 1
ATOM 11962 O O . ASP C 1 304 ? -23.668 29.634 -20.443 1.000 50.074 304 ASP C O 1
ATOM 11967 N N . TYR C 1 305 ? -24.444 27.671 -21.280 1.000 48.670 305 TYR C N 1
ATOM 11968 C CA . TYR C 1 305 ? -24.523 26.955 -20.016 1.000 49.016 305 TYR C CA 1
ATOM 11969 C C . TYR C 1 305 ? -25.616 27.536 -19.120 1.000 47.405 305 TYR C C 1
ATOM 11970 O O . TYR C 1 305 ? -25.696 27.169 -17.950 1.000 45.985 305 TYR C O 1
ATOM 11979 N N . ASP C 1 306 ? -26.460 28.423 -19.668 1.000 47.272 306 ASP C N 1
ATOM 11980 C CA . ASP C 1 306 ? -27.421 29.182 -18.878 1.000 48.638 306 ASP C CA 1
ATOM 11981 C C . ASP C 1 306 ? -26.706 29.830 -17.693 1.000 46.404 306 ASP C C 1
ATOM 11982 O O . ASP C 1 306 ? -27.198 29.786 -16.568 1.000 49.192 306 ASP C O 1
ATOM 11987 N N . ALA C 1 307 ? -25.548 30.442 -17.963 1.000 44.595 307 ALA C N 1
ATOM 11988 C CA . ALA C 1 307 ? -24.695 31.003 -16.927 1.000 44.799 307 ALA C CA 1
ATOM 11989 C C . ALA C 1 307 ? -25.097 32.447 -16.631 1.000 44.429 307 ALA C C 1
ATOM 11990 O O . ALA C 1 307 ? -25.853 33.049 -17.393 1.000 40.844 307 ALA C O 1
ATOM 11992 N N . PRO C 1 308 ? -24.614 33.038 -15.508 1.000 45.525 308 PRO C N 1
ATOM 11993 C CA . PRO C 1 308 ? -24.823 34.457 -15.208 1.000 44.634 308 PRO C CA 1
ATOM 11994 C C . PRO C 1 308 ? -24.510 35.399 -16.368 1.000 45.146 308 PRO C C 1
ATOM 11995 O O . PRO C 1 308 ? -25.265 36.336 -16.621 1.000 44.590 308 PRO C O 1
ATOM 11999 N N . LEU C 1 309 ? -23.386 35.158 -17.055 1.000 46.616 309 LEU C N 1
ATOM 12000 C CA . LEU C 1 309 ? -23.131 35.798 -18.337 1.000 48.008 309 LEU C CA 1
ATOM 12001 C C . LEU C 1 309 ? -23.534 34.832 -19.449 1.000 50.410 309 LEU C C 1
ATOM 12002 O O . LEU C 1 309 ? -23.229 33.639 -19.375 1.000 51.669 309 LEU C O 1
ATOM 12007 N N . ASN C 1 310 ? -24.224 35.358 -20.471 1.000 47.964 310 ASN C N 1
ATOM 12008 C CA . ASN C 1 310 ? -24.577 34.573 -21.643 1.000 46.138 310 ASN C CA 1
ATOM 12009 C C . ASN C 1 310 ? -23.316 34.340 -22.475 1.000 48.236 310 ASN C C 1
ATOM 12010 O O . ASN C 1 310 ? -22.243 34.827 -22.129 1.000 50.388 310 ASN C O 1
ATOM 12015 N N . GLU C 1 311 ? -23.453 33.579 -23.566 1.000 48.714 311 GLU C N 1
ATOM 12016 C CA . GLU C 1 311 ? -22.324 33.209 -24.408 1.000 48.429 311 GLU C CA 1
ATOM 12017 C C . GLU C 1 311 ? -21.540 34.455 -24.819 1.000 48.109 311 GLU C C 1
ATOM 12018 O O . GLU C 1 311 ? -20.311 34.452 -24.794 1.000 44.914 311 GLU C O 1
ATOM 12024 N N . GLN C 1 312 ? -22.268 35.520 -25.177 1.000 50.435 312 GLN C N 1
ATOM 12025 C CA . GLN C 1 312 ? -21.672 36.771 -25.619 1.000 49.687 312 GLN C CA 1
ATOM 12026 C C . GLN C 1 312 ? -20.874 37.430 -24.493 1.000 51.188 312 GLN C C 1
ATOM 12027 O O . GLN C 1 312 ? -19.899 38.128 -24.763 1.000 57.011 312 GLN C O 1
ATOM 12033 N N . GLY C 1 313 ? -21.304 37.239 -23.240 1.000 53.262 313 GLY C N 1
ATOM 12034 C CA . GLY C 1 313 ? -20.650 37.860 -22.096 1.000 54.324 313 GLY C CA 1
ATOM 12035 C C . GLY C 1 313 ? -21.523 38.903 -21.395 1.000 55.943 313 GLY C C 1
ATOM 12036 O O . GLY C 1 313 ? -21.046 39.610 -20.510 1.000 58.918 313 GLY C O 1
ATOM 12037 N N . ASN C 1 314 ? -22.805 38.974 -21.774 1.000 56.683 314 ASN C N 1
ATOM 12038 C CA . ASN C 1 314 ? -23.717 39.980 -21.253 1.000 59.922 314 ASN C CA 1
ATOM 12039 C C . ASN C 1 314 ? -24.472 39.430 -20.043 1.000 60.269 314 ASN C C 1
ATOM 12040 O O . ASN C 1 314 ? -24.735 38.234 -19.956 1.000 58.919 314 ASN C O 1
ATOM 12045 N N . PRO C 1 315 ? -24.857 40.297 -19.078 1.000 62.686 315 PRO C N 1
ATOM 12046 C CA . PRO C 1 315 ? -25.472 39.844 -17.830 1.000 62.520 315 PRO C CA 1
ATOM 12047 C C . PRO C 1 315 ? -26.924 39.420 -18.014 1.000 61.212 315 PRO C C 1
ATOM 12048 O O . PRO C 1 315 ? -27.678 40.084 -18.725 1.000 58.243 315 PRO C O 1
ATOM 12052 N N . THR C 1 316 ? -27.291 38.312 -17.358 1.000 60.980 316 THR C N 1
ATOM 12053 C CA . THR C 1 316 ? -28.637 37.766 -17.430 1.000 63.755 316 THR C CA 1
ATOM 12054 C C . THR C 1 316 ? -29.356 38.005 -16.104 1.000 63.037 316 THR C C 1
ATOM 12055 O O . THR C 1 316 ? -28.716 38.284 -15.092 1.000 61.735 316 THR C O 1
ATOM 12059 N N . PRO C 1 317 ? -30.704 37.883 -16.064 1.000 62.567 317 PRO C N 1
ATOM 12060 C CA . PRO C 1 317 ? -31.441 37.872 -14.799 1.000 61.227 317 PRO C CA 1
ATOM 12061 C C . PRO C 1 317 ? -30.760 37.092 -13.674 1.000 60.323 317 PRO C C 1
ATOM 12062 O O . PRO C 1 317 ? -30.806 37.508 -12.519 1.000 60.147 317 PRO C O 1
ATOM 12066 N N . LYS C 1 318 ? -30.123 35.966 -14.019 1.000 58.063 318 LYS C N 1
ATOM 12067 C CA . LYS C 1 318 ? -29.421 35.144 -13.044 1.000 56.880 318 LYS C CA 1
ATOM 12068 C C . LYS C 1 318 ? -28.265 35.917 -12.409 1.000 55.619 318 LYS C C 1
ATOM 12069 O O . LYS C 1 318 ? -28.008 35.771 -11.216 1.000 57.390 318 LYS C O 1
ATOM 12075 N N . TYR C 1 319 ? -27.558 36.717 -13.214 1.000 54.569 319 TYR C N 1
ATOM 12076 C CA . TYR C 1 319 ? -26.465 37.536 -12.718 1.000 58.700 319 TYR C CA 1
ATOM 12077 C C . TYR C 1 319 ? -26.985 38.472 -11.629 1.000 61.605 319 TYR C C 1
ATOM 12078 O O . TYR C 1 319 ? -26.416 38.534 -10.544 1.000 65.926 319 TYR C O 1
ATOM 12087 N N . PHE C 1 320 ? -28.083 39.174 -11.933 1.000 65.329 320 PHE C N 1
ATOM 12088 C CA . PHE C 1 320 ? -28.632 40.196 -11.056 1.000 67.806 320 PHE C CA 1
ATOM 12089 C C . PHE C 1 320 ? -29.178 39.577 -9.773 1.000 68.219 320 PHE C C 1
ATOM 12090 O O . PHE C 1 320 ? -29.011 40.153 -8.700 1.000 75.014 320 PHE C O 1
ATOM 12098 N N . ALA C 1 321 ? -29.808 38.402 -9.889 1.000 65.858 321 ALA C N 1
ATOM 12099 C CA . ALA C 1 321 ? -30.367 37.710 -8.739 1.000 63.996 321 ALA C CA 1
ATOM 12100 C C . ALA C 1 321 ? -29.256 37.274 -7.783 1.000 65.672 321 ALA C C 1
ATOM 12101 O O . ALA C 1 321 ? -29.439 37.319 -6.568 1.000 71.464 321 ALA C O 1
ATOM 12103 N N . ILE C 1 322 ? -28.115 36.848 -8.343 1.000 63.426 322 ILE C N 1
ATOM 12104 C CA . ILE C 1 322 ? -26.962 36.434 -7.558 1.000 60.629 322 ILE C CA 1
ATOM 12105 C C . ILE C 1 322 ? -26.294 37.663 -6.938 1.000 60.764 322 ILE C C 1
ATOM 12106 O O . ILE C 1 322 ? -25.800 37.598 -5.817 1.000 56.598 322 ILE C O 1
ATOM 12111 N N . GLN C 1 323 ? -26.257 38.773 -7.682 1.000 61.104 323 GLN C N 1
ATOM 12112 C CA . GLN C 1 323 ? -25.640 39.996 -7.199 1.000 58.656 323 GLN C CA 1
ATOM 12113 C C . GLN C 1 323 ? -26.424 40.519 -5.998 1.000 59.591 323 GLN C C 1
ATOM 12114 O O . GLN C 1 323 ? -25.832 40.906 -4.995 1.000 59.998 323 GLN C O 1
ATOM 12120 N N . LYS C 1 324 ? -27.757 40.509 -6.129 1.000 59.697 324 LYS C N 1
ATOM 12121 C CA . LYS C 1 324 ? -28.675 40.913 -5.077 1.000 58.639 324 LYS C CA 1
ATOM 12122 C C . LYS C 1 324 ? -28.492 40.019 -3.851 1.000 56.876 324 LYS C C 1
ATOM 12123 O O . LYS C 1 324 ? -28.368 40.521 -2.733 1.000 57.531 324 LYS C O 1
ATOM 12129 N N . MET C 1 325 ? -28.467 38.698 -4.073 1.000 55.382 325 MET C N 1
ATOM 12130 C CA . MET C 1 325 ? -28.367 37.726 -2.995 1.000 56.104 325 MET C CA 1
ATOM 12131 C C . MET C 1 325 ? -27.072 37.938 -2.210 1.000 58.242 325 MET C C 1
ATOM 12132 O O . MET C 1 325 ? -27.090 37.899 -0.982 1.000 60.042 325 MET C O 1
ATOM 12137 N N . LEU C 1 326 ? -25.959 38.161 -2.922 1.000 56.437 326 LEU C N 1
ATOM 12138 C CA . LEU C 1 326 ? -24.652 38.297 -2.293 1.000 58.997 326 LEU C CA 1
ATOM 12139 C C . LEU C 1 326 ? -24.607 39.546 -1.414 1.000 60.728 326 LEU C C 1
ATOM 12140 O O . LEU C 1 326 ? -23.956 39.532 -0.370 1.000 61.046 326 LEU C O 1
ATOM 12145 N N . HIS C 1 327 ? -25.295 40.615 -1.840 1.000 63.938 327 HIS C N 1
ATOM 12146 C CA . HIS C 1 327 ? -25.293 41.870 -1.105 1.000 72.425 327 HIS C CA 1
ATOM 12147 C C . HIS C 1 327 ? -26.154 41.756 0.153 1.000 76.374 327 HIS C C 1
ATOM 12148 O O . HIS C 1 327 ? -25.947 42.507 1.109 1.000 80.009 327 HIS C O 1
ATOM 12155 N N . GLU C 1 328 ? -27.111 40.818 0.148 1.000 76.663 328 GLU C N 1
ATOM 12156 C CA . GLU C 1 328 ? -27.904 40.535 1.331 1.000 79.707 328 GLU C CA 1
ATOM 12157 C C . GLU C 1 328 ? -27.048 39.772 2.341 1.000 81.779 328 GLU C C 1
ATOM 12158 O O . GLU C 1 328 ? -27.003 40.144 3.510 1.000 84.802 328 GLU C O 1
ATOM 12164 N N . VAL C 1 329 ? -26.344 38.727 1.882 1.000 80.501 329 VAL C N 1
ATOM 12165 C CA . VAL C 1 329 ? -25.644 37.827 2.787 1.000 77.902 329 VAL C CA 1
ATOM 12166 C C . VAL C 1 329 ? -24.319 38.447 3.230 1.000 75.186 329 VAL C C 1
ATOM 12167 O O . VAL C 1 329 ? -23.935 38.305 4.390 1.000 72.703 329 VAL C O 1
ATOM 12171 N N . LEU C 1 330 ? -23.619 39.122 2.307 1.000 73.951 330 LEU C N 1
ATOM 12172 C CA . LEU C 1 330 ? -22.324 39.724 2.597 1.000 73.377 330 LEU C CA 1
ATOM 12173 C C . LEU C 1 330 ? -22.355 41.197 2.190 1.000 68.808 330 LEU C C 1
ATOM 12174 O O . LEU C 1 330 ? -21.842 41.573 1.139 1.000 67.092 330 LEU C O 1
ATOM 12179 N N . PRO C 1 331 ? -22.952 42.089 3.017 1.000 70.176 331 PRO C N 1
ATOM 12180 C CA . PRO C 1 331 ? -23.188 43.481 2.620 1.000 68.171 331 PRO C CA 1
ATOM 12181 C C . PRO C 1 331 ? -21.956 44.362 2.408 1.000 65.254 331 PRO C C 1
ATOM 12182 O O . PRO C 1 331 ? -22.061 45.398 1.758 1.000 63.340 331 PRO C O 1
ATOM 12186 N N . ASP C 1 332 ? -20.799 43.965 2.957 1.000 67.432 332 ASP C N 1
ATOM 12187 C CA . ASP C 1 332 ? -19.608 44.801 2.905 1.000 68.589 332 ASP C CA 1
ATOM 12188 C C . ASP C 1 332 ? -18.868 44.645 1.576 1.000 65.433 332 ASP C C 1
ATOM 12189 O O . ASP C 1 332 ? -18.034 45.488 1.249 1.000 55.069 332 ASP C O 1
ATOM 12194 N N . ILE C 1 333 ? -19.150 43.569 0.822 1.000 66.643 333 ILE C N 1
ATOM 12195 C CA . ILE C 1 333 ? -18.487 43.331 -0.452 1.000 64.592 333 ILE C CA 1
ATOM 12196 C C . ILE C 1 333 ? -18.904 44.411 -1.447 1.000 62.568 333 ILE C C 1
ATOM 12197 O O . ILE C 1 333 ? -20.093 44.644 -1.673 1.000 62.024 333 ILE C O 1
ATOM 12202 N N . GLN C 1 334 ? -17.897 45.054 -2.050 1.000 60.600 334 GLN C N 1
ATOM 12203 C CA . GLN C 1 334 ? -18.115 46.119 -3.013 1.000 63.166 334 GLN C CA 1
ATOM 12204 C C . GLN C 1 334 ? -18.610 45.512 -4.326 1.000 61.744 334 GLN C C 1
ATOM 12205 O O . GLN C 1 334 ? -18.106 44.482 -4.769 1.000 60.797 334 GLN C O 1
ATOM 12211 N N . GLN C 1 335 ? -19.609 46.165 -4.930 1.000 62.444 335 GLN C N 1
ATOM 12212 C CA . GLN C 1 335 ? -20.210 45.727 -6.180 1.000 60.605 335 GLN C CA 1
ATOM 12213 C C . GLN C 1 335 ? -20.230 46.897 -7.160 1.000 61.569 335 GLN C C 1
ATOM 12214 O O . GLN C 1 335 ? -19.933 48.029 -6.783 1.000 55.520 335 GLN C O 1
ATOM 12220 N N . ALA C 1 336 ? -20.588 46.601 -8.416 1.000 60.202 336 ALA C N 1
ATOM 12221 C CA . ALA C 1 336 ? -20.705 47.606 -9.461 1.000 59.082 336 ALA C CA 1
ATOM 12222 C C . ALA C 1 336 ? -21.728 47.147 -10.497 1.000 59.089 336 ALA C C 1
ATOM 12223 O O . ALA C 1 336 ? -22.186 46.003 -10.465 1.000 52.227 336 ALA C O 1
ATOM 12225 N N . GLU C 1 337 ? -22.077 48.056 -11.414 1.000 59.102 337 GLU C N 1
ATOM 12226 C CA . GLU C 1 337 ? -22.965 47.729 -12.518 1.000 65.147 337 GLU C CA 1
ATOM 12227 C C . GLU C 1 337 ? -22.171 46.932 -13.552 1.000 63.796 337 GLU C C 1
ATOM 12228 O O . GLU C 1 337 ? -21.038 47.296 -13.874 1.000 61.320 337 GLU C O 1
ATOM 12234 N N . PRO C 1 338 ? -22.722 45.817 -14.090 1.000 62.509 338 PRO C N 1
ATOM 12235 C CA . PRO C 1 338 ? -22.039 45.044 -15.127 1.000 59.884 338 PRO C CA 1
ATOM 12236 C C . PRO C 1 338 ? -22.040 45.755 -16.478 1.000 58.031 338 PRO C C 1
ATOM 12237 O O . PRO C 1 338 ? -22.998 46.452 -16.814 1.000 52.626 338 PRO C O 1
ATOM 12241 N N . LEU C 1 339 ? -20.955 45.555 -17.240 1.000 59.682 339 LEU C N 1
ATOM 12242 C CA . LEU C 1 339 ? -20.834 46.085 -18.590 1.000 57.638 339 LEU C CA 1
ATOM 12243 C C . LEU C 1 339 ? -21.683 45.248 -19.544 1.000 57.329 339 LEU C C 1
ATOM 12244 O O . LEU C 1 339 ? -21.848 44.045 -19.348 1.000 58.613 339 LEU C O 1
ATOM 12249 N N . VAL C 1 340 ? -22.204 45.913 -20.581 1.000 60.301 340 VAL C N 1
ATOM 12250 C CA . VAL C 1 340 ? -23.022 45.286 -21.607 1.000 59.547 340 VAL C CA 1
ATOM 12251 C C . VAL C 1 340 ? -22.416 45.636 -22.963 1.000 60.267 340 VAL C C 1
ATOM 12252 O O . VAL C 1 340 ? -22.169 46.809 -23.244 1.000 58.355 340 VAL C O 1
ATOM 12256 N N . LYS C 1 341 ? -22.171 44.610 -23.788 1.000 60.738 341 LYS C N 1
ATOM 12257 C CA . LYS C 1 341 ? -21.635 44.804 -25.127 1.000 59.642 341 LYS C CA 1
ATOM 12258 C C . LYS C 1 341 ? -22.781 44.895 -26.129 1.000 57.717 341 LYS C C 1
ATOM 12259 O O . LYS C 1 341 ? -23.788 44.206 -25.984 1.000 61.140 341 LYS C O 1
ATOM 12265 N N . PRO C 1 342 ? -22.653 45.729 -27.185 1.000 57.651 342 PRO C N 1
ATOM 12266 C CA . PRO C 1 342 ? -23.659 45.788 -28.248 1.000 60.108 342 PRO C CA 1
ATOM 12267 C C . PRO C 1 342 ? -23.539 44.634 -29.241 1.000 58.993 342 PRO C C 1
ATOM 12268 O O . PRO C 1 342 ? -22.612 43.830 -29.159 1.000 56.753 342 PRO C O 1
ATOM 12272 N N . THR C 1 343 ? -24.500 44.572 -30.172 1.000 60.691 343 THR C N 1
ATOM 12273 C CA . THR C 1 343 ? -24.526 43.568 -31.224 1.000 60.527 343 THR C CA 1
ATOM 12274 C C . THR C 1 343 ? -24.687 44.263 -32.573 1.000 60.588 343 THR C C 1
ATOM 12275 O O . THR C 1 343 ? -25.323 45.311 -32.646 1.000 63.466 343 THR C O 1
ATOM 12279 N N . LEU C 1 344 ? -24.103 43.680 -33.629 1.000 59.196 344 LEU C N 1
ATOM 12280 C CA . LEU C 1 344 ? -24.325 44.163 -34.981 1.000 58.222 344 LEU C CA 1
ATOM 12281 C C . LEU C 1 344 ? -25.825 44.226 -35.261 1.000 55.435 344 LEU C C 1
ATOM 12282 O O . LEU C 1 344 ? -26.572 43.361 -34.828 1.000 52.770 344 LEU C O 1
ATOM 12287 N N . ALA C 1 345 ? -26.241 45.251 -36.009 1.000 52.954 345 ALA C N 1
ATOM 12288 C CA . ALA C 1 345 ? -27.589 45.302 -36.551 1.000 52.790 345 ALA C CA 1
ATOM 12289 C C . ALA C 1 345 ? -27.757 44.149 -37.535 1.000 50.914 345 ALA C C 1
ATOM 12290 O O . ALA C 1 345 ? -26.822 43.829 -38.261 1.000 50.356 345 ALA C O 1
ATOM 12292 N N . PRO C 1 346 ? -28.933 43.486 -37.584 1.000 52.174 346 PRO C N 1
ATOM 12293 C CA . PRO C 1 346 ? -29.178 42.418 -38.555 1.000 55.564 346 PRO C CA 1
ATOM 12294 C C . PRO C 1 346 ? -28.829 42.822 -39.987 1.000 55.686 346 PRO C C 1
ATOM 12295 O O . PRO C 1 346 ? -28.949 43.992 -40.360 1.000 57.013 346 PRO C O 1
ATOM 12299 N N . ALA C 1 347 ? -28.378 41.842 -40.775 1.000 55.510 347 ALA C N 1
ATOM 12300 C CA . ALA C 1 347 ? -28.008 42.069 -42.164 1.000 54.434 347 ALA C CA 1
ATOM 12301 C C . ALA C 1 347 ? -27.985 40.738 -42.908 1.000 52.884 347 ALA C C 1
ATOM 12302 O O . ALA C 1 347 ? -27.979 39.679 -42.282 1.000 51.563 347 ALA C O 1
ATOM 12304 N N . GLU C 1 348 ? -28.026 40.810 -44.242 1.000 53.616 348 GLU C N 1
ATOM 12305 C CA . GLU C 1 348 ? -27.962 39.623 -45.082 1.000 57.943 348 GLU C CA 1
ATOM 12306 C C . GLU C 1 348 ? -26.901 39.851 -46.154 1.000 55.499 348 GLU C C 1
ATOM 12307 O O . GLU C 1 348 ? -26.865 40.911 -46.779 1.000 59.634 348 GLU C O 1
ATOM 12313 N N . HIS C 1 349 ? -26.039 38.853 -46.361 1.000 48.789 349 HIS C N 1
ATOM 12314 C CA . HIS C 1 349 ? -24.935 38.990 -47.293 1.000 48.489 349 HIS C CA 1
ATOM 12315 C C . HIS C 1 349 ? -25.091 37.951 -48.397 1.000 48.345 349 HIS C C 1
ATOM 12316 O O . HIS C 1 349 ? -25.294 36.776 -48.104 1.000 45.733 349 HIS C O 1
ATOM 12323 N N . PRO C 1 350 ? -25.009 38.349 -49.689 1.000 47.245 350 PRO C N 1
ATOM 12324 C CA . PRO C 1 350 ? -25.190 37.408 -50.796 1.000 46.373 350 PRO C CA 1
ATOM 12325 C C . PRO C 1 350 ? -24.006 36.457 -50.940 1.000 43.876 350 PRO C C 1
ATOM 12326 O O . PRO C 1 350 ? -22.896 36.777 -50.520 1.000 43.775 350 PRO C O 1
ATOM 12330 N N . LEU C 1 351 ? -24.271 35.288 -51.533 1.000 42.373 351 LEU C N 1
ATOM 12331 C CA . LEU C 1 351 ? -23.246 34.298 -51.828 1.000 40.977 351 LEU C CA 1
ATOM 12332 C C . LEU C 1 351 ? -22.272 34.873 -52.858 1.000 39.689 351 LEU C C 1
ATOM 12333 O O . LEU C 1 351 ? -22.692 35.357 -53.907 1.000 38.472 351 LEU C O 1
ATOM 12338 N N . THR C 1 352 ? -20.972 34.840 -52.537 1.000 39.679 352 THR C N 1
ATOM 12339 C CA . THR C 1 352 ? -19.938 35.342 -53.429 1.000 39.025 352 THR C CA 1
ATOM 12340 C C . THR C 1 352 ? -19.539 34.257 -54.425 1.000 41.455 352 THR C C 1
ATOM 12341 O O . THR C 1 352 ? -19.503 34.500 -55.630 1.000 41.673 352 THR C O 1
ATOM 12345 N N . ALA C 1 353 ? -19.219 33.069 -53.902 1.000 43.637 353 ALA C N 1
ATOM 12346 C CA . ALA C 1 353 ? -18.697 31.971 -54.698 1.000 44.779 353 ALA C CA 1
ATOM 12347 C C . ALA C 1 353 ? -18.898 30.659 -53.948 1.000 45.415 353 ALA C C 1
ATOM 12348 O O . ALA C 1 353 ? -19.174 30.666 -52.749 1.000 46.388 353 ALA C O 1
ATOM 12350 N N . LYS C 1 354 ? -18.757 29.538 -54.670 1.000 48.538 354 LYS C N 1
ATOM 12351 C CA . LYS C 1 354 ? -18.938 28.214 -54.091 1.000 46.748 354 LYS C CA 1
ATOM 12352 C C . LYS C 1 354 ? -18.165 27.176 -54.904 1.000 46.905 354 LYS C C 1
ATOM 12353 O O . LYS C 1 354 ? -18.082 27.273 -56.128 1.000 43.483 354 LYS C O 1
ATOM 12359 N N . VAL C 1 355 ? -17.629 26.170 -54.199 1.000 45.663 355 VAL C N 1
ATOM 12360 C CA . VAL C 1 355 ? -16.781 25.151 -54.794 1.000 45.261 355 VAL C CA 1
ATOM 12361 C C . VAL C 1 355 ? -16.979 23.844 -54.028 1.000 44.991 355 VAL C C 1
ATOM 12362 O O . VAL C 1 355 ? -17.120 23.858 -52.805 1.000 41.952 355 VAL C O 1
ATOM 12366 N N . SER C 1 356 ? -16.983 22.722 -54.760 1.000 42.354 356 SER C N 1
ATOM 12367 C CA . SER C 1 356 ? -17.191 21.411 -54.165 1.000 43.759 356 SER C CA 1
ATOM 12368 C C . SER C 1 356 ? -15.903 20.911 -53.521 1.000 43.248 356 SER C C 1
ATOM 12369 O O . SER C 1 356 ? -14.814 21.188 -54.015 1.000 48.766 356 SER C O 1
ATOM 12372 N N . LEU C 1 357 ? -16.055 20.143 -52.435 1.000 41.409 357 LEU C N 1
ATOM 12373 C CA . LEU C 1 357 ? -14.935 19.524 -51.741 1.000 40.347 357 LEU C CA 1
ATOM 12374 C C . LEU C 1 357 ? -14.087 18.693 -52.703 1.000 41.144 357 LEU C C 1
ATOM 12375 O O . LEU C 1 357 ? -12.862 18.718 -52.603 1.000 40.570 357 LEU C O 1
ATOM 12380 N N . PHE C 1 358 ? -14.740 17.963 -53.626 1.000 43.180 358 PHE C N 1
ATOM 12381 C CA . PHE C 1 358 ? -14.043 17.024 -54.496 1.000 44.207 358 PHE C CA 1
ATOM 12382 C C . PHE C 1 358 ? -13.118 17.747 -55.473 1.000 45.655 358 PHE C C 1
ATOM 12383 O O . PHE C 1 358 ? -12.166 17.148 -55.967 1.000 45.647 358 PHE C O 1
ATOM 12391 N N . ALA C 1 359 ? -13.387 19.033 -55.725 1.000 48.140 359 ALA C N 1
ATOM 12392 C CA . ALA C 1 359 ? -12.641 19.798 -56.708 1.000 47.186 359 ALA C CA 1
ATOM 12393 C C . ALA C 1 359 ? -11.357 20.386 -56.121 1.000 44.907 359 ALA C C 1
ATOM 12394 O O . ALA C 1 359 ? -10.449 20.725 -56.876 1.000 40.992 359 ALA C O 1
ATOM 12396 N N . VAL C 1 360 ? -11.274 20.502 -54.787 1.000 47.923 360 VAL C N 1
ATOM 12397 C CA . VAL C 1 360 ? -10.192 21.242 -54.147 1.000 50.467 360 VAL C CA 1
ATOM 12398 C C . VAL C 1 360 ? -9.471 20.369 -53.119 1.000 53.264 360 VAL C C 1
ATOM 12399 O O . VAL C 1 360 ? -8.804 20.887 -52.226 1.000 54.223 360 VAL C O 1
ATOM 12403 N N . LEU C 1 361 ? -9.573 19.045 -53.270 1.000 57.531 361 LEU C N 1
ATOM 12404 C CA . LEU C 1 361 ? -9.114 18.104 -52.259 1.000 60.043 361 LEU C CA 1
ATOM 12405 C C . LEU C 1 361 ? -7.630 18.309 -51.941 1.000 62.493 361 LEU C C 1
ATOM 12406 O O . LEU C 1 361 ? -7.227 18.193 -50.786 1.000 58.556 361 LEU C O 1
ATOM 12411 N N . ASP C 1 362 ? -6.821 18.620 -52.961 1.000 63.979 362 ASP C N 1
ATOM 12412 C CA . ASP C 1 362 ? -5.373 18.647 -52.812 1.000 64.008 362 ASP C CA 1
ATOM 12413 C C . ASP C 1 362 ? -4.907 19.981 -52.219 1.000 61.403 362 ASP C C 1
ATOM 12414 O O . ASP C 1 362 ? -3.742 20.106 -51.837 1.000 57.695 362 ASP C O 1
ATOM 12419 N N . GLN C 1 363 ? -5.812 20.966 -52.113 1.000 56.947 363 GLN C N 1
ATOM 12420 C CA . GLN C 1 363 ? -5.524 22.195 -51.387 1.000 53.414 363 GLN C CA 1
ATOM 12421 C C . GLN C 1 363 ? -5.784 22.012 -49.889 1.000 49.079 363 GLN C C 1
ATOM 12422 O O . GLN C 1 363 ? -5.324 22.817 -49.077 1.000 48.771 363 GLN C O 1
ATOM 12428 N N . LEU C 1 364 ? -6.527 20.957 -49.526 1.000 46.863 364 LEU C N 1
ATOM 12429 C CA . LEU C 1 364 ? -6.978 20.750 -48.160 1.000 44.431 364 LEU C CA 1
ATOM 12430 C C . LEU C 1 364 ? -6.067 19.777 -47.417 1.000 46.457 364 LEU C C 1
ATOM 12431 O O . LEU C 1 364 ? -5.975 19.857 -46.192 1.000 42.544 364 LEU C O 1
ATOM 12436 N N . ALA C 1 365 ? -5.430 18.846 -48.145 1.000 47.413 365 ALA C N 1
ATOM 12437 C CA . ALA C 1 365 ? -4.717 17.753 -47.502 1.000 47.284 365 ALA C CA 1
ATOM 12438 C C . ALA C 1 365 ? -3.725 17.091 -48.456 1.000 48.305 365 ALA C C 1
ATOM 12439 O O . ALA C 1 365 ? -3.971 16.982 -49.656 1.000 46.393 365 ALA C O 1
ATOM 12441 N N . LYS C 1 366 ? -2.604 16.643 -47.883 1.000 52.360 366 LYS C N 1
ATOM 12442 C CA . LYS C 1 366 ? -1.681 15.750 -48.563 1.000 54.990 366 LYS C CA 1
ATOM 12443 C C . LYS C 1 366 ? -2.139 14.315 -48.309 1.000 53.176 366 LYS C C 1
ATOM 12444 O O . LYS C 1 366 ? -2.109 13.841 -47.174 1.000 54.618 366 LYS C O 1
ATOM 12450 N N . PRO C 1 367 ? -2.587 13.581 -49.352 1.000 52.286 367 PRO C N 1
ATOM 12451 C CA . PRO C 1 367 ? -3.103 12.224 -49.173 1.000 49.903 367 PRO C CA 1
ATOM 12452 C C . PRO C 1 367 ? -2.028 11.233 -48.736 1.000 47.798 367 PRO C C 1
ATOM 12453 O O . PRO C 1 367 ? -0.886 11.306 -49.186 1.000 46.755 367 PRO C O 1
ATOM 12457 N N . VAL C 1 368 ? -2.414 10.320 -47.840 1.000 44.239 368 VAL C N 1
ATOM 12458 C CA . VAL C 1 368 ? -1.554 9.229 -47.423 1.000 42.305 368 VAL C CA 1
ATOM 12459 C C . VAL C 1 368 ? -2.076 7.954 -48.076 1.000 43.445 368 VAL C C 1
ATOM 12460 O O . VAL C 1 368 ? -3.226 7.573 -47.854 1.000 43.772 368 VAL C O 1
ATOM 12464 N N . ALA C 1 369 ? -1.226 7.325 -48.894 1.000 43.073 369 ALA C N 1
ATOM 12465 C CA . ALA C 1 369 ? -1.561 6.069 -49.549 1.000 43.660 369 ALA C CA 1
ATOM 12466 C C . ALA C 1 369 ? -1.340 4.921 -48.574 1.000 41.641 369 ALA C C 1
ATOM 12467 O O . ALA C 1 369 ? -0.366 4.919 -47.830 1.000 39.574 369 ALA C O 1
ATOM 12469 N N . ALA C 1 370 ? -2.261 3.954 -48.583 1.000 43.519 370 ALA C N 1
ATOM 12470 C CA . ALA C 1 370 ? -2.129 2.768 -47.757 1.000 44.211 370 ALA C CA 1
ATOM 12471 C C . ALA C 1 370 ? -2.984 1.653 -48.343 1.000 41.539 370 ALA C C 1
ATOM 12472 O O . ALA C 1 370 ? -4.000 1.919 -48.976 1.000 38.998 370 ALA C O 1
ATOM 12474 N N . ALA C 1 371 ? -2.548 0.411 -48.108 1.000 41.537 371 ALA C N 1
ATOM 12475 C CA . ALA C 1 371 ? -3.291 -0.771 -48.507 1.000 43.126 371 ALA C CA 1
ATOM 12476 C C . ALA C 1 371 ? -4.608 -0.836 -47.741 1.000 43.996 371 ALA C C 1
ATOM 12477 O O . ALA C 1 371 ? -5.639 -1.191 -48.309 1.000 46.243 371 ALA C O 1
ATOM 12479 N N . TYR C 1 372 ? -4.552 -0.493 -46.449 1.000 42.441 372 TYR C N 1
ATOM 12480 C CA . TYR C 1 372 ? -5.712 -0.565 -45.577 1.000 40.464 372 TYR C CA 1
ATOM 12481 C C . TYR C 1 372 ? -5.762 0.696 -44.718 1.000 40.494 372 TYR C C 1
ATOM 12482 O O . TYR C 1 372 ? -4.720 1.302 -44.446 1.000 35.054 372 TYR C O 1
ATOM 12491 N N . PRO C 1 373 ? -6.966 1.119 -44.263 1.000 39.839 373 PRO C N 1
ATOM 12492 C CA . PRO C 1 373 ? -7.146 2.442 -43.672 1.000 41.109 373 PRO C CA 1
ATOM 12493 C C . PRO C 1 373 ? -6.760 2.510 -42.200 1.000 39.935 373 PRO C C 1
ATOM 12494 O O . PRO C 1 373 ? -6.840 1.514 -41.489 1.000 41.549 373 PRO C O 1
ATOM 12498 N N . GLN C 1 374 ? -6.359 3.708 -41.766 1.000 42.003 374 GLN C N 1
ATOM 12499 C CA . GLN C 1 374 ? -6.087 4.000 -40.371 1.000 42.169 374 GLN C CA 1
ATOM 12500 C C . GLN C 1 374 ? -7.000 5.132 -39.914 1.000 39.240 374 GLN C C 1
ATOM 12501 O O . GLN C 1 374 ? -7.490 5.901 -40.731 1.000 35.588 374 GLN C O 1
ATOM 12507 N N . THR C 1 375 ? -7.216 5.227 -38.598 1.000 41.108 375 THR C N 1
ATOM 12508 C CA . THR C 1 375 ? -7.975 6.327 -38.024 1.000 38.542 375 THR C CA 1
ATOM 12509 C C . THR C 1 375 ? -7.110 7.583 -38.036 1.000 37.707 375 THR C C 1
ATOM 12510 O O . THR C 1 375 ? -5.886 7.504 -38.162 1.000 37.335 375 THR C O 1
ATOM 12514 N N . GLN C 1 376 ? -7.771 8.738 -37.897 1.000 36.086 376 GLN C N 1
ATOM 12515 C CA . GLN C 1 376 ? -7.178 10.026 -38.224 1.000 36.728 376 GLN C CA 1
ATOM 12516 C C . GLN C 1 376 ? -5.966 10.310 -37.335 1.000 37.376 376 GLN C C 1
ATOM 12517 O O . GLN C 1 376 ? -5.048 11.010 -37.759 1.000 40.975 376 GLN C O 1
ATOM 12523 N N . GLU C 1 377 ? -5.957 9.759 -36.115 1.000 35.996 377 GLU C N 1
ATOM 12524 C CA . GLU C 1 377 ? -4.889 10.012 -35.160 1.000 38.896 377 GLU C CA 1
ATOM 12525 C C . GLU C 1 377 ? -3.553 9.522 -35.721 1.000 41.323 377 GLU C C 1
ATOM 12526 O O . GLU C 1 377 ? -2.520 10.155 -35.519 1.000 42.026 377 GLU C O 1
ATOM 12532 N N . PHE C 1 378 ? -3.588 8.391 -36.439 1.000 42.285 378 PHE C N 1
ATOM 12533 C CA . PHE C 1 378 ? -2.398 7.801 -37.025 1.000 42.058 378 PHE C CA 1
ATOM 12534 C C . PHE C 1 378 ? -2.005 8.517 -38.318 1.000 43.141 378 PHE C C 1
ATOM 12535 O O . PHE C 1 378 ? -0.929 8.256 -38.849 1.000 47.331 378 PHE C O 1
ATOM 12543 N N . LEU C 1 379 ? -2.870 9.409 -38.820 1.000 42.595 379 LEU C N 1
ATOM 12544 C CA . LEU C 1 379 ? -2.555 10.241 -39.973 1.000 41.658 379 LEU C CA 1
ATOM 12545 C C . LEU C 1 379 ? -2.088 11.622 -39.526 1.000 43.896 379 LEU C C 1
ATOM 12546 O O . LEU C 1 379 ? -1.805 12.478 -40.365 1.000 47.621 379 LEU C O 1
ATOM 12551 N N . GLY C 1 380 ? -2.040 11.846 -38.209 1.000 43.537 380 GLY C N 1
ATOM 12552 C CA . GLY C 1 380 ? -1.573 13.110 -37.672 1.000 41.058 380 GLY C CA 1
ATOM 12553 C C . GLY C 1 380 ? -2.685 14.152 -37.583 1.000 37.955 380 GLY C C 1
ATOM 12554 O O . GLY C 1 380 ? -2.396 15.331 -37.418 1.000 34.249 380 GLY C O 1
ATOM 12555 N N . GLN C 1 381 ? -3.943 13.702 -37.672 1.000 36.166 381 GLN C N 1
ATOM 12556 C CA . GLN C 1 381 ? -5.107 14.570 -37.567 1.000 34.429 381 GLN C CA 1
ATOM 12557 C C . GLN C 1 381 ? -5.840 14.269 -36.263 1.000 35.819 381 GLN C C 1
ATOM 12558 O O . GLN C 1 381 ? -6.113 13.114 -35.951 1.000 41.034 381 GLN C O 1
ATOM 12564 N N . TYR C 1 382 ? -6.156 15.313 -35.499 1.000 36.817 382 TYR C N 1
ATOM 12565 C CA . TYR C 1 382 ? -6.638 15.137 -34.139 1.000 37.668 382 TYR C CA 1
ATOM 12566 C C . TYR C 1 382 ? -8.043 15.710 -33.968 1.000 36.460 382 TYR C C 1
ATOM 12567 O O . TYR C 1 382 ? -8.655 15.500 -32.925 1.000 36.556 382 TYR C O 1
ATOM 12576 N N . THR C 1 383 ? -8.564 16.390 -35.002 1.000 37.831 383 THR C N 1
ATOM 12577 C CA . THR C 1 383 ? -9.945 16.851 -35.025 1.000 36.072 383 THR C CA 1
ATOM 12578 C C . THR C 1 383 ? -10.433 16.905 -36.468 1.000 35.124 383 THR C C 1
ATOM 12579 O O . THR C 1 383 ? -9.626 16.983 -37.382 1.000 39.577 383 THR C O 1
ATOM 12583 N N . GLY C 1 384 ? -11.755 16.880 -36.657 1.000 34.012 384 GLY C N 1
ATOM 12584 C CA . GLY C 1 384 ? -12.361 17.293 -37.915 1.000 36.544 384 GLY C CA 1
ATOM 12585 C C . GLY C 1 384 ? -12.714 16.121 -38.830 1.000 34.473 384 GLY C C 1
ATOM 12586 O O . GLY C 1 384 ? -13.098 15.048 -38.370 1.000 34.372 384 GLY C O 1
ATOM 12587 N N . TYR C 1 385 ? -12.567 16.355 -40.136 1.000 36.216 385 TYR C N 1
ATOM 12588 C CA . TYR C 1 385 ? -13.089 15.466 -41.158 1.000 38.503 385 TYR C CA 1
ATOM 12589 C C . TYR C 1 385 ? -11.953 14.726 -41.860 1.000 40.599 385 TYR C C 1
ATOM 12590 O O . TYR C 1 385 ? -10.912 15.318 -42.146 1.000 43.033 385 TYR C O 1
ATOM 12599 N N . THR C 1 386 ? -12.192 13.447 -42.180 1.000 39.632 386 THR C N 1
ATOM 12600 C CA . THR C 1 386 ? -11.234 12.629 -42.904 1.000 41.545 386 THR C CA 1
ATOM 12601 C C . THR C 1 386 ? -11.942 11.951 -44.076 1.000 41.816 386 THR C C 1
ATOM 12602 O O . THR C 1 386 ? -12.942 11.262 -43.872 1.000 44.927 386 THR C O 1
ATOM 12606 N N . LEU C 1 387 ? -11.414 12.155 -45.292 1.000 40.371 387 LEU C N 1
ATOM 12607 C CA . LEU C 1 387 ? -11.955 11.529 -46.489 1.000 42.283 387 LEU C CA 1
ATOM 12608 C C . LEU C 1 387 ? -11.097 10.323 -46.864 1.000 39.920 387 LEU C C 1
ATOM 12609 O O . LEU C 1 387 ? -9.884 10.439 -47.017 1.000 39.175 387 LEU C O 1
ATOM 12614 N N . TYR C 1 388 ? -11.751 9.168 -47.009 1.000 41.035 388 TYR C N 1
ATOM 12615 C CA . TYR C 1 388 ? -11.111 7.959 -47.506 1.000 39.845 388 TYR C CA 1
ATOM 12616 C C . TYR C 1 388 ? -11.585 7.695 -48.930 1.000 39.217 388 TYR C C 1
ATOM 12617 O O . TYR C 1 388 ? -12.789 7.685 -49.186 1.000 36.030 388 TYR C O 1
ATOM 12626 N N . ARG C 1 389 ? -10.622 7.465 -49.833 1.000 40.161 389 ARG C N 1
ATOM 12627 C CA . ARG C 1 389 ? -10.908 7.257 -51.245 1.000 40.692 389 ARG C CA 1
ATOM 12628 C C . ARG C 1 389 ? -10.367 5.896 -51.670 1.000 40.299 389 ARG C C 1
ATOM 12629 O O . ARG C 1 389 ? -9.224 5.558 -51.373 1.000 45.429 389 ARG C O 1
ATOM 12637 N N . ALA C 1 390 ? -11.200 5.120 -52.368 1.000 40.807 390 ALA C N 1
ATOM 12638 C CA . ALA C 1 390 ? -10.775 3.851 -52.939 1.000 40.407 390 ALA C CA 1
ATOM 12639 C C . ALA C 1 390 ? -11.291 3.744 -54.372 1.000 41.836 390 ALA C C 1
ATOM 12640 O O . ALA C 1 390 ? -12.126 4.537 -54.800 1.000 44.241 390 ALA C O 1
ATOM 12642 N N . GLN C 1 391 ? -10.784 2.743 -55.098 1.000 46.032 391 GLN C N 1
ATOM 12643 C CA . GLN C 1 391 ? -11.180 2.490 -56.472 1.000 47.873 391 GLN C CA 1
ATOM 12644 C C . GLN C 1 391 ? -11.634 1.036 -56.584 1.000 46.603 391 GLN C C 1
ATOM 12645 O O . GLN C 1 391 ? -11.035 0.250 -57.319 1.000 47.848 391 GLN C O 1
ATOM 12651 N N . PRO C 1 392 ? -12.683 0.615 -55.839 1.000 44.912 392 PRO C N 1
ATOM 12652 C CA . PRO C 1 392 ? -13.097 -0.789 -55.812 1.000 45.309 392 PRO C CA 1
ATOM 12653 C C . PRO C 1 392 ? -13.691 -1.295 -57.124 1.000 45.861 392 PRO C C 1
ATOM 12654 O O . PRO C 1 392 ? -14.437 -0.578 -57.792 1.000 43.643 392 PRO C O 1
ATOM 12658 N N . LEU C 1 393 ? -13.347 -2.550 -57.454 1.000 45.643 393 LEU C N 1
ATOM 12659 C CA . LEU C 1 393 ? -13.949 -3.293 -58.547 1.000 44.016 393 LEU C CA 1
ATOM 12660 C C . LEU C 1 393 ? -15.369 -3.688 -58.147 1.000 43.386 393 LEU C C 1
ATOM 12661 O O . LEU C 1 393 ? -15.569 -4.299 -57.099 1.000 46.106 393 LEU C O 1
ATOM 12666 N N . ILE C 1 394 ? -16.353 -3.318 -58.976 1.000 44.445 394 ILE C N 1
ATOM 12667 C CA . ILE C 1 394 ? -17.732 -3.732 -58.770 1.000 45.229 394 ILE C CA 1
ATOM 12668 C C . ILE C 1 394 ? -18.086 -4.784 -59.824 1.000 47.593 394 ILE C C 1
ATOM 12669 O O . ILE C 1 394 ? -17.817 -4.586 -61.014 1.000 51.317 394 ILE C O 1
ATOM 12674 N N . SER C 1 395 ? -18.685 -5.898 -59.369 1.000 45.254 395 SER C N 1
ATOM 12675 C CA . SER C 1 395 ? -18.888 -7.076 -60.200 1.000 46.484 395 SER C CA 1
ATOM 12676 C C . SER C 1 395 ? -20.035 -7.922 -59.649 1.000 44.373 395 SER C C 1
ATOM 12677 O O . SER C 1 395 ? -20.502 -7.688 -58.541 1.000 46.607 395 SER C O 1
ATOM 12680 N N . GLY C 1 396 ? -20.464 -8.912 -60.442 1.000 41.921 396 GLY C N 1
ATOM 12681 C CA . GLY C 1 396 ? -21.714 -9.623 -60.213 1.000 40.402 396 GLY C CA 1
ATOM 12682 C C . GLY C 1 396 ? -21.747 -10.378 -58.885 1.000 39.859 396 GLY C C 1
ATOM 12683 O O . GLY C 1 396 ? -20.720 -10.853 -58.411 1.000 38.366 396 GLY C O 1
ATOM 12684 N N . THR C 1 397 ? -22.959 -10.516 -58.333 1.000 41.477 397 THR C N 1
ATOM 12685 C CA . THR C 1 397 ? -23.180 -11.046 -56.999 1.000 43.221 397 THR C CA 1
ATOM 12686 C C . THR C 1 397 ? -23.835 -12.421 -57.090 1.000 42.889 397 THR C C 1
ATOM 12687 O O . THR C 1 397 ? -24.287 -12.829 -58.155 1.000 47.083 397 THR C O 1
ATOM 12691 N N . ASP C 1 398 ? -23.887 -13.120 -55.953 1.000 39.807 398 ASP C N 1
ATOM 12692 C CA . ASP C 1 398 ? -24.430 -14.466 -55.882 1.000 41.354 398 ASP C CA 1
ATOM 12693 C C . ASP C 1 398 ? -25.858 -14.484 -56.422 1.000 40.070 398 ASP C C 1
ATOM 12694 O O . ASP C 1 398 ? -26.184 -15.279 -57.302 1.000 35.996 398 ASP C O 1
ATOM 12699 N N . LYS C 1 399 ? -26.685 -13.578 -55.896 1.000 40.598 399 LYS C N 1
ATOM 12700 C CA . LYS C 1 399 ? -28.118 -13.589 -56.125 1.000 43.066 399 LYS C CA 1
ATOM 12701 C C . LYS C 1 399 ? -28.486 -12.701 -57.314 1.000 41.260 399 LYS C C 1
ATOM 12702 O O . LYS C 1 399 ? -29.648 -12.642 -57.691 1.000 41.312 399 LYS C O 1
ATOM 12708 N N . GLY C 1 400 ? -27.501 -11.993 -57.879 1.000 41.316 400 GLY C N 1
ATOM 12709 C CA . GLY C 1 400 ? -27.736 -11.105 -59.005 1.000 42.561 400 GLY C CA 1
ATOM 12710 C C . GLY C 1 400 ? -28.178 -9.708 -58.577 1.000 41.284 400 GLY C C 1
ATOM 12711 O O . GLY C 1 400 ? -28.200 -8.802 -59.402 1.000 40.357 400 GLY C O 1
ATOM 12712 N N . THR C 1 401 ? -28.523 -9.540 -57.292 1.000 45.305 401 THR C N 1
ATOM 12713 C CA . THR C 1 401 ? -28.965 -8.261 -56.751 1.000 43.102 401 THR C CA 1
ATOM 12714 C C . THR C 1 401 ? -27.777 -7.305 -56.650 1.000 46.273 401 THR C C 1
ATOM 12715 O O . THR C 1 401 ? -26.628 -7.721 -56.801 1.000 48.349 401 THR C O 1
ATOM 12719 N N . PRO C 1 402 ? -28.008 -5.993 -56.406 1.000 48.695 402 PRO C N 1
ATOM 12720 C CA . PRO C 1 402 ? -26.915 -5.032 -56.251 1.000 49.431 402 PRO C CA 1
ATOM 12721 C C . PRO C 1 402 ? -25.920 -5.419 -55.160 1.000 47.789 402 PRO C C 1
ATOM 12722 O O . PRO C 1 402 ? -26.312 -5.937 -54.117 1.000 54.247 402 PRO C O 1
ATOM 12726 N N . ALA C 1 403 ? -24.638 -5.143 -55.417 1.000 44.193 403 ALA C N 1
ATOM 12727 C CA . ALA C 1 403 ? -23.572 -5.445 -54.477 1.000 44.733 403 ALA C CA 1
ATOM 12728 C C . ALA C 1 403 ? -23.703 -4.544 -53.247 1.000 44.327 403 ALA C C 1
ATOM 12729 O O . ALA C 1 403 ? -23.982 -3.352 -53.364 1.000 45.753 403 ALA C O 1
ATOM 12731 N N . LYS C 1 404 ? -23.481 -5.130 -52.070 1.000 41.348 404 LYS C N 1
ATOM 12732 C CA . LYS C 1 404 ? -23.666 -4.428 -50.813 1.000 42.066 404 LYS C CA 1
ATOM 12733 C C . LYS C 1 404 ? -22.340 -3.803 -50.389 1.000 41.477 404 LYS C C 1
ATOM 12734 O O . LYS C 1 404 ? -21.296 -4.452 -50.445 1.000 41.110 404 LYS C O 1
ATOM 12740 N N . LEU C 1 405 ? -22.410 -2.525 -49.997 1.000 42.714 405 LEU C N 1
ATOM 12741 C CA . LEU C 1 405 ? -21.301 -1.817 -49.384 1.000 41.550 405 LEU C CA 1
ATOM 12742 C C . LEU C 1 405 ? -21.542 -1.771 -47.876 1.000 41.338 405 LEU C C 1
ATOM 12743 O O . LEU C 1 405 ? -22.656 -1.496 -47.435 1.000 38.572 405 LEU C O 1
ATOM 12748 N N . ARG C 1 406 ? -20.501 -2.089 -47.099 1.000 41.713 406 ARG C N 1
ATOM 12749 C CA . ARG C 1 406 ? -20.565 -2.012 -45.649 1.000 42.647 406 ARG C CA 1
ATOM 12750 C C . ARG C 1 406 ? -19.300 -1.324 -45.149 1.000 39.598 406 ARG C C 1
ATOM 12751 O O . ARG C 1 406 ? -18.203 -1.678 -45.573 1.000 41.565 406 ARG C O 1
ATOM 12759 N N . VAL C 1 407 ? -19.468 -0.333 -44.266 1.000 36.592 407 VAL C N 1
ATOM 12760 C CA . VAL C 1 407 ? -18.348 0.303 -43.592 1.000 36.491 407 VAL C CA 1
ATOM 12761 C C . VAL C 1 407 ? -18.162 -0.393 -42.247 1.000 35.406 407 VAL C C 1
ATOM 12762 O O . VAL C 1 407 ? -19.089 -0.423 -41.441 1.000 39.112 407 VAL C O 1
ATOM 12766 N N . ILE C 1 408 ? -16.976 -0.968 -42.023 1.000 35.763 408 ILE C N 1
ATOM 12767 C CA . ILE C 1 408 ? -16.735 -1.771 -40.832 1.000 37.421 408 ILE C CA 1
ATOM 12768 C C . ILE C 1 408 ? -15.888 -0.974 -39.845 1.000 37.937 408 ILE C C 1
ATOM 12769 O O . ILE C 1 408 ? -14.729 -0.677 -40.127 1.000 39.947 408 ILE C O 1
ATOM 12774 N N . ASP C 1 409 ? -16.495 -0.636 -38.697 1.000 37.520 409 ASP C N 1
ATOM 12775 C CA . ASP C 1 409 ? -15.803 -0.061 -37.551 1.000 37.948 409 ASP C CA 1
ATOM 12776 C C . ASP C 1 409 ? -15.324 1.342 -37.906 1.000 36.704 409 ASP C C 1
ATOM 12777 O O . ASP C 1 409 ? -14.145 1.563 -38.170 1.000 34.650 409 ASP C O 1
ATOM 12782 N N . ALA C 1 410 ? -16.274 2.279 -37.929 1.000 39.171 410 ALA C N 1
ATOM 12783 C CA . ALA C 1 410 ? -15.967 3.671 -38.193 1.000 39.316 410 ALA C CA 1
ATOM 12784 C C . ALA C 1 410 ? -16.803 4.556 -37.274 1.000 38.984 410 ALA C C 1
ATOM 12785 O O . ALA C 1 410 ? -17.870 4.154 -36.822 1.000 39.322 410 ALA C O 1
ATOM 12787 N N . ARG C 1 411 ? -16.283 5.756 -37.009 1.000 38.806 411 ARG C N 1
ATOM 12788 C CA . ARG C 1 411 ? -16.924 6.725 -36.138 1.000 37.321 411 ARG C CA 1
ATOM 12789 C C . ARG C 1 411 ? -16.514 8.125 -36.590 1.000 36.246 411 ARG C C 1
ATOM 12790 O O . ARG C 1 411 ? -15.375 8.316 -37.003 1.000 36.693 411 ARG C O 1
ATOM 12798 N N . ASP C 1 412 ? -17.405 9.117 -36.482 1.000 33.909 412 ASP C N 1
ATOM 12799 C CA . ASP C 1 412 ? -18.700 9.017 -35.825 1.000 36.468 412 ASP C CA 1
ATOM 12800 C C . ASP C 1 412 ? -19.829 8.986 -36.854 1.000 35.586 412 ASP C C 1
ATOM 12801 O O . ASP C 1 412 ? -20.884 8.410 -36.593 1.000 39.457 412 ASP C O 1
ATOM 12806 N N . ARG C 1 413 ? -19.612 9.643 -37.998 1.000 36.507 413 ARG C N 1
ATOM 12807 C CA . ARG C 1 413 ? -20.627 9.790 -39.023 1.000 37.964 413 ARG C CA 1
ATOM 12808 C C . ARG C 1 413 ? -19.952 9.675 -40.386 1.000 41.099 413 ARG C C 1
ATOM 12809 O O . ARG C 1 413 ? -18.946 10.334 -40.625 1.000 43.652 413 ARG C O 1
ATOM 12817 N N . ILE C 1 414 ? -20.511 8.834 -41.270 1.000 42.673 414 ILE C N 1
ATOM 12818 C CA . ILE C 1 414 ? -19.919 8.588 -42.577 1.000 41.122 414 ILE C CA 1
ATOM 12819 C C . ILE C 1 414 ? -20.915 8.978 -43.666 1.000 40.081 414 ILE C C 1
ATOM 12820 O O . ILE C 1 414 ? -22.111 8.744 -43.530 1.000 43.312 414 ILE C O 1
ATOM 12825 N N . GLN C 1 415 ? -20.393 9.586 -44.736 1.000 41.895 415 GLN C N 1
ATOM 12826 C CA . GLN C 1 415 ? -21.144 9.836 -45.956 1.000 42.289 415 GLN C CA 1
ATOM 12827 C C . GLN C 1 415 ? -20.446 9.110 -47.102 1.000 41.708 415 GLN C C 1
ATOM 12828 O O . GLN C 1 415 ? -19.238 9.263 -47.285 1.000 41.267 415 GLN C O 1
ATOM 12834 N N . ALA C 1 416 ? -21.218 8.325 -47.864 1.000 39.742 416 ALA C N 1
ATOM 12835 C CA . ALA C 1 416 ? -20.665 7.480 -48.912 1.000 39.799 416 ALA C CA 1
ATOM 12836 C C . ALA C 1 416 ? -21.079 8.003 -50.285 1.000 41.565 416 ALA C C 1
ATOM 12837 O O . ALA C 1 416 ? -22.251 8.312 -50.509 1.000 36.559 416 ALA C O 1
ATOM 12839 N N . TYR C 1 417 ? -20.097 8.072 -51.195 1.000 42.148 417 TYR C N 1
ATOM 12840 C CA . TYR C 1 417 ? -20.311 8.487 -52.570 1.000 43.434 417 TYR C CA 1
ATOM 12841 C C . TYR C 1 417 ? -19.660 7.480 -53.519 1.000 46.692 417 TYR C C 1
ATOM 12842 O O . TYR C 1 417 ? -18.602 6.922 -53.217 1.000 42.141 417 TYR C O 1
ATOM 12851 N N . LEU C 1 418 ? -20.317 7.248 -54.663 1.000 48.242 418 LEU C N 1
ATOM 12852 C CA . LEU C 1 418 ? -19.740 6.498 -55.768 1.000 47.878 418 LEU C CA 1
ATOM 12853 C C . LEU C 1 418 ? -19.703 7.403 -56.999 1.000 48.319 418 LEU C C 1
ATOM 12854 O O . LEU C 1 418 ? -20.730 7.953 -57.400 1.000 42.887 418 LEU C O 1
ATOM 12859 N N . ASP C 1 419 ? -18.502 7.578 -57.564 1.000 48.679 419 ASP C N 1
ATOM 12860 C CA . ASP C 1 419 ? -18.257 8.516 -58.654 1.000 51.529 419 ASP C CA 1
ATOM 12861 C C . ASP C 1 419 ? -18.810 9.896 -58.292 1.000 51.784 419 ASP C C 1
ATOM 12862 O O . ASP C 1 419 ? -19.422 10.556 -59.130 1.000 52.191 419 ASP C O 1
ATOM 12867 N N . GLN C 1 420 ? -18.602 10.300 -57.029 1.000 49.327 420 GLN C N 1
ATOM 12868 C CA . GLN C 1 420 ? -18.957 11.616 -56.517 1.000 46.819 420 GLN C CA 1
ATOM 12869 C C . GLN C 1 420 ? -20.473 11.836 -56.548 1.000 44.954 420 GLN C C 1
ATOM 12870 O O . GLN C 1 420 ? -20.923 12.977 -56.623 1.000 46.915 420 GLN C O 1
ATOM 12876 N N . HIS C 1 421 ? -21.251 10.749 -56.442 1.000 44.956 421 HIS C N 1
ATOM 12877 C CA . HIS C 1 421 ? -22.695 10.824 -56.275 1.000 45.547 421 HIS C CA 1
ATOM 12878 C C . HIS C 1 421 ? -23.082 10.160 -54.955 1.000 43.446 421 HIS C C 1
ATOM 12879 O O . HIS C 1 421 ? -22.650 9.044 -54.669 1.000 38.700 421 HIS C O 1
ATOM 12886 N N . TRP C 1 422 ? -23.932 10.842 -54.181 1.000 41.947 422 TRP C N 1
ATOM 12887 C CA . TRP C 1 422 ? -24.306 10.415 -52.843 1.000 40.670 422 TRP C CA 1
ATOM 12888 C C . TRP C 1 422 ? -25.027 9.068 -52.883 1.000 39.428 422 TRP C C 1
ATOM 12889 O O . TRP C 1 422 ? -25.908 8.864 -53.719 1.000 37.064 422 TRP C O 1
ATOM 12900 N N . LEU C 1 423 ? -24.645 8.177 -51.953 1.000 37.640 423 LEU C N 1
ATOM 12901 C CA . LEU C 1 423 ? -25.272 6.877 -51.771 1.000 37.468 423 LEU C CA 1
ATOM 12902 C C . LEU C 1 423 ? -26.019 6.818 -50.441 1.000 37.069 423 LEU C C 1
ATOM 12903 O O . LEU C 1 423 ? -27.157 6.350 -50.397 1.000 38.773 423 LEU C O 1
ATOM 12908 N N . ALA C 1 424 ? -25.352 7.229 -49.351 1.000 36.849 424 ALA C N 1
ATOM 12909 C CA . ALA C 1 424 ? -25.889 7.030 -48.016 1.000 37.176 424 ALA C CA 1
ATOM 12910 C C . ALA C 1 424 ? -25.119 7.825 -46.964 1.000 36.858 424 ALA C C 1
ATOM 12911 O O . ALA C 1 424 ? -23.945 8.144 -47.139 1.000 36.857 424 ALA C O 1
ATOM 12913 N N . THR C 1 425 ? -25.819 8.104 -45.858 1.000 38.649 425 THR C N 1
ATOM 12914 C CA . THR C 1 425 ? -25.276 8.757 -44.678 1.000 38.625 425 THR C CA 1
ATOM 12915 C C . THR C 1 425 ? -25.611 7.881 -43.477 1.000 38.727 425 THR C C 1
ATOM 12916 O O . THR C 1 425 ? -26.764 7.493 -43.307 1.000 37.836 425 THR C O 1
ATOM 12920 N N . GLN C 1 426 ? -24.595 7.539 -42.673 1.000 39.390 426 GLN C N 1
ATOM 12921 C CA . GLN C 1 426 ? -24.792 6.657 -41.533 1.000 39.588 426 GLN C CA 1
ATOM 12922 C C . GLN C 1 426 ? -24.180 7.301 -40.293 1.000 40.370 426 GLN C C 1
ATOM 12923 O O . GLN C 1 426 ? -23.026 7.732 -40.326 1.000 38.026 426 GLN C O 1
ATOM 12929 N N . TYR C 1 427 ? -24.977 7.355 -39.211 1.000 41.535 427 TYR C N 1
ATOM 12930 C CA . TYR C 1 427 ? -24.549 7.918 -37.942 1.000 42.253 427 TYR C CA 1
ATOM 12931 C C . TYR C 1 427 ? -24.401 6.825 -36.887 1.000 38.143 427 TYR C C 1
ATOM 12932 O O . TYR C 1 427 ? -25.327 6.053 -36.650 1.000 35.865 427 TYR C O 1
ATOM 12941 N N . GLN C 1 428 ? -23.214 6.792 -36.267 1.000 38.595 428 GLN C N 1
ATOM 12942 C CA . GLN C 1 428 ? -22.904 5.962 -35.113 1.000 37.210 428 GLN C CA 1
ATOM 12943 C C . GLN C 1 428 ? -23.348 4.518 -35.357 1.000 38.695 428 GLN C C 1
ATOM 12944 O O . GLN C 1 428 ? -22.718 3.830 -36.159 1.000 38.608 428 GLN C O 1
ATOM 12950 N N . GLU C 1 429 ? -24.415 4.062 -34.680 1.000 41.112 429 GLU C N 1
ATOM 12951 C CA . GLU C 1 429 ? -24.781 2.652 -34.630 1.000 42.415 429 GLU C CA 1
ATOM 12952 C C . GLU C 1 429 ? -25.207 2.137 -36.007 1.000 44.370 429 GLU C C 1
ATOM 12953 O O . GLU C 1 429 ? -25.087 0.945 -36.276 1.000 45.089 429 GLU C O 1
ATOM 12959 N N . ALA C 1 430 ? -25.734 3.034 -36.850 1.000 41.219 430 ALA C N 1
ATOM 12960 C CA . ALA C 1 430 ? -26.207 2.675 -38.178 1.000 42.407 430 ALA C CA 1
ATOM 12961 C C . ALA C 1 430 ? -25.041 2.325 -39.105 1.000 42.838 430 ALA C C 1
ATOM 12962 O O . ALA C 1 430 ? -25.228 1.597 -40.076 1.000 42.228 430 ALA C O 1
ATOM 12964 N N . ILE C 1 431 ? -23.847 2.861 -38.816 1.000 43.327 431 ILE C N 1
ATOM 12965 C CA . ILE C 1 431 ? -22.650 2.552 -39.583 1.000 41.434 431 ILE C CA 1
ATOM 12966 C C . ILE C 1 431 ? -22.442 1.042 -39.548 1.000 42.045 431 ILE C C 1
ATOM 12967 O O . ILE C 1 431 ? -22.398 0.455 -38.471 1.000 45.399 431 ILE C O 1
ATOM 12972 N N . GLY C 1 432 ? -22.336 0.430 -40.734 1.000 42.450 432 GLY C N 1
ATOM 12973 C CA . GLY C 1 432 ? -22.231 -1.012 -40.868 1.000 41.715 432 GLY C CA 1
ATOM 12974 C C . GLY C 1 432 ? -23.458 -1.627 -41.537 1.000 40.976 432 GLY C C 1
ATOM 12975 O O . GLY C 1 432 ? -23.415 -2.783 -41.943 1.000 40.377 432 GLY C O 1
ATOM 12976 N N . ASP C 1 433 ? -24.558 -0.865 -41.605 1.000 39.868 433 ASP C N 1
ATOM 12977 C CA . ASP C 1 433 ? -25.749 -1.283 -42.333 1.000 39.676 433 ASP C CA 1
ATOM 12978 C C . ASP C 1 433 ? -25.447 -1.302 -43.829 1.000 37.121 433 ASP C C 1
ATOM 12979 O O . ASP C 1 433 ? -24.603 -0.553 -44.310 1.000 36.692 433 ASP C O 1
ATOM 12984 N N . ASP C 1 434 ? -26.182 -2.141 -44.563 1.000 39.455 434 ASP C N 1
ATOM 12985 C CA . ASP C 1 434 ? -25.929 -2.355 -45.977 1.000 38.928 434 ASP C CA 1
ATOM 12986 C C . ASP C 1 434 ? -26.261 -1.088 -46.761 1.000 39.565 434 ASP C C 1
ATOM 12987 O O . ASP C 1 434 ? -27.288 -0.447 -46.523 1.000 36.010 434 ASP C O 1
ATOM 12992 N N . ILE C 1 435 ? -25.350 -0.733 -47.679 1.000 38.482 435 ILE C N 1
ATOM 12993 C CA . ILE C 1 435 ? -25.560 0.334 -48.641 1.000 38.974 435 ILE C CA 1
ATOM 12994 C C . ILE C 1 435 ? -25.531 -0.296 -50.031 1.000 41.776 435 ILE C C 1
ATOM 12995 O O . ILE C 1 435 ? -24.528 -0.910 -50.405 1.000 35.856 435 ILE C O 1
ATOM 13000 N N . LEU C 1 436 ? -26.639 -0.159 -50.778 1.000 41.473 436 LEU C N 1
ATOM 13001 C CA . LEU C 1 436 ? -26.764 -0.789 -52.086 1.000 42.229 436 LEU C CA 1
ATOM 13002 C C . LEU C 1 436 ? -25.995 0.028 -53.119 1.000 41.473 436 LEU C C 1
ATOM 13003 O O . LEU C 1 436 ? -26.271 1.207 -53.295 1.000 44.880 436 LEU C O 1
ATOM 13008 N N . LEU C 1 437 ? -25.027 -0.610 -53.784 1.000 41.472 437 LEU C N 1
ATOM 13009 C CA . LEU C 1 437 ? -24.240 0.050 -54.813 1.000 41.121 437 LEU C CA 1
ATOM 13010 C C . LEU C 1 437 ? -25.028 0.089 -56.118 1.000 43.335 437 LEU C C 1
ATOM 13011 O O . LEU C 1 437 ? -25.826 -0.803 -56.390 1.000 36.986 437 LEU C O 1
ATOM 13016 N N . PRO C 1 438 ? -24.827 1.129 -56.961 1.000 42.985 438 PRO C N 1
ATOM 13017 C CA . PRO C 1 438 ? -25.349 1.124 -58.326 1.000 44.144 438 PRO C CA 1
ATOM 13018 C C . PRO C 1 438 ? -24.945 -0.140 -59.078 1.000 49.478 438 PRO C C 1
ATOM 13019 O O . PRO C 1 438 ? -23.846 -0.660 -58.888 1.000 47.371 438 PRO C O 1
ATOM 13023 N N . GLN C 1 439 ? -25.867 -0.638 -59.909 1.000 53.217 439 GLN C N 1
ATOM 13024 C CA . GLN C 1 439 ? -25.649 -1.870 -60.646 1.000 53.940 439 GLN C CA 1
ATOM 13025 C C . GLN C 1 439 ? -24.795 -1.517 -61.859 1.000 55.837 439 GLN C C 1
ATOM 13026 O O . GLN C 1 439 ? -25.327 -1.219 -62.928 1.000 56.683 439 GLN C O 1
ATOM 13032 N N . VAL C 1 440 ? -23.469 -1.518 -61.657 1.000 57.248 440 VAL C N 1
ATOM 13033 C CA . VAL C 1 440 ? -22.521 -1.049 -62.658 1.000 56.303 440 VAL C CA 1
ATOM 13034 C C . VAL C 1 440 ? -21.386 -2.069 -62.765 1.000 54.807 440 VAL C C 1
ATOM 13035 O O . VAL C 1 440 ? -21.478 -3.139 -62.172 1.000 55.987 440 VAL C O 1
ATOM 13039 N N . GLU C 1 441 ? -20.334 -1.736 -63.527 1.000 55.541 441 GLU C N 1
ATOM 13040 C CA . GLU C 1 441 ? -19.273 -2.686 -63.839 1.000 54.878 441 GLU C CA 1
ATOM 13041 C C . GLU C 1 441 ? -17.926 -1.961 -63.827 1.000 53.219 441 GLU C C 1
ATOM 13042 O O . GLU C 1 441 ? -17.854 -0.770 -64.132 1.000 55.169 441 GLU C O 1
ATOM 13048 N N . GLY C 1 442 ? -16.870 -2.702 -63.476 1.000 49.206 442 GLY C N 1
ATOM 13049 C CA . GLY C 1 442 ? -15.512 -2.192 -63.517 1.000 48.584 442 GLY C CA 1
ATOM 13050 C C . GLY C 1 442 ? -15.140 -1.462 -62.230 1.000 47.816 442 GLY C C 1
ATOM 13051 O O . GLY C 1 442 ? -15.843 -1.563 -61.228 1.000 51.093 442 GLY C O 1
ATOM 13052 N N . HIS C 1 443 ? -14.013 -0.740 -62.282 1.000 47.535 443 HIS C N 1
ATOM 13053 C CA . HIS C 1 443 ? -13.527 0.049 -61.161 1.000 46.753 443 HIS C CA 1
ATOM 13054 C C . HIS C 1 443 ? -14.286 1.373 -61.108 1.000 47.234 443 HIS C C 1
ATOM 13055 O O . HIS C 1 443 ? -14.618 1.949 -62.144 1.000 48.526 443 HIS C O 1
ATOM 13062 N N . HIS C 1 444 ? -14.563 1.839 -59.884 1.000 44.763 444 HIS C N 1
ATOM 13063 C CA . HIS C 1 444 ? -15.305 3.068 -59.651 1.000 42.895 444 HIS C CA 1
ATOM 13064 C C . HIS C 1 444 ? -14.732 3.769 -58.421 1.000 42.581 444 HIS C C 1
ATOM 13065 O O . HIS C 1 444 ? -14.141 3.123 -57.558 1.000 41.858 444 HIS C O 1
ATOM 13072 N N . GLN C 1 445 ? -14.908 5.094 -58.357 1.000 39.774 445 GLN C N 1
ATOM 13073 C CA . GLN C 1 445 ? -14.373 5.898 -57.272 1.000 41.471 445 GLN C CA 1
ATOM 13074 C C . GLN C 1 445 ? -15.335 5.867 -56.089 1.000 41.946 445 GLN C C 1
ATOM 13075 O O . GLN C 1 445 ? -16.459 6.345 -56.196 1.000 39.890 445 GLN C O 1
ATOM 13081 N N . LEU C 1 446 ? -14.873 5.304 -54.964 1.000 42.529 446 LEU C N 1
ATOM 13082 C CA . LEU C 1 446 ? -15.625 5.302 -53.719 1.000 41.823 446 LEU C CA 1
ATOM 13083 C C . LEU C 1 446 ? -15.046 6.363 -52.791 1.000 43.288 446 LEU C C 1
ATOM 13084 O O . LEU C 1 446 ? -13.849 6.355 -52.520 1.000 45.132 446 LEU C O 1
ATOM 13089 N N . ASP C 1 447 ? -15.906 7.271 -52.319 1.000 43.438 447 ASP C N 1
ATOM 13090 C CA . ASP C 1 447 ? -15.507 8.318 -51.396 1.000 43.530 447 ASP C CA 1
ATOM 13091 C C . ASP C 1 447 ? -16.296 8.166 -50.098 1.000 39.329 447 ASP C C 1
ATOM 13092 O O . ASP C 1 447 ? -17.515 8.045 -50.123 1.000 37.524 447 ASP C O 1
ATOM 13097 N N . LEU C 1 448 ? -15.583 8.173 -48.966 1.000 37.710 448 LEU C N 1
ATOM 13098 C CA . LEU C 1 448 ? -16.200 8.115 -47.653 1.000 36.858 448 LEU C CA 1
ATOM 13099 C C . LEU C 1 448 ? -15.698 9.294 -46.827 1.000 38.112 448 LEU C C 1
ATOM 13100 O O . LEU C 1 448 ? -14.541 9.311 -46.417 1.000 42.733 448 LEU C O 1
ATOM 13105 N N . LEU C 1 449 ? -16.562 10.296 -46.634 1.000 37.137 449 LEU C N 1
ATOM 13106 C CA . LEU C 1 449 ? -16.237 11.436 -45.789 1.000 37.040 449 LEU C CA 1
ATOM 13107 C C . LEU C 1 449 ? -16.680 11.103 -44.368 1.000 37.195 449 LEU C C 1
ATOM 13108 O O . LEU C 1 449 ? -17.866 10.875 -44.132 1.000 33.975 449 LEU C O 1
ATOM 13113 N N . VAL C 1 450 ? -15.707 11.051 -43.445 1.000 40.697 450 VAL C N 1
ATOM 13114 C CA . VAL C 1 450 ? -15.953 10.631 -42.075 1.000 40.551 450 VAL C CA 1
ATOM 13115 C C . VAL C 1 450 ? -15.757 11.838 -41.160 1.000 40.774 450 VAL C C 1
ATOM 13116 O O . VAL C 1 450 ? -14.744 12.526 -41.240 1.000 39.165 450 VAL C O 1
ATOM 13120 N N . GLU C 1 451 ? -16.737 12.083 -40.285 1.000 40.930 451 GLU C N 1
ATOM 13121 C CA . GLU C 1 451 ? -16.670 13.205 -39.366 1.000 40.841 451 GLU C CA 1
ATOM 13122 C C . GLU C 1 451 ? -16.415 12.711 -37.947 1.000 38.683 451 GLU C C 1
ATOM 13123 O O . GLU C 1 451 ? -17.127 11.842 -37.450 1.000 36.376 451 GLU C O 1
ATOM 13129 N N . ASN C 1 452 ? -15.383 13.288 -37.318 1.000 38.936 452 ASN C N 1
ATOM 13130 C CA . ASN C 1 452 ? -15.169 13.218 -35.882 1.000 35.909 452 ASN C CA 1
ATOM 13131 C C . ASN C 1 452 ? -16.059 14.270 -35.228 1.000 35.945 452 ASN C C 1
ATOM 13132 O O . ASN C 1 452 ? -15.859 15.467 -35.430 1.000 34.593 452 ASN C O 1
ATOM 13137 N N . MET C 1 453 ? -17.044 13.813 -34.448 1.000 36.769 453 MET C N 1
ATOM 13138 C CA . MET C 1 453 ? -17.995 14.704 -33.804 1.000 37.490 453 MET C CA 1
ATOM 13139 C C . MET C 1 453 ? -17.617 14.924 -32.340 1.000 35.907 453 MET C C 1
ATOM 13140 O O . MET C 1 453 ? -18.347 15.588 -31.607 1.000 30.883 453 MET C O 1
ATOM 13145 N N . SER C 1 454 ? -16.464 14.354 -31.954 1.000 37.192 454 SER C N 1
ATOM 13146 C CA . SER C 1 454 ? -15.706 14.653 -30.745 1.000 38.070 454 SER C CA 1
ATOM 13147 C C . SER C 1 454 ? -15.695 13.433 -29.830 1.000 36.887 454 SER C C 1
ATOM 13148 O O . SER C 1 454 ? -16.636 12.650 -29.800 1.000 35.243 454 SER C O 1
ATOM 13151 N N . ARG C 1 455 ? -14.597 13.287 -29.084 1.000 39.280 455 ARG C N 1
ATOM 13152 C CA . ARG C 1 455 ? -14.369 12.116 -28.256 1.000 37.939 455 ARG C CA 1
ATOM 13153 C C . ARG C 1 455 ? -15.007 12.328 -26.887 1.000 39.424 455 ARG C C 1
ATOM 13154 O O . ARG C 1 455 ? -15.013 13.439 -26.358 1.000 38.749 455 ARG C O 1
ATOM 13162 N N . VAL C 1 456 ? -15.513 11.231 -26.314 1.000 40.420 456 VAL C N 1
ATOM 13163 C CA . VAL C 1 456 ? -16.202 11.258 -25.035 1.000 43.171 456 VAL C CA 1
ATOM 13164 C C . VAL C 1 456 ? -15.274 11.855 -23.979 1.000 45.028 456 VAL C C 1
ATOM 13165 O O . VAL C 1 456 ? -14.084 11.539 -23.952 1.000 43.927 456 VAL C O 1
ATOM 13169 N N . ASN C 1 457 ? -15.839 12.704 -23.107 1.000 42.387 457 ASN C N 1
ATOM 13170 C CA . ASN C 1 457 ? -15.046 13.503 -22.189 1.000 43.362 457 ASN C CA 1
ATOM 13171 C C . ASN C 1 457 ? -15.287 13.098 -20.733 1.000 43.391 457 ASN C C 1
ATOM 13172 O O . ASN C 1 457 ? -14.732 13.728 -19.836 1.000 39.273 457 ASN C O 1
ATOM 13177 N N . TYR C 1 458 ? -16.099 12.058 -20.496 1.000 45.666 458 TYR C N 1
ATOM 13178 C CA . TYR C 1 458 ? -16.416 11.638 -19.139 1.000 46.233 458 TYR C CA 1
ATOM 13179 C C . TYR C 1 458 ? -16.896 10.189 -19.112 1.000 46.189 458 TYR C C 1
ATOM 13180 O O . TYR C 1 458 ? -17.705 9.780 -19.939 1.000 47.816 458 TYR C O 1
ATOM 13189 N N . GLY C 1 459 ? -16.390 9.426 -18.135 1.000 46.925 459 GLY C N 1
ATOM 13190 C CA . GLY C 1 459 ? -16.988 8.158 -17.756 1.000 45.605 459 GLY C CA 1
ATOM 13191 C C . GLY C 1 459 ? -16.269 6.960 -18.364 1.000 43.412 459 GLY C C 1
ATOM 13192 O O . GLY C 1 459 ? -15.086 7.019 -18.692 1.000 41.046 459 GLY C O 1
ATOM 13193 N N . ALA C 1 460 ? -17.029 5.875 -18.526 1.000 46.677 460 ALA C N 1
ATOM 13194 C CA . ALA C 1 460 ? -16.481 4.570 -18.855 1.000 45.574 460 ALA C CA 1
ATOM 13195 C C . ALA C 1 460 ? -15.813 4.569 -20.227 1.000 45.195 460 ALA C C 1
ATOM 13196 O O . ALA C 1 460 ? -14.917 3.761 -20.458 1.000 45.883 460 ALA C O 1
ATOM 13198 N N . LYS C 1 461 ? -16.252 5.454 -21.134 1.000 43.964 461 LYS C N 1
ATOM 13199 C CA . LYS C 1 461 ? -15.882 5.345 -22.538 1.000 43.588 461 LYS C CA 1
ATOM 13200 C C . LYS C 1 461 ? -14.704 6.249 -22.893 1.000 44.683 461 LYS C C 1
ATOM 13201 O O . LYS C 1 461 ? -14.390 6.398 -24.070 1.000 52.782 461 LYS C O 1
ATOM 13207 N N . ILE C 1 462 ? -14.031 6.829 -21.895 1.000 45.721 462 ILE C N 1
ATOM 13208 C CA . ILE C 1 462 ? -12.910 7.714 -22.172 1.000 45.766 462 ILE C CA 1
ATOM 13209 C C . ILE C 1 462 ? -11.851 6.959 -22.979 1.000 47.205 462 ILE C C 1
ATOM 13210 O O . ILE C 1 462 ? -11.174 7.567 -23.808 1.000 49.671 462 ILE C O 1
ATOM 13215 N N . GLU C 1 463 ? -11.720 5.643 -22.742 1.000 47.535 463 GLU C N 1
ATOM 13216 C CA . GLU C 1 463 ? -10.779 4.816 -23.483 1.000 50.038 463 GLU C CA 1
ATOM 13217 C C . GLU C 1 463 ? -11.505 3.782 -24.346 1.000 47.954 463 GLU C C 1
ATOM 13218 O O . GLU C 1 463 ? -10.938 2.739 -24.649 1.000 49.477 463 GLU C O 1
ATOM 13224 N N . ALA C 1 464 ? -12.740 4.081 -24.762 1.000 48.406 464 ALA C N 1
ATOM 13225 C CA . ALA C 1 464 ? -13.490 3.158 -25.600 1.000 46.897 464 ALA C CA 1
ATOM 13226 C C . ALA C 1 464 ? -12.851 3.101 -26.984 1.000 47.218 464 ALA C C 1
ATOM 13227 O O . ALA C 1 464 ? -12.231 4.066 -27.432 1.000 42.683 464 ALA C O 1
ATOM 13229 N N . ILE C 1 465 ? -13.038 1.964 -27.663 1.000 45.867 465 ILE C N 1
ATOM 13230 C CA . ILE C 1 465 ? -12.473 1.751 -28.985 1.000 47.018 465 ILE C CA 1
ATOM 13231 C C . ILE C 1 465 ? -13.082 2.742 -29.981 1.000 45.123 465 ILE C C 1
ATOM 13232 O O . ILE C 1 465 ? -12.469 3.032 -31.010 1.000 43.389 465 ILE C O 1
ATOM 13237 N N . THR C 1 466 ? -14.266 3.281 -29.645 1.000 41.614 466 THR C N 1
ATOM 13238 C CA . THR C 1 466 ? -14.941 4.274 -30.466 1.000 41.065 466 THR C CA 1
ATOM 13239 C C . THR C 1 466 ? -14.304 5.661 -30.344 1.000 40.613 466 THR C C 1
ATOM 13240 O O . THR C 1 466 ? -14.707 6.577 -31.059 1.000 45.522 466 THR C O 1
ATOM 13244 N N . GLN C 1 467 ? -13.315 5.834 -29.456 1.000 40.959 467 GLN C N 1
ATOM 13245 C CA . GLN C 1 467 ? -12.626 7.111 -29.329 1.000 41.036 467 GLN C CA 1
ATOM 13246 C C . GLN C 1 467 ? -11.714 7.343 -30.536 1.000 40.694 467 GLN C C 1
ATOM 13247 O O . GLN C 1 467 ? -11.310 8.474 -30.800 1.000 39.076 467 GLN C O 1
ATOM 13253 N N . PHE C 1 468 ? -11.378 6.263 -31.256 1.000 39.711 468 PHE C N 1
ATOM 13254 C CA . PHE C 1 468 ? -10.670 6.371 -32.525 1.000 39.232 468 PHE C CA 1
ATOM 13255 C C . PHE C 1 468 ? -11.648 6.795 -33.618 1.000 38.724 468 PHE C C 1
ATOM 13256 O O . PHE C 1 468 ? -12.683 6.160 -33.797 1.000 36.200 468 PHE C O 1
ATOM 13264 N N . LYS C 1 469 ? -11.305 7.856 -34.358 1.000 40.410 469 LYS C N 1
ATOM 13265 C CA . LYS C 1 469 ? -12.227 8.456 -35.310 1.000 39.047 469 LYS C CA 1
ATOM 13266 C C . LYS C 1 469 ? -11.676 8.314 -36.724 1.000 41.353 469 LYS C C 1
ATOM 13267 O O . LYS C 1 469 ? -10.491 8.540 -36.966 1.000 45.231 469 LYS C O 1
ATOM 13273 N N . GLY C 1 470 ? -12.569 7.961 -37.656 1.000 39.798 470 GLY C N 1
ATOM 13274 C CA . GLY C 1 470 ? -12.183 7.528 -38.986 1.000 37.616 470 GLY C CA 1
ATOM 13275 C C . GLY C 1 470 ? -12.623 6.087 -39.213 1.000 36.305 470 GLY C C 1
ATOM 13276 O O . GLY C 1 470 ? -13.514 5.609 -38.525 1.000 35.621 470 GLY C O 1
ATOM 13277 N N . ILE C 1 471 ? -11.994 5.407 -40.177 1.000 37.349 471 ILE C N 1
ATOM 13278 C CA . ILE C 1 471 ? -12.278 4.007 -40.440 1.000 35.920 471 ILE C CA 1
ATOM 13279 C C . ILE C 1 471 ? -11.169 3.167 -39.817 1.000 36.167 471 ILE C C 1
ATOM 13280 O O . ILE C 1 471 ? -9.999 3.336 -40.158 1.000 34.248 471 ILE C O 1
ATOM 13285 N N . ARG C 1 472 ? -11.560 2.248 -38.925 1.000 40.059 472 ARG C N 1
ATOM 13286 C CA . ARG C 1 472 ? -10.606 1.482 -38.139 1.000 41.484 472 ARG C CA 1
ATOM 13287 C C . ARG C 1 472 ? -10.328 0.131 -38.794 1.000 40.135 472 ARG C C 1
ATOM 13288 O O . ARG C 1 472 ? -9.173 -0.288 -38.858 1.000 39.505 472 ARG C O 1
ATOM 13296 N N . THR C 1 473 ? -11.378 -0.558 -39.260 1.000 36.385 473 THR C N 1
ATOM 13297 C CA . THR C 1 473 ? -11.201 -1.904 -39.785 1.000 37.977 473 THR C CA 1
ATOM 13298 C C . THR C 1 473 ? -11.144 -1.880 -41.315 1.000 37.069 473 THR C C 1
ATOM 13299 O O . THR C 1 473 ? -10.126 -2.247 -41.901 1.000 35.194 473 THR C O 1
ATOM 13303 N N . GLY C 1 474 ? -12.230 -1.461 -41.976 1.000 34.489 474 GLY C N 1
ATOM 13304 C CA . GLY C 1 474 ? -12.219 -1.395 -43.430 1.000 33.452 474 GLY C CA 1
ATOM 13305 C C . GLY C 1 474 ? -13.604 -1.230 -44.046 1.000 34.790 474 GLY C C 1
ATOM 13306 O O . GLY C 1 474 ? -14.579 -0.952 -43.351 1.000 36.687 474 GLY C O 1
ATOM 13307 N N . VAL C 1 475 ? -13.648 -1.400 -45.372 1.000 35.000 475 VAL C N 1
ATOM 13308 C CA . VAL C 1 475 ? -14.861 -1.271 -46.160 1.000 35.658 475 VAL C CA 1
ATOM 13309 C C . VAL C 1 475 ? -15.015 -2.539 -46.995 1.000 36.710 475 VAL C C 1
ATOM 13310 O O . VAL C 1 475 ? -14.046 -2.996 -47.600 1.000 35.487 475 VAL C O 1
ATOM 13314 N N . MET C 1 476 ? -16.242 -3.077 -47.032 1.000 35.776 476 MET C N 1
ATOM 13315 C CA . MET C 1 476 ? -16.536 -4.307 -47.747 1.000 38.963 476 MET C CA 1
ATOM 13316 C C . MET C 1 476 ? -17.403 -4.008 -48.969 1.000 37.482 476 MET C C 1
ATOM 13317 O O . MET C 1 476 ? -18.353 -3.234 -48.890 1.000 35.829 476 MET C O 1
ATOM 13322 N N . VAL C 1 477 ? -17.054 -4.649 -50.091 1.000 37.192 477 VAL C N 1
ATOM 13323 C CA . VAL C 1 477 ? -17.912 -4.727 -51.260 1.000 37.702 477 VAL C CA 1
ATOM 13324 C C . VAL C 1 477 ? -18.260 -6.195 -51.460 1.000 37.746 477 VAL C C 1
ATOM 13325 O O . VAL C 1 477 ? -17.363 -7.034 -51.535 1.000 41.934 477 VAL C O 1
ATOM 13329 N N . ASP C 1 478 ? -19.562 -6.495 -51.531 1.000 36.640 478 ASP C N 1
ATOM 13330 C CA . ASP C 1 478 ? -20.034 -7.869 -51.485 1.000 39.277 478 ASP C CA 1
ATOM 13331 C C . ASP C 1 478 ? -19.474 -8.500 -50.208 1.000 40.520 478 ASP C C 1
ATOM 13332 O O . ASP C 1 478 ? -19.785 -8.015 -49.119 1.000 43.531 478 ASP C O 1
ATOM 13337 N N . LEU C 1 479 ? -18.621 -9.529 -50.325 1.000 40.080 479 LEU C N 1
ATOM 13338 C CA . LEU C 1 479 ? -18.187 -10.275 -49.151 1.000 39.528 479 LEU C CA 1
ATOM 13339 C C . LEU C 1 479 ? -16.725 -9.982 -48.800 1.000 38.706 479 LEU C C 1
ATOM 13340 O O . LEU C 1 479 ? -16.202 -10.575 -47.857 1.000 34.368 479 LEU C O 1
ATOM 13345 N N . HIS C 1 480 ? -16.067 -9.066 -49.531 1.000 38.363 480 HIS C N 1
ATOM 13346 C CA . HIS C 1 480 ? -14.634 -8.876 -49.373 1.000 39.867 480 HIS C CA 1
ATOM 13347 C C . HIS C 1 480 ? -14.309 -7.449 -48.943 1.000 38.002 480 HIS C C 1
ATOM 13348 O O . HIS C 1 480 ? -14.932 -6.499 -49.406 1.000 36.907 480 HIS C O 1
ATOM 13355 N N . PHE C 1 481 ? -13.306 -7.326 -48.062 1.000 33.914 481 PHE C N 1
ATOM 13356 C CA . PHE C 1 481 ? -12.688 -6.047 -47.756 1.000 33.795 481 PHE C CA 1
ATOM 13357 C C . PHE C 1 481 ? -11.874 -5.586 -48.960 1.000 34.936 481 PHE C C 1
ATOM 13358 O O . PHE C 1 481 ? -11.128 -6.375 -49.533 1.000 39.591 481 PHE C O 1
ATOM 13366 N N . ILE C 1 482 ? -11.979 -4.298 -49.297 1.000 33.531 482 ILE C N 1
ATOM 13367 C CA . ILE C 1 482 ? -11.247 -3.745 -50.423 1.000 34.338 482 ILE C CA 1
ATOM 13368 C C . ILE C 1 482 ? -9.835 -3.351 -49.980 1.000 36.747 482 ILE C C 1
ATOM 13369 O O . ILE C 1 482 ? -9.581 -3.120 -48.792 1.000 32.692 482 ILE C O 1
ATOM 13374 N N . LYS C 1 483 ? -8.922 -3.289 -50.959 1.000 36.656 483 LYS C N 1
ATOM 13375 C CA . LYS C 1 483 ? -7.544 -2.877 -50.735 1.000 37.483 483 LYS C CA 1
ATOM 13376 C C . LYS C 1 483 ? -7.255 -1.657 -51.606 1.000 37.131 483 LYS C C 1
ATOM 13377 O O . LYS C 1 483 ? -7.747 -1.571 -52.730 1.000 34.872 483 LYS C O 1
ATOM 13383 N N . GLY C 1 484 ? -6.467 -0.718 -51.068 1.000 35.476 484 GLY C N 1
ATOM 13384 C CA . GLY C 1 484 ? -6.047 0.460 -51.809 1.000 37.413 484 GLY C CA 1
ATOM 13385 C C . GLY C 1 484 ? -6.873 1.689 -51.437 1.000 37.720 484 GLY C C 1
ATOM 13386 O O . GLY C 1 484 ? -7.988 1.868 -51.928 1.000 36.555 484 GLY C O 1
ATOM 13387 N N . TYR C 1 485 ? -6.315 2.515 -50.546 1.000 38.604 485 TYR C N 1
ATOM 13388 C CA . TYR C 1 485 ? -6.963 3.738 -50.108 1.000 42.257 485 TYR C CA 1
ATOM 13389 C C . TYR C 1 485 ? -6.034 4.926 -50.329 1.000 42.594 485 TYR C C 1
ATOM 13390 O O . TYR C 1 485 ? -4.818 4.787 -50.213 1.000 42.886 485 TYR C O 1
ATOM 13399 N N . GLN C 1 486 ? -6.632 6.078 -50.655 1.000 43.381 486 GLN C N 1
ATOM 13400 C CA . GLN C 1 486 ? -6.005 7.375 -50.447 1.000 46.257 486 GLN C CA 1
ATOM 13401 C C . GLN C 1 486 ? -6.736 8.053 -49.290 1.000 45.828 486 GLN C C 1
ATOM 13402 O O . GLN C 1 486 ? -7.963 8.137 -49.292 1.000 46.583 486 GLN C O 1
ATOM 13408 N N . GLN C 1 487 ? -5.973 8.499 -48.286 1.000 44.357 487 GLN C N 1
ATOM 13409 C CA . GLN C 1 487 ? -6.522 9.011 -47.043 1.000 43.689 487 GLN C CA 1
ATOM 13410 C C . GLN C 1 487 ? -6.212 10.499 -46.934 1.000 43.048 487 GLN C C 1
ATOM 13411 O O . GLN C 1 487 ? -5.047 10.879 -46.860 1.000 41.794 487 GLN C O 1
ATOM 13417 N N . TYR C 1 488 ? -7.266 11.320 -46.916 1.000 42.438 488 TYR C N 1
ATOM 13418 C CA . TYR C 1 488 ? -7.135 12.765 -46.911 1.000 42.189 488 TYR C CA 1
ATOM 13419 C C . TYR C 1 488 ? -7.484 13.310 -45.529 1.000 42.953 488 TYR C C 1
ATOM 13420 O O . TYR C 1 488 ? -8.661 13.379 -45.175 1.000 41.342 488 TYR C O 1
ATOM 13429 N N . PRO C 1 489 ? -6.488 13.683 -44.692 1.000 42.820 489 PRO C N 1
ATOM 13430 C CA . PRO C 1 489 ? -6.762 14.412 -43.452 1.000 42.600 489 PRO C CA 1
ATOM 13431 C C . PRO C 1 489 ? -7.006 15.894 -43.729 1.000 43.177 489 PRO C C 1
ATOM 13432 O O . PRO C 1 489 ? -6.063 16.668 -43.867 1.000 45.939 489 PRO C O 1
ATOM 13436 N N . LEU C 1 490 ? -8.286 16.279 -43.792 1.000 42.416 490 LEU C N 1
ATOM 13437 C CA . LEU C 1 490 ? -8.674 17.600 -44.264 1.000 40.282 490 LEU C CA 1
ATOM 13438 C C . LEU C 1 490 ? -8.334 18.664 -43.220 1.000 40.766 490 LEU C C 1
ATOM 13439 O O . LEU C 1 490 ? -8.720 18.542 -42.058 1.000 36.505 490 LEU C O 1
ATOM 13444 N N . ASP C 1 491 ? -7.621 19.710 -43.664 1.000 40.434 491 ASP C N 1
ATOM 13445 C CA . ASP C 1 491 ? -7.398 20.900 -42.860 1.000 44.530 491 ASP C CA 1
ATOM 13446 C C . ASP C 1 491 ? -8.263 22.030 -43.415 1.000 44.017 491 ASP C C 1
ATOM 13447 O O . ASP C 1 491 ? -7.871 22.705 -44.362 1.000 42.452 491 ASP C O 1
ATOM 13452 N N . LEU C 1 492 ? -9.427 22.244 -42.790 1.000 45.821 492 LEU C N 1
ATOM 13453 C CA . LEU C 1 492 ? -10.385 23.244 -43.243 1.000 44.918 492 LEU C CA 1
ATOM 13454 C C . LEU C 1 492 ? -9.856 24.658 -43.001 1.000 45.088 492 LEU C C 1
ATOM 13455 O O . LEU C 1 492 ? -10.415 25.611 -43.539 1.000 41.860 492 LEU C O 1
ATOM 13460 N N . ASN C 1 493 ? -8.783 24.805 -42.207 1.000 45.244 493 ASN C N 1
ATOM 13461 C CA . ASN C 1 493 ? -8.193 26.120 -41.995 1.000 48.196 493 ASN C CA 1
ATOM 13462 C C . ASN C 1 493 ? -7.500 26.600 -43.270 1.000 48.744 493 ASN C C 1
ATOM 13463 O O . ASN C 1 493 ? -7.051 27.742 -43.323 1.000 52.100 493 ASN C O 1
ATOM 13468 N N . GLN C 1 494 ? -7.438 25.738 -44.298 1.000 48.897 494 GLN C N 1
ATOM 13469 C CA . GLN C 1 494 ? -6.958 26.130 -45.614 1.000 48.077 494 GLN C CA 1
ATOM 13470 C C . GLN C 1 494 ? -8.080 26.729 -46.459 1.000 47.954 494 GLN C C 1
ATOM 13471 O O . GLN C 1 494 ? -7.826 27.143 -47.584 1.000 49.464 494 GLN C O 1
ATOM 13477 N N . ALA C 1 495 ? -9.301 26.799 -45.910 1.000 47.874 495 ALA C N 1
ATOM 13478 C CA . ALA C 1 495 ? -10.481 27.177 -46.676 1.000 49.449 495 ALA C CA 1
ATOM 13479 C C . ALA C 1 495 ? -10.304 28.530 -47.369 1.000 49.128 495 ALA C C 1
ATOM 13480 O O . ALA C 1 495 ? -10.716 28.677 -48.515 1.000 47.628 495 ALA C O 1
ATOM 13482 N N . PRO C 1 496 ? -9.712 29.568 -46.728 1.000 51.315 496 PRO C N 1
ATOM 13483 C CA . PRO C 1 496 ? -9.524 30.862 -47.393 1.000 53.861 496 PRO C CA 1
ATOM 13484 C C . PRO C 1 496 ? -8.566 30.862 -48.586 1.000 56.156 496 PRO C C 1
ATOM 13485 O O . PRO C 1 496 ? -8.567 31.808 -49.370 1.000 54.975 496 PRO C O 1
ATOM 13489 N N . GLU C 1 497 ? -7.747 29.808 -48.721 1.000 57.136 497 GLU C N 1
ATOM 13490 C CA . GLU C 1 497 ? -6.783 29.701 -49.807 1.000 58.487 497 GLU C CA 1
ATOM 13491 C C . GLU C 1 497 ? -7.391 28.975 -51.009 1.000 56.201 497 GLU C C 1
ATOM 13492 O O . GLU C 1 497 ? -6.747 28.872 -52.048 1.000 57.208 497 GLU C O 1
ATOM 13498 N N . LEU C 1 498 ? -8.612 28.445 -50.860 1.000 55.331 498 LEU C N 1
ATOM 13499 C CA . LEU C 1 498 ? -9.233 27.636 -51.901 1.000 52.767 498 LEU C CA 1
ATOM 13500 C C . LEU C 1 498 ? -9.494 28.490 -53.136 1.000 49.344 498 LEU C C 1
ATOM 13501 O O . LEU C 1 498 ? -9.769 29.679 -53.018 1.000 50.015 498 LEU C O 1
ATOM 13506 N N . ASP C 1 499 ? -9.425 27.846 -54.308 1.000 52.646 499 ASP C N 1
ATOM 13507 C CA . ASP C 1 499 ? -9.789 28.450 -55.580 1.000 52.213 499 ASP C CA 1
ATOM 13508 C C . ASP C 1 499 ? -11.270 28.170 -55.848 1.000 51.472 499 ASP C C 1
ATOM 13509 O O . ASP C 1 499 ? -11.628 27.076 -56.283 1.000 46.288 499 ASP C O 1
ATOM 13514 N N . PHE C 1 500 ? -12.117 29.179 -55.601 1.000 49.389 500 PHE C N 1
ATOM 13515 C CA . PHE C 1 500 ? -13.567 29.044 -55.661 1.000 51.228 500 PHE C CA 1
ATOM 13516 C C . PHE C 1 500 ? -14.084 29.143 -57.097 1.000 51.440 500 PHE C C 1
ATOM 13517 O O . PHE C 1 500 ? -15.259 28.873 -57.341 1.000 53.942 500 PHE C O 1
ATOM 13525 N N . SER C 1 501 ? -13.212 29.523 -58.042 1.000 53.065 501 SER C N 1
ATOM 13526 C CA . SER C 1 501 ? -13.571 29.555 -59.453 1.000 57.322 501 SER C CA 1
ATOM 13527 C C . SER C 1 501 ? -13.686 28.141 -60.030 1.000 56.180 501 SER C C 1
ATOM 13528 O O . SER C 1 501 ? -14.133 27.982 -61.164 1.000 60.510 501 SER C O 1
ATOM 13531 N N . LYS C 1 502 ? -13.281 27.125 -59.255 1.000 54.157 502 LYS C N 1
ATOM 13532 C CA . LYS C 1 502 ? -13.444 25.734 -59.656 1.000 56.474 502 LYS C CA 1
ATOM 13533 C C . LYS C 1 502 ? -14.898 25.314 -59.437 1.000 55.568 502 LYS C C 1
ATOM 13534 O O . LYS C 1 502 ? -15.682 26.033 -58.824 1.000 54.240 502 LYS C O 1
ATOM 13540 N N . ASP C 1 503 ? -15.239 24.138 -59.968 1.000 58.739 503 ASP C N 1
ATOM 13541 C CA . ASP C 1 503 ? -16.612 23.751 -60.234 1.000 64.372 503 ASP C CA 1
ATOM 13542 C C . ASP C 1 503 ? -17.338 23.397 -58.934 1.000 61.772 503 ASP C C 1
ATOM 13543 O O . ASP C 1 503 ? -16.735 22.970 -57.943 1.000 58.017 503 ASP C O 1
ATOM 13548 N N . TRP C 1 504 ? -18.661 23.597 -58.959 1.000 58.932 504 TRP C N 1
ATOM 13549 C CA . TRP C 1 504 ? -19.540 23.166 -57.886 1.000 53.921 504 TRP C CA 1
ATOM 13550 C C . TRP C 1 504 ? -20.570 22.181 -58.436 1.000 52.644 504 TRP C C 1
ATOM 13551 O O . TRP C 1 504 ? -21.005 22.306 -59.576 1.000 54.504 504 TRP C O 1
ATOM 13562 N N . GLN C 1 505 ? -20.956 21.219 -57.592 1.000 51.862 505 GLN C N 1
ATOM 13563 C CA . GLN C 1 505 ? -21.925 20.197 -57.941 1.000 50.682 505 GLN C CA 1
ATOM 13564 C C . GLN C 1 505 ? -22.959 20.100 -56.823 1.000 48.264 505 GLN C C 1
ATOM 13565 O O . GLN C 1 505 ? -22.625 20.251 -55.654 1.000 45.877 505 GLN C O 1
ATOM 13571 N N . PRO C 1 506 ? -24.246 19.851 -57.151 1.000 46.494 506 PRO C N 1
ATOM 13572 C CA . PRO C 1 506 ? -25.279 19.707 -56.124 1.000 45.088 506 PRO C CA 1
ATOM 13573 C C . PRO C 1 506 ? -25.153 18.384 -55.373 1.000 44.398 506 PRO C C 1
ATOM 13574 O O . PRO C 1 506 ? -24.524 17.447 -55.861 1.000 39.625 506 PRO C O 1
ATOM 13578 N N . GLU C 1 507 ? -25.776 18.325 -54.188 1.000 45.788 507 GLU C N 1
ATOM 13579 C CA . GLU C 1 507 ? -25.820 17.122 -53.365 1.000 49.273 507 GLU C CA 1
ATOM 13580 C C . GLU C 1 507 ? -24.390 16.625 -53.140 1.000 45.628 507 GLU C C 1
ATOM 13581 O O . GLU C 1 507 ? -24.033 15.512 -53.528 1.000 46.598 507 GLU C O 1
ATOM 13587 N N . THR C 1 508 ? -23.581 17.467 -52.489 1.000 43.855 508 THR C N 1
ATOM 13588 C CA . THR C 1 508 ? -22.140 17.288 -52.423 1.000 42.397 508 THR C CA 1
ATOM 13589 C C . THR C 1 508 ? -21.577 18.193 -51.326 1.000 41.697 508 THR C C 1
ATOM 13590 O O . THR C 1 508 ? -22.012 19.337 -51.181 1.000 39.297 508 THR C O 1
ATOM 13594 N N . PRO C 1 509 ? -20.601 17.723 -50.511 1.000 39.302 509 PRO C N 1
ATOM 13595 C CA . PRO C 1 509 ? -19.890 18.609 -49.590 1.000 38.246 509 PRO C CA 1
ATOM 13596 C C . PRO C 1 509 ? -19.249 19.759 -50.363 1.000 36.431 509 PRO C C 1
ATOM 13597 O O . PRO C 1 509 ? -18.635 19.534 -51.401 1.000 37.323 509 PRO C O 1
ATOM 13601 N N . ALA C 1 510 ? -19.412 20.992 -49.864 1.000 34.432 510 ALA C N 1
ATOM 13602 C CA . ALA C 1 510 ? -18.909 22.153 -50.575 1.000 33.233 510 ALA C CA 1
ATOM 13603 C C . ALA C 1 510 ? -18.577 23.284 -49.609 1.000 33.752 510 ALA C C 1
ATOM 13604 O O . ALA C 1 510 ? -19.024 23.288 -48.462 1.000 35.352 510 ALA C O 1
ATOM 13606 N N . PHE C 1 511 ? -17.787 24.237 -50.111 1.000 31.802 511 PHE C N 1
ATOM 13607 C CA . PHE C 1 511 ? -17.495 25.470 -49.407 1.000 34.613 511 PHE C CA 1
ATOM 13608 C C . PHE C 1 511 ? -18.297 26.598 -50.051 1.000 36.179 511 PHE C C 1
ATOM 13609 O O . PHE C 1 511 ? -18.413 26.638 -51.269 1.000 34.712 511 PHE C O 1
ATOM 13617 N N . TYR C 1 512 ? -18.845 27.496 -49.217 1.000 39.795 512 TYR C N 1
ATOM 13618 C CA . TYR C 1 512 ? -19.638 28.631 -49.669 1.000 36.219 512 TYR C CA 1
ATOM 13619 C C . TYR C 1 512 ? -19.091 29.904 -49.035 1.000 39.897 512 TYR C C 1
ATOM 13620 O O . TYR C 1 512 ? -19.077 30.026 -47.809 1.000 37.721 512 TYR C O 1
ATOM 13629 N N . LYS C 1 513 ? -18.655 30.847 -49.884 1.000 44.400 513 LYS C N 1
ATOM 13630 C CA . LYS C 1 513 ? -17.995 32.057 -49.424 1.000 45.341 513 LYS C CA 1
ATOM 13631 C C . LYS C 1 513 ? -18.996 33.205 -49.429 1.000 46.415 513 LYS C C 1
ATOM 13632 O O . LYS C 1 513 ? -19.689 33.424 -50.423 1.000 49.367 513 LYS C O 1
ATOM 13638 N N . TYR C 1 514 ? -19.035 33.949 -48.317 1.000 45.285 514 TYR C N 1
ATOM 13639 C CA . TYR C 1 514 ? -19.804 35.178 -48.228 1.000 45.286 514 TYR C CA 1
ATOM 13640 C C . TYR C 1 514 ? -18.842 36.302 -47.851 1.000 48.714 514 TYR C C 1
ATOM 13641 O O . TYR C 1 514 ? -18.377 36.368 -46.716 1.000 47.709 514 TYR C O 1
ATOM 13650 N N . THR C 1 515 ? -18.486 37.125 -48.843 1.000 51.773 515 THR C N 1
ATOM 13651 C CA . THR C 1 515 ? -17.604 38.266 -48.670 1.000 52.260 515 THR C CA 1
ATOM 13652 C C . THR C 1 515 ? -18.461 39.519 -48.572 1.000 49.548 515 THR C C 1
ATOM 13653 O O . THR C 1 515 ? -19.406 39.686 -49.339 1.000 46.599 515 THR C O 1
ATOM 13657 N N . PHE C 1 516 ? -18.139 40.386 -47.603 1.000 53.299 516 PHE C N 1
ATOM 13658 C CA . PHE C 1 516 ? -19.021 41.482 -47.235 1.000 54.282 516 PHE C CA 1
ATOM 13659 C C . PHE C 1 516 ? -18.223 42.528 -46.458 1.000 57.903 516 PHE C C 1
ATOM 13660 O O . PHE C 1 516 ? -17.215 42.207 -45.817 1.000 55.832 516 PHE C O 1
ATOM 13668 N N . ASP C 1 517 ? -18.709 43.777 -46.507 1.000 57.390 517 ASP C N 1
ATOM 13669 C CA . ASP C 1 517 ? -18.022 44.895 -45.886 1.000 63.398 517 ASP C CA 1
ATOM 13670 C C . ASP C 1 517 ? -18.726 45.274 -44.586 1.000 60.206 517 ASP C C 1
ATOM 13671 O O . ASP C 1 517 ? -19.949 45.206 -44.491 1.000 58.717 517 ASP C O 1
ATOM 13676 N N . LEU C 1 518 ? -17.921 45.651 -43.585 1.000 57.345 518 LEU C N 1
ATOM 13677 C CA . LEU C 1 518 ? -18.412 46.156 -42.311 1.000 58.079 518 LEU C CA 1
ATOM 13678 C C . LEU C 1 518 ? -17.772 47.514 -42.029 1.000 56.280 518 LEU C C 1
ATOM 13679 O O . LEU C 1 518 ? -16.570 47.683 -42.235 1.000 55.378 518 LEU C O 1
ATOM 13684 N N . THR C 1 519 ? -18.588 48.458 -41.545 1.000 57.446 519 THR C N 1
ATOM 13685 C CA . THR C 1 519 ? -18.128 49.795 -41.215 1.000 60.815 519 THR C CA 1
ATOM 13686 C C . THR C 1 519 ? -17.437 49.770 -39.852 1.000 60.631 519 THR C C 1
ATOM 13687 O O . THR C 1 519 ? -16.397 50.402 -39.678 1.000 58.921 519 THR C O 1
ATOM 13691 N N . GLU C 1 520 ? -18.022 49.025 -38.902 1.000 60.951 520 GLU C N 1
ATOM 13692 C CA . GLU C 1 520 ? -17.471 48.885 -37.564 1.000 61.709 520 GLU C CA 1
ATOM 13693 C C . GLU C 1 520 ? -17.771 47.480 -37.045 1.000 61.042 520 GLU C C 1
ATOM 13694 O O . GLU C 1 520 ? -18.922 47.053 -37.070 1.000 60.510 520 GLU C O 1
ATOM 13700 N N . PRO C 1 521 ? -16.768 46.716 -36.549 1.000 57.395 521 PRO C N 1
ATOM 13701 C CA . PRO C 1 521 ? -17.013 45.375 -36.015 1.000 54.536 521 PRO C CA 1
ATOM 13702 C C . PRO C 1 521 ? -17.692 45.360 -34.645 1.000 50.931 521 PRO C C 1
ATOM 13703 O O . PRO C 1 521 ? -17.307 46.103 -33.747 1.000 51.149 521 PRO C O 1
ATOM 13707 N N . HIS C 1 522 ? -18.702 44.492 -34.501 1.000 47.521 522 HIS C N 1
ATOM 13708 C CA . HIS C 1 522 ? -19.366 44.236 -33.234 1.000 45.667 522 HIS C CA 1
ATOM 13709 C C . HIS C 1 522 ? -19.647 42.738 -33.117 1.000 43.654 522 HIS C C 1
ATOM 13710 O O . HIS C 1 522 ? -19.555 42.008 -34.097 1.000 42.084 522 HIS C O 1
ATOM 13717 N N . ASP C 1 523 ? -19.998 42.295 -31.906 1.000 44.447 523 ASP C N 1
ATOM 13718 C CA . ASP C 1 523 ? -20.450 40.932 -31.672 1.000 46.684 523 ASP C CA 1
ATOM 13719 C C . ASP C 1 523 ? -21.674 40.660 -32.546 1.000 47.591 523 ASP C C 1
ATOM 13720 O O . ASP C 1 523 ? -22.449 41.573 -32.824 1.000 47.606 523 ASP C O 1
ATOM 13725 N N . THR C 1 524 ? -21.833 39.406 -32.995 1.000 47.298 524 THR C N 1
ATOM 13726 C CA . THR C 1 524 ? -22.924 39.045 -33.887 1.000 44.022 524 THR C CA 1
ATOM 13727 C C . THR C 1 524 ? -23.194 37.543 -33.827 1.000 46.320 524 THR C C 1
ATOM 13728 O O . THR C 1 524 ? -22.421 36.784 -33.243 1.000 47.807 524 THR C O 1
ATOM 13732 N N . TYR C 1 525 ? -24.311 37.139 -34.448 1.000 47.497 525 TYR C N 1
ATOM 13733 C CA . TYR C 1 525 ? -24.718 35.745 -34.538 1.000 48.966 525 TYR C CA 1
ATOM 13734 C C . TYR C 1 525 ? -24.918 35.386 -36.007 1.000 48.909 525 TYR C C 1
ATOM 13735 O O . TYR C 1 525 ? -25.613 36.103 -36.727 1.000 47.829 525 TYR C O 1
ATOM 13744 N N . LEU C 1 526 ? -24.299 34.280 -36.444 1.000 46.558 526 LEU C N 1
ATOM 13745 C CA . LEU C 1 526 ? -24.521 33.742 -37.777 1.000 46.602 526 LEU C CA 1
ATOM 13746 C C . LEU C 1 526 ? -25.760 32.850 -37.761 1.000 41.483 526 LEU C C 1
ATOM 13747 O O . LEU C 1 526 ? -25.836 31.915 -36.970 1.000 39.222 526 LEU C O 1
ATOM 13752 N N . ASP C 1 527 ? -26.710 33.148 -38.655 1.000 42.170 527 ASP C N 1
ATOM 13753 C CA . ASP C 1 527 ? -27.924 32.362 -38.801 1.000 40.720 527 ASP C CA 1
ATOM 13754 C C . ASP C 1 527 ? -27.602 31.148 -39.668 1.000 41.575 527 ASP C C 1
ATOM 13755 O O . ASP C 1 527 ? -27.199 31.303 -40.819 1.000 44.200 527 ASP C O 1
ATOM 13760 N N . CYS C 1 528 ? -27.795 29.946 -39.110 1.000 42.275 528 CYS C N 1
ATOM 13761 C CA . CYS C 1 528 ? -27.401 28.706 -39.764 1.000 42.805 528 CYS C CA 1
ATOM 13762 C C . CYS C 1 528 ? -28.607 27.997 -40.382 1.000 42.744 528 CYS C C 1
ATOM 13763 O O . CYS C 1 528 ? -28.476 26.911 -40.941 1.000 38.170 528 CYS C O 1
ATOM 13766 N N . ARG C 1 529 ? -29.785 28.626 -40.303 1.000 44.486 529 ARG C N 1
ATOM 13767 C CA . ARG C 1 529 ? -30.999 28.085 -40.891 1.000 48.528 529 ARG C CA 1
ATOM 13768 C C . ARG C 1 529 ? -30.834 28.142 -42.408 1.000 48.272 529 ARG C C 1
ATOM 13769 O O . ARG C 1 529 ? -30.288 29.100 -42.957 1.000 46.111 529 ARG C O 1
ATOM 13777 N N . GLY C 1 530 ? -31.252 27.077 -43.091 1.000 45.545 530 GLY C N 1
ATOM 13778 C CA . GLY C 1 530 ? -31.013 26.965 -44.520 1.000 43.965 530 GLY C CA 1
ATOM 13779 C C . GLY C 1 530 ? -29.720 26.224 -44.858 1.000 45.628 530 GLY C C 1
ATOM 13780 O O . GLY C 1 530 ? -29.527 25.879 -46.019 1.000 46.937 530 GLY C O 1
ATOM 13781 N N . PHE C 1 531 ? -28.867 25.951 -43.855 1.000 43.104 531 PHE C N 1
ATOM 13782 C CA . PHE C 1 531 ? -27.725 25.061 -44.043 1.000 41.485 531 PHE C CA 1
ATOM 13783 C C . PHE C 1 531 ? -27.988 23.734 -43.335 1.000 40.561 531 PHE C C 1
ATOM 13784 O O . PHE C 1 531 ? -28.713 23.693 -42.339 1.000 39.869 531 PHE C O 1
ATOM 13792 N N . GLY C 1 532 ? -27.409 22.651 -43.868 1.000 40.807 532 GLY C N 1
ATOM 13793 C CA . GLY C 1 532 ? -27.676 21.313 -43.360 1.000 40.827 532 GLY C CA 1
ATOM 13794 C C . GLY C 1 532 ? -26.843 20.978 -42.124 1.000 39.522 532 GLY C C 1
ATOM 13795 O O . GLY C 1 532 ? -27.368 20.862 -41.010 1.000 39.231 532 GLY C O 1
ATOM 13796 N N . LYS C 1 533 ? -25.530 20.820 -42.346 1.000 40.704 533 LYS C N 1
ATOM 13797 C CA . LYS C 1 533 ? -24.591 20.472 -41.286 1.000 39.370 533 LYS C CA 1
ATOM 13798 C C . LYS C 1 533 ? -23.172 20.827 -41.728 1.000 38.737 533 LYS C C 1
ATOM 13799 O O . LYS C 1 533 ? -22.854 20.727 -42.910 1.000 36.678 533 LYS C O 1
ATOM 13805 N N . GLY C 1 534 ? -22.328 21.235 -40.772 1.000 39.010 534 GLY C N 1
ATOM 13806 C CA . GLY C 1 534 ? -20.930 21.534 -41.054 1.000 39.431 534 GLY C CA 1
ATOM 13807 C C . GLY C 1 534 ? -20.326 22.525 -40.059 1.000 38.857 534 GLY C C 1
ATOM 13808 O O . GLY C 1 534 ? -20.696 22.526 -38.886 1.000 41.647 534 GLY C O 1
ATOM 13809 N N . VAL C 1 535 ? -19.392 23.357 -40.544 1.000 34.648 535 VAL C N 1
ATOM 13810 C CA . VAL C 1 535 ? -18.749 24.379 -39.728 1.000 35.229 535 VAL C CA 1
ATOM 13811 C C . VAL C 1 535 ? -18.677 25.687 -40.522 1.000 34.131 535 VAL C C 1
ATOM 13812 O O . VAL C 1 535 ? -18.792 25.682 -41.745 1.000 29.977 535 VAL C O 1
ATOM 13816 N N . MET C 1 536 ? -18.438 26.799 -39.813 1.000 34.648 536 MET C N 1
ATOM 13817 C CA . MET C 1 536 ? -18.286 28.106 -40.435 1.000 37.316 536 MET C CA 1
ATOM 13818 C C . MET C 1 536 ? -16.981 28.747 -39.967 1.000 39.544 536 MET C C 1
ATOM 13819 O O . MET C 1 536 ? -16.672 28.716 -38.779 1.000 40.239 536 MET C O 1
ATOM 13824 N N . LEU C 1 537 ? -16.227 29.325 -40.913 1.000 41.307 537 LEU C N 1
ATOM 13825 C CA . LEU C 1 537 ? -14.963 29.987 -40.628 1.000 42.508 537 LEU C CA 1
ATOM 13826 C C . LEU C 1 537 ? -15.104 31.487 -40.881 1.000 45.537 537 LEU C C 1
ATOM 13827 O O . LEU C 1 537 ? -15.502 31.882 -41.969 1.000 44.440 537 LEU C O 1
ATOM 13832 N N . VAL C 1 538 ? -14.769 32.299 -39.869 1.000 45.351 538 VAL C N 1
ATOM 13833 C CA . VAL C 1 538 ? -14.840 33.749 -39.956 1.000 47.532 538 VAL C CA 1
ATOM 13834 C C . VAL C 1 538 ? -13.418 34.303 -40.043 1.000 49.447 538 VAL C C 1
ATOM 13835 O O . VAL C 1 538 ? -12.652 34.192 -39.086 1.000 48.865 538 VAL C O 1
ATOM 13839 N N . ASN C 1 539 ? -13.081 34.889 -41.200 1.000 49.530 539 ASN C N 1
ATOM 13840 C CA . ASN C 1 539 ? -11.759 35.431 -41.472 1.000 48.636 539 ASN C CA 1
ATOM 13841 C C . ASN C 1 539 ? -10.690 34.392 -41.126 1.000 48.360 539 ASN C C 1
ATOM 13842 O O . ASN C 1 539 ? -9.671 34.716 -40.513 1.000 43.970 539 ASN C O 1
ATOM 13847 N N . GLY C 1 540 ? -10.957 33.139 -41.523 1.000 49.339 540 GLY C N 1
ATOM 13848 C CA . GLY C 1 540 ? -9.990 32.056 -41.436 1.000 48.878 540 GLY C CA 1
ATOM 13849 C C . GLY C 1 540 ? -10.065 31.272 -40.125 1.000 46.460 540 GLY C C 1
ATOM 13850 O O . GLY C 1 540 ? -9.253 30.369 -39.923 1.000 44.351 540 GLY C O 1
ATOM 13851 N N . VAL C 1 541 ? -11.026 31.608 -39.245 1.000 44.963 541 VAL C N 1
ATOM 13852 C CA . VAL C 1 541 ? -11.109 31.013 -37.916 1.000 41.062 541 VAL C CA 1
ATOM 13853 C C . VAL C 1 541 ? -12.424 30.245 -37.782 1.000 41.310 541 VAL C C 1
ATOM 13854 O O . VAL C 1 541 ? -13.494 30.836 -37.899 1.000 39.883 541 VAL C O 1
ATOM 13858 N N . ASN C 1 542 ? -12.318 28.938 -37.492 1.000 41.020 542 ASN C N 1
ATOM 13859 C CA . ASN C 1 542 ? -13.463 28.047 -37.360 1.000 41.652 542 ASN C CA 1
ATOM 13860 C C . ASN C 1 542 ? -14.177 28.337 -36.041 1.000 41.956 542 ASN C C 1
ATOM 13861 O O . ASN C 1 542 ? -13.634 28.044 -34.976 1.000 41.259 542 ASN C O 1
ATOM 13866 N N . VAL C 1 543 ? -15.399 28.890 -36.119 1.000 37.870 543 VAL C N 1
ATOM 13867 C CA . VAL C 1 543 ? -16.114 29.335 -34.931 1.000 37.468 543 VAL C CA 1
ATOM 13868 C C . VAL C 1 543 ? -17.046 28.241 -34.413 1.000 35.581 543 VAL C C 1
ATOM 13869 O O . VAL C 1 543 ? -17.698 28.429 -33.393 1.000 40.381 543 VAL C O 1
ATOM 13873 N N . GLY C 1 544 ? -17.119 27.107 -35.108 1.000 36.686 544 GLY C N 1
ATOM 13874 C CA . GLY C 1 544 ? -17.763 25.927 -34.552 1.000 35.557 544 GLY C CA 1
ATOM 13875 C C . GLY C 1 544 ? -18.742 25.270 -35.521 1.000 35.038 544 GLY C C 1
ATOM 13876 O O . GLY C 1 544 ? -18.826 25.671 -36.681 1.000 31.549 544 GLY C O 1
ATOM 13877 N N . ARG C 1 545 ? -19.468 24.266 -35.005 1.000 33.734 545 ARG C N 1
ATOM 13878 C CA . ARG C 1 545 ? -20.322 23.404 -35.802 1.000 35.442 545 ARG C CA 1
ATOM 13879 C C . ARG C 1 545 ? -21.742 23.956 -35.835 1.000 36.873 545 ARG C C 1
ATOM 13880 O O . ARG C 1 545 ? -22.161 24.637 -34.898 1.000 39.249 545 ARG C O 1
ATOM 13888 N N . PHE C 1 546 ? -22.473 23.618 -36.905 1.000 37.478 546 PHE C N 1
ATOM 13889 C CA . PHE C 1 546 ? -23.906 23.853 -36.978 1.000 37.186 546 PHE C CA 1
ATOM 13890 C C . PHE C 1 546 ? -24.592 22.579 -37.472 1.000 39.243 546 PHE C C 1
ATOM 13891 O O . PHE C 1 546 ? -23.965 21.716 -38.092 1.000 35.924 546 PHE C O 1
ATOM 13899 N N . TRP C 1 547 ? -25.888 22.472 -37.169 1.000 39.241 547 TRP C N 1
ATOM 13900 C CA . TRP C 1 547 ? -26.684 21.314 -37.530 1.000 40.391 547 TRP C CA 1
ATOM 13901 C C . TRP C 1 547 ? -28.159 21.698 -37.469 1.000 40.064 547 TRP C C 1
ATOM 13902 O O . TRP C 1 547 ? -28.612 22.214 -36.456 1.000 42.279 547 TRP C O 1
ATOM 13913 N N . GLU C 1 548 ? -28.891 21.439 -38.559 1.000 40.431 548 GLU C N 1
ATOM 13914 C CA . GLU C 1 548 ? -30.319 21.709 -38.630 1.000 40.989 548 GLU C CA 1
ATOM 13915 C C . GLU C 1 548 ? -31.077 20.990 -37.509 1.000 41.036 548 GLU C C 1
ATOM 13916 O O . GLU C 1 548 ? -32.176 21.398 -37.159 1.000 41.009 548 GLU C O 1
ATOM 13922 N N . LYS C 1 549 ? -30.498 19.911 -36.965 1.000 43.735 549 LYS C N 1
ATOM 13923 C CA . LYS C 1 549 ? -31.114 19.126 -35.906 1.000 44.920 549 LYS C CA 1
ATOM 13924 C C . LYS C 1 549 ? -31.513 20.009 -34.722 1.000 46.875 549 LYS C C 1
ATOM 13925 O O . LYS C 1 549 ? -32.568 19.793 -34.129 1.000 48.501 549 LYS C O 1
ATOM 13931 N N . GLY C 1 550 ? -30.655 20.971 -34.358 1.000 44.421 550 GLY C N 1
ATOM 13932 C CA . GLY C 1 550 ? -30.959 21.916 -33.295 1.000 42.517 550 GLY C CA 1
ATOM 13933 C C . GLY C 1 550 ? -30.573 21.378 -31.918 1.000 39.353 550 GLY C C 1
ATOM 13934 O O . GLY C 1 550 ? -30.008 20.293 -31.815 1.000 37.490 550 GLY C O 1
ATOM 13935 N N . PRO C 1 551 ? -30.916 22.074 -30.807 1.000 39.121 551 PRO C N 1
ATOM 13936 C CA . PRO C 1 551 ? -31.781 23.254 -30.832 1.000 38.182 551 PRO C CA 1
ATOM 13937 C C . PRO C 1 551 ? -31.115 24.580 -31.193 1.000 40.182 551 PRO C C 1
ATOM 13938 O O . PRO C 1 551 ? -31.807 25.515 -31.591 1.000 43.549 551 PRO C O 1
ATOM 13942 N N . THR C 1 552 ? -29.784 24.657 -31.054 1.000 39.914 552 THR C N 1
ATOM 13943 C CA . THR C 1 552 ? -29.027 25.831 -31.460 1.000 39.698 552 THR C CA 1
ATOM 13944 C C . THR C 1 552 ? -28.955 25.912 -32.985 1.000 42.111 552 THR C C 1
ATOM 13945 O O . THR C 1 552 ? -28.464 24.992 -33.632 1.000 42.770 552 THR C O 1
ATOM 13949 N N . LEU C 1 553 ? -29.414 27.042 -33.543 1.000 43.053 553 LEU C N 1
ATOM 13950 C CA . LEU C 1 553 ? -29.465 27.248 -34.984 1.000 43.468 553 LEU C CA 1
ATOM 13951 C C . LEU C 1 553 ? -28.682 28.501 -35.382 1.000 42.501 553 LEU C C 1
ATOM 13952 O O . LEU C 1 553 ? -28.973 29.125 -36.400 1.000 44.580 553 LEU C O 1
ATOM 13957 N N . SER C 1 554 ? -27.669 28.856 -34.590 1.000 43.338 554 SER C N 1
ATOM 13958 C CA . SER C 1 554 ? -26.805 29.979 -34.909 1.000 42.317 554 SER C CA 1
ATOM 13959 C C . SER C 1 554 ? -25.419 29.757 -34.311 1.000 41.301 554 SER C C 1
ATOM 13960 O O . SER C 1 554 ? -25.216 28.826 -33.544 1.000 38.362 554 SER C O 1
ATOM 13963 N N . LEU C 1 555 ? -24.474 30.622 -34.691 1.000 41.150 555 LEU C N 1
ATOM 13964 C CA . LEU C 1 555 ? -23.109 30.583 -34.190 1.000 40.181 555 LEU C CA 1
ATOM 13965 C C . LEU C 1 555 ? -22.725 31.981 -33.721 1.000 40.507 555 LEU C C 1
ATOM 13966 O O . LEU C 1 555 ? -22.803 32.936 -34.492 1.000 36.469 555 LEU C O 1
ATOM 13971 N N . TYR C 1 556 ? -22.330 32.094 -32.448 1.000 41.489 556 TYR C N 1
ATOM 13972 C CA . TYR C 1 556 ? -21.829 33.353 -31.918 1.000 41.751 556 TYR C CA 1
ATOM 13973 C C . TYR C 1 556 ? -20.492 33.681 -32.575 1.000 42.051 556 TYR C C 1
ATOM 13974 O O . TYR C 1 556 ? -19.659 32.796 -32.758 1.000 42.444 556 TYR C O 1
ATOM 13983 N N . VAL C 1 557 ? -20.313 34.960 -32.927 1.000 40.413 557 VAL C N 1
ATOM 13984 C CA . VAL C 1 557 ? -19.073 35.455 -33.493 1.000 40.319 557 VAL C CA 1
ATOM 13985 C C . VAL C 1 557 ? -18.673 36.715 -32.728 1.000 40.926 557 VAL C C 1
ATOM 13986 O O . VAL C 1 557 ? -19.368 37.723 -32.804 1.000 36.983 557 VAL C O 1
ATOM 13990 N N . PRO C 1 558 ? -17.565 36.704 -31.951 1.000 40.974 558 PRO C N 1
ATOM 13991 C CA . PRO C 1 558 ? -17.142 37.894 -31.215 1.000 42.401 558 PRO C CA 1
ATOM 13992 C C . PRO C 1 558 ? -16.618 38.971 -32.157 1.000 43.906 558 PRO C C 1
ATOM 13993 O O . PRO C 1 558 ? -16.209 38.667 -33.273 1.000 47.186 558 PRO C O 1
ATOM 13997 N N . ALA C 1 559 ? -16.626 40.220 -31.683 1.000 42.585 559 ALA C N 1
ATOM 13998 C CA . ALA C 1 559 ? -16.199 41.366 -32.472 1.000 43.645 559 ALA C CA 1
ATOM 13999 C C . ALA C 1 559 ? -14.738 41.211 -32.878 1.000 45.433 559 ALA C C 1
ATOM 14000 O O . ALA C 1 559 ? -14.358 41.598 -33.980 1.000 41.883 559 ALA C O 1
ATOM 14002 N N . GLY C 1 560 ? -13.935 40.628 -31.978 1.000 52.671 560 GLY C N 1
ATOM 14003 C CA . GLY C 1 560 ? -12.501 40.469 -32.167 1.000 52.831 560 GLY C CA 1
ATOM 14004 C C . GLY C 1 560 ? -12.123 39.659 -33.408 1.000 53.945 560 GLY C C 1
ATOM 14005 O O . GLY C 1 560 ? -10.998 39.782 -33.891 1.000 53.620 560 GLY C O 1
ATOM 14006 N N . LEU C 1 561 ? -13.044 38.819 -33.909 1.000 56.150 561 LEU C N 1
ATOM 14007 C CA . LEU C 1 561 ? -12.797 38.036 -35.113 1.000 57.386 561 LEU C CA 1
ATOM 14008 C C . LEU C 1 561 ? -13.152 38.829 -36.371 1.000 56.938 561 LEU C C 1
ATOM 14009 O O . LEU C 1 561 ? -12.930 38.347 -37.475 1.000 57.828 561 LEU C O 1
ATOM 14014 N N . LEU C 1 562 ? -13.714 40.029 -36.200 1.000 57.463 562 LEU C N 1
ATOM 14015 C CA . LEU C 1 562 ? -14.136 40.862 -37.310 1.000 57.740 562 LEU C CA 1
ATOM 14016 C C . LEU C 1 562 ? -13.274 42.121 -37.350 1.000 61.550 562 LEU C C 1
ATOM 14017 O O . LEU C 1 562 ? -12.569 42.434 -36.390 1.000 55.935 562 LEU C O 1
ATOM 14022 N N . HIS C 1 563 ? -13.319 42.821 -38.489 1.000 62.489 563 HIS C N 1
ATOM 14023 C CA . HIS C 1 563 ? -12.620 44.088 -38.638 1.000 64.661 563 HIS C CA 1
ATOM 14024 C C . HIS C 1 563 ? -13.405 45.003 -39.567 1.000 61.930 563 HIS C C 1
ATOM 14025 O O . HIS C 1 563 ? -14.285 44.549 -40.293 1.000 58.566 563 HIS C O 1
ATOM 14032 N N . ALA C 1 564 ? -13.104 46.305 -39.477 1.000 61.137 564 ALA C N 1
ATOM 14033 C CA . ALA C 1 564 ? -13.624 47.291 -40.409 1.000 59.886 564 ALA C CA 1
ATOM 14034 C C . ALA C 1 564 ? -13.034 46.994 -41.782 1.000 58.844 564 ALA C C 1
ATOM 14035 O O . ALA C 1 564 ? -11.851 46.664 -41.887 1.000 62.967 564 ALA C O 1
ATOM 14037 N N . GLY C 1 565 ? -13.880 47.066 -42.818 1.000 58.724 565 GLY C N 1
ATOM 14038 C CA . GLY C 1 565 ? -13.474 46.702 -44.168 1.000 58.388 565 GLY C CA 1
ATOM 14039 C C . GLY C 1 565 ? -14.086 45.373 -44.611 1.000 53.010 565 GLY C C 1
ATOM 14040 O O . GLY C 1 565 ? -15.202 45.049 -44.218 1.000 48.842 565 GLY C O 1
ATOM 14041 N N . GLN C 1 566 ? -13.324 44.626 -45.418 1.000 54.750 566 GLN C N 1
ATOM 14042 C CA . GLN C 1 566 ? -13.836 43.475 -46.141 1.000 56.027 566 GLN C CA 1
ATOM 14043 C C . GLN C 1 566 ? -13.630 42.216 -45.304 1.000 57.716 566 GLN C C 1
ATOM 14044 O O . GLN C 1 566 ? -12.495 41.803 -45.081 1.000 61.228 566 GLN C O 1
ATOM 14050 N N . ASN C 1 567 ? -14.745 41.614 -44.870 1.000 55.544 567 ASN C N 1
ATOM 14051 C CA . ASN C 1 567 ? -14.725 40.409 -44.057 1.000 51.357 567 ASN C CA 1
ATOM 14052 C C . ASN C 1 567 ? -15.128 39.223 -44.922 1.000 51.119 567 ASN C C 1
ATOM 14053 O O . ASN C 1 567 ? -15.599 39.408 -46.033 1.000 48.498 567 ASN C O 1
ATOM 14058 N N . GLU C 1 568 ? -14.927 38.007 -44.401 1.000 52.554 568 GLU C N 1
ATOM 14059 C CA . GLU C 1 568 ? -15.157 36.799 -45.174 1.000 52.690 568 GLU C CA 1
ATOM 14060 C C . GLU C 1 568 ? -15.634 35.682 -44.250 1.000 53.124 568 GLU C C 1
ATOM 14061 O O . GLU C 1 568 ? -14.975 35.358 -43.263 1.000 55.165 568 GLU C O 1
ATOM 14067 N N . VAL C 1 569 ? -16.797 35.111 -44.578 1.000 48.473 569 VAL C N 1
ATOM 14068 C CA . VAL C 1 569 ? -17.281 33.903 -43.935 1.000 44.471 569 VAL C CA 1
ATOM 14069 C C . VAL C 1 569 ? -17.270 32.786 -44.972 1.000 44.587 569 VAL C C 1
ATOM 14070 O O . VAL C 1 569 ? -17.757 32.971 -46.082 1.000 43.944 569 VAL C O 1
ATOM 14074 N N . ILE C 1 570 ? -16.696 31.634 -44.598 1.000 45.683 570 ILE C N 1
ATOM 14075 C CA . ILE C 1 570 ? -16.707 30.446 -45.434 1.000 42.078 570 ILE C CA 1
ATOM 14076 C C . ILE C 1 570 ? -17.441 29.338 -44.688 1.000 40.349 570 ILE C C 1
ATOM 14077 O O . ILE C 1 570 ? -17.070 28.999 -43.572 1.000 40.278 570 ILE C O 1
ATOM 14082 N N . VAL C 1 571 ? -18.481 28.795 -45.323 1.000 40.501 571 VAL C N 1
ATOM 14083 C CA . VAL C 1 571 ? -19.246 27.692 -44.771 1.000 40.321 571 VAL C CA 1
ATOM 14084 C C . VAL C 1 571 ? -18.799 26.399 -45.447 1.000 39.820 571 VAL C C 1
ATOM 14085 O O . VAL C 1 571 ? -18.810 26.311 -46.674 1.000 38.504 571 VAL C O 1
ATOM 14089 N N . PHE C 1 572 ? -18.391 25.417 -44.635 1.000 40.989 572 PHE C N 1
ATOM 14090 C CA . PHE C 1 572 ? -18.245 24.049 -45.094 1.000 38.902 572 PHE C CA 1
ATOM 14091 C C . PHE C 1 572 ? -19.499 23.283 -44.697 1.000 37.686 572 PHE C C 1
ATOM 14092 O O . PHE C 1 572 ? -19.828 23.208 -43.517 1.000 36.856 572 PHE C O 1
ATOM 14100 N N . GLU C 1 573 ? -20.185 22.726 -45.696 1.000 38.339 573 GLU C N 1
ATOM 14101 C CA . GLU C 1 573 ? -21.496 22.135 -45.508 1.000 37.662 573 GLU C CA 1
ATOM 14102 C C . GLU C 1 573 ? -21.519 20.796 -46.239 1.000 36.305 573 GLU C C 1
ATOM 14103 O O . GLU C 1 573 ? -21.086 20.714 -47.386 1.000 36.055 573 GLU C O 1
ATOM 14109 N N . THR C 1 574 ? -22.056 19.763 -45.576 1.000 37.640 574 THR C N 1
ATOM 14110 C CA . THR C 1 574 ? -21.844 18.386 -45.995 1.000 37.968 574 THR C CA 1
ATOM 14111 C C . THR C 1 574 ? -23.112 17.720 -46.540 1.000 37.795 574 THR C C 1
ATOM 14112 O O . THR C 1 574 ? -23.015 16.686 -47.195 1.000 38.018 574 THR C O 1
ATOM 14116 N N . GLU C 1 575 ? -24.295 18.278 -46.248 1.000 41.946 575 GLU C N 1
ATOM 14117 C CA . GLU C 1 575 ? -25.557 17.622 -46.568 1.000 43.285 575 GLU C CA 1
ATOM 14118 C C . GLU C 1 575 ? -26.065 18.036 -47.951 1.000 46.249 575 GLU C C 1
ATOM 14119 O O . GLU C 1 575 ? -26.878 17.336 -48.541 1.000 50.157 575 GLU C O 1
ATOM 14125 N N . GLY C 1 576 ? -25.595 19.180 -48.460 1.000 50.242 576 GLY C N 1
ATOM 14126 C CA . GLY C 1 576 ? -26.025 19.700 -49.749 1.000 52.794 576 GLY C CA 1
ATOM 14127 C C . GLY C 1 576 ? -27.129 20.752 -49.637 1.000 50.094 576 GLY C C 1
ATOM 14128 O O . GLY C 1 576 ? -27.738 21.118 -50.639 1.000 51.759 576 GLY C O 1
ATOM 14129 N N . ARG C 1 577 ? -27.377 21.235 -48.415 1.000 48.950 577 ARG C N 1
ATOM 14130 C CA . ARG C 1 577 ? -28.377 22.260 -48.154 1.000 49.204 577 ARG C CA 1
ATOM 14131 C C . ARG C 1 577 ? -27.654 23.537 -47.731 1.000 47.440 577 ARG C C 1
ATOM 14132 O O . ARG C 1 577 ? -26.904 23.517 -46.757 1.000 43.929 577 ARG C O 1
ATOM 14140 N N . TYR C 1 578 ? -27.881 24.628 -48.482 1.000 47.547 578 TYR C N 1
ATOM 14141 C CA . TYR C 1 578 ? -27.194 25.890 -48.244 1.000 45.557 578 TYR C CA 1
ATOM 14142 C C . TYR C 1 578 ? -28.118 27.064 -48.545 1.000 41.613 578 TYR C C 1
ATOM 14143 O O . TYR C 1 578 ? -29.143 26.891 -49.192 1.000 43.143 578 TYR C O 1
ATOM 14152 N N . ALA C 1 579 ? -27.728 28.261 -48.082 1.000 39.932 579 ALA C N 1
ATOM 14153 C CA . ALA C 1 579 ? -28.531 29.460 -48.255 1.000 41.290 579 ALA C CA 1
ATOM 14154 C C . ALA C 1 579 ? -27.884 30.387 -49.279 1.000 40.417 579 ALA C C 1
ATOM 14155 O O . ALA C 1 579 ? -26.663 30.515 -49.307 1.000 40.250 579 ALA C O 1
ATOM 14157 N N . GLU C 1 580 ? -28.719 31.035 -50.105 1.000 38.995 580 GLU C N 1
ATOM 14158 C CA . GLU C 1 580 ? -28.260 31.987 -51.104 1.000 38.448 580 GLU C CA 1
ATOM 14159 C C . GLU C 1 580 ? -27.703 33.247 -50.449 1.000 38.202 580 GLU C C 1
ATOM 14160 O O . GLU C 1 580 ? -26.936 33.979 -51.076 1.000 39.794 580 GLU C O 1
ATOM 14166 N N . SER C 1 581 ? -28.109 33.510 -49.205 1.000 39.448 581 SER C N 1
ATOM 14167 C CA . SER C 1 581 ? -27.559 34.635 -48.471 1.000 41.342 581 SER C CA 1
ATOM 14168 C C . SER C 1 581 ? -27.338 34.255 -47.010 1.000 39.558 581 SER C C 1
ATOM 14169 O O . SER C 1 581 ? -28.202 33.645 -46.380 1.000 39.474 581 SER C O 1
ATOM 14172 N N . LEU C 1 582 ? -26.170 34.640 -46.488 1.000 40.453 582 LEU C N 1
ATOM 14173 C CA . LEU C 1 582 ? -25.825 34.434 -45.093 1.000 41.087 582 LEU C CA 1
ATOM 14174 C C . LEU C 1 582 ? -26.403 35.576 -44.256 1.000 44.810 582 LEU C C 1
ATOM 14175 O O . LEU C 1 582 ? -26.043 36.730 -44.452 1.000 43.764 582 LEU C O 1
ATOM 14180 N N . LYS C 1 583 ? -27.308 35.236 -43.327 1.000 48.508 583 LYS C N 1
ATOM 14181 C CA . LYS C 1 583 ? -27.975 36.222 -42.490 1.000 51.331 583 LYS C CA 1
ATOM 14182 C C . LYS C 1 583 ? -27.253 36.317 -41.147 1.000 51.007 583 LYS C C 1
ATOM 14183 O O . LYS C 1 583 ? -26.857 35.303 -40.574 1.000 48.091 583 LYS C O 1
ATOM 14189 N N . MET C 1 584 ? -27.070 37.551 -40.670 1.000 50.708 584 MET C N 1
ATOM 14190 C CA . MET C 1 584 ? -26.458 37.803 -39.375 1.000 56.191 584 MET C CA 1
ATOM 14191 C C . MET C 1 584 ? -27.497 38.481 -38.488 1.000 57.079 584 MET C C 1
ATOM 14192 O O . MET C 1 584 ? -28.101 39.472 -38.894 1.000 58.298 584 MET C O 1
ATOM 14197 N N . ALA C 1 585 ? -27.721 37.911 -37.297 1.000 55.979 585 ALA C N 1
ATOM 14198 C CA . ALA C 1 585 ? -28.812 38.321 -36.425 1.000 55.378 585 ALA C CA 1
ATOM 14199 C C . ALA C 1 585 ? -28.254 38.873 -35.115 1.000 55.598 585 ALA C C 1
ATOM 14200 O O . ALA C 1 585 ? -27.087 38.641 -34.792 1.000 51.315 585 ALA C O 1
ATOM 14202 N N . ASP C 1 586 ? -29.103 39.600 -34.370 1.000 57.451 586 ASP C N 1
ATOM 14203 C CA . ASP C 1 586 ? -28.670 40.323 -33.180 1.000 56.370 586 ASP C CA 1
ATOM 14204 C C . ASP C 1 586 ? -28.973 39.530 -31.908 1.000 58.296 586 ASP C C 1
ATOM 14205 O O . ASP C 1 586 ? -28.754 40.028 -30.805 1.000 63.282 586 ASP C O 1
ATOM 14210 N N . HIS C 1 587 ? -29.477 38.299 -32.072 1.000 57.425 587 HIS C N 1
ATOM 14211 C CA . HIS C 1 587 ? -29.792 37.413 -30.964 1.000 53.085 587 HIS C CA 1
ATOM 14212 C C . HIS C 1 587 ? -29.514 35.975 -31.396 1.000 50.210 587 HIS C C 1
ATOM 14213 O O . HIS C 1 587 ? -29.486 35.684 -32.592 1.000 45.950 587 HIS C O 1
ATOM 14220 N N . PRO C 1 588 ? -29.278 35.029 -30.454 1.000 49.143 588 PRO C N 1
ATOM 14221 C CA . PRO C 1 588 ? -29.111 33.619 -30.815 1.000 50.119 588 PRO C CA 1
ATOM 14222 C C . PRO C 1 588 ? -30.433 32.989 -31.250 1.000 51.203 588 PRO C C 1
ATOM 14223 O O . PRO C 1 588 ? -31.454 33.173 -30.586 1.000 54.644 588 PRO C O 1
ATOM 14227 N N . ILE C 1 589 ? -30.404 32.257 -32.374 1.000 53.660 589 ILE C N 1
ATOM 14228 C CA . ILE C 1 589 ? -31.595 31.639 -32.933 1.000 51.072 589 ILE C CA 1
ATOM 14229 C C . ILE C 1 589 ? -31.717 30.222 -32.380 1.000 51.384 589 ILE C C 1
ATOM 14230 O O . ILE C 1 589 ? -30.719 29.516 -32.259 1.000 49.139 589 ILE C O 1
ATOM 14235 N N . PHE C 1 590 ? -32.955 29.824 -32.058 1.000 52.478 590 PHE C N 1
ATOM 14236 C CA . PHE C 1 590 ? -33.232 28.499 -31.540 1.000 53.356 590 PHE C CA 1
ATOM 14237 C C . PHE C 1 590 ? -34.437 27.904 -32.261 1.000 57.854 590 PHE C C 1
ATOM 14238 O O . PHE C 1 590 ? -35.303 28.634 -32.741 1.000 54.733 590 PHE C O 1
ATOM 14246 N N . GLU C 1 591 ? -34.457 26.567 -32.328 1.000 60.314 591 GLU C N 1
ATOM 14247 C CA . GLU C 1 591 ? -35.611 25.816 -32.789 1.000 68.945 591 GLU C CA 1
ATOM 14248 C C . GLU C 1 591 ? -35.816 24.625 -31.860 1.000 74.455 591 GLU C C 1
ATOM 14249 O O . GLU C 1 591 ? -34.882 24.179 -31.196 1.000 76.926 591 GLU C O 1
ATOM 14255 N N . GLU C 1 592 ? -37.055 24.125 -31.811 1.000 82.012 592 GLU C N 1
ATOM 14256 C CA . GLU C 1 592 ? -37.364 22.916 -31.063 1.000 89.746 592 GLU C CA 1
ATOM 14257 C C . GLU C 1 592 ? -36.952 21.707 -31.905 1.000 92.747 592 GLU C C 1
ATOM 14258 O O . GLU C 1 592 ? -37.314 21.613 -33.079 1.000 94.178 592 GLU C O 1
ATOM 14264 N N . PRO C 1 593 ? -36.152 20.766 -31.347 1.000 94.543 593 PRO C N 1
ATOM 14265 C CA . PRO C 1 593 ? -35.667 19.614 -32.109 1.000 97.243 593 PRO C CA 1
ATOM 14266 C C . PRO C 1 593 ? -36.729 18.509 -32.248 1.000 98.684 593 PRO C C 1
ATOM 14267 O O . PRO C 1 593 ? -37.508 18.300 -31.319 1.000 98.543 593 PRO C O 1
ATOM 14271 N N . THR D 1 2 ? -75.187 47.557 -26.314 1.000 60.131 2 THR D N 1
ATOM 14272 C CA . THR D 1 2 ? -74.018 47.327 -27.205 1.000 58.396 2 THR D CA 1
ATOM 14273 C C . THR D 1 2 ? -74.459 46.541 -28.437 1.000 57.651 2 THR D C 1
ATOM 14274 O O . THR D 1 2 ? -75.258 45.617 -28.336 1.000 55.999 2 THR D O 1
ATOM 14278 N N . THR D 1 3 ? -73.916 46.931 -29.596 1.000 56.427 3 THR D N 1
ATOM 14279 C CA . THR D 1 3 ? -74.129 46.244 -30.861 1.000 53.229 3 THR D CA 1
ATOM 14280 C C . THR D 1 3 ? -72.808 45.620 -31.306 1.000 49.879 3 THR D C 1
ATOM 14281 O O . THR D 1 3 ? -71.748 46.186 -31.054 1.000 45.478 3 THR D O 1
ATOM 14285 N N . PHE D 1 4 ? -72.890 44.466 -31.979 1.000 47.785 4 PHE D N 1
ATOM 14286 C CA . PHE D 1 4 ? -71.714 43.814 -32.537 1.000 47.416 4 PHE D CA 1
ATOM 14287 C C . PHE D 1 4 ? -72.074 43.096 -33.838 1.000 46.030 4 PHE D C 1
ATOM 14288 O O . PHE D 1 4 ? -73.035 42.334 -33.870 1.000 48.350 4 PHE D O 1
ATOM 14296 N N . SER D 1 5 ? -71.294 43.358 -34.899 1.000 43.699 5 SER D N 1
ATOM 14297 C CA . SER D 1 5 ? -71.412 42.653 -36.168 1.000 43.880 5 SER D CA 1
ATOM 14298 C C . SER D 1 5 ? -70.044 42.573 -36.848 1.000 41.596 5 SER D C 1
ATOM 14299 O O . SER D 1 5 ? -69.083 43.192 -36.391 1.000 40.193 5 SER D O 1
ATOM 14302 N N . ILE D 1 6 ? -69.973 41.812 -37.951 1.000 41.065 6 ILE D N 1
ATOM 14303 C CA . ILE D 1 6 ? -68.710 41.555 -38.630 1.000 43.700 6 ILE D CA 1
ATOM 14304 C C . ILE D 1 6 ? -68.776 42.084 -40.063 1.000 43.433 6 ILE D C 1
ATOM 14305 O O . ILE D 1 6 ? -69.599 41.630 -40.847 1.000 45.683 6 ILE D O 1
ATOM 14310 N N . GLU D 1 7 ? -67.904 43.056 -40.370 1.000 47.927 7 GLU D N 1
ATOM 14311 C CA . GLU D 1 7 ? -67.708 43.586 -41.715 1.000 47.571 7 GLU D CA 1
ATOM 14312 C C . GLU D 1 7 ? -66.212 43.496 -42.027 1.000 46.909 7 GLU D C 1
ATOM 14313 O O . GLU D 1 7 ? -65.591 42.490 -41.688 1.000 53.022 7 GLU D O 1
ATOM 14319 N N . HIS D 1 8 ? -65.628 44.531 -42.650 1.000 43.352 8 HIS D N 1
ATOM 14320 C CA . HIS D 1 8 ? -64.189 44.579 -42.875 1.000 43.308 8 HIS D CA 1
ATOM 14321 C C . HIS D 1 8 ? -63.456 44.515 -41.535 1.000 46.270 8 HIS D C 1
ATOM 14322 O O . HIS D 1 8 ? -62.448 43.824 -41.398 1.000 42.812 8 HIS D O 1
ATOM 14329 N N . ASP D 1 9 ? -63.950 45.295 -40.569 1.000 44.337 9 ASP D N 1
ATOM 14330 C CA . ASP D 1 9 ? -63.527 45.194 -39.184 1.000 44.876 9 ASP D CA 1
ATOM 14331 C C . ASP D 1 9 ? -64.678 44.612 -38.372 1.000 44.903 9 ASP D C 1
ATOM 14332 O O . ASP D 1 9 ? -65.810 44.544 -38.849 1.000 41.246 9 ASP D O 1
ATOM 14337 N N . PHE D 1 10 ? -64.367 44.199 -37.139 1.000 45.673 10 PHE D N 1
ATOM 14338 C CA . PHE D 1 10 ? -65.396 44.029 -36.130 1.000 44.880 10 PHE D CA 1
ATOM 14339 C C . PHE D 1 10 ? -66.033 45.395 -35.898 1.000 47.121 10 PHE D C 1
ATOM 14340 O O . PHE D 1 10 ? -65.325 46.394 -35.770 1.000 44.726 10 PHE D O 1
ATOM 14348 N N . MET D 1 11 ? -67.366 45.433 -35.882 1.000 47.853 11 MET D N 1
ATOM 14349 C CA . MET D 1 11 ? -68.076 46.681 -35.663 1.000 52.247 11 MET D CA 1
ATOM 14350 C C . MET D 1 11 ? -68.751 46.610 -34.297 1.000 51.189 11 MET D C 1
ATOM 14351 O O . MET D 1 11 ? -69.684 45.838 -34.111 1.000 47.812 11 MET D O 1
ATOM 14356 N N . LEU D 1 12 ? -68.250 47.421 -33.361 1.000 51.334 12 LEU D N 1
ATOM 14357 C CA . LEU D 1 12 ? -68.815 47.545 -32.028 1.000 55.527 12 LEU D CA 1
ATOM 14358 C C . LEU D 1 12 ? -69.423 48.940 -31.887 1.000 57.285 12 LEU D C 1
ATOM 14359 O O . LEU D 1 12 ? -68.697 49.935 -31.907 1.000 58.760 12 LEU D O 1
ATOM 14364 N N . ASP D 1 13 ? -70.754 48.994 -31.748 1.000 57.701 13 ASP D N 1
ATOM 14365 C CA . ASP D 1 13 ? -71.496 50.245 -31.686 1.000 63.687 13 ASP D CA 1
ATOM 14366 C C . ASP D 1 13 ? -71.248 51.061 -32.955 1.000 63.157 13 ASP D C 1
ATOM 14367 O O . ASP D 1 13 ? -71.092 52.278 -32.893 1.000 62.687 13 ASP D O 1
ATOM 14372 N N . GLY D 1 14 ? -71.208 50.369 -34.103 1.000 62.740 14 GLY D N 1
ATOM 14373 C CA . GLY D 1 14 ? -71.098 51.010 -35.404 1.000 57.656 14 GLY D CA 1
ATOM 14374 C C . GLY D 1 14 ? -69.660 51.345 -35.798 1.000 58.248 14 GLY D C 1
ATOM 14375 O O . GLY D 1 14 ? -69.423 51.739 -36.938 1.000 57.607 14 GLY D O 1
ATOM 14376 N N . LYS D 1 15 ? -68.708 51.185 -34.867 1.000 56.527 15 LYS D N 1
ATOM 14377 C CA . LYS D 1 15 ? -67.354 51.691 -35.038 1.000 57.985 15 LYS D CA 1
ATOM 14378 C C . LYS D 1 15 ? -66.377 50.519 -35.161 1.000 57.011 15 LYS D C 1
ATOM 14379 O O . LYS D 1 15 ? -66.531 49.509 -34.478 1.000 54.834 15 LYS D O 1
ATOM 14385 N N . PRO D 1 16 ? -65.339 50.615 -36.027 1.000 54.945 16 PRO D N 1
ATOM 14386 C CA . PRO D 1 16 ? -64.273 49.615 -36.079 1.000 55.099 16 PRO D CA 1
ATOM 14387 C C . PRO D 1 16 ? -63.682 49.291 -34.708 1.000 58.404 16 PRO D C 1
ATOM 14388 O O . PRO D 1 16 ? -63.306 50.198 -33.967 1.000 58.239 16 PRO D O 1
ATOM 14392 N N . PHE D 1 17 ? -63.598 47.991 -34.388 1.000 52.714 17 PHE D N 1
ATOM 14393 C CA . PHE D 1 17 ? -63.161 47.543 -33.077 1.000 54.343 17 PHE D CA 1
ATOM 14394 C C . PHE D 1 17 ? -62.075 46.478 -33.221 1.000 52.512 17 PHE D C 1
ATOM 14395 O O . PHE D 1 17 ? -62.166 45.594 -34.076 1.000 56.255 17 PHE D O 1
ATOM 14403 N N . LYS D 1 18 ? -61.044 46.578 -32.377 1.000 51.185 18 LYS D N 1
ATOM 14404 C CA . LYS D 1 18 ? -60.030 45.545 -32.292 1.000 49.480 18 LYS D CA 1
ATOM 14405 C C . LYS D 1 18 ? -60.225 44.756 -31.003 1.000 46.769 18 LYS D C 1
ATOM 14406 O O . LYS D 1 18 ? -60.153 45.315 -29.911 1.000 40.520 18 LYS D O 1
ATOM 14412 N N . ILE D 1 19 ? -60.491 43.452 -31.144 1.000 43.844 19 ILE D N 1
ATOM 14413 C CA . ILE D 1 19 ? -60.664 42.580 -29.994 1.000 40.597 19 ILE D CA 1
ATOM 14414 C C . ILE D 1 19 ? -59.282 42.228 -29.454 1.000 39.978 19 ILE D C 1
ATOM 14415 O O . ILE D 1 19 ? -58.449 41.702 -30.189 1.000 40.077 19 ILE D O 1
ATOM 14420 N N . LEU D 1 20 ? -59.056 42.560 -28.177 1.000 44.179 20 LEU D N 1
ATOM 14421 C CA . LEU D 1 20 ? -57.898 42.098 -27.424 1.000 43.538 20 LEU D CA 1
ATOM 14422 C C . LEU D 1 20 ? -58.399 41.201 -26.291 1.000 44.650 20 LEU D C 1
ATOM 14423 O O . LEU D 1 20 ? -58.840 41.696 -25.248 1.000 44.651 20 LEU D O 1
ATOM 14428 N N . SER D 1 21 ? -58.334 39.882 -26.525 1.000 40.172 21 SER D N 1
ATOM 14429 C CA . SER D 1 21 ? -58.939 38.902 -25.636 1.000 41.587 21 SER D CA 1
ATOM 14430 C C . SER D 1 21 ? -57.872 38.078 -24.926 1.000 39.569 21 SER D C 1
ATOM 14431 O O . SER D 1 21 ? -56.739 37.985 -25.392 1.000 40.534 21 SER D O 1
ATOM 14434 N N . GLY D 1 22 ? -58.268 37.488 -23.792 1.000 41.821 22 GLY D N 1
ATOM 14435 C CA . GLY D 1 22 ? -57.429 36.584 -23.022 1.000 41.611 22 GLY D CA 1
ATOM 14436 C C . GLY D 1 22 ? -58.245 35.407 -22.493 1.000 42.415 22 GLY D C 1
ATOM 14437 O O . GLY D 1 22 ? -59.345 35.600 -21.983 1.000 38.932 22 GLY D O 1
ATOM 14438 N N . ALA D 1 23 ? -57.700 34.191 -22.639 1.000 42.956 23 ALA D N 1
ATOM 14439 C CA . ALA D 1 23 ? -58.404 32.976 -22.271 1.000 41.118 23 ALA D CA 1
ATOM 14440 C C . ALA D 1 23 ? -58.272 32.744 -20.771 1.000 40.175 23 ALA D C 1
ATOM 14441 O O . ALA D 1 23 ? -57.168 32.675 -20.233 1.000 38.234 23 ALA D O 1
ATOM 14443 N N . ILE D 1 24 ? -59.426 32.663 -20.105 1.000 38.449 24 ILE D N 1
ATOM 14444 C CA . ILE D 1 24 ? -59.500 32.255 -18.715 1.000 40.412 24 ILE D CA 1
ATOM 14445 C C . ILE D 1 24 ? -60.613 31.224 -18.629 1.000 40.366 24 ILE D C 1
ATOM 14446 O O . ILE D 1 24 ? -61.759 31.523 -18.952 1.000 38.570 24 ILE D O 1
ATOM 14451 N N . HIS D 1 25 ? -60.251 30.010 -18.209 1.000 40.325 25 HIS D N 1
ATOM 14452 C CA . HIS D 1 25 ? -61.215 28.938 -18.077 1.000 38.030 25 HIS D CA 1
ATOM 14453 C C . HIS D 1 25 ? -61.740 28.987 -16.653 1.000 35.993 25 HIS D C 1
ATOM 14454 O O . HIS D 1 25 ? -61.022 28.643 -15.718 1.000 39.537 25 HIS D O 1
ATOM 14461 N N . TYR D 1 26 ? -62.994 29.432 -16.508 1.000 35.913 26 TYR D N 1
ATOM 14462 C CA . TYR D 1 26 ? -63.627 29.566 -15.206 1.000 35.713 26 TYR D CA 1
ATOM 14463 C C . TYR D 1 26 ? -63.539 28.251 -14.435 1.000 34.898 26 TYR D C 1
ATOM 14464 O O . TYR D 1 26 ? -63.372 28.252 -13.220 1.000 38.378 26 TYR D O 1
ATOM 14473 N N . PHE D 1 27 ? -63.619 27.132 -15.161 1.000 36.381 27 PHE D N 1
ATOM 14474 C CA . PHE D 1 27 ? -63.681 25.810 -14.554 1.000 35.026 27 PHE D CA 1
ATOM 14475 C C . PHE D 1 27 ? -62.312 25.355 -14.052 1.000 34.495 27 PHE D C 1
ATOM 14476 O O . PHE D 1 27 ? -62.234 24.338 -13.370 1.000 37.529 27 PHE D O 1
ATOM 14484 N N . ARG D 1 28 ? -61.251 26.117 -14.362 1.000 35.066 28 ARG D N 1
ATOM 14485 C CA . ARG D 1 28 ? -59.894 25.798 -13.935 1.000 35.046 28 ARG D CA 1
ATOM 14486 C C . ARG D 1 28 ? -59.383 26.775 -12.873 1.000 34.547 28 ARG D C 1
ATOM 14487 O O . ARG D 1 28 ? -58.200 26.766 -12.550 1.000 38.539 28 ARG D O 1
ATOM 14495 N N . VAL D 1 29 ? -60.266 27.614 -12.324 1.000 37.300 29 VAL D N 1
ATOM 14496 C CA . VAL D 1 29 ? -59.893 28.649 -11.365 1.000 38.338 29 VAL D CA 1
ATOM 14497 C C . VAL D 1 29 ? -60.988 28.734 -10.301 1.000 40.024 29 VAL D C 1
ATOM 14498 O O . VAL D 1 29 ? -62.169 28.764 -10.636 1.000 39.209 29 VAL D O 1
ATOM 14502 N N . HIS D 1 30 ? -60.601 28.758 -9.019 1.000 43.646 30 HIS D N 1
ATOM 14503 C CA . HIS D 1 30 ? -61.579 28.844 -7.944 1.000 42.237 30 HIS D CA 1
ATOM 14504 C C . HIS D 1 30 ? -62.366 30.144 -8.106 1.000 42.381 30 HIS D C 1
ATOM 14505 O O . HIS D 1 30 ? -61.780 31.184 -8.403 1.000 39.117 30 HIS D O 1
ATOM 14512 N N . PRO D 1 31 ? -63.715 30.124 -7.971 1.000 40.468 31 PRO D N 1
ATOM 14513 C CA . PRO D 1 31 ? -64.533 31.315 -8.195 1.000 41.353 31 PRO D CA 1
ATOM 14514 C C . PRO D 1 31 ? -64.188 32.518 -7.318 1.000 42.216 31 PRO D C 1
ATOM 14515 O O . PRO D 1 31 ? -64.458 33.651 -7.703 1.000 42.456 31 PRO D O 1
ATOM 14519 N N . ASP D 1 32 ? -63.572 32.270 -6.156 1.000 44.352 32 ASP D N 1
ATOM 14520 C CA . ASP D 1 32 ? -63.101 33.335 -5.288 1.000 46.760 32 ASP D CA 1
ATOM 14521 C C . ASP D 1 32 ? -62.030 34.175 -5.991 1.000 48.165 32 ASP D C 1
ATOM 14522 O O . ASP D 1 32 ? -61.846 35.340 -5.639 1.000 44.767 32 ASP D O 1
ATOM 14527 N N . ASP D 1 33 ? -61.327 33.596 -6.980 1.000 45.476 33 ASP D N 1
ATOM 14528 C CA . ASP D 1 33 ? -60.208 34.267 -7.632 1.000 42.698 33 ASP D CA 1
ATOM 14529 C C . ASP D 1 33 ? -60.562 34.743 -9.044 1.000 38.788 33 ASP D C 1
ATOM 14530 O O . ASP D 1 33 ? -59.685 35.205 -9.768 1.000 35.756 33 ASP D O 1
ATOM 14535 N N . TRP D 1 34 ? -61.837 34.652 -9.438 1.000 40.907 34 TRP D N 1
ATOM 14536 C CA . TRP D 1 34 ? -62.268 35.107 -10.754 1.000 41.025 34 TRP D CA 1
ATOM 14537 C C . TRP D 1 34 ? -62.053 36.612 -10.915 1.000 39.052 34 TRP D C 1
ATOM 14538 O O . TRP D 1 34 ? -61.478 37.050 -11.909 1.000 36.421 34 TRP D O 1
ATOM 14549 N N . TYR D 1 35 ? -62.514 37.397 -9.934 1.000 40.142 35 TYR D N 1
ATOM 14550 C CA . TYR D 1 35 ? -62.346 38.844 -9.956 1.000 41.161 35 TYR D CA 1
ATOM 14551 C C . TYR D 1 35 ? -60.876 39.190 -10.164 1.000 40.648 35 TYR D C 1
ATOM 14552 O O . TYR D 1 35 ? -60.540 40.001 -11.026 1.000 39.403 35 TYR D O 1
ATOM 14561 N N . HIS D 1 36 ? -60.015 38.558 -9.361 1.000 38.199 36 HIS D N 1
ATOM 14562 C CA . HIS D 1 36 ? -58.579 38.770 -9.415 1.000 43.402 36 HIS D CA 1
ATOM 14563 C C . HIS D 1 36 ? -58.078 38.625 -10.852 1.000 44.298 36 HIS D C 1
ATOM 14564 O O . HIS D 1 36 ? -57.500 39.555 -11.398 1.000 49.071 36 HIS D O 1
ATOM 14571 N N . SER D 1 37 ? -58.313 37.456 -11.458 1.000 43.049 37 SER D N 1
ATOM 14572 C CA . SER D 1 37 ? -57.769 37.146 -12.773 1.000 41.615 37 SER D CA 1
ATOM 14573 C C . SER D 1 37 ? -58.337 38.087 -13.833 1.000 38.610 37 SER D C 1
ATOM 14574 O O . SER D 1 37 ? -57.607 38.552 -14.699 1.000 37.067 37 SER D O 1
ATOM 14577 N N . LEU D 1 38 ? -59.649 38.336 -13.774 1.000 36.650 38 LEU D N 1
ATOM 14578 C CA . LEU D 1 38 ? -60.304 39.217 -14.723 1.000 39.050 38 LEU D CA 1
ATOM 14579 C C . LEU D 1 38 ? -59.764 40.641 -14.581 1.000 41.796 38 LEU D C 1
ATOM 14580 O O . LEU D 1 38 ? -59.467 41.287 -15.583 1.000 48.079 38 LEU D O 1
ATOM 14585 N N . TYR D 1 39 ? -59.610 41.117 -13.340 1.000 44.050 39 TYR D N 1
ATOM 14586 C CA . TYR D 1 39 ? -59.044 42.432 -13.089 1.000 47.552 39 TYR D CA 1
ATOM 14587 C C . TYR D 1 39 ? -57.681 42.543 -13.772 1.000 49.550 39 TYR D C 1
ATOM 14588 O O . TYR D 1 39 ? -57.405 43.543 -14.433 1.000 53.273 39 TYR D O 1
ATOM 14597 N N . ASN D 1 40 ? -56.845 41.511 -13.617 1.000 44.968 40 ASN D N 1
ATOM 14598 C CA . ASN D 1 40 ? -55.502 41.519 -14.174 1.000 45.518 40 ASN D CA 1
ATOM 14599 C C . ASN D 1 40 ? -55.555 41.513 -15.703 1.000 45.086 40 ASN D C 1
ATOM 14600 O O . ASN D 1 40 ? -54.631 42.001 -16.351 1.000 43.030 40 ASN D O 1
ATOM 14605 N N . LEU D 1 41 ? -56.631 40.958 -16.276 1.000 44.209 41 LEU D N 1
ATOM 14606 C CA . LEU D 1 41 ? -56.830 41.003 -17.714 1.000 45.066 41 LEU D CA 1
ATOM 14607 C C . LEU D 1 41 ? -57.147 42.438 -18.148 1.000 43.432 41 LEU D C 1
ATOM 14608 O O . LEU D 1 41 ? -56.651 42.905 -19.172 1.000 47.060 41 LEU D O 1
ATOM 14613 N N . LYS D 1 42 ? -57.976 43.138 -17.366 1.000 42.983 42 LYS D N 1
ATOM 14614 C CA . LYS D 1 42 ? -58.310 44.529 -17.640 1.000 41.554 42 LYS D CA 1
ATOM 14615 C C . LYS D 1 42 ? -57.071 45.407 -17.473 1.000 41.003 42 LYS D C 1
ATOM 14616 O O . LYS D 1 42 ? -56.863 46.341 -18.245 1.000 40.659 42 LYS D O 1
ATOM 14622 N N . ALA D 1 43 ? -56.244 45.074 -16.474 1.000 41.294 43 ALA D N 1
ATOM 14623 C CA . ALA D 1 43 ? -55.068 45.855 -16.120 1.000 41.846 43 ALA D CA 1
ATOM 14624 C C . ALA D 1 43 ? -54.001 45.751 -17.203 1.000 41.094 43 ALA D C 1
ATOM 14625 O O . ALA D 1 43 ? -53.172 46.646 -17.340 1.000 39.547 43 ALA D O 1
ATOM 14627 N N . LEU D 1 44 ? -54.017 44.640 -17.950 1.000 43.455 44 LEU D N 1
ATOM 14628 C CA . LEU D 1 44 ? -53.076 44.421 -19.038 1.000 39.776 44 LEU D CA 1
ATOM 14629 C C . LEU D 1 44 ? -53.363 45.405 -20.167 1.000 38.071 44 LEU D C 1
ATOM 14630 O O . LEU D 1 44 ? -52.452 45.798 -20.888 1.000 36.822 44 LEU D O 1
ATOM 14635 N N . GLY D 1 45 ? -54.635 45.803 -20.297 1.000 39.068 45 GLY D N 1
ATOM 14636 C CA . GLY D 1 45 ? -55.081 46.696 -21.356 1.000 39.676 45 GLY D CA 1
ATOM 14637 C C . GLY D 1 45 ? -55.993 45.989 -22.364 1.000 41.842 45 GLY D C 1
ATOM 14638 O O . GLY D 1 45 ? -56.240 46.508 -23.456 1.000 41.174 45 GLY D O 1
ATOM 14639 N N . PHE D 1 46 ? -56.503 44.812 -21.981 1.000 40.594 46 PHE D N 1
ATOM 14640 C CA . PHE D 1 46 ? -57.326 43.994 -22.857 1.000 43.191 46 PHE D CA 1
ATOM 14641 C C . PHE D 1 46 ? -58.796 44.308 -22.590 1.000 41.932 46 PHE D C 1
ATOM 14642 O O . PHE D 1 46 ? -59.146 44.772 -21.506 1.000 41.516 46 PHE D O 1
ATOM 14650 N N . ASN D 1 47 ? -59.639 44.058 -23.596 1.000 47.534 47 ASN D N 1
ATOM 14651 C CA . ASN D 1 47 ? -61.036 44.467 -23.549 1.000 48.731 47 ASN D CA 1
ATOM 14652 C C . ASN D 1 47 ? -61.984 43.273 -23.463 1.000 46.139 47 ASN D C 1
ATOM 14653 O O . ASN D 1 47 ? -63.186 43.471 -23.277 1.000 45.208 47 ASN D O 1
ATOM 14658 N N . THR D 1 48 ? -61.461 42.049 -23.611 1.000 45.394 48 THR D N 1
ATOM 14659 C CA . THR D 1 48 ? -62.313 40.874 -23.750 1.000 48.039 48 THR D CA 1
ATOM 14660 C C . THR D 1 48 ? -61.711 39.678 -23.016 1.000 43.162 48 THR D C 1
ATOM 14661 O O . THR D 1 48 ? -60.496 39.556 -22.903 1.000 44.425 48 THR D O 1
ATOM 14665 N N . VAL D 1 49 ? -62.595 38.807 -22.517 1.000 42.580 49 VAL D N 1
ATOM 14666 C CA . VAL D 1 49 ? -62.214 37.530 -21.933 1.000 42.955 49 VAL D CA 1
ATOM 14667 C C . VAL D 1 49 ? -62.866 36.423 -22.758 1.000 46.094 49 VAL D C 1
ATOM 14668 O O . VAL D 1 49 ? -63.956 36.610 -23.303 1.000 45.169 49 VAL D O 1
ATOM 14672 N N . GLU D 1 50 ? -62.186 35.274 -22.842 1.000 43.854 50 GLU D N 1
ATOM 14673 C CA . GLU D 1 50 ? -62.669 34.149 -23.627 1.000 44.722 50 GLU D CA 1
ATOM 14674 C C . GLU D 1 50 ? -62.605 32.875 -22.786 1.000 41.285 50 GLU D C 1
ATOM 14675 O O . GLU D 1 50 ? -61.672 32.687 -22.010 1.000 37.899 50 GLU D O 1
ATOM 14681 N N . THR D 1 51 ? -63.606 32.004 -22.957 1.000 38.367 51 THR D N 1
ATOM 14682 C CA . THR D 1 51 ? -63.645 30.743 -22.239 1.000 38.626 51 THR D CA 1
ATOM 14683 C C . THR D 1 51 ? -64.367 29.667 -23.047 1.000 39.336 51 THR D C 1
ATOM 14684 O O . THR D 1 51 ? -65.335 29.950 -23.757 1.000 36.736 51 THR D O 1
ATOM 14688 N N . TYR D 1 52 ? -63.871 28.430 -22.897 1.000 39.153 52 TYR D N 1
ATOM 14689 C CA . TYR D 1 52 ? -64.586 27.230 -23.295 1.000 37.824 52 TYR D CA 1
ATOM 14690 C C . TYR D 1 52 ? -65.693 26.925 -22.294 1.000 37.925 52 TYR D C 1
ATOM 14691 O O . TYR D 1 52 ? -65.713 27.485 -21.205 1.000 41.792 52 TYR D O 1
ATOM 14700 N N . VAL D 1 53 ? -66.590 26.013 -22.686 1.000 39.260 53 VAL D N 1
ATOM 14701 C CA . VAL D 1 53 ? -67.593 25.442 -21.804 1.000 39.363 53 VAL D CA 1
ATOM 14702 C C . VAL D 1 53 ? -67.436 23.921 -21.828 1.000 39.497 53 VAL D C 1
ATOM 14703 O O . VAL D 1 53 ? -67.647 23.298 -22.867 1.000 44.638 53 VAL D O 1
ATOM 14707 N N . PRO D 1 54 ? -67.045 23.275 -20.705 1.000 40.663 54 PRO D N 1
ATOM 14708 C CA . PRO D 1 54 ? -66.768 21.837 -20.686 1.000 39.196 54 PRO D CA 1
ATOM 14709 C C . PRO D 1 54 ? -67.996 20.962 -20.443 1.000 38.930 54 PRO D C 1
ATOM 14710 O O . PRO D 1 54 ? -68.495 20.868 -19.321 1.000 38.293 54 PRO D O 1
ATOM 14714 N N . TRP D 1 55 ? -68.456 20.299 -21.509 1.000 36.443 55 TRP D N 1
ATOM 14715 C CA . TRP D 1 55 ? -69.649 19.467 -21.454 1.000 33.628 55 TRP D CA 1
ATOM 14716 C C . TRP D 1 55 ? -69.517 18.430 -20.336 1.000 35.176 55 TRP D C 1
ATOM 14717 O O . TRP D 1 55 ? -70.462 18.189 -19.599 1.000 36.341 55 TRP D O 1
ATOM 14728 N N . ASN D 1 56 ? -68.329 17.842 -20.169 1.000 36.383 56 ASN D N 1
ATOM 14729 C CA . ASN D 1 56 ? -68.155 16.713 -19.262 1.000 33.581 56 ASN D CA 1
ATOM 14730 C C . ASN D 1 56 ? -68.076 17.143 -17.793 1.000 32.584 56 ASN D C 1
ATOM 14731 O O . ASN D 1 56 ? -67.972 16.277 -16.927 1.000 32.922 56 ASN D O 1
ATOM 14736 N N . LEU D 1 57 ? -68.137 18.450 -17.492 1.000 32.064 57 LEU D N 1
ATOM 14737 C CA . LEU D 1 57 ? -68.342 18.904 -16.118 1.000 31.055 57 LEU D CA 1
ATOM 14738 C C . LEU D 1 57 ? -69.791 19.337 -15.902 1.000 32.949 57 LEU D C 1
ATOM 14739 O O . LEU D 1 57 ? -70.367 19.077 -14.845 1.000 34.224 57 LEU D O 1
ATOM 14744 N N . HIS D 1 58 ? -70.362 20.031 -16.891 1.000 32.957 58 HIS D N 1
ATOM 14745 C CA . HIS D 1 58 ? -71.726 20.528 -16.798 1.000 32.497 58 HIS D CA 1
ATOM 14746 C C . HIS D 1 58 ? -72.731 19.380 -16.857 1.000 33.367 58 HIS D C 1
ATOM 14747 O O . HIS D 1 58 ? -73.778 19.462 -16.227 1.000 37.078 58 HIS D O 1
ATOM 14754 N N . GLU D 1 59 ? -72.419 18.323 -17.613 1.000 33.358 59 GLU D N 1
ATOM 14755 C CA . GLU D 1 59 ? -73.230 17.114 -17.634 1.000 33.791 59 GLU D CA 1
ATOM 14756 C C . GLU D 1 59 ? -72.335 15.899 -17.410 1.000 34.300 59 GLU D C 1
ATOM 14757 O O . GLU D 1 59 ? -72.211 15.039 -18.281 1.000 36.052 59 GLU D O 1
ATOM 14763 N N . TYR D 1 60 ? -71.731 15.837 -16.222 1.000 35.819 60 TYR D N 1
ATOM 14764 C CA . TYR D 1 60 ? -70.791 14.783 -15.873 1.000 36.659 60 TYR D CA 1
ATOM 14765 C C . TYR D 1 60 ? -71.454 13.419 -16.031 1.000 35.580 60 TYR D C 1
ATOM 14766 O O . TYR D 1 60 ? -70.869 12.497 -16.599 1.000 38.780 60 TYR D O 1
ATOM 14775 N N . ARG D 1 61 ? -72.667 13.304 -15.485 1.000 35.651 61 ARG D N 1
ATOM 14776 C CA . ARG D 1 61 ? -73.521 12.141 -15.657 1.000 36.467 61 ARG D CA 1
ATOM 14777 C C . ARG D 1 61 ? -74.753 12.580 -16.446 1.000 36.682 61 ARG D C 1
ATOM 14778 O O . ARG D 1 61 ? -75.232 13.703 -16.260 1.000 34.069 61 ARG D O 1
ATOM 14786 N N . GLU D 1 62 ? -75.242 11.707 -17.338 1.000 37.064 62 GLU D N 1
ATOM 14787 C CA . GLU D 1 62 ? -76.311 12.072 -18.260 1.000 40.182 62 GLU D CA 1
ATOM 14788 C C . GLU D 1 62 ? -77.527 12.555 -17.473 1.000 41.966 62 GLU D C 1
ATOM 14789 O O . GLU D 1 62 ? -78.031 11.848 -16.603 1.000 42.343 62 GLU D O 1
ATOM 14795 N N . GLY D 1 63 ? -77.974 13.780 -17.774 1.000 45.869 63 GLY D N 1
ATOM 14796 C CA . GLY D 1 63 ? -79.184 14.333 -17.182 1.000 48.312 63 GLY D CA 1
ATOM 14797 C C . GLY D 1 63 ? -78.932 15.072 -15.869 1.000 46.094 63 GLY D C 1
ATOM 14798 O O . GLY D 1 63 ? -79.855 15.680 -15.330 1.000 47.942 63 GLY D O 1
ATOM 14799 N N . GLU D 1 64 ? -77.698 14.999 -15.343 1.000 46.926 64 GLU D N 1
ATOM 14800 C CA . GLU D 1 64 ? -77.335 15.665 -14.102 1.000 48.142 64 GLU D CA 1
ATOM 14801 C C . GLU D 1 64 ? -76.500 16.898 -14.421 1.000 48.874 64 GLU D C 1
ATOM 14802 O O . GLU D 1 64 ? -75.278 16.817 -14.509 1.000 50.557 64 GLU D O 1
ATOM 14808 N N . PHE D 1 65 ? -77.186 18.036 -14.557 1.000 48.077 65 PHE D N 1
ATOM 14809 C CA . PHE D 1 65 ? -76.557 19.294 -14.921 1.000 44.991 65 PHE D CA 1
ATOM 14810 C C . PHE D 1 65 ? -76.091 20.021 -13.661 1.000 44.054 65 PHE D C 1
ATOM 14811 O O . PHE D 1 65 ? -76.717 19.925 -12.609 1.000 43.572 65 PHE D O 1
ATOM 14819 N N . ASP D 1 66 ? -74.975 20.746 -13.788 1.000 45.711 66 ASP D N 1
ATOM 14820 C CA . ASP D 1 66 ? -74.411 21.511 -12.688 1.000 46.690 66 ASP D CA 1
ATOM 14821 C C . ASP D 1 66 ? -73.873 22.820 -13.257 1.000 43.278 66 ASP D C 1
ATOM 14822 O O . ASP D 1 66 ? -73.042 22.806 -14.160 1.000 42.508 66 ASP D O 1
ATOM 14827 N N . PHE D 1 67 ? -74.375 23.942 -12.728 1.000 43.691 67 PHE D N 1
ATOM 14828 C CA . PHE D 1 67 ? -73.914 25.273 -13.100 1.000 42.811 67 PHE D CA 1
ATOM 14829 C C . PHE D 1 67 ? -73.667 26.096 -11.835 1.000 42.267 67 PHE D C 1
ATOM 14830 O O . PHE D 1 67 ? -73.847 27.310 -11.839 1.000 39.834 67 PHE D O 1
ATOM 14838 N N . SER D 1 68 ? -73.239 25.424 -10.755 1.000 43.510 68 SER D N 1
ATOM 14839 C CA . SER D 1 68 ? -73.045 26.068 -9.465 1.000 44.951 68 SER D CA 1
ATOM 14840 C C . SER D 1 68 ? -71.560 26.128 -9.131 1.000 46.084 68 SER D C 1
ATOM 14841 O O . SER D 1 68 ? -70.765 25.377 -9.684 1.000 45.677 68 SER D O 1
ATOM 14844 N N . GLY D 1 69 ? -71.205 27.032 -8.211 1.000 45.015 69 GLY D N 1
ATOM 14845 C CA . GLY D 1 69 ? -69.841 27.162 -7.732 1.000 45.004 69 GLY D CA 1
ATOM 14846 C C . GLY D 1 69 ? -68.871 27.500 -8.862 1.000 44.185 69 GLY D C 1
ATOM 14847 O O . GLY D 1 69 ? -69.024 28.517 -9.535 1.000 40.256 69 GLY D O 1
ATOM 14848 N N . ILE D 1 70 ? -67.887 26.616 -9.070 1.000 42.019 70 ILE D N 1
ATOM 14849 C CA . ILE D 1 70 ? -66.841 26.837 -10.055 1.000 40.618 70 ILE D CA 1
ATOM 14850 C C . ILE D 1 70 ? -67.388 26.655 -11.470 1.000 39.937 70 ILE D C 1
ATOM 14851 O O . ILE D 1 70 ? -66.718 27.010 -12.432 1.000 38.671 70 ILE D O 1
ATOM 14856 N N . LEU D 1 71 ? -68.605 26.108 -11.594 1.000 39.269 71 LEU D N 1
ATOM 14857 C CA . LEU D 1 71 ? -69.236 25.909 -12.888 1.000 39.457 71 LEU D CA 1
ATOM 14858 C C . LEU D 1 71 ? -70.296 26.981 -13.161 1.000 40.250 71 LEU D C 1
ATOM 14859 O O . LEU D 1 71 ? -71.062 26.850 -14.110 1.000 39.727 71 LEU D O 1
ATOM 14864 N N . ASP D 1 72 ? -70.342 28.047 -12.351 1.000 43.717 72 ASP D N 1
ATOM 14865 C CA . ASP D 1 72 ? -71.346 29.090 -12.524 1.000 43.578 72 ASP D CA 1
ATOM 14866 C C . ASP D 1 72 ? -70.854 30.098 -13.560 1.000 40.700 72 ASP D C 1
ATOM 14867 O O . ASP D 1 72 ? -70.295 31.136 -13.211 1.000 40.407 72 ASP D O 1
ATOM 14872 N N . ILE D 1 73 ? -71.087 29.782 -14.838 1.000 43.201 73 ILE D N 1
ATOM 14873 C CA . ILE D 1 73 ? -70.618 30.593 -15.952 1.000 42.869 73 ILE D CA 1
ATOM 14874 C C . ILE D 1 73 ? -71.331 31.947 -15.969 1.000 40.350 73 ILE D C 1
ATOM 14875 O O . ILE D 1 73 ? -70.756 32.928 -16.431 1.000 40.706 73 ILE D O 1
ATOM 14880 N N . GLU D 1 74 ? -72.577 31.993 -15.481 1.000 43.311 74 GLU D N 1
ATOM 14881 C CA . GLU D 1 74 ? -73.329 33.240 -15.426 1.000 43.407 74 GLU D CA 1
ATOM 14882 C C . GLU D 1 74 ? -72.617 34.239 -14.518 1.000 41.285 74 GLU D C 1
ATOM 14883 O O . GLU D 1 74 ? -72.454 35.395 -14.896 1.000 38.649 74 GLU D O 1
ATOM 14889 N N . HIS D 1 75 ? -72.187 33.780 -13.336 1.000 40.966 75 HIS D N 1
ATOM 14890 C CA . HIS D 1 75 ? -71.486 34.628 -12.380 1.000 42.222 75 HIS D CA 1
ATOM 14891 C C . HIS D 1 75 ? -70.132 35.054 -12.943 1.000 41.020 75 HIS D C 1
ATOM 14892 O O . HIS D 1 75 ? -69.681 36.173 -12.716 1.000 45.124 75 HIS D O 1
ATOM 14899 N N . PHE D 1 76 ? -69.471 34.146 -13.668 1.000 42.611 76 PHE D N 1
ATOM 14900 C CA . PHE D 1 76 ? -68.199 34.461 -14.300 1.000 40.768 76 PHE D CA 1
ATOM 14901 C C . PHE D 1 76 ? -68.368 35.633 -15.269 1.000 40.602 76 PHE D C 1
ATOM 14902 O O . PHE D 1 76 ? -67.629 36.606 -15.202 1.000 37.014 76 PHE D O 1
ATOM 14910 N N . LEU D 1 77 ? -69.356 35.526 -16.164 1.000 41.016 77 LEU D N 1
ATOM 14911 C CA . LEU D 1 77 ? -69.605 36.539 -17.181 1.000 40.965 77 LEU D CA 1
ATOM 14912 C C . LEU D 1 77 ? -70.067 37.850 -16.541 1.000 42.766 77 LEU D C 1
ATOM 14913 O O . LEU D 1 77 ? -69.801 38.919 -17.086 1.000 42.539 77 LEU D O 1
ATOM 14918 N N . ASP D 1 78 ? -70.735 37.766 -15.382 1.000 43.455 78 ASP D N 1
ATOM 14919 C CA . ASP D 1 78 ? -71.165 38.942 -14.639 1.000 44.895 78 ASP D CA 1
ATOM 14920 C C . ASP D 1 78 ? -69.952 39.710 -14.119 1.000 44.660 78 ASP D C 1
ATOM 14921 O O . ASP D 1 78 ? -69.874 40.928 -14.291 1.000 45.640 78 ASP D O 1
ATOM 14926 N N . VAL D 1 79 ? -69.018 38.997 -13.470 1.000 44.611 79 VAL D N 1
ATOM 14927 C CA . VAL D 1 79 ? -67.827 39.622 -12.918 1.000 42.319 79 VAL D CA 1
ATOM 14928 C C . VAL D 1 79 ? -67.052 40.318 -14.036 1.000 43.326 79 VAL D C 1
ATOM 14929 O O . VAL D 1 79 ? -66.502 41.395 -13.823 1.000 44.323 79 VAL D O 1
ATOM 14933 N N . ALA D 1 80 ? -66.999 39.692 -15.219 1.000 41.241 80 ALA D N 1
ATOM 14934 C CA . ALA D 1 80 ? -66.300 40.261 -16.361 1.000 39.874 80 ALA D CA 1
ATOM 14935 C C . ALA D 1 80 ? -66.966 41.564 -16.803 1.000 38.140 80 ALA D C 1
ATOM 14936 O O . ALA D 1 80 ? -66.283 42.565 -17.007 1.000 39.125 80 ALA D O 1
ATOM 14938 N N . GLU D 1 81 ? -68.298 41.535 -16.944 1.000 39.454 81 GLU D N 1
ATOM 14939 C CA . GLU D 1 81 ? -69.074 42.686 -17.377 1.000 42.171 81 GLU D CA 1
ATOM 14940 C C . GLU D 1 81 ? -68.858 43.855 -16.416 1.000 46.141 81 GLU D C 1
ATOM 14941 O O . GLU D 1 81 ? -68.608 44.975 -16.852 1.000 46.015 81 GLU D O 1
ATOM 14947 N N . ASP D 1 82 ? -68.943 43.580 -15.108 1.000 47.915 82 ASP D N 1
ATOM 14948 C CA . ASP D 1 82 ? -68.833 44.607 -14.083 1.000 49.520 82 ASP D CA 1
ATOM 14949 C C . ASP D 1 82 ? -67.450 45.257 -14.100 1.000 49.069 82 ASP D C 1
ATOM 14950 O O . ASP D 1 82 ? -67.308 46.406 -13.684 1.000 50.533 82 ASP D O 1
ATOM 14955 N N . LEU D 1 83 ? -66.439 44.523 -14.577 1.000 47.564 83 LEU D N 1
ATOM 14956 C CA . LEU D 1 83 ? -65.095 45.057 -14.754 1.000 45.561 83 LEU D CA 1
ATOM 14957 C C . LEU D 1 83 ? -64.959 45.738 -16.118 1.000 43.009 83 LEU D C 1
ATOM 14958 O O . LEU D 1 83 ? -63.887 46.233 -16.457 1.000 42.982 83 LEU D O 1
ATOM 14963 N N . GLY D 1 84 ? -66.040 45.745 -16.904 1.000 42.694 84 GLY D N 1
ATOM 14964 C CA . GLY D 1 84 ? -66.073 46.442 -18.179 1.000 45.492 84 GLY D CA 1
ATOM 14965 C C . GLY D 1 84 ? -65.431 45.648 -19.318 1.000 46.041 84 GLY D C 1
ATOM 14966 O O . GLY D 1 84 ? -65.012 46.241 -20.312 1.000 44.576 84 GLY D O 1
ATOM 14967 N N . LEU D 1 85 ? -65.375 44.314 -19.170 1.000 44.277 85 LEU D N 1
ATOM 14968 C CA . LEU D 1 85 ? -64.863 43.425 -20.202 1.000 43.378 85 LEU D CA 1
ATOM 14969 C C . LEU D 1 85 ? -66.021 42.863 -21.025 1.000 41.112 85 LEU D C 1
ATOM 14970 O O . LEU D 1 85 ? -67.071 42.532 -20.476 1.000 41.331 85 LEU D O 1
ATOM 14975 N N . TYR D 1 86 ? -65.805 42.755 -22.344 1.000 40.247 86 TYR D N 1
ATOM 14976 C CA . TYR D 1 86 ? -66.655 41.961 -23.221 1.000 42.065 86 TYR D CA 1
ATOM 14977 C C . TYR D 1 86 ? -66.248 40.492 -23.086 1.000 41.960 86 TYR D C 1
ATOM 14978 O O . TYR D 1 86 ? -65.313 40.176 -22.352 1.000 38.792 86 TYR D O 1
ATOM 14987 N N . ALA D 1 87 ? -66.948 39.595 -23.795 1.000 44.256 87 ALA D N 1
ATOM 14988 C CA . ALA D 1 87 ? -66.704 38.165 -23.662 1.000 43.902 87 ALA D CA 1
ATOM 14989 C C . ALA D 1 87 ? -66.901 37.437 -24.988 1.000 42.082 87 ALA D C 1
ATOM 14990 O O . ALA D 1 87 ? -67.752 37.812 -25.792 1.000 40.190 87 ALA D O 1
ATOM 14992 N N . ILE D 1 88 ? -66.097 36.382 -25.179 1.000 43.593 88 ILE D N 1
ATOM 14993 C CA . ILE D 1 88 ? -66.288 35.397 -26.233 1.000 41.940 88 ILE D CA 1
ATOM 14994 C C . ILE D 1 88 ? -66.455 34.036 -25.570 1.000 39.846 88 ILE D C 1
ATOM 14995 O O . ILE D 1 88 ? -65.616 33.629 -24.777 1.000 38.991 88 ILE D O 1
ATOM 15000 N N . VAL D 1 89 ? -67.542 33.339 -25.908 1.000 41.406 89 VAL D N 1
ATOM 15001 C CA . VAL D 1 89 ? -67.819 32.026 -25.348 1.000 41.795 89 VAL D CA 1
ATOM 15002 C C . VAL D 1 89 ? -67.668 31.000 -26.464 1.000 41.455 89 VAL D C 1
ATOM 15003 O O . VAL D 1 89 ? -68.029 31.270 -27.604 1.000 46.344 89 VAL D O 1
ATOM 15007 N N . ARG D 1 90 ? -67.108 29.834 -26.129 1.000 41.653 90 ARG D N 1
ATOM 15008 C CA . ARG D 1 90 ? -66.896 28.771 -27.100 1.000 39.007 90 ARG D CA 1
ATOM 15009 C C . ARG D 1 90 ? -67.541 27.500 -26.557 1.000 38.823 90 ARG D C 1
ATOM 15010 O O . ARG D 1 90 ? -66.869 26.658 -25.958 1.000 38.195 90 ARG D O 1
ATOM 15018 N N . PRO D 1 91 ? -68.873 27.340 -26.745 1.000 36.414 91 PRO D N 1
ATOM 15019 C CA . PRO D 1 91 ? -69.633 26.259 -26.126 1.000 37.016 91 PRO D CA 1
ATOM 15020 C C . PRO D 1 91 ? -69.753 25.013 -26.994 1.000 36.897 91 PRO D C 1
ATOM 15021 O O . PRO D 1 91 ? -70.823 24.428 -27.090 1.000 38.809 91 PRO D O 1
ATOM 15025 N N . SER D 1 92 ? -68.643 24.622 -27.624 1.000 38.077 92 SER D N 1
ATOM 15026 C CA . SER D 1 92 ? -68.623 23.455 -28.485 1.000 37.845 92 SER D CA 1
ATOM 15027 C C . SER D 1 92 ? -68.721 22.196 -27.630 1.000 39.011 92 SER D C 1
ATOM 15028 O O . SER D 1 92 ? -68.240 22.181 -26.501 1.000 39.599 92 SER D O 1
ATOM 15031 N N . PRO D 1 93 ? -69.333 21.099 -28.134 1.000 39.347 93 PRO D N 1
ATOM 15032 C CA . PRO D 1 93 ? -69.308 19.825 -27.424 1.000 37.223 93 PRO D CA 1
ATOM 15033 C C . PRO D 1 93 ? -67.874 19.320 -27.263 1.000 36.562 93 PRO D C 1
ATOM 15034 O O . PRO D 1 93 ? -67.537 18.684 -26.269 1.000 34.508 93 PRO D O 1
ATOM 15038 N N . TYR D 1 94 ? -67.039 19.632 -28.259 1.000 35.652 94 TYR D N 1
ATOM 15039 C CA . TYR D 1 94 ? -65.620 19.333 -28.250 1.000 34.480 94 TYR D CA 1
ATOM 15040 C C . TYR D 1 94 ? -64.842 20.634 -28.102 1.000 32.508 94 TYR D C 1
ATOM 15041 O O . TYR D 1 94 ? -64.994 21.522 -28.932 1.000 34.296 94 TYR D O 1
ATOM 15050 N N . ILE D 1 95 ? -63.985 20.716 -27.076 1.000 29.807 95 ILE D N 1
ATOM 15051 C CA . ILE D 1 95 ? -63.237 21.930 -26.802 1.000 31.441 95 ILE D CA 1
ATOM 15052 C C . ILE D 1 95 ? -61.728 21.688 -26.846 1.000 32.169 95 ILE D C 1
ATOM 15053 O O . ILE D 1 95 ? -60.972 22.656 -26.795 1.000 31.701 95 ILE D O 1
ATOM 15058 N N . CYS D 1 96 ? -61.292 20.418 -26.909 1.000 32.626 96 CYS D N 1
ATOM 15059 C CA . CYS D 1 96 ? -59.878 20.060 -26.894 1.000 33.413 96 CYS D CA 1
ATOM 15060 C C . CYS D 1 96 ? -59.264 20.470 -25.553 1.000 32.834 96 CYS D C 1
ATOM 15061 O O . CYS D 1 96 ? -59.319 19.706 -24.587 1.000 31.922 96 CYS D O 1
ATOM 15064 N N . ALA D 1 97 ? -58.651 21.663 -25.511 1.000 31.144 97 ALA D N 1
ATOM 15065 C CA . ALA D 1 97 ? -58.383 22.386 -24.280 1.000 30.843 97 ALA D CA 1
ATOM 15066 C C . ALA D 1 97 ? -57.398 21.668 -23.361 1.000 31.523 97 ALA D C 1
ATOM 15067 O O . ALA D 1 97 ? -57.284 22.031 -22.192 1.000 31.864 97 ALA D O 1
ATOM 15069 N N . GLU D 1 98 ? -56.659 20.682 -23.882 1.000 35.703 98 GLU D N 1
ATOM 15070 C CA . GLU D 1 98 ? -55.812 19.842 -23.048 1.000 34.391 98 GLU D CA 1
ATOM 15071 C C . GLU D 1 98 ? -56.631 19.366 -21.849 1.000 35.198 98 GLU D C 1
ATOM 15072 O O . GLU D 1 98 ? -56.236 19.538 -20.702 1.000 36.722 98 GLU D O 1
ATOM 15078 N N . TRP D 1 99 ? -57.788 18.763 -22.144 1.000 35.428 99 TRP D N 1
ATOM 15079 C CA . TRP D 1 99 ? -58.810 18.479 -21.151 1.000 33.116 99 TRP D CA 1
ATOM 15080 C C . TRP D 1 99 ? -59.354 17.071 -21.389 1.000 33.803 99 TRP D C 1
ATOM 15081 O O . TRP D 1 99 ? -59.514 16.663 -22.537 1.000 35.631 99 TRP D O 1
ATOM 15092 N N . GLU D 1 100 ? -59.621 16.343 -20.295 1.000 30.848 100 GLU D N 1
ATOM 15093 C CA . GLU D 1 100 ? -60.169 14.995 -20.338 1.000 30.742 100 GLU D CA 1
ATOM 15094 C C . GLU D 1 100 ? -61.161 14.880 -21.493 1.000 30.062 100 GLU D C 1
ATOM 15095 O O . GLU D 1 100 ? -62.176 15.580 -21.529 1.000 28.014 100 GLU D O 1
ATOM 15101 N N . PHE D 1 101 ? -60.801 14.024 -22.457 1.000 28.509 101 PHE D N 1
ATOM 15102 C CA . PHE D 1 101 ? -61.650 13.614 -23.569 1.000 27.912 101 PHE D CA 1
ATOM 15103 C C . PHE D 1 101 ? -62.037 14.804 -24.447 1.000 28.315 101 PHE D C 1
ATOM 15104 O O . PHE D 1 101 ? -63.017 14.733 -25.181 1.000 28.803 101 PHE D O 1
ATOM 15112 N N . GLY D 1 102 ? -61.246 15.878 -24.397 1.000 27.537 102 GLY D N 1
ATOM 15113 C CA . GLY D 1 102 ? -61.554 17.095 -25.128 1.000 30.142 102 GLY D CA 1
ATOM 15114 C C . GLY D 1 102 ? -62.928 17.666 -24.783 1.000 31.476 102 GLY D C 1
ATOM 15115 O O . GLY D 1 102 ? -63.512 18.381 -25.593 1.000 34.383 102 GLY D O 1
ATOM 15116 N N . GLY D 1 103 ? -63.437 17.339 -23.586 1.000 32.008 103 GLY D N 1
ATOM 15117 C CA . GLY D 1 103 ? -64.685 17.898 -23.097 1.000 31.238 103 GLY D CA 1
ATOM 15118 C C . GLY D 1 103 ? -65.873 16.948 -23.235 1.000 32.144 103 GLY D C 1
ATOM 15119 O O . GLY D 1 103 ? -66.926 17.199 -22.655 1.000 31.694 103 GLY D O 1
ATOM 15120 N N . PHE D 1 104 ? -65.716 15.862 -23.998 1.000 34.376 104 PHE D N 1
ATOM 15121 C CA . PHE D 1 104 ? -66.803 14.915 -24.203 1.000 33.247 104 PHE D CA 1
ATOM 15122 C C . PHE D 1 104 ? -67.068 14.133 -22.919 1.000 32.518 104 PHE D C 1
ATOM 15123 O O . PHE D 1 104 ? -66.134 13.618 -22.308 1.000 31.369 104 PHE D O 1
ATOM 15131 N N . PRO D 1 105 ? -68.340 14.037 -22.466 1.000 31.228 105 PRO D N 1
ATOM 15132 C CA . PRO D 1 105 ? -68.710 13.143 -21.373 1.000 32.069 105 PRO D CA 1
ATOM 15133 C C . PRO D 1 105 ? -68.432 11.677 -21.685 1.000 32.311 105 PRO D C 1
ATOM 15134 O O . PRO D 1 105 ? -68.738 11.200 -22.778 1.000 31.580 105 PRO D O 1
ATOM 15138 N N . ALA D 1 106 ? -67.894 10.955 -20.696 1.000 33.454 106 ALA D N 1
ATOM 15139 C CA . ALA D 1 106 ? -67.437 9.590 -20.915 1.000 33.800 106 ALA D CA 1
ATOM 15140 C C . ALA D 1 106 ? -68.597 8.671 -21.293 1.000 32.005 106 ALA D C 1
ATOM 15141 O O . ALA D 1 106 ? -68.391 7.664 -21.954 1.000 37.068 106 ALA D O 1
ATOM 15143 N N . TRP D 1 107 ? -69.818 9.010 -20.869 1.000 33.881 107 TRP D N 1
ATOM 15144 C CA . TRP D 1 107 ? -70.976 8.151 -21.093 1.000 34.342 107 TRP D CA 1
ATOM 15145 C C . TRP D 1 107 ? -71.368 8.112 -22.570 1.000 36.597 107 TRP D C 1
ATOM 15146 O O . TRP D 1 107 ? -72.110 7.215 -22.973 1.000 40.943 107 TRP D O 1
ATOM 15157 N N . LEU D 1 108 ? -70.842 9.043 -23.382 1.000 36.020 108 LEU D N 1
ATOM 15158 C CA . LEU D 1 108 ? -71.017 8.985 -24.827 1.000 37.877 108 LEU D CA 1
ATOM 15159 C C . LEU D 1 108 ? -70.429 7.695 -25.403 1.000 37.744 108 LEU D C 1
ATOM 15160 O O . LEU D 1 108 ? -70.898 7.218 -26.436 1.000 35.984 108 LEU D O 1
ATOM 15165 N N . LEU D 1 109 ? -69.396 7.145 -24.748 1.000 37.910 109 LEU D N 1
ATOM 15166 C CA . LEU D 1 109 ? -68.736 5.929 -25.207 1.000 36.667 109 LEU D CA 1
ATOM 15167 C C . LEU D 1 109 ? -69.670 4.723 -25.108 1.000 37.162 109 LEU D C 1
ATOM 15168 O O . LEU D 1 109 ? -69.473 3.736 -25.815 1.000 40.999 109 LEU D O 1
ATOM 15173 N N . THR D 1 110 ? -70.660 4.785 -24.211 1.000 37.593 110 THR D N 1
ATOM 15174 C CA . THR D 1 110 ? -71.584 3.681 -24.017 1.000 38.389 110 THR D CA 1
ATOM 15175 C C . THR D 1 110 ? -72.725 3.728 -25.033 1.000 42.402 110 THR D C 1
ATOM 15176 O O . THR D 1 110 ? -73.557 2.821 -25.061 1.000 45.048 110 THR D O 1
ATOM 15180 N N . LYS D 1 111 ? -72.777 4.787 -25.853 1.000 42.772 111 LYS D N 1
ATOM 15181 C CA . LYS D 1 111 ? -73.826 4.934 -26.845 1.000 48.041 111 LYS D CA 1
ATOM 15182 C C . LYS D 1 111 ? -73.291 4.566 -28.226 1.000 51.015 111 LYS D C 1
ATOM 15183 O O . LYS D 1 111 ? -72.088 4.592 -28.460 1.000 54.077 111 LYS D O 1
ATOM 15189 N N . SER D 1 112 ? -74.210 4.210 -29.126 1.000 55.325 112 SER D N 1
ATOM 15190 C CA . SER D 1 112 ? -73.900 3.959 -30.525 1.000 57.686 112 SER D CA 1
ATOM 15191 C C . SER D 1 112 ? -73.888 5.295 -31.264 1.000 57.617 112 SER D C 1
ATOM 15192 O O . SER D 1 112 ? -74.948 5.887 -31.480 1.000 60.384 112 SER D O 1
ATOM 15195 N N . MET D 1 113 ? -72.689 5.772 -31.635 1.000 54.546 113 MET D N 1
ATOM 15196 C CA . MET D 1 113 ? -72.499 7.193 -31.881 1.000 49.582 113 MET D CA 1
ATOM 15197 C C . MET D 1 113 ? -71.089 7.461 -32.411 1.000 47.750 113 MET D C 1
ATOM 15198 O O . MET D 1 113 ? -70.113 7.013 -31.816 1.000 52.487 113 MET D O 1
ATOM 15203 N N . ARG D 1 114 ? -70.991 8.195 -33.530 1.000 46.942 114 ARG D N 1
ATOM 15204 C CA . ARG D 1 114 ? -69.709 8.566 -34.112 1.000 43.428 114 ARG D CA 1
ATOM 15205 C C . ARG D 1 114 ? -69.470 10.058 -33.887 1.000 39.784 114 ARG D C 1
ATOM 15206 O O . ARG D 1 114 ? -70.095 10.898 -34.532 1.000 42.901 114 ARG D O 1
ATOM 15214 N N . LEU D 1 115 ? -68.526 10.371 -32.993 1.000 36.954 115 LEU D N 1
ATOM 15215 C CA . LEU D 1 115 ? -68.315 11.727 -32.516 1.000 35.913 115 LEU D CA 1
ATOM 15216 C C . LEU D 1 115 ? -67.776 12.629 -33.631 1.000 36.426 115 LEU D C 1
ATOM 15217 O O . LEU D 1 115 ? -66.983 12.204 -34.471 1.000 35.344 115 LEU D O 1
ATOM 15222 N N . ARG D 1 116 ? -68.228 13.891 -33.606 1.000 36.051 116 ARG D N 1
ATOM 15223 C CA . ARG D 1 116 ? -67.804 14.951 -34.513 1.000 35.518 116 ARG D CA 1
ATOM 15224 C C . ARG D 1 116 ? -68.132 14.591 -35.959 1.000 34.428 116 ARG D C 1
ATOM 15225 O O . ARG D 1 116 ? -67.315 14.808 -36.851 1.000 37.707 116 ARG D O 1
ATOM 15233 N N . THR D 1 117 ? -69.342 14.061 -36.176 1.000 34.800 117 THR D N 1
ATOM 15234 C CA . THR D 1 117 ? -69.850 13.767 -37.507 1.000 36.638 117 THR D CA 1
ATOM 15235 C C . THR D 1 117 ? -71.356 14.023 -37.515 1.000 38.552 117 THR D C 1
ATOM 15236 O O . THR D 1 117 ? -71.938 14.253 -36.458 1.000 37.508 117 THR D O 1
ATOM 15240 N N . ASP D 1 118 ? -71.974 13.962 -38.705 1.000 39.214 118 ASP D N 1
ATOM 15241 C CA . ASP D 1 118 ? -73.409 14.163 -38.846 1.000 40.649 118 ASP D CA 1
ATOM 15242 C C . ASP D 1 118 ? -74.126 12.886 -38.410 1.000 43.250 118 ASP D C 1
ATOM 15243 O O . ASP D 1 118 ? -74.734 12.193 -39.224 1.000 45.960 118 ASP D O 1
ATOM 15248 N N . ASP D 1 119 ? -74.052 12.600 -37.106 1.000 44.736 119 ASP D N 1
ATOM 15249 C CA . ASP D 1 119 ? -74.657 11.423 -36.503 1.000 43.152 119 ASP D CA 1
ATOM 15250 C C . ASP D 1 119 ? -75.885 11.899 -35.731 1.000 40.156 119 ASP D C 1
ATOM 15251 O O . ASP D 1 119 ? -75.777 12.791 -34.896 1.000 38.056 119 ASP D O 1
ATOM 15256 N N . PRO D 1 120 ? -77.094 11.355 -36.003 1.000 41.905 120 PRO D N 1
ATOM 15257 C CA . PRO D 1 120 ? -78.319 11.876 -35.392 1.000 42.534 120 PRO D CA 1
ATOM 15258 C C . PRO D 1 120 ? -78.364 11.742 -33.867 1.000 43.340 120 PRO D C 1
ATOM 15259 O O . PRO D 1 120 ? -78.920 12.606 -33.189 1.000 43.496 120 PRO D O 1
ATOM 15263 N N . ASN D 1 121 ? -77.772 10.665 -33.333 1.000 41.247 121 ASN D N 1
ATOM 15264 C CA . ASN D 1 121 ? -77.749 10.441 -31.896 1.000 41.585 121 ASN D CA 1
ATOM 15265 C C . ASN D 1 121 ? -76.776 11.413 -31.229 1.000 40.199 121 ASN D C 1
ATOM 15266 O O . ASN D 1 121 ? -77.021 11.869 -30.114 1.000 40.355 121 ASN D O 1
ATOM 15271 N N . TYR D 1 122 ? -75.676 11.718 -31.926 1.000 36.094 122 TYR D N 1
ATOM 15272 C CA . TYR D 1 122 ? -74.681 12.658 -31.442 1.000 33.942 122 TYR D CA 1
ATOM 15273 C C . TYR D 1 122 ? -75.282 14.059 -31.375 1.000 33.974 122 TYR D C 1
ATOM 15274 O O . TYR D 1 122 ? -75.183 14.731 -30.347 1.000 33.066 122 TYR D O 1
ATOM 15283 N N . LEU D 1 123 ? -75.905 14.488 -32.478 1.000 35.589 123 LEU D N 1
ATOM 15284 C CA . LEU D 1 123 ? -76.479 15.821 -32.570 1.000 34.894 123 LEU D CA 1
ATOM 15285 C C . LEU D 1 123 ? -77.609 15.983 -31.557 1.000 34.462 123 LEU D C 1
ATOM 15286 O O . LEU D 1 123 ? -77.754 17.046 -30.956 1.000 35.376 123 LEU D O 1
ATOM 15291 N N . GLN D 1 124 ? -78.384 14.911 -31.355 1.000 36.052 124 GLN D N 1
ATOM 15292 C CA . GLN D 1 124 ? -79.482 14.939 -30.406 1.000 36.472 124 GLN D CA 1
ATOM 15293 C C . GLN D 1 124 ? -78.940 15.155 -28.994 1.000 35.498 124 GLN D C 1
ATOM 15294 O O . GLN D 1 124 ? -79.473 15.971 -28.253 1.000 33.496 124 GLN D O 1
ATOM 15300 N N . ALA D 1 125 ? -77.866 14.448 -28.627 1.000 36.378 125 ALA D N 1
ATOM 15301 C CA . ALA D 1 125 ? -77.292 14.570 -27.293 1.000 34.754 125 ALA D CA 1
ATOM 15302 C C . ALA D 1 125 ? -76.776 15.988 -27.058 1.000 34.422 125 ALA D C 1
ATOM 15303 O O . ALA D 1 125 ? -76.862 16.507 -25.944 1.000 36.826 125 ALA D O 1
ATOM 15305 N N . ILE D 1 126 ? -76.247 16.617 -28.111 1.000 35.445 126 ILE D N 1
ATOM 15306 C CA . ILE D 1 126 ? -75.818 18.007 -28.037 1.000 36.724 126 ILE D CA 1
ATOM 15307 C C . ILE D 1 126 ? -77.037 18.912 -27.829 1.000 36.934 126 ILE D C 1
ATOM 15308 O O . ILE D 1 126 ? -76.993 19.842 -27.026 1.000 34.102 126 ILE D O 1
ATOM 15313 N N . ASP D 1 127 ? -78.118 18.630 -28.569 1.000 39.062 127 ASP D N 1
ATOM 15314 C CA . ASP D 1 127 ? -79.363 19.382 -28.478 1.000 40.021 127 ASP D CA 1
ATOM 15315 C C . ASP D 1 127 ? -79.839 19.420 -27.025 1.000 38.288 127 ASP D C 1
ATOM 15316 O O . ASP D 1 127 ? -80.218 20.473 -26.517 1.000 37.458 127 ASP D O 1
ATOM 15321 N N . ARG D 1 128 ? -79.794 18.258 -26.365 1.000 38.545 128 ARG D N 1
ATOM 15322 C CA . ARG D 1 128 ? -80.264 18.114 -24.997 1.000 38.057 128 ARG D CA 1
ATOM 15323 C C . ARG D 1 128 ? -79.310 18.813 -24.026 1.000 36.392 128 ARG D C 1
ATOM 15324 O O . ARG D 1 128 ? -79.751 19.376 -23.029 1.000 38.334 128 ARG D O 1
ATOM 15332 N N . TYR D 1 129 ? -78.005 18.757 -24.309 1.000 34.808 129 TYR D N 1
ATOM 15333 C CA . TYR D 1 129 ? -77.018 19.501 -23.537 1.000 35.365 129 TYR D CA 1
ATOM 15334 C C . TYR D 1 129 ? -77.297 21.000 -23.656 1.000 34.322 129 TYR D C 1
ATOM 15335 O O . TYR D 1 129 ? -77.282 21.715 -22.659 1.000 35.511 129 TYR D O 1
ATOM 15344 N N . TYR D 1 130 ? -77.576 21.463 -24.878 1.000 35.049 130 TYR D N 1
ATOM 15345 C CA . TYR D 1 130 ? -77.768 22.882 -25.140 1.000 35.363 130 TYR D CA 1
ATOM 15346 C C . TYR D 1 130 ? -79.054 23.400 -24.491 1.000 37.135 130 TYR D C 1
ATOM 15347 O O . TYR D 1 130 ? -79.132 24.572 -24.136 1.000 36.734 130 TYR D O 1
ATOM 15356 N N . ALA D 1 131 ? -80.051 22.526 -24.310 1.000 39.890 131 ALA D N 1
ATOM 15357 C CA . ALA D 1 131 ? -81.284 22.901 -23.633 1.000 40.455 131 ALA D CA 1
ATOM 15358 C C . ALA D 1 131 ? -81.006 23.346 -22.194 1.000 43.912 131 ALA D C 1
ATOM 15359 O O . ALA D 1 131 ? -81.726 24.188 -21.660 1.000 45.805 131 ALA D O 1
ATOM 15361 N N . ALA D 1 132 ? -79.975 22.766 -21.565 1.000 45.693 132 ALA D N 1
ATOM 15362 C CA . ALA D 1 132 ? -79.607 23.113 -20.200 1.000 44.373 132 ALA D CA 1
ATOM 15363 C C . ALA D 1 132 ? -78.619 24.276 -20.177 1.000 44.162 132 ALA D C 1
ATOM 15364 O O . ALA D 1 132 ? -78.692 25.128 -19.293 1.000 48.992 132 ALA D O 1
ATOM 15366 N N . LEU D 1 133 ? -77.695 24.309 -21.144 1.000 41.042 133 LEU D N 1
ATOM 15367 C CA . LEU D 1 133 ? -76.608 25.275 -21.132 1.000 39.283 133 LEU D CA 1
ATOM 15368 C C . LEU D 1 133 ? -77.080 26.645 -21.617 1.000 39.049 133 LEU D C 1
ATOM 15369 O O . LEU D 1 133 ? -76.791 27.665 -20.995 1.000 37.045 133 LEU D O 1
ATOM 15374 N N . MET D 1 134 ? -77.776 26.670 -22.755 1.000 38.930 134 MET D N 1
ATOM 15375 C CA . MET D 1 134 ? -77.933 27.905 -23.504 1.000 38.821 134 MET D CA 1
ATOM 15376 C C . MET D 1 134 ? -78.794 28.920 -22.749 1.000 38.497 134 MET D C 1
ATOM 15377 O O . MET D 1 134 ? -78.603 30.115 -22.934 1.000 38.631 134 MET D O 1
ATOM 15382 N N . PRO D 1 135 ? -79.748 28.526 -21.870 1.000 40.428 135 PRO D N 1
ATOM 15383 C CA . PRO D 1 135 ? -80.389 29.484 -20.960 1.000 40.644 135 PRO D CA 1
ATOM 15384 C C . PRO D 1 135 ? -79.437 30.264 -20.052 1.000 42.486 135 PRO D C 1
ATOM 15385 O O . PRO D 1 135 ? -79.763 31.369 -19.629 1.000 44.678 135 PRO D O 1
ATOM 15389 N N . HIS D 1 136 ? -78.265 29.691 -19.750 1.000 43.715 136 HIS D N 1
ATOM 15390 C CA . HIS D 1 136 ? -77.260 30.381 -18.954 1.000 43.103 136 HIS D CA 1
ATOM 15391 C C . HIS D 1 136 ? -76.410 31.313 -19.819 1.000 41.971 136 HIS D C 1
ATOM 15392 O O . HIS D 1 136 ? -75.571 32.034 -19.284 1.000 43.520 136 HIS D O 1
ATOM 15399 N N . LEU D 1 137 ? -76.621 31.308 -21.143 1.000 43.013 137 LEU D N 1
ATOM 15400 C CA . LEU D 1 137 ? -75.814 32.116 -22.047 1.000 45.067 137 LEU D CA 1
ATOM 15401 C C . LEU D 1 137 ? -76.652 33.149 -22.804 1.000 44.347 137 LEU D C 1
ATOM 15402 O O . LEU D 1 137 ? -76.167 34.249 -23.067 1.000 42.513 137 LEU D O 1
ATOM 15407 N N . VAL D 1 138 ? -77.893 32.790 -23.161 1.000 41.174 138 VAL D N 1
ATOM 15408 C CA . VAL D 1 138 ? -78.682 33.552 -24.120 1.000 44.445 138 VAL D CA 1
ATOM 15409 C C . VAL D 1 138 ? -78.742 35.024 -23.711 1.000 44.174 138 VAL D C 1
ATOM 15410 O O . VAL D 1 138 ? -78.464 35.906 -24.521 1.000 49.765 138 VAL D O 1
ATOM 15414 N N . ASN D 1 139 ? -79.097 35.284 -22.450 1.000 42.555 139 ASN D N 1
ATOM 15415 C CA . ASN D 1 139 ? -79.346 36.637 -21.980 1.000 45.733 139 ASN D CA 1
ATOM 15416 C C . ASN D 1 139 ? -78.042 37.385 -21.697 1.000 43.417 139 ASN D C 1
ATOM 15417 O O . ASN D 1 139 ? -78.080 38.584 -21.426 1.000 48.005 139 ASN D O 1
ATOM 15422 N N . HIS D 1 140 ? -76.894 36.701 -21.788 1.000 40.813 140 HIS D N 1
ATOM 15423 C CA . HIS D 1 140 ? -75.603 37.349 -21.609 1.000 42.135 140 HIS D CA 1
ATOM 15424 C C . HIS D 1 140 ? -75.071 37.885 -22.939 1.000 43.586 140 HIS D C 1
ATOM 15425 O O . HIS D 1 140 ? -74.042 38.560 -22.966 1.000 50.294 140 HIS D O 1
ATOM 15432 N N . GLN D 1 141 ? -75.772 37.584 -24.037 1.000 41.374 141 GLN D N 1
ATOM 15433 C CA . GLN D 1 141 ? -75.422 38.121 -25.341 1.000 43.064 141 GLN D CA 1
ATOM 15434 C C . GLN D 1 141 ? -75.618 39.639 -25.346 1.000 42.004 141 GLN D C 1
ATOM 15435 O O . GLN D 1 141 ? -76.432 40.168 -24.592 1.000 41.595 141 GLN D O 1
ATOM 15441 N N . VAL D 1 142 ? -74.869 40.326 -26.217 1.000 44.028 142 VAL D N 1
ATOM 15442 C CA . VAL D 1 142 ? -75.005 41.765 -26.391 1.000 44.585 142 VAL D CA 1
ATOM 15443 C C . VAL D 1 142 ? -76.400 42.084 -26.918 1.000 46.561 142 VAL D C 1
ATOM 15444 O O . VAL D 1 142 ? -76.950 43.137 -26.608 1.000 50.419 142 VAL D O 1
ATOM 15448 N N . THR D 1 143 ? -76.969 41.161 -27.704 1.000 48.451 143 THR D N 1
ATOM 15449 C CA . THR D 1 143 ? -78.302 41.320 -28.259 1.000 47.037 143 THR D CA 1
ATOM 15450 C C . THR D 1 143 ? -79.364 41.338 -27.157 1.000 47.616 143 THR D C 1
ATOM 15451 O O . THR D 1 143 ? -80.493 41.757 -27.406 1.000 47.543 143 THR D O 1
ATOM 15455 N N . HIS D 1 144 ? -79.014 40.866 -25.950 1.000 46.097 144 HIS D N 1
ATOM 15456 C CA . HIS D 1 144 ? -79.931 40.866 -24.821 1.000 42.626 144 HIS D CA 1
ATOM 15457 C C . HIS D 1 144 ? -79.400 41.743 -23.685 1.000 43.312 144 HIS D C 1
ATOM 15458 O O . HIS D 1 144 ? -79.858 41.623 -22.549 1.000 46.887 144 HIS D O 1
ATOM 15465 N N . GLY D 1 145 ? -78.434 42.620 -23.991 1.000 39.414 145 GLY D N 1
ATOM 15466 C CA . GLY D 1 145 ? -77.940 43.598 -23.033 1.000 41.137 145 GLY D CA 1
ATOM 15467 C C . GLY D 1 145 ? -76.719 43.127 -22.240 1.000 43.007 145 GLY D C 1
ATOM 15468 O O . GLY D 1 145 ? -76.225 43.866 -21.389 1.000 41.187 145 GLY D O 1
ATOM 15469 N N . GLY D 1 146 ? -76.231 41.911 -22.526 1.000 44.537 146 GLY D N 1
ATOM 15470 C CA . GLY D 1 146 ? -75.069 41.360 -21.845 1.000 43.688 146 GLY D CA 1
ATOM 15471 C C . GLY D 1 146 ? -73.768 41.778 -22.526 1.000 43.875 146 GLY D C 1
ATOM 15472 O O . GLY D 1 146 ? -73.736 42.792 -23.223 1.000 40.931 146 GLY D O 1
ATOM 15473 N N . ASN D 1 147 ? -72.702 40.982 -22.335 1.000 40.986 147 ASN D N 1
ATOM 15474 C CA . ASN D 1 147 ? -71.377 41.381 -22.796 1.000 39.830 147 ASN D CA 1
ATOM 15475 C C . ASN D 1 147 ? -70.764 40.358 -23.757 1.000 37.526 147 ASN D C 1
ATOM 15476 O O . ASN D 1 147 ? -69.620 40.534 -24.164 1.000 36.582 147 ASN D O 1
ATOM 15481 N N . VAL D 1 148 ? -71.518 39.326 -24.163 1.000 39.802 148 VAL D N 1
ATOM 15482 C CA . VAL D 1 148 ? -70.976 38.287 -25.037 1.000 40.991 148 VAL D CA 1
ATOM 15483 C C . VAL D 1 148 ? -71.093 38.726 -26.497 1.000 39.676 148 VAL D C 1
ATOM 15484 O O . VAL D 1 148 ? -72.195 38.913 -27.000 1.000 41.817 148 VAL D O 1
ATOM 15488 N N . LEU D 1 149 ? -69.939 38.830 -27.176 1.000 41.401 149 LEU D N 1
ATOM 15489 C CA . LEU D 1 149 ? -69.833 39.365 -28.528 1.000 41.024 149 LEU D CA 1
ATOM 15490 C C . LEU D 1 149 ? -70.117 38.299 -29.587 1.000 44.266 149 LEU D C 1
ATOM 15491 O O . LEU D 1 149 ? -70.730 38.614 -30.610 1.000 44.743 149 LEU D O 1
ATOM 15496 N N . MET D 1 150 ? -69.604 37.074 -29.394 1.000 41.320 150 MET D N 1
ATOM 15497 C CA . MET D 1 150 ? -69.791 36.015 -30.380 1.000 41.044 150 MET D CA 1
ATOM 15498 C C . MET D 1 150 ? -69.492 34.649 -29.766 1.000 41.312 150 MET D C 1
ATOM 15499 O O . MET D 1 150 ? -69.006 34.561 -28.641 1.000 40.539 150 MET D O 1
ATOM 15504 N N . MET D 1 151 ? -69.798 33.588 -30.524 1.000 40.856 151 MET D N 1
ATOM 15505 C CA . MET D 1 151 ? -69.665 32.225 -30.039 1.000 42.370 151 MET D CA 1
ATOM 15506 C C . MET D 1 151 ? -69.133 31.319 -31.148 1.000 42.214 151 MET D C 1
ATOM 15507 O O . MET D 1 151 ? -69.511 31.477 -32.303 1.000 41.679 151 MET D O 1
ATOM 15512 N N . GLN D 1 152 ? -68.290 30.349 -30.764 1.000 40.687 152 GLN D N 1
ATOM 15513 C CA . GLN D 1 152 ? -67.609 29.466 -31.702 1.000 38.756 152 GLN D CA 1
ATOM 15514 C C . GLN D 1 152 ? -68.475 28.254 -32.025 1.000 37.582 152 GLN D C 1
ATOM 15515 O O . GLN D 1 152 ? -69.193 27.753 -31.160 1.000 38.638 152 GLN D O 1
ATOM 15521 N N . VAL D 1 153 ? -68.388 27.802 -33.283 1.000 37.279 153 VAL D N 1
ATOM 15522 C CA . VAL D 1 153 ? -68.978 26.549 -33.726 1.000 36.630 153 VAL D CA 1
ATOM 15523 C C . VAL D 1 153 ? -67.868 25.503 -33.778 1.000 37.667 153 VAL D C 1
ATOM 15524 O O . VAL D 1 153 ? -66.863 25.703 -34.463 1.000 37.466 153 VAL D O 1
ATOM 15528 N N . GLU D 1 154 ? -68.058 24.388 -33.055 1.000 38.691 154 GLU D N 1
ATOM 15529 C CA . GLU D 1 154 ? -67.056 23.333 -32.967 1.000 37.435 154 GLU D CA 1
ATOM 15530 C C . GLU D 1 154 ? -65.743 23.939 -32.467 1.000 36.359 154 GLU D C 1
ATOM 15531 O O . GLU D 1 154 ? -65.745 25.004 -31.865 1.000 37.352 154 GLU D O 1
ATOM 15537 N N . ASN D 1 155 ? -64.630 23.233 -32.682 1.000 40.754 155 ASN D N 1
ATOM 15538 C CA . ASN D 1 155 ? -63.315 23.727 -32.315 1.000 39.647 155 ASN D CA 1
ATOM 15539 C C . ASN D 1 155 ? -62.269 22.997 -33.149 1.000 39.750 155 ASN D C 1
ATOM 15540 O O . ASN D 1 155 ? -62.041 21.806 -32.948 1.000 41.306 155 ASN D O 1
ATOM 15545 N N . GLU D 1 156 ? -61.635 23.730 -34.074 1.000 38.805 156 GLU D N 1
ATOM 15546 C CA . GLU D 1 156 ? -60.571 23.198 -34.908 1.000 37.237 156 GLU D CA 1
ATOM 15547 C C . GLU D 1 156 ? -61.042 21.906 -35.567 1.000 36.867 156 GLU D C 1
ATOM 15548 O O . GLU D 1 156 ? -60.358 20.890 -35.489 1.000 36.602 156 GLU D O 1
ATOM 15554 N N . TYR D 1 157 ? -62.205 21.963 -36.225 1.000 33.699 157 TYR D N 1
ATOM 15555 C CA . TYR D 1 157 ? -62.807 20.774 -36.793 1.000 34.314 157 TYR D CA 1
ATOM 15556 C C . TYR D 1 157 ? -62.004 20.300 -38.004 1.000 35.977 157 TYR D C 1
ATOM 15557 O O . TYR D 1 157 ? -61.966 19.106 -38.303 1.000 39.207 157 TYR D O 1
ATOM 15566 N N . GLY D 1 158 ? -61.356 21.247 -38.685 1.000 34.840 158 GLY D N 1
ATOM 15567 C CA . GLY D 1 158 ? -60.451 20.929 -39.774 1.000 34.314 158 GLY D CA 1
ATOM 15568 C C . GLY D 1 158 ? -59.226 20.140 -39.309 1.000 34.104 158 GLY D C 1
ATOM 15569 O O . GLY D 1 158 ? -58.456 19.662 -40.138 1.000 36.895 158 GLY D O 1
ATOM 15570 N N . SER D 1 159 ? -59.036 20.025 -37.987 1.000 32.802 159 SER D N 1
ATOM 15571 C CA . SER D 1 159 ? -58.024 19.136 -37.432 1.000 32.537 159 SER D CA 1
ATOM 15572 C C . SER D 1 159 ? -58.654 17.835 -36.928 1.000 32.652 159 SER D C 1
ATOM 15573 O O . SER D 1 159 ? -58.084 17.178 -36.059 1.000 33.419 159 SER D O 1
ATOM 15576 N N . TYR D 1 160 ? -59.815 17.451 -37.483 1.000 33.936 160 TYR D N 1
ATOM 15577 C CA . TYR D 1 160 ? -60.426 16.174 -37.146 1.000 32.031 160 TYR D CA 1
ATOM 15578 C C . TYR D 1 160 ? -61.279 15.616 -38.289 1.000 31.539 160 TYR D C 1
ATOM 15579 O O . TYR D 1 160 ? -61.222 14.416 -38.547 1.000 33.973 160 TYR D O 1
ATOM 15588 N N . GLY D 1 161 ? -62.102 16.448 -38.938 1.000 30.606 161 GLY D N 1
ATOM 15589 C CA . GLY D 1 161 ? -63.003 15.967 -39.977 1.000 31.318 161 GLY D CA 1
ATOM 15590 C C . GLY D 1 161 ? -63.289 17.016 -41.050 1.000 33.309 161 GLY D C 1
ATOM 15591 O O . GLY D 1 161 ? -62.741 18.115 -41.006 1.000 29.545 161 GLY D O 1
ATOM 15592 N N . GLU D 1 162 ? -64.159 16.652 -42.010 1.000 33.967 162 GLU D N 1
ATOM 15593 C CA . GLU D 1 162 ? -64.569 17.551 -43.078 1.000 33.712 162 GLU D CA 1
ATOM 15594 C C . GLU D 1 162 ? -66.056 17.391 -43.382 1.000 34.484 162 GLU D C 1
ATOM 15595 O O . GLU D 1 162 ? -66.491 17.670 -44.493 1.000 32.762 162 GLU D O 1
ATOM 15601 N N . ASP D 1 163 ? -66.827 16.962 -42.380 1.000 37.121 163 ASP D N 1
ATOM 15602 C CA . ASP D 1 163 ? -68.255 16.751 -42.525 1.000 41.418 163 ASP D CA 1
ATOM 15603 C C . ASP D 1 163 ? -68.955 18.100 -42.373 1.000 42.645 163 ASP D C 1
ATOM 15604 O O . ASP D 1 163 ? -69.134 18.585 -41.256 1.000 47.721 163 ASP D O 1
ATOM 15609 N N . HIS D 1 164 ? -69.336 18.709 -43.500 1.000 42.687 164 HIS D N 1
ATOM 15610 C CA . HIS D 1 164 ? -69.900 20.050 -43.483 1.000 43.657 164 HIS D CA 1
ATOM 15611 C C . HIS D 1 164 ? -71.354 20.026 -43.013 1.000 39.837 164 HIS D C 1
ATOM 15612 O O . HIS D 1 164 ? -71.824 20.994 -42.421 1.000 39.320 164 HIS D O 1
ATOM 15619 N N . ASP D 1 165 ? -72.061 18.923 -43.273 1.000 36.884 165 ASP D N 1
ATOM 15620 C CA . ASP D 1 165 ? -73.420 18.742 -42.788 1.000 38.615 165 ASP D CA 1
ATOM 15621 C C . ASP D 1 165 ? -73.445 18.800 -41.257 1.000 38.889 165 ASP D C 1
ATOM 15622 O O . ASP D 1 165 ? -74.423 19.276 -40.673 1.000 38.718 165 ASP D O 1
ATOM 15627 N N . TYR D 1 166 ? -72.370 18.309 -40.616 1.000 38.344 166 TYR D N 1
ATOM 15628 C CA . TYR D 1 166 ? -72.226 18.370 -39.165 1.000 37.472 166 TYR D CA 1
ATOM 15629 C C . TYR D 1 166 ? -72.152 19.827 -38.698 1.000 35.255 166 TYR D C 1
ATOM 15630 O O . TYR D 1 166 ? -72.899 20.234 -37.809 1.000 32.626 166 TYR D O 1
ATOM 15639 N N . LEU D 1 167 ? -71.244 20.605 -39.294 1.000 34.736 167 LEU D N 1
ATOM 15640 C CA . LEU D 1 167 ? -71.039 21.986 -38.889 1.000 35.845 167 LEU D CA 1
ATOM 15641 C C . LEU D 1 167 ? -72.327 22.785 -39.052 1.000 33.376 167 LEU D C 1
ATOM 15642 O O . LEU D 1 167 ? -72.680 23.563 -38.168 1.000 35.800 167 LEU D O 1
ATOM 15647 N N . ALA D 1 168 ? -73.010 22.593 -40.183 1.000 31.129 168 ALA D N 1
ATOM 15648 C CA . ALA D 1 168 ? -74.244 23.310 -40.475 1.000 35.820 168 ALA D CA 1
ATOM 15649 C C . ALA D 1 168 ? -75.309 22.955 -39.443 1.000 37.183 168 ALA D C 1
ATOM 15650 O O . ALA D 1 168 ? -76.031 23.835 -38.981 1.000 43.703 168 ALA D O 1
ATOM 15652 N N . ALA D 1 169 ? -75.381 21.669 -39.075 1.000 35.636 169 ALA D N 1
ATOM 15653 C CA . ALA D 1 169 ? -76.382 21.197 -38.132 1.000 36.395 169 ALA D CA 1
ATOM 15654 C C . ALA D 1 169 ? -76.124 21.773 -36.736 1.000 36.301 169 ALA D C 1
ATOM 15655 O O . ALA D 1 169 ? -77.066 22.130 -36.027 1.000 35.636 169 ALA D O 1
ATOM 15657 N N . LEU D 1 170 ? -74.843 21.871 -36.360 1.000 37.131 170 LEU D N 1
ATOM 15658 C CA . LEU D 1 170 ? -74.461 22.359 -35.045 1.000 36.868 170 LEU D CA 1
ATOM 15659 C C . LEU D 1 170 ? -74.770 23.852 -34.938 1.000 38.319 170 LEU D C 1
ATOM 15660 O O . LEU D 1 170 ? -75.307 24.299 -33.926 1.000 39.625 170 LEU D O 1
ATOM 15665 N N . ALA D 1 171 ? -74.437 24.615 -35.986 1.000 40.753 171 ALA D N 1
ATOM 15666 C CA . ALA D 1 171 ? -74.754 26.035 -36.030 1.000 38.455 171 ALA D CA 1
ATOM 15667 C C . ALA D 1 171 ? -76.258 26.237 -35.865 1.000 39.536 171 ALA D C 1
ATOM 15668 O O . ALA D 1 171 ? -76.685 27.120 -35.125 1.000 39.025 171 ALA D O 1
ATOM 15670 N N . LYS D 1 172 ? -77.053 25.417 -36.568 1.000 41.581 172 LYS D N 1
ATOM 15671 C CA . LYS D 1 172 ? -78.505 25.511 -36.517 1.000 41.372 172 LYS D CA 1
ATOM 15672 C C . LYS D 1 172 ? -79.010 25.230 -35.105 1.000 40.268 172 LYS D C 1
ATOM 15673 O O . LYS D 1 172 ? -79.984 25.838 -34.676 1.000 42.253 172 LYS D O 1
ATOM 15679 N N . LEU D 1 173 ? -78.369 24.286 -34.400 1.000 43.441 173 LEU D N 1
ATOM 15680 C CA . LEU D 1 173 ? -78.738 23.969 -33.029 1.000 42.149 173 LEU D CA 1
ATOM 15681 C C . LEU D 1 173 ? -78.510 25.185 -32.135 1.000 40.491 173 LEU D C 1
ATOM 15682 O O . LEU D 1 173 ? -79.355 25.514 -31.313 1.000 40.917 173 LEU D O 1
ATOM 15687 N N . MET D 1 174 ? -77.354 25.832 -32.299 1.000 39.967 174 MET D N 1
ATOM 15688 C CA . MET D 1 174 ? -76.993 26.990 -31.502 1.000 39.734 174 MET D CA 1
ATOM 15689 C C . MET D 1 174 ? -78.024 28.105 -31.698 1.000 40.563 174 MET D C 1
ATOM 15690 O O . MET D 1 174 ? -78.478 28.697 -30.722 1.000 40.563 174 MET D O 1
ATOM 15695 N N . LYS D 1 175 ? -78.401 28.372 -32.955 1.000 41.787 175 LYS D N 1
ATOM 15696 C CA . LYS D 1 175 ? -79.389 29.393 -33.262 1.000 42.225 175 LYS D CA 1
ATOM 15697 C C . LYS D 1 175 ? -80.750 29.006 -32.685 1.000 44.466 175 LYS D C 1
ATOM 15698 O O . LYS D 1 175 ? -81.457 29.858 -32.153 1.000 45.266 175 LYS D O 1
ATOM 15704 N N . LYS D 1 176 ? -81.103 27.715 -32.772 1.000 42.443 176 LYS D N 1
ATOM 15705 C CA . LYS D 1 176 ? -82.378 27.232 -32.263 1.000 43.704 176 LYS D CA 1
ATOM 15706 C C . LYS D 1 176 ? -82.491 27.487 -30.758 1.000 41.543 176 LYS D C 1
ATOM 15707 O O . LYS D 1 176 ? -83.588 27.729 -30.262 1.000 39.073 176 LYS D O 1
ATOM 15713 N N . HIS D 1 177 ? -81.362 27.422 -30.039 1.000 39.913 177 HIS D N 1
ATOM 15714 C CA . HIS D 1 177 ? -81.345 27.649 -28.600 1.000 40.516 177 HIS D CA 1
ATOM 15715 C C . HIS D 1 177 ? -81.161 29.132 -28.271 1.000 40.497 177 HIS D C 1
ATOM 15716 O O . HIS D 1 177 ? -81.013 29.483 -27.102 1.000 42.989 177 HIS D O 1
ATOM 15723 N N . GLY D 1 178 ? -81.153 29.989 -29.303 1.000 39.376 178 GLY D N 1
ATOM 15724 C CA . GLY D 1 178 ? -81.300 31.424 -29.124 1.000 40.295 178 GLY D CA 1
ATOM 15725 C C . GLY D 1 178 ? -79.991 32.197 -29.258 1.000 38.660 178 GLY D C 1
ATOM 15726 O O . GLY D 1 178 ? -79.946 33.372 -28.907 1.000 37.994 178 GLY D O 1
ATOM 15727 N N . VAL D 1 179 ? -78.940 31.550 -29.776 1.000 39.423 179 VAL D N 1
ATOM 15728 C CA . VAL D 1 179 ? -77.693 32.236 -30.075 1.000 40.532 179 VAL D CA 1
ATOM 15729 C C . VAL D 1 179 ? -77.898 33.038 -31.358 1.000 40.417 179 VAL D C 1
ATOM 15730 O O . VAL D 1 179 ? -77.983 32.470 -32.439 1.000 38.936 179 VAL D O 1
ATOM 15734 N N . ASP D 1 180 ? -78.002 34.367 -31.220 1.000 41.456 180 ASP D N 1
ATOM 15735 C CA . ASP D 1 180 ? -78.248 35.249 -32.352 1.000 40.637 180 ASP D CA 1
ATOM 15736 C C . ASP D 1 180 ? -77.057 36.185 -32.568 1.000 39.654 180 ASP D C 1
ATOM 15737 O O . ASP D 1 180 ? -77.026 36.925 -33.542 1.000 37.692 180 ASP D O 1
ATOM 15742 N N . VAL D 1 181 ? -76.062 36.123 -31.676 1.000 39.086 181 VAL D N 1
ATOM 15743 C CA . VAL D 1 181 ? -74.837 36.877 -31.855 1.000 39.543 181 VAL D CA 1
ATOM 15744 C C . VAL D 1 181 ? -74.042 36.215 -32.980 1.000 43.531 181 VAL D C 1
ATOM 15745 O O . VAL D 1 181 ? -74.266 35.041 -33.292 1.000 42.625 181 VAL D O 1
ATOM 15749 N N . PRO D 1 182 ? -73.113 36.929 -33.659 1.000 46.692 182 PRO D N 1
ATOM 15750 C CA . PRO D 1 182 ? -72.296 36.320 -34.713 1.000 45.162 182 PRO D CA 1
ATOM 15751 C C . PRO D 1 182 ? -71.560 35.055 -34.268 1.000 45.249 182 PRO D C 1
ATOM 15752 O O . PRO D 1 182 ? -71.119 34.962 -33.127 1.000 43.247 182 PRO D O 1
ATOM 15756 N N . LEU D 1 183 ? -71.435 34.097 -35.198 1.000 44.710 183 LEU D N 1
ATOM 15757 C CA . LEU D 1 183 ? -70.766 32.825 -34.976 1.000 40.320 183 LEU D CA 1
ATOM 15758 C C . LEU D 1 183 ? -69.400 32.850 -35.658 1.000 37.964 183 LEU D C 1
ATOM 15759 O O . LEU D 1 183 ? -69.174 33.649 -36.568 1.000 37.963 183 LEU D O 1
ATOM 15764 N N . PHE D 1 184 ? -68.502 31.954 -35.235 1.000 35.174 184 PHE D N 1
ATOM 15765 C CA . PHE D 1 184 ? -67.211 31.817 -35.895 1.000 37.656 184 PHE D CA 1
ATOM 15766 C C . PHE D 1 184 ? -66.659 30.401 -35.733 1.000 35.807 184 PHE D C 1
ATOM 15767 O O . PHE D 1 184 ? -67.114 29.641 -34.886 1.000 32.945 184 PHE D O 1
ATOM 15775 N N . THR D 1 185 ? -65.692 30.063 -36.593 1.000 33.808 185 THR D N 1
ATOM 15776 C CA . THR D 1 185 ? -64.874 28.873 -36.438 1.000 37.281 185 THR D CA 1
ATOM 15777 C C . THR D 1 185 ? -63.433 29.314 -36.199 1.000 35.271 185 THR D C 1
ATOM 15778 O O . THR D 1 185 ? -63.069 30.443 -36.504 1.000 31.049 185 THR D O 1
ATOM 15782 N N . SER D 1 186 ? -62.632 28.411 -35.629 1.000 38.568 186 SER D N 1
ATOM 15783 C CA . SER D 1 186 ? -61.191 28.597 -35.532 1.000 37.984 186 SER D CA 1
ATOM 15784 C C . SER D 1 186 ? -60.498 27.321 -36.006 1.000 39.425 186 SER D C 1
ATOM 15785 O O . SER D 1 186 ? -61.014 26.225 -35.806 1.000 41.456 186 SER D O 1
ATOM 15788 N N . ASP D 1 187 ? -59.341 27.491 -36.650 1.000 40.446 187 ASP D N 1
ATOM 15789 C CA . ASP D 1 187 ? -58.612 26.391 -37.258 1.000 42.654 187 ASP D CA 1
ATOM 15790 C C . ASP D 1 187 ? -57.143 26.780 -37.397 1.000 41.269 187 ASP D C 1
ATOM 15791 O O . ASP D 1 187 ? -56.785 27.945 -37.260 1.000 41.510 187 ASP D O 1
ATOM 15796 N N . GLY D 1 188 ? -56.294 25.794 -37.694 1.000 41.567 188 GLY D N 1
ATOM 15797 C CA . GLY D 1 188 ? -54.966 26.094 -38.194 1.000 40.967 188 GLY D CA 1
ATOM 15798 C C . GLY D 1 188 ? -55.082 26.931 -39.467 1.000 38.648 188 GLY D C 1
ATOM 15799 O O . GLY D 1 188 ? -55.861 26.591 -40.348 1.000 34.336 188 GLY D O 1
ATOM 15800 N N . PRO D 1 189 ? -54.348 28.061 -39.592 1.000 40.967 189 PRO D N 1
ATOM 15801 C CA . PRO D 1 189 ? -54.498 28.956 -40.738 1.000 41.249 189 PRO D CA 1
ATOM 15802 C C . PRO D 1 189 ? -53.750 28.466 -41.976 1.000 41.327 189 PRO D C 1
ATOM 15803 O O . PRO D 1 189 ? -52.722 29.025 -42.350 1.000 48.341 189 PRO D O 1
ATOM 15807 N N . TRP D 1 190 ? -54.260 27.386 -42.582 1.000 40.621 190 TRP D N 1
ATOM 15808 C CA . TRP D 1 190 ? -53.734 26.878 -43.839 1.000 38.048 190 TRP D CA 1
ATOM 15809 C C . TRP D 1 190 ? -54.847 26.128 -44.564 1.000 37.657 190 TRP D C 1
ATOM 15810 O O . TRP D 1 190 ? -55.807 25.693 -43.931 1.000 37.779 190 TRP D O 1
ATOM 15821 N N . PRO D 1 191 ? -54.784 25.990 -45.910 1.000 35.636 191 PRO D N 1
ATOM 15822 C CA . PRO D 1 191 ? -55.944 25.558 -46.692 1.000 37.185 191 PRO D CA 1
ATOM 15823 C C . PRO D 1 191 ? -56.623 24.265 -46.239 1.000 36.074 191 PRO D C 1
ATOM 15824 O O . PRO D 1 191 ? -57.850 24.194 -46.215 1.000 37.288 191 PRO D O 1
ATOM 15828 N N . ALA D 1 192 ? -55.830 23.251 -45.882 1.000 33.849 192 ALA D N 1
ATOM 15829 C CA . ALA D 1 192 ? -56.360 21.920 -45.620 1.000 36.198 192 ALA D CA 1
ATOM 15830 C C . ALA D 1 192 ? -57.295 21.943 -44.413 1.000 34.361 192 ALA D C 1
ATOM 15831 O O . ALA D 1 192 ? -58.381 21.373 -44.461 1.000 40.469 192 ALA D O 1
ATOM 15833 N N . THR D 1 193 ? -56.864 22.611 -43.339 1.000 34.920 193 THR D N 1
ATOM 15834 C CA . THR D 1 193 ? -57.648 22.748 -42.122 1.000 34.166 193 THR D CA 1
ATOM 15835 C C . THR D 1 193 ? -58.838 23.682 -42.342 1.000 36.337 193 THR D C 1
ATOM 15836 O O . THR D 1 193 ? -59.948 23.398 -41.886 1.000 34.523 193 THR D O 1
ATOM 15840 N N . LEU D 1 194 ? -58.606 24.796 -43.049 1.000 35.454 194 LEU D N 1
ATOM 15841 C CA . LEU D 1 194 ? -59.646 25.788 -43.276 1.000 34.831 194 LEU D CA 1
ATOM 15842 C C . LEU D 1 194 ? -60.723 25.235 -44.211 1.000 38.897 194 LEU D C 1
ATOM 15843 O O . LEU D 1 194 ? -61.910 25.455 -43.990 1.000 39.967 194 LEU D O 1
ATOM 15848 N N . ASN D 1 195 ? -60.317 24.513 -45.259 1.000 42.648 195 ASN D N 1
ATOM 15849 C CA . ASN D 1 195 ? -61.267 23.938 -46.204 1.000 42.076 195 ASN D CA 1
ATOM 15850 C C . ASN D 1 195 ? -62.187 22.950 -45.495 1.000 39.508 195 ASN D C 1
ATOM 15851 O O . ASN D 1 195 ? -63.394 22.929 -45.752 1.000 36.005 195 ASN D O 1
ATOM 15856 N N . ALA D 1 196 ? -61.593 22.132 -44.614 1.000 37.364 196 ALA D N 1
ATOM 15857 C CA . ALA D 1 196 ? -62.314 21.073 -43.932 1.000 35.391 196 ALA D CA 1
ATOM 15858 C C . ALA D 1 196 ? -63.131 21.639 -42.772 1.000 35.283 196 ALA D C 1
ATOM 15859 O O . ALA D 1 196 ? -64.244 21.181 -42.523 1.000 35.048 196 ALA D O 1
ATOM 15861 N N . GLY D 1 197 ? -62.583 22.654 -42.089 1.000 35.525 197 GLY D N 1
ATOM 15862 C CA . GLY D 1 197 ? -63.074 23.071 -40.784 1.000 36.927 197 GLY D CA 1
ATOM 15863 C C . GLY D 1 197 ? -64.009 24.284 -40.805 1.000 40.321 197 GLY D C 1
ATOM 15864 O O . GLY D 1 197 ? -64.825 24.437 -39.895 1.000 41.500 197 GLY D O 1
ATOM 15865 N N . SER D 1 198 ? -63.877 25.168 -41.806 1.000 39.820 198 SER D N 1
ATOM 15866 C CA . SER D 1 198 ? -64.538 26.468 -41.746 1.000 41.339 198 SER D CA 1
ATOM 15867 C C . SER D 1 198 ? -65.959 26.369 -42.292 1.000 39.264 198 SER D C 1
ATOM 15868 O O . SER D 1 198 ? -66.325 25.363 -42.911 1.000 39.013 198 SER D O 1
ATOM 15871 N N . MET D 1 199 ? -66.738 27.438 -42.063 1.000 39.665 199 MET D N 1
ATOM 15872 C CA . MET D 1 199 ? -68.106 27.544 -42.558 1.000 39.354 199 MET D CA 1
ATOM 15873 C C . MET D 1 199 ? -68.242 28.772 -43.459 1.000 40.986 199 MET D C 1
ATOM 15874 O O . MET D 1 199 ? -69.273 29.448 -43.460 1.000 44.118 199 MET D O 1
ATOM 15879 N N . ILE D 1 200 ? -67.192 29.042 -44.241 1.000 41.903 200 ILE D N 1
ATOM 15880 C CA . ILE D 1 200 ? -67.047 30.315 -44.931 1.000 41.904 200 ILE D CA 1
ATOM 15881 C C . ILE D 1 200 ? -68.160 30.492 -45.964 1.000 44.292 200 ILE D C 1
ATOM 15882 O O . ILE D 1 200 ? -68.647 31.611 -46.142 1.000 42.720 200 ILE D O 1
ATOM 15887 N N . ASN D 1 201 ? -68.569 29.391 -46.614 1.000 41.365 201 ASN D N 1
ATOM 15888 C CA . ASN D 1 201 ? -69.623 29.425 -47.614 1.000 48.568 201 ASN D CA 1
ATOM 15889 C C . ASN D 1 201 ? -70.990 29.687 -46.977 1.000 50.140 201 ASN D C 1
ATOM 15890 O O . ASN D 1 201 ? -71.940 29.997 -47.698 1.000 51.390 201 ASN D O 1
ATOM 15895 N N . ASP D 1 202 ? -71.094 29.556 -45.646 1.000 49.455 202 ASP D N 1
ATOM 15896 C CA . ASP D 1 202 ? -72.319 29.893 -44.933 1.000 47.725 202 ASP D CA 1
ATOM 15897 C C . ASP D 1 202 ? -72.235 31.315 -44.377 1.000 45.868 202 ASP D C 1
ATOM 15898 O O . ASP D 1 202 ? -73.121 31.734 -43.631 1.000 45.592 202 ASP D O 1
ATOM 15903 N N . GLY D 1 203 ? -71.167 32.044 -44.731 1.000 42.741 203 GLY D N 1
ATOM 15904 C CA . GLY D 1 203 ? -71.027 33.441 -44.357 1.000 42.545 203 GLY D CA 1
ATOM 15905 C C . GLY D 1 203 ? -70.538 33.615 -42.919 1.000 41.186 203 GLY D C 1
ATOM 15906 O O . GLY D 1 203 ? -70.641 34.705 -42.357 1.000 39.780 203 GLY D O 1
ATOM 15907 N N . ILE D 1 204 ? -69.963 32.549 -42.350 1.000 37.907 204 ILE D N 1
ATOM 15908 C CA . ILE D 1 204 ? -69.546 32.532 -40.958 1.000 37.227 204 ILE D CA 1
ATOM 15909 C C . ILE D 1 204 ? -68.035 32.740 -40.907 1.000 33.817 204 ILE D C 1
ATOM 15910 O O . ILE D 1 204 ? -67.290 32.128 -41.661 1.000 32.269 204 ILE D O 1
ATOM 15915 N N . LEU D 1 205 ? -67.601 33.646 -40.025 1.000 35.291 205 LEU D N 1
ATOM 15916 C CA . LEU D 1 205 ? -66.219 34.091 -39.969 1.000 35.146 205 LEU D CA 1
ATOM 15917 C C . LEU D 1 205 ? -65.326 32.917 -39.597 1.000 34.762 205 LEU D C 1
ATOM 15918 O O . LEU D 1 205 ? -65.615 32.207 -38.632 1.000 33.852 205 LEU D O 1
ATOM 15923 N N . ALA D 1 206 ? -64.233 32.753 -40.354 1.000 33.846 206 ALA D N 1
ATOM 15924 C CA . ALA D 1 206 ? -63.182 31.817 -39.993 1.000 34.452 206 ALA D CA 1
ATOM 15925 C C . ALA D 1 206 ? -62.005 32.591 -39.411 1.000 34.437 206 ALA D C 1
ATOM 15926 O O . ALA D 1 206 ? -61.615 33.617 -39.958 1.000 31.416 206 ALA D O 1
ATOM 15928 N N . THR D 1 207 ? -61.470 32.084 -38.292 1.000 35.894 207 THR D N 1
ATOM 15929 C CA . THR D 1 207 ? -60.320 32.646 -37.604 1.000 32.650 207 THR D CA 1
ATOM 15930 C C . THR D 1 207 ? -59.204 31.608 -37.572 1.000 33.940 207 THR D C 1
ATOM 15931 O O . THR D 1 207 ? -59.426 30.461 -37.950 1.000 37.326 207 THR D O 1
ATOM 15935 N N . GLY D 1 208 ? -58.016 32.015 -37.101 1.000 34.093 208 GLY D N 1
ATOM 15936 C CA . GLY D 1 208 ? -56.834 31.163 -37.142 1.000 34.902 208 GLY D CA 1
ATOM 15937 C C . GLY D 1 208 ? -56.192 30.995 -35.768 1.000 35.097 208 GLY D C 1
ATOM 15938 O O . GLY D 1 208 ? -56.228 31.918 -34.959 1.000 39.874 208 GLY D O 1
ATOM 15939 N N . ASN D 1 209 ? -55.615 29.811 -35.526 1.000 33.998 209 ASN D N 1
ATOM 15940 C CA . ASN D 1 209 ? -54.921 29.503 -34.287 1.000 36.615 209 ASN D CA 1
ATOM 15941 C C . ASN D 1 209 ? -53.444 29.262 -34.587 1.000 35.831 209 ASN D C 1
ATOM 15942 O O . ASN D 1 209 ? -53.116 28.441 -35.432 1.000 38.074 209 ASN D O 1
ATOM 15947 N N . PHE D 1 210 ? -52.562 29.987 -33.891 1.000 38.424 210 PHE D N 1
ATOM 15948 C CA . PHE D 1 210 ? -51.125 29.854 -34.082 1.000 40.927 210 PHE D CA 1
ATOM 15949 C C . PHE D 1 210 ? -50.396 30.575 -32.951 1.000 41.708 210 PHE D C 1
ATOM 15950 O O . PHE D 1 210 ? -51.007 31.337 -32.208 1.000 43.995 210 PHE D O 1
ATOM 15958 N N . GLY D 1 211 ? -49.087 30.326 -32.833 1.000 42.692 211 GLY D N 1
ATOM 15959 C CA . GLY D 1 211 ? -48.288 30.897 -31.758 1.000 44.009 211 GLY D CA 1
ATOM 15960 C C . GLY D 1 211 ? -47.075 31.688 -32.255 1.000 44.947 211 GLY D C 1
ATOM 15961 O O . GLY D 1 211 ? -46.291 32.172 -31.446 1.000 44.922 211 GLY D O 1
ATOM 15962 N N . SER D 1 212 ? -46.927 31.820 -33.581 1.000 46.463 212 SER D N 1
ATOM 15963 C CA . SER D 1 212 ? -45.783 32.494 -34.177 1.000 49.191 212 SER D CA 1
ATOM 15964 C C . SER D 1 212 ? -46.037 32.762 -35.660 1.000 47.229 212 SER D C 1
ATOM 15965 O O . SER D 1 212 ? -47.053 32.332 -36.206 1.000 43.515 212 SER D O 1
ATOM 15968 N N . ALA D 1 213 ? -45.102 33.485 -36.294 1.000 45.474 213 ALA D N 1
ATOM 15969 C CA . ALA D 1 213 ? -45.113 33.717 -37.730 1.000 46.244 213 ALA D CA 1
ATOM 15970 C C . ALA D 1 213 ? -46.452 34.320 -38.154 1.000 47.952 213 ALA D C 1
ATOM 15971 O O . ALA D 1 213 ? -47.105 33.823 -39.078 1.000 47.477 213 ALA D O 1
ATOM 15973 N N . ALA D 1 214 ? -46.825 35.413 -37.476 1.000 44.147 214 ALA D N 1
ATOM 15974 C CA . ALA D 1 214 ? -48.148 36.004 -37.588 1.000 45.447 214 ALA D CA 1
ATOM 15975 C C . ALA D 1 214 ? -48.430 36.481 -39.011 1.000 43.859 214 ALA D C 1
ATOM 15976 O O . ALA D 1 214 ? -49.572 36.428 -39.460 1.000 41.033 214 ALA D O 1
ATOM 15978 N N . ASP D 1 215 ? -47.387 36.943 -39.710 1.000 44.060 215 ASP D N 1
ATOM 15979 C CA . ASP D 1 215 ? -47.533 37.457 -41.062 1.000 46.419 215 ASP D CA 1
ATOM 15980 C C . ASP D 1 215 ? -47.808 36.297 -42.016 1.000 47.405 215 ASP D C 1
ATOM 15981 O O . ASP D 1 215 ? -48.758 36.359 -42.797 1.000 48.362 215 ASP D O 1
ATOM 15986 N N . LYS D 1 216 ? -46.982 35.247 -41.929 1.000 47.520 216 LYS D N 1
ATOM 15987 C CA . LYS D 1 216 ? -47.164 34.032 -42.714 1.000 49.443 216 LYS D CA 1
ATOM 15988 C C . LYS D 1 216 ? -48.595 33.516 -42.560 1.000 45.913 216 LYS D C 1
ATOM 15989 O O . LYS D 1 216 ? -49.260 33.209 -43.545 1.000 46.584 216 LYS D O 1
ATOM 15995 N N . ASN D 1 217 ? -49.069 33.453 -41.310 1.000 46.127 217 ASN D N 1
ATOM 15996 C CA . ASN D 1 217 ? -50.321 32.793 -40.985 1.000 42.000 217 ASN D CA 1
ATOM 15997 C C . ASN D 1 217 ? -51.513 33.678 -41.347 1.000 43.535 217 ASN D C 1
ATOM 15998 O O . ASN D 1 217 ? -52.509 33.181 -41.871 1.000 46.616 217 ASN D O 1
ATOM 16003 N N . PHE D 1 218 ? -51.417 34.986 -41.072 1.000 45.064 218 PHE D N 1
ATOM 16004 C CA . PHE D 1 218 ? -52.478 35.917 -41.431 1.000 42.744 218 PHE D CA 1
ATOM 16005 C C . PHE D 1 218 ? -52.569 36.054 -42.951 1.000 41.217 218 PHE D C 1
ATOM 16006 O O . PHE D 1 218 ? -53.669 36.202 -43.492 1.000 38.174 218 PHE D O 1
ATOM 16014 N N . ASP D 1 219 ? -51.419 35.991 -43.634 1.000 39.112 219 ASP D N 1
ATOM 16015 C CA . ASP D 1 219 ? -51.402 36.007 -45.089 1.000 40.625 219 ASP D CA 1
ATOM 16016 C C . ASP D 1 219 ? -52.219 34.843 -45.642 1.000 37.756 219 ASP D C 1
ATOM 16017 O O . ASP D 1 219 ? -52.982 35.032 -46.582 1.000 39.531 219 ASP D O 1
ATOM 16022 N N . ARG D 1 220 ? -52.057 33.644 -45.062 1.000 39.653 220 ARG D N 1
ATOM 16023 C CA . ARG D 1 220 ? -52.775 32.467 -45.535 1.000 40.539 220 ARG D CA 1
ATOM 16024 C C . ARG D 1 220 ? -54.252 32.579 -45.175 1.000 38.025 220 ARG D C 1
ATOM 16025 O O . ARG D 1 220 ? -55.109 32.184 -45.964 1.000 40.557 220 ARG D O 1
ATOM 16033 N N . LEU D 1 221 ? -54.535 33.131 -43.990 1.000 36.774 221 LEU D N 1
ATOM 16034 C CA . LEU D 1 221 ? -55.902 33.308 -43.529 1.000 37.553 221 LEU D CA 1
ATOM 16035 C C . LEU D 1 221 ? -56.616 34.312 -44.430 1.000 39.785 221 LEU D C 1
ATOM 16036 O O . LEU D 1 221 ? -57.751 34.070 -44.847 1.000 43.313 221 LEU D O 1
ATOM 16041 N N . ALA D 1 222 ? -55.940 35.428 -44.734 1.000 39.954 222 ALA D N 1
ATOM 16042 C CA . ALA D 1 222 ? -56.479 36.439 -45.635 1.000 40.867 222 ALA D CA 1
ATOM 16043 C C . ALA D 1 222 ? -56.727 35.831 -47.016 1.000 39.695 222 ALA D C 1
ATOM 16044 O O . ALA D 1 222 ? -57.790 36.032 -47.594 1.000 43.155 222 ALA D O 1
ATOM 16046 N N . ALA D 1 223 ? -55.741 35.090 -47.531 1.000 38.592 223 ALA D N 1
ATOM 16047 C CA . ALA D 1 223 ? -55.846 34.439 -48.831 1.000 39.421 223 ALA D CA 1
ATOM 16048 C C . ALA D 1 223 ? -57.084 33.544 -48.900 1.000 41.020 223 ALA D C 1
ATOM 16049 O O . ALA D 1 223 ? -57.766 33.512 -49.926 1.000 41.435 223 ALA D O 1
ATOM 16051 N N . PHE D 1 224 ? -57.368 32.822 -47.805 1.000 40.479 224 PHE D N 1
ATOM 16052 C CA . PHE D 1 224 ? -58.528 31.944 -47.732 1.000 39.862 224 PHE D CA 1
ATOM 16053 C C . PHE D 1 224 ? -59.818 32.762 -47.788 1.000 39.221 224 PHE D C 1
ATOM 16054 O O . PHE D 1 224 ? -60.739 32.423 -48.534 1.000 40.919 224 PHE D O 1
ATOM 16062 N N . HIS D 1 225 ? -59.890 33.828 -46.980 1.000 40.154 225 HIS D N 1
ATOM 16063 C CA . HIS D 1 225 ? -61.039 34.724 -46.989 1.000 40.500 225 HIS D CA 1
ATOM 16064 C C . HIS D 1 225 ? -61.314 35.226 -48.405 1.000 41.742 225 HIS D C 1
ATOM 16065 O O . HIS D 1 225 ? -62.440 35.140 -48.892 1.000 39.753 225 HIS D O 1
ATOM 16072 N N . GLN D 1 226 ? -60.264 35.755 -49.046 1.000 43.355 226 GLN D N 1
ATOM 16073 C CA . GLN D 1 226 ? -60.365 36.401 -50.346 1.000 43.806 226 GLN D CA 1
ATOM 16074 C C . GLN D 1 226 ? -60.790 35.401 -51.418 1.000 40.485 226 GLN D C 1
ATOM 16075 O O . GLN D 1 226 ? -61.524 35.763 -52.336 1.000 42.548 226 GLN D O 1
ATOM 16081 N N . ALA D 1 227 ? -60.340 34.146 -51.293 1.000 40.177 227 ALA D N 1
ATOM 16082 C CA . ALA D 1 227 ? -60.670 33.115 -52.266 1.000 40.956 227 ALA D CA 1
ATOM 16083 C C . ALA D 1 227 ? -62.172 32.830 -52.257 1.000 38.621 227 ALA D C 1
ATOM 16084 O O . ALA D 1 227 ? -62.713 32.393 -53.267 1.000 34.065 227 ALA D O 1
ATOM 16086 N N . HIS D 1 228 ? -62.834 33.106 -51.122 1.000 40.433 228 HIS D N 1
ATOM 16087 C CA . HIS D 1 228 ? -64.274 32.932 -50.986 1.000 41.419 228 HIS D CA 1
ATOM 16088 C C . HIS D 1 228 ? -65.005 34.276 -51.012 1.000 40.929 228 HIS D C 1
ATOM 16089 O O . HIS D 1 228 ? -66.170 34.354 -50.622 1.000 38.339 228 HIS D O 1
ATOM 16096 N N . GLY D 1 229 ? -64.325 35.325 -51.495 1.000 42.049 229 GLY D N 1
ATOM 16097 C CA . GLY D 1 229 ? -64.963 36.608 -51.754 1.000 46.555 229 GLY D CA 1
ATOM 16098 C C . GLY D 1 229 ? -65.476 37.299 -50.489 1.000 47.848 229 GLY D C 1
ATOM 16099 O O . GLY D 1 229 ? -66.457 38.041 -50.550 1.000 54.257 229 GLY D O 1
ATOM 16100 N N . GLN D 1 230 ? -64.798 37.062 -49.358 1.000 45.717 230 GLN D N 1
ATOM 16101 C CA . GLN D 1 230 ? -65.186 37.646 -48.086 1.000 47.594 230 GLN D CA 1
ATOM 16102 C C . GLN D 1 230 ? -64.185 38.736 -47.718 1.000 46.970 230 GLN D C 1
ATOM 16103 O O . GLN D 1 230 ? -62.985 38.580 -47.943 1.000 47.037 230 GLN D O 1
ATOM 16109 N N . ASP D 1 231 ? -64.709 39.836 -47.159 1.000 48.660 231 ASP D N 1
ATOM 16110 C CA . ASP D 1 231 ? -63.907 40.951 -46.682 1.000 50.763 231 ASP D CA 1
ATOM 16111 C C . ASP D 1 231 ? -64.089 41.023 -45.168 1.000 50.125 231 ASP D C 1
ATOM 16112 O O . ASP D 1 231 ? -65.089 41.559 -44.687 1.000 46.291 231 ASP D O 1
ATOM 16117 N N . TRP D 1 232 ? -63.117 40.459 -44.434 1.000 46.787 232 TRP D N 1
ATOM 16118 C CA . TRP D 1 232 ? -63.291 40.140 -43.024 1.000 46.467 232 TRP D CA 1
ATOM 16119 C C . TRP D 1 232 ? -62.076 40.575 -42.215 1.000 44.956 232 TRP D C 1
ATOM 16120 O O . TRP D 1 232 ? -60.986 40.717 -42.762 1.000 48.630 232 TRP D O 1
ATOM 16131 N N . PRO D 1 233 ? -62.220 40.755 -40.884 1.000 42.842 233 PRO D N 1
ATOM 16132 C CA . PRO D 1 233 ? -61.076 41.036 -40.020 1.000 42.689 233 PRO D CA 1
ATOM 16133 C C . PRO D 1 233 ? -60.257 39.775 -39.770 1.000 44.615 233 PRO D C 1
ATOM 16134 O O . PRO D 1 233 ? -60.795 38.671 -39.784 1.000 45.156 233 PRO D O 1
ATOM 16138 N N . LEU D 1 234 ? -58.953 39.966 -39.550 1.000 45.748 234 LEU D N 1
ATOM 16139 C CA . LEU D 1 234 ? -58.041 38.881 -39.252 1.000 44.581 234 LEU D CA 1
ATOM 16140 C C . LEU D 1 234 ? -57.914 38.785 -37.737 1.000 46.822 234 LEU D C 1
ATOM 16141 O O . LEU D 1 234 ? -57.529 39.755 -37.084 1.000 47.518 234 LEU D O 1
ATOM 16146 N N . MET D 1 235 ? -58.267 37.618 -37.185 1.000 45.180 235 MET D N 1
ATOM 16147 C CA . MET D 1 235 ? -58.196 37.409 -35.751 1.000 41.542 235 MET D CA 1
ATOM 16148 C C . MET D 1 235 ? -57.546 36.063 -35.454 1.000 41.166 235 MET D C 1
ATOM 16149 O O . MET D 1 235 ? -57.971 35.025 -35.968 1.000 36.166 235 MET D O 1
ATOM 16154 N N . CYS D 1 236 ? -56.519 36.120 -34.598 1.000 39.614 236 CYS D N 1
ATOM 16155 C CA . CYS D 1 236 ? -55.892 34.944 -34.028 1.000 40.963 236 CYS D CA 1
ATOM 16156 C C . CYS D 1 236 ? -56.680 34.504 -32.797 1.000 40.849 236 CYS D C 1
ATOM 16157 O O . CYS D 1 236 ? -56.534 35.082 -31.725 1.000 41.298 236 CYS D O 1
ATOM 16160 N N . MET D 1 237 ? -57.529 33.483 -32.958 1.000 43.853 237 MET D N 1
ATOM 16161 C CA . MET D 1 237 ? -58.512 33.133 -31.943 1.000 42.061 237 MET D CA 1
ATOM 16162 C C . MET D 1 237 ? -57.833 32.357 -30.815 1.000 38.191 237 MET D C 1
ATOM 16163 O O . MET D 1 237 ? -58.368 32.267 -29.712 1.000 40.441 237 MET D O 1
ATOM 16168 N N . GLU D 1 238 ? -56.657 31.790 -31.104 1.000 35.717 238 GLU D N 1
ATOM 16169 C CA . GLU D 1 238 ? -55.777 31.255 -30.081 1.000 36.947 238 GLU D CA 1
ATOM 16170 C C . GLU D 1 238 ? -54.342 31.641 -30.423 1.000 38.033 238 GLU D C 1
ATOM 16171 O O . GLU D 1 238 ? -53.734 31.059 -31.320 1.000 40.196 238 GLU D O 1
ATOM 16177 N N . PHE D 1 239 ? -53.810 32.637 -29.711 1.000 39.227 239 PHE D N 1
ATOM 16178 C CA . PHE D 1 239 ? -52.387 32.913 -29.762 1.000 38.430 239 PHE D CA 1
ATOM 16179 C C . PHE D 1 239 ? -51.712 32.150 -28.630 1.000 37.779 239 PHE D C 1
ATOM 16180 O O . PHE D 1 239 ? -51.763 32.583 -27.479 1.000 39.406 239 PHE D O 1
ATOM 16188 N N . TRP D 1 240 ? -51.099 31.010 -28.971 1.000 37.432 240 TRP D N 1
ATOM 16189 C CA . TRP D 1 240 ? -50.407 30.175 -28.001 1.000 38.441 240 TRP D CA 1
ATOM 16190 C C . TRP D 1 240 ? -49.191 30.930 -27.462 1.000 39.931 240 TRP D C 1
ATOM 16191 O O . TRP D 1 240 ? -48.149 30.972 -28.113 1.000 40.128 240 TRP D O 1
ATOM 16202 N N . ASP D 1 241 ? -49.346 31.537 -26.277 1.000 41.765 241 ASP D N 1
ATOM 16203 C CA . ASP D 1 241 ? -48.311 32.367 -25.680 1.000 47.419 241 ASP D CA 1
ATOM 16204 C C . ASP D 1 241 ? -47.566 31.578 -24.602 1.000 49.435 241 ASP D C 1
ATOM 16205 O O . ASP D 1 241 ? -46.888 32.166 -23.760 1.000 51.112 241 ASP D O 1
ATOM 16210 N N . GLY D 1 242 ? -47.708 30.249 -24.639 1.000 47.084 242 GLY D N 1
ATOM 16211 C CA . GLY D 1 242 ? -46.954 29.333 -23.796 1.000 45.694 242 GLY D CA 1
ATOM 16212 C C . GLY D 1 242 ? -47.137 27.903 -24.296 1.000 42.377 242 GLY D C 1
ATOM 16213 O O . GLY D 1 242 ? -47.400 27.712 -25.477 1.000 44.916 242 GLY D O 1
ATOM 16214 N N . TRP D 1 243 ? -47.015 26.906 -23.412 1.000 42.459 243 TRP D N 1
ATOM 16215 C CA . TRP D 1 243 ? -47.342 25.537 -23.795 1.000 42.183 243 TRP D CA 1
ATOM 16216 C C . TRP D 1 243 ? -47.631 24.677 -22.563 1.000 42.019 243 TRP D C 1
ATOM 16217 O O . TRP D 1 243 ? -47.238 25.020 -21.454 1.000 42.537 243 TRP D O 1
ATOM 16228 N N . PHE D 1 244 ? -48.318 23.550 -22.793 1.000 44.520 244 PHE D N 1
ATOM 16229 C CA . PHE D 1 244 ? -48.697 22.600 -21.753 1.000 42.122 244 PHE D CA 1
ATOM 16230 C C . PHE D 1 244 ? -47.567 21.602 -21.517 1.000 40.711 244 PHE D C 1
ATOM 16231 O O . PHE D 1 244 ? -46.696 21.442 -22.368 1.000 38.035 244 PHE D O 1
ATOM 16239 N N . ASN D 1 245 ? -47.617 20.915 -20.371 1.000 42.751 245 ASN D N 1
ATOM 16240 C CA . ASN D 1 245 ? -46.605 19.940 -19.993 1.000 43.477 245 ASN D CA 1
ATOM 16241 C C . ASN D 1 245 ? -47.231 18.557 -19.815 1.000 42.390 245 ASN D C 1
ATOM 16242 O O . ASN D 1 245 ? -48.432 18.433 -19.558 1.000 37.612 245 ASN D O 1
ATOM 16247 N N . ARG D 1 246 ? -46.382 17.528 -19.944 1.000 40.457 246 ARG D N 1
ATOM 16248 C CA . ARG D 1 246 ? -46.785 16.139 -19.801 1.000 39.363 246 ARG D CA 1
ATOM 16249 C C . ARG D 1 246 ? -45.840 15.426 -18.833 1.000 40.726 246 ARG D C 1
ATOM 16250 O O . ARG D 1 246 ? -44.683 15.806 -18.699 1.000 43.248 246 ARG D O 1
ATOM 16258 N N . TRP D 1 247 ? -46.355 14.392 -18.153 1.000 38.171 247 TRP D N 1
ATOM 16259 C CA . TRP D 1 247 ? -45.586 13.621 -17.189 1.000 37.320 247 TRP D CA 1
ATOM 16260 C C . TRP D 1 247 ? -44.360 13.004 -17.854 1.000 37.989 247 TRP D C 1
ATOM 16261 O O . TRP D 1 247 ? -44.483 12.297 -18.853 1.000 34.537 247 TRP D O 1
ATOM 16272 N N . GLY D 1 248 ? -43.182 13.261 -17.275 1.000 41.459 248 GLY D N 1
ATOM 16273 C CA . GLY D 1 248 ? -41.940 12.642 -17.711 1.000 43.025 248 GLY D CA 1
ATOM 16274 C C . GLY D 1 248 ? -41.202 13.469 -18.765 1.000 46.724 248 GLY D C 1
ATOM 16275 O O . GLY D 1 248 ? -40.116 13.088 -19.200 1.000 48.284 248 GLY D O 1
ATOM 16276 N N . GLU D 1 249 ? -41.798 14.593 -19.177 1.000 45.579 249 GLU D N 1
ATOM 16277 C CA . GLU D 1 249 ? -41.179 15.484 -20.142 1.000 47.536 249 GLU D CA 1
ATOM 16278 C C . GLU D 1 249 ? -40.834 16.798 -19.446 1.000 45.065 249 GLU D C 1
ATOM 16279 O O . GLU D 1 249 ? -41.592 17.268 -18.602 1.000 44.776 249 GLU D O 1
ATOM 16285 N N . PRO D 1 250 ? -39.688 17.435 -19.769 1.000 45.770 250 PRO D N 1
ATOM 16286 C CA . PRO D 1 250 ? -39.281 18.659 -19.073 1.000 48.289 250 PRO D CA 1
ATOM 16287 C C . PRO D 1 250 ? -40.207 19.834 -19.385 1.000 49.517 250 PRO D C 1
ATOM 16288 O O . PRO D 1 250 ? -40.903 19.836 -20.394 1.000 45.972 250 PRO D O 1
ATOM 16292 N N . ILE D 1 251 ? -40.185 20.836 -18.501 1.000 53.399 251 ILE D N 1
ATOM 16293 C CA . ILE D 1 251 ? -41.045 22.003 -18.614 1.000 58.156 251 ILE D CA 1
ATOM 16294 C C . ILE D 1 251 ? -40.588 22.855 -19.797 1.000 56.000 251 ILE D C 1
ATOM 16295 O O . ILE D 1 251 ? -39.394 23.041 -19.995 1.000 55.865 251 ILE D O 1
ATOM 16300 N N . ILE D 1 252 ? -41.554 23.364 -20.572 1.000 56.822 252 ILE D N 1
ATOM 16301 C CA . ILE D 1 252 ? -41.273 24.180 -21.744 1.000 57.966 252 ILE D CA 1
ATOM 16302 C C . ILE D 1 252 ? -41.492 25.647 -21.377 1.000 59.616 252 ILE D C 1
ATOM 16303 O O . ILE D 1 252 ? -42.560 26.013 -20.888 1.000 60.025 252 ILE D O 1
ATOM 16308 N N . ARG D 1 253 ? -40.463 26.470 -21.615 1.000 61.694 253 ARG D N 1
ATOM 16309 C CA . ARG D 1 253 ? -40.472 27.882 -21.257 1.000 61.421 253 ARG D CA 1
ATOM 16310 C C . ARG D 1 253 ? -40.229 28.727 -22.506 1.000 55.269 253 ARG D C 1
ATOM 16311 O O . ARG D 1 253 ? -39.256 28.509 -23.222 1.000 53.406 253 ARG D O 1
ATOM 16319 N N . ARG D 1 254 ? -41.108 29.705 -22.744 1.000 53.591 254 ARG D N 1
ATOM 16320 C CA . ARG D 1 254 ? -40.984 30.598 -23.886 1.000 53.820 254 ARG D CA 1
ATOM 16321 C C . ARG D 1 254 ? -40.561 31.984 -23.400 1.000 54.333 254 ARG D C 1
ATOM 16322 O O . ARG D 1 254 ? -41.208 32.552 -22.526 1.000 51.894 254 ARG D O 1
ATOM 16330 N N . ASP D 1 255 ? -39.487 32.521 -23.994 1.000 58.262 255 ASP D N 1
ATOM 16331 C CA . ASP D 1 255 ? -38.899 33.787 -23.574 1.000 58.704 255 ASP D CA 1
ATOM 16332 C C . ASP D 1 255 ? -39.963 34.888 -23.547 1.000 55.533 255 ASP D C 1
ATOM 16333 O O . ASP D 1 255 ? -40.660 35.103 -24.536 1.000 49.681 255 ASP D O 1
ATOM 16338 N N . PRO D 1 256 ? -40.103 35.631 -22.424 1.000 53.966 256 PRO D N 1
ATOM 16339 C CA . PRO D 1 256 ? -41.136 36.664 -22.295 1.000 53.083 256 PRO D CA 1
ATOM 16340 C C . PRO D 1 256 ? -41.154 37.726 -23.396 1.000 55.396 256 PRO D C 1
ATOM 16341 O O . PRO D 1 256 ? -42.223 38.079 -23.896 1.000 52.420 256 PRO D O 1
ATOM 16345 N N . ASP D 1 257 ? -39.967 38.225 -23.766 1.000 55.340 257 ASP D N 1
ATOM 16346 C CA . ASP D 1 257 ? -39.850 39.381 -24.645 1.000 55.256 257 ASP D CA 1
ATOM 16347 C C . ASP D 1 257 ? -40.149 38.975 -26.088 1.000 54.984 257 ASP D C 1
ATOM 16348 O O . ASP D 1 257 ? -40.838 39.705 -26.799 1.000 45.415 257 ASP D O 1
ATOM 16353 N N . GLU D 1 258 ? -39.621 37.816 -26.513 1.000 59.205 258 GLU D N 1
ATOM 16354 C CA . GLU D 1 258 ? -39.903 37.290 -27.841 1.000 59.844 258 GLU D CA 1
ATOM 16355 C C . GLU D 1 258 ? -41.406 37.076 -28.014 1.000 54.951 258 GLU D C 1
ATOM 16356 O O . GLU D 1 258 ? -41.946 37.320 -29.092 1.000 56.651 258 GLU D O 1
ATOM 16362 N N . THR D 1 259 ? -42.068 36.603 -26.951 1.000 51.444 259 THR D N 1
ATOM 16363 C CA . THR D 1 259 ? -43.502 36.360 -26.988 1.000 48.091 259 THR D CA 1
ATOM 16364 C C . THR D 1 259 ? -44.233 37.659 -27.324 1.000 48.324 259 THR D C 1
ATOM 16365 O O . THR D 1 259 ? -45.117 37.670 -28.175 1.000 47.290 259 THR D O 1
ATOM 16369 N N . ALA D 1 260 ? -43.846 38.742 -26.637 1.000 46.810 260 ALA D N 1
ATOM 16370 C CA . ALA D 1 260 ? -44.405 40.065 -26.862 1.000 46.495 260 ALA D CA 1
ATOM 16371 C C . ALA D 1 260 ? -44.208 40.498 -28.315 1.000 46.805 260 ALA D C 1
ATOM 16372 O O . ALA D 1 260 ? -45.151 40.986 -28.939 1.000 44.897 260 ALA D O 1
ATOM 16374 N N . GLU D 1 261 ? -42.990 40.295 -28.840 1.000 49.183 261 GLU D N 1
ATOM 16375 C CA . GLU D 1 261 ? -42.641 40.656 -30.211 1.000 52.472 261 GLU D CA 1
ATOM 16376 C C . GLU D 1 261 ? -43.533 39.919 -31.206 1.000 50.678 261 GLU D C 1
ATOM 16377 O O . GLU D 1 261 ? -44.021 40.511 -32.166 1.000 47.241 261 GLU D O 1
ATOM 16383 N N . ASP D 1 262 ? -43.706 38.607 -30.995 1.000 52.896 262 ASP D N 1
ATOM 16384 C CA . ASP D 1 262 ? -44.525 37.795 -31.880 1.000 49.173 262 ASP D CA 1
ATOM 16385 C C . ASP D 1 262 ? -45.977 38.258 -31.793 1.000 44.941 262 ASP D C 1
ATOM 16386 O O . ASP D 1 262 ? -46.680 38.283 -32.797 1.000 39.177 262 ASP D O 1
ATOM 16391 N N . LEU D 1 263 ? -46.409 38.643 -30.588 1.000 41.699 263 LEU D N 1
ATOM 16392 C CA . LEU D 1 263 ? -47.769 39.108 -30.364 1.000 41.468 263 LEU D CA 1
ATOM 16393 C C . LEU D 1 263 ? -47.970 40.486 -30.994 1.000 43.958 263 LEU D C 1
ATOM 16394 O O . LEU D 1 263 ? -49.075 40.781 -31.453 1.000 42.534 263 LEU D O 1
ATOM 16399 N N . ARG D 1 264 ? -46.907 41.310 -31.022 1.000 49.675 264 ARG D N 1
ATOM 16400 C CA . ARG D 1 264 ? -46.953 42.631 -31.643 1.000 54.212 264 ARG D CA 1
ATOM 16401 C C . ARG D 1 264 ? -47.486 42.515 -33.074 1.000 52.701 264 ARG D C 1
ATOM 16402 O O . ARG D 1 264 ? -48.396 43.247 -33.467 1.000 52.847 264 ARG D O 1
ATOM 16410 N N . ALA D 1 265 ? -46.904 41.582 -33.844 1.000 50.707 265 ALA D N 1
ATOM 16411 C CA . ALA D 1 265 ? -47.173 41.458 -35.267 1.000 48.757 265 ALA D CA 1
ATOM 16412 C C . ALA D 1 265 ? -48.626 41.052 -35.519 1.000 47.060 265 ALA D C 1
ATOM 16413 O O . ALA D 1 265 ? -49.171 41.356 -36.577 1.000 46.119 265 ALA D O 1
ATOM 16415 N N . VAL D 1 266 ? -49.244 40.362 -34.553 1.000 44.212 266 VAL D N 1
ATOM 16416 C CA . VAL D 1 266 ? -50.655 40.015 -34.644 1.000 43.197 266 VAL D CA 1
ATOM 16417 C C . VAL D 1 266 ? -51.490 41.284 -34.470 1.000 43.910 266 VAL D C 1
ATOM 16418 O O . VAL D 1 266 ? -52.387 41.553 -35.265 1.000 42.117 266 VAL D O 1
ATOM 16422 N N . ILE D 1 267 ? -51.183 42.045 -33.412 1.000 47.131 267 ILE D N 1
ATOM 16423 C CA . ILE D 1 267 ? -51.991 43.181 -32.990 1.000 51.932 267 ILE D CA 1
ATOM 16424 C C . ILE D 1 267 ? -51.955 44.274 -34.058 1.000 50.544 267 ILE D C 1
ATOM 16425 O O . ILE D 1 267 ? -52.946 44.976 -34.247 1.000 48.526 267 ILE D O 1
ATOM 16430 N N . GLU D 1 268 ? -50.812 44.426 -34.734 1.000 49.804 268 GLU D N 1
ATOM 16431 C CA . GLU D 1 268 ? -50.657 45.411 -35.793 1.000 47.592 268 GLU D CA 1
ATOM 16432 C C . GLU D 1 268 ? -51.672 45.155 -36.903 1.000 48.035 268 GLU D C 1
ATOM 16433 O O . GLU D 1 268 ? -52.235 46.102 -37.449 1.000 45.564 268 GLU D O 1
ATOM 16439 N N . ARG D 1 269 ? -51.903 43.875 -37.221 1.000 45.844 269 ARG D N 1
ATOM 16440 C CA . ARG D 1 269 ? -52.686 43.504 -38.389 1.000 47.606 269 ARG D CA 1
ATOM 16441 C C . ARG D 1 269 ? -54.109 43.083 -38.024 1.000 43.792 269 ARG D C 1
ATOM 16442 O O . ARG D 1 269 ? -54.935 42.914 -38.917 1.000 44.295 269 ARG D O 1
ATOM 16450 N N . GLY D 1 270 ? -54.411 42.861 -36.737 1.000 43.514 270 GLY D N 1
ATOM 16451 C CA . GLY D 1 270 ? -55.787 42.555 -36.364 1.000 40.853 270 GLY D CA 1
ATOM 16452 C C . GLY D 1 270 ? -55.974 42.203 -34.890 1.000 40.771 270 GLY D C 1
ATOM 16453 O O . GLY D 1 270 ? -55.226 42.660 -34.030 1.000 38.842 270 GLY D O 1
ATOM 16454 N N . SER D 1 271 ? -57.004 41.384 -34.628 1.000 40.936 271 SER D N 1
ATOM 16455 C CA . SER D 1 271 ? -57.465 41.060 -33.286 1.000 39.481 271 SER D CA 1
ATOM 16456 C C . SER D 1 271 ? -56.780 39.787 -32.787 1.000 40.230 271 SER D C 1
ATOM 16457 O O . SER D 1 271 ? -56.202 39.041 -33.576 1.000 43.458 271 SER D O 1
ATOM 16460 N N . VAL D 1 272 ? -56.862 39.526 -31.475 1.000 41.716 272 VAL D N 1
ATOM 16461 C CA . VAL D 1 272 ? -56.147 38.405 -30.879 1.000 41.385 272 VAL D CA 1
ATOM 16462 C C . VAL D 1 272 ? -56.859 37.935 -29.611 1.000 41.922 272 VAL D C 1
ATOM 16463 O O . VAL D 1 272 ? -57.522 38.719 -28.929 1.000 46.008 272 VAL D O 1
ATOM 16467 N N . ASN D 1 273 ? -56.685 36.641 -29.308 1.000 41.993 273 ASN D N 1
ATOM 16468 C CA . ASN D 1 273 ? -57.068 36.046 -28.037 1.000 40.633 273 ASN D CA 1
ATOM 16469 C C . ASN D 1 273 ? -55.897 35.225 -27.506 1.000 40.032 273 ASN D C 1
ATOM 16470 O O . ASN D 1 273 ? -55.463 34.284 -28.162 1.000 44.543 273 ASN D O 1
ATOM 16475 N N . LEU D 1 274 ? -55.388 35.586 -26.324 1.000 39.692 274 LEU D N 1
ATOM 16476 C CA . LEU D 1 274 ? -54.262 34.885 -25.729 1.000 40.706 274 LEU D CA 1
ATOM 16477 C C . LEU D 1 274 ? -54.720 33.528 -25.195 1.000 39.796 274 LEU D C 1
ATOM 16478 O O . LEU D 1 274 ? -55.638 33.455 -24.378 1.000 37.185 274 LEU D O 1
ATOM 16483 N N . TYR D 1 275 ? -54.067 32.458 -25.664 1.000 39.094 275 TYR D N 1
ATOM 16484 C CA . TYR D 1 275 ? -54.269 31.122 -25.122 1.000 36.247 275 TYR D CA 1
ATOM 16485 C C . TYR D 1 275 ? -52.949 30.610 -24.540 1.000 36.316 275 TYR D C 1
ATOM 16486 O O . TYR D 1 275 ? -52.078 30.199 -25.304 1.000 35.966 275 TYR D O 1
ATOM 16495 N N . MET D 1 276 ? -52.776 30.627 -23.210 1.000 36.365 276 MET D N 1
ATOM 16496 C CA . MET D 1 276 ? -53.745 31.083 -22.222 1.000 37.791 276 MET D CA 1
ATOM 16497 C C . MET D 1 276 ? -53.297 32.436 -21.677 1.000 38.834 276 MET D C 1
ATOM 16498 O O . MET D 1 276 ? -52.120 32.782 -21.761 1.000 35.952 276 MET D O 1
ATOM 16503 N N . PHE D 1 277 ? -54.237 33.189 -21.097 1.000 40.885 277 PHE D N 1
ATOM 16504 C CA . PHE D 1 277 ? -53.883 34.357 -20.308 1.000 42.971 277 PHE D CA 1
ATOM 16505 C C . PHE D 1 277 ? -53.625 33.929 -18.866 1.000 44.432 277 PHE D C 1
ATOM 16506 O O . PHE D 1 277 ? -52.609 34.294 -18.281 1.000 44.627 277 PHE D O 1
ATOM 16514 N N . HIS D 1 278 ? -54.585 33.191 -18.299 1.000 42.346 278 HIS D N 1
ATOM 16515 C CA . HIS D 1 278 ? -54.422 32.538 -17.009 1.000 41.320 278 HIS D CA 1
ATOM 16516 C C . HIS D 1 278 ? -54.945 31.109 -17.131 1.000 38.695 278 HIS D C 1
ATOM 16517 O O . HIS D 1 278 ? -56.128 30.906 -17.391 1.000 40.132 278 HIS D O 1
ATOM 16524 N N . GLY D 1 279 ? -54.050 30.132 -16.938 1.000 37.354 279 GLY D N 1
ATOM 16525 C CA . GLY D 1 279 ? -54.339 28.744 -17.248 1.000 37.114 279 GLY D CA 1
ATOM 16526 C C . GLY D 1 279 ? -54.981 28.010 -16.073 1.000 37.270 279 GLY D C 1
ATOM 16527 O O . GLY D 1 279 ? -55.949 27.277 -16.251 1.000 36.066 279 GLY D O 1
ATOM 16528 N N . GLY D 1 280 ? -54.420 28.204 -14.877 1.000 37.764 280 GLY D N 1
ATOM 16529 C CA . GLY D 1 280 ? -54.958 27.598 -13.674 1.000 37.709 280 GLY D CA 1
ATOM 16530 C C . GLY D 1 280 ? -54.639 26.106 -13.578 1.000 37.674 280 GLY D C 1
ATOM 16531 O O . GLY D 1 280 ? -53.545 25.685 -13.932 1.000 34.569 280 GLY D O 1
ATOM 16532 N N . THR D 1 281 ? -55.616 25.323 -13.110 1.000 36.303 281 THR D N 1
ATOM 16533 C CA . THR D 1 281 ? -55.365 23.975 -12.625 1.000 36.360 281 THR D CA 1
ATOM 16534 C C . THR D 1 281 ? -56.383 23.006 -13.210 1.000 33.961 281 THR D C 1
ATOM 16535 O O . THR D 1 281 ? -57.557 23.345 -13.329 1.000 32.792 281 THR D O 1
ATOM 16539 N N . ASN D 1 282 ? -55.904 21.808 -13.567 1.000 33.308 282 ASN D N 1
ATOM 16540 C CA . ASN D 1 282 ? -56.762 20.695 -13.932 1.000 32.203 282 ASN D CA 1
ATOM 16541 C C . ASN D 1 282 ? -57.113 19.931 -12.660 1.000 34.258 282 ASN D C 1
ATOM 16542 O O . ASN D 1 282 ? -56.446 18.959 -12.308 1.000 35.590 282 ASN D O 1
ATOM 16547 N N . PHE D 1 283 ? -58.153 20.396 -11.960 1.000 36.274 283 PHE D N 1
ATOM 16548 C CA . PHE D 1 283 ? -58.579 19.769 -10.720 1.000 34.281 283 PHE D CA 1
ATOM 16549 C C . PHE D 1 283 ? -59.070 18.348 -11.006 1.000 34.592 283 PHE D C 1
ATOM 16550 O O . PHE D 1 283 ? -59.555 18.055 -12.100 1.000 35.911 283 PHE D O 1
ATOM 16558 N N . GLY D 1 284 ? -58.930 17.468 -10.007 1.000 35.316 284 GLY D N 1
ATOM 16559 C CA . GLY D 1 284 ? -59.474 16.119 -10.074 1.000 34.796 284 GLY D CA 1
ATOM 16560 C C . GLY D 1 284 ? -58.768 15.276 -11.129 1.000 32.870 284 GLY D C 1
ATOM 16561 O O . GLY D 1 284 ? -57.543 15.175 -11.138 1.000 33.526 284 GLY D O 1
ATOM 16562 N N . PHE D 1 285 ? -59.563 14.698 -12.033 1.000 33.730 285 PHE D N 1
ATOM 16563 C CA . PHE D 1 285 ? -59.066 13.771 -13.033 1.000 32.610 285 PHE D CA 1
ATOM 16564 C C . PHE D 1 285 ? -59.176 14.373 -14.437 1.000 33.225 285 PHE D C 1
ATOM 16565 O O . PHE D 1 285 ? -59.169 13.638 -15.421 1.000 35.492 285 PHE D O 1
ATOM 16573 N N . MET D 1 286 ? -59.261 15.707 -14.541 1.000 32.389 286 MET D N 1
ATOM 16574 C CA . MET D 1 286 ? -59.749 16.331 -15.762 1.000 32.373 286 MET D CA 1
ATOM 16575 C C . MET D 1 286 ? -58.607 16.718 -16.706 1.000 32.757 286 MET D C 1
ATOM 16576 O O . MET D 1 286 ? -58.855 17.283 -17.770 1.000 35.176 286 MET D O 1
ATOM 16581 N N . ASN D 1 287 ? -57.364 16.354 -16.369 1.000 33.845 287 ASN D N 1
ATOM 16582 C CA . ASN D 1 287 ? -56.246 16.524 -17.287 1.000 29.760 287 ASN D CA 1
ATOM 16583 C C . ASN D 1 287 ? -56.564 15.853 -18.618 1.000 32.137 287 ASN D C 1
ATOM 16584 O O . ASN D 1 287 ? -57.340 14.897 -18.672 1.000 31.728 287 ASN D O 1
ATOM 16589 N N . GLY D 1 288 ? -55.935 16.353 -19.692 1.000 31.329 288 GLY D N 1
ATOM 16590 C CA . GLY D 1 288 ? -56.044 15.744 -21.003 1.000 31.792 288 GLY D CA 1
ATOM 16591 C C . GLY D 1 288 ? -54.895 14.784 -21.272 1.000 33.958 288 GLY D C 1
ATOM 16592 O O . GLY D 1 288 ? -54.059 14.555 -20.400 1.000 35.791 288 GLY D O 1
ATOM 16593 N N . THR D 1 289 ? -54.864 14.242 -22.494 1.000 34.728 289 THR D N 1
ATOM 16594 C CA . THR D 1 289 ? -53.846 13.284 -22.903 1.000 34.452 289 THR D CA 1
ATOM 16595 C C . THR D 1 289 ? -53.555 13.459 -24.389 1.000 32.729 289 THR D C 1
ATOM 16596 O O . THR D 1 289 ? -54.482 13.531 -25.192 1.000 31.815 289 THR D O 1
ATOM 16600 N N . SER D 1 290 ? -52.262 13.518 -24.736 1.000 35.237 290 SER D N 1
ATOM 16601 C CA . SER D 1 290 ? -51.821 13.583 -26.123 1.000 34.544 290 SER D CA 1
ATOM 16602 C C . SER D 1 290 ? -51.581 12.172 -26.649 1.000 36.190 290 SER D C 1
ATOM 16603 O O . SER D 1 290 ? -51.368 11.247 -25.866 1.000 38.220 290 SER D O 1
ATOM 16606 N N . ALA D 1 291 ? -51.593 12.030 -27.979 1.000 36.576 291 ALA D N 1
ATOM 16607 C CA . ALA D 1 291 ? -51.292 10.763 -28.618 1.000 38.560 291 ALA D CA 1
ATOM 16608 C C . ALA D 1 291 ? -50.309 10.987 -29.765 1.000 40.989 291 ALA D C 1
ATOM 16609 O O . ALA D 1 291 ? -50.515 11.865 -30.604 1.000 37.498 291 ALA D O 1
ATOM 16611 N N . ARG D 1 292 ? -49.245 10.171 -29.772 1.000 43.388 292 ARG D N 1
ATOM 16612 C CA . ARG D 1 292 ? -48.362 10.023 -30.918 1.000 47.431 292 ARG D CA 1
ATOM 16613 C C . ARG D 1 292 ? -48.556 8.627 -31.512 1.000 46.746 292 ARG D C 1
ATOM 16614 O O . ARG D 1 292 ? -48.161 7.632 -30.906 1.000 44.112 292 ARG D O 1
ATOM 16622 N N . LYS D 1 293 ? -49.182 8.577 -32.694 1.000 46.229 293 LYS D N 1
ATOM 16623 C CA . LYS D 1 293 ? -49.624 7.334 -33.307 1.000 48.860 293 LYS D CA 1
ATOM 16624 C C . LYS D 1 293 ? -50.587 6.635 -32.342 1.000 47.789 293 LYS D C 1
ATOM 16625 O O . LYS D 1 293 ? -51.705 7.110 -32.156 1.000 48.122 293 LYS D O 1
ATOM 16631 N N . ASP D 1 294 ? -50.164 5.515 -31.731 1.000 45.571 294 ASP D N 1
ATOM 16632 C CA . ASP D 1 294 ? -51.029 4.747 -30.848 1.000 43.930 294 ASP D CA 1
ATOM 16633 C C . ASP D 1 294 ? -50.583 4.874 -29.394 1.000 40.829 294 ASP D C 1
ATOM 16634 O O . ASP D 1 294 ? -51.208 4.277 -28.519 1.000 37.883 294 ASP D O 1
ATOM 16639 N N . HIS D 1 295 ? -49.538 5.679 -29.141 1.000 38.566 295 HIS D N 1
ATOM 16640 C CA . HIS D 1 295 ? -48.977 5.842 -27.810 1.000 38.687 295 HIS D CA 1
ATOM 16641 C C . HIS D 1 295 ? -49.526 7.119 -27.162 1.000 39.319 295 HIS D C 1
ATOM 16642 O O . HIS D 1 295 ? -49.359 8.207 -27.704 1.000 39.864 295 HIS D O 1
ATOM 16649 N N . ASP D 1 296 ? -50.157 6.964 -25.991 1.000 37.745 296 ASP D N 1
ATOM 16650 C CA . ASP D 1 296 ? -50.747 8.056 -25.236 1.000 37.991 296 ASP D CA 1
ATOM 16651 C C . ASP D 1 296 ? -49.701 8.685 -24.314 1.000 40.567 296 ASP D C 1
ATOM 16652 O O . ASP D 1 296 ? -48.832 7.992 -23.778 1.000 38.481 296 ASP D O 1
ATOM 16657 N N . LEU D 1 297 ? -49.836 10.000 -24.098 1.000 39.105 297 LEU D N 1
ATOM 16658 C CA . LEU D 1 297 ? -48.928 10.773 -23.255 1.000 39.297 297 LEU D CA 1
ATOM 16659 C C . LEU D 1 297 ? -49.747 11.714 -22.376 1.000 37.806 297 LEU D C 1
ATOM 16660 O O . LEU D 1 297 ? -50.145 12.778 -22.838 1.000 33.070 297 LEU D O 1
ATOM 16665 N N . PRO D 1 298 ? -50.055 11.353 -21.108 1.000 37.772 298 PRO D N 1
ATOM 16666 C CA . PRO D 1 298 ? -50.922 12.184 -20.272 1.000 38.077 298 PRO D CA 1
ATOM 16667 C C . PRO D 1 298 ? -50.299 13.521 -19.875 1.000 39.757 298 PRO D C 1
ATOM 16668 O O . PRO D 1 298 ? -49.100 13.612 -19.641 1.000 38.771 298 PRO D O 1
ATOM 16672 N N . GLN D 1 299 ? -51.151 14.550 -19.807 1.000 38.991 299 GLN D N 1
ATOM 16673 C CA . GLN D 1 299 ? -50.749 15.895 -19.430 1.000 35.266 299 GLN D CA 1
ATOM 16674 C C . GLN D 1 299 ? -50.836 16.016 -17.909 1.000 34.649 299 GLN D C 1
ATOM 16675 O O . GLN D 1 299 ? -51.541 15.247 -17.257 1.000 36.104 299 GLN D O 1
ATOM 16681 N N . VAL D 1 300 ? -50.098 16.980 -17.344 1.000 33.482 300 VAL D N 1
ATOM 16682 C CA . VAL D 1 300 ? -49.948 17.101 -15.899 1.000 32.128 300 VAL D CA 1
ATOM 16683 C C . VAL D 1 300 ? -51.147 17.835 -15.300 1.000 30.768 300 VAL D C 1
ATOM 16684 O O . VAL D 1 300 ? -51.993 18.360 -16.028 1.000 35.637 300 VAL D O 1
ATOM 16688 N N . THR D 1 301 ? -51.194 17.872 -13.965 1.000 29.572 301 THR D N 1
ATOM 16689 C CA . THR D 1 301 ? -52.269 18.523 -13.234 1.000 31.784 301 THR D CA 1
ATOM 16690 C C . THR D 1 301 ? -52.236 20.040 -13.448 1.000 33.557 301 THR D C 1
ATOM 16691 O O . THR D 1 301 ? -53.274 20.657 -13.695 1.000 30.928 301 THR D O 1
ATOM 16695 N N . SER D 1 302 ? -51.049 20.638 -13.311 1.000 33.294 302 SER D N 1
ATOM 16696 C CA . SER D 1 302 ? -50.889 22.074 -13.506 1.000 37.362 302 SER D CA 1
ATOM 16697 C C . SER D 1 302 ? -51.222 22.461 -14.948 1.000 37.073 302 SER D C 1
ATOM 16698 O O . SER D 1 302 ? -50.775 21.806 -15.886 1.000 38.595 302 SER D O 1
ATOM 16701 N N . TYR D 1 303 ? -52.014 23.524 -15.115 1.000 37.175 303 TYR D N 1
ATOM 16702 C CA . TYR D 1 303 ? -52.192 24.168 -16.411 1.000 39.305 303 TYR D CA 1
ATOM 16703 C C . TYR D 1 303 ? -51.610 25.581 -16.343 1.000 39.990 303 TYR D C 1
ATOM 16704 O O . TYR D 1 303 ? -52.209 26.542 -16.824 1.000 41.151 303 TYR D O 1
ATOM 16713 N N . ASP D 1 304 ? -50.428 25.691 -15.734 1.000 41.771 304 ASP D N 1
ATOM 16714 C CA . ASP D 1 304 ? -49.701 26.947 -15.688 1.000 42.491 304 ASP D CA 1
ATOM 16715 C C . ASP D 1 304 ? -49.572 27.490 -17.110 1.000 42.471 304 ASP D C 1
ATOM 16716 O O . ASP D 1 304 ? -49.889 28.651 -17.375 1.000 40.299 304 ASP D O 1
ATOM 16721 N N . TYR D 1 305 ? -49.076 26.627 -18.005 1.000 41.876 305 TYR D N 1
ATOM 16722 C CA . TYR D 1 305 ? -49.020 26.892 -19.432 1.000 39.183 305 TYR D CA 1
ATOM 16723 C C . TYR D 1 305 ? -47.956 27.936 -19.761 1.000 38.163 305 TYR D C 1
ATOM 16724 O O . TYR D 1 305 ? -47.902 28.409 -20.896 1.000 39.071 305 TYR D O 1
ATOM 16733 N N . ASP D 1 306 ? -47.102 28.277 -18.785 1.000 39.831 306 ASP D N 1
ATOM 16734 C CA . ASP D 1 306 ? -46.160 29.381 -18.918 1.000 39.382 306 ASP D CA 1
ATOM 16735 C C . ASP D 1 306 ? -46.900 30.626 -19.405 1.000 37.257 306 ASP D C 1
ATOM 16736 O O . ASP D 1 306 ? -46.426 31.324 -20.305 1.000 35.541 306 ASP D O 1
ATOM 16741 N N . ALA D 1 307 ? -48.063 30.898 -18.793 1.000 35.179 307 ALA D N 1
ATOM 16742 C CA . ALA D 1 307 ? -48.941 31.973 -19.228 1.000 37.855 307 ALA D CA 1
ATOM 16743 C C . ALA D 1 307 ? -48.552 33.280 -18.534 1.000 37.899 307 ALA D C 1
ATOM 16744 O O . ALA D 1 307 ? -47.782 33.275 -17.577 1.000 32.638 307 ALA D O 1
ATOM 16746 N N . PRO D 1 308 ? -49.067 34.441 -19.009 1.000 40.561 308 PRO D N 1
ATOM 16747 C CA . PRO D 1 308 ? -48.867 35.724 -18.331 1.000 40.895 308 PRO D CA 1
ATOM 16748 C C . PRO D 1 308 ? -49.166 35.699 -16.834 1.000 40.713 308 PRO D C 1
ATOM 16749 O O . PRO D 1 308 ? -48.410 36.268 -16.048 1.000 35.618 308 PRO D O 1
ATOM 16753 N N . LEU D 1 309 ? -50.277 35.054 -16.449 1.000 42.612 309 LEU D N 1
ATOM 16754 C CA . LEU D 1 309 ? -50.503 34.708 -15.050 1.000 43.709 309 LEU D CA 1
ATOM 16755 C C . LEU D 1 309 ? -50.075 33.262 -14.825 1.000 45.013 309 LEU D C 1
ATOM 16756 O O . LEU D 1 309 ? -50.369 32.396 -15.645 1.000 53.342 309 LEU D O 1
ATOM 16761 N N . ASN D 1 310 ? -49.373 33.013 -13.713 1.000 46.724 310 ASN D N 1
ATOM 16762 C CA . ASN D 1 310 ? -48.986 31.662 -13.330 1.000 45.598 310 ASN D CA 1
ATOM 16763 C C . ASN D 1 310 ? -50.224 30.921 -12.826 1.000 47.493 310 ASN D C 1
ATOM 16764 O O . ASN D 1 310 ? -51.304 31.502 -12.758 1.000 47.294 310 ASN D O 1
ATOM 16769 N N . GLU D 1 311 ? -50.060 29.639 -12.475 1.000 46.428 311 GLU D N 1
ATOM 16770 C CA . GLU D 1 311 ? -51.166 28.792 -12.052 1.000 44.254 311 GLU D CA 1
ATOM 16771 C C . GLU D 1 311 ? -51.944 29.473 -10.927 1.000 43.829 311 GLU D C 1
ATOM 16772 O O . GLU D 1 311 ? -53.175 29.471 -10.931 1.000 42.158 311 GLU D O 1
ATOM 16778 N N . GLN D 1 312 ? -51.211 30.067 -9.972 1.000 45.842 312 GLN D N 1
ATOM 16779 C CA . GLN D 1 312 ? -51.816 30.714 -8.817 1.000 44.345 312 GLN D CA 1
ATOM 16780 C C . GLN D 1 312 ? -52.630 31.939 -9.246 1.000 41.479 312 GLN D C 1
ATOM 16781 O O . GLN D 1 312 ? -53.617 32.276 -8.592 1.000 46.581 312 GLN D O 1
ATOM 16787 N N . GLY D 1 313 ? -52.220 32.611 -10.329 1.000 40.574 313 GLY D N 1
ATOM 16788 C CA . GLY D 1 313 ? -52.901 33.812 -10.796 1.000 42.107 313 GLY D CA 1
ATOM 16789 C C . GLY D 1 313 ? -52.052 35.076 -10.680 1.000 42.458 313 GLY D C 1
ATOM 16790 O O . GLY D 1 313 ? -52.550 36.179 -10.909 1.000 46.599 313 GLY D O 1
ATOM 16791 N N . ASN D 1 314 ? -50.762 34.910 -10.363 1.000 46.758 314 ASN D N 1
ATOM 16792 C CA . ASN D 1 314 ? -49.862 36.032 -10.127 1.000 50.368 314 ASN D CA 1
ATOM 16793 C C . ASN D 1 314 ? -49.132 36.403 -11.420 1.000 51.164 314 ASN D C 1
ATOM 16794 O O . ASN D 1 314 ? -48.873 35.548 -12.264 1.000 49.507 314 ASN D O 1
ATOM 16799 N N . PRO D 1 315 ? -48.763 37.691 -11.612 1.000 50.186 315 PRO D N 1
ATOM 16800 C CA . PRO D 1 315 ? -48.167 38.151 -12.866 1.000 50.212 315 PRO D CA 1
ATOM 16801 C C . PRO D 1 315 ? -46.713 37.720 -13.025 1.000 49.129 315 PRO D C 1
ATOM 16802 O O . PRO D 1 315 ? -45.944 37.777 -12.067 1.000 53.940 315 PRO D O 1
ATOM 16806 N N . THR D 1 316 ? -46.359 37.305 -14.248 1.000 44.458 316 THR D N 1
ATOM 16807 C CA . THR D 1 316 ? -45.010 36.866 -14.572 1.000 45.617 316 THR D CA 1
ATOM 16808 C C . THR D 1 316 ? -44.322 37.914 -15.441 1.000 43.416 316 THR D C 1
ATOM 16809 O O . THR D 1 316 ? -44.986 38.760 -16.031 1.000 41.972 316 THR D O 1
ATOM 16813 N N . PRO D 1 317 ? -42.974 37.877 -15.564 1.000 43.364 317 PRO D N 1
ATOM 16814 C CA . PRO D 1 317 ? -42.259 38.681 -16.558 1.000 43.410 317 PRO D CA 1
ATOM 16815 C C . PRO D 1 317 ? -42.962 38.796 -17.912 1.000 45.302 317 PRO D C 1
ATOM 16816 O O . PRO D 1 317 ? -42.937 39.856 -18.533 1.000 42.577 317 PRO D O 1
ATOM 16820 N N . LYS D 1 318 ? -43.592 37.703 -18.359 1.000 45.242 318 LYS D N 1
ATOM 16821 C CA . LYS D 1 318 ? -44.309 37.689 -19.623 1.000 44.112 318 LYS D CA 1
ATOM 16822 C C . LYS D 1 318 ? -45.480 38.671 -19.603 1.000 42.922 318 LYS D C 1
ATOM 16823 O O . LYS D 1 318 ? -45.763 39.317 -20.613 1.000 38.446 318 LYS D O 1
ATOM 16829 N N . TYR D 1 319 ? -46.169 38.762 -18.460 1.000 44.405 319 TYR D N 1
ATOM 16830 C CA . TYR D 1 319 ? -47.275 39.693 -18.299 1.000 43.774 319 TYR D CA 1
ATOM 16831 C C . TYR D 1 319 ? -46.776 41.113 -18.549 1.000 44.930 319 TYR D C 1
ATOM 16832 O O . TYR D 1 319 ? -47.371 41.844 -19.343 1.000 41.776 319 TYR D O 1
ATOM 16841 N N . PHE D 1 320 ? -45.669 41.473 -17.880 1.000 41.658 320 PHE D N 1
ATOM 16842 C CA . PHE D 1 320 ? -45.141 42.829 -17.913 1.000 44.282 320 PHE D CA 1
ATOM 16843 C C . PHE D 1 320 ? -44.624 43.173 -19.308 1.000 44.881 320 PHE D C 1
ATOM 16844 O O . PHE D 1 320 ? -44.809 44.298 -19.765 1.000 46.991 320 PHE D O 1
ATOM 16852 N N . ALA D 1 321 ? -43.994 42.202 -19.981 1.000 42.808 321 ALA D N 1
ATOM 16853 C CA . ALA D 1 321 ? -43.458 42.418 -21.316 1.000 45.386 321 ALA D CA 1
ATOM 16854 C C . ALA D 1 321 ? -44.585 42.675 -22.318 1.000 47.546 321 ALA D C 1
ATOM 16855 O O . ALA D 1 321 ? -44.430 43.490 -23.226 1.000 47.767 321 ALA D O 1
ATOM 16857 N N . ILE D 1 322 ? -45.715 41.976 -22.140 1.000 47.992 322 ILE D N 1
ATOM 16858 C CA . ILE D 1 322 ? -46.886 42.149 -22.989 1.000 49.693 322 ILE D CA 1
ATOM 16859 C C . ILE D 1 322 ? -47.563 43.486 -22.676 1.000 47.138 322 ILE D C 1
ATOM 16860 O O . ILE D 1 322 ? -48.082 44.154 -23.575 1.000 44.809 322 ILE D O 1
ATOM 16865 N N . GLN D 1 323 ? -47.581 43.857 -21.392 1.000 45.295 323 GLN D N 1
ATOM 16866 C CA . GLN D 1 323 ? -48.206 45.099 -20.968 1.000 44.233 323 GLN D CA 1
ATOM 16867 C C . GLN D 1 323 ? -47.443 46.278 -21.562 1.000 44.166 323 GLN D C 1
ATOM 16868 O O . GLN D 1 323 ? -48.051 47.212 -22.068 1.000 46.394 323 GLN D O 1
ATOM 16874 N N . LYS D 1 324 ? -46.111 46.198 -21.490 1.000 45.407 324 LYS D N 1
ATOM 16875 C CA . LYS D 1 324 ? -45.209 47.194 -22.045 1.000 47.226 324 LYS D CA 1
ATOM 16876 C C . LYS D 1 324 ? -45.409 47.294 -23.554 1.000 47.000 324 LYS D C 1
ATOM 16877 O O . LYS D 1 324 ? -45.545 48.391 -24.081 1.000 49.696 324 LYS D O 1
ATOM 16883 N N . MET D 1 325 ? -45.440 46.142 -24.236 1.000 46.274 325 MET D N 1
ATOM 16884 C CA . MET D 1 325 ? -45.570 46.096 -25.685 1.000 44.317 325 MET D CA 1
ATOM 16885 C C . MET D 1 325 ? -46.872 46.765 -26.126 1.000 44.358 325 MET D C 1
ATOM 16886 O O . MET D 1 325 ? -46.871 47.533 -27.089 1.000 48.173 325 MET D O 1
ATOM 16891 N N . LEU D 1 326 ? -47.973 46.472 -25.420 1.000 42.135 326 LEU D N 1
ATOM 16892 C CA . LEU D 1 326 ? -49.282 46.988 -25.793 1.000 39.534 326 LEU D CA 1
ATOM 16893 C C . LEU D 1 326 ? -49.326 48.512 -25.650 1.000 43.376 326 LEU D C 1
ATOM 16894 O O . LEU D 1 326 ? -49.992 49.190 -26.432 1.000 42.699 326 LEU D O 1
ATOM 16899 N N . HIS D 1 327 ? -48.624 49.046 -24.641 1.000 44.877 327 HIS D N 1
ATOM 16900 C CA . HIS D 1 327 ? -48.609 50.482 -24.386 1.000 50.058 327 HIS D CA 1
ATOM 16901 C C . HIS D 1 327 ? -47.753 51.203 -25.428 1.000 47.929 327 HIS D C 1
ATOM 16902 O O . HIS D 1 327 ? -47.926 52.386 -25.653 1.000 46.857 327 HIS D O 1
ATOM 16909 N N . GLU D 1 328 ? -46.813 50.486 -26.050 1.000 48.685 328 GLU D N 1
ATOM 16910 C CA . GLU D 1 328 ? -46.038 51.035 -27.150 1.000 49.385 328 GLU D CA 1
ATOM 16911 C C . GLU D 1 328 ? -46.917 51.117 -28.399 1.000 49.871 328 GLU D C 1
ATOM 16912 O O . GLU D 1 328 ? -46.963 52.161 -29.045 1.000 53.364 328 GLU D O 1
ATOM 16918 N N . VAL D 1 329 ? -47.642 50.036 -28.711 1.000 47.571 329 VAL D N 1
ATOM 16919 C CA . VAL D 1 329 ? -48.385 49.945 -29.960 1.000 48.279 329 VAL D CA 1
ATOM 16920 C C . VAL D 1 329 ? -49.692 50.733 -29.858 1.000 50.870 329 VAL D C 1
ATOM 16921 O O . VAL D 1 329 ? -50.094 51.386 -30.820 1.000 49.248 329 VAL D O 1
ATOM 16925 N N . LEU D 1 330 ? -50.364 50.653 -28.702 1.000 53.170 330 LEU D N 1
ATOM 16926 C CA . LEU D 1 330 ? -51.642 51.324 -28.498 1.000 52.364 330 LEU D CA 1
ATOM 16927 C C . LEU D 1 330 ? -51.565 52.172 -27.228 1.000 53.764 330 LEU D C 1
ATOM 16928 O O . LEU D 1 330 ? -52.067 51.773 -26.182 1.000 55.575 330 LEU D O 1
ATOM 16933 N N . PRO D 1 331 ? -50.941 53.372 -27.280 1.000 55.405 331 PRO D N 1
ATOM 16934 C CA . PRO D 1 331 ? -50.642 54.150 -26.074 1.000 56.825 331 PRO D CA 1
ATOM 16935 C C . PRO D 1 331 ? -51.832 54.687 -25.277 1.000 58.475 331 PRO D C 1
ATOM 16936 O O . PRO D 1 331 ? -51.685 54.985 -24.090 1.000 53.255 331 PRO D O 1
ATOM 16940 N N . ASP D 1 332 ? -53.003 54.809 -25.916 1.000 61.015 332 ASP D N 1
ATOM 16941 C CA . ASP D 1 332 ? -54.128 55.453 -25.247 1.000 63.762 332 ASP D CA 1
ATOM 16942 C C . ASP D 1 332 ? -54.922 54.457 -24.407 1.000 61.626 332 ASP D C 1
ATOM 16943 O O . ASP D 1 332 ? -55.711 54.882 -23.563 1.000 59.673 332 ASP D O 1
ATOM 16948 N N . ILE D 1 333 ? -54.713 53.150 -24.622 1.000 57.226 333 ILE D N 1
ATOM 16949 C CA . ILE D 1 333 ? -55.423 52.128 -23.859 1.000 54.048 333 ILE D CA 1
ATOM 16950 C C . ILE D 1 333 ? -54.973 52.180 -22.399 1.000 52.999 333 ILE D C 1
ATOM 16951 O O . ILE D 1 333 ? -53.776 52.144 -22.109 1.000 50.314 333 ILE D O 1
ATOM 16956 N N . GLN D 1 334 ? -55.959 52.277 -21.502 1.000 53.114 334 GLN D N 1
ATOM 16957 C CA . GLN D 1 334 ? -55.702 52.457 -20.085 1.000 55.507 334 GLN D CA 1
ATOM 16958 C C . GLN D 1 334 ? -55.225 51.138 -19.484 1.000 56.053 334 GLN D C 1
ATOM 16959 O O . GLN D 1 334 ? -55.750 50.068 -19.803 1.000 54.451 334 GLN D O 1
ATOM 16965 N N . GLN D 1 335 ? -54.205 51.244 -18.621 1.000 53.941 335 GLN D N 1
ATOM 16966 C CA . GLN D 1 335 ? -53.605 50.101 -17.958 1.000 51.847 335 GLN D CA 1
ATOM 16967 C C . GLN D 1 335 ? -53.559 50.358 -16.454 1.000 51.191 335 GLN D C 1
ATOM 16968 O O . GLN D 1 335 ? -53.824 51.468 -16.000 1.000 44.188 335 GLN D O 1
ATOM 16974 N N . ALA D 1 336 ? -53.218 49.307 -15.698 1.000 51.560 336 ALA D N 1
ATOM 16975 C CA . ALA D 1 336 ? -53.082 49.394 -14.254 1.000 52.067 336 ALA D CA 1
ATOM 16976 C C . ALA D 1 336 ? -52.047 48.381 -13.775 1.000 52.139 336 ALA D C 1
ATOM 16977 O O . ALA D 1 336 ? -51.600 47.528 -14.540 1.000 47.298 336 ALA D O 1
ATOM 16979 N N . GLU D 1 337 ? -51.684 48.493 -12.493 1.000 54.856 337 GLU D N 1
ATOM 16980 C CA . GLU D 1 337 ? -50.784 47.548 -11.856 1.000 55.298 337 GLU D CA 1
ATOM 16981 C C . GLU D 1 337 ? -51.556 46.260 -11.574 1.000 53.557 337 GLU D C 1
ATOM 16982 O O . GLU D 1 337 ? -52.689 46.308 -11.098 1.000 52.703 337 GLU D O 1
ATOM 16988 N N . PRO D 1 338 ? -50.985 45.071 -11.878 1.000 50.565 338 PRO D N 1
ATOM 16989 C CA . PRO D 1 338 ? -51.650 43.803 -11.576 1.000 52.800 338 PRO D CA 1
ATOM 16990 C C . PRO D 1 338 ? -51.633 43.474 -10.084 1.000 53.388 338 PRO D C 1
ATOM 16991 O O . PRO D 1 338 ? -50.672 43.795 -9.390 1.000 54.425 338 PRO D O 1
ATOM 16995 N N . LEU D 1 339 ? -52.708 42.825 -9.619 1.000 53.800 339 LEU D N 1
ATOM 16996 C CA . LEU D 1 339 ? -52.820 42.363 -8.244 1.000 53.462 339 LEU D CA 1
ATOM 16997 C C . LEU D 1 339 ? -51.956 41.118 -8.045 1.000 52.745 339 LEU D C 1
ATOM 16998 O O . LEU D 1 339 ? -51.795 40.322 -8.971 1.000 52.490 339 LEU D O 1
ATOM 17003 N N . VAL D 1 340 ? -51.429 40.964 -6.824 1.000 51.615 340 VAL D N 1
ATOM 17004 C CA . VAL D 1 340 ? -50.599 39.832 -6.444 1.000 53.473 340 VAL D CA 1
ATOM 17005 C C . VAL D 1 340 ? -51.182 39.216 -5.174 1.000 56.396 340 VAL D C 1
ATOM 17006 O O . VAL D 1 340 ? -51.430 39.929 -4.204 1.000 53.131 340 VAL D O 1
ATOM 17010 N N . LYS D 1 341 ? -51.399 37.894 -5.190 1.000 57.907 341 LYS D N 1
ATOM 17011 C CA . LYS D 1 341 ? -51.929 37.175 -4.042 1.000 57.461 341 LYS D CA 1
ATOM 17012 C C . LYS D 1 341 ? -50.781 36.612 -3.206 1.000 57.722 341 LYS D C 1
ATOM 17013 O O . LYS D 1 341 ? -49.768 36.184 -3.755 1.000 49.555 341 LYS D O 1
ATOM 17019 N N . PRO D 1 342 ? -50.922 36.576 -1.859 1.000 58.253 342 PRO D N 1
ATOM 17020 C CA . PRO D 1 342 ? -49.930 35.942 -0.990 1.000 58.920 342 PRO D CA 1
ATOM 17021 C C . PRO D 1 342 ? -50.051 34.418 -0.957 1.000 59.690 342 PRO D C 1
ATOM 17022 O O . PRO D 1 342 ? -50.971 33.850 -1.545 1.000 55.882 342 PRO D O 1
ATOM 17026 N N . THR D 1 343 ? -49.123 33.776 -0.234 1.000 56.755 343 THR D N 1
ATOM 17027 C CA . THR D 1 343 ? -49.098 32.332 -0.069 1.000 60.527 343 THR D CA 1
ATOM 17028 C C . THR D 1 343 ? -48.955 32.005 1.415 1.000 60.640 343 THR D C 1
ATOM 17029 O O . THR D 1 343 ? -48.341 32.765 2.155 1.000 63.447 343 THR D O 1
ATOM 17033 N N . LEU D 1 344 ? -49.520 30.868 1.849 1.000 62.268 344 LEU D N 1
ATOM 17034 C CA . LEU D 1 344 ? -49.285 30.363 3.195 1.000 61.016 344 LEU D CA 1
ATOM 17035 C C . LEU D 1 344 ? -47.784 30.238 3.427 1.000 65.491 344 LEU D C 1
ATOM 17036 O O . LEU D 1 344 ? -47.038 29.879 2.514 1.000 67.258 344 LEU D O 1
ATOM 17041 N N . ALA D 1 345 ? -47.355 30.529 4.658 1.000 68.983 345 ALA D N 1
ATOM 17042 C CA . ALA D 1 345 ? -45.987 30.264 5.073 1.000 70.196 345 ALA D CA 1
ATOM 17043 C C . ALA D 1 345 ? -45.752 28.760 5.032 1.000 67.922 345 ALA D C 1
ATOM 17044 O O . ALA D 1 345 ? -46.645 27.988 5.378 1.000 65.872 345 ALA D O 1
ATOM 17046 N N . PRO D 1 346 ? -44.552 28.295 4.609 1.000 65.487 346 PRO D N 1
ATOM 17047 C CA . PRO D 1 346 ? -44.202 26.879 4.692 1.000 65.690 346 PRO D CA 1
ATOM 17048 C C . PRO D 1 346 ? -44.478 26.273 6.064 1.000 65.130 346 PRO D C 1
ATOM 17049 O O . PRO D 1 346 ? -44.376 26.956 7.083 1.000 68.071 346 PRO D O 1
ATOM 17053 N N . ALA D 1 347 ? -44.846 24.987 6.060 1.000 61.454 347 ALA D N 1
ATOM 17054 C CA . ALA D 1 347 ? -45.138 24.254 7.281 1.000 59.421 347 ALA D CA 1
ATOM 17055 C C . ALA D 1 347 ? -45.142 22.761 6.974 1.000 57.821 347 ALA D C 1
ATOM 17056 O O . ALA D 1 347 ? -45.224 22.374 5.813 1.000 58.324 347 ALA D O 1
ATOM 17058 N N . GLU D 1 348 ? -45.033 21.933 8.020 1.000 59.156 348 GLU D N 1
ATOM 17059 C CA . GLU D 1 348 ? -45.112 20.488 7.868 1.000 59.575 348 GLU D CA 1
ATOM 17060 C C . GLU D 1 348 ? -46.114 19.945 8.876 1.000 57.381 348 GLU D C 1
ATOM 17061 O O . GLU D 1 348 ? -46.088 20.325 10.038 1.000 55.003 348 GLU D O 1
ATOM 17067 N N . HIS D 1 349 ? -46.990 19.049 8.417 1.000 54.856 349 HIS D N 1
ATOM 17068 C CA . HIS D 1 349 ? -48.056 18.535 9.257 1.000 54.445 349 HIS D CA 1
ATOM 17069 C C . HIS D 1 349 ? -47.875 17.027 9.398 1.000 55.317 349 HIS D C 1
ATOM 17070 O O . HIS D 1 349 ? -47.703 16.330 8.402 1.000 54.281 349 HIS D O 1
ATOM 17077 N N . PRO D 1 350 ? -47.901 16.477 10.635 1.000 59.429 350 PRO D N 1
ATOM 17078 C CA . PRO D 1 350 ? -47.701 15.044 10.845 1.000 57.606 350 PRO D CA 1
ATOM 17079 C C . PRO D 1 350 ? -48.898 14.226 10.374 1.000 53.630 350 PRO D C 1
ATOM 17080 O O . PRO D 1 350 ? -50.014 14.736 10.303 1.000 52.659 350 PRO D O 1
ATOM 17084 N N . LEU D 1 351 ? -48.633 12.954 10.060 1.000 51.498 351 LEU D N 1
ATOM 17085 C CA . LEU D 1 351 ? -49.660 12.002 9.673 1.000 50.428 351 LEU D CA 1
ATOM 17086 C C . LEU D 1 351 ? -50.603 11.766 10.851 1.000 48.145 351 LEU D C 1
ATOM 17087 O O . LEU D 1 351 ? -50.153 11.461 11.952 1.000 49.958 351 LEU D O 1
ATOM 17092 N N . THR D 1 352 ? -51.909 11.931 10.607 1.000 47.777 352 THR D N 1
ATOM 17093 C CA . THR D 1 352 ? -52.922 11.747 11.634 1.000 48.233 352 THR D CA 1
ATOM 17094 C C . THR D 1 352 ? -53.308 10.272 11.712 1.000 47.124 352 THR D C 1
ATOM 17095 O O . THR D 1 352 ? -53.316 9.688 12.792 1.000 45.372 352 THR D O 1
ATOM 17099 N N . ALA D 1 353 ? -53.648 9.690 10.553 1.000 43.061 353 ALA D N 1
ATOM 17100 C CA . ALA D 1 353 ? -54.108 8.313 10.478 1.000 42.960 353 ALA D CA 1
ATOM 17101 C C . ALA D 1 353 ? -53.914 7.788 9.058 1.000 44.065 353 ALA D C 1
ATOM 17102 O O . ALA D 1 353 ? -53.686 8.572 8.139 1.000 45.948 353 ALA D O 1
ATOM 17104 N N . LYS D 1 354 ? -54.011 6.462 8.899 1.000 40.477 354 LYS D N 1
ATOM 17105 C CA . LYS D 1 354 ? -53.835 5.822 7.605 1.000 41.046 354 LYS D CA 1
ATOM 17106 C C . LYS D 1 354 ? -54.570 4.482 7.575 1.000 39.563 354 LYS D C 1
ATOM 17107 O O . LYS D 1 354 ? -54.612 3.765 8.574 1.000 38.112 354 LYS D O 1
ATOM 17113 N N . VAL D 1 355 ? -55.124 4.151 6.403 1.000 40.119 355 VAL D N 1
ATOM 17114 C CA . VAL D 1 355 ? -55.944 2.964 6.216 1.000 39.147 355 VAL D CA 1
ATOM 17115 C C . VAL D 1 355 ? -55.756 2.459 4.786 1.000 39.394 355 VAL D C 1
ATOM 17116 O O . VAL D 1 355 ? -55.644 3.252 3.858 1.000 35.662 355 VAL D O 1
ATOM 17120 N N . SER D 1 356 ? -55.719 1.132 4.625 1.000 41.831 356 SER D N 1
ATOM 17121 C CA . SER D 1 356 ? -55.528 0.511 3.324 1.000 41.194 356 SER D CA 1
ATOM 17122 C C . SER D 1 356 ? -56.839 0.501 2.544 1.000 39.888 356 SER D C 1
ATOM 17123 O O . SER D 1 356 ? -57.912 0.360 3.124 1.000 43.155 356 SER D O 1
ATOM 17126 N N . LEU D 1 357 ? -56.719 0.625 1.216 1.000 37.683 357 LEU D N 1
ATOM 17127 C CA . LEU D 1 357 ? -57.851 0.556 0.307 1.000 36.647 357 LEU D CA 1
ATOM 17128 C C . LEU D 1 357 ? -58.659 -0.725 0.527 1.000 36.432 357 LEU D C 1
ATOM 17129 O O . LEU D 1 357 ? -59.886 -0.685 0.473 1.000 37.808 357 LEU D O 1
ATOM 17134 N N . PHE D 1 358 ? -57.973 -1.854 0.763 1.000 39.192 358 PHE D N 1
ATOM 17135 C CA . PHE D 1 358 ? -58.631 -3.153 0.844 1.000 39.964 358 PHE D CA 1
ATOM 17136 C C . PHE D 1 358 ? -59.537 -3.249 2.070 1.000 41.728 358 PHE D C 1
ATOM 17137 O O . PHE D 1 358 ? -60.471 -4.045 2.083 1.000 41.928 358 PHE D O 1
ATOM 17145 N N . ALA D 1 359 ? -59.281 -2.417 3.084 1.000 47.670 359 ALA D N 1
ATOM 17146 C CA . ALA D 1 359 ? -60.020 -2.471 4.334 1.000 47.266 359 ALA D CA 1
ATOM 17147 C C . ALA D 1 359 ? -61.328 -1.677 4.264 1.000 51.242 359 ALA D C 1
ATOM 17148 O O . ALA D 1 359 ? -62.227 -1.916 5.071 1.000 54.670 359 ALA D O 1
ATOM 17150 N N . VAL D 1 360 ? -61.441 -0.740 3.311 1.000 51.694 360 VAL D N 1
ATOM 17151 C CA . VAL D 1 360 ? -62.542 0.218 3.301 1.000 51.986 360 VAL D CA 1
ATOM 17152 C C . VAL D 1 360 ? -63.273 0.193 1.957 1.000 52.135 360 VAL D C 1
ATOM 17153 O O . VAL D 1 360 ? -63.963 1.154 1.606 1.000 54.659 360 VAL D O 1
ATOM 17157 N N . LEU D 1 361 ? -63.155 -0.917 1.223 1.000 52.496 361 LEU D N 1
ATOM 17158 C CA . LEU D 1 361 ? -63.623 -0.991 -0.154 1.000 52.721 361 LEU D CA 1
ATOM 17159 C C . LEU D 1 361 ? -65.111 -0.657 -0.258 1.000 52.087 361 LEU D C 1
ATOM 17160 O O . LEU D 1 361 ? -65.545 -0.012 -1.212 1.000 53.682 361 LEU D O 1
ATOM 17165 N N . ASP D 1 362 ? -65.901 -1.111 0.724 1.000 51.961 362 ASP D N 1
ATOM 17166 C CA . ASP D 1 362 ? -67.349 -1.027 0.638 1.000 51.165 362 ASP D CA 1
ATOM 17167 C C . ASP D 1 362 ? -67.847 0.349 1.082 1.000 50.879 362 ASP D C 1
ATOM 17168 O O . ASP D 1 362 ? -69.023 0.646 0.902 1.000 52.321 362 ASP D O 1
ATOM 17173 N N . GLN D 1 363 ? -66.959 1.199 1.613 1.000 47.151 363 GLN D N 1
ATOM 17174 C CA . GLN D 1 363 ? -67.286 2.600 1.851 1.000 45.504 363 GLN D CA 1
ATOM 17175 C C . GLN D 1 363 ? -67.088 3.426 0.572 1.000 45.171 363 GLN D C 1
ATOM 17176 O O . GLN D 1 363 ? -67.601 4.540 0.466 1.000 37.158 363 GLN D O 1
ATOM 17182 N N . LEU D 1 364 ? -66.330 2.884 -0.390 1.000 44.232 364 LEU D N 1
ATOM 17183 C CA . LEU D 1 364 ? -65.912 3.627 -1.568 1.000 44.316 364 LEU D CA 1
ATOM 17184 C C . LEU D 1 364 ? -66.814 3.336 -2.766 1.000 45.425 364 LEU D C 1
ATOM 17185 O O . LEU D 1 364 ? -66.950 4.183 -3.649 1.000 48.274 364 LEU D O 1
ATOM 17190 N N . ALA D 1 365 ? -67.407 2.137 -2.811 1.000 45.287 365 ALA D N 1
ATOM 17191 C CA . ALA D 1 365 ? -68.153 1.709 -3.984 1.000 46.121 365 ALA D CA 1
ATOM 17192 C C . ALA D 1 365 ? -69.111 0.568 -3.650 1.000 46.621 365 ALA D C 1
ATOM 17193 O O . ALA D 1 365 ? -68.826 -0.275 -2.804 1.000 48.840 365 ALA D O 1
ATOM 17195 N N . LYS D 1 366 ? -70.252 0.558 -4.348 1.000 48.966 366 LYS D N 1
ATOM 17196 C CA . LYS D 1 366 ? -71.138 -0.592 -4.403 1.000 50.323 366 LYS D CA 1
ATOM 17197 C C . LYS D 1 366 ? -70.649 -1.515 -5.519 1.000 46.708 366 LYS D C 1
ATOM 17198 O O . LYS D 1 366 ? -70.706 -1.154 -6.696 1.000 41.827 366 LYS D O 1
ATOM 17204 N N . PRO D 1 367 ? -70.156 -2.730 -5.187 1.000 43.404 367 PRO D N 1
ATOM 17205 C CA . PRO D 1 367 ? -69.625 -3.645 -6.198 1.000 44.652 367 PRO D CA 1
ATOM 17206 C C . PRO D 1 367 ? -70.699 -4.164 -7.148 1.000 42.829 367 PRO D C 1
ATOM 17207 O O . PRO D 1 367 ? -71.825 -4.433 -6.733 1.000 41.504 367 PRO D O 1
ATOM 17211 N N . VAL D 1 368 ? -70.334 -4.274 -8.429 1.000 42.980 368 VAL D N 1
ATOM 17212 C CA . VAL D 1 368 ? -71.193 -4.871 -9.436 1.000 41.809 368 VAL D CA 1
ATOM 17213 C C . VAL D 1 368 ? -70.625 -6.248 -9.759 1.000 40.004 368 VAL D C 1
ATOM 17214 O O . VAL D 1 368 ? -69.481 -6.360 -10.194 1.000 38.243 368 VAL D O 1
ATOM 17218 N N . ALA D 1 369 ? -71.439 -7.282 -9.524 1.000 40.370 369 ALA D N 1
ATOM 17219 C CA . ALA D 1 369 ? -71.071 -8.654 -9.840 1.000 39.868 369 ALA D CA 1
ATOM 17220 C C . ALA D 1 369 ? -71.299 -8.912 -11.328 1.000 39.927 369 ALA D C 1
ATOM 17221 O O . ALA D 1 369 ? -72.289 -8.454 -11.896 1.000 41.976 369 ALA D O 1
ATOM 17223 N N . ALA D 1 370 ? -70.367 -9.637 -11.951 1.000 39.833 370 ALA D N 1
ATOM 17224 C CA . ALA D 1 370 ? -70.508 -10.037 -13.338 1.000 38.146 370 ALA D CA 1
ATOM 17225 C C . ALA D 1 370 ? -69.623 -11.246 -13.612 1.000 38.341 370 ALA D C 1
ATOM 17226 O O . ALA D 1 370 ? -68.590 -11.415 -12.967 1.000 33.181 370 ALA D O 1
ATOM 17228 N N . ALA D 1 371 ? -70.037 -12.055 -14.596 1.000 39.944 371 ALA D N 1
ATOM 17229 C CA . ALA D 1 371 ? -69.259 -13.202 -15.036 1.000 40.166 371 ALA D CA 1
ATOM 17230 C C . ALA D 1 371 ? -67.964 -12.724 -15.683 1.000 39.137 371 ALA D C 1
ATOM 17231 O O . ALA D 1 371 ? -66.909 -13.324 -15.482 1.000 37.729 371 ALA D O 1
ATOM 17233 N N . TYR D 1 372 ? -68.062 -11.634 -16.455 1.000 41.642 372 TYR D N 1
ATOM 17234 C CA . TYR D 1 372 ? -66.924 -11.095 -17.184 1.000 40.158 372 TYR D CA 1
ATOM 17235 C C . TYR D 1 372 ? -66.916 -9.578 -17.034 1.000 38.763 372 TYR D C 1
ATOM 17236 O O . TYR D 1 372 ? -67.964 -8.972 -16.817 1.000 40.151 372 TYR D O 1
ATOM 17245 N N . PRO D 1 373 ? -65.736 -8.921 -17.138 1.000 34.651 373 PRO D N 1
ATOM 17246 C CA . PRO D 1 373 ? -65.597 -7.518 -16.753 1.000 34.674 373 PRO D CA 1
ATOM 17247 C C . PRO D 1 373 ? -66.036 -6.537 -17.828 1.000 33.968 373 PRO D C 1
ATOM 17248 O O . PRO D 1 373 ? -65.968 -6.848 -19.008 1.000 36.534 373 PRO D O 1
ATOM 17252 N N . GLN D 1 374 ? -66.468 -5.349 -17.391 1.000 35.985 374 GLN D N 1
ATOM 17253 C CA . GLN D 1 374 ? -66.781 -4.236 -18.275 1.000 36.660 374 GLN D CA 1
ATOM 17254 C C . GLN D 1 374 ? -65.893 -3.048 -17.916 1.000 35.220 374 GLN D C 1
ATOM 17255 O O . GLN D 1 374 ? -65.383 -2.972 -16.802 1.000 31.566 374 GLN D O 1
ATOM 17261 N N . THR D 1 375 ? -65.726 -2.120 -18.868 1.000 35.571 375 THR D N 1
ATOM 17262 C CA . THR D 1 375 ? -64.999 -0.888 -18.610 1.000 33.832 375 THR D CA 1
ATOM 17263 C C . THR D 1 375 ? -65.876 0.042 -17.775 1.000 34.941 375 THR D C 1
ATOM 17264 O O . THR D 1 375 ? -67.092 -0.129 -17.713 1.000 33.866 375 THR D O 1
ATOM 17268 N N . GLN D 1 376 ? -65.232 1.034 -17.149 1.000 32.733 376 GLN D N 1
ATOM 17269 C CA . GLN D 1 376 ? -65.825 1.806 -16.070 1.000 31.463 376 GLN D CA 1
ATOM 17270 C C . GLN D 1 376 ? -67.059 2.563 -16.552 1.000 30.992 376 GLN D C 1
ATOM 17271 O O . GLN D 1 376 ? -67.972 2.805 -15.766 1.000 34.716 376 GLN D O 1
ATOM 17277 N N . GLU D 1 377 ? -67.091 2.925 -17.836 1.000 31.561 377 GLU D N 1
ATOM 17278 C CA . GLU D 1 377 ? -68.186 3.714 -18.387 1.000 31.056 377 GLU D CA 1
ATOM 17279 C C . GLU D 1 377 ? -69.500 2.943 -18.265 1.000 31.053 377 GLU D C 1
ATOM 17280 O O . GLU D 1 377 ? -70.542 3.532 -18.000 1.000 34.370 377 GLU D O 1
ATOM 17286 N N . PHE D 1 378 ? -69.438 1.625 -18.448 1.000 32.324 378 PHE D N 1
ATOM 17287 C CA . PHE D 1 378 ? -70.604 0.760 -18.359 1.000 34.415 378 PHE D CA 1
ATOM 17288 C C . PHE D 1 378 ? -70.972 0.465 -16.904 1.000 35.666 378 PHE D C 1
ATOM 17289 O O . PHE D 1 378 ? -72.024 -0.110 -16.653 1.000 40.334 378 PHE D O 1
ATOM 17297 N N . LEU D 1 379 ? -70.105 0.846 -15.956 1.000 35.909 379 LEU D N 1
ATOM 17298 C CA . LEU D 1 379 ? -70.401 0.740 -14.533 1.000 36.201 379 LEU D CA 1
ATOM 17299 C C . LEU D 1 379 ? -70.889 2.083 -13.993 1.000 35.942 379 LEU D C 1
ATOM 17300 O O . LEU D 1 379 ? -71.148 2.206 -12.801 1.000 39.490 379 LEU D O 1
ATOM 17305 N N . GLY D 1 380 ? -70.982 3.094 -14.862 1.000 35.527 380 GLY D N 1
ATOM 17306 C CA . GLY D 1 380 ? -71.478 4.409 -14.485 1.000 35.779 380 GLY D CA 1
ATOM 17307 C C . GLY D 1 380 ? -70.381 5.296 -13.895 1.000 34.770 380 GLY D C 1
ATOM 17308 O O . GLY D 1 380 ? -70.688 6.299 -13.255 1.000 37.312 380 GLY D O 1
ATOM 17309 N N . GLN D 1 381 ? -69.115 4.924 -14.125 1.000 33.164 381 GLN D N 1
ATOM 17310 C CA . GLN D 1 381 ? -67.963 5.675 -13.649 1.000 31.791 381 GLN D CA 1
ATOM 17311 C C . GLN D 1 381 ? -67.251 6.300 -14.844 1.000 31.875 381 GLN D C 1
ATOM 17312 O O . GLN D 1 381 ? -66.965 5.620 -15.829 1.000 30.607 381 GLN D O 1
ATOM 17318 N N . TYR D 1 382 ? -66.957 7.603 -14.746 1.000 32.305 382 TYR D N 1
ATOM 17319 C CA . TYR D 1 382 ? -66.501 8.355 -15.905 1.000 33.551 382 TYR D CA 1
ATOM 17320 C C . TYR D 1 382 ? -65.103 8.931 -15.686 1.000 33.486 382 TYR D C 1
ATOM 17321 O O . TYR D 1 382 ? -64.519 9.474 -16.618 1.000 37.364 382 TYR D O 1
ATOM 17330 N N . THR D 1 383 ? -64.565 8.793 -14.470 1.000 34.420 383 THR D N 1
ATOM 17331 C CA . THR D 1 383 ? -63.193 9.166 -14.161 1.000 33.687 383 THR D CA 1
ATOM 17332 C C . THR D 1 383 ? -62.685 8.296 -13.016 1.000 32.753 383 THR D C 1
ATOM 17333 O O . THR D 1 383 ? -63.480 7.749 -12.258 1.000 32.755 383 THR D O 1
ATOM 17337 N N . GLY D 1 384 ? -61.355 8.182 -12.906 1.000 32.477 384 GLY D N 1
ATOM 17338 C CA . GLY D 1 384 ? -60.726 7.700 -11.689 1.000 31.788 384 GLY D CA 1
ATOM 17339 C C . GLY D 1 384 ? -60.360 6.217 -11.752 1.000 31.936 384 GLY D C 1
ATOM 17340 O O . GLY D 1 384 ? -59.975 5.702 -12.804 1.000 29.286 384 GLY D O 1
ATOM 17341 N N . TYR D 1 385 ? -60.480 5.552 -10.598 1.000 31.121 385 TYR D N 1
ATOM 17342 C CA . TYR D 1 385 ? -59.925 4.227 -10.395 1.000 31.184 385 TYR D CA 1
ATOM 17343 C C . TYR D 1 385 ? -61.033 3.183 -10.321 1.000 31.048 385 TYR D C 1
ATOM 17344 O O . TYR D 1 385 ? -62.062 3.419 -9.700 1.000 32.158 385 TYR D O 1
ATOM 17353 N N . THR D 1 386 ? -60.774 2.002 -10.904 1.000 31.335 386 THR D N 1
ATOM 17354 C CA . THR D 1 386 ? -61.696 0.883 -10.852 1.000 31.244 386 THR D CA 1
ATOM 17355 C C . THR D 1 386 ? -60.944 -0.361 -10.388 1.000 31.988 386 THR D C 1
ATOM 17356 O O . THR D 1 386 ? -59.943 -0.735 -11.001 1.000 30.838 386 THR D O 1
ATOM 17360 N N . LEU D 1 387 ? -61.436 -0.994 -9.310 1.000 33.081 387 LEU D N 1
ATOM 17361 C CA . LEU D 1 387 ? -60.854 -2.232 -8.807 1.000 33.347 387 LEU D CA 1
ATOM 17362 C C . LEU D 1 387 ? -61.684 -3.418 -9.290 1.000 32.311 387 LEU D C 1
ATOM 17363 O O . LEU D 1 387 ? -62.896 -3.456 -9.084 1.000 31.165 387 LEU D O 1
ATOM 17368 N N . TYR D 1 388 ? -61.013 -4.378 -9.940 1.000 31.020 388 TYR D N 1
ATOM 17369 C CA . TYR D 1 388 ? -61.620 -5.641 -10.314 1.000 30.797 388 TYR D CA 1
ATOM 17370 C C . TYR D 1 388 ? -61.095 -6.740 -9.393 1.000 32.281 388 TYR D C 1
ATOM 17371 O O . TYR D 1 388 ? -59.884 -6.879 -9.210 1.000 33.247 388 TYR D O 1
ATOM 17380 N N . ARG D 1 389 ? -62.020 -7.525 -8.828 1.000 32.714 389 ARG D N 1
ATOM 17381 C CA . ARG D 1 389 ? -61.682 -8.595 -7.899 1.000 33.234 389 ARG D CA 1
ATOM 17382 C C . ARG D 1 389 ? -62.193 -9.929 -8.438 1.000 30.961 389 ARG D C 1
ATOM 17383 O O . ARG D 1 389 ? -63.342 -10.019 -8.870 1.000 28.856 389 ARG D O 1
ATOM 17391 N N . ALA D 1 390 ? -61.327 -10.952 -8.412 1.000 30.051 390 ALA D N 1
ATOM 17392 C CA . ALA D 1 390 ? -61.720 -12.305 -8.770 1.000 32.078 390 ALA D CA 1
ATOM 17393 C C . ALA D 1 390 ? -61.158 -13.298 -7.753 1.000 34.676 390 ALA D C 1
ATOM 17394 O O . ALA D 1 390 ? -60.308 -12.944 -6.937 1.000 38.703 390 ALA D O 1
ATOM 17396 N N . GLN D 1 391 ? -61.619 -14.551 -7.833 1.000 37.567 391 GLN D N 1
ATOM 17397 C CA . GLN D 1 391 ? -61.172 -15.612 -6.941 1.000 38.223 391 GLN D CA 1
ATOM 17398 C C . GLN D 1 391 ? -60.686 -16.794 -7.778 1.000 36.483 391 GLN D C 1
ATOM 17399 O O . GLN D 1 391 ? -61.216 -17.893 -7.663 1.000 33.227 391 GLN D O 1
ATOM 17405 N N . PRO D 1 392 ? -59.670 -16.604 -8.654 1.000 37.647 392 PRO D N 1
ATOM 17406 C CA . PRO D 1 392 ? -59.237 -17.653 -9.575 1.000 38.269 392 PRO D CA 1
ATOM 17407 C C . PRO D 1 392 ? -58.577 -18.860 -8.913 1.000 41.957 392 PRO D C 1
ATOM 17408 O O . PRO D 1 392 ? -57.799 -18.712 -7.967 1.000 39.662 392 PRO D O 1
ATOM 17412 N N . LEU D 1 393 ? -58.897 -20.044 -9.452 1.000 44.746 393 LEU D N 1
ATOM 17413 C CA . LEU D 1 393 ? -58.232 -21.291 -9.109 1.000 44.467 393 LEU D CA 1
ATOM 17414 C C . LEU D 1 393 ? -56.836 -21.296 -9.727 1.000 42.417 393 LEU D C 1
ATOM 17415 O O . LEU D 1 393 ? -56.699 -21.118 -10.925 1.000 45.268 393 LEU D O 1
ATOM 17420 N N . ILE D 1 394 ? -55.804 -21.506 -8.905 1.000 42.822 394 ILE D N 1
ATOM 17421 C CA . ILE D 1 394 ? -54.431 -21.612 -9.380 1.000 41.874 394 ILE D CA 1
ATOM 17422 C C . ILE D 1 394 ? -53.977 -23.067 -9.255 1.000 42.452 394 ILE D C 1
ATOM 17423 O O . ILE D 1 394 ? -54.198 -23.697 -8.221 1.000 43.149 394 ILE D O 1
ATOM 17428 N N . SER D 1 395 ? -53.341 -23.586 -10.318 1.000 44.503 395 SER D N 1
ATOM 17429 C CA . SER D 1 395 ? -53.046 -25.005 -10.443 1.000 48.003 395 SER D CA 1
ATOM 17430 C C . SER D 1 395 ? -51.823 -25.226 -11.334 1.000 46.155 395 SER D C 1
ATOM 17431 O O . SER D 1 395 ? -51.353 -24.303 -12.000 1.000 39.909 395 SER D O 1
ATOM 17434 N N . GLY D 1 396 ? -51.338 -26.476 -11.347 1.000 44.045 396 GLY D N 1
ATOM 17435 C CA . GLY D 1 396 ? -50.066 -26.823 -11.962 1.000 43.176 396 GLY D CA 1
ATOM 17436 C C . GLY D 1 396 ? -50.030 -26.554 -13.464 1.000 43.519 396 GLY D C 1
ATOM 17437 O O . GLY D 1 396 ? -51.048 -26.654 -14.145 1.000 44.000 396 GLY D O 1
ATOM 17438 N N . THR D 1 397 ? -48.823 -26.259 -13.963 1.000 44.459 397 THR D N 1
ATOM 17439 C CA . THR D 1 397 ? -48.605 -25.813 -15.327 1.000 44.705 397 THR D CA 1
ATOM 17440 C C . THR D 1 397 ? -47.889 -26.901 -16.124 1.000 46.532 397 THR D C 1
ATOM 17441 O O . THR D 1 397 ? -47.397 -27.873 -15.558 1.000 48.582 397 THR D O 1
ATOM 17445 N N . ASP D 1 398 ? -47.817 -26.693 -17.443 1.000 46.391 398 ASP D N 1
ATOM 17446 C CA . ASP D 1 398 ? -47.213 -27.639 -18.362 1.000 49.562 398 ASP D CA 1
ATOM 17447 C C . ASP D 1 398 ? -45.785 -27.939 -17.925 1.000 51.437 398 ASP D C 1
ATOM 17448 O O . ASP D 1 398 ? -45.411 -29.100 -17.774 1.000 52.086 398 ASP D O 1
ATOM 17453 N N . LYS D 1 399 ? -45.004 -26.873 -17.721 1.000 54.019 399 LYS D N 1
ATOM 17454 C CA . LYS D 1 399 ? -43.564 -26.989 -17.549 1.000 55.259 399 LYS D CA 1
ATOM 17455 C C . LYS D 1 399 ? -43.214 -27.027 -16.062 1.000 54.196 399 LYS D C 1
ATOM 17456 O O . LYS D 1 399 ? -42.042 -27.147 -15.714 1.000 48.621 399 LYS D O 1
ATOM 17462 N N . GLY D 1 400 ? -44.222 -26.897 -15.186 1.000 54.955 400 GLY D N 1
ATOM 17463 C CA . GLY D 1 400 ? -43.997 -26.895 -13.746 1.000 54.025 400 GLY D CA 1
ATOM 17464 C C . GLY D 1 400 ? -43.628 -25.513 -13.194 1.000 52.908 400 GLY D C 1
ATOM 17465 O O . GLY D 1 400 ? -43.625 -25.309 -11.978 1.000 52.065 400 GLY D O 1
ATOM 17466 N N . THR D 1 401 ? -43.328 -24.564 -14.093 1.000 52.552 401 THR D N 1
ATOM 17467 C CA . THR D 1 401 ? -42.957 -23.206 -13.733 1.000 50.149 401 THR D CA 1
ATOM 17468 C C . THR D 1 401 ? -44.186 -22.453 -13.228 1.000 50.310 401 THR D C 1
ATOM 17469 O O . THR D 1 401 ? -45.309 -22.942 -13.348 1.000 48.697 401 THR D O 1
ATOM 17473 N N . PRO D 1 402 ? -44.018 -21.248 -12.631 1.000 48.335 402 PRO D N 1
ATOM 17474 C CA . PRO D 1 402 ? -45.151 -20.454 -12.153 1.000 46.027 402 PRO D CA 1
ATOM 17475 C C . PRO D 1 402 ? -46.199 -20.175 -13.222 1.000 43.215 402 PRO D C 1
ATOM 17476 O O . PRO D 1 402 ? -45.864 -19.941 -14.381 1.000 40.812 402 PRO D O 1
ATOM 17480 N N . ALA D 1 403 ? -47.472 -20.204 -12.806 1.000 42.294 403 ALA D N 1
ATOM 17481 C CA . ALA D 1 403 ? -48.587 -19.928 -13.696 1.000 40.707 403 ALA D CA 1
ATOM 17482 C C . ALA D 1 403 ? -48.571 -18.451 -14.077 1.000 44.231 403 ALA D C 1
ATOM 17483 O O . ALA D 1 403 ? -48.302 -17.591 -13.241 1.000 40.251 403 ALA D O 1
ATOM 17485 N N . LYS D 1 404 ? -48.854 -18.171 -15.352 1.000 44.974 404 LYS D N 1
ATOM 17486 C CA . LYS D 1 404 ? -48.736 -16.825 -15.884 1.000 42.740 404 LYS D CA 1
ATOM 17487 C C . LYS D 1 404 ? -50.084 -16.121 -15.781 1.000 41.114 404 LYS D C 1
ATOM 17488 O O . LYS D 1 404 ? -51.117 -16.695 -16.103 1.000 41.411 404 LYS D O 1
ATOM 17494 N N . LEU D 1 405 ? -50.048 -14.884 -15.278 1.000 38.463 405 LEU D N 1
ATOM 17495 C CA . LEU D 1 405 ? -51.188 -13.984 -15.275 1.000 38.396 405 LEU D CA 1
ATOM 17496 C C . LEU D 1 405 ? -51.010 -12.983 -16.415 1.000 34.676 405 LEU D C 1
ATOM 17497 O O . LEU D 1 405 ? -49.923 -12.455 -16.602 1.000 32.440 405 LEU D O 1
ATOM 17502 N N . ARG D 1 406 ? -52.071 -12.769 -17.197 1.000 32.722 406 ARG D N 1
ATOM 17503 C CA . ARG D 1 406 ? -52.066 -11.776 -18.259 1.000 33.591 406 ARG D CA 1
ATOM 17504 C C . ARG D 1 406 ? -53.361 -10.978 -18.175 1.000 34.866 406 ARG D C 1
ATOM 17505 O O . ARG D 1 406 ? -54.438 -11.563 -18.057 1.000 35.525 406 ARG D O 1
ATOM 17513 N N . VAL D 1 407 ? -53.243 -9.642 -18.231 1.000 34.043 407 VAL D N 1
ATOM 17514 C CA . VAL D 1 407 ? -54.404 -8.775 -18.337 1.000 33.568 407 VAL D CA 1
ATOM 17515 C C . VAL D 1 407 ? -54.618 -8.464 -19.816 1.000 32.433 407 VAL D C 1
ATOM 17516 O O . VAL D 1 407 ? -53.722 -7.940 -20.472 1.000 28.308 407 VAL D O 1
ATOM 17520 N N . ILE D 1 408 ? -55.804 -8.805 -20.335 1.000 31.929 408 ILE D N 1
ATOM 17521 C CA . ILE D 1 408 ? -56.077 -8.667 -21.756 1.000 30.600 408 ILE D CA 1
ATOM 17522 C C . ILE D 1 408 ? -56.966 -7.445 -21.990 1.000 30.194 408 ILE D C 1
ATOM 17523 O O . ILE D 1 408 ? -58.119 -7.436 -21.573 1.000 28.873 408 ILE D O 1
ATOM 17528 N N . ASP D 1 409 ? -56.402 -6.437 -22.673 1.000 29.673 409 ASP D N 1
ATOM 17529 C CA . ASP D 1 409 ? -57.141 -5.288 -23.184 1.000 32.495 409 ASP D CA 1
ATOM 17530 C C . ASP D 1 409 ? -57.627 -4.435 -22.017 1.000 31.698 409 ASP D C 1
ATOM 17531 O O . ASP D 1 409 ? -58.794 -4.473 -21.641 1.000 32.588 409 ASP D O 1
ATOM 17536 N N . ALA D 1 410 ? -56.692 -3.694 -21.421 1.000 34.010 410 ALA D N 1
ATOM 17537 C CA . ALA D 1 410 ? -57.001 -2.821 -20.304 1.000 32.486 410 ALA D CA 1
ATOM 17538 C C . ALA D 1 410 ? -56.193 -1.537 -20.432 1.000 31.507 410 ALA D C 1
ATOM 17539 O O . ALA D 1 410 ? -55.129 -1.527 -21.049 1.000 32.194 410 ALA D O 1
ATOM 17541 N N . ARG D 1 411 ? -56.730 -0.463 -19.842 1.000 29.693 411 ARG D N 1
ATOM 17542 C CA . ARG D 1 411 ? -56.123 0.854 -19.895 1.000 29.156 411 ARG D CA 1
ATOM 17543 C C . ARG D 1 411 ? -56.538 1.631 -18.650 1.000 28.551 411 ARG D C 1
ATOM 17544 O O . ARG D 1 411 ? -57.664 1.481 -18.199 1.000 32.846 411 ARG D O 1
ATOM 17552 N N . ASP D 1 412 ? -55.666 2.488 -18.109 1.000 27.731 412 ASP D N 1
ATOM 17553 C CA . ASP D 1 412 ? -54.386 2.868 -18.689 1.000 27.320 412 ASP D CA 1
ATOM 17554 C C . ASP D 1 412 ? -53.233 2.222 -17.935 1.000 27.065 412 ASP D C 1
ATOM 17555 O O . ASP D 1 412 ? -52.176 1.995 -18.512 1.000 29.963 412 ASP D O 1
ATOM 17560 N N . ARG D 1 413 ? -53.437 1.967 -16.639 1.000 28.458 413 ARG D N 1
ATOM 17561 C CA . ARG D 1 413 ? -52.396 1.446 -15.771 1.000 28.585 413 ARG D CA 1
ATOM 17562 C C . ARG D 1 413 ? -53.031 0.464 -14.796 1.000 28.929 413 ARG D C 1
ATOM 17563 O O . ARG D 1 413 ? -54.040 0.787 -14.184 1.000 32.317 413 ARG D O 1
ATOM 17571 N N . ILE D 1 414 ? -52.442 -0.732 -14.666 1.000 31.025 414 ILE D N 1
ATOM 17572 C CA . ILE D 1 414 ? -53.000 -1.779 -13.822 1.000 30.814 414 ILE D CA 1
ATOM 17573 C C . ILE D 1 414 ? -51.976 -2.158 -12.754 1.000 32.011 414 ILE D C 1
ATOM 17574 O O . ILE D 1 414 ? -50.777 -2.224 -13.028 1.000 29.826 414 ILE D O 1
ATOM 17579 N N . GLN D 1 415 ? -52.474 -2.396 -11.535 1.000 31.256 415 GLN D N 1
ATOM 17580 C CA . GLN D 1 415 ? -51.687 -2.957 -10.452 1.000 32.150 415 GLN D CA 1
ATOM 17581 C C . GLN D 1 415 ? -52.329 -4.268 -10.010 1.000 32.531 415 GLN D C 1
ATOM 17582 O O . GLN D 1 415 ? -53.529 -4.297 -9.745 1.000 32.204 415 GLN D O 1
ATOM 17588 N N . ALA D 1 416 ? -51.522 -5.335 -9.935 1.000 31.264 416 ALA D N 1
ATOM 17589 C CA . ALA D 1 416 ? -52.024 -6.670 -9.658 1.000 31.983 416 ALA D CA 1
ATOM 17590 C C . ALA D 1 416 ? -51.568 -7.130 -8.275 1.000 35.154 416 ALA D C 1
ATOM 17591 O O . ALA D 1 416 ? -50.398 -6.984 -7.918 1.000 32.856 416 ALA D O 1
ATOM 17593 N N . TYR D 1 417 ? -52.519 -7.698 -7.519 1.000 36.988 417 TYR D N 1
ATOM 17594 C CA . TYR D 1 417 ? -52.268 -8.246 -6.197 1.000 38.930 417 TYR D CA 1
ATOM 17595 C C . TYR D 1 417 ? -52.870 -9.647 -6.103 1.000 40.372 417 TYR D C 1
ATOM 17596 O O . TYR D 1 417 ? -53.930 -9.914 -6.678 1.000 36.049 417 TYR D O 1
ATOM 17605 N N . LEU D 1 418 ? -52.176 -10.526 -5.365 1.000 41.667 418 LEU D N 1
ATOM 17606 C CA . LEU D 1 418 ? -52.711 -11.826 -4.991 1.000 43.182 418 LEU D CA 1
ATOM 17607 C C . LEU D 1 418 ? -52.733 -11.916 -3.465 1.000 39.847 418 LEU D C 1
ATOM 17608 O O . LEU D 1 418 ? -51.703 -11.722 -2.827 1.000 43.163 418 LEU D O 1
ATOM 17613 N N . ASP D 1 419 ? -53.924 -12.181 -2.904 1.000 42.102 419 ASP D N 1
ATOM 17614 C CA . ASP D 1 419 ? -54.152 -12.174 -1.466 1.000 46.334 419 ASP D CA 1
ATOM 17615 C C . ASP D 1 419 ? -53.625 -10.869 -0.861 1.000 44.748 419 ASP D C 1
ATOM 17616 O O . ASP D 1 419 ? -52.995 -10.883 0.193 1.000 49.192 419 ASP D O 1
ATOM 17621 N N . GLN D 1 420 ? -53.875 -9.757 -1.564 1.000 44.193 420 GLN D N 1
ATOM 17622 C CA . GLN D 1 420 ? -53.557 -8.408 -1.119 1.000 42.702 420 GLN D CA 1
ATOM 17623 C C . GLN D 1 420 ? -52.047 -8.211 -0.979 1.000 44.285 420 GLN D C 1
ATOM 17624 O O . GLN D 1 420 ? -51.613 -7.377 -0.192 1.000 46.428 420 GLN D O 1
ATOM 17630 N N . HIS D 1 421 ? -51.255 -8.948 -1.775 1.000 43.617 421 HIS D N 1
ATOM 17631 C CA . HIS D 1 421 ? -49.819 -8.729 -1.875 1.000 42.535 421 HIS D CA 1
ATOM 17632 C C . HIS D 1 421 ? -49.463 -8.374 -3.316 1.000 39.781 421 HIS D C 1
ATOM 17633 O O . HIS D 1 421 ? -49.879 -9.063 -4.242 1.000 37.962 421 HIS D O 1
ATOM 17640 N N . TRP D 1 422 ? -48.660 -7.317 -3.485 1.000 40.208 422 TRP D N 1
ATOM 17641 C CA . TRP D 1 422 ? -48.321 -6.775 -4.792 1.000 40.644 422 TRP D CA 1
ATOM 17642 C C . TRP D 1 422 ? -47.567 -7.804 -5.633 1.000 41.306 422 TRP D C 1
ATOM 17643 O O . TRP D 1 422 ? -46.653 -8.451 -5.134 1.000 47.842 422 TRP D O 1
ATOM 17654 N N . LEU D 1 423 ? -47.953 -7.911 -6.915 1.000 40.439 423 LEU D N 1
ATOM 17655 C CA . LEU D 1 423 ? -47.300 -8.772 -7.892 1.000 35.233 423 LEU D CA 1
ATOM 17656 C C . LEU D 1 423 ? -46.590 -7.941 -8.955 1.000 34.019 423 LEU D C 1
ATOM 17657 O O . LEU D 1 423 ? -45.439 -8.219 -9.288 1.000 32.152 423 LEU D O 1
ATOM 17662 N N . ALA D 1 424 ? -47.304 -6.959 -9.529 1.000 33.269 424 ALA D N 1
ATOM 17663 C CA . ALA D 1 424 ? -46.802 -6.241 -10.688 1.000 31.386 424 ALA D CA 1
ATOM 17664 C C . ALA D 1 424 ? -47.644 -5.002 -10.986 1.000 31.488 424 ALA D C 1
ATOM 17665 O O . ALA D 1 424 ? -48.820 -4.920 -10.645 1.000 31.880 424 ALA D O 1
ATOM 17667 N N . THR D 1 425 ? -46.997 -4.062 -11.677 1.000 31.263 425 THR D N 1
ATOM 17668 C CA . THR D 1 425 ? -47.584 -2.834 -12.167 1.000 31.319 425 THR D CA 1
ATOM 17669 C C . THR D 1 425 ? -47.266 -2.739 -13.655 1.000 31.550 425 THR D C 1
ATOM 17670 O O . THR D 1 425 ? -46.108 -2.889 -14.045 1.000 29.307 425 THR D O 1
ATOM 17674 N N . GLN D 1 426 ? -48.301 -2.514 -14.479 1.000 30.837 426 GLN D N 1
ATOM 17675 C CA . GLN D 1 426 ? -48.117 -2.428 -15.918 1.000 32.432 426 GLN D CA 1
ATOM 17676 C C . GLN D 1 426 ? -48.769 -1.148 -16.431 1.000 32.957 426 GLN D C 1
ATOM 17677 O O . GLN D 1 426 ? -49.934 -0.891 -16.125 1.000 31.608 426 GLN D O 1
ATOM 17683 N N . TYR D 1 427 ? -48.004 -0.381 -17.227 1.000 33.063 427 TYR D N 1
ATOM 17684 C CA . TYR D 1 427 ? -48.477 0.853 -17.828 1.000 36.048 427 TYR D CA 1
ATOM 17685 C C . TYR D 1 427 ? -48.630 0.695 -19.340 1.000 37.360 427 TYR D C 1
ATOM 17686 O O . TYR D 1 427 ? -47.697 0.284 -20.030 1.000 40.529 427 TYR D O 1
ATOM 17695 N N . GLN D 1 428 ? -49.834 1.033 -19.823 1.000 37.151 428 GLN D N 1
ATOM 17696 C CA . GLN D 1 428 ? -50.161 1.137 -21.235 1.000 38.211 428 GLN D CA 1
ATOM 17697 C C . GLN D 1 428 ? -49.694 -0.116 -21.981 1.000 39.682 428 GLN D C 1
ATOM 17698 O O . GLN D 1 428 ? -50.300 -1.173 -21.810 1.000 42.679 428 GLN D O 1
ATOM 17704 N N . GLU D 1 429 ? -48.633 -0.008 -22.799 1.000 40.306 429 GLU D N 1
ATOM 17705 C CA . GLU D 1 429 ? -48.286 -1.049 -23.760 1.000 40.053 429 GLU D CA 1
ATOM 17706 C C . GLU D 1 429 ? -47.798 -2.309 -23.050 1.000 39.449 429 GLU D C 1
ATOM 17707 O O . GLU D 1 429 ? -47.901 -3.398 -23.612 1.000 41.310 429 GLU D O 1
ATOM 17713 N N . ALA D 1 430 ? -47.253 -2.146 -21.837 1.000 35.864 430 ALA D N 1
ATOM 17714 C CA . ALA D 1 430 ? -46.746 -3.265 -21.054 1.000 37.842 430 ALA D CA 1
ATOM 17715 C C . ALA D 1 430 ? -47.884 -4.164 -20.568 1.000 35.886 430 ALA D C 1
ATOM 17716 O O . ALA D 1 430 ? -47.660 -5.345 -20.319 1.000 33.456 430 ALA D O 1
ATOM 17718 N N . ILE D 1 431 ? -49.092 -3.598 -20.427 1.000 34.652 431 ILE D N 1
ATOM 17719 C CA . ILE D 1 431 ? -50.261 -4.366 -20.027 1.000 34.731 431 ILE D CA 1
ATOM 17720 C C . ILE D 1 431 ? -50.454 -5.503 -21.027 1.000 34.210 431 ILE D C 1
ATOM 17721 O O . ILE D 1 431 ? -50.524 -5.252 -22.223 1.000 35.208 431 ILE D O 1
ATOM 17726 N N . GLY D 1 432 ? -50.514 -6.744 -20.522 1.000 37.707 432 GLY D N 1
ATOM 17727 C CA . GLY D 1 432 ? -50.600 -7.930 -21.360 1.000 36.950 432 GLY D CA 1
ATOM 17728 C C . GLY D 1 432 ? -49.345 -8.800 -21.272 1.000 38.805 432 GLY D C 1
ATOM 17729 O O . GLY D 1 432 ? -49.359 -9.952 -21.712 1.000 34.804 432 GLY D O 1
ATOM 17730 N N . ASP D 1 433 ? -48.249 -8.227 -20.751 1.000 35.824 433 ASP D N 1
ATOM 17731 C CA . ASP D 1 433 ? -47.032 -8.982 -20.488 1.000 39.449 433 ASP D CA 1
ATOM 17732 C C . ASP D 1 433 ? -47.287 -9.968 -19.350 1.000 38.736 433 ASP D C 1
ATOM 17733 O O . ASP D 1 433 ? -48.118 -9.719 -18.479 1.000 41.394 433 ASP D O 1
ATOM 17738 N N . ASP D 1 434 ? -46.529 -11.068 -19.348 1.000 38.753 434 ASP D N 1
ATOM 17739 C CA . ASP D 1 434 ? -46.700 -12.134 -18.373 1.000 40.156 434 ASP D CA 1
ATOM 17740 C C . ASP D 1 434 ? -46.355 -11.632 -16.972 1.000 37.543 434 ASP D C 1
ATOM 17741 O O . ASP D 1 434 ? -45.348 -10.967 -16.784 1.000 35.368 434 ASP D O 1
ATOM 17746 N N . ILE D 1 435 ? -47.222 -11.954 -16.007 1.000 39.000 435 ILE D N 1
ATOM 17747 C CA . ILE D 1 435 ? -46.983 -11.728 -14.593 1.000 39.479 435 ILE D CA 1
ATOM 17748 C C . ILE D 1 435 ? -46.950 -13.093 -13.916 1.000 42.137 435 ILE D C 1
ATOM 17749 O O . ILE D 1 435 ? -47.931 -13.833 -13.988 1.000 40.345 435 ILE D O 1
ATOM 17754 N N . LEU D 1 436 ? -45.823 -13.409 -13.263 1.000 45.398 436 LEU D N 1
ATOM 17755 C CA . LEU D 1 436 ? -45.633 -14.700 -12.621 1.000 46.567 436 LEU D CA 1
ATOM 17756 C C . LEU D 1 436 ? -46.404 -14.726 -11.305 1.000 43.706 436 LEU D C 1
ATOM 17757 O O . LEU D 1 436 ? -46.161 -13.905 -10.426 1.000 42.589 436 LEU D O 1
ATOM 17762 N N . LEU D 1 437 ? -47.330 -15.685 -11.185 1.000 43.129 437 LEU D N 1
ATOM 17763 C CA . LEU D 1 437 ? -48.085 -15.876 -9.960 1.000 44.992 437 LEU D CA 1
ATOM 17764 C C . LEU D 1 437 ? -47.223 -16.631 -8.952 1.000 48.055 437 LEU D C 1
ATOM 17765 O O . LEU D 1 437 ? -46.366 -17.431 -9.338 1.000 52.658 437 LEU D O 1
ATOM 17770 N N . PRO D 1 438 ? -47.410 -16.398 -7.634 1.000 48.515 438 PRO D N 1
ATOM 17771 C CA . PRO D 1 438 ? -46.791 -17.241 -6.610 1.000 49.471 438 PRO D CA 1
ATOM 17772 C C . PRO D 1 438 ? -47.092 -18.717 -6.858 1.000 53.517 438 PRO D C 1
ATOM 17773 O O . PRO D 1 438 ? -48.175 -19.071 -7.333 1.000 51.987 438 PRO D O 1
ATOM 17777 N N . GLN D 1 439 ? -46.119 -19.571 -6.525 1.000 54.711 439 GLN D N 1
ATOM 17778 C CA . GLN D 1 439 ? -46.298 -21.011 -6.552 1.000 56.882 439 GLN D CA 1
ATOM 17779 C C . GLN D 1 439 ? -47.175 -21.413 -5.366 1.000 56.502 439 GLN D C 1
ATOM 17780 O O . GLN D 1 439 ? -46.678 -21.734 -4.292 1.000 57.738 439 GLN D O 1
ATOM 17786 N N . VAL D 1 440 ? -48.494 -21.360 -5.590 1.000 53.807 440 VAL D N 1
ATOM 17787 C CA . VAL D 1 440 ? -49.501 -21.648 -4.581 1.000 55.452 440 VAL D CA 1
ATOM 17788 C C . VAL D 1 440 ? -50.548 -22.558 -5.230 1.000 54.934 440 VAL D C 1
ATOM 17789 O O . VAL D 1 440 ? -50.403 -22.933 -6.395 1.000 58.044 440 VAL D O 1
ATOM 17793 N N . GLU D 1 441 ? -51.597 -22.917 -4.475 1.000 49.586 441 GLU D N 1
ATOM 17794 C CA . GLU D 1 441 ? -52.593 -23.887 -4.902 1.000 48.936 441 GLU D CA 1
ATOM 17795 C C . GLU D 1 441 ? -53.967 -23.466 -4.386 1.000 44.592 441 GLU D C 1
ATOM 17796 O O . GLU D 1 441 ? -54.071 -22.797 -3.363 1.000 48.852 441 GLU D O 1
ATOM 17802 N N . GLY D 1 442 ? -55.028 -23.863 -5.097 1.000 43.616 442 GLY D N 1
ATOM 17803 C CA . GLY D 1 442 ? -56.397 -23.576 -4.691 1.000 40.581 442 GLY D CA 1
ATOM 17804 C C . GLY D 1 442 ? -56.863 -22.210 -5.194 1.000 40.573 442 GLY D C 1
ATOM 17805 O O . GLY D 1 442 ? -56.195 -21.597 -6.030 1.000 34.248 442 GLY D O 1
ATOM 17806 N N . HIS D 1 443 ? -58.009 -21.759 -4.671 1.000 42.501 443 HIS D N 1
ATOM 17807 C CA . HIS D 1 443 ? -58.566 -20.455 -4.987 1.000 44.607 443 HIS D CA 1
ATOM 17808 C C . HIS D 1 443 ? -57.842 -19.374 -4.183 1.000 44.426 443 HIS D C 1
ATOM 17809 O O . HIS D 1 443 ? -57.493 -19.594 -3.032 1.000 42.613 443 HIS D O 1
ATOM 17816 N N . HIS D 1 444 ? -57.636 -18.209 -4.812 1.000 46.356 444 HIS D N 1
ATOM 17817 C CA . HIS D 1 444 ? -56.937 -17.084 -4.209 1.000 46.555 444 HIS D CA 1
ATOM 17818 C C . HIS D 1 444 ? -57.574 -15.780 -4.685 1.000 44.232 444 HIS D C 1
ATOM 17819 O O . HIS D 1 444 ? -58.185 -15.742 -5.751 1.000 47.508 444 HIS D O 1
ATOM 17826 N N . GLN D 1 445 ? -57.426 -14.717 -3.885 1.000 42.829 445 GLN D N 1
ATOM 17827 C CA . GLN D 1 445 ? -58.009 -13.421 -4.196 1.000 43.112 445 GLN D CA 1
ATOM 17828 C C . GLN D 1 445 ? -57.082 -12.659 -5.138 1.000 37.582 445 GLN D C 1
ATOM 17829 O O . GLN D 1 445 ? -55.960 -12.332 -4.762 1.000 38.468 445 GLN D O 1
ATOM 17835 N N . LEU D 1 446 ? -57.569 -12.387 -6.355 1.000 36.940 446 LEU D N 1
ATOM 17836 C CA . LEU D 1 446 ? -56.856 -11.563 -7.318 1.000 37.866 446 LEU D CA 1
ATOM 17837 C C . LEU D 1 446 ? -57.482 -10.171 -7.342 1.000 35.025 446 LEU D C 1
ATOM 17838 O O . LEU D 1 446 ? -58.686 -10.037 -7.548 1.000 35.994 446 LEU D O 1
ATOM 17843 N N . ASP D 1 447 ? -56.650 -9.146 -7.128 1.000 34.248 447 ASP D N 1
ATOM 17844 C CA . ASP D 1 447 ? -57.097 -7.763 -7.162 1.000 36.339 447 ASP D CA 1
ATOM 17845 C C . ASP D 1 447 ? -56.349 -7.022 -8.267 1.000 32.870 447 ASP D C 1
ATOM 17846 O O . ASP D 1 447 ? -55.127 -7.115 -8.351 1.000 30.538 447 ASP D O 1
ATOM 17851 N N . LEU D 1 448 ? -57.102 -6.298 -9.105 1.000 31.011 448 LEU D N 1
ATOM 17852 C CA . LEU D 1 448 ? -56.532 -5.482 -10.163 1.000 31.133 448 LEU D CA 1
ATOM 17853 C C . LEU D 1 448 ? -57.074 -4.065 -10.033 1.000 30.537 448 LEU D C 1
ATOM 17854 O O . LEU D 1 448 ? -58.239 -3.818 -10.329 1.000 32.722 448 LEU D O 1
ATOM 17859 N N . LEU D 1 449 ? -56.230 -3.147 -9.551 1.000 31.725 449 LEU D N 1
ATOM 17860 C CA . LEU D 1 449 ? -56.593 -1.745 -9.476 1.000 32.233 449 LEU D CA 1
ATOM 17861 C C . LEU D 1 449 ? -56.201 -1.072 -10.788 1.000 32.895 449 LEU D C 1
ATOM 17862 O O . LEU D 1 449 ? -55.027 -1.067 -11.138 1.000 34.292 449 LEU D O 1
ATOM 17867 N N . VAL D 1 450 ? -57.199 -0.543 -11.508 1.000 32.054 450 VAL D N 1
ATOM 17868 C CA . VAL D 1 450 ? -56.995 0.018 -12.836 1.000 33.518 450 VAL D CA 1
ATOM 17869 C C . VAL D 1 450 ? -57.225 1.525 -12.768 1.000 34.484 450 VAL D C 1
ATOM 17870 O O . VAL D 1 450 ? -58.242 1.973 -12.253 1.000 33.087 450 VAL D O 1
ATOM 17874 N N . GLU D 1 451 ? -56.275 2.295 -13.302 1.000 35.546 451 GLU D N 1
ATOM 17875 C CA . GLU D 1 451 ? -56.368 3.744 -13.273 1.000 34.924 451 GLU D CA 1
ATOM 17876 C C . GLU D 1 451 ? -56.656 4.283 -14.671 1.000 32.483 451 GLU D C 1
ATOM 17877 O O . GLU D 1 451 ? -55.959 3.949 -15.618 1.000 29.400 451 GLU D O 1
ATOM 17883 N N . ASN D 1 452 ? -57.702 5.111 -14.768 1.000 33.176 452 ASN D N 1
ATOM 17884 C CA . ASN D 1 452 ? -57.946 5.974 -15.914 1.000 31.816 452 ASN D CA 1
ATOM 17885 C C . ASN D 1 452 ? -57.086 7.224 -15.752 1.000 30.379 452 ASN D C 1
ATOM 17886 O O . ASN D 1 452 ? -57.293 8.003 -14.827 1.000 29.590 452 ASN D O 1
ATOM 17891 N N . MET D 1 453 ? -56.117 7.395 -16.651 1.000 29.363 453 MET D N 1
ATOM 17892 C CA . MET D 1 453 ? -55.184 8.509 -16.578 1.000 31.460 453 MET D CA 1
ATOM 17893 C C . MET D 1 453 ? -55.594 9.615 -17.554 1.000 30.895 453 MET D C 1
ATOM 17894 O O . MET D 1 453 ? -54.873 10.605 -17.702 1.000 30.890 453 MET D O 1
ATOM 17899 N N . SER D 1 454 ? -56.746 9.400 -18.210 1.000 30.358 454 SER D N 1
ATOM 17900 C CA . SER D 1 454 ? -57.530 10.391 -18.933 1.000 30.753 454 SER D CA 1
ATOM 17901 C C . SER D 1 454 ? -57.547 10.049 -20.419 1.000 28.729 454 SER D C 1
ATOM 17902 O O . SER D 1 454 ? -56.595 9.493 -20.960 1.000 32.030 454 SER D O 1
ATOM 17905 N N . ARG D 1 455 ? -58.658 10.393 -21.067 1.000 28.924 455 ARG D N 1
ATOM 17906 C CA . ARG D 1 455 ? -58.899 10.022 -22.449 1.000 27.986 455 ARG D CA 1
ATOM 17907 C C . ARG D 1 455 ? -58.295 11.074 -23.375 1.000 28.744 455 ARG D C 1
ATOM 17908 O O . ARG D 1 455 ? -58.304 12.267 -23.070 1.000 26.959 455 ARG D O 1
ATOM 17916 N N . VAL D 1 456 ? -57.793 10.606 -24.521 1.000 30.348 456 VAL D N 1
ATOM 17917 C CA . VAL D 1 456 ? -57.131 11.457 -25.497 1.000 34.091 456 VAL D CA 1
ATOM 17918 C C . VAL D 1 456 ? -58.089 12.567 -25.920 1.000 35.063 456 VAL D C 1
ATOM 17919 O O . VAL D 1 456 ? -59.279 12.319 -26.128 1.000 33.841 456 VAL D O 1
ATOM 17923 N N . ASN D 1 457 ? -57.547 13.784 -26.063 1.000 36.824 457 ASN D N 1
ATOM 17924 C CA . ASN D 1 457 ? -58.364 14.972 -26.248 1.000 36.057 457 ASN D CA 1
ATOM 17925 C C . ASN D 1 457 ? -58.153 15.590 -27.627 1.000 36.518 457 ASN D C 1
ATOM 17926 O O . ASN D 1 457 ? -58.734 16.632 -27.908 1.000 40.889 457 ASN D O 1
ATOM 17931 N N . TYR D 1 458 ? -57.327 14.965 -28.479 1.000 40.041 458 TYR D N 1
ATOM 17932 C CA . TYR D 1 458 ? -57.043 15.518 -29.797 1.000 40.497 458 TYR D CA 1
ATOM 17933 C C . TYR D 1 458 ? -56.544 14.428 -30.743 1.000 40.797 458 TYR D C 1
ATOM 17934 O O . TYR D 1 458 ? -55.702 13.607 -30.372 1.000 41.429 458 TYR D O 1
ATOM 17943 N N . GLY D 1 459 ? -57.072 14.445 -31.974 1.000 39.619 459 GLY D N 1
ATOM 17944 C CA . GLY D 1 459 ? -56.469 13.716 -33.077 1.000 37.694 459 GLY D CA 1
ATOM 17945 C C . GLY D 1 459 ? -57.157 12.380 -33.342 1.000 35.094 459 GLY D C 1
ATOM 17946 O O . GLY D 1 459 ? -58.334 12.199 -33.025 1.000 31.106 459 GLY D O 1
ATOM 17947 N N . ALA D 1 460 ? -56.390 11.453 -33.920 1.000 32.832 460 ALA D N 1
ATOM 17948 C CA . ALA D 1 460 ? -56.936 10.239 -34.503 1.000 34.928 460 ALA D CA 1
ATOM 17949 C C . ALA D 1 460 ? -57.590 9.348 -33.447 1.000 34.749 460 ALA D C 1
ATOM 17950 O O . ALA D 1 460 ? -58.500 8.591 -33.773 1.000 31.151 460 ALA D O 1
ATOM 17952 N N . LYS D 1 461 ? -57.131 9.446 -32.191 1.000 35.318 461 LYS D N 1
ATOM 17953 C CA . LYS D 1 461 ? -57.481 8.464 -31.178 1.000 36.792 461 LYS D CA 1
ATOM 17954 C C . LYS D 1 461 ? -58.649 8.918 -30.306 1.000 36.317 461 LYS D C 1
ATOM 17955 O O . LYS D 1 461 ? -58.932 8.278 -29.300 1.000 35.052 461 LYS D O 1
ATOM 17961 N N . ILE D 1 462 ? -59.345 9.992 -30.692 1.000 37.083 462 ILE D N 1
ATOM 17962 C CA . ILE D 1 462 ? -60.462 10.479 -29.900 1.000 35.404 462 ILE D CA 1
ATOM 17963 C C . ILE D 1 462 ? -61.498 9.368 -29.742 1.000 32.819 462 ILE D C 1
ATOM 17964 O O . ILE D 1 462 ? -62.154 9.305 -28.710 1.000 33.794 462 ILE D O 1
ATOM 17969 N N . GLU D 1 463 ? -61.630 8.496 -30.745 1.000 33.096 463 GLU D N 1
ATOM 17970 C CA . GLU D 1 463 ? -62.557 7.373 -30.683 1.000 36.275 463 GLU D CA 1
ATOM 17971 C C . GLU D 1 463 ? -61.802 6.046 -30.721 1.000 33.635 463 GLU D C 1
ATOM 17972 O O . GLU D 1 463 ? -62.339 5.048 -31.194 1.000 33.576 463 GLU D O 1
ATOM 17978 N N . ALA D 1 464 ? -60.564 6.028 -30.216 1.000 32.081 464 ALA D N 1
ATOM 17979 C CA . ALA D 1 464 ? -59.789 4.798 -30.178 1.000 33.142 464 ALA D CA 1
ATOM 17980 C C . ALA D 1 464 ? -60.410 3.850 -29.158 1.000 32.884 464 ALA D C 1
ATOM 17981 O O . ALA D 1 464 ? -61.028 4.288 -28.192 1.000 31.768 464 ALA D O 1
ATOM 17983 N N . ILE D 1 465 ? -60.201 2.548 -29.368 1.000 34.532 465 ILE D N 1
ATOM 17984 C CA . ILE D 1 465 ? -60.728 1.522 -28.485 1.000 34.046 465 ILE D CA 1
ATOM 17985 C C . ILE D 1 465 ? -60.096 1.654 -27.097 1.000 33.925 465 ILE D C 1
ATOM 17986 O O . ILE D 1 465 ? -60.668 1.198 -26.117 1.000 33.194 465 ILE D O 1
ATOM 17991 N N . THR D 1 466 ? -58.926 2.299 -27.021 1.000 34.278 466 THR D N 1
ATOM 17992 C CA . THR D 1 466 ? -58.232 2.551 -25.769 1.000 33.613 466 THR D CA 1
ATOM 17993 C C . THR D 1 466 ? -58.862 3.702 -24.979 1.000 33.594 466 THR D C 1
ATOM 17994 O O . THR D 1 466 ? -58.447 3.963 -23.850 1.000 27.945 466 THR D O 1
ATOM 17998 N N . GLN D 1 467 ? -59.874 4.383 -25.538 1.000 31.415 467 GLN D N 1
ATOM 17999 C CA . GLN D 1 467 ? -60.573 5.432 -24.805 1.000 33.991 467 GLN D CA 1
ATOM 18000 C C . GLN D 1 467 ? -61.457 4.819 -23.716 1.000 33.714 467 GLN D C 1
ATOM 18001 O O . GLN D 1 467 ? -61.863 5.512 -22.781 1.000 32.402 467 GLN D O 1
ATOM 18007 N N . PHE D 1 468 ? -61.776 3.529 -23.855 1.000 32.913 468 PHE D N 1
ATOM 18008 C CA . PHE D 1 468 ? -62.456 2.778 -22.809 1.000 31.801 468 PHE D CA 1
ATOM 18009 C C . PHE D 1 468 ? -61.452 2.417 -21.717 1.000 32.844 468 PHE D C 1
ATOM 18010 O O . PHE D 1 468 ? -60.404 1.834 -21.998 1.000 29.788 468 PHE D O 1
ATOM 18018 N N . LYS D 1 469 ? -61.785 2.751 -20.464 1.000 33.675 469 LYS D N 1
ATOM 18019 C CA . LYS D 1 469 ? -60.844 2.608 -19.364 1.000 34.630 469 LYS D CA 1
ATOM 18020 C C . LYS D 1 469 ? -61.361 1.562 -18.381 1.000 35.107 469 LYS D C 1
ATOM 18021 O O . LYS D 1 469 ? -62.542 1.548 -18.041 1.000 40.490 469 LYS D O 1
ATOM 18027 N N . GLY D 1 470 ? -60.450 0.709 -17.913 1.000 32.964 470 GLY D N 1
ATOM 18028 C CA . GLY D 1 470 ? -60.802 -0.481 -17.155 1.000 32.058 470 GLY D CA 1
ATOM 18029 C C . GLY D 1 470 ? -60.327 -1.724 -17.898 1.000 31.019 470 GLY D C 1
ATOM 18030 O O . GLY D 1 470 ? -59.450 -1.625 -18.746 1.000 31.439 470 GLY D O 1
ATOM 18031 N N . ILE D 1 471 ? -60.919 -2.881 -17.585 1.000 31.505 471 ILE D N 1
ATOM 18032 C CA . ILE D 1 471 ? -60.612 -4.114 -18.289 1.000 32.517 471 ILE D CA 1
ATOM 18033 C C . ILE D 1 471 ? -61.724 -4.386 -19.296 1.000 33.444 471 ILE D C 1
ATOM 18034 O O . ILE D 1 471 ? -62.878 -4.500 -18.908 1.000 34.907 471 ILE D O 1
ATOM 18039 N N . ARG D 1 472 ? -61.354 -4.510 -20.578 1.000 31.298 472 ARG D N 1
ATOM 18040 C CA . ARG D 1 472 ? -62.327 -4.638 -21.649 1.000 33.241 472 ARG D CA 1
ATOM 18041 C C . ARG D 1 472 ? -62.560 -6.107 -22.001 1.000 30.781 472 ARG D C 1
ATOM 18042 O O . ARG D 1 472 ? -63.705 -6.503 -22.214 1.000 30.525 472 ARG D O 1
ATOM 18050 N N . THR D 1 473 ? -61.489 -6.904 -22.104 1.000 29.718 473 THR D N 1
ATOM 18051 C CA . THR D 1 473 ? -61.632 -8.280 -22.569 1.000 29.996 473 THR D CA 1
ATOM 18052 C C . THR D 1 473 ? -61.646 -9.242 -21.378 1.000 32.846 473 THR D C 1
ATOM 18053 O O . THR D 1 473 ? -62.647 -9.932 -21.163 1.000 29.051 473 THR D O 1
ATOM 18057 N N . GLY D 1 474 ? -60.546 -9.306 -20.611 1.000 31.587 474 GLY D N 1
ATOM 18058 C CA . GLY D 1 474 ? -60.510 -10.196 -19.461 1.000 30.346 474 GLY D CA 1
ATOM 18059 C C . GLY D 1 474 ? -59.108 -10.405 -18.893 1.000 31.238 474 GLY D C 1
ATOM 18060 O O . GLY D 1 474 ? -58.163 -9.714 -19.269 1.000 30.240 474 GLY D O 1
ATOM 18061 N N . VAL D 1 475 ? -59.011 -11.370 -17.969 1.000 32.213 475 VAL D N 1
ATOM 18062 C CA . VAL D 1 475 ? -57.768 -11.731 -17.301 1.000 31.557 475 VAL D CA 1
ATOM 18063 C C . VAL D 1 475 ? -57.565 -13.238 -17.452 1.000 30.798 475 VAL D C 1
ATOM 18064 O O . VAL D 1 475 ? -58.503 -14.007 -17.254 1.000 26.729 475 VAL D O 1
ATOM 18068 N N . MET D 1 476 ? -56.334 -13.636 -17.795 1.000 31.668 476 MET D N 1
ATOM 18069 C CA . MET D 1 476 ? -55.993 -15.027 -18.028 1.000 33.685 476 MET D CA 1
ATOM 18070 C C . MET D 1 476 ? -55.075 -15.540 -16.919 1.000 33.234 476 MET D C 1
ATOM 18071 O O . MET D 1 476 ? -54.137 -14.862 -16.512 1.000 31.058 476 MET D O 1
ATOM 18076 N N . VAL D 1 477 ? -55.368 -16.755 -16.449 1.000 33.119 477 VAL D N 1
ATOM 18077 C CA . VAL D 1 477 ? -54.473 -17.527 -15.600 1.000 31.327 477 VAL D CA 1
ATOM 18078 C C . VAL D 1 477 ? -54.091 -18.780 -16.382 1.000 33.069 477 VAL D C 1
ATOM 18079 O O . VAL D 1 477 ? -54.964 -19.510 -16.846 1.000 33.835 477 VAL D O 1
ATOM 18083 N N . ASP D 1 478 ? -52.788 -19.014 -16.531 1.000 33.792 478 ASP D N 1
ATOM 18084 C CA . ASP D 1 478 ? -52.289 -20.037 -17.436 1.000 35.510 478 ASP D CA 1
ATOM 18085 C C . ASP D 1 478 ? -52.865 -19.735 -18.822 1.000 36.111 478 ASP D C 1
ATOM 18086 O O . ASP D 1 478 ? -52.580 -18.670 -19.367 1.000 33.169 478 ASP D O 1
ATOM 18091 N N . LEU D 1 479 ? -53.702 -20.630 -19.369 1.000 34.296 479 LEU D N 1
ATOM 18092 C CA . LEU D 1 479 ? -54.164 -20.483 -20.742 1.000 34.122 479 LEU D CA 1
ATOM 18093 C C . LEU D 1 479 ? -55.631 -20.061 -20.810 1.000 32.418 479 LEU D C 1
ATOM 18094 O O . LEU D 1 479 ? -56.155 -19.911 -21.906 1.000 33.468 479 LEU D O 1
ATOM 18099 N N . HIS D 1 480 ? -56.287 -19.858 -19.662 1.000 32.552 480 HIS D N 1
ATOM 18100 C CA . HIS D 1 480 ? -57.729 -19.657 -19.646 1.000 34.012 480 HIS D CA 1
ATOM 18101 C C . HIS D 1 480 ? -58.099 -18.298 -19.055 1.000 34.167 480 HIS D C 1
ATOM 18102 O O . HIS D 1 480 ? -57.477 -17.839 -18.105 1.000 34.020 480 HIS D O 1
ATOM 18109 N N . PHE D 1 481 ? -59.130 -17.673 -19.632 1.000 34.707 481 PHE D N 1
ATOM 18110 C CA . PHE D 1 481 ? -59.784 -16.516 -19.051 1.000 34.674 481 PHE D CA 1
ATOM 18111 C C . PHE D 1 481 ? -60.570 -16.954 -17.822 1.000 35.677 481 PHE D C 1
ATOM 18112 O O . PHE D 1 481 ? -61.274 -17.955 -17.863 1.000 41.507 481 PHE D O 1
ATOM 18120 N N . ILE D 1 482 ? -60.490 -16.168 -16.752 1.000 36.032 482 ILE D N 1
ATOM 18121 C CA . ILE D 1 482 ? -61.208 -16.467 -15.525 1.000 34.639 482 ILE D CA 1
ATOM 18122 C C . ILE D 1 482 ? -62.635 -15.927 -15.617 1.000 34.875 482 ILE D C 1
ATOM 18123 O O . ILE D 1 482 ? -62.914 -15.000 -16.375 1.000 36.845 482 ILE D O 1
ATOM 18128 N N . LYS D 1 483 ? -63.527 -16.522 -14.816 1.000 34.729 483 LYS D N 1
ATOM 18129 C CA . LYS D 1 483 ? -64.916 -16.110 -14.710 1.000 34.005 483 LYS D CA 1
ATOM 18130 C C . LYS D 1 483 ? -65.198 -15.735 -13.257 1.000 35.404 483 LYS D C 1
ATOM 18131 O O . LYS D 1 483 ? -64.667 -16.363 -12.343 1.000 36.743 483 LYS D O 1
ATOM 18137 N N . GLY D 1 484 ? -66.025 -14.701 -13.059 1.000 33.682 484 GLY D N 1
ATOM 18138 C CA . GLY D 1 484 ? -66.433 -14.277 -11.729 1.000 35.119 484 GLY D CA 1
ATOM 18139 C C . GLY D 1 484 ? -65.639 -13.062 -11.256 1.000 36.434 484 GLY D C 1
ATOM 18140 O O . GLY D 1 484 ? -64.513 -13.200 -10.781 1.000 35.712 484 GLY D O 1
ATOM 18141 N N . TYR D 1 485 ? -66.237 -11.875 -11.415 1.000 37.409 485 TYR D N 1
ATOM 18142 C CA . TYR D 1 485 ? -65.623 -10.635 -10.979 1.000 40.647 485 TYR D CA 1
ATOM 18143 C C . TYR D 1 485 ? -66.560 -9.896 -10.035 1.000 43.176 485 TYR D C 1
ATOM 18144 O O . TYR D 1 485 ? -67.777 -9.953 -10.210 1.000 45.364 485 TYR D O 1
ATOM 18153 N N . GLN D 1 486 ? -65.963 -9.215 -9.048 1.000 43.059 486 GLN D N 1
ATOM 18154 C CA . GLN D 1 486 ? -66.606 -8.099 -8.370 1.000 46.016 486 GLN D CA 1
ATOM 18155 C C . GLN D 1 486 ? -65.922 -6.821 -8.840 1.000 41.779 486 GLN D C 1
ATOM 18156 O O . GLN D 1 486 ? -64.699 -6.731 -8.801 1.000 38.121 486 GLN D O 1
ATOM 18162 N N . GLN D 1 487 ? -66.728 -5.861 -9.307 1.000 41.001 487 GLN D N 1
ATOM 18163 C CA . GLN D 1 487 ? -66.225 -4.660 -9.950 1.000 39.447 487 GLN D CA 1
ATOM 18164 C C . GLN D 1 487 ? -66.566 -3.459 -9.074 1.000 41.060 487 GLN D C 1
ATOM 18165 O O . GLN D 1 487 ? -67.739 -3.150 -8.879 1.000 46.347 487 GLN D O 1
ATOM 18171 N N . TYR D 1 488 ? -65.528 -2.784 -8.573 1.000 38.770 488 TYR D N 1
ATOM 18172 C CA . TYR D 1 488 ? -65.686 -1.676 -7.652 1.000 40.923 488 TYR D CA 1
ATOM 18173 C C . TYR D 1 488 ? -65.379 -0.365 -8.372 1.000 40.858 488 TYR D C 1
ATOM 18174 O O . TYR D 1 488 ? -64.211 -0.054 -8.600 1.000 38.480 488 TYR D O 1
ATOM 18183 N N . PRO D 1 489 ? -66.398 0.430 -8.780 1.000 40.197 489 PRO D N 1
ATOM 18184 C CA . PRO D 1 489 ? -66.161 1.792 -9.261 1.000 40.676 489 PRO D CA 1
ATOM 18185 C C . PRO D 1 489 ? -65.931 2.760 -8.102 1.000 40.206 489 PRO D C 1
ATOM 18186 O O . PRO D 1 489 ? -66.881 3.248 -7.500 1.000 42.223 489 PRO D O 1
ATOM 18190 N N . LEU D 1 490 ? -64.656 3.039 -7.810 1.000 41.477 490 LEU D N 1
ATOM 18191 C CA . LEU D 1 490 ? -64.276 3.750 -6.596 1.000 41.724 490 LEU D CA 1
ATOM 18192 C C . LEU D 1 490 ? -64.638 5.228 -6.710 1.000 38.548 490 LEU D C 1
ATOM 18193 O O . LEU D 1 490 ? -64.262 5.884 -7.679 1.000 37.422 490 LEU D O 1
ATOM 18198 N N . ASP D 1 491 ? -65.362 5.732 -5.700 1.000 38.751 491 ASP D N 1
ATOM 18199 C CA . ASP D 1 491 ? -65.634 7.154 -5.571 1.000 40.342 491 ASP D CA 1
ATOM 18200 C C . ASP D 1 491 ? -64.773 7.710 -4.439 1.000 38.601 491 ASP D C 1
ATOM 18201 O O . ASP D 1 491 ? -65.135 7.592 -3.278 1.000 39.698 491 ASP D O 1
ATOM 18206 N N . LEU D 1 492 ? -63.637 8.322 -4.796 1.000 38.073 492 LEU D N 1
ATOM 18207 C CA . LEU D 1 492 ? -62.686 8.833 -3.823 1.000 37.669 492 LEU D CA 1
ATOM 18208 C C . LEU D 1 492 ? -63.254 10.035 -3.071 1.000 36.115 492 LEU D C 1
ATOM 18209 O O . LEU D 1 492 ? -62.695 10.428 -2.051 1.000 36.627 492 LEU D O 1
ATOM 18214 N N . ASN D 1 493 ? -64.359 10.618 -3.554 1.000 38.460 493 ASN D N 1
ATOM 18215 C CA . ASN D 1 493 ? -64.982 11.726 -2.848 1.000 41.551 493 ASN D CA 1
ATOM 18216 C C . ASN D 1 493 ? -65.642 11.223 -1.563 1.000 40.882 493 ASN D C 1
ATOM 18217 O O . ASN D 1 493 ? -66.125 12.023 -0.773 1.000 42.264 493 ASN D O 1
ATOM 18222 N N . GLN D 1 494 ? -65.644 9.902 -1.343 1.000 42.596 494 GLN D N 1
ATOM 18223 C CA . GLN D 1 494 ? -66.085 9.315 -0.086 1.000 42.937 494 GLN D CA 1
ATOM 18224 C C . GLN D 1 494 ? -64.934 9.251 0.920 1.000 39.563 494 GLN D C 1
ATOM 18225 O O . GLN D 1 494 ? -65.139 8.819 2.048 1.000 44.941 494 GLN D O 1
ATOM 18231 N N . ALA D 1 495 ? -63.735 9.702 0.530 1.000 37.618 495 ALA D N 1
ATOM 18232 C CA . ALA D 1 495 ? -62.538 9.543 1.347 1.000 41.027 495 ALA D CA 1
ATOM 18233 C C . ALA D 1 495 ? -62.722 10.131 2.753 1.000 39.001 495 ALA D C 1
ATOM 18234 O O . ALA D 1 495 ? -62.274 9.532 3.723 1.000 41.218 495 ALA D O 1
ATOM 18236 N N . PRO D 1 496 ? -63.359 11.312 2.934 1.000 40.634 496 PRO D N 1
ATOM 18237 C CA . PRO D 1 496 ? -63.558 11.871 4.274 1.000 41.984 496 PRO D CA 1
ATOM 18238 C C . PRO D 1 496 ? -64.499 11.081 5.187 1.000 42.077 496 PRO D C 1
ATOM 18239 O O . PRO D 1 496 ? -64.511 11.320 6.391 1.000 40.142 496 PRO D O 1
ATOM 18243 N N . GLU D 1 497 ? -65.282 10.150 4.623 1.000 45.041 497 GLU D N 1
ATOM 18244 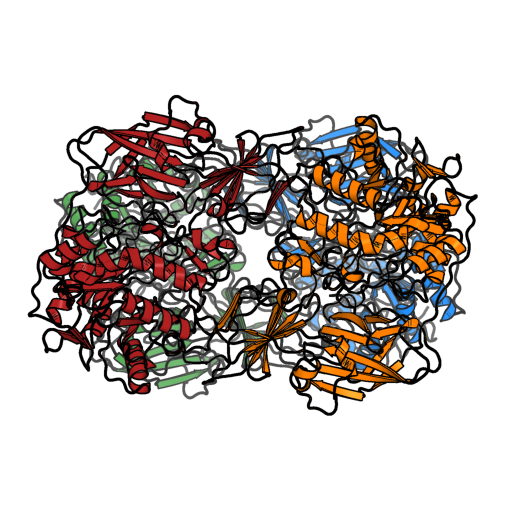C CA . GLU D 1 497 ? -66.189 9.314 5.398 1.000 45.502 497 GLU D CA 1
ATOM 18245 C C . GLU D 1 497 ? -65.501 8.045 5.893 1.000 44.873 497 GLU D C 1
ATOM 18246 O O . GLU D 1 497 ? -66.103 7.300 6.664 1.000 45.898 497 GLU D O 1
ATOM 18252 N N . LEU D 1 498 ? -64.268 7.790 5.436 1.000 43.874 498 LEU D N 1
ATOM 18253 C CA . LEU D 1 498 ? -63.604 6.525 5.710 1.000 45.104 498 LEU D CA 1
ATOM 18254 C C . LEU D 1 498 ? -63.319 6.392 7.202 1.000 48.192 498 LEU D C 1
ATOM 18255 O O . LEU D 1 498 ? -63.068 7.388 7.880 1.000 45.382 498 LEU D O 1
ATOM 18260 N N . ASP D 1 499 ? -63.342 5.139 7.680 1.000 48.875 499 ASP D N 1
ATOM 18261 C CA . ASP D 1 499 ? -62.943 4.794 9.034 1.000 48.542 499 ASP D CA 1
ATOM 18262 C C . ASP D 1 499 ? -61.448 4.460 9.035 1.000 48.067 499 ASP D C 1
ATOM 18263 O O . ASP D 1 499 ? -61.064 3.354 8.658 1.000 53.499 499 ASP D O 1
ATOM 18268 N N . PHE D 1 500 ? -60.620 5.416 9.481 1.000 46.873 500 PHE D N 1
ATOM 18269 C CA . PHE D 1 500 ? -59.168 5.310 9.413 1.000 47.591 500 PHE D CA 1
ATOM 18270 C C . PHE D 1 500 ? -58.603 4.475 10.567 1.000 48.174 500 PHE D C 1
ATOM 18271 O O . PHE D 1 500 ? -57.420 4.136 10.567 1.000 49.867 500 PHE D O 1
ATOM 18279 N N . SER D 1 501 ? -59.448 4.138 11.551 1.000 49.287 501 SER D N 1
ATOM 18280 C CA . SER D 1 501 ? -59.047 3.264 12.646 1.000 50.828 501 SER D CA 1
ATOM 18281 C C . SER D 1 501 ? -58.919 1.813 12.175 1.000 51.222 501 SER D C 1
ATOM 18282 O O . SER D 1 501 ? -58.455 0.963 12.929 1.000 55.390 501 SER D O 1
ATOM 18285 N N . LYS D 1 502 ? -59.337 1.523 10.936 1.000 52.859 502 LYS D N 1
ATOM 18286 C CA . LYS D 1 502 ? -59.146 0.205 10.346 1.000 52.234 502 LYS D CA 1
ATOM 18287 C C . LYS D 1 502 ? -57.697 0.053 9.884 1.000 52.598 502 LYS D C 1
ATOM 18288 O O . LYS D 1 502 ? -56.934 1.015 9.870 1.000 52.314 502 LYS D O 1
ATOM 18294 N N . ASP D 1 503 ? -57.344 -1.181 9.505 1.000 56.801 503 ASP D N 1
ATOM 18295 C CA . ASP D 1 503 ? -55.960 -1.622 9.438 1.000 59.405 503 ASP D CA 1
ATOM 18296 C C . ASP D 1 503 ? -55.250 -1.024 8.221 1.000 54.883 503 ASP D C 1
ATOM 18297 O O . ASP D 1 503 ? -55.873 -0.724 7.208 1.000 51.940 503 ASP D O 1
ATOM 18302 N N . TRP D 1 504 ? -53.931 -0.852 8.354 1.000 52.927 504 TRP D N 1
ATOM 18303 C CA . TRP D 1 504 ? -53.064 -0.467 7.250 1.000 50.460 504 TRP D CA 1
ATOM 18304 C C . TRP D 1 504 ? -51.992 -1.535 7.048 1.000 50.872 504 TRP D C 1
ATOM 18305 O O . TRP D 1 504 ? -51.537 -2.148 8.009 1.000 47.980 504 TRP D O 1
ATOM 18316 N N . GLN D 1 505 ? -51.600 -1.748 5.788 1.000 49.726 505 GLN D N 1
ATOM 18317 C CA . GLN D 1 505 ? -50.570 -2.710 5.421 1.000 47.835 505 GLN D CA 1
ATOM 18318 C C . GLN D 1 505 ? -49.598 -2.038 4.455 1.000 46.087 505 GLN D C 1
ATOM 18319 O O . GLN D 1 505 ? -50.002 -1.196 3.654 1.000 47.704 505 GLN D O 1
ATOM 18325 N N . PRO D 1 506 ? -48.287 -2.362 4.495 1.000 46.950 506 PRO D N 1
ATOM 18326 C CA . PRO D 1 506 ? -47.318 -1.765 3.575 1.000 47.126 506 PRO D CA 1
ATOM 18327 C C . PRO D 1 506 ? -47.453 -2.305 2.153 1.000 49.120 506 PRO D C 1
ATOM 18328 O O . PRO D 1 506 ? -48.042 -3.364 1.942 1.000 50.864 506 PRO D O 1
ATOM 18332 N N . GLU D 1 507 ? -46.894 -1.561 1.189 1.000 50.264 507 GLU D N 1
ATOM 18333 C CA . GLU D 1 507 ? -46.890 -1.946 -0.216 1.000 53.197 507 GLU D CA 1
ATOM 18334 C C . GLU D 1 507 ? -48.317 -2.263 -0.659 1.000 49.051 507 GLU D C 1
ATOM 18335 O O . GLU D 1 507 ? -48.627 -3.373 -1.069 1.000 51.935 507 GLU D O 1
ATOM 18341 N N . THR D 1 508 ? -49.163 -1.237 -0.602 1.000 49.514 508 THR D N 1
ATOM 18342 C CA . THR D 1 508 ? -50.603 -1.385 -0.727 1.000 43.752 508 THR D CA 1
ATOM 18343 C C . THR D 1 508 ? -51.219 -0.009 -0.979 1.000 39.882 508 THR D C 1
ATOM 18344 O O . THR D 1 508 ? -50.797 0.975 -0.380 1.000 36.669 508 THR D O 1
ATOM 18348 N N . PRO D 1 509 ? -52.222 0.119 -1.881 1.000 41.177 509 PRO D N 1
ATOM 18349 C CA . PRO D 1 509 ? -52.963 1.372 -2.016 1.000 38.742 509 PRO D CA 1
ATOM 18350 C C . PRO D 1 509 ? -53.590 1.741 -0.674 1.000 36.774 509 PRO D C 1
ATOM 18351 O O . PRO D 1 509 ? -54.165 0.886 -0.003 1.000 32.302 509 PRO D O 1
ATOM 18355 N N . ALA D 1 510 ? -53.466 3.012 -0.283 1.000 34.563 510 ALA D N 1
ATOM 18356 C CA . ALA D 1 510 ? -53.932 3.431 1.028 1.000 34.884 510 ALA D CA 1
ATOM 18357 C C . ALA D 1 510 ? -54.286 4.911 1.020 1.000 32.558 510 ALA D C 1
ATOM 18358 O O . ALA D 1 510 ? -53.862 5.663 0.144 1.000 32.132 510 ALA D O 1
ATOM 18360 N N . PHE D 1 511 ? -55.075 5.296 2.024 1.000 33.736 511 PHE D N 1
ATOM 18361 C CA . PHE D 1 511 ? -55.398 6.686 2.289 1.000 35.984 511 PHE D CA 1
ATOM 18362 C C . PHE D 1 511 ? -54.583 7.156 3.488 1.000 36.920 511 PHE D C 1
ATOM 18363 O O . PHE D 1 511 ? -54.427 6.407 4.445 1.000 39.374 511 PHE D O 1
ATOM 18371 N N . TYR D 1 512 ? -54.063 8.386 3.407 1.000 38.909 512 TYR D N 1
ATOM 18372 C CA . TYR D 1 512 ? -53.271 8.988 4.470 1.000 39.635 512 TYR D CA 1
ATOM 18373 C C . TYR D 1 512 ? -53.848 10.361 4.808 1.000 41.760 512 TYR D C 1
ATOM 18374 O O . TYR D 1 512 ? -53.902 11.239 3.947 1.000 47.332 512 TYR D O 1
ATOM 18383 N N . LYS D 1 513 ? -54.279 10.534 6.065 1.000 43.085 513 LYS D N 1
ATOM 18384 C CA . LYS D 1 513 ? -54.955 11.745 6.496 1.000 44.021 513 LYS D CA 1
ATOM 18385 C C . LYS D 1 513 ? -53.967 12.651 7.222 1.000 45.818 513 LYS D C 1
ATOM 18386 O O . LYS D 1 513 ? -53.250 12.194 8.108 1.000 47.010 513 LYS D O 1
ATOM 18392 N N . TYR D 1 514 ? -53.957 13.932 6.841 1.000 44.279 514 TYR D N 1
ATOM 18393 C CA . TYR D 1 514 ? -53.190 14.946 7.540 1.000 45.744 514 TYR D CA 1
ATOM 18394 C C . TYR D 1 514 ? -54.147 16.046 7.993 1.000 45.702 514 TYR D C 1
ATOM 18395 O O . TYR D 1 514 ? -54.698 16.766 7.162 1.000 44.281 514 TYR D O 1
ATOM 18404 N N . THR D 1 515 ? -54.336 16.144 9.320 1.000 44.868 515 THR D N 1
ATOM 18405 C CA . THR D 1 515 ? -55.121 17.215 9.917 1.000 50.804 515 THR D CA 1
ATOM 18406 C C . THR D 1 515 ? -54.221 18.377 10.331 1.000 48.742 515 THR D C 1
ATOM 18407 O O . THR D 1 515 ? -53.141 18.152 10.865 1.000 45.683 515 THR D O 1
ATOM 18411 N N . PHE D 1 516 ? -54.702 19.605 10.118 1.000 50.349 516 PHE D N 1
ATOM 18412 C CA . PHE D 1 516 ? -53.945 20.790 10.478 1.000 50.745 516 PHE D CA 1
ATOM 18413 C C . PHE D 1 516 ? -54.882 21.980 10.654 1.000 50.735 516 PHE D C 1
ATOM 18414 O O . PHE D 1 516 ? -55.969 22.009 10.096 1.000 48.593 516 PHE D O 1
ATOM 18422 N N . ASP D 1 517 ? -54.444 22.950 11.460 1.000 52.557 517 ASP D N 1
ATOM 18423 C CA . ASP D 1 517 ? -55.250 24.113 11.799 1.000 52.613 517 ASP D CA 1
ATOM 18424 C C . ASP D 1 517 ? -54.731 25.319 11.023 1.000 49.426 517 ASP D C 1
ATOM 18425 O O . ASP D 1 517 ? -53.522 25.460 10.807 1.000 48.327 517 ASP D O 1
ATOM 18430 N N . LEU D 1 518 ? -55.667 26.184 10.610 1.000 47.124 518 LEU D N 1
ATOM 18431 C CA . LEU D 1 518 ? -55.346 27.459 9.989 1.000 49.667 518 LEU D CA 1
ATOM 18432 C C . LEU D 1 518 ? -56.032 28.578 10.763 1.000 48.662 518 LEU D C 1
ATOM 18433 O O . LEU D 1 518 ? -57.213 28.474 11.084 1.000 47.555 518 LEU D O 1
ATOM 18438 N N . THR D 1 519 ? -55.292 29.665 11.020 1.000 53.311 519 THR D N 1
ATOM 18439 C CA . THR D 1 519 ? -55.876 30.886 11.553 1.000 56.157 519 THR D CA 1
ATOM 18440 C C . THR D 1 519 ? -56.532 31.653 10.406 1.000 57.281 519 THR D C 1
ATOM 18441 O O . THR D 1 519 ? -57.628 32.190 10.568 1.000 55.739 519 THR D O 1
ATOM 18445 N N . GLU D 1 520 ? -55.848 31.690 9.253 1.000 57.785 520 GLU D N 1
ATOM 18446 C CA . GLU D 1 520 ? -56.355 32.377 8.075 1.000 55.595 520 GLU D CA 1
ATOM 18447 C C . GLU D 1 520 ? -55.972 31.593 6.818 1.000 51.352 520 GLU D C 1
ATOM 18448 O O . GLU D 1 520 ? -54.802 31.277 6.618 1.000 49.382 520 GLU D O 1
ATOM 18454 N N . PRO D 1 521 ? -56.939 31.260 5.929 1.000 47.513 521 PRO D N 1
ATOM 18455 C CA . PRO D 1 521 ? -56.627 30.557 4.682 1.000 49.278 521 PRO D CA 1
ATOM 18456 C C . PRO D 1 521 ? -55.952 31.431 3.622 1.000 49.947 521 PRO D C 1
ATOM 18457 O O . PRO D 1 521 ? -56.357 32.571 3.391 1.000 49.914 521 PRO D O 1
ATOM 18461 N N . HIS D 1 522 ? -54.922 30.868 2.977 1.000 49.010 522 HIS D N 1
ATOM 18462 C CA . HIS D 1 522 ? -54.256 31.484 1.839 1.000 47.964 522 HIS D CA 1
ATOM 18463 C C . HIS D 1 522 ? -53.935 30.413 0.798 1.000 47.128 522 HIS D C 1
ATOM 18464 O O . HIS D 1 522 ? -54.004 29.222 1.093 1.000 47.108 522 HIS D O 1
ATOM 18471 N N . ASP D 1 523 ? -53.576 30.854 -0.415 1.000 47.498 523 ASP D N 1
ATOM 18472 C CA . ASP D 1 523 ? -53.099 29.965 -1.463 1.000 47.541 523 ASP D CA 1
ATOM 18473 C C . ASP D 1 523 ? -51.880 29.201 -0.945 1.000 48.987 523 ASP D C 1
ATOM 18474 O O . ASP D 1 523 ? -51.118 29.735 -0.140 1.000 51.757 523 ASP D O 1
ATOM 18479 N N . THR D 1 524 ? -51.699 27.956 -1.407 1.000 47.675 524 THR D N 1
ATOM 18480 C CA . THR D 1 524 ? -50.588 27.132 -0.956 1.000 47.848 524 THR D CA 1
ATOM 18481 C C . THR D 1 524 ? -50.274 26.037 -1.974 1.000 48.848 524 THR D C 1
ATOM 18482 O O . THR D 1 524 ? -51.041 25.798 -2.902 1.000 46.934 524 THR D O 1
ATOM 18486 N N . TYR D 1 525 ? -49.132 25.376 -1.762 1.000 49.847 525 TYR D N 1
ATOM 18487 C CA . TYR D 1 525 ? -48.689 24.256 -2.572 1.000 49.260 525 TYR D CA 1
ATOM 18488 C C . TYR D 1 525 ? -48.442 23.046 -1.679 1.000 47.471 525 TYR D C 1
ATOM 18489 O O . TYR D 1 525 ? -47.757 23.157 -0.669 1.000 45.773 525 TYR D O 1
ATOM 18498 N N . LEU D 1 526 ? -49.013 21.901 -2.071 1.000 46.183 526 LEU D N 1
ATOM 18499 C CA . LEU D 1 526 ? -48.759 20.639 -1.392 1.000 41.987 526 LEU D CA 1
ATOM 18500 C C . LEU D 1 526 ? -47.512 19.993 -1.987 1.000 40.936 526 LEU D C 1
ATOM 18501 O O . LEU D 1 526 ? -47.436 19.788 -3.190 1.000 38.809 526 LEU D O 1
ATOM 18506 N N . ASP D 1 527 ? -46.539 19.678 -1.126 1.000 42.522 527 ASP D N 1
ATOM 18507 C CA . ASP D 1 527 ? -45.311 19.019 -1.536 1.000 42.672 527 ASP D CA 1
ATOM 18508 C C . ASP D 1 527 ? -45.581 17.519 -1.643 1.000 42.905 527 ASP D C 1
ATOM 18509 O O . ASP D 1 527 ? -45.950 16.888 -0.655 1.000 43.368 527 ASP D O 1
ATOM 18514 N N . CYS D 1 528 ? -45.382 16.964 -2.845 1.000 41.257 528 CYS D N 1
ATOM 18515 C CA . CYS D 1 528 ? -45.752 15.588 -3.138 1.000 43.694 528 CYS D CA 1
ATOM 18516 C C . CYS D 1 528 ? -44.529 14.666 -3.143 1.000 42.872 528 CYS D C 1
ATOM 18517 O O . CYS D 1 528 ? -44.667 13.491 -3.479 1.000 42.045 528 CYS D O 1
ATOM 18520 N N . ARG D 1 529 ? -43.358 15.183 -2.742 1.000 43.936 529 ARG D N 1
ATOM 18521 C CA . ARG D 1 529 ? -42.088 14.533 -3.057 1.000 47.505 529 ARG D CA 1
ATOM 18522 C C . ARG D 1 529 ? -41.922 13.110 -2.513 1.000 48.486 529 ARG D C 1
ATOM 18523 O O . ARG D 1 529 ? -41.373 12.294 -3.256 1.000 52.371 529 ARG D O 1
ATOM 18531 N N . GLY D 1 530 ? -42.359 12.790 -1.282 1.000 44.565 530 GLY D N 1
ATOM 18532 C CA . GLY D 1 530 ? -42.139 11.450 -0.743 1.000 41.244 530 GLY D CA 1
ATOM 18533 C C . GLY D 1 530 ? -43.289 10.467 -1.013 1.000 41.981 530 GLY D C 1
ATOM 18534 O O . GLY D 1 530 ? -43.399 9.415 -0.368 1.000 35.294 530 GLY D O 1
ATOM 18535 N N . PHE D 1 531 ? -44.201 10.859 -1.915 1.000 40.751 531 PHE D N 1
ATOM 18536 C CA . PHE D 1 531 ? -45.340 10.039 -2.292 1.000 42.831 531 PHE D CA 1
ATOM 18537 C C . PHE D 1 531 ? -45.115 9.506 -3.704 1.000 42.639 531 PHE D C 1
ATOM 18538 O O . PHE D 1 531 ? -44.518 10.182 -4.535 1.000 43.983 531 PHE D O 1
ATOM 18546 N N . GLY D 1 532 ? -45.620 8.293 -3.970 1.000 45.582 532 GLY D N 1
ATOM 18547 C CA . GLY D 1 532 ? -45.351 7.588 -5.215 1.000 43.840 532 GLY D CA 1
ATOM 18548 C C . GLY D 1 532 ? -46.228 8.086 -6.363 1.000 41.225 532 GLY D C 1
ATOM 18549 O O . GLY D 1 532 ? -45.729 8.687 -7.317 1.000 40.696 532 GLY D O 1
ATOM 18550 N N . LYS D 1 533 ? -47.534 7.818 -6.257 1.000 40.269 533 LYS D N 1
ATOM 18551 C CA . LYS D 1 533 ? -48.495 8.220 -7.270 1.000 39.407 533 LYS D CA 1
ATOM 18552 C C . LYS D 1 533 ? -49.898 8.184 -6.675 1.000 37.085 533 LYS D C 1
ATOM 18553 O O . LYS D 1 533 ? -50.180 7.344 -5.825 1.000 38.795 533 LYS D O 1
ATOM 18559 N N . GLY D 1 534 ? -50.764 9.098 -7.132 1.000 36.877 534 GLY D N 1
ATOM 18560 C CA . GLY D 1 534 ? -52.151 9.124 -6.696 1.000 34.250 534 GLY D CA 1
ATOM 18561 C C . GLY D 1 534 ? -52.776 10.513 -6.821 1.000 34.768 534 GLY D C 1
ATOM 18562 O O . GLY D 1 534 ? -52.431 11.277 -7.720 1.000 32.451 534 GLY D O 1
ATOM 18563 N N . VAL D 1 535 ? -53.703 10.819 -5.901 1.000 35.656 535 VAL D N 1
ATOM 18564 C CA . VAL D 1 535 ? -54.372 12.109 -5.860 1.000 35.702 535 VAL D CA 1
ATOM 18565 C C . VAL D 1 535 ? -54.428 12.593 -4.410 1.000 35.301 535 VAL D C 1
ATOM 18566 O O . VAL D 1 535 ? -54.291 11.803 -3.476 1.000 34.391 535 VAL D O 1
ATOM 18570 N N . MET D 1 536 ? -54.683 13.898 -4.239 1.000 35.490 536 MET D N 1
ATOM 18571 C CA . MET D 1 536 ? -54.860 14.494 -2.926 1.000 35.868 536 MET D CA 1
ATOM 18572 C C . MET D 1 536 ? -56.195 15.233 -2.882 1.000 37.436 536 MET D C 1
ATOM 18573 O O . MET D 1 536 ? -56.526 15.969 -3.811 1.000 38.291 536 MET D O 1
ATOM 18578 N N . LEU D 1 537 ? -56.941 15.038 -1.783 1.000 40.598 537 LEU D N 1
ATOM 18579 C CA . LEU D 1 537 ? -58.214 15.708 -1.562 1.000 40.063 537 LEU D CA 1
ATOM 18580 C C . LEU D 1 537 ? -58.077 16.689 -0.403 1.000 38.797 537 LEU D C 1
ATOM 18581 O O . LEU D 1 537 ? -57.661 16.301 0.685 1.000 37.094 537 LEU D O 1
ATOM 18586 N N . VAL D 1 538 ? -58.440 17.954 -0.650 1.000 40.349 538 VAL D N 1
ATOM 18587 C CA . VAL D 1 538 ? -58.391 19.010 0.353 1.000 37.894 538 VAL D CA 1
ATOM 18588 C C . VAL D 1 538 ? -59.821 19.331 0.789 1.000 39.080 538 VAL D C 1
ATOM 18589 O O . VAL D 1 538 ? -60.612 19.839 -0.005 1.000 42.286 538 VAL D O 1
ATOM 18593 N N . ASN D 1 539 ? -60.137 19.015 2.050 1.000 38.313 539 ASN D N 1
ATOM 18594 C CA . ASN D 1 539 ? -61.465 19.201 2.618 1.000 37.294 539 ASN D CA 1
ATOM 18595 C C . ASN D 1 539 ? -62.514 18.571 1.699 1.000 36.776 539 ASN D C 1
ATOM 18596 O O . ASN D 1 539 ? -63.571 19.157 1.457 1.000 32.802 539 ASN D O 1
ATOM 18601 N N . GLY D 1 540 ? -62.193 17.379 1.173 1.000 37.650 540 GLY D N 1
ATOM 18602 C CA . GLY D 1 540 ? -63.128 16.568 0.409 1.000 37.608 540 GLY D CA 1
ATOM 18603 C C . GLY D 1 540 ? -63.111 16.860 -1.092 1.000 40.117 540 GLY D C 1
ATOM 18604 O O . GLY D 1 540 ? -63.930 16.301 -1.820 1.000 42.556 540 GLY D O 1
ATOM 18605 N N . VAL D 1 541 ? -62.186 17.724 -1.548 1.000 43.042 541 VAL D N 1
ATOM 18606 C CA . VAL D 1 541 ? -62.132 18.145 -2.942 1.000 42.976 541 VAL D CA 1
ATOM 18607 C C . VAL D 1 541 ? -60.805 17.690 -3.550 1.000 40.687 541 VAL D C 1
ATOM 18608 O O . VAL D 1 541 ? -59.743 18.099 -3.090 1.000 39.169 541 VAL D O 1
ATOM 18612 N N . ASN D 1 542 ? -60.892 16.867 -4.607 1.000 37.647 542 ASN D N 1
ATOM 18613 C CA . ASN D 1 542 ? -59.740 16.314 -5.297 1.000 34.535 542 ASN D CA 1
ATOM 18614 C C . ASN D 1 542 ? -59.066 17.408 -6.120 1.000 33.861 542 ASN D C 1
ATOM 18615 O O . ASN D 1 542 ? -59.633 17.864 -7.105 1.000 37.337 542 ASN D O 1
ATOM 18620 N N . VAL D 1 543 ? -57.846 17.806 -5.723 1.000 33.862 543 VAL D N 1
ATOM 18621 C CA . VAL D 1 543 ? -57.168 18.934 -6.349 1.000 32.321 543 VAL D CA 1
ATOM 18622 C C . VAL D 1 543 ? -56.236 18.457 -7.463 1.000 32.645 543 VAL D C 1
ATOM 18623 O O . VAL D 1 543 ? -55.596 19.280 -8.123 1.000 33.988 543 VAL D O 1
ATOM 18627 N N . GLY D 1 544 ? -56.131 17.139 -7.657 1.000 31.969 544 GLY D N 1
ATOM 18628 C CA . GLY D 1 544 ? -55.470 16.618 -8.842 1.000 31.764 544 GLY D CA 1
ATOM 18629 C C . GLY D 1 544 ? -54.477 15.503 -8.528 1.000 29.059 544 GLY D C 1
ATOM 18630 O O . GLY D 1 544 ? -54.395 15.045 -7.394 1.000 27.573 544 GLY D O 1
ATOM 18631 N N . ARG D 1 545 ? -53.741 15.090 -9.568 1.000 30.482 545 ARG D N 1
ATOM 18632 C CA . ARG D 1 545 ? -52.863 13.932 -9.514 1.000 31.088 545 ARG D CA 1
ATOM 18633 C C . ARG D 1 545 ? -51.452 14.360 -9.134 1.000 32.657 545 ARG D C 1
ATOM 18634 O O . ARG D 1 545 ? -51.053 15.485 -9.421 1.000 38.256 545 ARG D O 1
ATOM 18642 N N . PHE D 1 546 ? -50.700 13.425 -8.544 1.000 33.021 546 PHE D N 1
ATOM 18643 C CA . PHE D 1 546 ? -49.266 13.575 -8.356 1.000 35.152 546 PHE D CA 1
ATOM 18644 C C . PHE D 1 546 ? -48.570 12.293 -8.816 1.000 36.282 546 PHE D C 1
ATOM 18645 O O . PHE D 1 546 ? -49.182 11.229 -8.885 1.000 34.328 546 PHE D O 1
ATOM 18653 N N . TRP D 1 547 ? -47.279 12.426 -9.134 1.000 36.369 547 TRP D N 1
ATOM 18654 C CA . TRP D 1 547 ? -46.470 11.320 -9.604 1.000 36.012 547 TRP D CA 1
ATOM 18655 C C . TRP D 1 547 ? -44.999 11.671 -9.409 1.000 35.252 547 TRP D C 1
ATOM 18656 O O . TRP D 1 547 ? -44.562 12.723 -9.858 1.000 33.455 547 TRP D O 1
ATOM 18667 N N . GLU D 1 548 ? -44.247 10.772 -8.763 1.000 39.027 548 GLU D N 1
ATOM 18668 C CA . GLU D 1 548 ? -42.820 10.961 -8.538 1.000 42.657 548 GLU D CA 1
ATOM 18669 C C . GLU D 1 548 ? -42.069 11.137 -9.862 1.000 41.530 548 GLU D C 1
ATOM 18670 O O . GLU D 1 548 ? -40.985 11.708 -9.874 1.000 44.188 548 GLU D O 1
ATOM 18676 N N . LYS D 1 549 ? -42.651 10.655 -10.965 1.000 42.691 549 LYS D N 1
ATOM 18677 C CA . LYS D 1 549 ? -42.046 10.758 -12.285 1.000 43.394 549 LYS D CA 1
ATOM 18678 C C . LYS D 1 549 ? -41.685 12.207 -12.625 1.000 43.337 549 LYS D C 1
ATOM 18679 O O . LYS D 1 549 ? -40.648 12.443 -13.238 1.000 45.324 549 LYS D O 1
ATOM 18685 N N . GLY D 1 550 ? -42.557 13.161 -12.274 1.000 42.213 550 GLY D N 1
ATOM 18686 C CA . GLY D 1 550 ? -42.284 14.578 -12.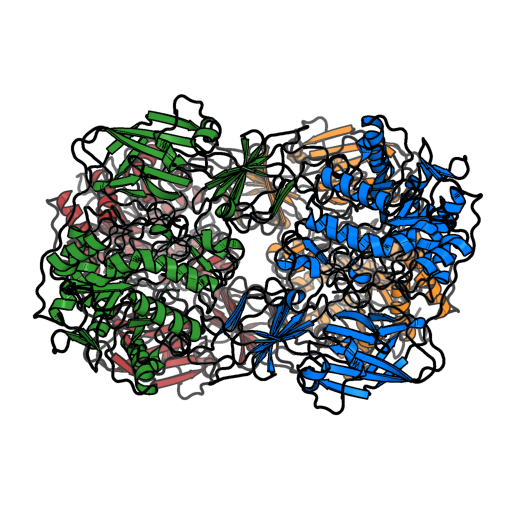486 1.000 42.753 550 GLY D CA 1
ATOM 18687 C C . GLY D 1 550 ? -42.685 15.044 -13.886 1.000 40.925 550 GLY D C 1
ATOM 18688 O O . GLY D 1 550 ? -43.248 14.271 -14.653 1.000 37.006 550 GLY D O 1
ATOM 18689 N N . PRO D 1 551 ? -42.373 16.297 -14.295 1.000 42.317 551 PRO D N 1
ATOM 18690 C CA . PRO D 1 551 ? -41.521 17.209 -13.527 1.000 42.532 551 PRO D CA 1
ATOM 18691 C C . PRO D 1 551 ? -42.191 17.975 -12.387 1.000 42.053 551 PRO D C 1
ATOM 18692 O O . PRO D 1 551 ? -41.499 18.451 -11.491 1.000 42.387 551 PRO D O 1
ATOM 18696 N N . THR D 1 552 ? -43.527 18.088 -12.426 1.000 38.981 552 THR D N 1
ATOM 18697 C CA . THR D 1 552 ? -44.285 18.722 -11.361 1.000 37.971 552 THR D CA 1
ATOM 18698 C C . THR D 1 552 ? -44.329 17.814 -10.134 1.000 35.590 552 THR D C 1
ATOM 18699 O O . THR D 1 552 ? -44.801 16.684 -10.218 1.000 33.701 552 THR D O 1
ATOM 18703 N N . LEU D 1 553 ? -43.864 18.340 -8.990 1.000 36.324 553 LEU D N 1
ATOM 18704 C CA . LEU D 1 553 ? -43.762 17.582 -7.754 1.000 37.190 553 LEU D CA 1
ATOM 18705 C C . LEU D 1 553 ? -44.538 18.271 -6.629 1.000 36.708 553 LEU D C 1
ATOM 18706 O O . LEU D 1 553 ? -44.226 18.095 -5.448 1.000 37.310 553 LEU D O 1
ATOM 18711 N N . SER D 1 554 ? -45.584 19.019 -6.993 1.000 36.773 554 SER D N 1
ATOM 18712 C CA . SER D 1 554 ? -46.459 19.644 -6.016 1.000 37.388 554 SER D CA 1
ATOM 18713 C C . SER D 1 554 ? -47.857 19.820 -6.610 1.000 37.723 554 SER D C 1
ATOM 18714 O O . SER D 1 554 ? -48.062 19.579 -7.792 1.000 35.301 554 SER D O 1
ATOM 18717 N N . LEU D 1 555 ? -48.808 20.224 -5.762 1.000 37.778 555 LEU D N 1
ATOM 18718 C CA . LEU D 1 555 ? -50.183 20.476 -6.161 1.000 38.962 555 LEU D CA 1
ATOM 18719 C C . LEU D 1 555 ? -50.602 21.840 -5.626 1.000 39.772 555 LEU D C 1
ATOM 18720 O O . LEU D 1 555 ? -50.529 22.078 -4.417 1.000 40.769 555 LEU D O 1
ATOM 18725 N N . TYR D 1 556 ? -51.027 22.725 -6.532 1.000 36.287 556 TYR D N 1
ATOM 18726 C CA . TYR D 1 556 ? -51.568 24.012 -6.134 1.000 37.377 556 TYR D CA 1
ATOM 18727 C C . TYR D 1 556 ? -52.896 23.803 -5.416 1.000 37.633 556 TYR D C 1
ATOM 18728 O O . TYR D 1 556 ? -53.707 22.982 -5.841 1.000 37.348 556 TYR D O 1
ATOM 18737 N N . VAL D 1 557 ? -53.104 24.562 -4.335 1.000 39.993 557 VAL D N 1
ATOM 18738 C CA . VAL D 1 557 ? -54.358 24.558 -3.599 1.000 39.875 557 VAL D CA 1
ATOM 18739 C C . VAL D 1 557 ? -54.781 26.009 -3.392 1.000 39.560 557 VAL D C 1
ATOM 18740 O O . VAL D 1 557 ? -54.110 26.746 -2.673 1.000 40.063 557 VAL D O 1
ATOM 18744 N N . PRO D 1 558 ? -55.885 26.485 -4.014 1.000 36.835 558 PRO D N 1
ATOM 18745 C CA . PRO D 1 558 ? -56.334 27.862 -3.813 1.000 36.162 558 PRO D CA 1
ATOM 18746 C C . PRO D 1 558 ? -56.896 28.056 -2.407 1.000 35.083 558 PRO D C 1
ATOM 18747 O O . PRO D 1 558 ? -57.300 27.087 -1.763 1.000 34.126 558 PRO D O 1
ATOM 18751 N N . ALA D 1 559 ? -56.903 29.315 -1.951 1.000 39.149 559 ALA D N 1
ATOM 18752 C CA . ALA D 1 559 ? -57.342 29.669 -0.611 1.000 39.915 559 ALA D CA 1
ATOM 18753 C C . ALA D 1 559 ? -58.792 29.246 -0.393 1.000 40.216 559 ALA D C 1
ATOM 18754 O O . ALA D 1 559 ? -59.157 28.812 0.699 1.000 38.297 559 ALA D O 1
ATOM 18756 N N . GLY D 1 560 ? -59.605 29.370 -1.448 1.000 40.650 560 GLY D N 1
ATOM 18757 C CA . GLY D 1 560 ? -61.029 29.103 -1.365 1.000 41.926 560 GLY D CA 1
ATOM 18758 C C . GLY D 1 560 ? -61.379 27.667 -0.974 1.000 43.466 560 GLY D C 1
ATOM 18759 O O . GLY D 1 560 ? -62.501 27.426 -0.538 1.000 46.222 560 GLY D O 1
ATOM 18760 N N . LEU D 1 561 ? -60.441 26.719 -1.133 1.000 42.190 561 LEU D N 1
ATOM 18761 C CA . LEU D 1 561 ? -60.666 25.335 -0.720 1.000 41.184 561 LEU D CA 1
ATOM 18762 C C . LEU D 1 561 ? -60.306 25.130 0.756 1.000 39.527 561 LEU D C 1
ATOM 18763 O O . LEU D 1 561 ? -60.499 24.043 1.306 1.000 37.015 561 LEU D O 1
ATOM 18768 N N . LEU D 1 562 ? -59.768 26.173 1.395 1.000 42.038 562 LEU D N 1
ATOM 18769 C CA . LEU D 1 562 ? -59.351 26.115 2.787 1.000 42.492 562 LEU D CA 1
ATOM 18770 C C . LEU D 1 562 ? -60.239 27.035 3.615 1.000 43.088 562 LEU D C 1
ATOM 18771 O O . LEU D 1 562 ? -60.953 27.875 3.068 1.000 42.124 562 LEU D O 1
ATOM 18776 N N . HIS D 1 563 ? -60.189 26.865 4.941 1.000 43.043 563 HIS D N 1
ATOM 18777 C CA . HIS D 1 563 ? -60.937 27.717 5.846 1.000 41.492 563 HIS D CA 1
ATOM 18778 C C . HIS D 1 563 ? -60.148 27.894 7.141 1.000 43.490 563 HIS D C 1
ATOM 18779 O O . HIS D 1 563 ? -59.239 27.116 7.432 1.000 44.430 563 HIS D O 1
ATOM 18786 N N . ALA D 1 564 ? -60.525 28.931 7.899 1.000 42.407 564 ALA D N 1
ATOM 18787 C CA . ALA D 1 564 ? -60.123 29.083 9.284 1.000 42.343 564 ALA D CA 1
ATOM 18788 C C . ALA D 1 564 ? -60.653 27.900 10.090 1.000 43.293 564 ALA D C 1
ATOM 18789 O O . ALA D 1 564 ? -61.798 27.493 9.909 1.000 44.847 564 ALA D O 1
ATOM 18791 N N . GLY D 1 565 ? -59.805 27.346 10.961 1.000 41.727 565 GLY D N 1
ATOM 18792 C CA . GLY D 1 565 ? -60.174 26.180 11.744 1.000 40.376 565 GLY D CA 1
ATOM 18793 C C . GLY D 1 565 ? -59.386 24.944 11.334 1.000 43.558 565 GLY D C 1
ATOM 18794 O O . GLY D 1 565 ? -58.262 25.037 10.836 1.000 41.134 565 GLY D O 1
ATOM 18795 N N . GLN D 1 566 ? -60.001 23.772 11.553 1.000 46.549 566 GLN D N 1
ATOM 18796 C CA . GLN D 1 566 ? -59.333 22.491 11.373 1.000 47.888 566 GLN D CA 1
ATOM 18797 C C . GLN D 1 566 ? -59.585 21.997 9.950 1.000 43.989 566 GLN D C 1
ATOM 18798 O O . GLN D 1 566 ? -60.722 21.710 9.579 1.000 44.581 566 GLN D O 1
ATOM 18804 N N . ASN D 1 567 ? -58.510 21.911 9.163 1.000 43.066 567 ASN D N 1
ATOM 18805 C CA . ASN D 1 567 ? -58.571 21.497 7.773 1.000 41.298 567 ASN D CA 1
ATOM 18806 C C . ASN D 1 567 ? -58.049 20.066 7.660 1.000 42.700 567 ASN D C 1
ATOM 18807 O O . ASN D 1 567 ? -57.476 19.526 8.615 1.000 38.994 567 ASN D O 1
ATOM 18812 N N . GLU D 1 568 ? -58.237 19.464 6.477 1.000 41.427 568 GLU D N 1
ATOM 18813 C CA . GLU D 1 568 ? -57.936 18.057 6.295 1.000 42.398 568 GLU D CA 1
ATOM 18814 C C . GLU D 1 568 ? -57.470 17.803 4.864 1.000 42.858 568 GLU D C 1
ATOM 18815 O O . GLU D 1 568 ? -58.154 18.170 3.907 1.000 43.727 568 GLU D O 1
ATOM 18821 N N . VAL D 1 569 ? -56.296 17.173 4.737 1.000 40.874 569 VAL D N 1
ATOM 18822 C CA . VAL D 1 569 ? -55.835 16.647 3.465 1.000 39.885 569 VAL D CA 1
ATOM 18823 C C . VAL D 1 569 ? -55.833 15.123 3.560 1.000 38.645 569 VAL D C 1
ATOM 18824 O O . VAL D 1 569 ? -55.311 14.567 4.525 1.000 36.202 569 VAL D O 1
ATOM 18828 N N . ILE D 1 570 ? -56.413 14.467 2.547 1.000 38.234 570 ILE D N 1
ATOM 18829 C CA . ILE D 1 570 ? -56.376 13.017 2.429 1.000 37.995 570 ILE D CA 1
ATOM 18830 C C . ILE D 1 570 ? -55.651 12.662 1.135 1.000 36.760 570 ILE D C 1
ATOM 18831 O O . ILE D 1 570 ? -56.045 13.106 0.057 1.000 38.695 570 ILE D O 1
ATOM 18836 N N . VAL D 1 571 ? -54.585 11.870 1.264 1.000 35.357 571 VAL D N 1
ATOM 18837 C CA . VAL D 1 571 ? -53.812 11.404 0.127 1.000 36.795 571 VAL D CA 1
ATOM 18838 C C . VAL D 1 571 ? -54.222 9.970 -0.183 1.000 34.579 571 VAL D C 1
ATOM 18839 O O . VAL D 1 571 ? -54.186 9.116 0.700 1.000 37.709 571 VAL D O 1
ATOM 18843 N N . PHE D 1 572 ? -54.635 9.731 -1.434 1.000 35.235 572 PHE D N 1
ATOM 18844 C CA . PHE D 1 572 ? -54.753 8.380 -1.953 1.000 34.368 572 PHE D CA 1
ATOM 18845 C C . PHE D 1 572 ? -53.500 8.081 -2.765 1.000 33.465 572 PHE D C 1
ATOM 18846 O O . PHE D 1 572 ? -53.207 8.788 -3.724 1.000 33.658 572 PHE D O 1
ATOM 18854 N N . GLU D 1 573 ? -52.780 7.031 -2.361 1.000 34.603 573 GLU D N 1
ATOM 18855 C CA . GLU D 1 573 ? -51.469 6.724 -2.907 1.000 34.568 573 GLU D CA 1
ATOM 18856 C C . GLU D 1 573 ? -51.421 5.229 -3.203 1.000 33.440 573 GLU D C 1
ATOM 18857 O O . GLU D 1 573 ? -51.816 4.420 -2.363 1.000 31.672 573 GLU D O 1
ATOM 18863 N N . THR D 1 574 ? -50.906 4.877 -4.389 1.000 32.970 574 THR D N 1
ATOM 18864 C CA . THR D 1 574 ? -51.102 3.549 -4.949 1.000 33.609 574 THR D CA 1
ATOM 18865 C C . THR D 1 574 ? -49.823 2.708 -4.987 1.000 35.008 574 THR D C 1
ATOM 18866 O O . THR D 1 574 ? -49.913 1.493 -5.136 1.000 32.743 574 THR D O 1
ATOM 18870 N N . GLU D 1 575 ? -48.647 3.338 -4.878 1.000 37.283 575 GLU D N 1
ATOM 18871 C CA . GLU D 1 575 ? -47.382 2.649 -5.085 1.000 38.947 575 GLU D CA 1
ATOM 18872 C C . GLU D 1 575 ? -46.840 2.074 -3.777 1.000 40.069 575 GLU D C 1
ATOM 18873 O O . GLU D 1 575 ? -46.021 1.161 -3.812 1.000 37.459 575 GLU D O 1
ATOM 18879 N N . GLY D 1 576 ? -47.277 2.624 -2.637 1.000 44.028 576 GLY D N 1
ATOM 18880 C CA . GLY D 1 576 ? -46.776 2.208 -1.336 1.000 44.645 576 GLY D CA 1
ATOM 18881 C C . GLY D 1 576 ? -45.668 3.113 -0.801 1.000 47.334 576 GLY D C 1
ATOM 18882 O O . GLY D 1 576 ? -45.031 2.774 0.195 1.000 51.157 576 GLY D O 1
ATOM 18883 N N . ARG D 1 577 ? -45.460 4.270 -1.444 1.000 47.510 577 ARG D N 1
ATOM 18884 C CA . ARG D 1 577 ? -44.492 5.251 -0.977 1.000 50.879 577 ARG D CA 1
ATOM 18885 C C . ARG D 1 577 ? -45.239 6.485 -0.474 1.000 48.305 577 ARG D C 1
ATOM 18886 O O . ARG D 1 577 ? -46.014 7.075 -1.216 1.000 48.129 577 ARG D O 1
ATOM 18894 N N . TYR D 1 578 ? -45.017 6.852 0.793 1.000 47.401 578 TYR D N 1
ATOM 18895 C CA . TYR D 1 578 ? -45.703 7.970 1.420 1.000 47.454 578 TYR D CA 1
ATOM 18896 C C . TYR D 1 578 ? -44.746 8.680 2.377 1.000 49.405 578 TYR D C 1
ATOM 18897 O O . TYR D 1 578 ? -43.715 8.131 2.755 1.000 51.762 578 TYR D O 1
ATOM 18906 N N . ALA D 1 579 ? -45.121 9.896 2.778 1.000 47.516 579 ALA D N 1
ATOM 18907 C CA . ALA D 1 579 ? -44.324 10.701 3.688 1.000 45.685 579 ALA D CA 1
ATOM 18908 C C . ALA D 1 579 ? -45.024 10.765 5.039 1.000 47.613 579 ALA D C 1
ATOM 18909 O O . ALA D 1 579 ? -46.252 10.861 5.109 1.000 47.856 579 ALA D O 1
ATOM 18911 N N . GLU D 1 580 ? -44.217 10.707 6.108 1.000 47.473 580 GLU D N 1
ATOM 18912 C CA . GLU D 1 580 ? -44.726 10.722 7.470 1.000 46.578 580 GLU D CA 1
ATOM 18913 C C . GLU D 1 580 ? -45.271 12.107 7.811 1.000 44.402 580 GLU D C 1
ATOM 18914 O O . GLU D 1 580 ? -46.013 12.249 8.774 1.000 43.764 580 GLU D O 1
ATOM 18920 N N . SER D 1 581 ? -44.890 13.134 7.045 1.000 49.361 581 SER D N 1
ATOM 18921 C CA . SER D 1 581 ? -45.447 14.464 7.233 1.000 53.088 581 SER D CA 1
ATOM 18922 C C . SER D 1 581 ? -45.706 15.128 5.884 1.000 53.724 581 SER D C 1
ATOM 18923 O O . SER D 1 581 ? -44.868 15.073 4.982 1.000 55.960 581 SER D O 1
ATOM 18926 N N . LEU D 1 582 ? -46.883 15.756 5.772 1.000 53.070 582 LEU D N 1
ATOM 18927 C CA . LEU D 1 582 ? -47.261 16.499 4.584 1.000 48.030 582 LEU D CA 1
ATOM 18928 C C . LEU D 1 582 ? -46.706 17.917 4.690 1.000 50.811 582 LEU D C 1
ATOM 18929 O O . LEU D 1 582 ? -47.079 18.661 5.594 1.000 52.463 582 LEU D O 1
ATOM 18934 N N . LYS D 1 583 ? -45.830 18.287 3.751 1.000 52.596 583 LYS D N 1
ATOM 18935 C CA . LYS D 1 583 ? -45.209 19.602 3.748 1.000 54.656 583 LYS D CA 1
ATOM 18936 C C . LYS D 1 583 ? -45.984 20.521 2.804 1.000 58.570 583 LYS D C 1
ATOM 18937 O O . LYS D 1 583 ? -46.392 20.108 1.721 1.000 59.833 583 LYS D O 1
ATOM 18943 N N . MET D 1 584 ? -46.196 21.768 3.240 1.000 58.879 584 MET D N 1
ATOM 18944 C CA . MET D 1 584 ? -46.834 22.787 2.424 1.000 61.925 584 MET D CA 1
ATOM 18945 C C . MET D 1 584 ? -45.813 23.891 2.160 1.000 63.404 584 MET D C 1
ATOM 18946 O O . MET D 1 584 ? -45.179 24.376 3.092 1.000 67.170 584 MET D O 1
ATOM 18951 N N . ALA D 1 585 ? -45.640 24.248 0.883 1.000 65.077 585 ALA D N 1
ATOM 18952 C CA . ALA D 1 585 ? -44.600 25.173 0.458 1.000 65.154 585 ALA D CA 1
ATOM 18953 C C . ALA D 1 585 ? -45.233 26.419 -0.159 1.000 69.807 585 ALA D C 1
ATOM 18954 O O . ALA D 1 585 ? -46.408 26.409 -0.510 1.000 66.259 585 ALA D O 1
ATOM 18956 N N . ASP D 1 586 ? -44.435 27.485 -0.308 1.000 72.202 586 ASP D N 1
ATOM 18957 C CA . ASP D 1 586 ? -44.925 28.774 -0.779 1.000 74.376 586 ASP D CA 1
ATOM 18958 C C . ASP D 1 586 ? -44.646 28.949 -2.274 1.000 71.160 586 ASP D C 1
ATOM 18959 O O . ASP D 1 586 ? -44.917 30.016 -2.825 1.000 67.969 586 ASP D O 1
ATOM 18964 N N . HIS D 1 587 ? -44.111 27.904 -2.924 1.000 66.108 587 HIS D N 1
ATOM 18965 C CA . HIS D 1 587 ? -43.804 27.943 -4.348 1.000 60.851 587 HIS D CA 1
ATOM 18966 C C . HIS D 1 587 ? -44.039 26.558 -4.948 1.000 57.392 587 HIS D C 1
ATOM 18967 O O . HIS D 1 587 ? -44.021 25.569 -4.223 1.000 57.526 587 HIS D O 1
ATOM 18974 N N . PRO D 1 588 ? -44.273 26.435 -6.276 1.000 54.410 588 PRO D N 1
ATOM 18975 C CA . PRO D 1 588 ? -44.368 25.121 -6.913 1.000 52.332 588 PRO D CA 1
ATOM 18976 C C . PRO D 1 588 ? -43.014 24.419 -6.985 1.000 53.093 588 PRO D C 1
ATOM 18977 O O . PRO D 1 588 ? -42.031 25.027 -7.395 1.000 53.213 588 PRO D O 1
ATOM 18981 N N . ILE D 1 589 ? -42.985 23.137 -6.589 1.000 51.211 589 ILE D N 1
ATOM 18982 C CA . ILE D 1 589 ? -41.760 22.350 -6.571 1.000 51.750 589 ILE D CA 1
ATOM 18983 C C . ILE D 1 589 ? -41.634 21.616 -7.903 1.000 51.851 589 ILE D C 1
ATOM 18984 O O . ILE D 1 589 ? -42.627 21.107 -8.425 1.000 55.585 589 ILE D O 1
ATOM 18989 N N . PHE D 1 590 ? -40.404 21.558 -8.428 1.000 51.264 590 PHE D N 1
ATOM 18990 C CA . PHE D 1 590 ? -40.129 20.864 -9.675 1.000 56.191 590 PHE D CA 1
ATOM 18991 C C . PHE D 1 590 ? -38.883 19.999 -9.525 1.000 61.180 590 PHE D C 1
ATOM 18992 O O . PHE D 1 590 ? -38.009 20.294 -8.710 1.000 64.161 590 PHE D O 1
ATOM 19000 N N . GLU D 1 591 ? -38.842 18.917 -10.313 1.000 67.406 591 GLU D N 1
ATOM 19001 C CA . GLU D 1 591 ? -37.672 18.063 -10.434 1.000 73.556 591 GLU D CA 1
ATOM 19002 C C . GLU D 1 591 ? -37.479 17.712 -11.906 1.000 77.992 591 GLU D C 1
ATOM 19003 O O . GLU D 1 591 ? -38.424 17.771 -12.692 1.000 70.956 591 GLU D O 1
ATOM 19009 N N . GLU D 1 592 ? -36.241 17.368 -12.270 1.000 83.108 592 GLU D N 1
ATOM 19010 C CA . GLU D 1 592 ? -35.933 16.926 -13.621 1.000 87.215 592 GLU D CA 1
ATOM 19011 C C . GLU D 1 592 ? -36.324 15.455 -13.747 1.000 86.803 592 GLU D C 1
ATOM 19012 O O . GLU D 1 592 ? -35.934 14.636 -12.915 1.000 81.611 592 GLU D O 1
ATOM 19018 N N . PRO D 1 593 ? -37.131 15.075 -14.767 1.000 85.475 593 PRO D N 1
ATOM 19019 C CA . PRO D 1 593 ? -37.585 13.692 -14.912 1.000 87.906 593 PRO D CA 1
ATOM 19020 C C . PRO D 1 593 ? -36.514 12.780 -15.529 1.000 86.610 593 PRO D C 1
ATOM 19021 O O . PRO D 1 593 ? -36.525 11.633 -15.151 1.000 85.709 593 PRO D O 1
#

Foldseek 3Di:
DDWDWALAIADPNDHDFAAEAEDELLQDFVVCLLQLLLLCLQLLGAEYEYEQQLCVQCVDPPRGDCDGSNVVLVSQVSNVVSRHAYEYEHECACLLLWFLSRHHQLVLVDDDDPLAPTPVNLVSVLVSCLVVVVSPQCLDVVNVHRHQEYEQHALSLQPFQHVNSSVSSVVSNVVSRPPHAYEYEHAQACSSCNRTGPVVVVHHYAYAEAAPLVVRQVSNVVVCVVSPGNTFYEHAEHLLFAFAFFLDDGGADDLQVSLVRVLVNSVRGYYYYVHQAQAWQFDLTRAWADDPHDIITTFGARLRNHCAGNQSAGDSNSVSNSVSCCVNPVVRRHHDRDGFAEDAKDKFFFDFKDFCVFFLVLFFDWDKFFFDAFVSVVVARFWKKKKKDWDFADAAPVRFFKWKAQPAADAKKWKDKQQHTFDIAGHPRRGPTTGDPPDGTIIMIMIMWHDSGAHSGHDCSVPPRSGHGRHGAMDIRHDGGTMIIMGNGHCLSVVVTDRVYDDDAQGWMKIKGKDFDQAFAKWKKFQPQAAWFFKAKQSTTQGIAHPSDQFGIGIDGSVSDGGTMIMMMTGGGRRTHDSIIMIHRDTHGDND/DDWDWALAIADPNHHDFAAEAEDELLQDFPVCLLQLLLLCLQLLGAEYEYEQQLCVQCVDPPRGDCDGSNVVLVSQVSNVVSRHAYEYEHECACLLLWFLSRHHQLVLVDDDDPLAPTPVNLVSVLVSLLVVVVSPQCLDVVNVHRHQEYEQHALSLQPFQHVVSSVSSVVSNVVSRHPHAYEYEHAQACSSCNRTGPVVVVHHYAYAEAAPLVVRQVSNVVVCVVSPGNGFYEHAEHLLFAFAFFLDDGGADDLQVSLVRVLVNSLRGHYYYVHQAQAFQFDLTRAWADDPHDITTTFGARLRNHCAGNQSAGDSNSVSNSVSCCVNPVVRRHRDRDGFFADAKDKFFFDFKDFCVFFLVLFFDWDKFFFDAFVSVVVARFWKKKKKDWDFADAAPVRFFKWKAQPAADAKKWKDKQQHTFDIAGHPRRGPTTGDPPDGGIIMIMIMWHDSGAHSGHDCSVPPRSGHGRHGAMDTRHDGGTIIIMGNGHCLSVVVTDRVYDDDAQGWMKIKTKDADQAFAKWKKFQQQAAWFFKAKQSTTQGIAHNSDQFGIGIDGRVSDGGTMIMMMTGGGRRTDDSIIIIHRDTHGDND/DDWDWALAIADPNDHDFAAEAEDELLQDFPVCLLQLLLLCLQLLGAEYEYEQQLCVQCVDPPRGDCDGSNVVLVSQVSNVVSRHAYEYEHECACLLLWFLSRHHQLVLVDDDDPLAPTVVNLVSVLVSLLVVVVSPQCLDVVNVHRHQEYEQHALSLQPFQHLVSSVSSVVSNVVSRHPHAYEYEHAQACSSCNRTGPVVVVHHYAYAEAAPLVVRQVSNVVVCVVSPGNTFYEHAEHLLFAFAFFLDDGGADDLQVSLVRVLVNSLRGYYYYVHQAQAFQFDLTRAWADDPNDIITTFGARLRNHCAGNQSAGDSNSVSNSVSCCVNPVVRRHHDRDGFAEDAKDKFFFDFKDFCVFFLVLFFDWDKFFFDAFVSVVVARFWKKKKKDWDFADAAPVRFFKWKAQPAADAKKWKDKQQHTFDIAGHPRHGPTTGDPPDGTTIMIMIMWHDSGAHSGHDCSVPPRNGHGRHGAMDTRHDGGTMIIMGNGHCLSVVVTDRVYDDDAQGWMKIKGKDFDQAFAKWKKFQPQAAWFFKAKQSTTQGIAHPSDQFRIGIDGSVSDGGTIIMMMTGGGRRTHDSIIMIHRDTHGDND/DDWDWALAIADPNHHDFAAEAEDELLQDFPVCLLQLLLLCVQLLGAEYEYEQQLCVQCVDPPRGDCDGSNVVLVSQVSNVVSRHAYEYEHECACLLLWFLSRHHQLVLVDDDDPLAPTPVNLVSVLVSLLVVVVSPQCLDVVNVHRHQEYEQHALSLQPFQHVNSSVSSVVSNVVSRRPHAYEYEHAQACSSCNRTGPVVVVHYYAYAEAAPLVVRQVSNVVVCVVSPGNGAYEHAEHLLFAFAFFLDDGGADDLQVSLVRVLVNSVRGYYYYVHQAQAFQFDLTRAWADDPNDIITTFGARLRNHCAGNQSAGDSNSVSNSVSCCVNPVVRRHHDRDGFFEDAKDKFFFDFKDFCVFFLVLFFDWDKFFFDAFVSVVVARFWKKKKKDWDFADAADVRFFWWKAQPAADAKKWKDKQQHTFDIAGHPRHGPTTGDPPDGTIIMIMIMWHDSGAHSGHDCSVPSRSGHGRHGAMDTRHDGGTMIIMGNGHCLSVVVTDRVYDDDAQGWMKIKTKDADQAFAKWKKFQQQAAWFFKAKQSTTQGIAHNSDQFGIGIDGRVSDGGTMIMMMTGGGRRTDDSIIMIHRDTHGDND

Sequence (2368 aa):
TTFSIEHDFMLDGKPFKILSGAIHYFRVHPDDWYHSLYNLKALGFNTVETYVPWNLHEYREGEFDFSGILDIEHFLDVAEDLGLYAIVRPSPYICAEWEFGGFPAWLLTKSMRLRTDDPNYLQAIDRYYAALMPHLVNHQVTHGGNVLMMQVENEYGSYGEDHDYLAALAKLMKKHGVDVPLFTSDGPWPATLNAGSMINDGILATGNFGSAADKNFDRLAAFHQAHGQDWPLMCMEFWDGWFNRWGEPIIRRDPDETAEDLRAVIERGSVNLYMFHGGTNFGFMNGTSARKDHDLPQVTSYDYDAPLNEQGNPTPKYFAIQKMLHEVLPDIQQAEPLVKPTLAPAEHPLTAKVSLFAVLDQLAKPVAAAYPQTQEFLGQYTGYTLYRAQPLISGTDKGTPAKLRVIDARDRIQAYLDQHWLATQYQEAIGDDILLPQVEGHHQLDLLVENMSRVNYGAKIEAITQFKGIRTGVMVDLHFIKGYQQYPLDLNQAPELDFSKDWQPETPAFYKYTFDLTEPHDTYLDCRGFGKGVMLVNGVNVGRFWEKGPTLSLYVPAGLLHAGQNEVIVFETEGRYAESLKMADHPIFEEPTTFSIEHDFMLDGKPFKILSGAIHYFRVHPDDWYHSLYNLKALGFNTVETYVPWNLHEYREGEFDFSGILDIEHFLDVAEDLGLYAIVRPSPYICAEWEFGGFPAWLLTKSMRLRTDDPNYLQAIDRYYAALMPHLVNHQVTHGGNVLMMQVENEYGSYGEDHDYLAALAKLMKKHGVDVPLFTSDGPWPATLNAGSMINDGILATGNFGSAADKNFDRLAAFHQAHGQDWPLMCMEFWDGWFNRWGEPIIRRDPDETAEDLRAVIERGSVNLYMFHGGTNFGFMNGTSARKDHDLPQVTSYDYDAPLNEQGNPTPKYFAIQKMLHEVLPDIQQAEPLVKPTLAPAEHPLTAKVSLFAVLDQLAKPVAAAYPQTQEFLGQYTGYTLYRAQPLISGTDKGTPAKLRVIDARDRIQAYLDQHWLATQYQEAIGDDILLPQVEGHHQLDLLVENMSRVNYGAKIEAITQFKGIRTGVMVDLHFIKGYQQYPLDLNQAPELDFSKDWQPETPAFYKYTFDLTEPHDTYLDCRGFGKGVMLVNGVNVGRFWEKGPTLSLYVPAGLLHAGQNEVIVFETEGRYAESLKMADHPIFEEPTTFSIEHDFMLDGKPFKILSGAIHYFRVHPDDWYHSLYNLKALGFNTVETYVPWNLHEYREGEFDFSGILDIEHFLDVAEDLGLYAIVRPSPYICAEWEFGGFPAWLLTKSMRLRTDDPNYLQAIDRYYAALMPHLVNHQVTHGGNVLMMQVENEYGSYGEDHDYLAALAKLMKKHGVDVPLFTSDGPWPATLNAGSMINDGILATGNFGSAADKNFDRLAAFHQAHGQDWPLMCMEFWDGWFNNRWGEPIIRRDPDETAEDLRAVIERGSVNLYMFHGGTNFGFMNGTSARKDHDLPQVTSYDYDAPLNEQGNPTPKYFAIQKMLHEVLPDIQQAEPLVKPTLAPAEHPLTAKVSLFAVLDQLAKPVAAAYPQTQEFLGQYTGYTLYRAQPLISGTDKGTPAKLRVIDARDRIQAYLDQHWLATQYQEAIGDDILLPQVEGHHQLDLLVENMSRVNYGAKIEAITQFKGIRTGVMVDLHFIKGYQQYPLDLNQAPELDFSKDWQPETPAFYKYTFDLTEPHDTYLDCRGFGKGVMLVNGVNVGRFWEKGPTLSLYVPAGLLHAGQNEVIVFETEGRYAESLKMADHPIFEEPTTFSIEHDFMLDGKPFKILSGAIHYFRVHPDDWYHSLYNLKALGFNTVETYVPWNLHEYREGEFDFSGILDIEHFLDVAEDLGLYAIVRPSPYICAEWEFGGFPAWLLTKSMRLRTDDPNYLQAIDRYYAALMPHLVNHQVTHGGNVLMMQVENEYGSYGEDHDYLAALAKLMKKHGVDVPLFTSDGPWPATLNAGSMINDGILATGNFGSAADKNFDRLAAFHQAHGQDWPLMCMEFWDGWFNRWGEPIIRRDPDETAEDLRAVIERGSVNLYMFHGGTNFGFMNGTSARKDHDLPQVTSYDYDAPLNEQGNPTPKYFAIQKMLHEVLPDIQQAEPLVKPTLAPAEHPLTAKVSLFAVLDQLAKPVAAAYPQTQEFLGQYTGYTLYRAQPLISGTDKGTPAKLRVIDARDRIQAYLDQHWLATQYQEAIGDDILLPQVEGHHQLDLLVENMSRVNYGAKIEAITQFKGIRTGVMVDLHFIKGYQQYPLDLNQAPELDFSKDWQPETPAFYKYTFDLTEPHDTYLDCRGFGKGVMLVNGVNVGRFWEKGPTLSLYVPAGLLHAGQNEVIVFETEGRYAESLKMADHPIFEEP